Protein 2M46 (pdb70)

Sequence (118 aa):
MIKFYQYKNCTTCKKAAKFLDEYGVSYEPIDIVQHTPTINEFKTIIANTGVEINKLFNTHGAKYRELDLKNKLQTLSDDEKLELLSSDGMLVKRPLAVMGDKITLGFKEDQYKETWLAMIKFYQYKNCTTCKKAAKFLDEYGVSYEPIDIVQHTPTINEFKTIIANTGVEINKLFNTHGAKYRELDLKNKLQTLSDDEKLELLSSDGMLVKRPLAVMGDKITLGFKEDQYKETWLAMIKFYQYKNCTTCKKAAKFLDEYGVSYEPIDIVQHTPTINEFKTIIANTGVEINKLFNTHGAKYRELDLKNKLQTLSDDEKLELLSSDGMLVKRPLAVMGDKITLGFKEDQYKETWLAMIKFYQYKNCTTCKKAAKFLDEYGVSYEPIDIVQHTPTINEFKTIIANTGVEINKLFNTHGAKYRELDLKNKLQTLSDDEKLELLSSDGMLVKRPLAVMGDKITLGFKEDQYKETWLAMIKFYQYKNCTTCKKAAKFLDEYGVSYEPIDIVQHTPTINEFKTIIANTGVEINKLFNTHGAKYRELDLKNKLQTLSDDEKLELLSSDGMLVKRPLAVMGDKITLGFKEDQYKETWLAMIKFYQYKNCTTCKKAAKFLDEYGVSYEPIDIVQHTPTINEFKTIIANTGVEINKLFNTHGAKYRELDLKNKLQTLSDDEKLELLSSDGMLVKRPLAVMGDKITLGFKEDQYKETWLAMIKFYQYKNCTTCKKAAKFLDEYGVSYEPIDIVQHTPTINEFKTIIANTGVEINKLFNTHGAKYRELDLKNKLQTLSDDEKLELLSSDGMLVKRPLAVMGDKITLGFKEDQYKETWLAMIKFYQYKNCTTCKKAAKFLDEYGVSYEPIDIVQHTPTINEFKTIIANTGVEINKLFNTHGAKYRELDLKNKLQTLSDDEKLELLSSDGMLVKRPLAVMGDKITLGFKEDQYKETWLAMIKFYQYKNCTTCKKAAKFLDEYGVSYEPIDIVQHTPTINEFKTIIANTGVEINKLFNTHGAKYRELDLKNKLQTLSDDEKLELLSSDGMLVKRPLAVMGDKITLGFKEDQYKETWLAMIKFYQYKNCTTCKKAAKFLDEYGVSYEPIDIVQHTPTINEFKTIIANTGVEINKLFNTHGAKYRELDLKNKLQTLSDDEKLELLSSDGMLVKRPLAVMGDKITLGFKEDQYKETWLAMIKFYQYKNCTTCKKAAKFLDEYGVSYEPIDIVQHTPTINEFKTIIANTGVEINKLFNTHGAKYRELDLKNKLQTLSDDEKLELLSSDGMLVKRPLAVMGDKITLGFKEDQYKETWLAMIKFYQYKNCTTCKKAAKFLDEYGVSYEPIDIVQHTPTINEFKTIIANTGVEINKLFNTHGAKYRELDLKNKLQTLSDDEKLELLSSDGMLVKRPLAVMGDKITLGFKEDQYKETWLAMIKFYQYKNCTTCKKAAKFLDEYGVSYEPIDIVQHTPTINEFKTIIANTGVEINKLFNTHGAKYRELDLKNKLQTLSDDEKLELLSSDGMLVKRPLAVMGDKITLGFKEDQYKETWLAMIKFYQYKNCTTCKKAAKFLDEYGVSYEPIDIVQHTPTINEFKTIIANTGVEINKLFNTHGAKYRELDLKNKLQTLSDDEKLELLSSDGMLVKRPLAVMGDKITLGFKEDQYKETWLAMIKFYQYKNCTTCKKAAKFLDEYGVSYEPIDIVQHTPTINEFKTIIANTGVEINKLFNTHGAKYRELDLKNKLQTLSDDEKLELLSSDGMLVKRPLAVMGDKITLGFKEDQYKETWLAMIKFYQYKNCTTCKKAAKFLDEYGVSYEPIDIVQHTPTINEFKTIIANTGVEINKLFNTHGAKYRELDLKNKLQTLSDDEKLELLSSDGMLVKRPLAVMGDKITLGFKEDQYKETWLAMIKFYQYKNCTTCKKAAKFLDEYGVSYEPIDIVQHTPTINEFKTIIANTGVEINKLFNTHGAKYRELDLKNKLQTLSDDEKLELLSSDGMLVKRPLAVMGDKITLGFKEDQYKETWLAMIKFYQYKNCTTCKKAAKFLDEYGVSYEPIDIVQHTPTINEFKTIIANTGVEINKLFNTHGAKYRELDLKNKLQTLSDDEKLELLSSDGMLVKRPLAVMGDKITLGFKEDQYKETWLAMIKFYQYKNCTTCKKAAKFLDEYGVSYEPIDIVQHTPTINEFKTIIANTGVEINKLFNTHGAKYRELDLKNKLQTLSDDEKLELLSSDGMLVKRPLAVMGDKITLGFKEDQYKETWLAMIKFYQYKNCTTCKKAAKFLDEYGVSYEPIDIVQHTPTINEFKTIIANTGVEINKLFNTHGAKYRELDLKNKLQTLSDDEKLELLSSDGMLVKRPLAVMGDKITLGFKEDQYKETWLA

Radius of gyration: 13.94 Å; Cα contacts (8 Å, |Δi|>4): 171; chains: 1; bounding box: 30×38×31 Å

Foldseek 3Di:
DKAWFADDDDPLNVCVVVVCVVLPHDYHYDYLFVPPDALVRLVQLCVQQVDDLVLQFPPVPPVCVVVVVVVVVVVDDSSVSSVVSSNGSNRGQRGKITDGNFIDGGDDVVSVCVGPND

Structure (mmCIF, N/CA/C/O backbone):
data_2M46
#
_entry.id   2M46
#
loop_
_atom_site.group_PDB
_atom_site.id
_atom_site.type_symbol
_atom_site.label_atom_id
_atom_site.label_alt_id
_atom_site.label_comp_id
_atom_site.label_asym_id
_atom_site.label_entity_id
_atom_site.label_seq_id
_atom_site.pdbx_PDB_ins_code
_atom_site.Cartn_x
_atom_site.Cartn_y
_atom_site.Cartn_z
_atom_site.occupancy
_atom_site.B_iso_or_equiv
_atom_site.auth_seq_id
_atom_site.auth_comp_id
_atom_site.auth_asym_id
_atom_site.auth_atom_id
_atom_site.pdbx_PDB_model_num
ATOM 1 N N . MET A 1 25 ? 0.684 -0.020 -1.555 1.00 0.00 1 MET A N 1
ATOM 2 C CA . MET A 1 25 ? 1.921 0.195 -2.351 1.00 0.00 1 MET A CA 1
ATOM 3 C C . MET A 1 25 ? 2.951 -0.909 -2.065 1.00 0.00 1 MET A C 1
ATOM 4 O O . MET A 1 25 ? 2.712 -1.801 -1.240 1.00 0.00 1 MET A O 1
ATOM 18 N N . ILE A 1 26 ? 4.097 -0.835 -2.766 1.00 0.00 2 ILE A N 1
ATOM 19 C CA . ILE A 1 26 ? 5.204 -1.793 -2.617 1.00 0.00 2 ILE A CA 1
ATOM 20 C C . ILE A 1 26 ? 5.864 -1.647 -1.237 1.00 0.00 2 ILE A C 1
ATOM 21 O O . ILE A 1 26 ? 6.119 -0.542 -0.800 1.00 0.00 2 ILE A O 1
ATOM 37 N N . LYS A 1 27 ? 6.108 -2.766 -0.562 1.00 0.00 3 LYS A N 1
ATOM 38 C CA . LYS A 1 27 ? 6.881 -2.805 0.688 1.00 0.00 3 LYS A CA 1
ATOM 39 C C . LYS A 1 27 ? 8.364 -2.933 0.328 1.00 0.00 3 LYS A C 1
ATOM 40 O O . LYS A 1 27 ? 8.875 -4.043 0.114 1.00 0.00 3 LYS A O 1
ATOM 59 N N . PHE A 1 28 ? 9.019 -1.779 0.192 1.00 0.00 4 PHE A N 1
ATOM 60 C CA . PHE A 1 28 ? 10.420 -1.695 -0.234 1.00 0.00 4 PHE A CA 1
ATOM 61 C C . PHE A 1 28 ? 11.340 -1.795 0.990 1.00 0.00 4 PHE A C 1
ATOM 62 O O . PHE A 1 28 ? 11.526 -0.821 1.730 1.00 0.00 4 PHE A O 1
ATOM 79 N N . TYR A 1 29 ? 11.885 -2.991 1.202 1.00 0.00 5 TYR A N 1
ATOM 80 C CA . TYR A 1 29 ? 12.871 -3.239 2.249 1.00 0.00 5 TYR A CA 1
ATOM 81 C C . TYR A 1 29 ? 14.265 -2.798 1.769 1.00 0.00 5 TYR A C 1
ATOM 82 O O . TYR A 1 29 ? 14.680 -3.089 0.637 1.00 0.00 5 TYR A O 1
ATOM 100 N N . GLN A 1 30 ? 14.955 -2.076 2.646 1.00 0.00 6 GLN A N 1
ATOM 101 C CA . GLN A 1 30 ? 16.317 -1.580 2.436 1.00 0.00 6 GLN A CA 1
ATOM 102 C C . GLN A 1 30 ? 17.032 -1.577 3.790 1.00 0.00 6 GLN A C 1
ATOM 103 O O . GLN A 1 30 ? 16.491 -2.080 4.757 1.00 0.00 6 GLN A O 1
ATOM 117 N N . TYR A 1 31 ? 18.260 -1.051 3.840 1.00 0.00 7 TYR A N 1
ATOM 118 C CA . TYR A 1 31 ? 18.953 -0.747 5.107 1.00 0.00 7 TYR A CA 1
ATOM 119 C C . TYR A 1 31 ? 20.254 -0.011 4.817 1.00 0.00 7 TYR A C 1
ATOM 120 O O . TYR A 1 31 ? 21.064 -0.500 4.014 1.00 0.00 7 TYR A O 1
ATOM 138 N N . LYS A 1 32 ? 20.434 1.158 5.482 1.00 0.00 8 LYS A N 1
ATOM 139 C CA . LYS A 1 32 ? 21.710 1.908 5.517 1.00 0.00 8 LYS A CA 1
ATOM 140 C C . LYS A 1 32 ? 22.066 2.475 4.118 1.00 0.00 8 LYS A C 1
ATOM 141 O O . LYS A 1 32 ? 21.374 2.192 3.128 1.00 0.00 8 LYS A O 1
ATOM 160 N N . ASN A 1 33 ? 23.097 3.337 4.063 1.00 0.00 9 ASN A N 1
ATOM 161 C CA . ASN A 1 33 ? 23.619 3.899 2.805 1.00 0.00 9 ASN A CA 1
ATOM 162 C C . ASN A 1 33 ? 24.122 2.765 1.885 1.00 0.00 9 ASN A C 1
ATOM 163 O O . ASN A 1 33 ? 25.250 2.278 2.023 1.00 0.00 9 ASN A O 1
ATOM 174 N N . CYS A 1 34 ? 23.225 2.307 1.003 1.00 0.00 10 CYS A N 1
ATOM 175 C CA . CYS A 1 34 ? 23.509 1.275 0.003 1.00 0.00 10 CYS A CA 1
ATOM 176 C C . CYS A 1 34 ? 23.108 1.811 -1.372 1.00 0.00 10 CYS A C 1
ATOM 177 O O . CYS A 1 34 ? 21.989 2.316 -1.531 1.00 0.00 10 CYS A O 1
ATOM 185 N N . THR A 1 35 ? 24.028 1.698 -2.351 1.00 0.00 11 THR A N 1
ATOM 186 C CA . THR A 1 35 ? 23.804 2.166 -3.728 1.00 0.00 11 THR A CA 1
ATOM 187 C C . THR A 1 35 ? 22.600 1.455 -4.358 1.00 0.00 11 THR A C 1
ATOM 188 O O . THR A 1 35 ? 21.823 2.085 -5.056 1.00 0.00 11 THR A O 1
ATOM 199 N N . THR A 1 36 ? 22.446 0.149 -4.055 1.00 0.00 12 THR A N 1
ATOM 200 C CA . THR A 1 36 ? 21.347 -0.688 -4.578 1.00 0.00 12 THR A CA 1
ATOM 201 C C . THR A 1 36 ? 19.966 -0.139 -4.144 1.00 0.00 12 THR A C 1
ATOM 202 O O . THR A 1 36 ? 19.020 -0.099 -4.938 1.00 0.00 12 THR A O 1
ATOM 213 N N . CYS A 1 37 ? 19.892 0.296 -2.871 1.00 0.00 13 CYS A N 1
ATOM 214 C CA . CYS A 1 37 ? 18.678 0.894 -2.285 1.00 0.00 13 CYS A CA 1
ATOM 215 C C . CYS A 1 37 ? 18.355 2.241 -2.966 1.00 0.00 13 CYS A C 1
ATOM 216 O O . CYS A 1 37 ? 17.191 2.552 -3.210 1.00 0.00 13 CYS A O 1
ATOM 224 N N . LYS A 1 38 ? 19.415 3.011 -3.294 1.00 0.00 14 LYS A N 1
ATOM 225 C CA . LYS A 1 38 ? 19.292 4.309 -3.989 1.00 0.00 14 LYS A CA 1
ATOM 226 C C . LYS A 1 38 ? 18.866 4.116 -5.458 1.00 0.00 14 LYS A C 1
ATOM 227 O O . LYS A 1 38 ? 18.106 4.919 -5.990 1.00 0.00 14 LYS A O 1
ATOM 246 N N . LYS A 1 39 ? 19.362 3.032 -6.089 1.00 0.00 15 LYS A N 1
ATOM 247 C CA . LYS A 1 39 ? 19.045 2.679 -7.490 1.00 0.00 15 LYS A CA 1
ATOM 248 C C . LYS A 1 39 ? 17.553 2.340 -7.626 1.00 0.00 15 LYS A C 1
ATOM 249 O O . LYS A 1 39 ? 16.855 2.861 -8.502 1.00 0.00 15 LYS A O 1
ATOM 268 N N . ALA A 1 40 ? 17.097 1.468 -6.717 1.00 0.00 16 ALA A N 1
ATOM 269 C CA . ALA A 1 40 ? 15.728 0.944 -6.699 1.00 0.00 16 ALA A CA 1
ATOM 270 C C . ALA A 1 40 ? 14.719 2.045 -6.350 1.00 0.00 16 ALA A C 1
ATOM 271 O O . ALA A 1 40 ? 13.722 2.215 -7.050 1.00 0.00 16 ALA A O 1
ATOM 278 N N . ALA A 1 41 ? 15.023 2.812 -5.286 1.00 0.00 17 ALA A N 1
ATOM 279 C CA . ALA A 1 41 ? 14.163 3.921 -4.815 1.00 0.00 17 ALA A CA 1
ATOM 280 C C . ALA A 1 41 ? 14.045 5.020 -5.886 1.00 0.00 17 ALA A C 1
ATOM 281 O O . ALA A 1 41 ? 12.968 5.589 -6.074 1.00 0.00 17 ALA A O 1
ATOM 288 N N . LYS A 1 42 ? 15.170 5.287 -6.588 1.00 0.00 18 LYS A N 1
ATOM 289 C CA . LYS A 1 42 ? 15.218 6.246 -7.712 1.00 0.00 18 LYS A CA 1
ATOM 290 C C . LYS A 1 42 ? 14.366 5.758 -8.890 1.00 0.00 18 LYS A C 1
ATOM 291 O O . LYS A 1 42 ? 13.662 6.548 -9.487 1.00 0.00 18 LYS A O 1
ATOM 310 N N . PHE A 1 43 ? 14.451 4.455 -9.208 1.00 0.00 19 PHE A N 1
ATOM 311 C CA . PHE A 1 43 ? 13.796 3.860 -10.393 1.00 0.00 19 PHE A CA 1
ATOM 312 C C . PHE A 1 43 ? 12.258 3.806 -10.212 1.00 0.00 19 PHE A C 1
ATOM 313 O O . PHE A 1 43 ? 11.491 4.103 -11.147 1.00 0.00 19 PHE A O 1
ATOM 330 N N . LEU A 1 44 ? 11.834 3.428 -8.996 1.00 0.00 20 LEU A N 1
ATOM 331 C CA . LEU A 1 44 ? 10.419 3.450 -8.581 1.00 0.00 20 LEU A CA 1
ATOM 332 C C . LEU A 1 44 ? 9.888 4.893 -8.653 1.00 0.00 20 LEU A C 1
ATOM 333 O O . LEU A 1 44 ? 8.866 5.152 -9.277 1.00 0.00 20 LEU A O 1
ATOM 349 N N . ASP A 1 45 ? 10.652 5.833 -8.071 1.00 0.00 21 ASP A N 1
ATOM 350 C CA . ASP A 1 45 ? 10.367 7.287 -8.147 1.00 0.00 21 ASP A CA 1
ATOM 351 C C . ASP A 1 45 ? 10.345 7.797 -9.610 1.00 0.00 21 ASP A C 1
ATOM 352 O O . ASP A 1 45 ? 9.527 8.650 -9.967 1.00 0.00 21 ASP A O 1
ATOM 361 N N . GLU A 1 46 ? 11.231 7.225 -10.437 1.00 0.00 22 GLU A N 1
ATOM 362 C CA . GLU A 1 46 ? 11.447 7.628 -11.838 1.00 0.00 22 GLU A CA 1
ATOM 363 C C . GLU A 1 46 ? 10.176 7.381 -12.671 1.00 0.00 22 GLU A C 1
ATOM 364 O O . GLU A 1 46 ? 9.770 8.209 -13.493 1.00 0.00 22 GLU A O 1
ATOM 376 N N . TYR A 1 47 ? 9.550 6.225 -12.420 1.00 0.00 23 TYR A N 1
ATOM 377 C CA . TYR A 1 47 ? 8.300 5.813 -13.083 1.00 0.00 23 TYR A CA 1
ATOM 378 C C . TYR A 1 47 ? 7.048 6.202 -12.272 1.00 0.00 23 TYR A C 1
ATOM 379 O O . TYR A 1 47 ? 5.936 5.797 -12.625 1.00 0.00 23 TYR A O 1
ATOM 397 N N . GLY A 1 48 ? 7.235 7.013 -11.206 1.00 0.00 24 GLY A N 1
ATOM 398 C CA . GLY A 1 48 ? 6.120 7.492 -10.369 1.00 0.00 24 GLY A CA 1
ATOM 399 C C . GLY A 1 48 ? 5.448 6.394 -9.537 1.00 0.00 24 GLY A C 1
ATOM 400 O O . GLY A 1 48 ? 4.352 6.588 -9.001 1.00 0.00 24 GLY A O 1
ATOM 404 N N . VAL A 1 49 ? 6.118 5.240 -9.447 1.00 0.00 25 VAL A N 1
ATOM 405 C CA . VAL A 1 49 ? 5.650 4.054 -8.720 1.00 0.00 25 VAL A CA 1
ATOM 406 C C . VAL A 1 49 ? 5.889 4.238 -7.208 1.00 0.00 25 VAL A C 1
ATOM 407 O O . VAL A 1 49 ? 7.008 4.561 -6.779 1.00 0.00 25 VAL A O 1
ATOM 420 N N . SER A 1 50 ? 4.820 4.048 -6.422 1.00 0.00 26 SER A N 1
ATOM 421 C CA . SER A 1 50 ? 4.832 4.248 -4.969 1.00 0.00 26 SER A CA 1
ATOM 422 C C . SER A 1 50 ? 5.460 3.040 -4.255 1.00 0.00 26 SER A C 1
ATOM 423 O O . SER A 1 50 ? 5.283 1.890 -4.679 1.00 0.00 26 SER A O 1
ATOM 431 N N . TYR A 1 51 ? 6.169 3.319 -3.153 1.00 0.00 27 TYR A N 1
ATOM 432 C CA . TYR A 1 51 ? 6.863 2.298 -2.350 1.00 0.00 27 TYR A CA 1
ATOM 433 C C . TYR A 1 51 ? 6.866 2.697 -0.859 1.00 0.00 27 TYR A C 1
ATOM 434 O O . TYR A 1 51 ? 6.548 3.839 -0.510 1.00 0.00 27 TYR A O 1
ATOM 452 N N . GLU A 1 52 ? 7.236 1.743 0.006 1.00 0.00 28 GLU A N 1
ATOM 453 C CA . GLU A 1 52 ? 7.283 1.923 1.466 1.00 0.00 28 GLU A CA 1
ATOM 454 C C . GLU A 1 52 ? 8.724 1.643 1.933 1.00 0.00 28 GLU A C 1
ATOM 455 O O . GLU A 1 52 ? 9.101 0.474 2.028 1.00 0.00 28 GLU A O 1
ATOM 467 N N . PRO A 1 53 ? 9.571 2.706 2.155 1.00 0.00 29 PRO A N 1
ATOM 468 C CA . PRO A 1 53 ? 10.966 2.537 2.619 1.00 0.00 29 PRO A CA 1
ATOM 469 C C . PRO A 1 53 ? 11.031 2.094 4.104 1.00 0.00 29 PRO A C 1
ATOM 470 O O . PRO A 1 53 ? 10.938 2.913 5.026 1.00 0.00 29 PRO A O 1
ATOM 481 N N . ILE A 1 54 ? 11.120 0.776 4.312 1.00 0.00 30 ILE A N 1
ATOM 482 C CA . ILE A 1 54 ? 11.262 0.149 5.640 1.00 0.00 30 ILE A CA 1
ATOM 483 C C . ILE A 1 54 ? 12.573 -0.637 5.676 1.00 0.00 30 ILE A C 1
ATOM 484 O O . ILE A 1 54 ? 12.999 -1.183 4.660 1.00 0.00 30 ILE A O 1
ATOM 500 N N . ASP A 1 55 ? 13.229 -0.667 6.841 1.00 0.00 31 ASP A N 1
ATOM 501 C CA . ASP A 1 55 ? 14.504 -1.386 7.009 1.00 0.00 31 ASP A CA 1
ATOM 502 C C . ASP A 1 55 ? 14.270 -2.897 7.105 1.00 0.00 31 ASP A C 1
ATOM 503 O O . ASP A 1 55 ? 13.247 -3.340 7.613 1.00 0.00 31 ASP A O 1
ATOM 512 N N . ILE A 1 56 ? 15.258 -3.666 6.636 1.00 0.00 32 ILE A N 1
ATOM 513 C CA . ILE A 1 56 ? 15.172 -5.133 6.517 1.00 0.00 32 ILE A CA 1
ATOM 514 C C . ILE A 1 56 ? 15.528 -5.820 7.853 1.00 0.00 32 ILE A C 1
ATOM 515 O O . ILE A 1 56 ? 15.062 -6.921 8.129 1.00 0.00 32 ILE A O 1
ATOM 531 N N . VAL A 1 57 ? 16.386 -5.168 8.671 1.00 0.00 33 VAL A N 1
ATOM 532 C CA . VAL A 1 57 ? 16.819 -5.718 9.982 1.00 0.00 33 VAL A CA 1
ATOM 533 C C . VAL A 1 57 ? 16.052 -5.054 11.144 1.00 0.00 33 VAL A C 1
ATOM 534 O O . VAL A 1 57 ? 15.726 -5.708 12.140 1.00 0.00 33 VAL A O 1
ATOM 547 N N . GLN A 1 58 ? 15.768 -3.748 10.999 1.00 0.00 34 GLN A N 1
ATOM 548 C CA . GLN A 1 58 ? 15.021 -2.967 12.005 1.00 0.00 34 GLN A CA 1
ATOM 549 C C . GLN A 1 58 ? 13.536 -3.382 11.972 1.00 0.00 34 GLN A C 1
ATOM 550 O O . GLN A 1 58 ? 12.871 -3.465 13.012 1.00 0.00 34 GLN A O 1
ATOM 564 N N . HIS A 1 59 ? 13.040 -3.644 10.748 1.00 0.00 35 HIS A N 1
ATOM 565 C CA . HIS A 1 59 ? 11.687 -4.171 10.498 1.00 0.00 35 HIS A CA 1
ATOM 566 C C . HIS A 1 59 ? 11.805 -5.506 9.740 1.00 0.00 35 HIS A C 1
ATOM 567 O O . HIS A 1 59 ? 11.372 -5.618 8.587 1.00 0.00 35 HIS A O 1
ATOM 582 N N . THR A 1 60 ? 12.444 -6.512 10.379 1.00 0.00 36 THR A N 1
ATOM 583 C CA . THR A 1 60 ? 12.571 -7.860 9.793 1.00 0.00 36 THR A CA 1
ATOM 584 C C . THR A 1 60 ? 11.196 -8.552 9.756 1.00 0.00 36 THR A C 1
ATOM 585 O O . THR A 1 60 ? 10.488 -8.541 10.770 1.00 0.00 36 THR A O 1
ATOM 596 N N . PRO A 1 61 ? 10.761 -9.109 8.585 1.00 0.00 37 PRO A N 1
ATOM 597 C CA . PRO A 1 61 ? 9.581 -9.994 8.533 1.00 0.00 37 PRO A CA 1
ATOM 598 C C . PRO A 1 61 ? 9.784 -11.228 9.440 1.00 0.00 37 PRO A C 1
ATOM 599 O O . PRO A 1 61 ? 10.910 -11.730 9.575 1.00 0.00 37 PRO A O 1
ATOM 610 N N . THR A 1 62 ? 8.710 -11.677 10.099 1.00 0.00 38 THR A N 1
ATOM 611 C CA . THR A 1 62 ? 8.733 -12.913 10.897 1.00 0.00 38 THR A CA 1
ATOM 612 C C . THR A 1 62 ? 8.704 -14.138 9.959 1.00 0.00 38 THR A C 1
ATOM 613 O O . THR A 1 62 ? 8.561 -13.991 8.734 1.00 0.00 38 THR A O 1
ATOM 624 N N . ILE A 1 63 ? 8.819 -15.343 10.546 1.00 0.00 39 ILE A N 1
ATOM 625 C CA . ILE A 1 63 ? 8.809 -16.625 9.799 1.00 0.00 39 ILE A CA 1
ATOM 626 C C . ILE A 1 63 ? 7.494 -16.742 9.005 1.00 0.00 39 ILE A C 1
ATOM 627 O O . ILE A 1 63 ? 7.480 -17.185 7.851 1.00 0.00 39 ILE A O 1
ATOM 643 N N . ASN A 1 64 ? 6.411 -16.285 9.662 1.00 0.00 40 ASN A N 1
ATOM 644 C CA . ASN A 1 64 ? 5.058 -16.203 9.093 1.00 0.00 40 ASN A CA 1
ATOM 645 C C . ASN A 1 64 ? 5.026 -15.261 7.877 1.00 0.00 40 ASN A C 1
ATOM 646 O O . ASN A 1 64 ? 4.551 -15.649 6.810 1.00 0.00 40 ASN A O 1
ATOM 657 N N . GLU A 1 65 ? 5.566 -14.036 8.049 1.00 0.00 41 GLU A N 1
ATOM 658 C CA . GLU A 1 65 ? 5.555 -13.002 6.993 1.00 0.00 41 GLU A CA 1
ATOM 659 C C . GLU A 1 65 ? 6.313 -13.473 5.741 1.00 0.00 41 GLU A C 1
ATOM 660 O O . GLU A 1 65 ? 5.864 -13.240 4.613 1.00 0.00 41 GLU A O 1
ATOM 672 N N . PHE A 1 66 ? 7.444 -14.168 5.965 1.00 0.00 42 PHE A N 1
ATOM 673 C CA . PHE A 1 66 ? 8.256 -14.742 4.884 1.00 0.00 42 PHE A CA 1
ATOM 674 C C . PHE A 1 66 ? 7.467 -15.819 4.122 1.00 0.00 42 PHE A C 1
ATOM 675 O O . PHE A 1 66 ? 7.253 -15.678 2.922 1.00 0.00 42 PHE A O 1
ATOM 692 N N . LYS A 1 67 ? 6.982 -16.860 4.829 1.00 0.00 43 LYS A N 1
ATOM 693 C CA . LYS A 1 67 ? 6.263 -17.985 4.171 1.00 0.00 43 LYS A CA 1
ATOM 694 C C . LYS A 1 67 ? 4.977 -17.512 3.463 1.00 0.00 43 LYS A C 1
ATOM 695 O O . LYS A 1 67 ? 4.548 -18.136 2.490 1.00 0.00 43 LYS A O 1
ATOM 714 N N . THR A 1 68 ? 4.402 -16.387 3.939 1.00 0.00 44 THR A N 1
ATOM 715 C CA . THR A 1 68 ? 3.245 -15.755 3.289 1.00 0.00 44 THR A CA 1
ATOM 716 C C . THR A 1 68 ? 3.659 -15.168 1.925 1.00 0.00 44 THR A C 1
ATOM 717 O O . THR A 1 68 ? 3.127 -15.573 0.888 1.00 0.00 44 THR A O 1
ATOM 728 N N . ILE A 1 69 ? 4.666 -14.263 1.936 1.00 0.00 45 ILE A N 1
ATOM 729 C CA . ILE A 1 69 ? 5.097 -13.538 0.721 1.00 0.00 45 ILE A CA 1
ATOM 730 C C . ILE A 1 69 ? 5.694 -14.497 -0.325 1.00 0.00 45 ILE A C 1
ATOM 731 O O . ILE A 1 69 ? 5.635 -14.216 -1.498 1.00 0.00 45 ILE A O 1
ATOM 747 N N . ILE A 1 70 ? 6.233 -15.638 0.124 1.00 0.00 46 ILE A N 1
ATOM 748 C CA . ILE A 1 70 ? 6.846 -16.652 -0.760 1.00 0.00 46 ILE A CA 1
ATOM 749 C C . ILE A 1 70 ? 5.770 -17.586 -1.344 1.00 0.00 46 ILE A C 1
ATOM 750 O O . ILE A 1 70 ? 5.885 -18.035 -2.486 1.00 0.00 46 ILE A O 1
ATOM 766 N N . ALA A 1 71 ? 4.708 -17.853 -0.560 1.00 0.00 47 ALA A N 1
ATOM 767 C CA . ALA A 1 71 ? 3.524 -18.597 -1.057 1.00 0.00 47 ALA A CA 1
ATOM 768 C C . ALA A 1 71 ? 2.721 -17.745 -2.067 1.00 0.00 47 ALA A C 1
ATOM 769 O O . ALA A 1 71 ? 2.047 -18.283 -2.950 1.00 0.00 47 ALA A O 1
ATOM 776 N N . ASN A 1 72 ? 2.814 -16.409 -1.921 1.00 0.00 48 ASN A N 1
ATOM 777 C CA . ASN A 1 72 ? 2.119 -15.441 -2.796 1.00 0.00 48 ASN A CA 1
ATOM 778 C C . ASN A 1 72 ? 2.911 -15.198 -4.100 1.00 0.00 48 ASN A C 1
ATOM 779 O O . ASN A 1 72 ? 2.407 -15.453 -5.200 1.00 0.00 48 ASN A O 1
ATOM 790 N N . THR A 1 73 ? 4.156 -14.719 -3.957 1.00 0.00 49 THR A N 1
ATOM 791 C CA . THR A 1 73 ? 5.005 -14.299 -5.090 1.00 0.00 49 THR A CA 1
ATOM 792 C C . THR A 1 73 ? 5.601 -15.502 -5.828 1.00 0.00 49 THR A C 1
ATOM 793 O O . THR A 1 73 ? 5.829 -15.452 -7.046 1.00 0.00 49 THR A O 1
ATOM 804 N N . GLY A 1 74 ? 5.857 -16.579 -5.067 1.00 0.00 50 GLY A N 1
ATOM 805 C CA . GLY A 1 74 ? 6.548 -17.757 -5.586 1.00 0.00 50 GLY A CA 1
ATOM 806 C C . GLY A 1 74 ? 8.044 -17.528 -5.744 1.00 0.00 50 GLY A C 1
ATOM 807 O O . GLY A 1 74 ? 8.685 -18.164 -6.592 1.00 0.00 50 GLY A O 1
ATOM 811 N N . VAL A 1 75 ? 8.601 -16.603 -4.930 1.00 0.00 51 VAL A N 1
ATOM 812 C CA . VAL A 1 75 ? 10.032 -16.255 -4.980 1.00 0.00 51 VAL A CA 1
ATOM 813 C C . VAL A 1 75 ? 10.872 -17.375 -4.351 1.00 0.00 51 VAL A C 1
ATOM 814 O O . VAL A 1 75 ? 10.410 -18.066 -3.433 1.00 0.00 51 VAL A O 1
ATOM 827 N N . GLU A 1 76 ? 12.082 -17.577 -4.886 1.00 0.00 52 GLU A N 1
ATOM 828 C CA . GLU A 1 76 ? 13.046 -18.522 -4.335 1.00 0.00 52 GLU A CA 1
ATOM 829 C C . GLU A 1 76 ? 13.486 -18.072 -2.936 1.00 0.00 52 GLU A C 1
ATOM 830 O O . GLU A 1 76 ? 13.965 -16.949 -2.755 1.00 0.00 52 GLU A O 1
ATOM 842 N N . ILE A 1 77 ? 13.299 -18.962 -1.966 1.00 0.00 53 ILE A N 1
ATOM 843 C CA . ILE A 1 77 ? 13.649 -18.716 -0.564 1.00 0.00 53 ILE A CA 1
ATOM 844 C C . ILE A 1 77 ? 15.197 -18.667 -0.415 1.00 0.00 53 ILE A C 1
ATOM 845 O O . ILE A 1 77 ? 15.725 -17.954 0.445 1.00 0.00 53 ILE A O 1
ATOM 861 N N . ASN A 1 78 ? 15.917 -19.388 -1.308 1.00 0.00 54 ASN A N 1
ATOM 862 C CA . ASN A 1 78 ? 17.393 -19.446 -1.274 1.00 0.00 54 ASN A CA 1
ATOM 863 C C . ASN A 1 78 ? 18.024 -18.125 -1.780 1.00 0.00 54 ASN A C 1
ATOM 864 O O . ASN A 1 78 ? 19.083 -17.724 -1.288 1.00 0.00 54 ASN A O 1
ATOM 875 N N . LYS A 1 79 ? 17.365 -17.446 -2.765 1.00 0.00 55 LYS A N 1
ATOM 876 C CA . LYS A 1 79 ? 17.870 -16.146 -3.283 1.00 0.00 55 LYS A CA 1
ATOM 877 C C . LYS A 1 79 ? 17.622 -15.006 -2.273 1.00 0.00 55 LYS A C 1
ATOM 878 O O . LYS A 1 79 ? 18.200 -13.924 -2.417 1.00 0.00 55 LYS A O 1
ATOM 897 N N . LEU A 1 80 ? 16.731 -15.248 -1.281 1.00 0.00 56 LEU A N 1
ATOM 898 C CA . LEU A 1 80 ? 16.442 -14.280 -0.207 1.00 0.00 56 LEU A CA 1
ATOM 899 C C . LEU A 1 80 ? 17.595 -14.200 0.798 1.00 0.00 56 LEU A C 1
ATOM 900 O O . LEU A 1 80 ? 17.694 -13.225 1.534 1.00 0.00 56 LEU A O 1
ATOM 916 N N . PHE A 1 81 ? 18.441 -15.241 0.839 1.00 0.00 57 PHE A N 1
ATOM 917 C CA . PHE A 1 81 ? 19.685 -15.214 1.619 1.00 0.00 57 PHE A CA 1
ATOM 918 C C . PHE A 1 81 ? 20.701 -14.280 0.953 1.00 0.00 57 PHE A C 1
ATOM 919 O O . PHE A 1 81 ? 20.766 -14.199 -0.285 1.00 0.00 57 PHE A O 1
ATOM 936 N N . ASN A 1 82 ? 21.484 -13.584 1.799 1.00 0.00 58 ASN A N 1
ATOM 937 C CA . ASN A 1 82 ? 22.607 -12.743 1.367 1.00 0.00 58 ASN A CA 1
ATOM 938 C C . ASN A 1 82 ? 23.609 -13.653 0.640 1.00 0.00 58 ASN A C 1
ATOM 939 O O . ASN A 1 82 ? 24.132 -14.576 1.251 1.00 0.00 58 ASN A O 1
ATOM 950 N N . THR A 1 83 ? 23.839 -13.390 -0.654 1.00 0.00 59 THR A N 1
ATOM 951 C CA . THR A 1 83 ? 24.575 -14.303 -1.556 1.00 0.00 59 THR A CA 1
ATOM 952 C C . THR A 1 83 ? 26.118 -14.299 -1.316 1.00 0.00 59 THR A C 1
ATOM 953 O O . THR A 1 83 ? 26.590 -13.863 -0.251 1.00 0.00 59 THR A O 1
ATOM 964 N N . HIS A 1 84 ? 26.880 -14.823 -2.316 1.00 0.00 60 HIS A N 1
ATOM 965 C CA . HIS A 1 84 ? 28.347 -15.050 -2.242 1.00 0.00 60 HIS A CA 1
ATOM 966 C C . HIS A 1 84 ? 29.141 -13.814 -1.770 1.00 0.00 60 HIS A C 1
ATOM 967 O O . HIS A 1 84 ? 28.758 -12.674 -2.043 1.00 0.00 60 HIS A O 1
ATOM 982 N N . GLY A 1 85 ? 30.257 -14.077 -1.063 1.00 0.00 61 GLY A N 1
ATOM 983 C CA . GLY A 1 85 ? 31.147 -13.029 -0.552 1.00 0.00 61 GLY A CA 1
ATOM 984 C C . GLY A 1 85 ? 30.818 -12.596 0.874 1.00 0.00 61 GLY A C 1
ATOM 985 O O . GLY A 1 85 ? 31.709 -12.171 1.621 1.00 0.00 61 GLY A O 1
ATOM 989 N N . ALA A 1 86 ? 29.540 -12.747 1.260 1.00 0.00 62 ALA A N 1
ATOM 990 C CA . ALA A 1 86 ? 28.991 -12.227 2.523 1.00 0.00 62 ALA A CA 1
ATOM 991 C C . ALA A 1 86 ? 28.916 -13.322 3.617 1.00 0.00 62 ALA A C 1
ATOM 992 O O . ALA A 1 86 ? 29.595 -14.350 3.527 1.00 0.00 62 ALA A O 1
ATOM 999 N N . LYS A 1 87 ? 28.070 -13.084 4.650 1.00 0.00 63 LYS A N 1
ATOM 1000 C CA . LYS A 1 87 ? 27.889 -13.987 5.814 1.00 0.00 63 LYS A CA 1
ATOM 1001 C C . LYS A 1 87 ? 27.481 -15.427 5.431 1.00 0.00 63 LYS A C 1
ATOM 1002 O O . LYS A 1 87 ? 27.651 -16.338 6.226 1.00 0.00 63 LYS A O 1
ATOM 1021 N N . TYR A 1 88 ? 26.948 -15.609 4.218 1.00 0.00 64 TYR A N 1
ATOM 1022 C CA . TYR A 1 88 ? 26.523 -16.927 3.685 1.00 0.00 64 TYR A CA 1
ATOM 1023 C C . TYR A 1 88 ? 27.659 -17.981 3.765 1.00 0.00 64 TYR A C 1
ATOM 1024 O O . TYR A 1 88 ? 27.408 -19.168 4.008 1.00 0.00 64 TYR A O 1
ATOM 1042 N N . ARG A 1 89 ? 28.905 -17.505 3.580 1.00 0.00 65 ARG A N 1
ATOM 1043 C CA . ARG A 1 89 ? 30.117 -18.352 3.576 1.00 0.00 65 ARG A CA 1
ATOM 1044 C C . ARG A 1 89 ? 30.852 -18.248 4.923 1.00 0.00 65 ARG A C 1
ATOM 1045 O O . ARG A 1 89 ? 31.501 -19.209 5.352 1.00 0.00 65 ARG A O 1
ATOM 1066 N N . GLU A 1 90 ? 30.733 -17.066 5.572 1.00 0.00 66 GLU A N 1
ATOM 1067 C CA . GLU A 1 90 ? 31.311 -16.789 6.908 1.00 0.00 66 GLU A CA 1
ATOM 1068 C C . GLU A 1 90 ? 30.771 -17.797 7.943 1.00 0.00 66 GLU A C 1
ATOM 1069 O O . GLU A 1 90 ? 31.533 -18.486 8.633 1.00 0.00 66 GLU A O 1
ATOM 1081 N N . LEU A 1 91 ? 29.433 -17.870 8.006 1.00 0.00 67 LEU A N 1
ATOM 1082 C CA . LEU A 1 91 ? 28.692 -18.802 8.874 1.00 0.00 67 LEU A CA 1
ATOM 1083 C C . LEU A 1 91 ? 28.701 -20.212 8.255 1.00 0.00 67 LEU A C 1
ATOM 1084 O O . LEU A 1 91 ? 28.516 -21.213 8.961 1.00 0.00 67 LEU A O 1
ATOM 1100 N N . ASP A 1 92 ? 28.897 -20.239 6.913 1.00 0.00 68 ASP A N 1
ATOM 1101 C CA . ASP A 1 92 ? 28.914 -21.458 6.084 1.00 0.00 68 ASP A CA 1
ATOM 1102 C C . ASP A 1 92 ? 27.523 -22.128 6.118 1.00 0.00 68 ASP A C 1
ATOM 1103 O O . ASP A 1 92 ? 27.390 -23.340 6.321 1.00 0.00 68 ASP A O 1
ATOM 1112 N N . LEU A 1 93 ? 26.473 -21.300 5.908 1.00 0.00 69 LEU A N 1
ATOM 1113 C CA . LEU A 1 93 ? 25.069 -21.749 5.972 1.00 0.00 69 LEU A CA 1
ATOM 1114 C C . LEU A 1 93 ? 24.748 -22.796 4.890 1.00 0.00 69 LEU A C 1
ATOM 1115 O O . LEU A 1 93 ? 23.900 -23.641 5.110 1.00 0.00 69 LEU A O 1
ATOM 1131 N N . LYS A 1 94 ? 25.449 -22.726 3.740 1.00 0.00 70 LYS A N 1
ATOM 1132 C CA . LYS A 1 94 ? 25.197 -23.598 2.560 1.00 0.00 70 LYS A CA 1
ATOM 1133 C C . LYS A 1 94 ? 25.144 -25.101 2.955 1.00 0.00 70 LYS A C 1
ATOM 1134 O O . LYS A 1 94 ? 24.225 -25.835 2.549 1.00 0.00 70 LYS A O 1
ATOM 1153 N N . ASN A 1 95 ? 26.099 -25.501 3.823 1.00 0.00 71 ASN A N 1
ATOM 1154 C CA . ASN A 1 95 ? 26.258 -26.897 4.294 1.00 0.00 71 ASN A CA 1
ATOM 1155 C C . ASN A 1 95 ? 25.050 -27.384 5.126 1.00 0.00 71 ASN A C 1
ATOM 1156 O O . ASN A 1 95 ? 24.722 -28.578 5.102 1.00 0.00 71 ASN A O 1
ATOM 1167 N N . LYS A 1 96 ? 24.390 -26.475 5.868 1.00 0.00 72 LYS A N 1
ATOM 1168 C CA . LYS A 1 96 ? 23.178 -26.837 6.634 1.00 0.00 72 LYS A CA 1
ATOM 1169 C C . LYS A 1 96 ? 21.915 -26.666 5.771 1.00 0.00 72 LYS A C 1
ATOM 1170 O O . LYS A 1 96 ? 20.978 -27.435 5.918 1.00 0.00 72 LYS A O 1
ATOM 1189 N N . LEU A 1 97 ? 21.917 -25.686 4.836 1.00 0.00 73 LEU A N 1
ATOM 1190 C CA . LEU A 1 97 ? 20.727 -25.352 4.013 1.00 0.00 73 LEU A CA 1
ATOM 1191 C C . LEU A 1 97 ? 20.378 -26.489 3.039 1.00 0.00 73 LEU A C 1
ATOM 1192 O O . LEU A 1 97 ? 19.203 -26.686 2.709 1.00 0.00 73 LEU A O 1
ATOM 1208 N N . GLN A 1 98 ? 21.410 -27.234 2.602 1.00 0.00 74 GLN A N 1
ATOM 1209 C CA . GLN A 1 98 ? 21.245 -28.388 1.688 1.00 0.00 74 GLN A CA 1
ATOM 1210 C C . GLN A 1 98 ? 20.589 -29.614 2.369 1.00 0.00 74 GLN A C 1
ATOM 1211 O O . GLN A 1 98 ? 20.225 -30.569 1.674 1.00 0.00 74 GLN A O 1
ATOM 1225 N N . THR A 1 99 ? 20.425 -29.593 3.718 1.00 0.00 75 THR A N 1
ATOM 1226 C CA . THR A 1 99 ? 19.837 -30.733 4.467 1.00 0.00 75 THR A CA 1
ATOM 1227 C C . THR A 1 99 ? 18.578 -30.337 5.275 1.00 0.00 75 THR A C 1
ATOM 1228 O O . THR A 1 99 ? 17.678 -31.169 5.443 1.00 0.00 75 THR A O 1
ATOM 1239 N N . LEU A 1 100 ? 18.488 -29.078 5.774 1.00 0.00 76 LEU A N 1
ATOM 1240 C CA . LEU A 1 100 ? 17.327 -28.654 6.607 1.00 0.00 76 LEU A CA 1
ATOM 1241 C C . LEU A 1 100 ? 16.069 -28.375 5.752 1.00 0.00 76 LEU A C 1
ATOM 1242 O O . LEU A 1 100 ? 16.108 -28.461 4.519 1.00 0.00 76 LEU A O 1
ATOM 1258 N N . SER A 1 101 ? 14.968 -28.011 6.432 1.00 0.00 77 SER A N 1
ATOM 1259 C CA . SER A 1 101 ? 13.688 -27.670 5.795 1.00 0.00 77 SER A CA 1
ATOM 1260 C C . SER A 1 101 ? 13.678 -26.199 5.358 1.00 0.00 77 SER A C 1
ATOM 1261 O O . SER A 1 101 ? 14.375 -25.364 5.946 1.00 0.00 77 SER A O 1
ATOM 1269 N N . ASP A 1 102 ? 12.866 -25.882 4.336 1.00 0.00 78 ASP A N 1
ATOM 1270 C CA . ASP A 1 102 ? 12.690 -24.497 3.856 1.00 0.00 78 ASP A CA 1
ATOM 1271 C C . ASP A 1 102 ? 12.057 -23.609 4.942 1.00 0.00 78 ASP A C 1
ATOM 1272 O O . ASP A 1 102 ? 12.221 -22.390 4.910 1.00 0.00 78 ASP A O 1
ATOM 1281 N N . ASP A 1 103 ? 11.356 -24.246 5.910 1.00 0.00 79 ASP A N 1
ATOM 1282 C CA . ASP A 1 103 ? 10.844 -23.579 7.122 1.00 0.00 79 ASP A CA 1
ATOM 1283 C C . ASP A 1 103 ? 11.995 -22.981 7.951 1.00 0.00 79 ASP A C 1
ATOM 1284 O O . ASP A 1 103 ? 11.950 -21.818 8.339 1.00 0.00 79 ASP A O 1
ATOM 1293 N N . GLU A 1 104 ? 13.040 -23.796 8.168 1.00 0.00 80 GLU A N 1
ATOM 1294 C CA . GLU A 1 104 ? 14.229 -23.420 8.964 1.00 0.00 80 GLU A CA 1
ATOM 1295 C C . GLU A 1 104 ? 15.049 -22.322 8.260 1.00 0.00 80 GLU A C 1
ATOM 1296 O O . GLU A 1 104 ? 15.705 -21.506 8.921 1.00 0.00 80 GLU A O 1
ATOM 1308 N N . LYS A 1 105 ? 14.972 -22.293 6.916 1.00 0.00 81 LYS A N 1
ATOM 1309 C CA . LYS A 1 105 ? 15.549 -21.206 6.100 1.00 0.00 81 LYS A CA 1
ATOM 1310 C C . LYS A 1 105 ? 14.840 -19.868 6.403 1.00 0.00 81 LYS A C 1
ATOM 1311 O O . LYS A 1 105 ? 15.497 -18.838 6.614 1.00 0.00 81 LYS A O 1
ATOM 1330 N N . LEU A 1 106 ? 13.489 -19.919 6.430 1.00 0.00 82 LEU A N 1
ATOM 1331 C CA . LEU A 1 106 ? 12.624 -18.767 6.790 1.00 0.00 82 LEU A CA 1
ATOM 1332 C C . LEU A 1 106 ? 12.991 -18.229 8.186 1.00 0.00 82 LEU A C 1
ATOM 1333 O O . LEU A 1 106 ? 13.054 -17.011 8.397 1.00 0.00 82 LEU A O 1
ATOM 1349 N N . GLU A 1 107 ? 13.236 -19.173 9.121 1.00 0.00 83 GLU A N 1
ATOM 1350 C CA . GLU A 1 107 ? 13.573 -18.861 10.521 1.00 0.00 83 GLU A CA 1
ATOM 1351 C C . GLU A 1 107 ? 14.922 -18.124 10.624 1.00 0.00 83 GLU A C 1
ATOM 1352 O O . GLU A 1 107 ? 15.050 -17.182 11.407 1.00 0.00 83 GLU A O 1
ATOM 1364 N N . LEU A 1 108 ? 15.918 -18.562 9.825 1.00 0.00 84 LEU A N 1
ATOM 1365 C CA . LEU A 1 108 ? 17.251 -17.913 9.762 1.00 0.00 84 LEU A CA 1
ATOM 1366 C C . LEU A 1 108 ? 17.141 -16.464 9.249 1.00 0.00 84 LEU A C 1
ATOM 1367 O O . LEU A 1 108 ? 17.769 -15.542 9.801 1.00 0.00 84 LEU A O 1
ATOM 1383 N N . LEU A 1 109 ? 16.308 -16.276 8.210 1.00 0.00 85 LEU A N 1
ATOM 1384 C CA . LEU A 1 109 ? 16.014 -14.943 7.653 1.00 0.00 85 LEU A CA 1
ATOM 1385 C C . LEU A 1 109 ? 15.305 -14.044 8.697 1.00 0.00 85 LEU A C 1
ATOM 1386 O O . LEU A 1 109 ? 15.518 -12.834 8.737 1.00 0.00 85 LEU A O 1
ATOM 1402 N N . SER A 1 110 ? 14.455 -14.658 9.536 1.00 0.00 86 SER A N 1
ATOM 1403 C CA . SER A 1 110 ? 13.744 -13.952 10.616 1.00 0.00 86 SER A CA 1
ATOM 1404 C C . SER A 1 110 ? 14.699 -13.614 11.776 1.00 0.00 86 SER A C 1
ATOM 1405 O O . SER A 1 110 ? 14.531 -12.592 12.451 1.00 0.00 86 SER A O 1
ATOM 1413 N N . SER A 1 111 ? 15.714 -14.479 11.974 1.00 0.00 87 SER A N 1
ATOM 1414 C CA . SER A 1 111 ? 16.726 -14.322 13.030 1.00 0.00 87 SER A CA 1
ATOM 1415 C C . SER A 1 111 ? 17.674 -13.158 12.715 1.00 0.00 87 SER A C 1
ATOM 1416 O O . SER A 1 111 ? 18.202 -12.513 13.636 1.00 0.00 87 SER A O 1
ATOM 1424 N N . ASP A 1 112 ? 17.898 -12.894 11.406 1.00 0.00 88 ASP A N 1
ATOM 1425 C CA . ASP A 1 112 ? 18.737 -11.768 10.974 1.00 0.00 88 ASP A CA 1
ATOM 1426 C C . ASP A 1 112 ? 18.244 -11.177 9.647 1.00 0.00 88 ASP A C 1
ATOM 1427 O O . ASP A 1 112 ? 18.160 -11.882 8.640 1.00 0.00 88 ASP A O 1
ATOM 1436 N N . GLY A 1 113 ? 17.959 -9.860 9.664 1.00 0.00 89 GLY A N 1
ATOM 1437 C CA . GLY A 1 113 ? 17.577 -9.117 8.464 1.00 0.00 89 GLY A CA 1
ATOM 1438 C C . GLY A 1 113 ? 18.748 -8.859 7.521 1.00 0.00 89 GLY A C 1
ATOM 1439 O O . GLY A 1 113 ? 18.547 -8.573 6.343 1.00 0.00 89 GLY A O 1
ATOM 1443 N N . MET A 1 114 ? 19.985 -8.952 8.049 1.00 0.00 90 MET A N 1
ATOM 1444 C CA . MET A 1 114 ? 21.209 -8.864 7.229 1.00 0.00 90 MET A CA 1
ATOM 1445 C C . MET A 1 114 ? 21.462 -10.202 6.505 1.00 0.00 90 MET A C 1
ATOM 1446 O O . MET A 1 114 ? 22.140 -10.234 5.468 1.00 0.00 90 MET A O 1
ATOM 1460 N N . LEU A 1 115 ? 20.943 -11.310 7.089 1.00 0.00 91 LEU A N 1
ATOM 1461 C CA . LEU A 1 115 ? 20.915 -12.635 6.436 1.00 0.00 91 LEU A CA 1
ATOM 1462 C C . LEU A 1 115 ? 19.934 -12.640 5.266 1.00 0.00 91 LEU A C 1
ATOM 1463 O O . LEU A 1 115 ? 20.085 -13.433 4.337 1.00 0.00 91 LEU A O 1
ATOM 1479 N N . VAL A 1 116 ? 18.922 -11.761 5.333 1.00 0.00 92 VAL A N 1
ATOM 1480 C CA . VAL A 1 116 ? 18.039 -11.495 4.190 1.00 0.00 92 VAL A CA 1
ATOM 1481 C C . VAL A 1 116 ? 18.742 -10.508 3.238 1.00 0.00 92 VAL A C 1
ATOM 1482 O O . VAL A 1 116 ? 19.668 -9.782 3.645 1.00 0.00 92 VAL A O 1
ATOM 1495 N N . LYS A 1 117 ? 18.317 -10.503 1.971 1.00 0.00 93 LYS A N 1
ATOM 1496 C CA . LYS A 1 117 ? 18.740 -9.505 1.000 1.00 0.00 93 LYS A CA 1
ATOM 1497 C C . LYS A 1 117 ? 18.176 -8.140 1.408 1.00 0.00 93 LYS A C 1
ATOM 1498 O O . LYS A 1 117 ? 16.954 -7.949 1.429 1.00 0.00 93 LYS A O 1
ATOM 1517 N N . ARG A 1 118 ? 19.091 -7.231 1.766 1.00 0.00 94 ARG A N 1
ATOM 1518 C CA . ARG A 1 118 ? 18.777 -5.858 2.171 1.00 0.00 94 ARG A CA 1
ATOM 1519 C C . ARG A 1 118 ? 17.987 -5.113 1.059 1.00 0.00 94 ARG A C 1
ATOM 1520 O O . ARG A 1 118 ? 16.979 -4.499 1.376 1.00 0.00 94 ARG A O 1
ATOM 1541 N N . PRO A 1 119 ? 18.400 -5.178 -0.266 1.00 0.00 95 PRO A N 1
ATOM 1542 C CA . PRO A 1 119 ? 17.530 -4.713 -1.364 1.00 0.00 95 PRO A CA 1
ATOM 1543 C C . PRO A 1 119 ? 16.442 -5.763 -1.719 1.00 0.00 95 PRO A C 1
ATOM 1544 O O . PRO A 1 119 ? 16.704 -6.766 -2.406 1.00 0.00 95 PRO A O 1
ATOM 1555 N N . LEU A 1 120 ? 15.234 -5.541 -1.191 1.00 0.00 96 LEU A N 1
ATOM 1556 C CA . LEU A 1 120 ? 14.046 -6.352 -1.497 1.00 0.00 96 LEU A CA 1
ATOM 1557 C C . LEU A 1 120 ? 12.847 -5.414 -1.628 1.00 0.00 96 LEU A C 1
ATOM 1558 O O . LEU A 1 120 ? 12.761 -4.413 -0.932 1.00 0.00 96 LEU A O 1
ATOM 1574 N N . ALA A 1 121 ? 11.941 -5.738 -2.542 1.00 0.00 97 ALA A N 1
ATOM 1575 C CA . ALA A 1 121 ? 10.699 -4.993 -2.738 1.00 0.00 97 ALA A CA 1
ATOM 1576 C C . ALA A 1 121 ? 9.584 -6.004 -2.993 1.00 0.00 97 ALA A C 1
ATOM 1577 O O . ALA A 1 121 ? 9.571 -6.635 -4.037 1.00 0.00 97 ALA A O 1
ATOM 1584 N N . VAL A 1 122 ? 8.697 -6.207 -2.011 1.00 0.00 98 VAL A N 1
ATOM 1585 C CA . VAL A 1 122 ? 7.577 -7.171 -2.123 1.00 0.00 98 VAL A CA 1
ATOM 1586 C C . VAL A 1 122 ? 6.235 -6.421 -2.095 1.00 0.00 98 VAL A C 1
ATOM 1587 O O . VAL A 1 122 ? 6.087 -5.439 -1.384 1.00 0.00 98 VAL A O 1
ATOM 1600 N N . MET A 1 123 ? 5.268 -6.898 -2.885 1.00 0.00 99 MET A N 1
ATOM 1601 C CA . MET A 1 123 ? 3.963 -6.257 -3.055 1.00 0.00 99 MET A CA 1
ATOM 1602 C C . MET A 1 123 ? 2.921 -7.328 -3.389 1.00 0.00 99 MET A C 1
ATOM 1603 O O . MET A 1 123 ? 2.683 -7.626 -4.569 1.00 0.00 99 MET A O 1
ATOM 1617 N N . GLY A 1 124 ? 2.355 -7.937 -2.336 1.00 0.00 100 GLY A N 1
ATOM 1618 C CA . GLY A 1 124 ? 1.368 -9.002 -2.485 1.00 0.00 100 GLY A CA 1
ATOM 1619 C C . GLY A 1 124 ? 1.950 -10.248 -3.142 1.00 0.00 100 GLY A C 1
ATOM 1620 O O . GLY A 1 124 ? 2.708 -10.993 -2.507 1.00 0.00 100 GLY A O 1
ATOM 1624 N N . ASP A 1 125 ? 1.627 -10.448 -4.432 1.00 0.00 101 ASP A N 1
ATOM 1625 C CA . ASP A 1 125 ? 2.100 -11.601 -5.225 1.00 0.00 101 ASP A CA 1
ATOM 1626 C C . ASP A 1 125 ? 3.227 -11.195 -6.203 1.00 0.00 101 ASP A C 1
ATOM 1627 O O . ASP A 1 125 ? 3.639 -11.994 -7.044 1.00 0.00 101 ASP A O 1
ATOM 1636 N N . LYS A 1 126 ? 3.745 -9.960 -6.059 1.00 0.00 102 LYS A N 1
ATOM 1637 C CA . LYS A 1 126 ? 4.826 -9.421 -6.912 1.00 0.00 102 LYS A CA 1
ATOM 1638 C C . LYS A 1 126 ? 6.059 -9.125 -6.043 1.00 0.00 102 LYS A C 1
ATOM 1639 O O . LYS A 1 126 ? 5.903 -8.768 -4.882 1.00 0.00 102 LYS A O 1
ATOM 1658 N N . ILE A 1 127 ? 7.285 -9.292 -6.593 1.00 0.00 103 ILE A N 1
ATOM 1659 C CA . ILE A 1 127 ? 8.535 -9.074 -5.815 1.00 0.00 103 ILE A CA 1
ATOM 1660 C C . ILE A 1 127 ? 9.760 -8.869 -6.744 1.00 0.00 103 ILE A C 1
ATOM 1661 O O . ILE A 1 127 ? 9.800 -9.413 -7.853 1.00 0.00 103 ILE A O 1
ATOM 1677 N N . THR A 1 128 ? 10.741 -8.066 -6.282 1.00 0.00 104 THR A N 1
ATOM 1678 C CA . THR A 1 128 ? 12.051 -7.892 -6.939 1.00 0.00 104 THR A CA 1
ATOM 1679 C C . THR A 1 128 ? 13.170 -7.946 -5.885 1.00 0.00 104 THR A C 1
ATOM 1680 O O . THR A 1 128 ? 13.071 -7.297 -4.835 1.00 0.00 104 THR A O 1
ATOM 1691 N N . LEU A 1 129 ? 14.213 -8.746 -6.166 1.00 0.00 105 LEU A N 1
ATOM 1692 C CA . LEU A 1 129 ? 15.431 -8.834 -5.331 1.00 0.00 105 LEU A CA 1
ATOM 1693 C C . LEU A 1 129 ? 16.603 -8.173 -6.059 1.00 0.00 105 LEU A C 1
ATOM 1694 O O . LEU A 1 129 ? 16.829 -8.436 -7.251 1.00 0.00 105 LEU A O 1
ATOM 1710 N N . GLY A 1 130 ? 17.357 -7.344 -5.313 1.00 0.00 106 GLY A N 1
ATOM 1711 C CA . GLY A 1 130 ? 18.530 -6.640 -5.834 1.00 0.00 106 GLY A CA 1
ATOM 1712 C C . GLY A 1 130 ? 18.213 -5.637 -6.939 1.00 0.00 106 GLY A C 1
ATOM 1713 O O . GLY A 1 130 ? 17.040 -5.345 -7.212 1.00 0.00 106 GLY A O 1
ATOM 1717 N N . PHE A 1 131 ? 19.269 -5.106 -7.583 1.00 0.00 107 PHE A N 1
ATOM 1718 C CA . PHE A 1 131 ? 19.129 -4.135 -8.679 1.00 0.00 107 PHE A CA 1
ATOM 1719 C C . PHE A 1 131 ? 19.176 -4.849 -10.039 1.00 0.00 107 PHE A C 1
ATOM 1720 O O . PHE A 1 131 ? 20.249 -5.231 -10.523 1.00 0.00 107 PHE A O 1
ATOM 1737 N N . LYS A 1 132 ? 17.991 -5.066 -10.614 1.00 0.00 108 LYS A N 1
ATOM 1738 C CA . LYS A 1 132 ? 17.823 -5.403 -12.032 1.00 0.00 108 LYS A CA 1
ATOM 1739 C C . LYS A 1 132 ? 16.677 -4.557 -12.586 1.00 0.00 108 LYS A C 1
ATOM 1740 O O . LYS A 1 132 ? 15.534 -4.700 -12.140 1.00 0.00 108 LYS A O 1
ATOM 1759 N N . GLU A 1 133 ? 16.998 -3.673 -13.550 1.00 0.00 109 GLU A N 1
ATOM 1760 C CA . GLU A 1 133 ? 15.998 -2.931 -14.347 1.00 0.00 109 GLU A CA 1
ATOM 1761 C C . GLU A 1 133 ? 15.031 -3.927 -15.029 1.00 0.00 109 GLU A C 1
ATOM 1762 O O . GLU A 1 133 ? 13.841 -3.650 -15.191 1.00 0.00 109 GLU A O 1
ATOM 1774 N N . ASP A 1 134 ? 15.595 -5.093 -15.394 1.00 0.00 110 ASP A N 1
ATOM 1775 C CA . ASP A 1 134 ? 14.868 -6.227 -15.981 1.00 0.00 110 ASP A CA 1
ATOM 1776 C C . ASP A 1 134 ? 13.718 -6.697 -15.066 1.00 0.00 110 ASP A C 1
ATOM 1777 O O . ASP A 1 134 ? 12.566 -6.758 -15.495 1.00 0.00 110 ASP A O 1
ATOM 1786 N N . GLN A 1 135 ? 14.050 -7.016 -13.802 1.00 0.00 111 GLN A N 1
ATOM 1787 C CA . GLN A 1 135 ? 13.059 -7.437 -12.802 1.00 0.00 111 GLN A CA 1
ATOM 1788 C C . GLN A 1 135 ? 12.037 -6.324 -12.510 1.00 0.00 111 GLN A C 1
ATOM 1789 O O . GLN A 1 135 ? 10.850 -6.607 -12.349 1.00 0.00 111 GLN A O 1
ATOM 1803 N N . TYR A 1 136 ? 12.502 -5.059 -12.468 1.00 0.00 112 TYR A N 1
ATOM 1804 C CA . TYR A 1 136 ? 11.631 -3.904 -12.156 1.00 0.00 112 TYR A CA 1
ATOM 1805 C C . TYR A 1 136 ? 10.570 -3.687 -13.252 1.00 0.00 112 TYR A C 1
ATOM 1806 O O . TYR A 1 136 ? 9.407 -3.429 -12.943 1.00 0.00 112 TYR A O 1
ATOM 1824 N N . LYS A 1 137 ? 10.969 -3.809 -14.534 1.00 0.00 113 LYS A N 1
ATOM 1825 C CA . LYS A 1 137 ? 10.034 -3.633 -15.665 1.00 0.00 113 LYS A CA 1
ATOM 1826 C C . LYS A 1 137 ? 9.088 -4.841 -15.771 1.00 0.00 113 LYS A C 1
ATOM 1827 O O . LYS A 1 137 ? 7.911 -4.698 -16.116 1.00 0.00 113 LYS A O 1
ATOM 1846 N N . GLU A 1 138 ? 9.628 -6.022 -15.433 1.00 0.00 114 GLU A N 1
ATOM 1847 C CA . GLU A 1 138 ? 8.918 -7.304 -15.557 1.00 0.00 114 GLU A CA 1
ATOM 1848 C C . GLU A 1 138 ? 7.832 -7.444 -14.474 1.00 0.00 114 GLU A C 1
ATOM 1849 O O . GLU A 1 138 ? 6.766 -8.020 -14.715 1.00 0.00 114 GLU A O 1
ATOM 1861 N N . THR A 1 139 ? 8.125 -6.904 -13.283 1.00 0.00 115 THR A N 1
ATOM 1862 C CA . THR A 1 139 ? 7.276 -7.065 -12.096 1.00 0.00 115 THR A CA 1
ATOM 1863 C C . THR A 1 139 ? 6.411 -5.809 -11.833 1.00 0.00 115 THR A C 1
ATOM 1864 O O . THR A 1 139 ? 5.182 -5.902 -11.717 1.00 0.00 115 THR A O 1
ATOM 1875 N N . TRP A 1 140 ? 7.065 -4.632 -11.743 1.00 0.00 116 TRP A N 1
ATOM 1876 C CA . TRP A 1 140 ? 6.400 -3.374 -11.334 1.00 0.00 116 TRP A CA 1
ATOM 1877 C C . TRP A 1 140 ? 5.768 -2.650 -12.527 1.00 0.00 116 TRP A C 1
ATOM 1878 O O . TRP A 1 140 ? 4.601 -2.251 -12.474 1.00 0.00 116 TRP A O 1
ATOM 1899 N N . LEU A 1 141 ? 6.549 -2.499 -13.604 1.00 0.00 117 LEU A N 1
ATOM 1900 C CA . LEU A 1 141 ? 6.180 -1.648 -14.758 1.00 0.00 117 LEU A CA 1
ATOM 1901 C C . LEU A 1 141 ? 5.403 -2.441 -15.820 1.00 0.00 117 LEU A C 1
ATOM 1902 O O . LEU A 1 141 ? 5.156 -3.639 -15.635 1.00 0.00 117 LEU A O 1
ATOM 1918 N N . ALA A 1 142 ? 5.050 -1.746 -16.932 1.00 0.00 118 ALA A N 1
ATOM 1919 C CA . ALA A 1 142 ? 4.269 -2.303 -18.060 1.00 0.00 118 ALA A CA 1
ATOM 1920 C C . ALA A 1 142 ? 2.902 -2.882 -17.583 1.00 0.00 118 ALA A C 1
ATOM 1921 O O . ALA A 1 142 ? 2.784 -4.113 -17.362 1.00 0.00 118 ALA A O 1
ATOM 1929 N N . MET A 1 25 ? 2.372 -0.258 0.790 1.00 0.00 1 MET A N 2
ATOM 1930 C CA . MET A 1 25 ? 2.615 -0.429 -0.662 1.00 0.00 1 MET A CA 2
ATOM 1931 C C . MET A 1 25 ? 3.785 -1.411 -0.900 1.00 0.00 1 MET A C 2
ATOM 1932 O O . MET A 1 25 ? 4.092 -2.199 0.004 1.00 0.00 1 MET A O 2
ATOM 1946 N N . ILE A 1 26 ? 4.389 -1.395 -2.131 1.00 0.00 2 ILE A N 2
ATOM 1947 C CA . ILE A 1 26 ? 5.517 -2.292 -2.515 1.00 0.00 2 ILE A CA 2
ATOM 1948 C C . ILE A 1 26 ? 6.622 -2.294 -1.445 1.00 0.00 2 ILE A C 2
ATOM 1949 O O . ILE A 1 26 ? 7.349 -1.324 -1.320 1.00 0.00 2 ILE A O 2
ATOM 1965 N N . LYS A 1 27 ? 6.700 -3.386 -0.678 1.00 0.00 3 LYS A N 2
ATOM 1966 C CA . LYS A 1 27 ? 7.644 -3.552 0.438 1.00 0.00 3 LYS A CA 2
ATOM 1967 C C . LYS A 1 27 ? 9.093 -3.563 -0.075 1.00 0.00 3 LYS A C 2
ATOM 1968 O O . LYS A 1 27 ? 9.685 -4.625 -0.298 1.00 0.00 3 LYS A O 2
ATOM 1987 N N . PHE A 1 28 ? 9.633 -2.363 -0.285 1.00 0.00 4 PHE A N 2
ATOM 1988 C CA . PHE A 1 28 ? 10.981 -2.165 -0.819 1.00 0.00 4 PHE A CA 2
ATOM 1989 C C . PHE A 1 28 ? 11.980 -2.203 0.345 1.00 0.00 4 PHE A C 2
ATOM 1990 O O . PHE A 1 28 ? 12.253 -1.182 0.992 1.00 0.00 4 PHE A O 2
ATOM 2007 N N . TYR A 1 29 ? 12.467 -3.413 0.653 1.00 0.00 5 TYR A N 2
ATOM 2008 C CA . TYR A 1 29 ? 13.446 -3.612 1.715 1.00 0.00 5 TYR A CA 2
ATOM 2009 C C . TYR A 1 29 ? 14.838 -3.212 1.216 1.00 0.00 5 TYR A C 2
ATOM 2010 O O . TYR A 1 29 ? 15.209 -3.503 0.066 1.00 0.00 5 TYR A O 2
ATOM 2028 N N . GLN A 1 30 ? 15.569 -2.519 2.093 1.00 0.00 6 GLN A N 2
ATOM 2029 C CA . GLN A 1 30 ? 16.939 -2.042 1.858 1.00 0.00 6 GLN A CA 2
ATOM 2030 C C . GLN A 1 30 ? 17.586 -1.728 3.218 1.00 0.00 6 GLN A C 2
ATOM 2031 O O . GLN A 1 30 ? 16.972 -1.953 4.250 1.00 0.00 6 GLN A O 2
ATOM 2045 N N . TYR A 1 31 ? 18.826 -1.237 3.224 1.00 0.00 7 TYR A N 2
ATOM 2046 C CA . TYR A 1 31 ? 19.473 -0.740 4.454 1.00 0.00 7 TYR A CA 2
ATOM 2047 C C . TYR A 1 31 ? 20.606 0.203 4.061 1.00 0.00 7 TYR A C 2
ATOM 2048 O O . TYR A 1 31 ? 21.704 -0.266 3.739 1.00 0.00 7 TYR A O 2
ATOM 2066 N N . LYS A 1 32 ? 20.312 1.520 4.072 1.00 0.00 8 LYS A N 2
ATOM 2067 C CA . LYS A 1 32 ? 21.227 2.581 3.610 1.00 0.00 8 LYS A CA 2
ATOM 2068 C C . LYS A 1 32 ? 21.682 2.285 2.163 1.00 0.00 8 LYS A C 2
ATOM 2069 O O . LYS A 1 32 ? 20.947 2.630 1.239 1.00 0.00 8 LYS A O 2
ATOM 2088 N N . ASN A 1 33 ? 22.864 1.608 2.008 1.00 0.00 9 ASN A N 2
ATOM 2089 C CA . ASN A 1 33 ? 23.363 1.021 0.734 1.00 0.00 9 ASN A CA 2
ATOM 2090 C C . ASN A 1 33 ? 23.050 1.924 -0.482 1.00 0.00 9 ASN A C 2
ATOM 2091 O O . ASN A 1 33 ? 22.353 1.523 -1.414 1.00 0.00 9 ASN A O 2
ATOM 2102 N N . CYS A 1 34 ? 23.567 3.166 -0.410 1.00 0.00 10 CYS A N 2
ATOM 2103 C CA . CYS A 1 34 ? 23.138 4.294 -1.266 1.00 0.00 10 CYS A CA 2
ATOM 2104 C C . CYS A 1 34 ? 23.306 4.027 -2.779 1.00 0.00 10 CYS A C 2
ATOM 2105 O O . CYS A 1 34 ? 22.531 4.544 -3.593 1.00 0.00 10 CYS A O 2
ATOM 2113 N N . THR A 1 35 ? 24.302 3.206 -3.137 1.00 0.00 11 THR A N 2
ATOM 2114 C CA . THR A 1 35 ? 24.561 2.813 -4.540 1.00 0.00 11 THR A CA 2
ATOM 2115 C C . THR A 1 35 ? 23.385 1.985 -5.128 1.00 0.00 11 THR A C 2
ATOM 2116 O O . THR A 1 35 ? 23.108 2.050 -6.319 1.00 0.00 11 THR A O 2
ATOM 2127 N N . THR A 1 36 ? 22.700 1.223 -4.267 1.00 0.00 12 THR A N 2
ATOM 2128 C CA . THR A 1 36 ? 21.515 0.427 -4.639 1.00 0.00 12 THR A CA 2
ATOM 2129 C C . THR A 1 36 ? 20.224 1.237 -4.416 1.00 0.00 12 THR A C 2
ATOM 2130 O O . THR A 1 36 ? 19.518 1.590 -5.376 1.00 0.00 12 THR A O 2
ATOM 2141 N N . CYS A 1 37 ? 19.977 1.551 -3.128 1.00 0.00 13 CYS A N 2
ATOM 2142 C CA . CYS A 1 37 ? 18.695 2.047 -2.618 1.00 0.00 13 CYS A CA 2
ATOM 2143 C C . CYS A 1 37 ? 18.259 3.348 -3.288 1.00 0.00 13 CYS A C 2
ATOM 2144 O O . CYS A 1 37 ? 17.101 3.476 -3.672 1.00 0.00 13 CYS A O 2
ATOM 2152 N N . LYS A 1 38 ? 19.197 4.294 -3.452 1.00 0.00 14 LYS A N 2
ATOM 2153 C CA . LYS A 1 38 ? 18.885 5.631 -3.982 1.00 0.00 14 LYS A CA 2
ATOM 2154 C C . LYS A 1 38 ? 18.451 5.575 -5.457 1.00 0.00 14 LYS A C 2
ATOM 2155 O O . LYS A 1 38 ? 17.496 6.247 -5.827 1.00 0.00 14 LYS A O 2
ATOM 2174 N N . LYS A 1 39 ? 19.140 4.756 -6.285 1.00 0.00 15 LYS A N 2
ATOM 2175 C CA . LYS A 1 39 ? 18.821 4.638 -7.733 1.00 0.00 15 LYS A CA 2
ATOM 2176 C C . LYS A 1 39 ? 17.519 3.836 -7.962 1.00 0.00 15 LYS A C 2
ATOM 2177 O O . LYS A 1 39 ? 16.709 4.205 -8.815 1.00 0.00 15 LYS A O 2
ATOM 2196 N N . ALA A 1 40 ? 17.333 2.751 -7.188 1.00 0.00 16 ALA A N 2
ATOM 2197 C CA . ALA A 1 40 ? 16.127 1.888 -7.266 1.00 0.00 16 ALA A CA 2
ATOM 2198 C C . ALA A 1 40 ? 14.866 2.667 -6.849 1.00 0.00 16 ALA A C 2
ATOM 2199 O O . ALA A 1 40 ? 13.819 2.613 -7.519 1.00 0.00 16 ALA A O 2
ATOM 2206 N N . ALA A 1 41 ? 15.009 3.415 -5.746 1.00 0.00 17 ALA A N 2
ATOM 2207 C CA . ALA A 1 41 ? 13.944 4.252 -5.189 1.00 0.00 17 ALA A CA 2
ATOM 2208 C C . ALA A 1 41 ? 13.638 5.435 -6.109 1.00 0.00 17 ALA A C 2
ATOM 2209 O O . ALA A 1 41 ? 12.486 5.811 -6.242 1.00 0.00 17 ALA A O 2
ATOM 2216 N N . LYS A 1 42 ? 14.691 6.001 -6.737 1.00 0.00 18 LYS A N 2
ATOM 2217 C CA . LYS A 1 42 ? 14.574 7.123 -7.697 1.00 0.00 18 LYS A CA 2
ATOM 2218 C C . LYS A 1 42 ? 13.771 6.690 -8.935 1.00 0.00 18 LYS A C 2
ATOM 2219 O O . LYS A 1 42 ? 12.941 7.438 -9.430 1.00 0.00 18 LYS A O 2
ATOM 2238 N N . PHE A 1 43 ? 14.075 5.485 -9.423 1.00 0.00 19 PHE A N 2
ATOM 2239 C CA . PHE A 1 43 ? 13.409 4.845 -10.571 1.00 0.00 19 PHE A CA 2
ATOM 2240 C C . PHE A 1 43 ? 11.891 4.706 -10.302 1.00 0.00 19 PHE A C 2
ATOM 2241 O O . PHE A 1 43 ? 11.054 5.242 -11.044 1.00 0.00 19 PHE A O 2
ATOM 2258 N N . LEU A 1 44 ? 11.566 4.055 -9.175 1.00 0.00 20 LEU A N 2
ATOM 2259 C CA . LEU A 1 44 ? 10.174 3.852 -8.720 1.00 0.00 20 LEU A CA 2
ATOM 2260 C C . LEU A 1 44 ? 9.468 5.195 -8.386 1.00 0.00 20 LEU A C 2
ATOM 2261 O O . LEU A 1 44 ? 8.256 5.324 -8.576 1.00 0.00 20 LEU A O 2
ATOM 2277 N N . ASP A 1 45 ? 10.250 6.186 -7.926 1.00 0.00 21 ASP A N 2
ATOM 2278 C CA . ASP A 1 45 ? 9.754 7.553 -7.623 1.00 0.00 21 ASP A CA 2
ATOM 2279 C C . ASP A 1 45 ? 9.435 8.311 -8.917 1.00 0.00 21 ASP A C 2
ATOM 2280 O O . ASP A 1 45 ? 8.441 9.039 -8.987 1.00 0.00 21 ASP A O 2
ATOM 2289 N N . GLU A 1 46 ? 10.280 8.099 -9.935 1.00 0.00 22 GLU A N 2
ATOM 2290 C CA . GLU A 1 46 ? 10.211 8.834 -11.214 1.00 0.00 22 GLU A CA 2
ATOM 2291 C C . GLU A 1 46 ? 8.979 8.407 -12.021 1.00 0.00 22 GLU A C 2
ATOM 2292 O O . GLU A 1 46 ? 8.320 9.240 -12.665 1.00 0.00 22 GLU A O 2
ATOM 2304 N N . TYR A 1 47 ? 8.664 7.104 -11.963 1.00 0.00 23 TYR A N 2
ATOM 2305 C CA . TYR A 1 47 ? 7.452 6.547 -12.599 1.00 0.00 23 TYR A CA 2
ATOM 2306 C C . TYR A 1 47 ? 6.197 6.762 -11.727 1.00 0.00 23 TYR A C 2
ATOM 2307 O O . TYR A 1 47 ? 5.083 6.488 -12.176 1.00 0.00 23 TYR A O 2
ATOM 2325 N N . GLY A 1 48 ? 6.393 7.267 -10.491 1.00 0.00 24 GLY A N 2
ATOM 2326 C CA . GLY A 1 48 ? 5.286 7.565 -9.570 1.00 0.00 24 GLY A CA 2
ATOM 2327 C C . GLY A 1 48 ? 4.587 6.315 -9.050 1.00 0.00 24 GLY A C 2
ATOM 2328 O O . GLY A 1 48 ? 3.376 6.324 -8.809 1.00 0.00 24 GLY A O 2
ATOM 2332 N N . VAL A 1 49 ? 5.359 5.230 -8.925 1.00 0.00 25 VAL A N 2
ATOM 2333 C CA . VAL A 1 49 ? 4.885 3.943 -8.412 1.00 0.00 25 VAL A CA 2
ATOM 2334 C C . VAL A 1 49 ? 5.139 3.878 -6.903 1.00 0.00 25 VAL A C 2
ATOM 2335 O O . VAL A 1 49 ? 6.246 4.188 -6.437 1.00 0.00 25 VAL A O 2
ATOM 2348 N N . SER A 1 50 ? 4.092 3.497 -6.157 1.00 0.00 26 SER A N 2
ATOM 2349 C CA . SER A 1 50 ? 4.109 3.489 -4.698 1.00 0.00 26 SER A CA 2
ATOM 2350 C C . SER A 1 50 ? 5.021 2.372 -4.153 1.00 0.00 26 SER A C 2
ATOM 2351 O O . SER A 1 50 ? 4.660 1.194 -4.170 1.00 0.00 26 SER A O 2
ATOM 2359 N N . TYR A 1 51 ? 6.213 2.767 -3.691 1.00 0.00 27 TYR A N 2
ATOM 2360 C CA . TYR A 1 51 ? 7.178 1.864 -3.040 1.00 0.00 27 TYR A CA 2
ATOM 2361 C C . TYR A 1 51 ? 7.296 2.240 -1.552 1.00 0.00 27 TYR A C 2
ATOM 2362 O O . TYR A 1 51 ? 7.004 3.378 -1.163 1.00 0.00 27 TYR A O 2
ATOM 2380 N N . GLU A 1 52 ? 7.752 1.285 -0.743 1.00 0.00 28 GLU A N 2
ATOM 2381 C CA . GLU A 1 52 ? 7.814 1.397 0.721 1.00 0.00 28 GLU A CA 2
ATOM 2382 C C . GLU A 1 52 ? 9.256 1.113 1.164 1.00 0.00 28 GLU A C 2
ATOM 2383 O O . GLU A 1 52 ? 9.600 -0.045 1.413 1.00 0.00 28 GLU A O 2
ATOM 2395 N N . PRO A 1 53 ? 10.149 2.158 1.197 1.00 0.00 29 PRO A N 2
ATOM 2396 C CA . PRO A 1 53 ? 11.569 1.973 1.528 1.00 0.00 29 PRO A CA 2
ATOM 2397 C C . PRO A 1 53 ? 11.759 1.766 3.044 1.00 0.00 29 PRO A C 2
ATOM 2398 O O . PRO A 1 53 ? 11.894 2.719 3.817 1.00 0.00 29 PRO A O 2
ATOM 2409 N N . ILE A 1 54 ? 11.706 0.500 3.451 1.00 0.00 30 ILE A N 2
ATOM 2410 C CA . ILE A 1 54 ? 11.835 0.076 4.856 1.00 0.00 30 ILE A CA 2
ATOM 2411 C C . ILE A 1 54 ? 13.125 -0.735 5.036 1.00 0.00 30 ILE A C 2
ATOM 2412 O O . ILE A 1 54 ? 13.593 -1.391 4.098 1.00 0.00 30 ILE A O 2
ATOM 2428 N N . ASP A 1 55 ? 13.711 -0.653 6.240 1.00 0.00 31 ASP A N 2
ATOM 2429 C CA . ASP A 1 55 ? 14.978 -1.330 6.557 1.00 0.00 31 ASP A CA 2
ATOM 2430 C C . ASP A 1 55 ? 14.764 -2.844 6.691 1.00 0.00 31 ASP A C 2
ATOM 2431 O O . ASP A 1 55 ? 13.797 -3.275 7.307 1.00 0.00 31 ASP A O 2
ATOM 2440 N N . ILE A 1 56 ? 15.697 -3.626 6.142 1.00 0.00 32 ILE A N 2
ATOM 2441 C CA . ILE A 1 56 ? 15.591 -5.089 6.081 1.00 0.00 32 ILE A CA 2
ATOM 2442 C C . ILE A 1 56 ? 15.887 -5.737 7.455 1.00 0.00 32 ILE A C 2
ATOM 2443 O O . ILE A 1 56 ? 15.275 -6.745 7.805 1.00 0.00 32 ILE A O 2
ATOM 2459 N N . VAL A 1 57 ? 16.825 -5.151 8.233 1.00 0.00 33 VAL A N 2
ATOM 2460 C CA . VAL A 1 57 ? 17.213 -5.698 9.565 1.00 0.00 33 VAL A CA 2
ATOM 2461 C C . VAL A 1 57 ? 16.392 -5.053 10.698 1.00 0.00 33 VAL A C 2
ATOM 2462 O O . VAL A 1 57 ? 16.064 -5.713 11.688 1.00 0.00 33 VAL A O 2
ATOM 2475 N N . GLN A 1 58 ? 16.068 -3.762 10.543 1.00 0.00 34 GLN A N 2
ATOM 2476 C CA . GLN A 1 58 ? 15.296 -3.008 11.545 1.00 0.00 34 GLN A CA 2
ATOM 2477 C C . GLN A 1 58 ? 13.822 -3.452 11.485 1.00 0.00 34 GLN A C 2
ATOM 2478 O O . GLN A 1 58 ? 13.185 -3.682 12.515 1.00 0.00 34 GLN A O 2
ATOM 2492 N N . HIS A 1 59 ? 13.311 -3.589 10.246 1.00 0.00 35 HIS A N 2
ATOM 2493 C CA . HIS A 1 59 ? 11.944 -4.070 9.963 1.00 0.00 35 HIS A CA 2
ATOM 2494 C C . HIS A 1 59 ? 12.031 -5.446 9.276 1.00 0.00 35 HIS A C 2
ATOM 2495 O O . HIS A 1 59 ? 11.653 -5.593 8.110 1.00 0.00 35 HIS A O 2
ATOM 2510 N N . THR A 1 60 ? 12.570 -6.453 9.989 1.00 0.00 36 THR A N 2
ATOM 2511 C CA . THR A 1 60 ? 12.621 -7.829 9.466 1.00 0.00 36 THR A CA 2
ATOM 2512 C C . THR A 1 60 ? 11.226 -8.477 9.589 1.00 0.00 36 THR A C 2
ATOM 2513 O O . THR A 1 60 ? 10.628 -8.397 10.663 1.00 0.00 36 THR A O 2
ATOM 2524 N N . PRO A 1 61 ? 10.670 -9.085 8.489 1.00 0.00 37 PRO A N 2
ATOM 2525 C CA . PRO A 1 61 ? 9.439 -9.906 8.572 1.00 0.00 37 PRO A CA 2
ATOM 2526 C C . PRO A 1 61 ? 9.617 -11.120 9.519 1.00 0.00 37 PRO A C 2
ATOM 2527 O O . PRO A 1 61 ? 10.744 -11.592 9.731 1.00 0.00 37 PRO A O 2
ATOM 2538 N N . THR A 1 62 ? 8.504 -11.606 10.095 1.00 0.00 38 THR A N 2
ATOM 2539 C CA . THR A 1 62 ? 8.501 -12.838 10.912 1.00 0.00 38 THR A CA 2
ATOM 2540 C C . THR A 1 62 ? 8.538 -14.074 9.998 1.00 0.00 38 THR A C 2
ATOM 2541 O O . THR A 1 62 ? 8.414 -13.952 8.776 1.00 0.00 38 THR A O 2
ATOM 2552 N N . ILE A 1 63 ? 8.684 -15.254 10.615 1.00 0.00 39 ILE A N 2
ATOM 2553 C CA . ILE A 1 63 ? 8.599 -16.566 9.927 1.00 0.00 39 ILE A CA 2
ATOM 2554 C C . ILE A 1 63 ? 7.260 -16.680 9.161 1.00 0.00 39 ILE A C 2
ATOM 2555 O O . ILE A 1 63 ? 7.216 -17.180 8.034 1.00 0.00 39 ILE A O 2
ATOM 2571 N N . ASN A 1 64 ? 6.196 -16.155 9.805 1.00 0.00 40 ASN A N 2
ATOM 2572 C CA . ASN A 1 64 ? 4.825 -16.109 9.265 1.00 0.00 40 ASN A CA 2
ATOM 2573 C C . ASN A 1 64 ? 4.750 -15.186 8.038 1.00 0.00 40 ASN A C 2
ATOM 2574 O O . ASN A 1 64 ? 4.254 -15.589 6.988 1.00 0.00 40 ASN A O 2
ATOM 2585 N N . GLU A 1 65 ? 5.266 -13.951 8.188 1.00 0.00 41 GLU A N 2
ATOM 2586 C CA . GLU A 1 65 ? 5.231 -12.923 7.125 1.00 0.00 41 GLU A CA 2
ATOM 2587 C C . GLU A 1 65 ? 6.013 -13.386 5.878 1.00 0.00 41 GLU A C 2
ATOM 2588 O O . GLU A 1 65 ? 5.573 -13.166 4.738 1.00 0.00 41 GLU A O 2
ATOM 2600 N N . PHE A 1 66 ? 7.159 -14.047 6.120 1.00 0.00 42 PHE A N 2
ATOM 2601 C CA . PHE A 1 66 ? 7.980 -14.639 5.062 1.00 0.00 42 PHE A CA 2
ATOM 2602 C C . PHE A 1 66 ? 7.192 -15.733 4.317 1.00 0.00 42 PHE A C 2
ATOM 2603 O O . PHE A 1 66 ? 6.958 -15.601 3.121 1.00 0.00 42 PHE A O 2
ATOM 2620 N N . LYS A 1 67 ? 6.733 -16.783 5.031 1.00 0.00 43 LYS A N 2
ATOM 2621 C CA . LYS A 1 67 ? 6.035 -17.930 4.385 1.00 0.00 43 LYS A CA 2
ATOM 2622 C C . LYS A 1 67 ? 4.746 -17.488 3.647 1.00 0.00 43 LYS A C 2
ATOM 2623 O O . LYS A 1 67 ? 4.339 -18.128 2.665 1.00 0.00 43 LYS A O 2
ATOM 2642 N N . THR A 1 68 ? 4.147 -16.364 4.098 1.00 0.00 44 THR A N 2
ATOM 2643 C CA . THR A 1 68 ? 3.004 -15.732 3.419 1.00 0.00 44 THR A CA 2
ATOM 2644 C C . THR A 1 68 ? 3.437 -15.177 2.043 1.00 0.00 44 THR A C 2
ATOM 2645 O O . THR A 1 68 ? 2.930 -15.632 0.999 1.00 0.00 44 THR A O 2
ATOM 2656 N N . ILE A 1 69 ? 4.413 -14.231 2.042 1.00 0.00 45 ILE A N 2
ATOM 2657 C CA . ILE A 1 69 ? 4.845 -13.547 0.803 1.00 0.00 45 ILE A CA 2
ATOM 2658 C C . ILE A 1 69 ? 5.421 -14.555 -0.215 1.00 0.00 45 ILE A C 2
ATOM 2659 O O . ILE A 1 69 ? 5.180 -14.430 -1.398 1.00 0.00 45 ILE A O 2
ATOM 2675 N N . ILE A 1 70 ? 6.110 -15.594 0.291 1.00 0.00 46 ILE A N 2
ATOM 2676 C CA . ILE A 1 70 ? 6.758 -16.644 -0.528 1.00 0.00 46 ILE A CA 2
ATOM 2677 C C . ILE A 1 70 ? 5.712 -17.583 -1.145 1.00 0.00 46 ILE A C 2
ATOM 2678 O O . ILE A 1 70 ? 5.891 -18.058 -2.275 1.00 0.00 46 ILE A O 2
ATOM 2694 N N . ALA A 1 71 ? 4.618 -17.841 -0.402 1.00 0.00 47 ALA A N 2
ATOM 2695 C CA . ALA A 1 71 ? 3.484 -18.632 -0.913 1.00 0.00 47 ALA A CA 2
ATOM 2696 C C . ALA A 1 71 ? 2.814 -17.929 -2.109 1.00 0.00 47 ALA A C 2
ATOM 2697 O O . ALA A 1 71 ? 2.552 -18.559 -3.141 1.00 0.00 47 ALA A O 2
ATOM 2704 N N . ASN A 1 72 ? 2.563 -16.613 -1.964 1.00 0.00 48 ASN A N 2
ATOM 2705 C CA . ASN A 1 72 ? 1.814 -15.834 -2.974 1.00 0.00 48 ASN A CA 2
ATOM 2706 C C . ASN A 1 72 ? 2.697 -15.437 -4.189 1.00 0.00 48 ASN A C 2
ATOM 2707 O O . ASN A 1 72 ? 2.216 -15.459 -5.329 1.00 0.00 48 ASN A O 2
ATOM 2718 N N . THR A 1 73 ? 3.980 -15.088 -3.958 1.00 0.00 49 THR A N 2
ATOM 2719 C CA . THR A 1 73 ? 4.917 -14.694 -5.045 1.00 0.00 49 THR A CA 2
ATOM 2720 C C . THR A 1 73 ? 5.479 -15.926 -5.768 1.00 0.00 49 THR A C 2
ATOM 2721 O O . THR A 1 73 ? 5.714 -15.894 -6.981 1.00 0.00 49 THR A O 2
ATOM 2732 N N . GLY A 1 74 ? 5.698 -17.001 -4.997 1.00 0.00 50 GLY A N 2
ATOM 2733 C CA . GLY A 1 74 ? 6.355 -18.207 -5.494 1.00 0.00 50 GLY A CA 2
ATOM 2734 C C . GLY A 1 74 ? 7.871 -18.047 -5.588 1.00 0.00 50 GLY A C 2
ATOM 2735 O O . GLY A 1 74 ? 8.516 -18.712 -6.406 1.00 0.00 50 GLY A O 2
ATOM 2739 N N . VAL A 1 75 ? 8.446 -17.165 -4.739 1.00 0.00 51 VAL A N 2
ATOM 2740 C CA . VAL A 1 75 ? 9.893 -16.868 -4.764 1.00 0.00 51 VAL A CA 2
ATOM 2741 C C . VAL A 1 75 ? 10.669 -17.979 -4.035 1.00 0.00 51 VAL A C 2
ATOM 2742 O O . VAL A 1 75 ? 10.149 -18.591 -3.094 1.00 0.00 51 VAL A O 2
ATOM 2755 N N . GLU A 1 76 ? 11.897 -18.254 -4.497 1.00 0.00 52 GLU A N 2
ATOM 2756 C CA . GLU A 1 76 ? 12.797 -19.184 -3.818 1.00 0.00 52 GLU A CA 2
ATOM 2757 C C . GLU A 1 76 ? 13.213 -18.618 -2.452 1.00 0.00 52 GLU A C 2
ATOM 2758 O O . GLU A 1 76 ? 13.734 -17.505 -2.360 1.00 0.00 52 GLU A O 2
ATOM 2770 N N . ILE A 1 77 ? 12.957 -19.408 -1.409 1.00 0.00 53 ILE A N 2
ATOM 2771 C CA . ILE A 1 77 ? 13.273 -19.056 -0.018 1.00 0.00 53 ILE A CA 2
ATOM 2772 C C . ILE A 1 77 ? 14.817 -19.025 0.168 1.00 0.00 53 ILE A C 2
ATOM 2773 O O . ILE A 1 77 ? 15.348 -18.236 0.955 1.00 0.00 53 ILE A O 2
ATOM 2789 N N . ASN A 1 78 ? 15.518 -19.856 -0.626 1.00 0.00 54 ASN A N 2
ATOM 2790 C CA . ASN A 1 78 ? 16.989 -19.955 -0.604 1.00 0.00 54 ASN A CA 2
ATOM 2791 C C . ASN A 1 78 ? 17.665 -18.712 -1.230 1.00 0.00 54 ASN A C 2
ATOM 2792 O O . ASN A 1 78 ? 18.752 -18.312 -0.782 1.00 0.00 54 ASN A O 2
ATOM 2803 N N . LYS A 1 79 ? 17.025 -18.103 -2.271 1.00 0.00 55 LYS A N 2
ATOM 2804 C CA . LYS A 1 79 ? 17.585 -16.896 -2.934 1.00 0.00 55 LYS A CA 2
ATOM 2805 C C . LYS A 1 79 ? 17.409 -15.649 -2.046 1.00 0.00 55 LYS A C 2
ATOM 2806 O O . LYS A 1 79 ? 18.068 -14.632 -2.273 1.00 0.00 55 LYS A O 2
ATOM 2825 N N . LEU A 1 80 ? 16.502 -15.745 -1.043 1.00 0.00 56 LEU A N 2
ATOM 2826 C CA . LEU A 1 80 ? 16.255 -14.661 -0.075 1.00 0.00 56 LEU A CA 2
ATOM 2827 C C . LEU A 1 80 ? 17.407 -14.538 0.927 1.00 0.00 56 LEU A C 2
ATOM 2828 O O . LEU A 1 80 ? 17.516 -13.522 1.593 1.00 0.00 56 LEU A O 2
ATOM 2844 N N . PHE A 1 81 ? 18.239 -15.583 1.040 1.00 0.00 57 PHE A N 2
ATOM 2845 C CA . PHE A 1 81 ? 19.492 -15.514 1.815 1.00 0.00 57 PHE A CA 2
ATOM 2846 C C . PHE A 1 81 ? 20.496 -14.583 1.131 1.00 0.00 57 PHE A C 2
ATOM 2847 O O . PHE A 1 81 ? 20.486 -14.464 -0.097 1.00 0.00 57 PHE A O 2
ATOM 2864 N N . ASN A 1 82 ? 21.357 -13.936 1.950 1.00 0.00 58 ASN A N 2
ATOM 2865 C CA . ASN A 1 82 ? 22.404 -13.014 1.479 1.00 0.00 58 ASN A CA 2
ATOM 2866 C C . ASN A 1 82 ? 23.487 -13.837 0.749 1.00 0.00 58 ASN A C 2
ATOM 2867 O O . ASN A 1 82 ? 24.524 -14.180 1.321 1.00 0.00 58 ASN A O 2
ATOM 2878 N N . THR A 1 83 ? 23.186 -14.159 -0.518 1.00 0.00 59 THR A N 2
ATOM 2879 C CA . THR A 1 83 ? 23.996 -15.030 -1.378 1.00 0.00 59 THR A CA 2
ATOM 2880 C C . THR A 1 83 ? 25.230 -14.292 -1.937 1.00 0.00 59 THR A C 2
ATOM 2881 O O . THR A 1 83 ? 25.526 -13.161 -1.513 1.00 0.00 59 THR A O 2
ATOM 2892 N N . HIS A 1 84 ? 25.954 -14.967 -2.869 1.00 0.00 60 HIS A N 2
ATOM 2893 C CA . HIS A 1 84 ? 27.237 -14.486 -3.448 1.00 0.00 60 HIS A CA 2
ATOM 2894 C C . HIS A 1 84 ? 28.342 -14.463 -2.368 1.00 0.00 60 HIS A C 2
ATOM 2895 O O . HIS A 1 84 ? 29.352 -13.764 -2.508 1.00 0.00 60 HIS A O 2
ATOM 2910 N N . GLY A 1 85 ? 28.148 -15.283 -1.320 1.00 0.00 61 GLY A N 2
ATOM 2911 C CA . GLY A 1 85 ? 29.039 -15.324 -0.173 1.00 0.00 61 GLY A CA 2
ATOM 2912 C C . GLY A 1 85 ? 28.683 -14.270 0.862 1.00 0.00 61 GLY A C 2
ATOM 2913 O O . GLY A 1 85 ? 27.584 -14.318 1.428 1.00 0.00 61 GLY A O 2
ATOM 2917 N N . ALA A 1 86 ? 29.606 -13.311 1.079 1.00 0.00 62 ALA A N 2
ATOM 2918 C CA . ALA A 1 86 ? 29.512 -12.289 2.135 1.00 0.00 62 ALA A CA 2
ATOM 2919 C C . ALA A 1 86 ? 29.472 -12.960 3.533 1.00 0.00 62 ALA A C 2
ATOM 2920 O O . ALA A 1 86 ? 30.523 -13.255 4.110 1.00 0.00 62 ALA A O 2
ATOM 2927 N N . LYS A 1 87 ? 28.261 -13.256 4.039 1.00 0.00 63 LYS A N 2
ATOM 2928 C CA . LYS A 1 87 ? 28.069 -13.943 5.336 1.00 0.00 63 LYS A CA 2
ATOM 2929 C C . LYS A 1 87 ? 27.654 -15.408 5.130 1.00 0.00 63 LYS A C 2
ATOM 2930 O O . LYS A 1 87 ? 27.901 -16.247 5.985 1.00 0.00 63 LYS A O 2
ATOM 2949 N N . TYR A 1 88 ? 27.022 -15.683 3.978 1.00 0.00 64 TYR A N 2
ATOM 2950 C CA . TYR A 1 88 ? 26.523 -17.024 3.590 1.00 0.00 64 TYR A CA 2
ATOM 2951 C C . TYR A 1 88 ? 27.629 -18.105 3.668 1.00 0.00 64 TYR A C 2
ATOM 2952 O O . TYR A 1 88 ? 27.345 -19.270 3.958 1.00 0.00 64 TYR A O 2
ATOM 2970 N N . ARG A 1 89 ? 28.884 -17.690 3.410 1.00 0.00 65 ARG A N 2
ATOM 2971 C CA . ARG A 1 89 ? 30.064 -18.586 3.438 1.00 0.00 65 ARG A CA 2
ATOM 2972 C C . ARG A 1 89 ? 30.815 -18.474 4.777 1.00 0.00 65 ARG A C 2
ATOM 2973 O O . ARG A 1 89 ? 31.472 -19.432 5.198 1.00 0.00 65 ARG A O 2
ATOM 2994 N N . GLU A 1 90 ? 30.710 -17.295 5.428 1.00 0.00 66 GLU A N 2
ATOM 2995 C CA . GLU A 1 90 ? 31.323 -17.026 6.751 1.00 0.00 66 GLU A CA 2
ATOM 2996 C C . GLU A 1 90 ? 30.767 -18.021 7.782 1.00 0.00 66 GLU A C 2
ATOM 2997 O O . GLU A 1 90 ? 31.505 -18.685 8.509 1.00 0.00 66 GLU A O 2
ATOM 3009 N N . LEU A 1 91 ? 29.434 -18.113 7.782 1.00 0.00 67 LEU A N 2
ATOM 3010 C CA . LEU A 1 91 ? 28.660 -19.022 8.637 1.00 0.00 67 LEU A CA 2
ATOM 3011 C C . LEU A 1 91 ? 28.631 -20.432 8.011 1.00 0.00 67 LEU A C 2
ATOM 3012 O O . LEU A 1 91 ? 28.467 -21.437 8.716 1.00 0.00 67 LEU A O 2
ATOM 3028 N N . ASP A 1 92 ? 28.800 -20.455 6.666 1.00 0.00 68 ASP A N 2
ATOM 3029 C CA . ASP A 1 92 ? 28.659 -21.646 5.821 1.00 0.00 68 ASP A CA 2
ATOM 3030 C C . ASP A 1 92 ? 27.255 -22.239 6.005 1.00 0.00 68 ASP A C 2
ATOM 3031 O O . ASP A 1 92 ? 27.074 -23.385 6.435 1.00 0.00 68 ASP A O 2
ATOM 3040 N N . LEU A 1 93 ? 26.251 -21.396 5.707 1.00 0.00 69 LEU A N 2
ATOM 3041 C CA . LEU A 1 93 ? 24.845 -21.773 5.816 1.00 0.00 69 LEU A CA 2
ATOM 3042 C C . LEU A 1 93 ? 24.488 -22.860 4.803 1.00 0.00 69 LEU A C 2
ATOM 3043 O O . LEU A 1 93 ? 23.677 -23.705 5.117 1.00 0.00 69 LEU A O 2
ATOM 3059 N N . LYS A 1 94 ? 25.122 -22.844 3.611 1.00 0.00 70 LYS A N 2
ATOM 3060 C CA . LYS A 1 94 ? 24.830 -23.812 2.524 1.00 0.00 70 LYS A CA 2
ATOM 3061 C C . LYS A 1 94 ? 24.889 -25.274 3.031 1.00 0.00 70 LYS A C 2
ATOM 3062 O O . LYS A 1 94 ? 24.015 -26.100 2.708 1.00 0.00 70 LYS A O 2
ATOM 3081 N N . ASN A 1 95 ? 25.908 -25.522 3.882 1.00 0.00 71 ASN A N 2
ATOM 3082 C CA . ASN A 1 95 ? 26.162 -26.816 4.557 1.00 0.00 71 ASN A CA 2
ATOM 3083 C C . ASN A 1 95 ? 24.906 -27.328 5.296 1.00 0.00 71 ASN A C 2
ATOM 3084 O O . ASN A 1 95 ? 24.509 -28.486 5.140 1.00 0.00 71 ASN A O 2
ATOM 3095 N N . LYS A 1 96 ? 24.287 -26.444 6.096 1.00 0.00 72 LYS A N 2
ATOM 3096 C CA . LYS A 1 96 ? 23.099 -26.795 6.890 1.00 0.00 72 LYS A CA 2
ATOM 3097 C C . LYS A 1 96 ? 21.806 -26.677 6.050 1.00 0.00 72 LYS A C 2
ATOM 3098 O O . LYS A 1 96 ? 20.890 -27.460 6.251 1.00 0.00 72 LYS A O 2
ATOM 3117 N N . LEU A 1 97 ? 21.766 -25.746 5.064 1.00 0.00 73 LEU A N 2
ATOM 3118 C CA . LEU A 1 97 ? 20.529 -25.432 4.297 1.00 0.00 73 LEU A CA 2
ATOM 3119 C C . LEU A 1 97 ? 20.116 -26.589 3.375 1.00 0.00 73 LEU A C 2
ATOM 3120 O O . LEU A 1 97 ? 18.915 -26.805 3.128 1.00 0.00 73 LEU A O 2
ATOM 3136 N N . GLN A 1 98 ? 21.113 -27.332 2.883 1.00 0.00 74 GLN A N 2
ATOM 3137 C CA . GLN A 1 98 ? 20.884 -28.499 2.008 1.00 0.00 74 GLN A CA 2
ATOM 3138 C C . GLN A 1 98 ? 20.292 -29.710 2.777 1.00 0.00 74 GLN A C 2
ATOM 3139 O O . GLN A 1 98 ? 19.856 -30.682 2.150 1.00 0.00 74 GLN A O 2
ATOM 3153 N N . THR A 1 99 ? 20.257 -29.646 4.131 1.00 0.00 75 THR A N 2
ATOM 3154 C CA . THR A 1 99 ? 19.815 -30.786 4.971 1.00 0.00 75 THR A CA 2
ATOM 3155 C C . THR A 1 99 ? 18.660 -30.411 5.944 1.00 0.00 75 THR A C 2
ATOM 3156 O O . THR A 1 99 ? 17.898 -31.306 6.339 1.00 0.00 75 THR A O 2
ATOM 3167 N N . LEU A 1 100 ? 18.504 -29.114 6.324 1.00 0.00 76 LEU A N 2
ATOM 3168 C CA . LEU A 1 100 ? 17.372 -28.685 7.195 1.00 0.00 76 LEU A CA 2
ATOM 3169 C C . LEU A 1 100 ? 16.070 -28.461 6.385 1.00 0.00 76 LEU A C 2
ATOM 3170 O O . LEU A 1 100 ? 16.048 -28.647 5.160 1.00 0.00 76 LEU A O 2
ATOM 3186 N N . SER A 1 101 ? 15.008 -28.031 7.089 1.00 0.00 77 SER A N 2
ATOM 3187 C CA . SER A 1 101 ? 13.703 -27.707 6.487 1.00 0.00 77 SER A CA 2
ATOM 3188 C C . SER A 1 101 ? 13.662 -26.248 5.999 1.00 0.00 77 SER A C 2
ATOM 3189 O O . SER A 1 101 ? 14.336 -25.384 6.564 1.00 0.00 77 SER A O 2
ATOM 3197 N N . ASP A 1 102 ? 12.838 -25.979 4.970 1.00 0.00 78 ASP A N 2
ATOM 3198 C CA . ASP A 1 102 ? 12.649 -24.615 4.424 1.00 0.00 78 ASP A CA 2
ATOM 3199 C C . ASP A 1 102 ? 11.975 -23.690 5.454 1.00 0.00 78 ASP A C 2
ATOM 3200 O O . ASP A 1 102 ? 12.066 -22.465 5.342 1.00 0.00 78 ASP A O 2
ATOM 3209 N N . ASP A 1 103 ? 11.315 -24.292 6.460 1.00 0.00 79 ASP A N 2
ATOM 3210 C CA . ASP A 1 103 ? 10.742 -23.554 7.596 1.00 0.00 79 ASP A CA 2
ATOM 3211 C C . ASP A 1 103 ? 11.853 -23.004 8.519 1.00 0.00 79 ASP A C 2
ATOM 3212 O O . ASP A 1 103 ? 11.751 -21.883 9.032 1.00 0.00 79 ASP A O 2
ATOM 3221 N N . GLU A 1 104 ? 12.920 -23.804 8.697 1.00 0.00 80 GLU A N 2
ATOM 3222 C CA . GLU A 1 104 ? 14.113 -23.401 9.473 1.00 0.00 80 GLU A CA 2
ATOM 3223 C C . GLU A 1 104 ? 14.880 -22.274 8.757 1.00 0.00 80 GLU A C 2
ATOM 3224 O O . GLU A 1 104 ? 15.502 -21.424 9.404 1.00 0.00 80 GLU A O 2
ATOM 3236 N N . LYS A 1 105 ? 14.820 -22.284 7.416 1.00 0.00 81 LYS A N 2
ATOM 3237 C CA . LYS A 1 105 ? 15.361 -21.200 6.580 1.00 0.00 81 LYS A CA 2
ATOM 3238 C C . LYS A 1 105 ? 14.617 -19.873 6.843 1.00 0.00 81 LYS A C 2
ATOM 3239 O O . LYS A 1 105 ? 15.244 -18.810 6.941 1.00 0.00 81 LYS A O 2
ATOM 3258 N N . LEU A 1 106 ? 13.276 -19.966 6.958 1.00 0.00 82 LEU A N 2
ATOM 3259 C CA . LEU A 1 106 ? 12.407 -18.826 7.314 1.00 0.00 82 LEU A CA 2
ATOM 3260 C C . LEU A 1 106 ? 12.819 -18.240 8.677 1.00 0.00 82 LEU A C 2
ATOM 3261 O O . LEU A 1 106 ? 12.905 -17.017 8.829 1.00 0.00 82 LEU A O 2
ATOM 3277 N N . GLU A 1 107 ? 13.088 -19.141 9.653 1.00 0.00 83 GLU A N 2
ATOM 3278 C CA . GLU A 1 107 ? 13.553 -18.758 11.002 1.00 0.00 83 GLU A CA 2
ATOM 3279 C C . GLU A 1 107 ? 14.875 -17.968 10.938 1.00 0.00 83 GLU A C 2
ATOM 3280 O O . GLU A 1 107 ? 15.012 -16.944 11.600 1.00 0.00 83 GLU A O 2
ATOM 3292 N N . LEU A 1 108 ? 15.837 -18.469 10.138 1.00 0.00 84 LEU A N 2
ATOM 3293 C CA . LEU A 1 108 ? 17.170 -17.841 9.956 1.00 0.00 84 LEU A CA 2
ATOM 3294 C C . LEU A 1 108 ? 17.055 -16.405 9.406 1.00 0.00 84 LEU A C 2
ATOM 3295 O O . LEU A 1 108 ? 17.721 -15.481 9.904 1.00 0.00 84 LEU A O 2
ATOM 3311 N N . LEU A 1 109 ? 16.185 -16.239 8.395 1.00 0.00 85 LEU A N 2
ATOM 3312 C CA . LEU A 1 109 ? 15.914 -14.929 7.778 1.00 0.00 85 LEU A CA 2
ATOM 3313 C C . LEU A 1 109 ? 15.239 -13.963 8.784 1.00 0.00 85 LEU A C 2
ATOM 3314 O O . LEU A 1 109 ? 15.519 -12.763 8.786 1.00 0.00 85 LEU A O 2
ATOM 3330 N N . SER A 1 110 ? 14.342 -14.510 9.625 1.00 0.00 86 SER A N 2
ATOM 3331 C CA . SER A 1 110 ? 13.608 -13.737 10.641 1.00 0.00 86 SER A CA 2
ATOM 3332 C C . SER A 1 110 ? 14.528 -13.322 11.808 1.00 0.00 86 SER A C 2
ATOM 3333 O O . SER A 1 110 ? 14.358 -12.244 12.391 1.00 0.00 86 SER A O 2
ATOM 3341 N N . SER A 1 111 ? 15.511 -14.187 12.121 1.00 0.00 87 SER A N 2
ATOM 3342 C CA . SER A 1 111 ? 16.470 -13.969 13.216 1.00 0.00 87 SER A CA 2
ATOM 3343 C C . SER A 1 111 ? 17.468 -12.870 12.845 1.00 0.00 87 SER A C 2
ATOM 3344 O O . SER A 1 111 ? 17.841 -12.047 13.687 1.00 0.00 87 SER A O 2
ATOM 3352 N N . ASP A 1 112 ? 17.905 -12.877 11.574 1.00 0.00 88 ASP A N 2
ATOM 3353 C CA . ASP A 1 112 ? 18.840 -11.883 11.040 1.00 0.00 88 ASP A CA 2
ATOM 3354 C C . ASP A 1 112 ? 18.288 -11.313 9.732 1.00 0.00 88 ASP A C 2
ATOM 3355 O O . ASP A 1 112 ? 18.228 -12.022 8.723 1.00 0.00 88 ASP A O 2
ATOM 3364 N N . GLY A 1 113 ? 17.883 -10.029 9.759 1.00 0.00 89 GLY A N 2
ATOM 3365 C CA . GLY A 1 113 ? 17.480 -9.316 8.543 1.00 0.00 89 GLY A CA 2
ATOM 3366 C C . GLY A 1 113 ? 18.646 -9.089 7.592 1.00 0.00 89 GLY A C 2
ATOM 3367 O O . GLY A 1 113 ? 18.449 -8.845 6.407 1.00 0.00 89 GLY A O 2
ATOM 3371 N N . MET A 1 114 ? 19.868 -9.160 8.137 1.00 0.00 90 MET A N 2
ATOM 3372 C CA . MET A 1 114 ? 21.104 -9.114 7.352 1.00 0.00 90 MET A CA 2
ATOM 3373 C C . MET A 1 114 ? 21.310 -10.431 6.580 1.00 0.00 90 MET A C 2
ATOM 3374 O O . MET A 1 114 ? 21.942 -10.428 5.522 1.00 0.00 90 MET A O 2
ATOM 3388 N N . LEU A 1 115 ? 20.773 -11.555 7.119 1.00 0.00 91 LEU A N 2
ATOM 3389 C CA . LEU A 1 115 ? 20.763 -12.856 6.411 1.00 0.00 91 LEU A CA 2
ATOM 3390 C C . LEU A 1 115 ? 19.807 -12.838 5.224 1.00 0.00 91 LEU A C 2
ATOM 3391 O O . LEU A 1 115 ? 19.915 -13.689 4.350 1.00 0.00 91 LEU A O 2
ATOM 3407 N N . VAL A 1 116 ? 18.862 -11.893 5.215 1.00 0.00 92 VAL A N 2
ATOM 3408 C CA . VAL A 1 116 ? 18.002 -11.659 4.050 1.00 0.00 92 VAL A CA 2
ATOM 3409 C C . VAL A 1 116 ? 18.740 -10.730 3.067 1.00 0.00 92 VAL A C 2
ATOM 3410 O O . VAL A 1 116 ? 19.619 -9.950 3.478 1.00 0.00 92 VAL A O 2
ATOM 3423 N N . LYS A 1 117 ? 18.397 -10.834 1.774 1.00 0.00 93 LYS A N 2
ATOM 3424 C CA . LYS A 1 117 ? 18.903 -9.931 0.739 1.00 0.00 93 LYS A CA 2
ATOM 3425 C C . LYS A 1 117 ? 18.451 -8.501 1.054 1.00 0.00 93 LYS A C 2
ATOM 3426 O O . LYS A 1 117 ? 17.244 -8.224 1.097 1.00 0.00 93 LYS A O 2
ATOM 3445 N N . ARG A 1 118 ? 19.436 -7.627 1.312 1.00 0.00 94 ARG A N 2
ATOM 3446 C CA . ARG A 1 118 ? 19.209 -6.201 1.574 1.00 0.00 94 ARG A CA 2
ATOM 3447 C C . ARG A 1 118 ? 18.419 -5.552 0.405 1.00 0.00 94 ARG A C 2
ATOM 3448 O O . ARG A 1 118 ? 17.413 -4.918 0.669 1.00 0.00 94 ARG A O 2
ATOM 3469 N N . PRO A 1 119 ? 18.827 -5.720 -0.919 1.00 0.00 95 PRO A N 2
ATOM 3470 C CA . PRO A 1 119 ? 17.977 -5.276 -2.042 1.00 0.00 95 PRO A CA 2
ATOM 3471 C C . PRO A 1 119 ? 16.847 -6.300 -2.328 1.00 0.00 95 PRO A C 2
ATOM 3472 O O . PRO A 1 119 ? 17.070 -7.346 -2.956 1.00 0.00 95 PRO A O 2
ATOM 3483 N N . LEU A 1 120 ? 15.656 -6.009 -1.799 1.00 0.00 96 LEU A N 2
ATOM 3484 C CA . LEU A 1 120 ? 14.436 -6.804 -2.044 1.00 0.00 96 LEU A CA 2
ATOM 3485 C C . LEU A 1 120 ? 13.248 -5.839 -2.157 1.00 0.00 96 LEU A C 2
ATOM 3486 O O . LEU A 1 120 ? 13.257 -4.762 -1.572 1.00 0.00 96 LEU A O 2
ATOM 3502 N N . ALA A 1 121 ? 12.253 -6.225 -2.950 1.00 0.00 97 ALA A N 2
ATOM 3503 C CA . ALA A 1 121 ? 10.983 -5.509 -3.070 1.00 0.00 97 ALA A CA 2
ATOM 3504 C C . ALA A 1 121 ? 9.897 -6.558 -3.282 1.00 0.00 97 ALA A C 2
ATOM 3505 O O . ALA A 1 121 ? 10.000 -7.340 -4.214 1.00 0.00 97 ALA A O 2
ATOM 3512 N N . VAL A 1 122 ? 8.885 -6.619 -2.399 1.00 0.00 98 VAL A N 2
ATOM 3513 C CA . VAL A 1 122 ? 7.846 -7.676 -2.446 1.00 0.00 98 VAL A CA 2
ATOM 3514 C C . VAL A 1 122 ? 6.436 -7.076 -2.297 1.00 0.00 98 VAL A C 2
ATOM 3515 O O . VAL A 1 122 ? 6.261 -6.009 -1.713 1.00 0.00 98 VAL A O 2
ATOM 3528 N N . MET A 1 123 ? 5.454 -7.772 -2.881 1.00 0.00 99 MET A N 2
ATOM 3529 C CA . MET A 1 123 ? 4.014 -7.504 -2.722 1.00 0.00 99 MET A CA 2
ATOM 3530 C C . MET A 1 123 ? 3.290 -8.856 -2.535 1.00 0.00 99 MET A C 2
ATOM 3531 O O . MET A 1 123 ? 3.864 -9.785 -1.950 1.00 0.00 99 MET A O 2
ATOM 3545 N N . GLY A 1 124 ? 2.023 -8.947 -2.996 1.00 0.00 100 GLY A N 2
ATOM 3546 C CA . GLY A 1 124 ? 1.281 -10.203 -2.996 1.00 0.00 100 GLY A CA 2
ATOM 3547 C C . GLY A 1 124 ? 1.901 -11.260 -3.903 1.00 0.00 100 GLY A C 2
ATOM 3548 O O . GLY A 1 124 ? 2.640 -12.119 -3.429 1.00 0.00 100 GLY A O 2
ATOM 3552 N N . ASP A 1 125 ? 1.628 -11.185 -5.217 1.00 0.00 101 ASP A N 2
ATOM 3553 C CA . ASP A 1 125 ? 2.108 -12.185 -6.200 1.00 0.00 101 ASP A CA 2
ATOM 3554 C C . ASP A 1 125 ? 3.398 -11.718 -6.915 1.00 0.00 101 ASP A C 2
ATOM 3555 O O . ASP A 1 125 ? 3.990 -12.479 -7.685 1.00 0.00 101 ASP A O 2
ATOM 3564 N N . LYS A 1 126 ? 3.833 -10.474 -6.637 1.00 0.00 102 LYS A N 2
ATOM 3565 C CA . LYS A 1 126 ? 4.990 -9.835 -7.316 1.00 0.00 102 LYS A CA 2
ATOM 3566 C C . LYS A 1 126 ? 6.190 -9.721 -6.358 1.00 0.00 102 LYS A C 2
ATOM 3567 O O . LYS A 1 126 ? 5.997 -9.454 -5.174 1.00 0.00 102 LYS A O 2
ATOM 3586 N N . ILE A 1 127 ? 7.424 -9.890 -6.886 1.00 0.00 103 ILE A N 2
ATOM 3587 C CA . ILE A 1 127 ? 8.669 -9.712 -6.101 1.00 0.00 103 ILE A CA 2
ATOM 3588 C C . ILE A 1 127 ? 9.887 -9.532 -7.042 1.00 0.00 103 ILE A C 2
ATOM 3589 O O . ILE A 1 127 ? 9.910 -10.073 -8.152 1.00 0.00 103 ILE A O 2
ATOM 3605 N N . THR A 1 128 ? 10.877 -8.726 -6.593 1.00 0.00 104 THR A N 2
ATOM 3606 C CA . THR A 1 128 ? 12.180 -8.543 -7.261 1.00 0.00 104 THR A CA 2
ATOM 3607 C C . THR A 1 128 ? 13.308 -8.638 -6.216 1.00 0.00 104 THR A C 2
ATOM 3608 O O . THR A 1 128 ? 13.237 -7.994 -5.158 1.00 0.00 104 THR A O 2
ATOM 3619 N N . LEU A 1 129 ? 14.327 -9.458 -6.510 1.00 0.00 105 LEU A N 2
ATOM 3620 C CA . LEU A 1 129 ? 15.547 -9.585 -5.683 1.00 0.00 105 LEU A CA 2
ATOM 3621 C C . LEU A 1 129 ? 16.742 -8.973 -6.420 1.00 0.00 105 LEU A C 2
ATOM 3622 O O . LEU A 1 129 ? 16.847 -9.091 -7.649 1.00 0.00 105 LEU A O 2
ATOM 3638 N N . GLY A 1 130 ? 17.643 -8.345 -5.646 1.00 0.00 106 GLY A N 2
ATOM 3639 C CA . GLY A 1 130 ? 18.832 -7.695 -6.186 1.00 0.00 106 GLY A CA 2
ATOM 3640 C C . GLY A 1 130 ? 18.535 -6.361 -6.870 1.00 0.00 106 GLY A C 2
ATOM 3641 O O . GLY A 1 130 ? 17.381 -6.073 -7.230 1.00 0.00 106 GLY A O 2
ATOM 3645 N N . PHE A 1 131 ? 19.579 -5.529 -7.040 1.00 0.00 107 PHE A N 2
ATOM 3646 C CA . PHE A 1 131 ? 19.472 -4.292 -7.818 1.00 0.00 107 PHE A CA 2
ATOM 3647 C C . PHE A 1 131 ? 19.515 -4.641 -9.311 1.00 0.00 107 PHE A C 2
ATOM 3648 O O . PHE A 1 131 ? 20.592 -4.811 -9.891 1.00 0.00 107 PHE A O 2
ATOM 3665 N N . LYS A 1 132 ? 18.336 -4.819 -9.908 1.00 0.00 108 LYS A N 2
ATOM 3666 C CA . LYS A 1 132 ? 18.193 -4.995 -11.358 1.00 0.00 108 LYS A CA 2
ATOM 3667 C C . LYS A 1 132 ? 17.058 -4.102 -11.848 1.00 0.00 108 LYS A C 2
ATOM 3668 O O . LYS A 1 132 ? 15.877 -4.389 -11.605 1.00 0.00 108 LYS A O 2
ATOM 3687 N N . GLU A 1 133 ? 17.438 -3.000 -12.513 1.00 0.00 109 GLU A N 2
ATOM 3688 C CA . GLU A 1 133 ? 16.512 -2.040 -13.123 1.00 0.00 109 GLU A CA 2
ATOM 3689 C C . GLU A 1 133 ? 15.587 -2.739 -14.148 1.00 0.00 109 GLU A C 2
ATOM 3690 O O . GLU A 1 133 ? 14.418 -2.356 -14.306 1.00 0.00 109 GLU A O 2
ATOM 3702 N N . ASP A 1 134 ? 16.130 -3.790 -14.802 1.00 0.00 110 ASP A N 2
ATOM 3703 C CA . ASP A 1 134 ? 15.376 -4.667 -15.720 1.00 0.00 110 ASP A CA 2
ATOM 3704 C C . ASP A 1 134 ? 14.178 -5.322 -14.998 1.00 0.00 110 ASP A C 2
ATOM 3705 O O . ASP A 1 134 ? 13.044 -5.202 -15.456 1.00 0.00 110 ASP A O 2
ATOM 3714 N N . GLN A 1 135 ? 14.443 -5.985 -13.853 1.00 0.00 111 GLN A N 2
ATOM 3715 C CA . GLN A 1 135 ? 13.401 -6.626 -13.027 1.00 0.00 111 GLN A CA 2
ATOM 3716 C C . GLN A 1 135 ? 12.354 -5.604 -12.534 1.00 0.00 111 GLN A C 2
ATOM 3717 O O . GLN A 1 135 ? 11.161 -5.904 -12.518 1.00 0.00 111 GLN A O 2
ATOM 3731 N N . TYR A 1 136 ? 12.817 -4.398 -12.152 1.00 0.00 112 TYR A N 2
ATOM 3732 C CA . TYR A 1 136 ? 11.940 -3.339 -11.613 1.00 0.00 112 TYR A CA 2
ATOM 3733 C C . TYR A 1 136 ? 10.924 -2.850 -12.672 1.00 0.00 112 TYR A C 2
ATOM 3734 O O . TYR A 1 136 ? 9.739 -2.663 -12.360 1.00 0.00 112 TYR A O 2
ATOM 3752 N N . LYS A 1 137 ? 11.384 -2.662 -13.926 1.00 0.00 113 LYS A N 2
ATOM 3753 C CA . LYS A 1 137 ? 10.500 -2.230 -15.035 1.00 0.00 113 LYS A CA 2
ATOM 3754 C C . LYS A 1 137 ? 9.633 -3.384 -15.557 1.00 0.00 113 LYS A C 2
ATOM 3755 O O . LYS A 1 137 ? 8.540 -3.163 -16.097 1.00 0.00 113 LYS A O 2
ATOM 3774 N N . GLU A 1 138 ? 10.137 -4.611 -15.387 1.00 0.00 114 GLU A N 2
ATOM 3775 C CA . GLU A 1 138 ? 9.469 -5.829 -15.861 1.00 0.00 114 GLU A CA 2
ATOM 3776 C C . GLU A 1 138 ? 8.304 -6.218 -14.918 1.00 0.00 114 GLU A C 2
ATOM 3777 O O . GLU A 1 138 ? 7.282 -6.757 -15.361 1.00 0.00 114 GLU A O 2
ATOM 3789 N N . THR A 1 139 ? 8.477 -5.935 -13.611 1.00 0.00 115 THR A N 2
ATOM 3790 C CA . THR A 1 139 ? 7.525 -6.333 -12.555 1.00 0.00 115 THR A CA 2
ATOM 3791 C C . THR A 1 139 ? 6.628 -5.153 -12.110 1.00 0.00 115 THR A C 2
ATOM 3792 O O . THR A 1 139 ? 5.401 -5.217 -12.248 1.00 0.00 115 THR A O 2
ATOM 3803 N N . TRP A 1 140 ? 7.257 -4.075 -11.593 1.00 0.00 116 TRP A N 2
ATOM 3804 C CA . TRP A 1 140 ? 6.537 -2.973 -10.900 1.00 0.00 116 TRP A CA 2
ATOM 3805 C C . TRP A 1 140 ? 5.964 -1.951 -11.887 1.00 0.00 116 TRP A C 2
ATOM 3806 O O . TRP A 1 140 ? 4.911 -1.357 -11.634 1.00 0.00 116 TRP A O 2
ATOM 3827 N N . LEU A 1 141 ? 6.687 -1.724 -12.992 1.00 0.00 117 LEU A N 2
ATOM 3828 C CA . LEU A 1 141 ? 6.314 -0.701 -13.992 1.00 0.00 117 LEU A CA 2
ATOM 3829 C C . LEU A 1 141 ? 5.568 -1.349 -15.172 1.00 0.00 117 LEU A C 2
ATOM 3830 O O . LEU A 1 141 ? 5.268 -2.554 -15.134 1.00 0.00 117 LEU A O 2
ATOM 3846 N N . ALA A 1 142 ? 5.289 -0.527 -16.209 1.00 0.00 118 ALA A N 2
ATOM 3847 C CA . ALA A 1 142 ? 4.554 -0.925 -17.423 1.00 0.00 118 ALA A CA 2
ATOM 3848 C C . ALA A 1 142 ? 3.118 -1.421 -17.071 1.00 0.00 118 ALA A C 2
ATOM 3849 O O . ALA A 1 142 ? 2.257 -0.566 -16.769 1.00 0.00 118 ALA A O 2
ATOM 3857 N N . MET A 1 25 ? 1.250 -1.036 0.184 1.00 0.00 1 MET A N 3
ATOM 3858 C CA . MET A 1 25 ? 2.036 -0.811 -1.045 1.00 0.00 1 MET A CA 3
ATOM 3859 C C . MET A 1 25 ? 3.284 -1.707 -1.057 1.00 0.00 1 MET A C 3
ATOM 3860 O O . MET A 1 25 ? 3.505 -2.479 -0.113 1.00 0.00 1 MET A O 3
ATOM 3874 N N . ILE A 1 26 ? 4.072 -1.609 -2.145 1.00 0.00 2 ILE A N 3
ATOM 3875 C CA . ILE A 1 26 ? 5.280 -2.429 -2.358 1.00 0.00 2 ILE A CA 3
ATOM 3876 C C . ILE A 1 26 ? 6.291 -2.238 -1.212 1.00 0.00 2 ILE A C 3
ATOM 3877 O O . ILE A 1 26 ? 6.878 -1.176 -1.076 1.00 0.00 2 ILE A O 3
ATOM 3893 N N . LYS A 1 27 ? 6.450 -3.273 -0.388 1.00 0.00 3 LYS A N 3
ATOM 3894 C CA . LYS A 1 27 ? 7.423 -3.293 0.719 1.00 0.00 3 LYS A CA 3
ATOM 3895 C C . LYS A 1 27 ? 8.863 -3.336 0.168 1.00 0.00 3 LYS A C 3
ATOM 3896 O O . LYS A 1 27 ? 9.431 -4.412 -0.065 1.00 0.00 3 LYS A O 3
ATOM 3915 N N . PHE A 1 28 ? 9.421 -2.146 -0.071 1.00 0.00 4 PHE A N 3
ATOM 3916 C CA . PHE A 1 28 ? 10.789 -1.992 -0.581 1.00 0.00 4 PHE A CA 3
ATOM 3917 C C . PHE A 1 28 ? 11.759 -2.073 0.609 1.00 0.00 4 PHE A C 3
ATOM 3918 O O . PHE A 1 28 ? 11.992 -1.082 1.314 1.00 0.00 4 PHE A O 3
ATOM 3935 N N . TYR A 1 29 ? 12.266 -3.282 0.863 1.00 0.00 5 TYR A N 3
ATOM 3936 C CA . TYR A 1 29 ? 13.242 -3.513 1.922 1.00 0.00 5 TYR A CA 3
ATOM 3937 C C . TYR A 1 29 ? 14.633 -3.069 1.450 1.00 0.00 5 TYR A C 3
ATOM 3938 O O . TYR A 1 29 ? 15.057 -3.350 0.322 1.00 0.00 5 TYR A O 3
ATOM 3956 N N . GLN A 1 30 ? 15.308 -2.351 2.333 1.00 0.00 6 GLN A N 3
ATOM 3957 C CA . GLN A 1 30 ? 16.635 -1.788 2.108 1.00 0.00 6 GLN A CA 3
ATOM 3958 C C . GLN A 1 30 ? 17.327 -1.643 3.461 1.00 0.00 6 GLN A C 3
ATOM 3959 O O . GLN A 1 30 ? 16.756 -2.007 4.481 1.00 0.00 6 GLN A O 3
ATOM 3973 N N . TYR A 1 31 ? 18.557 -1.153 3.464 1.00 0.00 7 TYR A N 3
ATOM 3974 C CA . TYR A 1 31 ? 19.251 -0.761 4.693 1.00 0.00 7 TYR A CA 3
ATOM 3975 C C . TYR A 1 31 ? 20.442 0.090 4.297 1.00 0.00 7 TYR A C 3
ATOM 3976 O O . TYR A 1 31 ? 21.502 -0.446 3.940 1.00 0.00 7 TYR A O 3
ATOM 3994 N N . LYS A 1 32 ? 20.214 1.417 4.260 1.00 0.00 8 LYS A N 3
ATOM 3995 C CA . LYS A 1 32 ? 21.262 2.421 4.013 1.00 0.00 8 LYS A CA 3
ATOM 3996 C C . LYS A 1 32 ? 21.897 2.201 2.619 1.00 0.00 8 LYS A C 3
ATOM 3997 O O . LYS A 1 32 ? 21.226 1.663 1.726 1.00 0.00 8 LYS A O 3
ATOM 4016 N N . ASN A 1 33 ? 23.165 2.642 2.441 1.00 0.00 9 ASN A N 3
ATOM 4017 C CA . ASN A 1 33 ? 23.938 2.449 1.193 1.00 0.00 9 ASN A CA 3
ATOM 4018 C C . ASN A 1 33 ? 23.269 3.237 0.052 1.00 0.00 9 ASN A C 3
ATOM 4019 O O . ASN A 1 33 ? 22.435 2.702 -0.697 1.00 0.00 9 ASN A O 3
ATOM 4030 N N . CYS A 1 34 ? 23.631 4.526 -0.062 1.00 0.00 10 CYS A N 3
ATOM 4031 C CA . CYS A 1 34 ? 22.981 5.487 -0.980 1.00 0.00 10 CYS A CA 3
ATOM 4032 C C . CYS A 1 34 ? 23.424 5.327 -2.460 1.00 0.00 10 CYS A C 3
ATOM 4033 O O . CYS A 1 34 ? 23.421 6.298 -3.233 1.00 0.00 10 CYS A O 3
ATOM 4041 N N . THR A 1 35 ? 23.760 4.088 -2.852 1.00 0.00 11 THR A N 3
ATOM 4042 C CA . THR A 1 35 ? 24.040 3.714 -4.235 1.00 0.00 11 THR A CA 3
ATOM 4043 C C . THR A 1 35 ? 22.839 2.914 -4.798 1.00 0.00 11 THR A C 3
ATOM 4044 O O . THR A 1 35 ? 22.029 3.464 -5.553 1.00 0.00 11 THR A O 3
ATOM 4055 N N . THR A 1 36 ? 22.693 1.643 -4.352 1.00 0.00 12 THR A N 3
ATOM 4056 C CA . THR A 1 36 ? 21.670 0.701 -4.851 1.00 0.00 12 THR A CA 3
ATOM 4057 C C . THR A 1 36 ? 20.260 1.128 -4.405 1.00 0.00 12 THR A C 3
ATOM 4058 O O . THR A 1 36 ? 19.317 1.117 -5.205 1.00 0.00 12 THR A O 3
ATOM 4069 N N . CYS A 1 37 ? 20.154 1.505 -3.112 1.00 0.00 13 CYS A N 3
ATOM 4070 C CA . CYS A 1 37 ? 18.887 1.934 -2.489 1.00 0.00 13 CYS A CA 3
ATOM 4071 C C . CYS A 1 37 ? 18.316 3.163 -3.208 1.00 0.00 13 CYS A C 3
ATOM 4072 O O . CYS A 1 37 ? 17.122 3.217 -3.501 1.00 0.00 13 CYS A O 3
ATOM 4080 N N . LYS A 1 38 ? 19.203 4.128 -3.518 1.00 0.00 14 LYS A N 3
ATOM 4081 C CA . LYS A 1 38 ? 18.821 5.375 -4.207 1.00 0.00 14 LYS A CA 3
ATOM 4082 C C . LYS A 1 38 ? 18.427 5.119 -5.669 1.00 0.00 14 LYS A C 3
ATOM 4083 O O . LYS A 1 38 ? 17.490 5.732 -6.149 1.00 0.00 14 LYS A O 3
ATOM 4102 N N . LYS A 1 39 ? 19.152 4.218 -6.360 1.00 0.00 15 LYS A N 3
ATOM 4103 C CA . LYS A 1 39 ? 18.882 3.884 -7.781 1.00 0.00 15 LYS A CA 3
ATOM 4104 C C . LYS A 1 39 ? 17.499 3.226 -7.954 1.00 0.00 15 LYS A C 3
ATOM 4105 O O . LYS A 1 39 ? 16.696 3.644 -8.801 1.00 0.00 15 LYS A O 3
ATOM 4124 N N . ALA A 1 40 ? 17.239 2.211 -7.118 1.00 0.00 16 ALA A N 3
ATOM 4125 C CA . ALA A 1 40 ? 15.971 1.462 -7.111 1.00 0.00 16 ALA A CA 3
ATOM 4126 C C . ALA A 1 40 ? 14.791 2.381 -6.731 1.00 0.00 16 ALA A C 3
ATOM 4127 O O . ALA A 1 40 ? 13.753 2.395 -7.406 1.00 0.00 16 ALA A O 3
ATOM 4134 N N . ALA A 1 41 ? 14.999 3.182 -5.667 1.00 0.00 17 ALA A N 3
ATOM 4135 C CA . ALA A 1 41 ? 13.984 4.124 -5.154 1.00 0.00 17 ALA A CA 3
ATOM 4136 C C . ALA A 1 41 ? 13.711 5.268 -6.150 1.00 0.00 17 ALA A C 3
ATOM 4137 O O . ALA A 1 41 ? 12.590 5.758 -6.219 1.00 0.00 17 ALA A O 3
ATOM 4144 N N . LYS A 1 42 ? 14.751 5.674 -6.910 1.00 0.00 18 LYS A N 3
ATOM 4145 C CA . LYS A 1 42 ? 14.659 6.769 -7.908 1.00 0.00 18 LYS A CA 3
ATOM 4146 C C . LYS A 1 42 ? 13.869 6.311 -9.141 1.00 0.00 18 LYS A C 3
ATOM 4147 O O . LYS A 1 42 ? 13.115 7.091 -9.717 1.00 0.00 18 LYS A O 3
ATOM 4166 N N . PHE A 1 43 ? 14.083 5.048 -9.531 1.00 0.00 19 PHE A N 3
ATOM 4167 C CA . PHE A 1 43 ? 13.392 4.402 -10.664 1.00 0.00 19 PHE A CA 3
ATOM 4168 C C . PHE A 1 43 ? 11.878 4.285 -10.374 1.00 0.00 19 PHE A C 3
ATOM 4169 O O . PHE A 1 43 ? 11.025 4.694 -11.188 1.00 0.00 19 PHE A O 3
ATOM 4186 N N . LEU A 1 44 ? 11.576 3.747 -9.182 1.00 0.00 20 LEU A N 3
ATOM 4187 C CA . LEU A 1 44 ? 10.207 3.631 -8.659 1.00 0.00 20 LEU A CA 3
ATOM 4188 C C . LEU A 1 44 ? 9.547 5.029 -8.544 1.00 0.00 20 LEU A C 3
ATOM 4189 O O . LEU A 1 44 ? 8.412 5.219 -8.969 1.00 0.00 20 LEU A O 3
ATOM 4205 N N . ASP A 1 45 ? 10.307 6.013 -8.032 1.00 0.00 21 ASP A N 3
ATOM 4206 C CA . ASP A 1 45 ? 9.833 7.410 -7.868 1.00 0.00 21 ASP A CA 3
ATOM 4207 C C . ASP A 1 45 ? 9.610 8.095 -9.234 1.00 0.00 21 ASP A C 3
ATOM 4208 O O . ASP A 1 45 ? 8.698 8.923 -9.382 1.00 0.00 21 ASP A O 3
ATOM 4217 N N . GLU A 1 46 ? 10.446 7.720 -10.223 1.00 0.00 22 GLU A N 3
ATOM 4218 C CA . GLU A 1 46 ? 10.379 8.251 -11.602 1.00 0.00 22 GLU A CA 3
ATOM 4219 C C . GLU A 1 46 ? 9.029 7.899 -12.234 1.00 0.00 22 GLU A C 3
ATOM 4220 O O . GLU A 1 46 ? 8.349 8.759 -12.806 1.00 0.00 22 GLU A O 3
ATOM 4232 N N . TYR A 1 47 ? 8.639 6.628 -12.092 1.00 0.00 23 TYR A N 3
ATOM 4233 C CA . TYR A 1 47 ? 7.366 6.121 -12.632 1.00 0.00 23 TYR A CA 3
ATOM 4234 C C . TYR A 1 47 ? 6.168 6.392 -11.697 1.00 0.00 23 TYR A C 3
ATOM 4235 O O . TYR A 1 47 ? 5.048 5.997 -12.020 1.00 0.00 23 TYR A O 3
ATOM 4253 N N . GLY A 1 48 ? 6.402 7.100 -10.570 1.00 0.00 24 GLY A N 3
ATOM 4254 C CA . GLY A 1 48 ? 5.329 7.469 -9.633 1.00 0.00 24 GLY A CA 3
ATOM 4255 C C . GLY A 1 48 ? 4.679 6.254 -8.976 1.00 0.00 24 GLY A C 3
ATOM 4256 O O . GLY A 1 48 ? 3.452 6.163 -8.874 1.00 0.00 24 GLY A O 3
ATOM 4260 N N . VAL A 1 49 ? 5.530 5.308 -8.575 1.00 0.00 25 VAL A N 3
ATOM 4261 C CA . VAL A 1 49 ? 5.128 4.035 -7.952 1.00 0.00 25 VAL A CA 3
ATOM 4262 C C . VAL A 1 49 ? 5.034 4.193 -6.426 1.00 0.00 25 VAL A C 3
ATOM 4263 O O . VAL A 1 49 ? 5.850 4.897 -5.820 1.00 0.00 25 VAL A O 3
ATOM 4276 N N . SER A 1 50 ? 4.023 3.551 -5.823 1.00 0.00 26 SER A N 3
ATOM 4277 C CA . SER A 1 50 ? 3.875 3.475 -4.367 1.00 0.00 26 SER A CA 3
ATOM 4278 C C . SER A 1 50 ? 4.779 2.354 -3.816 1.00 0.00 26 SER A C 3
ATOM 4279 O O . SER A 1 50 ? 4.506 1.164 -4.010 1.00 0.00 26 SER A O 3
ATOM 4287 N N . TYR A 1 51 ? 5.876 2.754 -3.173 1.00 0.00 27 TYR A N 3
ATOM 4288 C CA . TYR A 1 51 ? 6.844 1.834 -2.559 1.00 0.00 27 TYR A CA 3
ATOM 4289 C C . TYR A 1 51 ? 7.137 2.304 -1.130 1.00 0.00 27 TYR A C 3
ATOM 4290 O O . TYR A 1 51 ? 7.041 3.495 -0.827 1.00 0.00 27 TYR A O 3
ATOM 4308 N N . GLU A 1 52 ? 7.517 1.372 -0.266 1.00 0.00 28 GLU A N 3
ATOM 4309 C CA . GLU A 1 52 ? 7.728 1.615 1.159 1.00 0.00 28 GLU A CA 3
ATOM 4310 C C . GLU A 1 52 ? 9.187 1.271 1.508 1.00 0.00 28 GLU A C 3
ATOM 4311 O O . GLU A 1 52 ? 9.493 0.099 1.725 1.00 0.00 28 GLU A O 3
ATOM 4323 N N . PRO A 1 53 ? 10.122 2.283 1.494 1.00 0.00 29 PRO A N 3
ATOM 4324 C CA . PRO A 1 53 ? 11.553 2.065 1.790 1.00 0.00 29 PRO A CA 3
ATOM 4325 C C . PRO A 1 53 ? 11.804 1.853 3.300 1.00 0.00 29 PRO A C 3
ATOM 4326 O O . PRO A 1 53 ? 12.166 2.780 4.033 1.00 0.00 29 PRO A O 3
ATOM 4337 N N . ILE A 1 54 ? 11.587 0.614 3.745 1.00 0.00 30 ILE A N 3
ATOM 4338 C CA . ILE A 1 54 ? 11.762 0.202 5.154 1.00 0.00 30 ILE A CA 3
ATOM 4339 C C . ILE A 1 54 ? 13.031 -0.638 5.304 1.00 0.00 30 ILE A C 3
ATOM 4340 O O . ILE A 1 54 ? 13.499 -1.248 4.343 1.00 0.00 30 ILE A O 3
ATOM 4356 N N . ASP A 1 55 ? 13.584 -0.644 6.520 1.00 0.00 31 ASP A N 3
ATOM 4357 C CA . ASP A 1 55 ? 14.843 -1.335 6.819 1.00 0.00 31 ASP A CA 3
ATOM 4358 C C . ASP A 1 55 ? 14.622 -2.849 6.950 1.00 0.00 31 ASP A C 3
ATOM 4359 O O . ASP A 1 55 ? 13.641 -3.286 7.545 1.00 0.00 31 ASP A O 3
ATOM 4368 N N . ILE A 1 56 ? 15.569 -3.625 6.416 1.00 0.00 32 ILE A N 3
ATOM 4369 C CA . ILE A 1 56 ? 15.481 -5.091 6.338 1.00 0.00 32 ILE A CA 3
ATOM 4370 C C . ILE A 1 56 ? 15.838 -5.748 7.690 1.00 0.00 32 ILE A C 3
ATOM 4371 O O . ILE A 1 56 ? 15.318 -6.811 8.016 1.00 0.00 32 ILE A O 3
ATOM 4387 N N . VAL A 1 57 ? 16.740 -5.115 8.474 1.00 0.00 33 VAL A N 3
ATOM 4388 C CA . VAL A 1 57 ? 17.155 -5.651 9.800 1.00 0.00 33 VAL A CA 3
ATOM 4389 C C . VAL A 1 57 ? 16.374 -4.985 10.949 1.00 0.00 33 VAL A C 3
ATOM 4390 O O . VAL A 1 57 ? 16.114 -5.615 11.980 1.00 0.00 33 VAL A O 3
ATOM 4403 N N . GLN A 1 58 ? 16.008 -3.708 10.767 1.00 0.00 34 GLN A N 3
ATOM 4404 C CA . GLN A 1 58 ? 15.277 -2.928 11.789 1.00 0.00 34 GLN A CA 3
ATOM 4405 C C . GLN A 1 58 ? 13.764 -3.251 11.738 1.00 0.00 34 GLN A C 3
ATOM 4406 O O . GLN A 1 58 ? 13.042 -3.090 12.729 1.00 0.00 34 GLN A O 3
ATOM 4420 N N . HIS A 1 59 ? 13.296 -3.707 10.560 1.00 0.00 35 HIS A N 3
ATOM 4421 C CA . HIS A 1 59 ? 11.898 -4.133 10.334 1.00 0.00 35 HIS A CA 3
ATOM 4422 C C . HIS A 1 59 ? 11.907 -5.509 9.636 1.00 0.00 35 HIS A C 3
ATOM 4423 O O . HIS A 1 59 ? 11.234 -5.700 8.618 1.00 0.00 35 HIS A O 3
ATOM 4438 N N . THR A 1 60 ? 12.683 -6.464 10.202 1.00 0.00 36 THR A N 3
ATOM 4439 C CA . THR A 1 60 ? 12.818 -7.825 9.642 1.00 0.00 36 THR A CA 3
ATOM 4440 C C . THR A 1 60 ? 11.453 -8.545 9.619 1.00 0.00 36 THR A C 3
ATOM 4441 O O . THR A 1 60 ? 10.778 -8.580 10.659 1.00 0.00 36 THR A O 3
ATOM 4452 N N . PRO A 1 61 ? 11.016 -9.103 8.438 1.00 0.00 37 PRO A N 3
ATOM 4453 C CA . PRO A 1 61 ? 9.784 -9.907 8.358 1.00 0.00 37 PRO A CA 3
ATOM 4454 C C . PRO A 1 61 ? 9.878 -11.160 9.254 1.00 0.00 37 PRO A C 3
ATOM 4455 O O . PRO A 1 61 ? 10.966 -11.724 9.434 1.00 0.00 37 PRO A O 3
ATOM 4466 N N . THR A 1 62 ? 8.741 -11.560 9.836 1.00 0.00 38 THR A N 3
ATOM 4467 C CA . THR A 1 62 ? 8.644 -12.789 10.642 1.00 0.00 38 THR A CA 3
ATOM 4468 C C . THR A 1 62 ? 8.579 -14.026 9.728 1.00 0.00 38 THR A C 3
ATOM 4469 O O . THR A 1 62 ? 8.453 -13.895 8.503 1.00 0.00 38 THR A O 3
ATOM 4480 N N . ILE A 1 63 ? 8.675 -15.223 10.339 1.00 0.00 39 ILE A N 3
ATOM 4481 C CA . ILE A 1 63 ? 8.621 -16.523 9.625 1.00 0.00 39 ILE A CA 3
ATOM 4482 C C . ILE A 1 63 ? 7.328 -16.622 8.790 1.00 0.00 39 ILE A C 3
ATOM 4483 O O . ILE A 1 63 ? 7.334 -17.106 7.653 1.00 0.00 39 ILE A O 3
ATOM 4499 N N . ASN A 1 64 ? 6.240 -16.109 9.387 1.00 0.00 40 ASN A N 3
ATOM 4500 C CA . ASN A 1 64 ? 4.907 -16.059 8.774 1.00 0.00 40 ASN A CA 3
ATOM 4501 C C . ASN A 1 64 ? 4.868 -15.075 7.592 1.00 0.00 40 ASN A C 3
ATOM 4502 O O . ASN A 1 64 ? 4.315 -15.403 6.541 1.00 0.00 40 ASN A O 3
ATOM 4513 N N . GLU A 1 65 ? 5.483 -13.881 7.765 1.00 0.00 41 GLU A N 3
ATOM 4514 C CA . GLU A 1 65 ? 5.562 -12.861 6.694 1.00 0.00 41 GLU A CA 3
ATOM 4515 C C . GLU A 1 65 ? 6.288 -13.422 5.457 1.00 0.00 41 GLU A C 3
ATOM 4516 O O . GLU A 1 65 ? 5.813 -13.273 4.324 1.00 0.00 41 GLU A O 3
ATOM 4528 N N . PHE A 1 66 ? 7.436 -14.078 5.708 1.00 0.00 42 PHE A N 3
ATOM 4529 C CA . PHE A 1 66 ? 8.250 -14.701 4.663 1.00 0.00 42 PHE A CA 3
ATOM 4530 C C . PHE A 1 66 ? 7.457 -15.793 3.916 1.00 0.00 42 PHE A C 3
ATOM 4531 O O . PHE A 1 66 ? 7.265 -15.682 2.711 1.00 0.00 42 PHE A O 3
ATOM 4548 N N . LYS A 1 67 ? 6.958 -16.822 4.630 1.00 0.00 43 LYS A N 3
ATOM 4549 C CA . LYS A 1 67 ? 6.259 -17.962 3.973 1.00 0.00 43 LYS A CA 3
ATOM 4550 C C . LYS A 1 67 ? 5.007 -17.508 3.198 1.00 0.00 43 LYS A C 3
ATOM 4551 O O . LYS A 1 67 ? 4.644 -18.131 2.196 1.00 0.00 43 LYS A O 3
ATOM 4570 N N . THR A 1 68 ? 4.371 -16.407 3.658 1.00 0.00 44 THR A N 3
ATOM 4571 C CA . THR A 1 68 ? 3.247 -15.790 2.944 1.00 0.00 44 THR A CA 3
ATOM 4572 C C . THR A 1 68 ? 3.721 -15.223 1.587 1.00 0.00 44 THR A C 3
ATOM 4573 O O . THR A 1 68 ? 3.227 -15.643 0.535 1.00 0.00 44 THR A O 3
ATOM 4584 N N . ILE A 1 69 ? 4.728 -14.319 1.614 1.00 0.00 45 ILE A N 3
ATOM 4585 C CA . ILE A 1 69 ? 5.208 -13.643 0.390 1.00 0.00 45 ILE A CA 3
ATOM 4586 C C . ILE A 1 69 ? 5.809 -14.658 -0.612 1.00 0.00 45 ILE A C 3
ATOM 4587 O O . ILE A 1 69 ? 5.648 -14.506 -1.798 1.00 0.00 45 ILE A O 3
ATOM 4603 N N . ILE A 1 70 ? 6.427 -15.728 -0.103 1.00 0.00 46 ILE A N 3
ATOM 4604 C CA . ILE A 1 70 ? 7.076 -16.780 -0.922 1.00 0.00 46 ILE A CA 3
ATOM 4605 C C . ILE A 1 70 ? 6.028 -17.717 -1.557 1.00 0.00 46 ILE A C 3
ATOM 4606 O O . ILE A 1 70 ? 6.207 -18.182 -2.688 1.00 0.00 46 ILE A O 3
ATOM 4622 N N . ALA A 1 71 ? 4.927 -17.971 -0.828 1.00 0.00 47 ALA A N 3
ATOM 4623 C CA . ALA A 1 71 ? 3.811 -18.799 -1.331 1.00 0.00 47 ALA A CA 3
ATOM 4624 C C . ALA A 1 71 ? 2.983 -18.051 -2.396 1.00 0.00 47 ALA A C 3
ATOM 4625 O O . ALA A 1 71 ? 2.482 -18.662 -3.341 1.00 0.00 47 ALA A O 3
ATOM 4632 N N . ASN A 1 72 ? 2.834 -16.725 -2.227 1.00 0.00 48 ASN A N 3
ATOM 4633 C CA . ASN A 1 72 ? 2.013 -15.887 -3.128 1.00 0.00 48 ASN A CA 3
ATOM 4634 C C . ASN A 1 72 ? 2.794 -15.455 -4.384 1.00 0.00 48 ASN A C 3
ATOM 4635 O O . ASN A 1 72 ? 2.297 -15.600 -5.511 1.00 0.00 48 ASN A O 3
ATOM 4646 N N . THR A 1 73 ? 4.017 -14.931 -4.190 1.00 0.00 49 THR A N 3
ATOM 4647 C CA . THR A 1 73 ? 4.857 -14.436 -5.300 1.00 0.00 49 THR A CA 3
ATOM 4648 C C . THR A 1 73 ? 5.539 -15.606 -6.032 1.00 0.00 49 THR A C 3
ATOM 4649 O O . THR A 1 73 ? 5.777 -15.540 -7.245 1.00 0.00 49 THR A O 3
ATOM 4660 N N . GLY A 1 74 ? 5.838 -16.681 -5.279 1.00 0.00 50 GLY A N 3
ATOM 4661 C CA . GLY A 1 74 ? 6.508 -17.860 -5.832 1.00 0.00 50 GLY A CA 3
ATOM 4662 C C . GLY A 1 74 ? 8.015 -17.677 -5.956 1.00 0.00 50 GLY A C 3
ATOM 4663 O O . GLY A 1 74 ? 8.647 -18.279 -6.833 1.00 0.00 50 GLY A O 3
ATOM 4667 N N . VAL A 1 75 ? 8.596 -16.845 -5.072 1.00 0.00 51 VAL A N 3
ATOM 4668 C CA . VAL A 1 75 ? 10.044 -16.558 -5.078 1.00 0.00 51 VAL A CA 3
ATOM 4669 C C . VAL A 1 75 ? 10.821 -17.690 -4.398 1.00 0.00 51 VAL A C 3
ATOM 4670 O O . VAL A 1 75 ? 10.294 -18.360 -3.504 1.00 0.00 51 VAL A O 3
ATOM 4683 N N . GLU A 1 76 ? 12.064 -17.918 -4.850 1.00 0.00 52 GLU A N 3
ATOM 4684 C CA . GLU A 1 76 ? 12.989 -18.818 -4.170 1.00 0.00 52 GLU A CA 3
ATOM 4685 C C . GLU A 1 76 ? 13.332 -18.258 -2.783 1.00 0.00 52 GLU A C 3
ATOM 4686 O O . GLU A 1 76 ? 13.805 -17.125 -2.654 1.00 0.00 52 GLU A O 3
ATOM 4698 N N . ILE A 1 77 ? 13.072 -19.070 -1.764 1.00 0.00 53 ILE A N 3
ATOM 4699 C CA . ILE A 1 77 ? 13.388 -18.749 -0.366 1.00 0.00 53 ILE A CA 3
ATOM 4700 C C . ILE A 1 77 ? 14.933 -18.727 -0.194 1.00 0.00 53 ILE A C 3
ATOM 4701 O O . ILE A 1 77 ? 15.479 -17.951 0.595 1.00 0.00 53 ILE A O 3
ATOM 4717 N N . ASN A 1 78 ? 15.617 -19.548 -1.011 1.00 0.00 54 ASN A N 3
ATOM 4718 C CA . ASN A 1 78 ? 17.084 -19.669 -1.026 1.00 0.00 54 ASN A CA 3
ATOM 4719 C C . ASN A 1 78 ? 17.759 -18.363 -1.503 1.00 0.00 54 ASN A C 3
ATOM 4720 O O . ASN A 1 78 ? 18.796 -17.966 -0.953 1.00 0.00 54 ASN A O 3
ATOM 4731 N N . LYS A 1 79 ? 17.155 -17.681 -2.514 1.00 0.00 55 LYS A N 3
ATOM 4732 C CA . LYS A 1 79 ? 17.748 -16.446 -3.091 1.00 0.00 55 LYS A CA 3
ATOM 4733 C C . LYS A 1 79 ? 17.549 -15.228 -2.166 1.00 0.00 55 LYS A C 3
ATOM 4734 O O . LYS A 1 79 ? 18.101 -14.152 -2.435 1.00 0.00 55 LYS A O 3
ATOM 4753 N N . LEU A 1 80 ? 16.741 -15.396 -1.096 1.00 0.00 56 LEU A N 3
ATOM 4754 C CA . LEU A 1 80 ? 16.523 -14.337 -0.092 1.00 0.00 56 LEU A CA 3
ATOM 4755 C C . LEU A 1 80 ? 17.715 -14.241 0.869 1.00 0.00 56 LEU A C 3
ATOM 4756 O O . LEU A 1 80 ? 17.860 -13.243 1.557 1.00 0.00 56 LEU A O 3
ATOM 4772 N N . PHE A 1 81 ? 18.543 -15.296 0.920 1.00 0.00 57 PHE A N 3
ATOM 4773 C CA . PHE A 1 81 ? 19.808 -15.284 1.681 1.00 0.00 57 PHE A CA 3
ATOM 4774 C C . PHE A 1 81 ? 20.857 -14.408 0.985 1.00 0.00 57 PHE A C 3
ATOM 4775 O O . PHE A 1 81 ? 20.884 -14.316 -0.253 1.00 0.00 57 PHE A O 3
ATOM 4792 N N . ASN A 1 82 ? 21.732 -13.783 1.804 1.00 0.00 58 ASN A N 3
ATOM 4793 C CA . ASN A 1 82 ? 22.847 -12.966 1.318 1.00 0.00 58 ASN A CA 3
ATOM 4794 C C . ASN A 1 82 ? 23.918 -13.895 0.718 1.00 0.00 58 ASN A C 3
ATOM 4795 O O . ASN A 1 82 ? 24.849 -14.326 1.406 1.00 0.00 58 ASN A O 3
ATOM 4806 N N . THR A 1 83 ? 23.720 -14.230 -0.558 1.00 0.00 59 THR A N 3
ATOM 4807 C CA . THR A 1 83 ? 24.542 -15.200 -1.294 1.00 0.00 59 THR A CA 3
ATOM 4808 C C . THR A 1 83 ? 25.843 -14.551 -1.834 1.00 0.00 59 THR A C 3
ATOM 4809 O O . THR A 1 83 ? 26.073 -13.348 -1.639 1.00 0.00 59 THR A O 3
ATOM 4820 N N . HIS A 1 84 ? 26.679 -15.390 -2.497 1.00 0.00 60 HIS A N 3
ATOM 4821 C CA . HIS A 1 84 ? 28.001 -15.028 -3.066 1.00 0.00 60 HIS A CA 3
ATOM 4822 C C . HIS A 1 84 ? 29.061 -14.847 -1.966 1.00 0.00 60 HIS A C 3
ATOM 4823 O O . HIS A 1 84 ? 30.120 -14.259 -2.211 1.00 0.00 60 HIS A O 3
ATOM 4838 N N . GLY A 1 85 ? 28.780 -15.403 -0.771 1.00 0.00 61 GLY A N 3
ATOM 4839 C CA . GLY A 1 85 ? 29.730 -15.430 0.340 1.00 0.00 61 GLY A CA 3
ATOM 4840 C C . GLY A 1 85 ? 29.357 -14.476 1.465 1.00 0.00 61 GLY A C 3
ATOM 4841 O O . GLY A 1 85 ? 28.215 -14.504 1.951 1.00 0.00 61 GLY A O 3
ATOM 4845 N N . ALA A 1 86 ? 30.337 -13.641 1.875 1.00 0.00 62 ALA A N 3
ATOM 4846 C CA . ALA A 1 86 ? 30.237 -12.733 3.027 1.00 0.00 62 ALA A CA 3
ATOM 4847 C C . ALA A 1 86 ? 29.986 -13.522 4.336 1.00 0.00 62 ALA A C 3
ATOM 4848 O O . ALA A 1 86 ? 30.930 -14.045 4.940 1.00 0.00 62 ALA A O 3
ATOM 4855 N N . LYS A 1 87 ? 28.707 -13.653 4.729 1.00 0.00 63 LYS A N 3
ATOM 4856 C CA . LYS A 1 87 ? 28.300 -14.327 5.979 1.00 0.00 63 LYS A CA 3
ATOM 4857 C C . LYS A 1 87 ? 27.699 -15.700 5.687 1.00 0.00 63 LYS A C 3
ATOM 4858 O O . LYS A 1 87 ? 27.749 -16.575 6.534 1.00 0.00 63 LYS A O 3
ATOM 4877 N N . TYR A 1 88 ? 27.158 -15.880 4.470 1.00 0.00 64 TYR A N 3
ATOM 4878 C CA . TYR A 1 88 ? 26.573 -17.164 4.020 1.00 0.00 64 TYR A CA 3
ATOM 4879 C C . TYR A 1 88 ? 27.588 -18.319 4.215 1.00 0.00 64 TYR A C 3
ATOM 4880 O O . TYR A 1 88 ? 27.227 -19.428 4.624 1.00 0.00 64 TYR A O 3
ATOM 4898 N N . ARG A 1 89 ? 28.872 -17.997 3.960 1.00 0.00 65 ARG A N 3
ATOM 4899 C CA . ARG A 1 89 ? 29.994 -18.947 4.064 1.00 0.00 65 ARG A CA 3
ATOM 4900 C C . ARG A 1 89 ? 30.652 -18.891 5.457 1.00 0.00 65 ARG A C 3
ATOM 4901 O O . ARG A 1 89 ? 31.248 -19.874 5.901 1.00 0.00 65 ARG A O 3
ATOM 4922 N N . GLU A 1 90 ? 30.539 -17.720 6.123 1.00 0.00 66 GLU A N 3
ATOM 4923 C CA . GLU A 1 90 ? 31.133 -17.466 7.461 1.00 0.00 66 GLU A CA 3
ATOM 4924 C C . GLU A 1 90 ? 30.449 -18.325 8.536 1.00 0.00 66 GLU A C 3
ATOM 4925 O O . GLU A 1 90 ? 31.111 -18.968 9.360 1.00 0.00 66 GLU A O 3
ATOM 4937 N N . LEU A 1 91 ? 29.109 -18.329 8.498 1.00 0.00 67 LEU A N 3
ATOM 4938 C CA . LEU A 1 91 ? 28.273 -19.150 9.396 1.00 0.00 67 LEU A CA 3
ATOM 4939 C C . LEU A 1 91 ? 28.138 -20.583 8.809 1.00 0.00 67 LEU A C 3
ATOM 4940 O O . LEU A 1 91 ? 27.450 -21.426 9.389 1.00 0.00 67 LEU A O 3
ATOM 4956 N N . ASP A 1 92 ? 28.762 -20.788 7.613 1.00 0.00 68 ASP A N 3
ATOM 4957 C CA . ASP A 1 92 ? 28.772 -22.044 6.814 1.00 0.00 68 ASP A CA 3
ATOM 4958 C C . ASP A 1 92 ? 27.358 -22.626 6.632 1.00 0.00 68 ASP A C 3
ATOM 4959 O O . ASP A 1 92 ? 27.169 -23.845 6.552 1.00 0.00 68 ASP A O 3
ATOM 4968 N N . LEU A 1 93 ? 26.384 -21.698 6.448 1.00 0.00 69 LEU A N 3
ATOM 4969 C CA . LEU A 1 93 ? 24.954 -22.023 6.366 1.00 0.00 69 LEU A CA 3
ATOM 4970 C C . LEU A 1 93 ? 24.657 -23.088 5.306 1.00 0.00 69 LEU A C 3
ATOM 4971 O O . LEU A 1 93 ? 23.844 -23.945 5.558 1.00 0.00 69 LEU A O 3
ATOM 4987 N N . LYS A 1 94 ? 25.345 -23.041 4.148 1.00 0.00 70 LYS A N 3
ATOM 4988 C CA . LYS A 1 94 ? 25.073 -23.950 3.001 1.00 0.00 70 LYS A CA 3
ATOM 4989 C C . LYS A 1 94 ? 25.060 -25.435 3.438 1.00 0.00 70 LYS A C 3
ATOM 4990 O O . LYS A 1 94 ? 24.178 -26.209 3.038 1.00 0.00 70 LYS A O 3
ATOM 5009 N N . ASN A 1 95 ? 26.018 -25.766 4.319 1.00 0.00 71 ASN A N 3
ATOM 5010 C CA . ASN A 1 95 ? 26.221 -27.120 4.872 1.00 0.00 71 ASN A CA 3
ATOM 5011 C C . ASN A 1 95 ? 24.970 -27.629 5.632 1.00 0.00 71 ASN A C 3
ATOM 5012 O O . ASN A 1 95 ? 24.637 -28.815 5.558 1.00 0.00 71 ASN A O 3
ATOM 5023 N N . LYS A 1 96 ? 24.282 -26.728 6.361 1.00 0.00 72 LYS A N 3
ATOM 5024 C CA . LYS A 1 96 ? 23.011 -27.069 7.038 1.00 0.00 72 LYS A CA 3
ATOM 5025 C C . LYS A 1 96 ? 21.815 -26.879 6.081 1.00 0.00 72 LYS A C 3
ATOM 5026 O O . LYS A 1 96 ? 20.870 -27.649 6.153 1.00 0.00 72 LYS A O 3
ATOM 5045 N N . LEU A 1 97 ? 21.888 -25.893 5.145 1.00 0.00 73 LEU A N 3
ATOM 5046 C CA . LEU A 1 97 ? 20.734 -25.495 4.292 1.00 0.00 73 LEU A CA 3
ATOM 5047 C C . LEU A 1 97 ? 20.315 -26.625 3.331 1.00 0.00 73 LEU A C 3
ATOM 5048 O O . LEU A 1 97 ? 19.131 -26.753 2.987 1.00 0.00 73 LEU A O 3
ATOM 5064 N N . GLN A 1 98 ? 21.298 -27.431 2.901 1.00 0.00 74 GLN A N 3
ATOM 5065 C CA . GLN A 1 98 ? 21.066 -28.565 1.980 1.00 0.00 74 GLN A CA 3
ATOM 5066 C C . GLN A 1 98 ? 20.448 -29.802 2.680 1.00 0.00 74 GLN A C 3
ATOM 5067 O O . GLN A 1 98 ? 20.092 -30.771 2.002 1.00 0.00 74 GLN A O 3
ATOM 5081 N N . THR A 1 99 ? 20.327 -29.780 4.030 1.00 0.00 75 THR A N 3
ATOM 5082 C CA . THR A 1 99 ? 19.744 -30.920 4.793 1.00 0.00 75 THR A CA 3
ATOM 5083 C C . THR A 1 99 ? 18.500 -30.517 5.619 1.00 0.00 75 THR A C 3
ATOM 5084 O O . THR A 1 99 ? 17.674 -31.386 5.928 1.00 0.00 75 THR A O 3
ATOM 5095 N N . LEU A 1 100 ? 18.360 -29.225 5.991 1.00 0.00 76 LEU A N 3
ATOM 5096 C CA . LEU A 1 100 ? 17.202 -28.772 6.829 1.00 0.00 76 LEU A CA 3
ATOM 5097 C C . LEU A 1 100 ? 15.892 -28.612 6.006 1.00 0.00 76 LEU A C 3
ATOM 5098 O O . LEU A 1 100 ? 15.855 -28.916 4.807 1.00 0.00 76 LEU A O 3
ATOM 5114 N N . SER A 1 101 ? 14.838 -28.093 6.675 1.00 0.00 77 SER A N 3
ATOM 5115 C CA . SER A 1 101 ? 13.539 -27.759 6.047 1.00 0.00 77 SER A CA 3
ATOM 5116 C C . SER A 1 101 ? 13.505 -26.276 5.622 1.00 0.00 77 SER A C 3
ATOM 5117 O O . SER A 1 101 ? 14.264 -25.460 6.150 1.00 0.00 77 SER A O 3
ATOM 5125 N N . ASP A 1 102 ? 12.607 -25.927 4.680 1.00 0.00 78 ASP A N 3
ATOM 5126 C CA . ASP A 1 102 ? 12.449 -24.534 4.195 1.00 0.00 78 ASP A CA 3
ATOM 5127 C C . ASP A 1 102 ? 12.041 -23.585 5.330 1.00 0.00 78 ASP A C 3
ATOM 5128 O O . ASP A 1 102 ? 12.401 -22.408 5.305 1.00 0.00 78 ASP A O 3
ATOM 5137 N N . ASP A 1 103 ? 11.313 -24.131 6.323 1.00 0.00 79 ASP A N 3
ATOM 5138 C CA . ASP A 1 103 ? 10.853 -23.373 7.498 1.00 0.00 79 ASP A CA 3
ATOM 5139 C C . ASP A 1 103 ? 12.037 -22.927 8.356 1.00 0.00 79 ASP A C 3
ATOM 5140 O O . ASP A 1 103 ? 12.026 -21.834 8.907 1.00 0.00 79 ASP A O 3
ATOM 5149 N N . GLU A 1 104 ? 13.054 -23.796 8.442 1.00 0.00 80 GLU A N 3
ATOM 5150 C CA . GLU A 1 104 ? 14.303 -23.516 9.161 1.00 0.00 80 GLU A CA 3
ATOM 5151 C C . GLU A 1 104 ? 15.062 -22.344 8.493 1.00 0.00 80 GLU A C 3
ATOM 5152 O O . GLU A 1 104 ? 15.661 -21.508 9.177 1.00 0.00 80 GLU A O 3
ATOM 5164 N N . LYS A 1 105 ? 15.003 -22.287 7.152 1.00 0.00 81 LYS A N 3
ATOM 5165 C CA . LYS A 1 105 ? 15.575 -21.171 6.383 1.00 0.00 81 LYS A CA 3
ATOM 5166 C C . LYS A 1 105 ? 14.777 -19.871 6.611 1.00 0.00 81 LYS A C 3
ATOM 5167 O O . LYS A 1 105 ? 15.365 -18.784 6.700 1.00 0.00 81 LYS A O 3
ATOM 5186 N N . LEU A 1 106 ? 13.437 -20.004 6.709 1.00 0.00 82 LEU A N 3
ATOM 5187 C CA . LEU A 1 106 ? 12.530 -18.886 7.046 1.00 0.00 82 LEU A CA 3
ATOM 5188 C C . LEU A 1 106 ? 12.901 -18.304 8.420 1.00 0.00 82 LEU A C 3
ATOM 5189 O O . LEU A 1 106 ? 12.932 -17.084 8.595 1.00 0.00 82 LEU A O 3
ATOM 5205 N N . GLU A 1 107 ? 13.213 -19.213 9.370 1.00 0.00 83 GLU A N 3
ATOM 5206 C CA . GLU A 1 107 ? 13.638 -18.859 10.732 1.00 0.00 83 GLU A CA 3
ATOM 5207 C C . GLU A 1 107 ? 14.933 -18.034 10.703 1.00 0.00 83 GLU A C 3
ATOM 5208 O O . GLU A 1 107 ? 14.997 -16.982 11.320 1.00 0.00 83 GLU A O 3
ATOM 5220 N N . LEU A 1 108 ? 15.945 -18.526 9.960 1.00 0.00 84 LEU A N 3
ATOM 5221 C CA . LEU A 1 108 ? 17.268 -17.862 9.827 1.00 0.00 84 LEU A CA 3
ATOM 5222 C C . LEU A 1 108 ? 17.144 -16.422 9.288 1.00 0.00 84 LEU A C 3
ATOM 5223 O O . LEU A 1 108 ? 17.796 -15.493 9.796 1.00 0.00 84 LEU A O 3
ATOM 5239 N N . LEU A 1 109 ? 16.290 -16.258 8.271 1.00 0.00 85 LEU A N 3
ATOM 5240 C CA . LEU A 1 109 ? 16.002 -14.948 7.668 1.00 0.00 85 LEU A CA 3
ATOM 5241 C C . LEU A 1 109 ? 15.272 -14.019 8.673 1.00 0.00 85 LEU A C 3
ATOM 5242 O O . LEU A 1 109 ? 15.559 -12.823 8.748 1.00 0.00 85 LEU A O 3
ATOM 5258 N N . SER A 1 110 ? 14.329 -14.595 9.443 1.00 0.00 86 SER A N 3
ATOM 5259 C CA . SER A 1 110 ? 13.551 -13.862 10.463 1.00 0.00 86 SER A CA 3
ATOM 5260 C C . SER A 1 110 ? 14.412 -13.511 11.687 1.00 0.00 86 SER A C 3
ATOM 5261 O O . SER A 1 110 ? 14.131 -12.537 12.395 1.00 0.00 86 SER A O 3
ATOM 5269 N N . SER A 1 111 ? 15.456 -14.325 11.927 1.00 0.00 87 SER A N 3
ATOM 5270 C CA . SER A 1 111 ? 16.412 -14.116 13.017 1.00 0.00 87 SER A CA 3
ATOM 5271 C C . SER A 1 111 ? 17.306 -12.924 12.692 1.00 0.00 87 SER A C 3
ATOM 5272 O O . SER A 1 111 ? 17.516 -12.041 13.534 1.00 0.00 87 SER A O 3
ATOM 5280 N N . ASP A 1 112 ? 17.809 -12.890 11.445 1.00 0.00 88 ASP A N 3
ATOM 5281 C CA . ASP A 1 112 ? 18.809 -11.906 11.019 1.00 0.00 88 ASP A CA 3
ATOM 5282 C C . ASP A 1 112 ? 18.390 -11.267 9.685 1.00 0.00 88 ASP A C 3
ATOM 5283 O O . ASP A 1 112 ? 18.329 -11.947 8.658 1.00 0.00 88 ASP A O 3
ATOM 5292 N N . GLY A 1 113 ? 18.113 -9.950 9.720 1.00 0.00 89 GLY A N 3
ATOM 5293 C CA . GLY A 1 113 ? 17.725 -9.189 8.531 1.00 0.00 89 GLY A CA 3
ATOM 5294 C C . GLY A 1 113 ? 18.890 -8.895 7.597 1.00 0.00 89 GLY A C 3
ATOM 5295 O O . GLY A 1 113 ? 18.682 -8.516 6.448 1.00 0.00 89 GLY A O 3
ATOM 5299 N N . MET A 1 114 ? 20.122 -9.047 8.103 1.00 0.00 90 MET A N 3
ATOM 5300 C CA . MET A 1 114 ? 21.340 -8.896 7.290 1.00 0.00 90 MET A CA 3
ATOM 5301 C C . MET A 1 114 ? 21.650 -10.227 6.569 1.00 0.00 90 MET A C 3
ATOM 5302 O O . MET A 1 114 ? 22.404 -10.244 5.591 1.00 0.00 90 MET A O 3
ATOM 5316 N N . LEU A 1 115 ? 21.081 -11.348 7.092 1.00 0.00 91 LEU A N 3
ATOM 5317 C CA . LEU A 1 115 ? 21.066 -12.651 6.393 1.00 0.00 91 LEU A CA 3
ATOM 5318 C C . LEU A 1 115 ? 20.134 -12.596 5.189 1.00 0.00 91 LEU A C 3
ATOM 5319 O O . LEU A 1 115 ? 20.330 -13.330 4.221 1.00 0.00 91 LEU A O 3
ATOM 5335 N N . VAL A 1 116 ? 19.106 -11.745 5.275 1.00 0.00 92 VAL A N 3
ATOM 5336 C CA . VAL A 1 116 ? 18.237 -11.463 4.128 1.00 0.00 92 VAL A CA 3
ATOM 5337 C C . VAL A 1 116 ? 18.939 -10.450 3.208 1.00 0.00 92 VAL A C 3
ATOM 5338 O O . VAL A 1 116 ? 19.747 -9.626 3.669 1.00 0.00 92 VAL A O 3
ATOM 5351 N N . LYS A 1 117 ? 18.634 -10.533 1.908 1.00 0.00 93 LYS A N 3
ATOM 5352 C CA . LYS A 1 117 ? 19.126 -9.592 0.908 1.00 0.00 93 LYS A CA 3
ATOM 5353 C C . LYS A 1 117 ? 18.582 -8.185 1.199 1.00 0.00 93 LYS A C 3
ATOM 5354 O O . LYS A 1 117 ? 17.373 -7.950 1.118 1.00 0.00 93 LYS A O 3
ATOM 5373 N N . ARG A 1 118 ? 19.505 -7.294 1.595 1.00 0.00 94 ARG A N 3
ATOM 5374 C CA . ARG A 1 118 ? 19.230 -5.876 1.862 1.00 0.00 94 ARG A CA 3
ATOM 5375 C C . ARG A 1 118 ? 18.489 -5.199 0.672 1.00 0.00 94 ARG A C 3
ATOM 5376 O O . ARG A 1 118 ? 17.474 -4.565 0.913 1.00 0.00 94 ARG A O 3
ATOM 5397 N N . PRO A 1 119 ? 18.959 -5.312 -0.632 1.00 0.00 95 PRO A N 3
ATOM 5398 C CA . PRO A 1 119 ? 18.146 -4.841 -1.772 1.00 0.00 95 PRO A CA 3
ATOM 5399 C C . PRO A 1 119 ? 17.041 -5.871 -2.122 1.00 0.00 95 PRO A C 3
ATOM 5400 O O . PRO A 1 119 ? 17.316 -6.933 -2.705 1.00 0.00 95 PRO A O 3
ATOM 5411 N N . LEU A 1 120 ? 15.808 -5.561 -1.700 1.00 0.00 96 LEU A N 3
ATOM 5412 C CA . LEU A 1 120 ? 14.616 -6.389 -1.956 1.00 0.00 96 LEU A CA 3
ATOM 5413 C C . LEU A 1 120 ? 13.387 -5.471 -2.068 1.00 0.00 96 LEU A C 3
ATOM 5414 O O . LEU A 1 120 ? 13.270 -4.483 -1.357 1.00 0.00 96 LEU A O 3
ATOM 5430 N N . ALA A 1 121 ? 12.491 -5.802 -2.990 1.00 0.00 97 ALA A N 3
ATOM 5431 C CA . ALA A 1 121 ? 11.196 -5.137 -3.144 1.00 0.00 97 ALA A CA 3
ATOM 5432 C C . ALA A 1 121 ? 10.148 -6.230 -3.289 1.00 0.00 97 ALA A C 3
ATOM 5433 O O . ALA A 1 121 ? 10.235 -7.032 -4.210 1.00 0.00 97 ALA A O 3
ATOM 5440 N N . VAL A 1 122 ? 9.202 -6.308 -2.350 1.00 0.00 98 VAL A N 3
ATOM 5441 C CA . VAL A 1 122 ? 8.153 -7.346 -2.349 1.00 0.00 98 VAL A CA 3
ATOM 5442 C C . VAL A 1 122 ? 6.772 -6.696 -2.228 1.00 0.00 98 VAL A C 3
ATOM 5443 O O . VAL A 1 122 ? 6.642 -5.573 -1.759 1.00 0.00 98 VAL A O 3
ATOM 5456 N N . MET A 1 123 ? 5.762 -7.416 -2.685 1.00 0.00 99 MET A N 3
ATOM 5457 C CA . MET A 1 123 ? 4.354 -7.026 -2.603 1.00 0.00 99 MET A CA 3
ATOM 5458 C C . MET A 1 123 ? 3.554 -8.296 -2.227 1.00 0.00 99 MET A C 3
ATOM 5459 O O . MET A 1 123 ? 4.143 -9.384 -2.073 1.00 0.00 99 MET A O 3
ATOM 5473 N N . GLY A 1 124 ? 2.230 -8.159 -2.058 1.00 0.00 100 GLY A N 3
ATOM 5474 C CA . GLY A 1 124 ? 1.345 -9.315 -1.910 1.00 0.00 100 GLY A CA 3
ATOM 5475 C C . GLY A 1 124 ? 1.395 -10.254 -3.119 1.00 0.00 100 GLY A C 3
ATOM 5476 O O . GLY A 1 124 ? 1.327 -11.474 -2.964 1.00 0.00 100 GLY A O 3
ATOM 5480 N N . ASP A 1 125 ? 1.549 -9.670 -4.320 1.00 0.00 101 ASP A N 3
ATOM 5481 C CA . ASP A 1 125 ? 1.487 -10.407 -5.604 1.00 0.00 101 ASP A CA 3
ATOM 5482 C C . ASP A 1 125 ? 2.879 -10.769 -6.133 1.00 0.00 101 ASP A C 3
ATOM 5483 O O . ASP A 1 125 ? 3.113 -11.898 -6.564 1.00 0.00 101 ASP A O 3
ATOM 5492 N N . LYS A 1 126 ? 3.794 -9.786 -6.124 1.00 0.00 102 LYS A N 3
ATOM 5493 C CA . LYS A 1 126 ? 5.071 -9.859 -6.881 1.00 0.00 102 LYS A CA 3
ATOM 5494 C C . LYS A 1 126 ? 6.293 -9.542 -5.999 1.00 0.00 102 LYS A C 3
ATOM 5495 O O . LYS A 1 126 ? 6.136 -9.137 -4.851 1.00 0.00 102 LYS A O 3
ATOM 5514 N N . ILE A 1 127 ? 7.508 -9.729 -6.565 1.00 0.00 103 ILE A N 3
ATOM 5515 C CA . ILE A 1 127 ? 8.792 -9.502 -5.850 1.00 0.00 103 ILE A CA 3
ATOM 5516 C C . ILE A 1 127 ? 9.975 -9.384 -6.851 1.00 0.00 103 ILE A C 3
ATOM 5517 O O . ILE A 1 127 ? 9.924 -9.939 -7.958 1.00 0.00 103 ILE A O 3
ATOM 5533 N N . THR A 1 128 ? 11.023 -8.640 -6.439 1.00 0.00 104 THR A N 3
ATOM 5534 C CA . THR A 1 128 ? 12.274 -8.437 -7.193 1.00 0.00 104 THR A CA 3
ATOM 5535 C C . THR A 1 128 ? 13.458 -8.360 -6.194 1.00 0.00 104 THR A C 3
ATOM 5536 O O . THR A 1 128 ? 13.396 -7.606 -5.212 1.00 0.00 104 THR A O 3
ATOM 5547 N N . LEU A 1 129 ? 14.515 -9.156 -6.435 1.00 0.00 105 LEU A N 3
ATOM 5548 C CA . LEU A 1 129 ? 15.744 -9.175 -5.599 1.00 0.00 105 LEU A CA 3
ATOM 5549 C C . LEU A 1 129 ? 16.909 -8.473 -6.319 1.00 0.00 105 LEU A C 3
ATOM 5550 O O . LEU A 1 129 ? 17.130 -8.696 -7.518 1.00 0.00 105 LEU A O 3
ATOM 5566 N N . GLY A 1 130 ? 17.661 -7.654 -5.553 1.00 0.00 106 GLY A N 3
ATOM 5567 C CA . GLY A 1 130 ? 18.780 -6.870 -6.082 1.00 0.00 106 GLY A CA 3
ATOM 5568 C C . GLY A 1 130 ? 18.331 -5.726 -6.978 1.00 0.00 106 GLY A C 3
ATOM 5569 O O . GLY A 1 130 ? 17.128 -5.559 -7.222 1.00 0.00 106 GLY A O 3
ATOM 5573 N N . PHE A 1 131 ? 19.289 -4.917 -7.470 1.00 0.00 107 PHE A N 3
ATOM 5574 C CA . PHE A 1 131 ? 18.993 -3.887 -8.477 1.00 0.00 107 PHE A CA 3
ATOM 5575 C C . PHE A 1 131 ? 18.888 -4.565 -9.855 1.00 0.00 107 PHE A C 3
ATOM 5576 O O . PHE A 1 131 ? 19.866 -4.661 -10.603 1.00 0.00 107 PHE A O 3
ATOM 5593 N N . LYS A 1 132 ? 17.713 -5.125 -10.128 1.00 0.00 108 LYS A N 3
ATOM 5594 C CA . LYS A 1 132 ? 17.369 -5.674 -11.439 1.00 0.00 108 LYS A CA 3
ATOM 5595 C C . LYS A 1 132 ? 16.372 -4.733 -12.095 1.00 0.00 108 LYS A C 3
ATOM 5596 O O . LYS A 1 132 ? 15.174 -4.847 -11.856 1.00 0.00 108 LYS A O 3
ATOM 5615 N N . GLU A 1 133 ? 16.887 -3.762 -12.873 1.00 0.00 109 GLU A N 3
ATOM 5616 C CA . GLU A 1 133 ? 16.062 -2.774 -13.586 1.00 0.00 109 GLU A CA 3
ATOM 5617 C C . GLU A 1 133 ? 15.115 -3.476 -14.577 1.00 0.00 109 GLU A C 3
ATOM 5618 O O . GLU A 1 133 ? 13.971 -3.052 -14.756 1.00 0.00 109 GLU A O 3
ATOM 5630 N N . ASP A 1 134 ? 15.620 -4.562 -15.192 1.00 0.00 110 ASP A N 3
ATOM 5631 C CA . ASP A 1 134 ? 14.829 -5.438 -16.075 1.00 0.00 110 ASP A CA 3
ATOM 5632 C C . ASP A 1 134 ? 13.588 -5.961 -15.338 1.00 0.00 110 ASP A C 3
ATOM 5633 O O . ASP A 1 134 ? 12.460 -5.754 -15.788 1.00 0.00 110 ASP A O 3
ATOM 5642 N N . GLN A 1 135 ? 13.827 -6.614 -14.188 1.00 0.00 111 GLN A N 3
ATOM 5643 C CA . GLN A 1 135 ? 12.766 -7.157 -13.337 1.00 0.00 111 GLN A CA 3
ATOM 5644 C C . GLN A 1 135 ? 11.840 -6.044 -12.808 1.00 0.00 111 GLN A C 3
ATOM 5645 O O . GLN A 1 135 ? 10.643 -6.238 -12.751 1.00 0.00 111 GLN A O 3
ATOM 5659 N N . TYR A 1 136 ? 12.395 -4.864 -12.475 1.00 0.00 112 TYR A N 3
ATOM 5660 C CA . TYR A 1 136 ? 11.605 -3.724 -11.961 1.00 0.00 112 TYR A CA 3
ATOM 5661 C C . TYR A 1 136 ? 10.566 -3.257 -13.006 1.00 0.00 112 TYR A C 3
ATOM 5662 O O . TYR A 1 136 ? 9.374 -3.122 -12.699 1.00 0.00 112 TYR A O 3
ATOM 5680 N N . LYS A 1 137 ? 11.031 -3.052 -14.255 1.00 0.00 113 LYS A N 3
ATOM 5681 C CA . LYS A 1 137 ? 10.176 -2.547 -15.346 1.00 0.00 113 LYS A CA 3
ATOM 5682 C C . LYS A 1 137 ? 9.214 -3.629 -15.855 1.00 0.00 113 LYS A C 3
ATOM 5683 O O . LYS A 1 137 ? 8.129 -3.319 -16.359 1.00 0.00 113 LYS A O 3
ATOM 5702 N N . GLU A 1 138 ? 9.617 -4.897 -15.708 1.00 0.00 114 GLU A N 3
ATOM 5703 C CA . GLU A 1 138 ? 8.842 -6.041 -16.205 1.00 0.00 114 GLU A CA 3
ATOM 5704 C C . GLU A 1 138 ? 7.731 -6.431 -15.206 1.00 0.00 114 GLU A C 3
ATOM 5705 O O . GLU A 1 138 ? 6.633 -6.840 -15.607 1.00 0.00 114 GLU A O 3
ATOM 5717 N N . THR A 1 139 ? 8.035 -6.271 -13.906 1.00 0.00 115 THR A N 3
ATOM 5718 C CA . THR A 1 139 ? 7.179 -6.738 -12.803 1.00 0.00 115 THR A CA 3
ATOM 5719 C C . THR A 1 139 ? 6.319 -5.584 -12.248 1.00 0.00 115 THR A C 3
ATOM 5720 O O . THR A 1 139 ? 5.086 -5.635 -12.311 1.00 0.00 115 THR A O 3
ATOM 5731 N N . TRP A 1 140 ? 6.989 -4.529 -11.732 1.00 0.00 116 TRP A N 3
ATOM 5732 C CA . TRP A 1 140 ? 6.316 -3.409 -11.040 1.00 0.00 116 TRP A CA 3
ATOM 5733 C C . TRP A 1 140 ? 5.600 -2.494 -12.030 1.00 0.00 116 TRP A C 3
ATOM 5734 O O . TRP A 1 140 ? 4.508 -1.992 -11.746 1.00 0.00 116 TRP A O 3
ATOM 5755 N N . LEU A 1 141 ? 6.229 -2.276 -13.187 1.00 0.00 117 LEU A N 3
ATOM 5756 C CA . LEU A 1 141 ? 5.714 -1.359 -14.217 1.00 0.00 117 LEU A CA 3
ATOM 5757 C C . LEU A 1 141 ? 4.874 -2.142 -15.239 1.00 0.00 117 LEU A C 3
ATOM 5758 O O . LEU A 1 141 ? 4.398 -3.234 -14.909 1.00 0.00 117 LEU A O 3
ATOM 5774 N N . ALA A 1 142 ? 4.705 -1.571 -16.458 1.00 0.00 118 ALA A N 3
ATOM 5775 C CA . ALA A 1 142 ? 3.822 -2.099 -17.522 1.00 0.00 118 ALA A CA 3
ATOM 5776 C C . ALA A 1 142 ? 2.331 -1.852 -17.170 1.00 0.00 118 ALA A C 3
ATOM 5777 O O . ALA A 1 142 ? 1.727 -2.661 -16.427 1.00 0.00 118 ALA A O 3
ATOM 5785 N N . MET A 1 25 ? 2.342 -0.138 1.089 1.00 0.00 1 MET A N 4
ATOM 5786 C CA . MET A 1 25 ? 2.651 -0.186 -0.363 1.00 0.00 1 MET A CA 4
ATOM 5787 C C . MET A 1 25 ? 3.816 -1.168 -0.630 1.00 0.00 1 MET A C 4
ATOM 5788 O O . MET A 1 25 ? 4.151 -1.961 0.264 1.00 0.00 1 MET A O 4
ATOM 5802 N N . ILE A 1 26 ? 4.385 -1.151 -1.873 1.00 0.00 2 ILE A N 4
ATOM 5803 C CA . ILE A 1 26 ? 5.481 -2.067 -2.296 1.00 0.00 2 ILE A CA 4
ATOM 5804 C C . ILE A 1 26 ? 6.655 -2.008 -1.311 1.00 0.00 2 ILE A C 4
ATOM 5805 O O . ILE A 1 26 ? 7.394 -1.030 -1.291 1.00 0.00 2 ILE A O 4
ATOM 5821 N N . LYS A 1 27 ? 6.818 -3.068 -0.523 1.00 0.00 3 LYS A N 4
ATOM 5822 C CA . LYS A 1 27 ? 7.778 -3.105 0.583 1.00 0.00 3 LYS A CA 4
ATOM 5823 C C . LYS A 1 27 ? 9.217 -3.206 0.069 1.00 0.00 3 LYS A C 4
ATOM 5824 O O . LYS A 1 27 ? 9.750 -4.305 -0.113 1.00 0.00 3 LYS A O 4
ATOM 5843 N N . PHE A 1 28 ? 9.821 -2.032 -0.197 1.00 0.00 4 PHE A N 4
ATOM 5844 C CA . PHE A 1 28 ? 11.212 -1.933 -0.626 1.00 0.00 4 PHE A CA 4
ATOM 5845 C C . PHE A 1 28 ? 12.110 -1.977 0.616 1.00 0.00 4 PHE A C 4
ATOM 5846 O O . PHE A 1 28 ? 12.317 -0.956 1.291 1.00 0.00 4 PHE A O 4
ATOM 5863 N N . TYR A 1 29 ? 12.587 -3.177 0.946 1.00 0.00 5 TYR A N 4
ATOM 5864 C CA . TYR A 1 29 ? 13.544 -3.364 2.026 1.00 0.00 5 TYR A CA 4
ATOM 5865 C C . TYR A 1 29 ? 14.936 -2.914 1.562 1.00 0.00 5 TYR A C 4
ATOM 5866 O O . TYR A 1 29 ? 15.325 -3.127 0.402 1.00 0.00 5 TYR A O 4
ATOM 5884 N N . GLN A 1 30 ? 15.652 -2.269 2.482 1.00 0.00 6 GLN A N 4
ATOM 5885 C CA . GLN A 1 30 ? 17.042 -1.833 2.307 1.00 0.00 6 GLN A CA 4
ATOM 5886 C C . GLN A 1 30 ? 17.628 -1.534 3.688 1.00 0.00 6 GLN A C 4
ATOM 5887 O O . GLN A 1 30 ? 16.874 -1.402 4.660 1.00 0.00 6 GLN A O 4
ATOM 5901 N N . TYR A 1 31 ? 18.961 -1.432 3.779 1.00 0.00 7 TYR A N 4
ATOM 5902 C CA . TYR A 1 31 ? 19.641 -1.054 5.030 1.00 0.00 7 TYR A CA 4
ATOM 5903 C C . TYR A 1 31 ? 21.113 -0.773 4.747 1.00 0.00 7 TYR A C 4
ATOM 5904 O O . TYR A 1 31 ? 21.758 -1.579 4.082 1.00 0.00 7 TYR A O 4
ATOM 5922 N N . LYS A 1 32 ? 21.611 0.365 5.258 1.00 0.00 8 LYS A N 4
ATOM 5923 C CA . LYS A 1 32 ? 23.041 0.751 5.232 1.00 0.00 8 LYS A CA 4
ATOM 5924 C C . LYS A 1 32 ? 23.556 0.963 3.785 1.00 0.00 8 LYS A C 4
ATOM 5925 O O . LYS A 1 32 ? 23.560 0.028 2.975 1.00 0.00 8 LYS A O 4
ATOM 5944 N N . ASN A 1 33 ? 24.025 2.197 3.506 1.00 0.00 9 ASN A N 4
ATOM 5945 C CA . ASN A 1 33 ? 24.491 2.646 2.179 1.00 0.00 9 ASN A CA 4
ATOM 5946 C C . ASN A 1 33 ? 23.286 2.783 1.233 1.00 0.00 9 ASN A C 4
ATOM 5947 O O . ASN A 1 33 ? 22.683 1.784 0.803 1.00 0.00 9 ASN A O 4
ATOM 5958 N N . CYS A 1 34 ? 22.952 4.034 0.896 1.00 0.00 10 CYS A N 4
ATOM 5959 C CA . CYS A 1 34 ? 21.812 4.363 0.039 1.00 0.00 10 CYS A CA 4
ATOM 5960 C C . CYS A 1 34 ? 22.161 4.217 -1.462 1.00 0.00 10 CYS A C 4
ATOM 5961 O O . CYS A 1 34 ? 21.441 4.725 -2.299 1.00 0.00 10 CYS A O 4
ATOM 5969 N N . THR A 1 35 ? 23.239 3.475 -1.786 1.00 0.00 11 THR A N 4
ATOM 5970 C CA . THR A 1 35 ? 23.699 3.266 -3.169 1.00 0.00 11 THR A CA 4
ATOM 5971 C C . THR A 1 35 ? 22.603 2.594 -4.034 1.00 0.00 11 THR A C 4
ATOM 5972 O O . THR A 1 35 ? 22.126 3.185 -5.013 1.00 0.00 11 THR A O 4
ATOM 5983 N N . THR A 1 36 ? 22.186 1.379 -3.632 1.00 0.00 12 THR A N 4
ATOM 5984 C CA . THR A 1 36 ? 21.090 0.644 -4.292 1.00 0.00 12 THR A CA 4
ATOM 5985 C C . THR A 1 36 ? 19.745 1.357 -4.055 1.00 0.00 12 THR A C 4
ATOM 5986 O O . THR A 1 36 ? 18.902 1.441 -4.960 1.00 0.00 12 THR A O 4
ATOM 5997 N N . CYS A 1 37 ? 19.592 1.893 -2.828 1.00 0.00 13 CYS A N 4
ATOM 5998 C CA . CYS A 1 37 ? 18.337 2.494 -2.354 1.00 0.00 13 CYS A CA 4
ATOM 5999 C C . CYS A 1 37 ? 17.915 3.692 -3.224 1.00 0.00 13 CYS A C 4
ATOM 6000 O O . CYS A 1 37 ? 16.752 3.793 -3.588 1.00 0.00 13 CYS A O 4
ATOM 6008 N N . LYS A 1 38 ? 18.884 4.559 -3.591 1.00 0.00 14 LYS A N 4
ATOM 6009 C CA . LYS A 1 38 ? 18.624 5.760 -4.423 1.00 0.00 14 LYS A CA 4
ATOM 6010 C C . LYS A 1 38 ? 18.227 5.363 -5.850 1.00 0.00 14 LYS A C 4
ATOM 6011 O O . LYS A 1 38 ? 17.311 5.939 -6.407 1.00 0.00 14 LYS A O 4
ATOM 6030 N N . LYS A 1 39 ? 18.932 4.365 -6.410 1.00 0.00 15 LYS A N 4
ATOM 6031 C CA . LYS A 1 39 ? 18.741 3.917 -7.809 1.00 0.00 15 LYS A CA 4
ATOM 6032 C C . LYS A 1 39 ? 17.341 3.310 -8.020 1.00 0.00 15 LYS A C 4
ATOM 6033 O O . LYS A 1 39 ? 16.617 3.684 -8.955 1.00 0.00 15 LYS A O 4
ATOM 6052 N N . ALA A 1 40 ? 16.977 2.391 -7.115 1.00 0.00 16 ALA A N 4
ATOM 6053 C CA . ALA A 1 40 ? 15.663 1.731 -7.117 1.00 0.00 16 ALA A CA 4
ATOM 6054 C C . ALA A 1 40 ? 14.543 2.747 -6.850 1.00 0.00 16 ALA A C 4
ATOM 6055 O O . ALA A 1 40 ? 13.560 2.798 -7.591 1.00 0.00 16 ALA A O 4
ATOM 6062 N N . ALA A 1 41 ? 14.747 3.588 -5.816 1.00 0.00 17 ALA A N 4
ATOM 6063 C CA . ALA A 1 41 ? 13.783 4.631 -5.413 1.00 0.00 17 ALA A CA 4
ATOM 6064 C C . ALA A 1 41 ? 13.541 5.645 -6.536 1.00 0.00 17 ALA A C 4
ATOM 6065 O O . ALA A 1 41 ? 12.421 6.095 -6.717 1.00 0.00 17 ALA A O 4
ATOM 6072 N N . LYS A 1 42 ? 14.609 5.969 -7.287 1.00 0.00 18 LYS A N 4
ATOM 6073 C CA . LYS A 1 42 ? 14.577 6.974 -8.369 1.00 0.00 18 LYS A CA 4
ATOM 6074 C C . LYS A 1 42 ? 13.875 6.421 -9.617 1.00 0.00 18 LYS A C 4
ATOM 6075 O O . LYS A 1 42 ? 13.207 7.169 -10.323 1.00 0.00 18 LYS A O 4
ATOM 6094 N N . PHE A 1 43 ? 14.054 5.115 -9.883 1.00 0.00 19 PHE A N 4
ATOM 6095 C CA . PHE A 1 43 ? 13.418 4.434 -11.033 1.00 0.00 19 PHE A CA 4
ATOM 6096 C C . PHE A 1 43 ? 11.891 4.317 -10.807 1.00 0.00 19 PHE A C 4
ATOM 6097 O O . PHE A 1 43 ? 11.072 4.611 -11.702 1.00 0.00 19 PHE A O 4
ATOM 6114 N N . LEU A 1 44 ? 11.533 3.918 -9.578 1.00 0.00 20 LEU A N 4
ATOM 6115 C CA . LEU A 1 44 ? 10.139 3.855 -9.120 1.00 0.00 20 LEU A CA 4
ATOM 6116 C C . LEU A 1 44 ? 9.515 5.273 -9.117 1.00 0.00 20 LEU A C 4
ATOM 6117 O O . LEU A 1 44 ? 8.432 5.467 -9.650 1.00 0.00 20 LEU A O 4
ATOM 6133 N N . ASP A 1 45 ? 10.270 6.263 -8.589 1.00 0.00 21 ASP A N 4
ATOM 6134 C CA . ASP A 1 45 ? 9.842 7.690 -8.535 1.00 0.00 21 ASP A CA 4
ATOM 6135 C C . ASP A 1 45 ? 9.679 8.276 -9.953 1.00 0.00 21 ASP A C 4
ATOM 6136 O O . ASP A 1 45 ? 8.795 9.111 -10.187 1.00 0.00 21 ASP A O 4
ATOM 6145 N N . GLU A 1 46 ? 10.527 7.796 -10.885 1.00 0.00 22 GLU A N 4
ATOM 6146 C CA . GLU A 1 46 ? 10.503 8.187 -12.307 1.00 0.00 22 GLU A CA 4
ATOM 6147 C C . GLU A 1 46 ? 9.155 7.796 -12.935 1.00 0.00 22 GLU A C 4
ATOM 6148 O O . GLU A 1 46 ? 8.523 8.596 -13.630 1.00 0.00 22 GLU A O 4
ATOM 6160 N N . TYR A 1 47 ? 8.708 6.563 -12.637 1.00 0.00 23 TYR A N 4
ATOM 6161 C CA . TYR A 1 47 ? 7.413 6.038 -13.125 1.00 0.00 23 TYR A CA 4
ATOM 6162 C C . TYR A 1 47 ? 6.253 6.279 -12.128 1.00 0.00 23 TYR A C 4
ATOM 6163 O O . TYR A 1 47 ? 5.160 5.735 -12.317 1.00 0.00 23 TYR A O 4
ATOM 6181 N N . GLY A 1 48 ? 6.499 7.109 -11.091 1.00 0.00 24 GLY A N 4
ATOM 6182 C CA . GLY A 1 48 ? 5.455 7.542 -10.141 1.00 0.00 24 GLY A CA 4
ATOM 6183 C C . GLY A 1 48 ? 4.818 6.394 -9.356 1.00 0.00 24 GLY A C 4
ATOM 6184 O O . GLY A 1 48 ? 3.602 6.354 -9.172 1.00 0.00 24 GLY A O 4
ATOM 6188 N N . VAL A 1 49 ? 5.662 5.458 -8.916 1.00 0.00 25 VAL A N 4
ATOM 6189 C CA . VAL A 1 49 ? 5.247 4.229 -8.217 1.00 0.00 25 VAL A CA 4
ATOM 6190 C C . VAL A 1 49 ? 5.445 4.381 -6.699 1.00 0.00 25 VAL A C 4
ATOM 6191 O O . VAL A 1 49 ? 6.499 4.857 -6.250 1.00 0.00 25 VAL A O 4
ATOM 6204 N N . SER A 1 50 ? 4.418 3.982 -5.924 1.00 0.00 26 SER A N 4
ATOM 6205 C CA . SER A 1 50 ? 4.448 4.046 -4.459 1.00 0.00 26 SER A CA 4
ATOM 6206 C C . SER A 1 50 ? 5.200 2.830 -3.879 1.00 0.00 26 SER A C 4
ATOM 6207 O O . SER A 1 50 ? 4.700 1.697 -3.905 1.00 0.00 26 SER A O 4
ATOM 6215 N N . TYR A 1 51 ? 6.418 3.083 -3.395 1.00 0.00 27 TYR A N 4
ATOM 6216 C CA . TYR A 1 51 ? 7.256 2.085 -2.710 1.00 0.00 27 TYR A CA 4
ATOM 6217 C C . TYR A 1 51 ? 7.326 2.414 -1.202 1.00 0.00 27 TYR A C 4
ATOM 6218 O O . TYR A 1 51 ? 6.946 3.512 -0.775 1.00 0.00 27 TYR A O 4
ATOM 6236 N N . GLU A 1 52 ? 7.856 1.467 -0.423 1.00 0.00 28 GLU A N 4
ATOM 6237 C CA . GLU A 1 52 ? 7.885 1.515 1.045 1.00 0.00 28 GLU A CA 4
ATOM 6238 C C . GLU A 1 52 ? 9.335 1.284 1.504 1.00 0.00 28 GLU A C 4
ATOM 6239 O O . GLU A 1 52 ? 9.749 0.132 1.646 1.00 0.00 28 GLU A O 4
ATOM 6251 N N . PRO A 1 53 ? 10.155 2.374 1.668 1.00 0.00 29 PRO A N 4
ATOM 6252 C CA . PRO A 1 53 ? 11.566 2.251 2.092 1.00 0.00 29 PRO A CA 4
ATOM 6253 C C . PRO A 1 53 ? 11.674 1.912 3.598 1.00 0.00 29 PRO A C 4
ATOM 6254 O O . PRO A 1 53 ? 11.598 2.794 4.466 1.00 0.00 29 PRO A O 4
ATOM 6265 N N . ILE A 1 54 ? 11.796 0.610 3.891 1.00 0.00 30 ILE A N 4
ATOM 6266 C CA . ILE A 1 54 ? 11.863 0.078 5.267 1.00 0.00 30 ILE A CA 4
ATOM 6267 C C . ILE A 1 54 ? 13.167 -0.700 5.480 1.00 0.00 30 ILE A C 4
ATOM 6268 O O . ILE A 1 54 ? 13.726 -1.269 4.541 1.00 0.00 30 ILE A O 4
ATOM 6284 N N . ASP A 1 55 ? 13.637 -0.702 6.733 1.00 0.00 31 ASP A N 4
ATOM 6285 C CA . ASP A 1 55 ? 14.906 -1.333 7.126 1.00 0.00 31 ASP A CA 4
ATOM 6286 C C . ASP A 1 55 ? 14.742 -2.857 7.172 1.00 0.00 31 ASP A C 4
ATOM 6287 O O . ASP A 1 55 ? 13.865 -3.347 7.880 1.00 0.00 31 ASP A O 4
ATOM 6296 N N . ILE A 1 56 ? 15.594 -3.592 6.428 1.00 0.00 32 ILE A N 4
ATOM 6297 C CA . ILE A 1 56 ? 15.517 -5.071 6.344 1.00 0.00 32 ILE A CA 4
ATOM 6298 C C . ILE A 1 56 ? 15.728 -5.744 7.721 1.00 0.00 32 ILE A C 4
ATOM 6299 O O . ILE A 1 56 ? 15.080 -6.738 8.023 1.00 0.00 32 ILE A O 4
ATOM 6315 N N . VAL A 1 57 ? 16.638 -5.186 8.548 1.00 0.00 33 VAL A N 4
ATOM 6316 C CA . VAL A 1 57 ? 17.058 -5.821 9.822 1.00 0.00 33 VAL A CA 4
ATOM 6317 C C . VAL A 1 57 ? 16.318 -5.212 11.024 1.00 0.00 33 VAL A C 4
ATOM 6318 O O . VAL A 1 57 ? 15.960 -5.931 11.959 1.00 0.00 33 VAL A O 4
ATOM 6331 N N . GLN A 1 58 ? 16.068 -3.889 10.982 1.00 0.00 34 GLN A N 4
ATOM 6332 C CA . GLN A 1 58 ? 15.360 -3.184 12.072 1.00 0.00 34 GLN A CA 4
ATOM 6333 C C . GLN A 1 58 ? 13.859 -3.532 12.027 1.00 0.00 34 GLN A C 4
ATOM 6334 O O . GLN A 1 58 ? 13.176 -3.572 13.052 1.00 0.00 34 GLN A O 4
ATOM 6348 N N . HIS A 1 59 ? 13.362 -3.771 10.803 1.00 0.00 35 HIS A N 4
ATOM 6349 C CA . HIS A 1 59 ? 11.966 -4.143 10.551 1.00 0.00 35 HIS A CA 4
ATOM 6350 C C . HIS A 1 59 ? 11.948 -5.435 9.713 1.00 0.00 35 HIS A C 4
ATOM 6351 O O . HIS A 1 59 ? 11.534 -5.441 8.546 1.00 0.00 35 HIS A O 4
ATOM 6366 N N . THR A 1 60 ? 12.475 -6.522 10.306 1.00 0.00 36 THR A N 4
ATOM 6367 C CA . THR A 1 60 ? 12.490 -7.849 9.669 1.00 0.00 36 THR A CA 4
ATOM 6368 C C . THR A 1 60 ? 11.101 -8.501 9.808 1.00 0.00 36 THR A C 4
ATOM 6369 O O . THR A 1 60 ? 10.561 -8.546 10.930 1.00 0.00 36 THR A O 4
ATOM 6380 N N . PRO A 1 61 ? 10.482 -8.985 8.688 1.00 0.00 37 PRO A N 4
ATOM 6381 C CA . PRO A 1 61 ? 9.230 -9.755 8.764 1.00 0.00 37 PRO A CA 4
ATOM 6382 C C . PRO A 1 61 ? 9.464 -11.131 9.440 1.00 0.00 37 PRO A C 4
ATOM 6383 O O . PRO A 1 61 ? 10.557 -11.703 9.344 1.00 0.00 37 PRO A O 4
ATOM 6394 N N . THR A 1 62 ? 8.440 -11.628 10.151 1.00 0.00 38 THR A N 4
ATOM 6395 C CA . THR A 1 62 ? 8.511 -12.905 10.890 1.00 0.00 38 THR A CA 4
ATOM 6396 C C . THR A 1 62 ? 8.382 -14.118 9.942 1.00 0.00 38 THR A C 4
ATOM 6397 O O . THR A 1 62 ? 8.251 -13.957 8.722 1.00 0.00 38 THR A O 4
ATOM 6408 N N . ILE A 1 63 ? 8.414 -15.330 10.531 1.00 0.00 39 ILE A N 4
ATOM 6409 C CA . ILE A 1 63 ? 8.437 -16.610 9.792 1.00 0.00 39 ILE A CA 4
ATOM 6410 C C . ILE A 1 63 ? 7.152 -16.779 8.963 1.00 0.00 39 ILE A C 4
ATOM 6411 O O . ILE A 1 63 ? 7.191 -17.234 7.813 1.00 0.00 39 ILE A O 4
ATOM 6427 N N . ASN A 1 64 ? 6.025 -16.375 9.579 1.00 0.00 40 ASN A N 4
ATOM 6428 C CA . ASN A 1 64 ? 4.692 -16.400 8.949 1.00 0.00 40 ASN A CA 4
ATOM 6429 C C . ASN A 1 64 ? 4.656 -15.468 7.730 1.00 0.00 40 ASN A C 4
ATOM 6430 O O . ASN A 1 64 ? 4.183 -15.847 6.660 1.00 0.00 40 ASN A O 4
ATOM 6441 N N . GLU A 1 65 ? 5.193 -14.252 7.920 1.00 0.00 41 GLU A N 4
ATOM 6442 C CA . GLU A 1 65 ? 5.248 -13.208 6.884 1.00 0.00 41 GLU A CA 4
ATOM 6443 C C . GLU A 1 65 ? 6.057 -13.682 5.657 1.00 0.00 41 GLU A C 4
ATOM 6444 O O . GLU A 1 65 ? 5.619 -13.512 4.514 1.00 0.00 41 GLU A O 4
ATOM 6456 N N . PHE A 1 66 ? 7.229 -14.301 5.925 1.00 0.00 42 PHE A N 4
ATOM 6457 C CA . PHE A 1 66 ? 8.104 -14.849 4.874 1.00 0.00 42 PHE A CA 4
ATOM 6458 C C . PHE A 1 66 ? 7.390 -15.966 4.086 1.00 0.00 42 PHE A C 4
ATOM 6459 O O . PHE A 1 66 ? 7.261 -15.865 2.870 1.00 0.00 42 PHE A O 4
ATOM 6476 N N . LYS A 1 67 ? 6.893 -17.009 4.776 1.00 0.00 43 LYS A N 4
ATOM 6477 C CA . LYS A 1 67 ? 6.246 -18.162 4.095 1.00 0.00 43 LYS A CA 4
ATOM 6478 C C . LYS A 1 67 ? 4.994 -17.733 3.298 1.00 0.00 43 LYS A C 4
ATOM 6479 O O . LYS A 1 67 ? 4.665 -18.358 2.282 1.00 0.00 43 LYS A O 4
ATOM 6498 N N . THR A 1 68 ? 4.331 -16.643 3.740 1.00 0.00 44 THR A N 4
ATOM 6499 C CA . THR A 1 68 ? 3.205 -16.053 2.998 1.00 0.00 44 THR A CA 4
ATOM 6500 C C . THR A 1 68 ? 3.693 -15.440 1.675 1.00 0.00 44 THR A C 4
ATOM 6501 O O . THR A 1 68 ? 3.219 -15.831 0.608 1.00 0.00 44 THR A O 4
ATOM 6512 N N . ILE A 1 69 ? 4.674 -14.505 1.751 1.00 0.00 45 ILE A N 4
ATOM 6513 C CA . ILE A 1 69 ? 5.151 -13.757 0.563 1.00 0.00 45 ILE A CA 4
ATOM 6514 C C . ILE A 1 69 ? 5.784 -14.709 -0.475 1.00 0.00 45 ILE A C 4
ATOM 6515 O O . ILE A 1 69 ? 5.674 -14.483 -1.660 1.00 0.00 45 ILE A O 4
ATOM 6531 N N . ILE A 1 70 ? 6.400 -15.795 0.001 1.00 0.00 46 ILE A N 4
ATOM 6532 C CA . ILE A 1 70 ? 7.055 -16.809 -0.854 1.00 0.00 46 ILE A CA 4
ATOM 6533 C C . ILE A 1 70 ? 6.010 -17.721 -1.522 1.00 0.00 46 ILE A C 4
ATOM 6534 O O . ILE A 1 70 ? 6.173 -18.105 -2.679 1.00 0.00 46 ILE A O 4
ATOM 6550 N N . ALA A 1 71 ? 4.936 -18.053 -0.785 1.00 0.00 47 ALA A N 4
ATOM 6551 C CA . ALA A 1 71 ? 3.803 -18.833 -1.329 1.00 0.00 47 ALA A CA 4
ATOM 6552 C C . ALA A 1 71 ? 2.993 -18.014 -2.355 1.00 0.00 47 ALA A C 4
ATOM 6553 O O . ALA A 1 71 ? 2.467 -18.563 -3.324 1.00 0.00 47 ALA A O 4
ATOM 6560 N N . ASN A 1 72 ? 2.920 -16.693 -2.132 1.00 0.00 48 ASN A N 4
ATOM 6561 C CA . ASN A 1 72 ? 2.120 -15.771 -2.958 1.00 0.00 48 ASN A CA 4
ATOM 6562 C C . ASN A 1 72 ? 2.859 -15.407 -4.256 1.00 0.00 48 ASN A C 4
ATOM 6563 O O . ASN A 1 72 ? 2.287 -15.489 -5.347 1.00 0.00 48 ASN A O 4
ATOM 6574 N N . THR A 1 73 ? 4.133 -15.003 -4.127 1.00 0.00 49 THR A N 4
ATOM 6575 C CA . THR A 1 73 ? 4.966 -14.588 -5.271 1.00 0.00 49 THR A CA 4
ATOM 6576 C C . THR A 1 73 ? 5.484 -15.816 -6.033 1.00 0.00 49 THR A C 4
ATOM 6577 O O . THR A 1 73 ? 5.591 -15.800 -7.264 1.00 0.00 49 THR A O 4
ATOM 6588 N N . GLY A 1 74 ? 5.788 -16.878 -5.274 1.00 0.00 50 GLY A N 4
ATOM 6589 C CA . GLY A 1 74 ? 6.424 -18.077 -5.809 1.00 0.00 50 GLY A CA 4
ATOM 6590 C C . GLY A 1 74 ? 7.932 -17.921 -5.935 1.00 0.00 50 GLY A C 4
ATOM 6591 O O . GLY A 1 74 ? 8.552 -18.542 -6.804 1.00 0.00 50 GLY A O 4
ATOM 6595 N N . VAL A 1 75 ? 8.539 -17.088 -5.057 1.00 0.00 51 VAL A N 4
ATOM 6596 C CA . VAL A 1 75 ? 9.983 -16.790 -5.120 1.00 0.00 51 VAL A CA 4
ATOM 6597 C C . VAL A 1 75 ? 10.786 -17.923 -4.462 1.00 0.00 51 VAL A C 4
ATOM 6598 O O . VAL A 1 75 ? 10.270 -18.643 -3.598 1.00 0.00 51 VAL A O 4
ATOM 6611 N N . GLU A 1 76 ? 12.032 -18.096 -4.913 1.00 0.00 52 GLU A N 4
ATOM 6612 C CA . GLU A 1 76 ? 12.987 -19.015 -4.301 1.00 0.00 52 GLU A CA 4
ATOM 6613 C C . GLU A 1 76 ? 13.386 -18.470 -2.913 1.00 0.00 52 GLU A C 4
ATOM 6614 O O . GLU A 1 76 ? 13.906 -17.354 -2.799 1.00 0.00 52 GLU A O 4
ATOM 6626 N N . ILE A 1 77 ? 13.106 -19.268 -1.875 1.00 0.00 53 ILE A N 4
ATOM 6627 C CA . ILE A 1 77 ? 13.376 -18.914 -0.466 1.00 0.00 53 ILE A CA 4
ATOM 6628 C C . ILE A 1 77 ? 14.910 -18.765 -0.246 1.00 0.00 53 ILE A C 4
ATOM 6629 O O . ILE A 1 77 ? 15.360 -17.933 0.550 1.00 0.00 53 ILE A O 4
ATOM 6645 N N . ASN A 1 78 ? 15.691 -19.538 -1.024 1.00 0.00 54 ASN A N 4
ATOM 6646 C CA . ASN A 1 78 ? 17.158 -19.572 -0.927 1.00 0.00 54 ASN A CA 4
ATOM 6647 C C . ASN A 1 78 ? 17.792 -18.254 -1.433 1.00 0.00 54 ASN A C 4
ATOM 6648 O O . ASN A 1 78 ? 18.736 -17.761 -0.811 1.00 0.00 54 ASN A O 4
ATOM 6659 N N . LYS A 1 79 ? 17.270 -17.675 -2.549 1.00 0.00 55 LYS A N 4
ATOM 6660 C CA . LYS A 1 79 ? 17.825 -16.408 -3.107 1.00 0.00 55 LYS A CA 4
ATOM 6661 C C . LYS A 1 79 ? 17.422 -15.185 -2.263 1.00 0.00 55 LYS A C 4
ATOM 6662 O O . LYS A 1 79 ? 17.865 -14.067 -2.550 1.00 0.00 55 LYS A O 4
ATOM 6681 N N . LEU A 1 80 ? 16.573 -15.387 -1.236 1.00 0.00 56 LEU A N 4
ATOM 6682 C CA . LEU A 1 80 ? 16.286 -14.332 -0.255 1.00 0.00 56 LEU A CA 4
ATOM 6683 C C . LEU A 1 80 ? 17.501 -14.121 0.664 1.00 0.00 56 LEU A C 4
ATOM 6684 O O . LEU A 1 80 ? 17.708 -13.026 1.148 1.00 0.00 56 LEU A O 4
ATOM 6700 N N . PHE A 1 81 ? 18.301 -15.188 0.875 1.00 0.00 57 PHE A N 4
ATOM 6701 C CA . PHE A 1 81 ? 19.557 -15.121 1.659 1.00 0.00 57 PHE A CA 4
ATOM 6702 C C . PHE A 1 81 ? 20.596 -14.188 1.004 1.00 0.00 57 PHE A C 4
ATOM 6703 O O . PHE A 1 81 ? 20.494 -13.859 -0.181 1.00 0.00 57 PHE A O 4
ATOM 6720 N N . ASN A 1 82 ? 21.598 -13.781 1.809 1.00 0.00 58 ASN A N 4
ATOM 6721 C CA . ASN A 1 82 ? 22.778 -12.997 1.367 1.00 0.00 58 ASN A CA 4
ATOM 6722 C C . ASN A 1 82 ? 23.771 -13.891 0.570 1.00 0.00 58 ASN A C 4
ATOM 6723 O O . ASN A 1 82 ? 24.950 -14.021 0.908 1.00 0.00 58 ASN A O 4
ATOM 6734 N N . THR A 1 83 ? 23.268 -14.442 -0.544 1.00 0.00 59 THR A N 4
ATOM 6735 C CA . THR A 1 83 ? 23.938 -15.490 -1.339 1.00 0.00 59 THR A CA 4
ATOM 6736 C C . THR A 1 83 ? 25.141 -14.965 -2.154 1.00 0.00 59 THR A C 4
ATOM 6737 O O . THR A 1 83 ? 25.875 -15.766 -2.748 1.00 0.00 59 THR A O 4
ATOM 6748 N N . HIS A 1 84 ? 25.328 -13.626 -2.182 1.00 0.00 60 HIS A N 4
ATOM 6749 C CA . HIS A 1 84 ? 26.505 -12.984 -2.801 1.00 0.00 60 HIS A CA 4
ATOM 6750 C C . HIS A 1 84 ? 27.698 -13.096 -1.828 1.00 0.00 60 HIS A C 4
ATOM 6751 O O . HIS A 1 84 ? 28.060 -12.126 -1.145 1.00 0.00 60 HIS A O 4
ATOM 6766 N N . GLY A 1 85 ? 28.266 -14.317 -1.755 1.00 0.00 61 GLY A N 4
ATOM 6767 C CA . GLY A 1 85 ? 29.332 -14.652 -0.807 1.00 0.00 61 GLY A CA 4
ATOM 6768 C C . GLY A 1 85 ? 28.916 -14.384 0.641 1.00 0.00 61 GLY A C 4
ATOM 6769 O O . GLY A 1 85 ? 28.059 -15.100 1.177 1.00 0.00 61 GLY A O 4
ATOM 6773 N N . ALA A 1 86 ? 29.559 -13.365 1.261 1.00 0.00 62 ALA A N 4
ATOM 6774 C CA . ALA A 1 86 ? 29.122 -12.759 2.540 1.00 0.00 62 ALA A CA 4
ATOM 6775 C C . ALA A 1 86 ? 29.030 -13.795 3.690 1.00 0.00 62 ALA A C 4
ATOM 6776 O O . ALA A 1 86 ? 29.786 -14.776 3.712 1.00 0.00 62 ALA A O 4
ATOM 6783 N N . LYS A 1 87 ? 28.105 -13.555 4.648 1.00 0.00 63 LYS A N 4
ATOM 6784 C CA . LYS A 1 87 ? 27.868 -14.451 5.793 1.00 0.00 63 LYS A CA 4
ATOM 6785 C C . LYS A 1 87 ? 27.327 -15.825 5.353 1.00 0.00 63 LYS A C 4
ATOM 6786 O O . LYS A 1 87 ? 27.419 -16.784 6.098 1.00 0.00 63 LYS A O 4
ATOM 6805 N N . TYR A 1 88 ? 26.762 -15.915 4.142 1.00 0.00 64 TYR A N 4
ATOM 6806 C CA . TYR A 1 88 ? 26.218 -17.181 3.606 1.00 0.00 64 TYR A CA 4
ATOM 6807 C C . TYR A 1 88 ? 27.312 -18.286 3.529 1.00 0.00 64 TYR A C 4
ATOM 6808 O O . TYR A 1 88 ? 27.019 -19.477 3.697 1.00 0.00 64 TYR A O 4
ATOM 6826 N N . ARG A 1 89 ? 28.576 -17.863 3.314 1.00 0.00 65 ARG A N 4
ATOM 6827 C CA . ARG A 1 89 ? 29.736 -18.783 3.209 1.00 0.00 65 ARG A CA 4
ATOM 6828 C C . ARG A 1 89 ? 30.653 -18.649 4.435 1.00 0.00 65 ARG A C 4
ATOM 6829 O O . ARG A 1 89 ? 31.418 -19.567 4.741 1.00 0.00 65 ARG A O 4
ATOM 6850 N N . GLU A 1 90 ? 30.581 -17.485 5.115 1.00 0.00 66 GLU A N 4
ATOM 6851 C CA . GLU A 1 90 ? 31.335 -17.227 6.358 1.00 0.00 66 GLU A CA 4
ATOM 6852 C C . GLU A 1 90 ? 30.810 -18.127 7.489 1.00 0.00 66 GLU A C 4
ATOM 6853 O O . GLU A 1 90 ? 31.581 -18.745 8.226 1.00 0.00 66 GLU A O 4
ATOM 6865 N N . LEU A 1 91 ? 29.476 -18.184 7.598 1.00 0.00 67 LEU A N 4
ATOM 6866 C CA . LEU A 1 91 ? 28.776 -19.082 8.532 1.00 0.00 67 LEU A CA 4
ATOM 6867 C C . LEU A 1 91 ? 28.695 -20.503 7.942 1.00 0.00 67 LEU A C 4
ATOM 6868 O O . LEU A 1 91 ? 28.433 -21.467 8.668 1.00 0.00 67 LEU A O 4
ATOM 6884 N N . ASP A 1 92 ? 28.9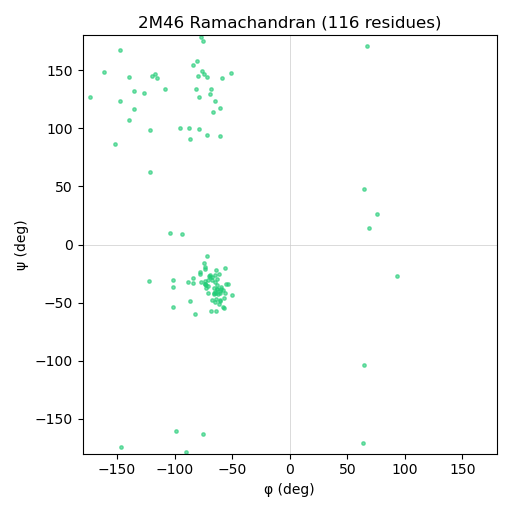04 -20.585 6.601 1.00 0.00 68 ASP A N 4
ATOM 6885 C CA . ASP A 1 92 ? 28.862 -21.835 5.814 1.00 0.00 68 ASP A CA 4
ATOM 6886 C C . ASP A 1 92 ? 27.442 -22.428 5.875 1.00 0.00 68 ASP A C 4
ATOM 6887 O O . ASP A 1 92 ? 27.243 -23.635 6.056 1.00 0.00 68 ASP A O 4
ATOM 6896 N N . LEU A 1 93 ? 26.448 -21.524 5.700 1.00 0.00 69 LEU A N 4
ATOM 6897 C CA . LEU A 1 93 ? 25.020 -21.856 5.815 1.00 0.00 69 LEU A CA 4
ATOM 6898 C C . LEU A 1 93 ? 24.609 -22.988 4.879 1.00 0.00 69 LEU A C 4
ATOM 6899 O O . LEU A 1 93 ? 23.847 -23.838 5.285 1.00 0.00 69 LEU A O 4
ATOM 6915 N N . LYS A 1 94 ? 25.144 -23.001 3.647 1.00 0.00 70 LYS A N 4
ATOM 6916 C CA . LYS A 1 94 ? 24.709 -23.932 2.579 1.00 0.00 70 LYS A CA 4
ATOM 6917 C C . LYS A 1 94 ? 24.676 -25.409 3.052 1.00 0.00 70 LYS A C 4
ATOM 6918 O O . LYS A 1 94 ? 23.720 -26.149 2.764 1.00 0.00 70 LYS A O 4
ATOM 6937 N N . ASN A 1 95 ? 25.710 -25.788 3.824 1.00 0.00 71 ASN A N 4
ATOM 6938 C CA . ASN A 1 95 ? 25.862 -27.149 4.362 1.00 0.00 71 ASN A CA 4
ATOM 6939 C C . ASN A 1 95 ? 24.744 -27.492 5.367 1.00 0.00 71 ASN A C 4
ATOM 6940 O O . ASN A 1 95 ? 24.256 -28.629 5.384 1.00 0.00 71 ASN A O 4
ATOM 6951 N N . LYS A 1 96 ? 24.341 -26.517 6.207 1.00 0.00 72 LYS A N 4
ATOM 6952 C CA . LYS A 1 96 ? 23.233 -26.731 7.151 1.00 0.00 72 LYS A CA 4
ATOM 6953 C C . LYS A 1 96 ? 21.875 -26.605 6.426 1.00 0.00 72 LYS A C 4
ATOM 6954 O O . LYS A 1 96 ? 20.949 -27.317 6.777 1.00 0.00 72 LYS A O 4
ATOM 6973 N N . LEU A 1 97 ? 21.788 -25.753 5.375 1.00 0.00 73 LEU A N 4
ATOM 6974 C CA . LEU A 1 97 ? 20.506 -25.451 4.687 1.00 0.00 73 LEU A CA 4
ATOM 6975 C C . LEU A 1 97 ? 19.967 -26.678 3.949 1.00 0.00 73 LEU A C 4
ATOM 6976 O O . LEU A 1 97 ? 18.762 -26.963 3.998 1.00 0.00 73 LEU A O 4
ATOM 6992 N N . GLN A 1 98 ? 20.878 -27.398 3.284 1.00 0.00 74 GLN A N 4
ATOM 6993 C CA . GLN A 1 98 ? 20.534 -28.616 2.527 1.00 0.00 74 GLN A CA 4
ATOM 6994 C C . GLN A 1 98 ? 20.040 -29.759 3.452 1.00 0.00 74 GLN A C 4
ATOM 6995 O O . GLN A 1 98 ? 19.275 -30.624 3.009 1.00 0.00 74 GLN A O 4
ATOM 7009 N N . THR A 1 99 ? 20.461 -29.751 4.738 1.00 0.00 75 THR A N 4
ATOM 7010 C CA . THR A 1 99 ? 20.100 -30.820 5.692 1.00 0.00 75 THR A CA 4
ATOM 7011 C C . THR A 1 99 ? 18.890 -30.427 6.569 1.00 0.00 75 THR A C 4
ATOM 7012 O O . THR A 1 99 ? 18.188 -31.313 7.072 1.00 0.00 75 THR A O 4
ATOM 7023 N N . LEU A 1 100 ? 18.635 -29.109 6.762 1.00 0.00 76 LEU A N 4
ATOM 7024 C CA . LEU A 1 100 ? 17.435 -28.642 7.501 1.00 0.00 76 LEU A CA 4
ATOM 7025 C C . LEU A 1 100 ? 16.237 -28.438 6.543 1.00 0.00 76 LEU A C 4
ATOM 7026 O O . LEU A 1 100 ? 16.383 -28.540 5.317 1.00 0.00 76 LEU A O 4
ATOM 7042 N N . SER A 1 101 ? 15.059 -28.153 7.124 1.00 0.00 77 SER A N 4
ATOM 7043 C CA . SER A 1 101 ? 13.813 -27.929 6.373 1.00 0.00 77 SER A CA 4
ATOM 7044 C C . SER A 1 101 ? 13.702 -26.462 5.922 1.00 0.00 77 SER A C 4
ATOM 7045 O O . SER A 1 101 ? 14.319 -25.579 6.522 1.00 0.00 77 SER A O 4
ATOM 7053 N N . ASP A 1 102 ? 12.890 -26.210 4.881 1.00 0.00 78 ASP A N 4
ATOM 7054 C CA . ASP A 1 102 ? 12.659 -24.848 4.339 1.00 0.00 78 ASP A CA 4
ATOM 7055 C C . ASP A 1 102 ? 12.079 -23.903 5.407 1.00 0.00 78 ASP A C 4
ATOM 7056 O O . ASP A 1 102 ? 12.313 -22.695 5.355 1.00 0.00 78 ASP A O 4
ATOM 7065 N N . ASP A 1 103 ? 11.351 -24.483 6.379 1.00 0.00 79 ASP A N 4
ATOM 7066 C CA . ASP A 1 103 ? 10.800 -23.745 7.535 1.00 0.00 79 ASP A CA 4
ATOM 7067 C C . ASP A 1 103 ? 11.922 -23.156 8.418 1.00 0.00 79 ASP A C 4
ATOM 7068 O O . ASP A 1 103 ? 11.793 -22.046 8.932 1.00 0.00 79 ASP A O 4
ATOM 7077 N N . GLU A 1 104 ? 13.028 -23.902 8.551 1.00 0.00 80 GLU A N 4
ATOM 7078 C CA . GLU A 1 104 ? 14.199 -23.486 9.355 1.00 0.00 80 GLU A CA 4
ATOM 7079 C C . GLU A 1 104 ? 15.043 -22.423 8.613 1.00 0.00 80 GLU A C 4
ATOM 7080 O O . GLU A 1 104 ? 15.696 -21.584 9.247 1.00 0.00 80 GLU A O 4
ATOM 7092 N N . LYS A 1 105 ? 15.005 -22.451 7.259 1.00 0.00 81 LYS A N 4
ATOM 7093 C CA . LYS A 1 105 ? 15.586 -21.370 6.421 1.00 0.00 81 LYS A CA 4
ATOM 7094 C C . LYS A 1 105 ? 14.781 -20.061 6.600 1.00 0.00 81 LYS A C 4
ATOM 7095 O O . LYS A 1 105 ? 15.363 -18.970 6.687 1.00 0.00 81 LYS A O 4
ATOM 7114 N N . LEU A 1 106 ? 13.437 -20.205 6.657 1.00 0.00 82 LEU A N 4
ATOM 7115 C CA . LEU A 1 106 ? 12.508 -19.094 6.958 1.00 0.00 82 LEU A CA 4
ATOM 7116 C C . LEU A 1 106 ? 12.859 -18.447 8.310 1.00 0.00 82 LEU A C 4
ATOM 7117 O O . LEU A 1 106 ? 12.941 -17.224 8.412 1.00 0.00 82 LEU A O 4
ATOM 7133 N N . GLU A 1 107 ? 13.094 -19.310 9.317 1.00 0.00 83 GLU A N 4
ATOM 7134 C CA . GLU A 1 107 ? 13.471 -18.899 10.680 1.00 0.00 83 GLU A CA 4
ATOM 7135 C C . GLU A 1 107 ? 14.780 -18.085 10.691 1.00 0.00 83 GLU A C 4
ATOM 7136 O O . GLU A 1 107 ? 14.854 -17.062 11.359 1.00 0.00 83 GLU A O 4
ATOM 7148 N N . LEU A 1 108 ? 15.794 -18.550 9.938 1.00 0.00 84 LEU A N 4
ATOM 7149 C CA . LEU A 1 108 ? 17.091 -17.844 9.785 1.00 0.00 84 LEU A CA 4
ATOM 7150 C C . LEU A 1 108 ? 16.900 -16.410 9.245 1.00 0.00 84 LEU A C 4
ATOM 7151 O O . LEU A 1 108 ? 17.410 -15.436 9.834 1.00 0.00 84 LEU A O 4
ATOM 7167 N N . LEU A 1 109 ? 16.125 -16.300 8.152 1.00 0.00 85 LEU A N 4
ATOM 7168 C CA . LEU A 1 109 ? 15.807 -15.001 7.525 1.00 0.00 85 LEU A CA 4
ATOM 7169 C C . LEU A 1 109 ? 15.038 -14.077 8.499 1.00 0.00 85 LEU A C 4
ATOM 7170 O O . LEU A 1 109 ? 15.249 -12.860 8.517 1.00 0.00 85 LEU A O 4
ATOM 7186 N N . SER A 1 110 ? 14.148 -14.688 9.299 1.00 0.00 86 SER A N 4
ATOM 7187 C CA . SER A 1 110 ? 13.299 -13.976 10.263 1.00 0.00 86 SER A CA 4
ATOM 7188 C C . SER A 1 110 ? 14.082 -13.567 11.522 1.00 0.00 86 SER A C 4
ATOM 7189 O O . SER A 1 110 ? 13.683 -12.631 12.214 1.00 0.00 86 SER A O 4
ATOM 7197 N N . SER A 1 111 ? 15.183 -14.287 11.819 1.00 0.00 87 SER A N 4
ATOM 7198 C CA . SER A 1 111 ? 16.045 -13.996 12.976 1.00 0.00 87 SER A CA 4
ATOM 7199 C C . SER A 1 111 ? 16.922 -12.768 12.688 1.00 0.00 87 SER A C 4
ATOM 7200 O O . SER A 1 111 ? 17.042 -11.867 13.530 1.00 0.00 87 SER A O 4
ATOM 7208 N N . ASP A 1 112 ? 17.527 -12.742 11.482 1.00 0.00 88 ASP A N 4
ATOM 7209 C CA . ASP A 1 112 ? 18.401 -11.637 11.041 1.00 0.00 88 ASP A CA 4
ATOM 7210 C C . ASP A 1 112 ? 18.004 -11.183 9.634 1.00 0.00 88 ASP A C 4
ATOM 7211 O O . ASP A 1 112 ? 18.046 -11.975 8.683 1.00 0.00 88 ASP A O 4
ATOM 7220 N N . GLY A 1 113 ? 17.638 -9.893 9.509 1.00 0.00 89 GLY A N 4
ATOM 7221 C CA . GLY A 1 113 ? 17.472 -9.251 8.203 1.00 0.00 89 GLY A CA 4
ATOM 7222 C C . GLY A 1 113 ? 18.800 -9.089 7.463 1.00 0.00 89 GLY A C 4
ATOM 7223 O O . GLY A 1 113 ? 18.823 -8.795 6.272 1.00 0.00 89 GLY A O 4
ATOM 7227 N N . MET A 1 114 ? 19.912 -9.253 8.205 1.00 0.00 90 MET A N 4
ATOM 7228 C CA . MET A 1 114 ? 21.262 -9.325 7.635 1.00 0.00 90 MET A CA 4
ATOM 7229 C C . MET A 1 114 ? 21.440 -10.624 6.827 1.00 0.00 90 MET A C 4
ATOM 7230 O O . MET A 1 114 ? 22.134 -10.631 5.803 1.00 0.00 90 MET A O 4
ATOM 7244 N N . LEU A 1 115 ? 20.812 -11.722 7.308 1.00 0.00 91 LEU A N 4
ATOM 7245 C CA . LEU A 1 115 ? 20.816 -13.022 6.605 1.00 0.00 91 LEU A CA 4
ATOM 7246 C C . LEU A 1 115 ? 20.021 -12.959 5.298 1.00 0.00 91 LEU A C 4
ATOM 7247 O O . LEU A 1 115 ? 20.261 -13.752 4.393 1.00 0.00 91 LEU A O 4
ATOM 7263 N N . VAL A 1 116 ? 19.080 -12.007 5.226 1.00 0.00 92 VAL A N 4
ATOM 7264 C CA . VAL A 1 116 ? 18.371 -11.660 3.981 1.00 0.00 92 VAL A CA 4
ATOM 7265 C C . VAL A 1 116 ? 19.238 -10.649 3.192 1.00 0.00 92 VAL A C 4
ATOM 7266 O O . VAL A 1 116 ? 20.014 -9.895 3.802 1.00 0.00 92 VAL A O 4
ATOM 7279 N N . LYS A 1 117 ? 19.141 -10.649 1.848 1.00 0.00 93 LYS A N 4
ATOM 7280 C CA . LYS A 1 117 ? 19.722 -9.576 1.032 1.00 0.00 93 LYS A CA 4
ATOM 7281 C C . LYS A 1 117 ? 18.958 -8.282 1.328 1.00 0.00 93 LYS A C 4
ATOM 7282 O O . LYS A 1 117 ? 17.736 -8.220 1.139 1.00 0.00 93 LYS A O 4
ATOM 7301 N N . ARG A 1 118 ? 19.705 -7.283 1.830 1.00 0.00 94 ARG A N 4
ATOM 7302 C CA . ARG A 1 118 ? 19.164 -5.973 2.224 1.00 0.00 94 ARG A CA 4
ATOM 7303 C C . ARG A 1 118 ? 18.365 -5.322 1.068 1.00 0.00 94 ARG A C 4
ATOM 7304 O O . ARG A 1 118 ? 17.228 -4.928 1.303 1.00 0.00 94 ARG A O 4
ATOM 7325 N N . PRO A 1 119 ? 18.917 -5.226 -0.208 1.00 0.00 95 PRO A N 4
ATOM 7326 C CA . PRO A 1 119 ? 18.102 -4.801 -1.365 1.00 0.00 95 PRO A CA 4
ATOM 7327 C C . PRO A 1 119 ? 17.076 -5.890 -1.760 1.00 0.00 95 PRO A C 4
ATOM 7328 O O . PRO A 1 119 ? 17.429 -6.938 -2.321 1.00 0.00 95 PRO A O 4
ATOM 7339 N N . LEU A 1 120 ? 15.820 -5.641 -1.390 1.00 0.00 96 LEU A N 4
ATOM 7340 C CA . LEU A 1 120 ? 14.666 -6.492 -1.728 1.00 0.00 96 LEU A CA 4
ATOM 7341 C C . LEU A 1 120 ? 13.431 -5.589 -1.861 1.00 0.00 96 LEU A C 4
ATOM 7342 O O . LEU A 1 120 ? 13.374 -4.522 -1.261 1.00 0.00 96 LEU A O 4
ATOM 7358 N N . ALA A 1 121 ? 12.468 -6.004 -2.684 1.00 0.00 97 ALA A N 4
ATOM 7359 C CA . ALA A 1 121 ? 11.180 -5.328 -2.831 1.00 0.00 97 ALA A CA 4
ATOM 7360 C C . ALA A 1 121 ? 10.111 -6.399 -3.012 1.00 0.00 97 ALA A C 4
ATOM 7361 O O . ALA A 1 121 ? 10.167 -7.144 -3.980 1.00 0.00 97 ALA A O 4
ATOM 7368 N N . VAL A 1 122 ? 9.175 -6.519 -2.053 1.00 0.00 98 VAL A N 4
ATOM 7369 C CA . VAL A 1 122 ? 8.101 -7.538 -2.104 1.00 0.00 98 VAL A CA 4
ATOM 7370 C C . VAL A 1 122 ? 6.721 -6.871 -1.964 1.00 0.00 98 VAL A C 4
ATOM 7371 O O . VAL A 1 122 ? 6.577 -5.852 -1.283 1.00 0.00 98 VAL A O 4
ATOM 7384 N N . MET A 1 123 ? 5.728 -7.458 -2.638 1.00 0.00 99 MET A N 4
ATOM 7385 C CA . MET A 1 123 ? 4.343 -6.966 -2.672 1.00 0.00 99 MET A CA 4
ATOM 7386 C C . MET A 1 123 ? 3.388 -8.169 -2.920 1.00 0.00 99 MET A C 4
ATOM 7387 O O . MET A 1 123 ? 3.846 -9.325 -2.944 1.00 0.00 99 MET A O 4
ATOM 7401 N N . GLY A 1 124 ? 2.078 -7.891 -3.098 1.00 0.00 100 GLY A N 4
ATOM 7402 C CA . GLY A 1 124 ? 1.090 -8.915 -3.454 1.00 0.00 100 GLY A CA 4
ATOM 7403 C C . GLY A 1 124 ? 1.443 -9.649 -4.748 1.00 0.00 100 GLY A C 4
ATOM 7404 O O . GLY A 1 124 ? 1.453 -9.032 -5.813 1.00 0.00 100 GLY A O 4
ATOM 7408 N N . ASP A 1 125 ? 1.809 -10.946 -4.608 1.00 0.00 101 ASP A N 4
ATOM 7409 C CA . ASP A 1 125 ? 2.215 -11.882 -5.697 1.00 0.00 101 ASP A CA 4
ATOM 7410 C C . ASP A 1 125 ? 3.372 -11.361 -6.597 1.00 0.00 101 ASP A C 4
ATOM 7411 O O . ASP A 1 125 ? 3.647 -11.939 -7.656 1.00 0.00 101 ASP A O 4
ATOM 7420 N N . LYS A 1 126 ? 4.099 -10.320 -6.127 1.00 0.00 102 LYS A N 4
ATOM 7421 C CA . LYS A 1 126 ? 5.201 -9.670 -6.881 1.00 0.00 102 LYS A CA 4
ATOM 7422 C C . LYS A 1 126 ? 6.441 -9.516 -5.982 1.00 0.00 102 LYS A C 4
ATOM 7423 O O . LYS A 1 126 ? 6.292 -9.269 -4.788 1.00 0.00 102 LYS A O 4
ATOM 7442 N N . ILE A 1 127 ? 7.661 -9.653 -6.560 1.00 0.00 103 ILE A N 4
ATOM 7443 C CA . ILE A 1 127 ? 8.932 -9.495 -5.802 1.00 0.00 103 ILE A CA 4
ATOM 7444 C C . ILE A 1 127 ? 10.146 -9.321 -6.759 1.00 0.00 103 ILE A C 4
ATOM 7445 O O . ILE A 1 127 ? 10.134 -9.820 -7.891 1.00 0.00 103 ILE A O 4
ATOM 7461 N N . THR A 1 128 ? 11.177 -8.585 -6.287 1.00 0.00 104 THR A N 4
ATOM 7462 C CA . THR A 1 128 ? 12.474 -8.399 -6.977 1.00 0.00 104 THR A CA 4
ATOM 7463 C C . THR A 1 128 ? 13.614 -8.412 -5.928 1.00 0.00 104 THR A C 4
ATOM 7464 O O . THR A 1 128 ? 13.471 -7.811 -4.854 1.00 0.00 104 THR A O 4
ATOM 7475 N N . LEU A 1 129 ? 14.733 -9.108 -6.234 1.00 0.00 105 LEU A N 4
ATOM 7476 C CA . LEU A 1 129 ? 15.936 -9.160 -5.352 1.00 0.00 105 LEU A CA 4
ATOM 7477 C C . LEU A 1 129 ? 17.102 -8.387 -5.986 1.00 0.00 105 LEU A C 4
ATOM 7478 O O . LEU A 1 129 ? 17.440 -8.616 -7.152 1.00 0.00 105 LEU A O 4
ATOM 7494 N N . GLY A 1 130 ? 17.724 -7.506 -5.183 1.00 0.00 106 GLY A N 4
ATOM 7495 C CA . GLY A 1 130 ? 18.825 -6.652 -5.636 1.00 0.00 106 GLY A CA 4
ATOM 7496 C C . GLY A 1 130 ? 18.377 -5.552 -6.591 1.00 0.00 106 GLY A C 4
ATOM 7497 O O . GLY A 1 130 ? 17.171 -5.399 -6.852 1.00 0.00 106 GLY A O 4
ATOM 7501 N N . PHE A 1 131 ? 19.342 -4.763 -7.106 1.00 0.00 107 PHE A N 4
ATOM 7502 C CA . PHE A 1 131 ? 19.057 -3.772 -8.153 1.00 0.00 107 PHE A CA 4
ATOM 7503 C C . PHE A 1 131 ? 18.913 -4.503 -9.498 1.00 0.00 107 PHE A C 4
ATOM 7504 O O . PHE A 1 131 ? 19.900 -4.852 -10.150 1.00 0.00 107 PHE A O 4
ATOM 7521 N N . LYS A 1 132 ? 17.665 -4.801 -9.854 1.00 0.00 108 LYS A N 4
ATOM 7522 C CA . LYS A 1 132 ? 17.309 -5.413 -11.139 1.00 0.00 108 LYS A CA 4
ATOM 7523 C C . LYS A 1 132 ? 16.342 -4.474 -11.853 1.00 0.00 108 LYS A C 4
ATOM 7524 O O . LYS A 1 132 ? 15.134 -4.595 -11.685 1.00 0.00 108 LYS A O 4
ATOM 7543 N N . GLU A 1 133 ? 16.888 -3.517 -12.617 1.00 0.00 109 GLU A N 4
ATOM 7544 C CA . GLU A 1 133 ? 16.091 -2.497 -13.327 1.00 0.00 109 GLU A CA 4
ATOM 7545 C C . GLU A 1 133 ? 15.163 -3.153 -14.382 1.00 0.00 109 GLU A C 4
ATOM 7546 O O . GLU A 1 133 ? 14.021 -2.714 -14.594 1.00 0.00 109 GLU A O 4
ATOM 7558 N N . ASP A 1 134 ? 15.665 -4.243 -14.988 1.00 0.00 110 ASP A N 4
ATOM 7559 C CA . ASP A 1 134 ? 14.905 -5.079 -15.937 1.00 0.00 110 ASP A CA 4
ATOM 7560 C C . ASP A 1 134 ? 13.709 -5.756 -15.235 1.00 0.00 110 ASP A C 4
ATOM 7561 O O . ASP A 1 134 ? 12.590 -5.752 -15.753 1.00 0.00 110 ASP A O 4
ATOM 7570 N N . GLN A 1 135 ? 13.958 -6.334 -14.049 1.00 0.00 111 GLN A N 4
ATOM 7571 C CA . GLN A 1 135 ? 12.904 -6.959 -13.239 1.00 0.00 111 GLN A CA 4
ATOM 7572 C C . GLN A 1 135 ? 11.988 -5.909 -12.584 1.00 0.00 111 GLN A C 4
ATOM 7573 O O . GLN A 1 135 ? 10.866 -6.226 -12.238 1.00 0.00 111 GLN A O 4
ATOM 7587 N N . TYR A 1 136 ? 12.462 -4.657 -12.439 1.00 0.00 112 TYR A N 4
ATOM 7588 C CA . TYR A 1 136 ? 11.632 -3.554 -11.916 1.00 0.00 112 TYR A CA 4
ATOM 7589 C C . TYR A 1 136 ? 10.572 -3.164 -12.956 1.00 0.00 112 TYR A C 4
ATOM 7590 O O . TYR A 1 136 ? 9.415 -2.929 -12.606 1.00 0.00 112 TYR A O 4
ATOM 7608 N N . LYS A 1 137 ? 10.968 -3.116 -14.248 1.00 0.00 113 LYS A N 4
ATOM 7609 C CA . LYS A 1 137 ? 10.024 -2.814 -15.344 1.00 0.00 113 LYS A CA 4
ATOM 7610 C C . LYS A 1 137 ? 9.115 -4.023 -15.637 1.00 0.00 113 LYS A C 4
ATOM 7611 O O . LYS A 1 137 ? 7.980 -3.860 -16.098 1.00 0.00 113 LYS A O 4
ATOM 7630 N N . GLU A 1 138 ? 9.637 -5.230 -15.352 1.00 0.00 114 GLU A N 4
ATOM 7631 C CA . GLU A 1 138 ? 8.920 -6.494 -15.586 1.00 0.00 114 GLU A CA 4
ATOM 7632 C C . GLU A 1 138 ? 7.844 -6.741 -14.499 1.00 0.00 114 GLU A C 4
ATOM 7633 O O . GLU A 1 138 ? 6.741 -7.212 -14.797 1.00 0.00 114 GLU A O 4
ATOM 7645 N N . THR A 1 139 ? 8.185 -6.411 -13.238 1.00 0.00 115 THR A N 4
ATOM 7646 C CA . THR A 1 139 ? 7.371 -6.765 -12.050 1.00 0.00 115 THR A CA 4
ATOM 7647 C C . THR A 1 139 ? 6.522 -5.575 -11.543 1.00 0.00 115 THR A C 4
ATOM 7648 O O . THR A 1 139 ? 5.335 -5.749 -11.234 1.00 0.00 115 THR A O 4
ATOM 7659 N N . TRP A 1 140 ? 7.128 -4.373 -11.446 1.00 0.00 116 TRP A N 4
ATOM 7660 C CA . TRP A 1 140 ? 6.481 -3.194 -10.806 1.00 0.00 116 TRP A CA 4
ATOM 7661 C C . TRP A 1 140 ? 5.823 -2.263 -11.835 1.00 0.00 116 TRP A C 4
ATOM 7662 O O . TRP A 1 140 ? 4.700 -1.788 -11.624 1.00 0.00 116 TRP A O 4
ATOM 7683 N N . LEU A 1 141 ? 6.539 -1.990 -12.943 1.00 0.00 117 LEU A N 4
ATOM 7684 C CA . LEU A 1 141 ? 6.110 -0.983 -13.945 1.00 0.00 117 LEU A CA 4
ATOM 7685 C C . LEU A 1 141 ? 5.216 -1.624 -15.026 1.00 0.00 117 LEU A C 4
ATOM 7686 O O . LEU A 1 141 ? 4.812 -2.781 -14.879 1.00 0.00 117 LEU A O 4
ATOM 7702 N N . ALA A 1 142 ? 4.918 -0.836 -16.092 1.00 0.00 118 ALA A N 4
ATOM 7703 C CA . ALA A 1 142 ? 4.036 -1.221 -17.213 1.00 0.00 118 ALA A CA 4
ATOM 7704 C C . ALA A 1 142 ? 2.550 -1.237 -16.747 1.00 0.00 118 ALA A C 4
ATOM 7705 O O . ALA A 1 142 ? 2.066 -2.282 -16.255 1.00 0.00 118 ALA A O 4
ATOM 7713 N N . MET A 1 25 ? 2.155 0.277 1.132 1.00 0.00 1 MET A N 5
ATOM 7714 C CA . MET A 1 25 ? 2.376 0.036 -0.320 1.00 0.00 1 MET A CA 5
ATOM 7715 C C . MET A 1 25 ? 3.523 -0.982 -0.509 1.00 0.00 1 MET A C 5
ATOM 7716 O O . MET A 1 25 ? 3.906 -1.641 0.462 1.00 0.00 1 MET A O 5
ATOM 7730 N N . ILE A 1 26 ? 4.031 -1.127 -1.766 1.00 0.00 2 ILE A N 5
ATOM 7731 C CA . ILE A 1 26 ? 5.178 -2.017 -2.106 1.00 0.00 2 ILE A CA 5
ATOM 7732 C C . ILE A 1 26 ? 6.339 -1.856 -1.097 1.00 0.00 2 ILE A C 5
ATOM 7733 O O . ILE A 1 26 ? 7.031 -0.841 -1.100 1.00 0.00 2 ILE A O 5
ATOM 7749 N N . LYS A 1 27 ? 6.507 -2.873 -0.238 1.00 0.00 3 LYS A N 5
ATOM 7750 C CA . LYS A 1 27 ? 7.502 -2.883 0.854 1.00 0.00 3 LYS A CA 5
ATOM 7751 C C . LYS A 1 27 ? 8.932 -2.909 0.300 1.00 0.00 3 LYS A C 5
ATOM 7752 O O . LYS A 1 27 ? 9.516 -3.978 0.091 1.00 0.00 3 LYS A O 5
ATOM 7771 N N . PHE A 1 28 ? 9.463 -1.714 0.033 1.00 0.00 4 PHE A N 5
ATOM 7772 C CA . PHE A 1 28 ? 10.824 -1.533 -0.469 1.00 0.00 4 PHE A CA 5
ATOM 7773 C C . PHE A 1 28 ? 11.799 -1.614 0.713 1.00 0.00 4 PHE A C 5
ATOM 7774 O O . PHE A 1 28 ? 12.092 -0.610 1.377 1.00 0.00 4 PHE A O 5
ATOM 7791 N N . TYR A 1 29 ? 12.254 -2.833 1.000 1.00 0.00 5 TYR A N 5
ATOM 7792 C CA . TYR A 1 29 ? 13.233 -3.081 2.046 1.00 0.00 5 TYR A CA 5
ATOM 7793 C C . TYR A 1 29 ? 14.637 -2.686 1.558 1.00 0.00 5 TYR A C 5
ATOM 7794 O O . TYR A 1 29 ? 15.049 -3.019 0.444 1.00 0.00 5 TYR A O 5
ATOM 7812 N N . GLN A 1 30 ? 15.320 -1.925 2.404 1.00 0.00 6 GLN A N 5
ATOM 7813 C CA . GLN A 1 30 ? 16.697 -1.477 2.211 1.00 0.00 6 GLN A CA 5
ATOM 7814 C C . GLN A 1 30 ? 17.288 -1.184 3.590 1.00 0.00 6 GLN A C 5
ATOM 7815 O O . GLN A 1 30 ? 16.548 -1.074 4.566 1.00 0.00 6 GLN A O 5
ATOM 7829 N N . TYR A 1 31 ? 18.611 -1.079 3.683 1.00 0.00 7 TYR A N 5
ATOM 7830 C CA . TYR A 1 31 ? 19.280 -0.709 4.939 1.00 0.00 7 TYR A CA 5
ATOM 7831 C C . TYR A 1 31 ? 20.690 -0.228 4.621 1.00 0.00 7 TYR A C 5
ATOM 7832 O O . TYR A 1 31 ? 21.420 -0.934 3.923 1.00 0.00 7 TYR A O 5
ATOM 7850 N N . LYS A 1 32 ? 21.034 0.972 5.126 1.00 0.00 8 LYS A N 5
ATOM 7851 C CA . LYS A 1 32 ? 22.362 1.607 5.003 1.00 0.00 8 LYS A CA 5
ATOM 7852 C C . LYS A 1 32 ? 22.675 1.983 3.532 1.00 0.00 8 LYS A C 5
ATOM 7853 O O . LYS A 1 32 ? 22.739 1.108 2.660 1.00 0.00 8 LYS A O 5
ATOM 7872 N N . ASN A 1 33 ? 22.868 3.298 3.285 1.00 0.00 9 ASN A N 5
ATOM 7873 C CA . ASN A 1 33 ? 23.059 3.865 1.929 1.00 0.00 9 ASN A CA 5
ATOM 7874 C C . ASN A 1 33 ? 24.315 3.284 1.242 1.00 0.00 9 ASN A C 5
ATOM 7875 O O . ASN A 1 33 ? 25.444 3.622 1.602 1.00 0.00 9 ASN A O 5
ATOM 7886 N N . CYS A 1 34 ? 24.086 2.383 0.274 1.00 0.00 10 CYS A N 5
ATOM 7887 C CA . CYS A 1 34 ? 25.153 1.705 -0.486 1.00 0.00 10 CYS A CA 5
ATOM 7888 C C . CYS A 1 34 ? 24.889 1.804 -1.994 1.00 0.00 10 CYS A C 5
ATOM 7889 O O . CYS A 1 34 ? 25.212 0.879 -2.747 1.00 0.00 10 CYS A O 5
ATOM 7897 N N . THR A 1 35 ? 24.323 2.962 -2.417 1.00 0.00 11 THR A N 5
ATOM 7898 C CA . THR A 1 35 ? 24.001 3.293 -3.833 1.00 0.00 11 THR A CA 5
ATOM 7899 C C . THR A 1 35 ? 22.748 2.528 -4.335 1.00 0.00 11 THR A C 5
ATOM 7900 O O . THR A 1 35 ? 21.786 3.152 -4.775 1.00 0.00 11 THR A O 5
ATOM 7911 N N . THR A 1 36 ? 22.783 1.182 -4.234 1.00 0.00 12 THR A N 5
ATOM 7912 C CA . THR A 1 36 ? 21.709 0.250 -4.671 1.00 0.00 12 THR A CA 5
ATOM 7913 C C . THR A 1 36 ? 20.303 0.688 -4.201 1.00 0.00 12 THR A C 5
ATOM 7914 O O . THR A 1 36 ? 19.344 0.693 -4.982 1.00 0.00 12 THR A O 5
ATOM 7925 N N . CYS A 1 37 ? 20.234 1.072 -2.920 1.00 0.00 13 CYS A N 5
ATOM 7926 C CA . CYS A 1 37 ? 19.004 1.523 -2.254 1.00 0.00 13 CYS A CA 5
ATOM 7927 C C . CYS A 1 37 ? 18.436 2.791 -2.923 1.00 0.00 13 CYS A C 5
ATOM 7928 O O . CYS A 1 37 ? 17.240 2.882 -3.185 1.00 0.00 13 CYS A O 5
ATOM 7936 N N . LYS A 1 38 ? 19.327 3.747 -3.219 1.00 0.00 14 LYS A N 5
ATOM 7937 C CA . LYS A 1 38 ? 18.961 5.060 -3.786 1.00 0.00 14 LYS A CA 5
ATOM 7938 C C . LYS A 1 38 ? 18.668 4.980 -5.294 1.00 0.00 14 LYS A C 5
ATOM 7939 O O . LYS A 1 38 ? 17.873 5.766 -5.807 1.00 0.00 14 LYS A O 5
ATOM 7958 N N . LYS A 1 39 ? 19.321 4.030 -5.986 1.00 0.00 15 LYS A N 5
ATOM 7959 C CA . LYS A 1 39 ? 19.101 3.777 -7.424 1.00 0.00 15 LYS A CA 5
ATOM 7960 C C . LYS A 1 39 ? 17.717 3.158 -7.643 1.00 0.00 15 LYS A C 5
ATOM 7961 O O . LYS A 1 39 ? 16.966 3.572 -8.528 1.00 0.00 15 LYS A O 5
ATOM 7980 N N . ALA A 1 40 ? 17.405 2.163 -6.804 1.00 0.00 16 ALA A N 5
ATOM 7981 C CA . ALA A 1 40 ? 16.129 1.436 -6.846 1.00 0.00 16 ALA A CA 5
ATOM 7982 C C . ALA A 1 40 ? 14.970 2.356 -6.430 1.00 0.00 16 ALA A C 5
ATOM 7983 O O . ALA A 1 40 ? 13.902 2.339 -7.053 1.00 0.00 16 ALA A O 5
ATOM 7990 N N . ALA A 1 41 ? 15.221 3.177 -5.389 1.00 0.00 17 ALA A N 5
ATOM 7991 C CA . ALA A 1 41 ? 14.252 4.179 -4.898 1.00 0.00 17 ALA A CA 5
ATOM 7992 C C . ALA A 1 41 ? 13.909 5.196 -6.001 1.00 0.00 17 ALA A C 5
ATOM 7993 O O . ALA A 1 41 ? 12.737 5.491 -6.244 1.00 0.00 17 ALA A O 5
ATOM 8000 N N . LYS A 1 42 ? 14.961 5.701 -6.667 1.00 0.00 18 LYS A N 5
ATOM 8001 C CA . LYS A 1 42 ? 14.840 6.675 -7.769 1.00 0.00 18 LYS A CA 5
ATOM 8002 C C . LYS A 1 42 ? 14.051 6.081 -8.956 1.00 0.00 18 LYS A C 5
ATOM 8003 O O . LYS A 1 42 ? 13.176 6.745 -9.503 1.00 0.00 18 LYS A O 5
ATOM 8022 N N . PHE A 1 43 ? 14.389 4.841 -9.337 1.00 0.00 19 PHE A N 5
ATOM 8023 C CA . PHE A 1 43 ? 13.751 4.119 -10.461 1.00 0.00 19 PHE A CA 5
ATOM 8024 C C . PHE A 1 43 ? 12.223 4.037 -10.274 1.00 0.00 19 PHE A C 5
ATOM 8025 O O . PHE A 1 43 ? 11.437 4.435 -11.156 1.00 0.00 19 PHE A O 5
ATOM 8042 N N . LEU A 1 44 ? 11.835 3.507 -9.101 1.00 0.00 20 LEU A N 5
ATOM 8043 C CA . LEU A 1 44 ? 10.430 3.307 -8.724 1.00 0.00 20 LEU A CA 5
ATOM 8044 C C . LEU A 1 44 ? 9.690 4.664 -8.669 1.00 0.00 20 LEU A C 5
ATOM 8045 O O . LEU A 1 44 ? 8.607 4.806 -9.236 1.00 0.00 20 LEU A O 5
ATOM 8061 N N . ASP A 1 45 ? 10.336 5.670 -8.055 1.00 0.00 21 ASP A N 5
ATOM 8062 C CA . ASP A 1 45 ? 9.808 7.052 -7.965 1.00 0.00 21 ASP A CA 5
ATOM 8063 C C . ASP A 1 45 ? 9.600 7.674 -9.366 1.00 0.00 21 ASP A C 5
ATOM 8064 O O . ASP A 1 45 ? 8.592 8.353 -9.616 1.00 0.00 21 ASP A O 5
ATOM 8073 N N . GLU A 1 46 ? 10.550 7.399 -10.269 1.00 0.00 22 GLU A N 5
ATOM 8074 C CA . GLU A 1 46 ? 10.591 7.974 -11.625 1.00 0.00 22 GLU A CA 5
ATOM 8075 C C . GLU A 1 46 ? 9.390 7.495 -12.453 1.00 0.00 22 GLU A C 5
ATOM 8076 O O . GLU A 1 46 ? 8.728 8.293 -13.126 1.00 0.00 22 GLU A O 5
ATOM 8088 N N . TYR A 1 47 ? 9.106 6.185 -12.370 1.00 0.00 23 TYR A N 5
ATOM 8089 C CA . TYR A 1 47 ? 7.961 5.569 -13.074 1.00 0.00 23 TYR A CA 5
ATOM 8090 C C . TYR A 1 47 ? 6.605 5.877 -12.390 1.00 0.00 23 TYR A C 5
ATOM 8091 O O . TYR A 1 47 ? 5.546 5.573 -12.960 1.00 0.00 23 TYR A O 5
ATOM 8109 N N . GLY A 1 48 ? 6.637 6.478 -11.182 1.00 0.00 24 GLY A N 5
ATOM 8110 C CA . GLY A 1 48 ? 5.408 6.820 -10.446 1.00 0.00 24 GLY A CA 5
ATOM 8111 C C . GLY A 1 48 ? 4.893 5.666 -9.584 1.00 0.00 24 GLY A C 5
ATOM 8112 O O . GLY A 1 48 ? 3.733 5.665 -9.153 1.00 0.00 24 GLY A O 5
ATOM 8116 N N . VAL A 1 49 ? 5.777 4.690 -9.336 1.00 0.00 25 VAL A N 5
ATOM 8117 C CA . VAL A 1 49 ? 5.502 3.507 -8.505 1.00 0.00 25 VAL A CA 5
ATOM 8118 C C . VAL A 1 49 ? 5.592 3.882 -7.016 1.00 0.00 25 VAL A C 5
ATOM 8119 O O . VAL A 1 49 ? 6.618 4.416 -6.563 1.00 0.00 25 VAL A O 5
ATOM 8132 N N . SER A 1 50 ? 4.512 3.618 -6.265 1.00 0.00 26 SER A N 5
ATOM 8133 C CA . SER A 1 50 ? 4.486 3.832 -4.814 1.00 0.00 26 SER A CA 5
ATOM 8134 C C . SER A 1 50 ? 5.250 2.699 -4.104 1.00 0.00 26 SER A C 5
ATOM 8135 O O . SER A 1 50 ? 4.752 1.570 -3.987 1.00 0.00 26 SER A O 5
ATOM 8143 N N . TYR A 1 51 ? 6.486 3.006 -3.695 1.00 0.00 27 TYR A N 5
ATOM 8144 C CA . TYR A 1 51 ? 7.337 2.099 -2.899 1.00 0.00 27 TYR A CA 5
ATOM 8145 C C . TYR A 1 51 ? 7.367 2.580 -1.432 1.00 0.00 27 TYR A C 5
ATOM 8146 O O . TYR A 1 51 ? 7.018 3.734 -1.142 1.00 0.00 27 TYR A O 5
ATOM 8164 N N . GLU A 1 52 ? 7.795 1.700 -0.525 1.00 0.00 28 GLU A N 5
ATOM 8165 C CA . GLU A 1 52 ? 7.802 1.967 0.926 1.00 0.00 28 GLU A CA 5
ATOM 8166 C C . GLU A 1 52 ? 9.213 1.709 1.479 1.00 0.00 28 GLU A C 5
ATOM 8167 O O . GLU A 1 52 ? 9.553 0.557 1.733 1.00 0.00 28 GLU A O 5
ATOM 8179 N N . PRO A 1 53 ? 10.074 2.771 1.617 1.00 0.00 29 PRO A N 5
ATOM 8180 C CA . PRO A 1 53 ? 11.443 2.620 2.168 1.00 0.00 29 PRO A CA 5
ATOM 8181 C C . PRO A 1 53 ? 11.418 2.253 3.677 1.00 0.00 29 PRO A C 5
ATOM 8182 O O . PRO A 1 53 ? 11.155 3.100 4.540 1.00 0.00 29 PRO A O 5
ATOM 8193 N N . ILE A 1 54 ? 11.642 0.962 3.961 1.00 0.00 30 ILE A N 5
ATOM 8194 C CA . ILE A 1 54 ? 11.700 0.400 5.329 1.00 0.00 30 ILE A CA 5
ATOM 8195 C C . ILE A 1 54 ? 12.968 -0.461 5.483 1.00 0.00 30 ILE A C 5
ATOM 8196 O O . ILE A 1 54 ? 13.487 -0.991 4.504 1.00 0.00 30 ILE A O 5
ATOM 8212 N N . ASP A 1 55 ? 13.450 -0.576 6.724 1.00 0.00 31 ASP A N 5
ATOM 8213 C CA . ASP A 1 55 ? 14.738 -1.221 7.044 1.00 0.00 31 ASP A CA 5
ATOM 8214 C C . ASP A 1 55 ? 14.621 -2.752 7.005 1.00 0.00 31 ASP A C 5
ATOM 8215 O O . ASP A 1 55 ? 13.803 -3.305 7.721 1.00 0.00 31 ASP A O 5
ATOM 8224 N N . ILE A 1 56 ? 15.455 -3.432 6.185 1.00 0.00 32 ILE A N 5
ATOM 8225 C CA . ILE A 1 56 ? 15.403 -4.917 6.033 1.00 0.00 32 ILE A CA 5
ATOM 8226 C C . ILE A 1 56 ? 15.620 -5.662 7.378 1.00 0.00 32 ILE A C 5
ATOM 8227 O O . ILE A 1 56 ? 14.967 -6.674 7.634 1.00 0.00 32 ILE A O 5
ATOM 8243 N N . VAL A 1 57 ? 16.521 -5.137 8.236 1.00 0.00 33 VAL A N 5
ATOM 8244 C CA . VAL A 1 57 ? 16.942 -5.821 9.484 1.00 0.00 33 VAL A CA 5
ATOM 8245 C C . VAL A 1 57 ? 16.144 -5.336 10.716 1.00 0.00 33 VAL A C 5
ATOM 8246 O O . VAL A 1 57 ? 15.902 -6.100 11.659 1.00 0.00 33 VAL A O 5
ATOM 8259 N N . GLN A 1 58 ? 15.738 -4.065 10.685 1.00 0.00 34 GLN A N 5
ATOM 8260 C CA . GLN A 1 58 ? 14.992 -3.425 11.791 1.00 0.00 34 GLN A CA 5
ATOM 8261 C C . GLN A 1 58 ? 13.477 -3.716 11.650 1.00 0.00 34 GLN A C 5
ATOM 8262 O O . GLN A 1 58 ? 12.726 -3.674 12.633 1.00 0.00 34 GLN A O 5
ATOM 8276 N N . HIS A 1 59 ? 13.051 -4.028 10.409 1.00 0.00 35 HIS A N 5
ATOM 8277 C CA . HIS A 1 59 ? 11.646 -4.355 10.064 1.00 0.00 35 HIS A CA 5
ATOM 8278 C C . HIS A 1 59 ? 11.552 -5.766 9.437 1.00 0.00 35 HIS A C 5
ATOM 8279 O O . HIS A 1 59 ? 10.673 -6.009 8.597 1.00 0.00 35 HIS A O 5
ATOM 8294 N N . THR A 1 60 ? 12.425 -6.700 9.870 1.00 0.00 36 THR A N 5
ATOM 8295 C CA . THR A 1 60 ? 12.413 -8.087 9.354 1.00 0.00 36 THR A CA 5
ATOM 8296 C C . THR A 1 60 ? 11.088 -8.786 9.746 1.00 0.00 36 THR A C 5
ATOM 8297 O O . THR A 1 60 ? 10.750 -8.807 10.939 1.00 0.00 36 THR A O 5
ATOM 8308 N N . PRO A 1 61 ? 10.294 -9.327 8.766 1.00 0.00 37 PRO A N 5
ATOM 8309 C CA . PRO A 1 61 ? 9.080 -10.111 9.086 1.00 0.00 37 PRO A CA 5
ATOM 8310 C C . PRO A 1 61 ? 9.416 -11.449 9.779 1.00 0.00 37 PRO A C 5
ATOM 8311 O O . PRO A 1 61 ? 10.568 -11.905 9.753 1.00 0.00 37 PRO A O 5
ATOM 8322 N N . THR A 1 62 ? 8.399 -12.050 10.417 1.00 0.00 38 THR A N 5
ATOM 8323 C CA . THR A 1 62 ? 8.536 -13.354 11.082 1.00 0.00 38 THR A CA 5
ATOM 8324 C C . THR A 1 62 ? 8.477 -14.494 10.048 1.00 0.00 38 THR A C 5
ATOM 8325 O O . THR A 1 62 ? 8.228 -14.257 8.863 1.00 0.00 38 THR A O 5
ATOM 8336 N N . ILE A 1 63 ? 8.707 -15.723 10.527 1.00 0.00 39 ILE A N 5
ATOM 8337 C CA . ILE A 1 63 ? 8.758 -16.944 9.690 1.00 0.00 39 ILE A CA 5
ATOM 8338 C C . ILE A 1 63 ? 7.437 -17.150 8.918 1.00 0.00 39 ILE A C 5
ATOM 8339 O O . ILE A 1 63 ? 7.445 -17.525 7.741 1.00 0.00 39 ILE A O 5
ATOM 8355 N N . ASN A 1 64 ? 6.315 -16.885 9.613 1.00 0.00 40 ASN A N 5
ATOM 8356 C CA . ASN A 1 64 ? 4.957 -16.995 9.053 1.00 0.00 40 ASN A CA 5
ATOM 8357 C C . ASN A 1 64 ? 4.735 -15.961 7.940 1.00 0.00 40 ASN A C 5
ATOM 8358 O O . ASN A 1 64 ? 4.200 -16.285 6.880 1.00 0.00 40 ASN A O 5
ATOM 8369 N N . GLU A 1 65 ? 5.183 -14.722 8.182 1.00 0.00 41 GLU A N 5
ATOM 8370 C CA . GLU A 1 65 ? 4.975 -13.608 7.238 1.00 0.00 41 GLU A CA 5
ATOM 8371 C C . GLU A 1 65 ? 5.893 -13.766 6.007 1.00 0.00 41 GLU A C 5
ATOM 8372 O O . GLU A 1 65 ? 5.526 -13.363 4.901 1.00 0.00 41 GLU A O 5
ATOM 8384 N N . PHE A 1 66 ? 7.077 -14.380 6.221 1.00 0.00 42 PHE A N 5
ATOM 8385 C CA . PHE A 1 66 ? 8.019 -14.736 5.146 1.00 0.00 42 PHE A CA 5
ATOM 8386 C C . PHE A 1 66 ? 7.387 -15.805 4.232 1.00 0.00 42 PHE A C 5
ATOM 8387 O O . PHE A 1 66 ? 7.235 -15.577 3.035 1.00 0.00 42 PHE A O 5
ATOM 8404 N N . LYS A 1 67 ? 6.991 -16.961 4.808 1.00 0.00 43 LYS A N 5
ATOM 8405 C CA . LYS A 1 67 ? 6.404 -18.075 4.019 1.00 0.00 43 LYS A CA 5
ATOM 8406 C C . LYS A 1 67 ? 5.110 -17.632 3.311 1.00 0.00 43 LYS A C 5
ATOM 8407 O O . LYS A 1 67 ? 4.767 -18.173 2.258 1.00 0.00 43 LYS A O 5
ATOM 8426 N N . THR A 1 68 ? 4.421 -16.622 3.890 1.00 0.00 44 THR A N 5
ATOM 8427 C CA . THR A 1 68 ? 3.250 -15.996 3.264 1.00 0.00 44 THR A CA 5
ATOM 8428 C C . THR A 1 68 ? 3.657 -15.236 1.985 1.00 0.00 44 THR A C 5
ATOM 8429 O O . THR A 1 68 ? 3.137 -15.544 0.922 1.00 0.00 44 THR A O 5
ATOM 8440 N N . ILE A 1 69 ? 4.617 -14.279 2.081 1.00 0.00 45 ILE A N 5
ATOM 8441 C CA . ILE A 1 69 ? 5.018 -13.448 0.913 1.00 0.00 45 ILE A CA 5
ATOM 8442 C C . ILE A 1 69 ? 5.601 -14.325 -0.219 1.00 0.00 45 ILE A C 5
ATOM 8443 O O . ILE A 1 69 ? 5.464 -14.000 -1.387 1.00 0.00 45 ILE A O 5
ATOM 8459 N N . ILE A 1 70 ? 6.204 -15.465 0.152 1.00 0.00 46 ILE A N 5
ATOM 8460 C CA . ILE A 1 70 ? 6.766 -16.450 -0.795 1.00 0.00 46 ILE A CA 5
ATOM 8461 C C . ILE A 1 70 ? 5.645 -17.304 -1.429 1.00 0.00 46 ILE A C 5
ATOM 8462 O O . ILE A 1 70 ? 5.723 -17.662 -2.608 1.00 0.00 46 ILE A O 5
ATOM 8478 N N . ALA A 1 71 ? 4.594 -17.597 -0.645 1.00 0.00 47 ALA A N 5
ATOM 8479 C CA . ALA A 1 71 ? 3.392 -18.318 -1.132 1.00 0.00 47 ALA A CA 5
ATOM 8480 C C . ALA A 1 71 ? 2.494 -17.405 -1.995 1.00 0.00 47 ALA A C 5
ATOM 8481 O O . ALA A 1 71 ? 1.734 -17.884 -2.842 1.00 0.00 47 ALA A O 5
ATOM 8488 N N . ASN A 1 72 ? 2.594 -16.086 -1.763 1.00 0.00 48 ASN A N 5
ATOM 8489 C CA . ASN A 1 72 ? 1.740 -15.071 -2.414 1.00 0.00 48 ASN A CA 5
ATOM 8490 C C . ASN A 1 72 ? 2.369 -14.568 -3.732 1.00 0.00 48 ASN A C 5
ATOM 8491 O O . ASN A 1 72 ? 1.645 -14.281 -4.694 1.00 0.00 48 ASN A O 5
ATOM 8502 N N . THR A 1 73 ? 3.709 -14.452 -3.766 1.00 0.00 49 THR A N 5
ATOM 8503 C CA . THR A 1 73 ? 4.444 -14.002 -4.968 1.00 0.00 49 THR A CA 5
ATOM 8504 C C . THR A 1 73 ? 4.906 -15.207 -5.804 1.00 0.00 49 THR A C 5
ATOM 8505 O O . THR A 1 73 ? 4.712 -15.242 -7.024 1.00 0.00 49 THR A O 5
ATOM 8516 N N . GLY A 1 74 ? 5.512 -16.193 -5.122 1.00 0.00 50 GLY A N 5
ATOM 8517 C CA . GLY A 1 74 ? 6.103 -17.366 -5.778 1.00 0.00 50 GLY A CA 5
ATOM 8518 C C . GLY A 1 74 ? 7.604 -17.210 -6.006 1.00 0.00 50 GLY A C 5
ATOM 8519 O O . GLY A 1 74 ? 8.144 -17.703 -7.003 1.00 0.00 50 GLY A O 5
ATOM 8523 N N . VAL A 1 75 ? 8.280 -16.503 -5.074 1.00 0.00 51 VAL A N 5
ATOM 8524 C CA . VAL A 1 75 ? 9.733 -16.249 -5.145 1.00 0.00 51 VAL A CA 5
ATOM 8525 C C . VAL A 1 75 ? 10.517 -17.440 -4.565 1.00 0.00 51 VAL A C 5
ATOM 8526 O O . VAL A 1 75 ? 9.974 -18.223 -3.772 1.00 0.00 51 VAL A O 5
ATOM 8539 N N . GLU A 1 76 ? 11.781 -17.601 -5.003 1.00 0.00 52 GLU A N 5
ATOM 8540 C CA . GLU A 1 76 ? 12.709 -18.548 -4.395 1.00 0.00 52 GLU A CA 5
ATOM 8541 C C . GLU A 1 76 ? 13.073 -18.069 -2.983 1.00 0.00 52 GLU A C 5
ATOM 8542 O O . GLU A 1 76 ? 13.510 -16.929 -2.794 1.00 0.00 52 GLU A O 5
ATOM 8554 N N . ILE A 1 77 ? 12.879 -18.954 -2.011 1.00 0.00 53 ILE A N 5
ATOM 8555 C CA . ILE A 1 77 ? 13.173 -18.690 -0.598 1.00 0.00 53 ILE A CA 5
ATOM 8556 C C . ILE A 1 77 ? 14.717 -18.611 -0.403 1.00 0.00 53 ILE A C 5
ATOM 8557 O O . ILE A 1 77 ? 15.220 -17.854 0.434 1.00 0.00 53 ILE A O 5
ATOM 8573 N N . ASN A 1 78 ? 15.455 -19.362 -1.244 1.00 0.00 54 ASN A N 5
ATOM 8574 C CA . ASN A 1 78 ? 16.928 -19.413 -1.214 1.00 0.00 54 ASN A CA 5
ATOM 8575 C C . ASN A 1 78 ? 17.561 -18.127 -1.790 1.00 0.00 54 ASN A C 5
ATOM 8576 O O . ASN A 1 78 ? 18.615 -17.695 -1.309 1.00 0.00 54 ASN A O 5
ATOM 8587 N N . LYS A 1 79 ? 16.916 -17.501 -2.806 1.00 0.00 55 LYS A N 5
ATOM 8588 C CA . LYS A 1 79 ? 17.454 -16.254 -3.415 1.00 0.00 55 LYS A CA 5
ATOM 8589 C C . LYS A 1 79 ? 17.296 -15.053 -2.452 1.00 0.00 55 LYS A C 5
ATOM 8590 O O . LYS A 1 79 ? 17.890 -13.991 -2.685 1.00 0.00 55 LYS A O 5
ATOM 8609 N N . LEU A 1 80 ? 16.470 -15.223 -1.390 1.00 0.00 56 LEU A N 5
ATOM 8610 C CA . LEU A 1 80 ? 16.294 -14.200 -0.341 1.00 0.00 56 LEU A CA 5
ATOM 8611 C C . LEU A 1 80 ? 17.530 -14.135 0.576 1.00 0.00 56 LEU A C 5
ATOM 8612 O O . LEU A 1 80 ? 17.710 -13.145 1.278 1.00 0.00 56 LEU A O 5
ATOM 8628 N N . PHE A 1 81 ? 18.360 -15.200 0.578 1.00 0.00 57 PHE A N 5
ATOM 8629 C CA . PHE A 1 81 ? 19.632 -15.217 1.327 1.00 0.00 57 PHE A CA 5
ATOM 8630 C C . PHE A 1 81 ? 20.618 -14.193 0.761 1.00 0.00 57 PHE A C 5
ATOM 8631 O O . PHE A 1 81 ? 20.685 -13.983 -0.456 1.00 0.00 57 PHE A O 5
ATOM 8648 N N . ASN A 1 82 ? 21.381 -13.581 1.679 1.00 0.00 58 ASN A N 5
ATOM 8649 C CA . ASN A 1 82 ? 22.340 -12.516 1.387 1.00 0.00 58 ASN A CA 5
ATOM 8650 C C . ASN A 1 82 ? 23.527 -13.095 0.597 1.00 0.00 58 ASN A C 5
ATOM 8651 O O . ASN A 1 82 ? 24.521 -13.546 1.184 1.00 0.00 58 ASN A O 5
ATOM 8662 N N . THR A 1 83 ? 23.369 -13.138 -0.739 1.00 0.00 59 THR A N 5
ATOM 8663 C CA . THR A 1 83 ? 24.354 -13.704 -1.668 1.00 0.00 59 THR A CA 5
ATOM 8664 C C . THR A 1 83 ? 25.506 -12.703 -1.935 1.00 0.00 59 THR A C 5
ATOM 8665 O O . THR A 1 83 ? 25.657 -12.162 -3.037 1.00 0.00 59 THR A O 5
ATOM 8676 N N . HIS A 1 84 ? 26.287 -12.433 -0.874 1.00 0.00 60 HIS A N 5
ATOM 8677 C CA . HIS A 1 84 ? 27.486 -11.568 -0.917 1.00 0.00 60 HIS A CA 5
ATOM 8678 C C . HIS A 1 84 ? 28.734 -12.368 -0.503 1.00 0.00 60 HIS A C 5
ATOM 8679 O O . HIS A 1 84 ? 29.836 -11.808 -0.406 1.00 0.00 60 HIS A O 5
ATOM 8694 N N . GLY A 1 85 ? 28.546 -13.678 -0.254 1.00 0.00 61 GLY A N 5
ATOM 8695 C CA . GLY A 1 85 ? 29.620 -14.568 0.182 1.00 0.00 61 GLY A CA 5
ATOM 8696 C C . GLY A 1 85 ? 29.808 -14.552 1.690 1.00 0.00 61 GLY A C 5
ATOM 8697 O O . GLY A 1 85 ? 29.524 -15.554 2.351 1.00 0.00 61 GLY A O 5
ATOM 8701 N N . ALA A 1 86 ? 30.201 -13.362 2.213 1.00 0.00 62 ALA A N 5
ATOM 8702 C CA . ALA A 1 86 ? 30.729 -13.152 3.584 1.00 0.00 62 ALA A CA 5
ATOM 8703 C C . ALA A 1 86 ? 30.073 -14.031 4.683 1.00 0.00 62 ALA A C 5
ATOM 8704 O O . ALA A 1 86 ? 30.666 -15.030 5.082 1.00 0.00 62 ALA A O 5
ATOM 8711 N N . LYS A 1 87 ? 28.845 -13.686 5.137 1.00 0.00 63 LYS A N 5
ATOM 8712 C CA . LYS A 1 87 ? 28.185 -14.420 6.255 1.00 0.00 63 LYS A CA 5
ATOM 8713 C C . LYS A 1 87 ? 27.723 -15.821 5.815 1.00 0.00 63 LYS A C 5
ATOM 8714 O O . LYS A 1 87 ? 27.756 -16.770 6.601 1.00 0.00 63 LYS A O 5
ATOM 8733 N N . TYR A 1 88 ? 27.315 -15.930 4.544 1.00 0.00 64 TYR A N 5
ATOM 8734 C CA . TYR A 1 88 ? 26.858 -17.197 3.919 1.00 0.00 64 TYR A CA 5
ATOM 8735 C C . TYR A 1 88 ? 27.931 -18.323 4.040 1.00 0.00 64 TYR A C 5
ATOM 8736 O O . TYR A 1 88 ? 27.583 -19.511 4.086 1.00 0.00 64 TYR A O 5
ATOM 8754 N N . ARG A 1 89 ? 29.227 -17.923 4.134 1.00 0.00 65 ARG A N 5
ATOM 8755 C CA . ARG A 1 89 ? 30.373 -18.861 4.292 1.00 0.00 65 ARG A CA 5
ATOM 8756 C C . ARG A 1 89 ? 31.048 -18.697 5.672 1.00 0.00 65 ARG A C 5
ATOM 8757 O O . ARG A 1 89 ? 31.799 -19.580 6.102 1.00 0.00 65 ARG A O 5
ATOM 8778 N N . GLU A 1 90 ? 30.789 -17.553 6.349 1.00 0.00 66 GLU A N 5
ATOM 8779 C CA . GLU A 1 90 ? 31.309 -17.272 7.714 1.00 0.00 66 GLU A CA 5
ATOM 8780 C C . GLU A 1 90 ? 30.649 -18.216 8.723 1.00 0.00 66 GLU A C 5
ATOM 8781 O O . GLU A 1 90 ? 31.320 -18.926 9.481 1.00 0.00 66 GLU A O 5
ATOM 8793 N N . LEU A 1 91 ? 29.311 -18.197 8.686 1.00 0.00 67 LEU A N 5
ATOM 8794 C CA . LEU A 1 91 ? 28.456 -19.139 9.422 1.00 0.00 67 LEU A CA 5
ATOM 8795 C C . LEU A 1 91 ? 28.537 -20.511 8.723 1.00 0.00 67 LEU A C 5
ATOM 8796 O O . LEU A 1 91 ? 28.434 -21.566 9.359 1.00 0.00 67 LEU A O 5
ATOM 8812 N N . ASP A 1 92 ? 28.747 -20.425 7.387 1.00 0.00 68 ASP A N 5
ATOM 8813 C CA . ASP A 1 92 ? 28.708 -21.544 6.442 1.00 0.00 68 ASP A CA 5
ATOM 8814 C C . ASP A 1 92 ? 27.342 -22.220 6.549 1.00 0.00 68 ASP A C 5
ATOM 8815 O O . ASP A 1 92 ? 27.211 -23.385 6.946 1.00 0.00 68 ASP A O 5
ATOM 8824 N N . LEU A 1 93 ? 26.315 -21.398 6.266 1.00 0.00 69 LEU A N 5
ATOM 8825 C CA . LEU A 1 93 ? 24.915 -21.811 6.322 1.00 0.00 69 LEU A CA 5
ATOM 8826 C C . LEU A 1 93 ? 24.639 -22.933 5.331 1.00 0.00 69 LEU A C 5
ATOM 8827 O O . LEU A 1 93 ? 23.831 -23.791 5.617 1.00 0.00 69 LEU A O 5
ATOM 8843 N N . LYS A 1 94 ? 25.318 -22.919 4.169 1.00 0.00 70 LYS A N 5
ATOM 8844 C CA . LYS A 1 94 ? 25.060 -23.883 3.078 1.00 0.00 70 LYS A CA 5
ATOM 8845 C C . LYS A 1 94 ? 25.219 -25.359 3.551 1.00 0.00 70 LYS A C 5
ATOM 8846 O O . LYS A 1 94 ? 24.530 -26.258 3.038 1.00 0.00 70 LYS A O 5
ATOM 8865 N N . ASN A 1 95 ? 26.073 -25.563 4.578 1.00 0.00 71 ASN A N 5
ATOM 8866 C CA . ASN A 1 95 ? 26.264 -26.874 5.229 1.00 0.00 71 ASN A CA 5
ATOM 8867 C C . ASN A 1 95 ? 24.929 -27.418 5.802 1.00 0.00 71 ASN A C 5
ATOM 8868 O O . ASN A 1 95 ? 24.656 -28.624 5.706 1.00 0.00 71 ASN A O 5
ATOM 8879 N N . LYS A 1 96 ? 24.099 -26.525 6.401 1.00 0.00 72 LYS A N 5
ATOM 8880 C CA . LYS A 1 96 ? 22.741 -26.895 6.855 1.00 0.00 72 LYS A CA 5
ATOM 8881 C C . LYS A 1 96 ? 21.721 -26.733 5.703 1.00 0.00 72 LYS A C 5
ATOM 8882 O O . LYS A 1 96 ? 20.829 -27.557 5.581 1.00 0.00 72 LYS A O 5
ATOM 8901 N N . LEU A 1 97 ? 21.909 -25.709 4.816 1.00 0.00 73 LEU A N 5
ATOM 8902 C CA . LEU A 1 97 ? 20.906 -25.315 3.773 1.00 0.00 73 LEU A CA 5
ATOM 8903 C C . LEU A 1 97 ? 20.643 -26.443 2.761 1.00 0.00 73 LEU A C 5
ATOM 8904 O O . LEU A 1 97 ? 19.552 -26.528 2.195 1.00 0.00 73 LEU A O 5
ATOM 8920 N N . GLN A 1 98 ? 21.650 -27.287 2.553 1.00 0.00 74 GLN A N 5
ATOM 8921 C CA . GLN A 1 98 ? 21.577 -28.412 1.609 1.00 0.00 74 GLN A CA 5
ATOM 8922 C C . GLN A 1 98 ? 20.668 -29.558 2.130 1.00 0.00 74 GLN A C 5
ATOM 8923 O O . GLN A 1 98 ? 20.158 -30.352 1.332 1.00 0.00 74 GLN A O 5
ATOM 8937 N N . THR A 1 99 ? 20.454 -29.618 3.467 1.00 0.00 75 THR A N 5
ATOM 8938 C CA . THR A 1 99 ? 19.866 -30.801 4.139 1.00 0.00 75 THR A CA 5
ATOM 8939 C C . THR A 1 99 ? 18.687 -30.455 5.104 1.00 0.00 75 THR A C 5
ATOM 8940 O O . THR A 1 99 ? 18.019 -31.368 5.601 1.00 0.00 75 THR A O 5
ATOM 8951 N N . LEU A 1 100 ? 18.422 -29.154 5.359 1.00 0.00 76 LEU A N 5
ATOM 8952 C CA . LEU A 1 100 ? 17.347 -28.718 6.300 1.00 0.00 76 LEU A CA 5
ATOM 8953 C C . LEU A 1 100 ? 15.922 -28.759 5.679 1.00 0.00 76 LEU A C 5
ATOM 8954 O O . LEU A 1 100 ? 15.703 -29.307 4.592 1.00 0.00 76 LEU A O 5
ATOM 8970 N N . SER A 1 101 ? 14.961 -28.170 6.418 1.00 0.00 77 SER A N 5
ATOM 8971 C CA . SER A 1 101 ? 13.634 -27.800 5.899 1.00 0.00 77 SER A CA 5
ATOM 8972 C C . SER A 1 101 ? 13.663 -26.340 5.406 1.00 0.00 77 SER A C 5
ATOM 8973 O O . SER A 1 101 ? 14.444 -25.520 5.912 1.00 0.00 77 SER A O 5
ATOM 8981 N N . ASP A 1 102 ? 12.783 -26.011 4.439 1.00 0.00 78 ASP A N 5
ATOM 8982 C CA . ASP A 1 102 ? 12.605 -24.624 3.943 1.00 0.00 78 ASP A CA 5
ATOM 8983 C C . ASP A 1 102 ? 12.170 -23.687 5.084 1.00 0.00 78 ASP A C 5
ATOM 8984 O O . ASP A 1 102 ? 12.463 -22.490 5.048 1.00 0.00 78 ASP A O 5
ATOM 8993 N N . ASP A 1 103 ? 11.489 -24.273 6.097 1.00 0.00 79 ASP A N 5
ATOM 8994 C CA . ASP A 1 103 ? 11.057 -23.569 7.319 1.00 0.00 79 ASP A CA 5
ATOM 8995 C C . ASP A 1 103 ? 12.268 -23.034 8.116 1.00 0.00 79 ASP A C 5
ATOM 8996 O O . ASP A 1 103 ? 12.212 -21.934 8.658 1.00 0.00 79 ASP A O 5
ATOM 9005 N N . GLU A 1 104 ? 13.362 -23.818 8.151 1.00 0.00 80 GLU A N 5
ATOM 9006 C CA . GLU A 1 104 ? 14.617 -23.434 8.839 1.00 0.00 80 GLU A CA 5
ATOM 9007 C C . GLU A 1 104 ? 15.338 -22.290 8.112 1.00 0.00 80 GLU A C 5
ATOM 9008 O O . GLU A 1 104 ? 15.966 -21.441 8.753 1.00 0.00 80 GLU A O 5
ATOM 9020 N N . LYS A 1 105 ? 15.253 -22.283 6.773 1.00 0.00 81 LYS A N 5
ATOM 9021 C CA . LYS A 1 105 ? 15.798 -21.180 5.958 1.00 0.00 81 LYS A CA 5
ATOM 9022 C C . LYS A 1 105 ? 15.045 -19.873 6.268 1.00 0.00 81 LYS A C 5
ATOM 9023 O O . LYS A 1 105 ? 15.654 -18.802 6.391 1.00 0.00 81 LYS A O 5
ATOM 9042 N N . LEU A 1 106 ? 13.718 -20.004 6.426 1.00 0.00 82 LEU A N 5
ATOM 9043 C CA . LEU A 1 106 ? 12.832 -18.910 6.863 1.00 0.00 82 LEU A CA 5
ATOM 9044 C C . LEU A 1 106 ? 13.248 -18.397 8.258 1.00 0.00 82 LEU A C 5
ATOM 9045 O O . LEU A 1 106 ? 13.261 -17.190 8.485 1.00 0.00 82 LEU A O 5
ATOM 9061 N N . GLU A 1 107 ? 13.595 -19.342 9.178 1.00 0.00 83 GLU A N 5
ATOM 9062 C CA . GLU A 1 107 ? 14.047 -19.010 10.555 1.00 0.00 83 GLU A CA 5
ATOM 9063 C C . GLU A 1 107 ? 15.299 -18.111 10.515 1.00 0.00 83 GLU A C 5
ATOM 9064 O O . GLU A 1 107 ? 15.357 -17.100 11.209 1.00 0.00 83 GLU A O 5
ATOM 9076 N N . LEU A 1 108 ? 16.275 -18.495 9.670 1.00 0.00 84 LEU A N 5
ATOM 9077 C CA . LEU A 1 108 ? 17.558 -17.766 9.506 1.00 0.00 84 LEU A CA 5
ATOM 9078 C C . LEU A 1 108 ? 17.320 -16.327 9.012 1.00 0.00 84 LEU A C 5
ATOM 9079 O O . LEU A 1 108 ? 17.869 -15.364 9.572 1.00 0.00 84 LEU A O 5
ATOM 9095 N N . LEU A 1 109 ? 16.476 -16.210 7.968 1.00 0.00 85 LEU A N 5
ATOM 9096 C CA . LEU A 1 109 ? 16.122 -14.914 7.356 1.00 0.00 85 LEU A CA 5
ATOM 9097 C C . LEU A 1 109 ? 15.389 -14.002 8.371 1.00 0.00 85 LEU A C 5
ATOM 9098 O O . LEU A 1 109 ? 15.621 -12.797 8.409 1.00 0.00 85 LEU A O 5
ATOM 9114 N N . SER A 1 110 ? 14.509 -14.602 9.190 1.00 0.00 86 SER A N 5
ATOM 9115 C CA . SER A 1 110 ? 13.696 -13.876 10.188 1.00 0.00 86 SER A CA 5
ATOM 9116 C C . SER A 1 110 ? 14.557 -13.401 11.375 1.00 0.00 86 SER A C 5
ATOM 9117 O O . SER A 1 110 ? 14.327 -12.314 11.928 1.00 0.00 86 SER A O 5
ATOM 9125 N N . SER A 1 111 ? 15.543 -14.240 11.759 1.00 0.00 87 SER A N 5
ATOM 9126 C CA . SER A 1 111 ? 16.452 -13.962 12.890 1.00 0.00 87 SER A CA 5
ATOM 9127 C C . SER A 1 111 ? 17.387 -12.795 12.548 1.00 0.00 87 SER A C 5
ATOM 9128 O O . SER A 1 111 ? 17.646 -11.931 13.394 1.00 0.00 87 SER A O 5
ATOM 9136 N N . ASP A 1 112 ? 17.888 -12.784 11.295 1.00 0.00 88 ASP A N 5
ATOM 9137 C CA . ASP A 1 112 ? 18.789 -11.736 10.807 1.00 0.00 88 ASP A CA 5
ATOM 9138 C C . ASP A 1 112 ? 18.294 -11.217 9.455 1.00 0.00 88 ASP A C 5
ATOM 9139 O O . ASP A 1 112 ? 18.328 -11.942 8.456 1.00 0.00 88 ASP A O 5
ATOM 9148 N N . GLY A 1 113 ? 17.834 -9.953 9.433 1.00 0.00 89 GLY A N 5
ATOM 9149 C CA . GLY A 1 113 ? 17.506 -9.270 8.176 1.00 0.00 89 GLY A CA 5
ATOM 9150 C C . GLY A 1 113 ? 18.742 -8.945 7.341 1.00 0.00 89 GLY A C 5
ATOM 9151 O O . GLY A 1 113 ? 18.635 -8.596 6.165 1.00 0.00 89 GLY A O 5
ATOM 9155 N N . MET A 1 114 ? 19.923 -9.047 7.970 1.00 0.00 90 MET A N 5
ATOM 9156 C CA . MET A 1 114 ? 21.214 -8.969 7.277 1.00 0.00 90 MET A CA 5
ATOM 9157 C C . MET A 1 114 ? 21.483 -10.265 6.484 1.00 0.00 90 MET A C 5
ATOM 9158 O O . MET A 1 114 ? 22.203 -10.236 5.481 1.00 0.00 90 MET A O 5
ATOM 9172 N N . LEU A 1 115 ? 20.920 -11.406 6.956 1.00 0.00 91 LEU A N 5
ATOM 9173 C CA . LEU A 1 115 ? 20.939 -12.688 6.219 1.00 0.00 91 LEU A CA 5
ATOM 9174 C C . LEU A 1 115 ? 19.963 -12.658 5.036 1.00 0.00 91 LEU A C 5
ATOM 9175 O O . LEU A 1 115 ? 20.041 -13.519 4.159 1.00 0.00 91 LEU A O 5
ATOM 9191 N N . VAL A 1 116 ? 19.030 -11.694 5.040 1.00 0.00 92 VAL A N 5
ATOM 9192 C CA . VAL A 1 116 ? 18.185 -11.406 3.874 1.00 0.00 92 VAL A CA 5
ATOM 9193 C C . VAL A 1 116 ? 18.927 -10.409 2.957 1.00 0.00 92 VAL A C 5
ATOM 9194 O O . VAL A 1 116 ? 19.839 -9.687 3.405 1.00 0.00 92 VAL A O 5
ATOM 9207 N N . LYS A 1 117 ? 18.551 -10.398 1.675 1.00 0.00 93 LYS A N 5
ATOM 9208 C CA . LYS A 1 117 ? 19.017 -9.405 0.710 1.00 0.00 93 LYS A CA 5
ATOM 9209 C C . LYS A 1 117 ? 18.506 -8.016 1.134 1.00 0.00 93 LYS A C 5
ATOM 9210 O O . LYS A 1 117 ? 17.290 -7.788 1.183 1.00 0.00 93 LYS A O 5
ATOM 9229 N N . ARG A 1 118 ? 19.454 -7.123 1.475 1.00 0.00 94 ARG A N 5
ATOM 9230 C CA . ARG A 1 118 ? 19.157 -5.744 1.878 1.00 0.00 94 ARG A CA 5
ATOM 9231 C C . ARG A 1 118 ? 18.322 -5.004 0.796 1.00 0.00 94 ARG A C 5
ATOM 9232 O O . ARG A 1 118 ? 17.300 -4.425 1.146 1.00 0.00 94 ARG A O 5
ATOM 9253 N N . PRO A 1 119 ? 18.702 -5.028 -0.535 1.00 0.00 95 PRO A N 5
ATOM 9254 C CA . PRO A 1 119 ? 17.785 -4.578 -1.604 1.00 0.00 95 PRO A CA 5
ATOM 9255 C C . PRO A 1 119 ? 16.718 -5.659 -1.925 1.00 0.00 95 PRO A C 5
ATOM 9256 O O . PRO A 1 119 ? 16.999 -6.678 -2.577 1.00 0.00 95 PRO A O 5
ATOM 9267 N N . LEU A 1 120 ? 15.522 -5.445 -1.391 1.00 0.00 96 LEU A N 5
ATOM 9268 C CA . LEU A 1 120 ? 14.336 -6.262 -1.656 1.00 0.00 96 LEU A CA 5
ATOM 9269 C C . LEU A 1 120 ? 13.139 -5.310 -1.755 1.00 0.00 96 LEU A C 5
ATOM 9270 O O . LEU A 1 120 ? 13.113 -4.268 -1.115 1.00 0.00 96 LEU A O 5
ATOM 9286 N N . ALA A 1 121 ? 12.177 -5.646 -2.600 1.00 0.00 97 ALA A N 5
ATOM 9287 C CA . ALA A 1 121 ? 10.911 -4.923 -2.699 1.00 0.00 97 ALA A CA 5
ATOM 9288 C C . ALA A 1 121 ? 9.813 -5.962 -2.871 1.00 0.00 97 ALA A C 5
ATOM 9289 O O . ALA A 1 121 ? 9.717 -6.580 -3.917 1.00 0.00 97 ALA A O 5
ATOM 9296 N N . VAL A 1 122 ? 9.030 -6.202 -1.816 1.00 0.00 98 VAL A N 5
ATOM 9297 C CA . VAL A 1 122 ? 7.958 -7.213 -1.832 1.00 0.00 98 VAL A CA 5
ATOM 9298 C C . VAL A 1 122 ? 6.589 -6.537 -1.768 1.00 0.00 98 VAL A C 5
ATOM 9299 O O . VAL A 1 122 ? 6.438 -5.457 -1.201 1.00 0.00 98 VAL A O 5
ATOM 9312 N N . MET A 1 123 ? 5.602 -7.186 -2.367 1.00 0.00 99 MET A N 5
ATOM 9313 C CA . MET A 1 123 ? 4.212 -6.746 -2.368 1.00 0.00 99 MET A CA 5
ATOM 9314 C C . MET A 1 123 ? 3.316 -8.007 -2.375 1.00 0.00 99 MET A C 5
ATOM 9315 O O . MET A 1 123 ? 3.846 -9.131 -2.336 1.00 0.00 99 MET A O 5
ATOM 9329 N N . GLY A 1 124 ? 1.983 -7.820 -2.377 1.00 0.00 100 GLY A N 5
ATOM 9330 C CA . GLY A 1 124 ? 1.017 -8.919 -2.350 1.00 0.00 100 GLY A CA 5
ATOM 9331 C C . GLY A 1 124 ? 1.292 -10.055 -3.341 1.00 0.00 100 GLY A C 5
ATOM 9332 O O . GLY A 1 124 ? 1.480 -11.195 -2.932 1.00 0.00 100 GLY A O 5
ATOM 9336 N N . ASP A 1 125 ? 1.347 -9.735 -4.639 1.00 0.00 101 ASP A N 5
ATOM 9337 C CA . ASP A 1 125 ? 1.464 -10.755 -5.710 1.00 0.00 101 ASP A CA 5
ATOM 9338 C C . ASP A 1 125 ? 2.812 -10.670 -6.460 1.00 0.00 101 ASP A C 5
ATOM 9339 O O . ASP A 1 125 ? 3.115 -11.532 -7.297 1.00 0.00 101 ASP A O 5
ATOM 9348 N N . LYS A 1 126 ? 3.632 -9.648 -6.140 1.00 0.00 102 LYS A N 5
ATOM 9349 C CA . LYS A 1 126 ? 4.890 -9.341 -6.866 1.00 0.00 102 LYS A CA 5
ATOM 9350 C C . LYS A 1 126 ? 6.065 -9.075 -5.904 1.00 0.00 102 LYS A C 5
ATOM 9351 O O . LYS A 1 126 ? 5.851 -8.673 -4.762 1.00 0.00 102 LYS A O 5
ATOM 9370 N N . ILE A 1 127 ? 7.311 -9.282 -6.402 1.00 0.00 103 ILE A N 5
ATOM 9371 C CA . ILE A 1 127 ? 8.556 -9.088 -5.615 1.00 0.00 103 ILE A CA 5
ATOM 9372 C C . ILE A 1 127 ? 9.788 -8.941 -6.555 1.00 0.00 103 ILE A C 5
ATOM 9373 O O . ILE A 1 127 ? 9.826 -9.537 -7.642 1.00 0.00 103 ILE A O 5
ATOM 9389 N N . THR A 1 128 ? 10.784 -8.131 -6.130 1.00 0.00 104 THR A N 5
ATOM 9390 C CA . THR A 1 128 ? 12.068 -7.949 -6.838 1.00 0.00 104 THR A CA 5
ATOM 9391 C C . THR A 1 128 ? 13.243 -7.997 -5.846 1.00 0.00 104 THR A C 5
ATOM 9392 O O . THR A 1 128 ? 13.194 -7.364 -4.786 1.00 0.00 104 THR A O 5
ATOM 9403 N N . LEU A 1 129 ? 14.289 -8.771 -6.197 1.00 0.00 105 LEU A N 5
ATOM 9404 C CA . LEU A 1 129 ? 15.527 -8.898 -5.398 1.00 0.00 105 LEU A CA 5
ATOM 9405 C C . LEU A 1 129 ? 16.704 -8.247 -6.139 1.00 0.00 105 LEU A C 5
ATOM 9406 O O . LEU A 1 129 ? 16.910 -8.498 -7.336 1.00 0.00 105 LEU A O 5
ATOM 9422 N N . GLY A 1 130 ? 17.470 -7.429 -5.397 1.00 0.00 106 GLY A N 5
ATOM 9423 C CA . GLY A 1 130 ? 18.590 -6.664 -5.950 1.00 0.00 106 GLY A CA 5
ATOM 9424 C C . GLY A 1 130 ? 18.156 -5.521 -6.865 1.00 0.00 106 GLY A C 5
ATOM 9425 O O . GLY A 1 130 ? 16.974 -5.419 -7.235 1.00 0.00 106 GLY A O 5
ATOM 9429 N N . PHE A 1 131 ? 19.108 -4.641 -7.216 1.00 0.00 107 PHE A N 5
ATOM 9430 C CA . PHE A 1 131 ? 18.872 -3.584 -8.205 1.00 0.00 107 PHE A CA 5
ATOM 9431 C C . PHE A 1 131 ? 19.048 -4.174 -9.613 1.00 0.00 107 PHE A C 5
ATOM 9432 O O . PHE A 1 131 ? 20.175 -4.313 -10.107 1.00 0.00 107 PHE A O 5
ATOM 9449 N N . LYS A 1 132 ? 17.928 -4.574 -10.223 1.00 0.00 108 LYS A N 5
ATOM 9450 C CA . LYS A 1 132 ? 17.887 -5.046 -11.613 1.00 0.00 108 LYS A CA 5
ATOM 9451 C C . LYS A 1 132 ? 16.700 -4.388 -12.322 1.00 0.00 108 LYS A C 5
ATOM 9452 O O . LYS A 1 132 ? 15.549 -4.708 -12.007 1.00 0.00 108 LYS A O 5
ATOM 9471 N N . GLU A 1 133 ? 16.991 -3.464 -13.260 1.00 0.00 109 GLU A N 5
ATOM 9472 C CA . GLU A 1 133 ? 15.966 -2.786 -14.086 1.00 0.00 109 GLU A CA 5
ATOM 9473 C C . GLU A 1 133 ? 15.080 -3.819 -14.798 1.00 0.00 109 GLU A C 5
ATOM 9474 O O . GLU A 1 133 ? 13.863 -3.647 -14.885 1.00 0.00 109 GLU A O 5
ATOM 9486 N N . ASP A 1 134 ? 15.728 -4.901 -15.266 1.00 0.00 110 ASP A N 5
ATOM 9487 C CA . ASP A 1 134 ? 15.070 -6.029 -15.953 1.00 0.00 110 ASP A CA 5
ATOM 9488 C C . ASP A 1 134 ? 13.933 -6.615 -15.095 1.00 0.00 110 ASP A C 5
ATOM 9489 O O . ASP A 1 134 ? 12.793 -6.720 -15.555 1.00 0.00 110 ASP A O 5
ATOM 9498 N N . GLN A 1 135 ? 14.256 -6.954 -13.840 1.00 0.00 111 GLN A N 5
ATOM 9499 C CA . GLN A 1 135 ? 13.284 -7.482 -12.878 1.00 0.00 111 GLN A CA 5
ATOM 9500 C C . GLN A 1 135 ? 12.190 -6.447 -12.557 1.00 0.00 111 GLN A C 5
ATOM 9501 O O . GLN A 1 135 ? 11.015 -6.794 -12.551 1.00 0.00 111 GLN A O 5
ATOM 9515 N N . TYR A 1 136 ? 12.584 -5.177 -12.334 1.00 0.00 112 TYR A N 5
ATOM 9516 C CA . TYR A 1 136 ? 11.640 -4.102 -11.951 1.00 0.00 112 TYR A CA 5
ATOM 9517 C C . TYR A 1 136 ? 10.567 -3.870 -13.038 1.00 0.00 112 TYR A C 5
ATOM 9518 O O . TYR A 1 136 ? 9.382 -3.711 -12.723 1.00 0.00 112 TYR A O 5
ATOM 9536 N N . LYS A 1 137 ? 10.984 -3.885 -14.319 1.00 0.00 113 LYS A N 5
ATOM 9537 C CA . LYS A 1 137 ? 10.060 -3.671 -15.450 1.00 0.00 113 LYS A CA 5
ATOM 9538 C C . LYS A 1 137 ? 9.230 -4.933 -15.731 1.00 0.00 113 LYS A C 5
ATOM 9539 O O . LYS A 1 137 ? 8.066 -4.843 -16.132 1.00 0.00 113 LYS A O 5
ATOM 9558 N N . GLU A 1 138 ? 9.832 -6.103 -15.487 1.00 0.00 114 GLU A N 5
ATOM 9559 C CA . GLU A 1 138 ? 9.194 -7.410 -15.743 1.00 0.00 114 GLU A CA 5
ATOM 9560 C C . GLU A 1 138 ? 8.137 -7.732 -14.657 1.00 0.00 114 GLU A C 5
ATOM 9561 O O . GLU A 1 138 ? 7.166 -8.448 -14.913 1.00 0.00 114 GLU A O 5
ATOM 9573 N N . THR A 1 139 ? 8.345 -7.179 -13.449 1.00 0.00 115 THR A N 5
ATOM 9574 C CA . THR A 1 139 ? 7.523 -7.482 -12.258 1.00 0.00 115 THR A CA 5
ATOM 9575 C C . THR A 1 139 ? 6.477 -6.374 -11.995 1.00 0.00 115 THR A C 5
ATOM 9576 O O .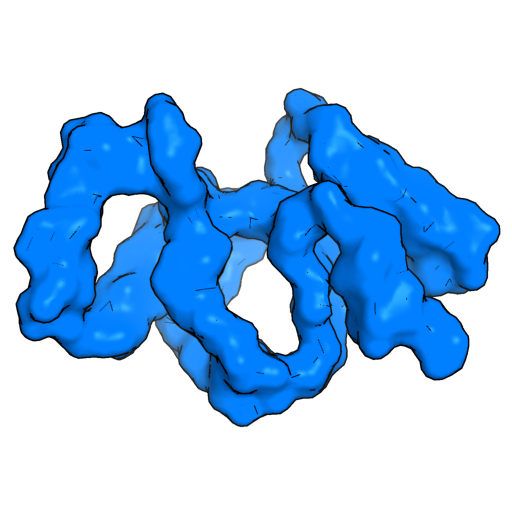 THR A 1 139 ? 5.270 -6.638 -12.025 1.00 0.00 115 THR A O 5
ATOM 9587 N N . TRP A 1 140 ? 6.951 -5.132 -11.748 1.00 0.00 116 TRP A N 5
ATOM 9588 C CA . TRP A 1 140 ? 6.084 -4.003 -11.335 1.00 0.00 116 TRP A CA 5
ATOM 9589 C C . TRP A 1 140 ? 5.402 -3.363 -12.549 1.00 0.00 116 TRP A C 5
ATOM 9590 O O . TRP A 1 140 ? 4.193 -3.098 -12.542 1.00 0.00 116 TRP A O 5
ATOM 9611 N N . LEU A 1 141 ? 6.212 -3.123 -13.588 1.00 0.00 117 LEU A N 5
ATOM 9612 C CA . LEU A 1 141 ? 5.829 -2.320 -14.767 1.00 0.00 117 LEU A CA 5
ATOM 9613 C C . LEU A 1 141 ? 5.288 -3.234 -15.894 1.00 0.00 117 LEU A C 5
ATOM 9614 O O . LEU A 1 141 ? 4.838 -4.354 -15.617 1.00 0.00 117 LEU A O 5
ATOM 9630 N N . ALA A 1 142 ? 5.326 -2.749 -17.156 1.00 0.00 118 ALA A N 5
ATOM 9631 C CA . ALA A 1 142 ? 4.845 -3.513 -18.328 1.00 0.00 118 ALA A CA 5
ATOM 9632 C C . ALA A 1 142 ? 5.583 -3.040 -19.601 1.00 0.00 118 ALA A C 5
ATOM 9633 O O . ALA A 1 142 ? 5.378 -1.879 -20.008 1.00 0.00 118 ALA A O 5
ATOM 9641 N N . MET A 1 25 ? 1.431 -1.024 -0.608 1.00 0.00 1 MET A N 6
ATOM 9642 C CA . MET A 1 25 ? 2.386 -0.761 -1.712 1.00 0.00 1 MET A CA 6
ATOM 9643 C C . MET A 1 25 ? 3.615 -1.671 -1.585 1.00 0.00 1 MET A C 6
ATOM 9644 O O . MET A 1 25 ? 3.695 -2.489 -0.655 1.00 0.00 1 MET A O 6
ATOM 9658 N N . ILE A 1 26 ? 4.548 -1.535 -2.548 1.00 0.00 2 ILE A N 6
ATOM 9659 C CA . ILE A 1 26 ? 5.788 -2.334 -2.608 1.00 0.00 2 ILE A CA 6
ATOM 9660 C C . ILE A 1 26 ? 6.591 -2.195 -1.305 1.00 0.00 2 ILE A C 6
ATOM 9661 O O . ILE A 1 26 ? 7.116 -1.133 -1.020 1.00 0.00 2 ILE A O 6
ATOM 9677 N N . LYS A 1 27 ? 6.631 -3.262 -0.512 1.00 0.00 3 LYS A N 6
ATOM 9678 C CA . LYS A 1 27 ? 7.500 -3.352 0.669 1.00 0.00 3 LYS A CA 6
ATOM 9679 C C . LYS A 1 27 ? 8.973 -3.424 0.215 1.00 0.00 3 LYS A C 6
ATOM 9680 O O . LYS A 1 27 ? 9.528 -4.511 0.012 1.00 0.00 3 LYS A O 6
ATOM 9699 N N . PHE A 1 28 ? 9.558 -2.240 -0.010 1.00 0.00 4 PHE A N 6
ATOM 9700 C CA . PHE A 1 28 ? 10.938 -2.093 -0.485 1.00 0.00 4 PHE A CA 6
ATOM 9701 C C . PHE A 1 28 ? 11.886 -2.162 0.719 1.00 0.00 4 PHE A C 6
ATOM 9702 O O . PHE A 1 28 ? 12.106 -1.161 1.414 1.00 0.00 4 PHE A O 6
ATOM 9719 N N . TYR A 1 29 ? 12.402 -3.367 0.988 1.00 0.00 5 TYR A N 6
ATOM 9720 C CA . TYR A 1 29 ? 13.365 -3.580 2.065 1.00 0.00 5 TYR A CA 6
ATOM 9721 C C . TYR A 1 29 ? 14.776 -3.204 1.580 1.00 0.00 5 TYR A C 6
ATOM 9722 O O . TYR A 1 29 ? 15.167 -3.525 0.449 1.00 0.00 5 TYR A O 6
ATOM 9740 N N . GLN A 1 30 ? 15.499 -2.489 2.443 1.00 0.00 6 GLN A N 6
ATOM 9741 C CA . GLN A 1 30 ? 16.885 -2.059 2.218 1.00 0.00 6 GLN A CA 6
ATOM 9742 C C . GLN A 1 30 ? 17.502 -1.705 3.568 1.00 0.00 6 GLN A C 6
ATOM 9743 O O . GLN A 1 30 ? 16.782 -1.537 4.540 1.00 0.00 6 GLN A O 6
ATOM 9757 N N . TYR A 1 31 ? 18.828 -1.603 3.646 1.00 0.00 7 TYR A N 6
ATOM 9758 C CA . TYR A 1 31 ? 19.496 -1.092 4.852 1.00 0.00 7 TYR A CA 6
ATOM 9759 C C . TYR A 1 31 ? 20.688 -0.248 4.420 1.00 0.00 7 TYR A C 6
ATOM 9760 O O . TYR A 1 31 ? 21.744 -0.790 4.060 1.00 0.00 7 TYR A O 6
ATOM 9778 N N . LYS A 1 32 ? 20.472 1.087 4.420 1.00 0.00 8 LYS A N 6
ATOM 9779 C CA . LYS A 1 32 ? 21.454 2.091 3.977 1.00 0.00 8 LYS A CA 6
ATOM 9780 C C . LYS A 1 32 ? 21.809 1.843 2.489 1.00 0.00 8 LYS A C 6
ATOM 9781 O O . LYS A 1 32 ? 20.911 1.431 1.722 1.00 0.00 8 LYS A O 6
ATOM 9800 N N . ASN A 1 33 ? 23.074 2.117 2.086 1.00 0.00 9 ASN A N 6
ATOM 9801 C CA . ASN A 1 33 ? 23.571 1.862 0.717 1.00 0.00 9 ASN A CA 6
ATOM 9802 C C . ASN A 1 33 ? 22.770 2.714 -0.288 1.00 0.00 9 ASN A C 6
ATOM 9803 O O . ASN A 1 33 ? 21.853 2.224 -0.945 1.00 0.00 9 ASN A O 6
ATOM 9814 N N . CYS A 1 34 ? 23.105 4.010 -0.349 1.00 0.00 10 CYS A N 6
ATOM 9815 C CA . CYS A 1 34 ? 22.441 4.992 -1.231 1.00 0.00 10 CYS A CA 6
ATOM 9816 C C . CYS A 1 34 ? 22.581 4.608 -2.724 1.00 0.00 10 CYS A C 6
ATOM 9817 O O . CYS A 1 34 ? 21.703 4.908 -3.541 1.00 0.00 10 CYS A O 6
ATOM 9825 N N . THR A 1 35 ? 23.682 3.905 -3.040 1.00 0.00 11 THR A N 6
ATOM 9826 C CA . THR A 1 35 ? 24.009 3.445 -4.403 1.00 0.00 11 THR A CA 6
ATOM 9827 C C . THR A 1 35 ? 22.962 2.416 -4.925 1.00 0.00 11 THR A C 6
ATOM 9828 O O . THR A 1 35 ? 22.735 2.299 -6.135 1.00 0.00 11 THR A O 6
ATOM 9839 N N . THR A 1 36 ? 22.340 1.673 -3.989 1.00 0.00 12 THR A N 6
ATOM 9840 C CA . THR A 1 36 ? 21.233 0.742 -4.286 1.00 0.00 12 THR A CA 6
ATOM 9841 C C . THR A 1 36 ? 19.870 1.423 -4.043 1.00 0.00 12 THR A C 6
ATOM 9842 O O . THR A 1 36 ? 19.071 1.584 -4.970 1.00 0.00 12 THR A O 6
ATOM 9853 N N . CYS A 1 37 ? 19.654 1.817 -2.770 1.00 0.00 13 CYS A N 6
ATOM 9854 C CA . CYS A 1 37 ? 18.365 2.299 -2.236 1.00 0.00 13 CYS A CA 6
ATOM 9855 C C . CYS A 1 37 ? 17.797 3.458 -3.057 1.00 0.00 13 CYS A C 6
ATOM 9856 O O . CYS A 1 37 ? 16.689 3.359 -3.568 1.00 0.00 13 CYS A O 6
ATOM 9864 N N . LYS A 1 38 ? 18.597 4.523 -3.229 1.00 0.00 14 LYS A N 6
ATOM 9865 C CA . LYS A 1 38 ? 18.135 5.776 -3.861 1.00 0.00 14 LYS A CA 6
ATOM 9866 C C . LYS A 1 38 ? 17.901 5.610 -5.372 1.00 0.00 14 LYS A C 6
ATOM 9867 O O . LYS A 1 38 ? 17.037 6.273 -5.932 1.00 0.00 14 LYS A O 6
ATOM 9886 N N . LYS A 1 39 ? 18.679 4.722 -6.016 1.00 0.00 15 LYS A N 6
ATOM 9887 C CA . LYS A 1 39 ? 18.567 4.456 -7.467 1.00 0.00 15 LYS A CA 6
ATOM 9888 C C . LYS A 1 39 ? 17.285 3.663 -7.785 1.00 0.00 15 LYS A C 6
ATOM 9889 O O . LYS A 1 39 ? 16.538 4.009 -8.711 1.00 0.00 15 LYS A O 6
ATOM 9908 N N . ALA A 1 40 ? 17.048 2.614 -6.984 1.00 0.00 16 ALA A N 6
ATOM 9909 C CA . ALA A 1 40 ? 15.839 1.773 -7.074 1.00 0.00 16 ALA A CA 6
ATOM 9910 C C . ALA A 1 40 ? 14.589 2.602 -6.755 1.00 0.00 16 ALA A C 6
ATOM 9911 O O . ALA A 1 40 ? 13.569 2.521 -7.454 1.00 0.00 16 ALA A O 6
ATOM 9918 N N . ALA A 1 41 ? 14.727 3.439 -5.714 1.00 0.00 17 ALA A N 6
ATOM 9919 C CA . ALA A 1 41 ? 13.680 4.355 -5.241 1.00 0.00 17 ALA A CA 6
ATOM 9920 C C . ALA A 1 41 ? 13.298 5.372 -6.328 1.00 0.00 17 ALA A C 6
ATOM 9921 O O . ALA A 1 41 ? 12.120 5.629 -6.562 1.00 0.00 17 ALA A O 6
ATOM 9928 N N . LYS A 1 42 ? 14.329 5.927 -6.987 1.00 0.00 18 LYS A N 6
ATOM 9929 C CA . LYS A 1 42 ? 14.170 6.938 -8.050 1.00 0.00 18 LYS A CA 6
ATOM 9930 C C . LYS A 1 42 ? 13.507 6.327 -9.293 1.00 0.00 18 LYS A C 6
ATOM 9931 O O . LYS A 1 42 ? 12.688 6.965 -9.915 1.00 0.00 18 LYS A O 6
ATOM 9950 N N . PHE A 1 43 ? 13.864 5.083 -9.629 1.00 0.00 19 PHE A N 6
ATOM 9951 C CA . PHE A 1 43 ? 13.351 4.389 -10.827 1.00 0.00 19 PHE A CA 6
ATOM 9952 C C . PHE A 1 43 ? 11.829 4.111 -10.687 1.00 0.00 19 PHE A C 6
ATOM 9953 O O . PHE A 1 43 ? 11.027 4.385 -11.612 1.00 0.00 19 PHE A O 6
ATOM 9970 N N . LEU A 1 44 ? 11.451 3.607 -9.495 1.00 0.00 20 LEU A N 6
ATOM 9971 C CA . LEU A 1 44 ? 10.044 3.404 -9.101 1.00 0.00 20 LEU A CA 6
ATOM 9972 C C . LEU A 1 44 ? 9.279 4.750 -9.126 1.00 0.00 20 LEU A C 6
ATOM 9973 O O . LEU A 1 44 ? 8.219 4.862 -9.749 1.00 0.00 20 LEU A O 6
ATOM 9989 N N . ASP A 1 45 ? 9.878 5.779 -8.497 1.00 0.00 21 ASP A N 6
ATOM 9990 C CA . ASP A 1 45 ? 9.315 7.153 -8.417 1.00 0.00 21 ASP A CA 6
ATOM 9991 C C . ASP A 1 45 ? 9.218 7.827 -9.804 1.00 0.00 21 ASP A C 6
ATOM 9992 O O . ASP A 1 45 ? 8.326 8.650 -10.043 1.00 0.00 21 ASP A O 6
ATOM 10001 N N . GLU A 1 46 ? 10.131 7.442 -10.710 1.00 0.00 22 GLU A N 6
ATOM 10002 C CA . GLU A 1 46 ? 10.203 7.987 -12.080 1.00 0.00 22 GLU A CA 6
ATOM 10003 C C . GLU A 1 46 ? 8.969 7.547 -12.879 1.00 0.00 22 GLU A C 6
ATOM 10004 O O . GLU A 1 46 ? 8.370 8.333 -13.617 1.00 0.00 22 GLU A O 6
ATOM 10016 N N . TYR A 1 47 ? 8.595 6.270 -12.711 1.00 0.00 23 TYR A N 6
ATOM 10017 C CA . TYR A 1 47 ? 7.356 5.718 -13.304 1.00 0.00 23 TYR A CA 6
ATOM 10018 C C . TYR A 1 47 ? 6.111 5.996 -12.419 1.00 0.00 23 TYR A C 6
ATOM 10019 O O . TYR A 1 47 ? 5.004 5.536 -12.739 1.00 0.00 23 TYR A O 6
ATOM 10037 N N . GLY A 1 48 ? 6.300 6.755 -11.316 1.00 0.00 24 GLY A N 6
ATOM 10038 C CA . GLY A 1 48 ? 5.201 7.141 -10.407 1.00 0.00 24 GLY A CA 6
ATOM 10039 C C . GLY A 1 48 ? 4.754 6.020 -9.460 1.00 0.00 24 GLY A C 6
ATOM 10040 O O . GLY A 1 48 ? 3.862 6.215 -8.625 1.00 0.00 24 GLY A O 6
ATOM 10044 N N . VAL A 1 49 ? 5.404 4.858 -9.584 1.00 0.00 25 VAL A N 6
ATOM 10045 C CA . VAL A 1 49 ? 5.056 3.626 -8.861 1.00 0.00 25 VAL A CA 6
ATOM 10046 C C . VAL A 1 49 ? 5.536 3.710 -7.397 1.00 0.00 25 VAL A C 6
ATOM 10047 O O . VAL A 1 49 ? 6.733 3.884 -7.133 1.00 0.00 25 VAL A O 6
ATOM 10060 N N . SER A 1 50 ? 4.581 3.609 -6.462 1.00 0.00 26 SER A N 6
ATOM 10061 C CA . SER A 1 50 ? 4.826 3.831 -5.031 1.00 0.00 26 SER A CA 6
ATOM 10062 C C . SER A 1 50 ? 5.500 2.609 -4.376 1.00 0.00 26 SER A C 6
ATOM 10063 O O . SER A 1 50 ? 5.235 1.460 -4.744 1.00 0.00 26 SER A O 6
ATOM 10071 N N . TYR A 1 51 ? 6.357 2.902 -3.392 1.00 0.00 27 TYR A N 6
ATOM 10072 C CA . TYR A 1 51 ? 7.142 1.905 -2.646 1.00 0.00 27 TYR A CA 6
ATOM 10073 C C . TYR A 1 51 ? 7.210 2.319 -1.162 1.00 0.00 27 TYR A C 6
ATOM 10074 O O . TYR A 1 51 ? 6.892 3.464 -0.815 1.00 0.00 27 TYR A O 6
ATOM 10092 N N . GLU A 1 52 ? 7.677 1.402 -0.309 1.00 0.00 28 GLU A N 6
ATOM 10093 C CA . GLU A 1 52 ? 7.776 1.591 1.142 1.00 0.00 28 GLU A CA 6
ATOM 10094 C C . GLU A 1 52 ? 9.226 1.272 1.561 1.00 0.00 28 GLU A C 6
ATOM 10095 O O . GLU A 1 52 ? 9.566 0.096 1.690 1.00 0.00 28 GLU A O 6
ATOM 10107 N N . PRO A 1 53 ? 10.120 2.310 1.708 1.00 0.00 29 PRO A N 6
ATOM 10108 C CA . PRO A 1 53 ? 11.541 2.100 2.065 1.00 0.00 29 PRO A CA 6
ATOM 10109 C C . PRO A 1 53 ? 11.715 1.760 3.568 1.00 0.00 29 PRO A C 6
ATOM 10110 O O . PRO A 1 53 ? 11.906 2.641 4.420 1.00 0.00 29 PRO A O 6
ATOM 10121 N N . ILE A 1 54 ? 11.583 0.461 3.879 1.00 0.00 30 ILE A N 6
ATOM 10122 C CA . ILE A 1 54 ? 11.695 -0.082 5.249 1.00 0.00 30 ILE A CA 6
ATOM 10123 C C . ILE A 1 54 ? 13.020 -0.849 5.410 1.00 0.00 30 ILE A C 6
ATOM 10124 O O . ILE A 1 54 ? 13.500 -1.483 4.473 1.00 0.00 30 ILE A O 6
ATOM 10140 N N . ASP A 1 55 ? 13.612 -0.752 6.610 1.00 0.00 31 ASP A N 6
ATOM 10141 C CA . ASP A 1 55 ? 14.896 -1.400 6.936 1.00 0.00 31 ASP A CA 6
ATOM 10142 C C . ASP A 1 55 ? 14.714 -2.919 7.008 1.00 0.00 31 ASP A C 6
ATOM 10143 O O . ASP A 1 55 ? 13.859 -3.391 7.746 1.00 0.00 31 ASP A O 6
ATOM 10152 N N . ILE A 1 56 ? 15.530 -3.670 6.258 1.00 0.00 32 ILE A N 6
ATOM 10153 C CA . ILE A 1 56 ? 15.438 -5.149 6.191 1.00 0.00 32 ILE A CA 6
ATOM 10154 C C . ILE A 1 56 ? 15.684 -5.818 7.568 1.00 0.00 32 ILE A C 6
ATOM 10155 O O . ILE A 1 56 ? 15.067 -6.837 7.873 1.00 0.00 32 ILE A O 6
ATOM 10171 N N . VAL A 1 57 ? 16.577 -5.232 8.398 1.00 0.00 33 VAL A N 6
ATOM 10172 C CA . VAL A 1 57 ? 16.972 -5.833 9.701 1.00 0.00 33 VAL A CA 6
ATOM 10173 C C . VAL A 1 57 ? 16.152 -5.252 10.873 1.00 0.00 33 VAL A C 6
ATOM 10174 O O . VAL A 1 57 ? 15.885 -5.952 11.858 1.00 0.00 33 VAL A O 6
ATOM 10187 N N . GLN A 1 58 ? 15.748 -3.980 10.759 1.00 0.00 34 GLN A N 6
ATOM 10188 C CA . GLN A 1 58 ? 14.983 -3.280 11.819 1.00 0.00 34 GLN A CA 6
ATOM 10189 C C . GLN A 1 58 ? 13.496 -3.683 11.733 1.00 0.00 34 GLN A C 6
ATOM 10190 O O . GLN A 1 58 ? 12.804 -3.819 12.751 1.00 0.00 34 GLN A O 6
ATOM 10204 N N . HIS A 1 59 ? 13.034 -3.891 10.491 1.00 0.00 35 HIS A N 6
ATOM 10205 C CA . HIS A 1 59 ? 11.634 -4.238 10.165 1.00 0.00 35 HIS A CA 6
ATOM 10206 C C . HIS A 1 59 ? 11.571 -5.659 9.554 1.00 0.00 35 HIS A C 6
ATOM 10207 O O . HIS A 1 59 ? 10.759 -5.909 8.656 1.00 0.00 35 HIS A O 6
ATOM 10222 N N . THR A 1 60 ? 12.429 -6.590 10.052 1.00 0.00 36 THR A N 6
ATOM 10223 C CA . THR A 1 60 ? 12.501 -7.972 9.524 1.00 0.00 36 THR A CA 6
ATOM 10224 C C . THR A 1 60 ? 11.129 -8.688 9.657 1.00 0.00 36 THR A C 6
ATOM 10225 O O . THR A 1 60 ? 10.551 -8.697 10.755 1.00 0.00 36 THR A O 6
ATOM 10236 N N . PRO A 1 61 ? 10.576 -9.258 8.535 1.00 0.00 37 PRO A N 6
ATOM 10237 C CA . PRO A 1 61 ? 9.348 -10.086 8.581 1.00 0.00 37 PRO A CA 6
ATOM 10238 C C . PRO A 1 61 ? 9.518 -11.321 9.495 1.00 0.00 37 PRO A C 6
ATOM 10239 O O . PRO A 1 61 ? 10.641 -11.813 9.684 1.00 0.00 37 PRO A O 6
ATOM 10250 N N . THR A 1 62 ? 8.403 -11.791 10.075 1.00 0.00 38 THR A N 6
ATOM 10251 C CA . THR A 1 62 ? 8.376 -13.037 10.856 1.00 0.00 38 THR A CA 6
ATOM 10252 C C . THR A 1 62 ? 8.450 -14.248 9.915 1.00 0.00 38 THR A C 6
ATOM 10253 O O . THR A 1 62 ? 8.410 -14.095 8.692 1.00 0.00 38 THR A O 6
ATOM 10264 N N . ILE A 1 63 ? 8.545 -15.451 10.492 1.00 0.00 39 ILE A N 6
ATOM 10265 C CA . ILE A 1 63 ? 8.516 -16.718 9.731 1.00 0.00 39 ILE A CA 6
ATOM 10266 C C . ILE A 1 63 ? 7.180 -16.840 8.972 1.00 0.00 39 ILE A C 6
ATOM 10267 O O . ILE A 1 63 ? 7.138 -17.315 7.835 1.00 0.00 39 ILE A O 6
ATOM 10283 N N . ASN A 1 64 ? 6.107 -16.354 9.627 1.00 0.00 40 ASN A N 6
ATOM 10284 C CA . ASN A 1 64 ? 4.747 -16.306 9.070 1.00 0.00 40 ASN A CA 6
ATOM 10285 C C . ASN A 1 64 ? 4.664 -15.292 7.912 1.00 0.00 40 ASN A C 6
ATOM 10286 O O . ASN A 1 64 ? 4.140 -15.617 6.849 1.00 0.00 40 ASN A O 6
ATOM 10297 N N . GLU A 1 65 ? 5.193 -14.069 8.132 1.00 0.00 41 GLU A N 6
ATOM 10298 C CA . GLU A 1 65 ? 5.181 -12.983 7.118 1.00 0.00 41 GLU A CA 6
ATOM 10299 C C . GLU A 1 65 ? 5.980 -13.388 5.863 1.00 0.00 41 GLU A C 6
ATOM 10300 O O . GLU A 1 65 ? 5.554 -13.132 4.734 1.00 0.00 41 GLU A O 6
ATOM 10312 N N . PHE A 1 66 ? 7.131 -14.043 6.097 1.00 0.00 42 PHE A N 6
ATOM 10313 C CA . PHE A 1 66 ? 7.991 -14.571 5.029 1.00 0.00 42 PHE A CA 6
ATOM 10314 C C . PHE A 1 66 ? 7.236 -15.651 4.227 1.00 0.00 42 PHE A C 6
ATOM 10315 O O . PHE A 1 66 ? 7.045 -15.487 3.033 1.00 0.00 42 PHE A O 6
ATOM 10332 N N . LYS A 1 67 ? 6.763 -16.731 4.892 1.00 0.00 43 LYS A N 6
ATOM 10333 C CA . LYS A 1 67 ? 6.084 -17.856 4.190 1.00 0.00 43 LYS A CA 6
ATOM 10334 C C . LYS A 1 67 ? 4.796 -17.383 3.481 1.00 0.00 43 LYS A C 6
ATOM 10335 O O . LYS A 1 67 ? 4.377 -17.990 2.492 1.00 0.00 43 LYS A O 6
ATOM 10354 N N . THR A 1 68 ? 4.203 -16.271 3.983 1.00 0.00 44 THR A N 6
ATOM 10355 C CA . THR A 1 68 ? 3.085 -15.595 3.312 1.00 0.00 44 THR A CA 6
ATOM 10356 C C . THR A 1 68 ? 3.555 -15.051 1.949 1.00 0.00 44 THR A C 6
ATOM 10357 O O . THR A 1 68 ? 3.079 -15.507 0.918 1.00 0.00 44 THR A O 6
ATOM 10368 N N . ILE A 1 69 ? 4.566 -14.146 1.953 1.00 0.00 45 ILE A N 6
ATOM 10369 C CA . ILE A 1 69 ? 5.034 -13.471 0.716 1.00 0.00 45 ILE A CA 6
ATOM 10370 C C . ILE A 1 69 ? 5.627 -14.474 -0.300 1.00 0.00 45 ILE A C 6
ATOM 10371 O O . ILE A 1 69 ? 5.588 -14.229 -1.489 1.00 0.00 45 ILE A O 6
ATOM 10387 N N . ILE A 1 70 ? 6.135 -15.613 0.193 1.00 0.00 46 ILE A N 6
ATOM 10388 C CA . ILE A 1 70 ? 6.719 -16.684 -0.650 1.00 0.00 46 ILE A CA 6
ATOM 10389 C C . ILE A 1 70 ? 5.613 -17.533 -1.292 1.00 0.00 46 ILE A C 6
ATOM 10390 O O . ILE A 1 70 ? 5.746 -17.971 -2.436 1.00 0.00 46 ILE A O 6
ATOM 10406 N N . ALA A 1 71 ? 4.517 -17.742 -0.553 1.00 0.00 47 ALA A N 6
ATOM 10407 C CA . ALA A 1 71 ? 3.307 -18.404 -1.085 1.00 0.00 47 ALA A CA 6
ATOM 10408 C C . ALA A 1 71 ? 2.581 -17.493 -2.104 1.00 0.00 47 ALA A C 6
ATOM 10409 O O . ALA A 1 71 ? 2.012 -17.964 -3.095 1.00 0.00 47 ALA A O 6
ATOM 10416 N N . ASN A 1 72 ? 2.638 -16.180 -1.842 1.00 0.00 48 ASN A N 6
ATOM 10417 C CA . ASN A 1 72 ? 1.894 -15.150 -2.595 1.00 0.00 48 ASN A CA 6
ATOM 10418 C C . ASN A 1 72 ? 2.607 -14.777 -3.913 1.00 0.00 48 ASN A C 6
ATOM 10419 O O . ASN A 1 72 ? 1.949 -14.571 -4.941 1.00 0.00 48 ASN A O 6
ATOM 10430 N N . THR A 1 73 ? 3.953 -14.692 -3.880 1.00 0.00 49 THR A N 6
ATOM 10431 C CA . THR A 1 73 ? 4.766 -14.290 -5.054 1.00 0.00 49 THR A CA 6
ATOM 10432 C C . THR A 1 73 ? 5.389 -15.513 -5.761 1.00 0.00 49 THR A C 6
ATOM 10433 O O . THR A 1 73 ? 5.774 -15.426 -6.935 1.00 0.00 49 THR A O 6
ATOM 10444 N N . GLY A 1 74 ? 5.496 -16.641 -5.029 1.00 0.00 50 GLY A N 6
ATOM 10445 C CA . GLY A 1 74 ? 6.110 -17.870 -5.551 1.00 0.00 50 GLY A CA 6
ATOM 10446 C C . GLY A 1 74 ? 7.624 -17.752 -5.703 1.00 0.00 50 GLY A C 6
ATOM 10447 O O . GLY A 1 74 ? 8.209 -18.325 -6.633 1.00 0.00 50 GLY A O 6
ATOM 10451 N N . VAL A 1 75 ? 8.261 -16.999 -4.787 1.00 0.00 51 VAL A N 6
ATOM 10452 C CA . VAL A 1 75 ? 9.709 -16.718 -4.844 1.00 0.00 51 VAL A CA 6
ATOM 10453 C C . VAL A 1 75 ? 10.516 -17.884 -4.226 1.00 0.00 51 VAL A C 6
ATOM 10454 O O . VAL A 1 75 ? 9.984 -18.648 -3.409 1.00 0.00 51 VAL A O 6
ATOM 10467 N N . GLU A 1 76 ? 11.784 -18.039 -4.656 1.00 0.00 52 GLU A N 6
ATOM 10468 C CA . GLU A 1 76 ? 12.733 -18.953 -4.013 1.00 0.00 52 GLU A CA 6
ATOM 10469 C C . GLU A 1 76 ? 13.025 -18.466 -2.583 1.00 0.00 52 GLU A C 6
ATOM 10470 O O . GLU A 1 76 ? 13.378 -17.297 -2.377 1.00 0.00 52 GLU A O 6
ATOM 10482 N N . ILE A 1 77 ? 12.855 -19.363 -1.612 1.00 0.00 53 ILE A N 6
ATOM 10483 C CA . ILE A 1 77 ? 13.103 -19.070 -0.192 1.00 0.00 53 ILE A CA 6
ATOM 10484 C C . ILE A 1 77 ? 14.635 -18.936 0.044 1.00 0.00 53 ILE A C 6
ATOM 10485 O O . ILE A 1 77 ? 15.085 -18.159 0.893 1.00 0.00 53 ILE A O 6
ATOM 10501 N N . ASN A 1 78 ? 15.432 -19.665 -0.769 1.00 0.00 54 ASN A N 6
ATOM 10502 C CA . ASN A 1 78 ? 16.903 -19.666 -0.664 1.00 0.00 54 ASN A CA 6
ATOM 10503 C C . ASN A 1 78 ? 17.515 -18.368 -1.237 1.00 0.00 54 ASN A C 6
ATOM 10504 O O . ASN A 1 78 ? 18.548 -17.906 -0.735 1.00 0.00 54 ASN A O 6
ATOM 10515 N N . LYS A 1 79 ? 16.877 -17.768 -2.280 1.00 0.00 55 LYS A N 6
ATOM 10516 C CA . LYS A 1 79 ? 17.388 -16.509 -2.879 1.00 0.00 55 LYS A CA 6
ATOM 10517 C C . LYS A 1 79 ? 17.192 -15.311 -1.928 1.00 0.00 55 LYS A C 6
ATOM 10518 O O . LYS A 1 79 ? 17.781 -14.246 -2.149 1.00 0.00 55 LYS A O 6
ATOM 10537 N N . LEU A 1 80 ? 16.338 -15.481 -0.891 1.00 0.00 56 LEU A N 6
ATOM 10538 C CA . LEU A 1 80 ? 16.125 -14.446 0.133 1.00 0.00 56 LEU A CA 6
ATOM 10539 C C . LEU A 1 80 ? 17.375 -14.310 1.022 1.00 0.00 56 LEU A C 6
ATOM 10540 O O . LEU A 1 80 ? 17.602 -13.259 1.598 1.00 0.00 56 LEU A O 6
ATOM 10556 N N . PHE A 1 81 ? 18.179 -15.389 1.119 1.00 0.00 57 PHE A N 6
ATOM 10557 C CA . PHE A 1 81 ? 19.487 -15.364 1.799 1.00 0.00 57 PHE A CA 6
ATOM 10558 C C . PHE A 1 81 ? 20.510 -14.526 1.006 1.00 0.00 57 PHE A C 6
ATOM 10559 O O . PHE A 1 81 ? 20.339 -14.301 -0.192 1.00 0.00 57 PHE A O 6
ATOM 10576 N N . ASN A 1 82 ? 21.593 -14.128 1.708 1.00 0.00 58 ASN A N 6
ATOM 10577 C CA . ASN A 1 82 ? 22.748 -13.383 1.143 1.00 0.00 58 ASN A CA 6
ATOM 10578 C C . ASN A 1 82 ? 23.292 -14.068 -0.149 1.00 0.00 58 ASN A C 6
ATOM 10579 O O . ASN A 1 82 ? 23.679 -13.379 -1.104 1.00 0.00 58 ASN A O 6
ATOM 10590 N N . THR A 1 83 ? 23.277 -15.425 -0.136 1.00 0.00 59 THR A N 6
ATOM 10591 C CA . THR A 1 83 ? 23.636 -16.307 -1.277 1.00 0.00 59 THR A CA 6
ATOM 10592 C C . THR A 1 83 ? 25.146 -16.226 -1.628 1.00 0.00 59 THR A C 6
ATOM 10593 O O . THR A 1 83 ? 25.883 -17.197 -1.440 1.00 0.00 59 THR A O 6
ATOM 10604 N N . HIS A 1 84 ? 25.598 -15.076 -2.154 1.00 0.00 60 HIS A N 6
ATOM 10605 C CA . HIS A 1 84 ? 27.024 -14.812 -2.429 1.00 0.00 60 HIS A CA 6
ATOM 10606 C C . HIS A 1 84 ? 27.386 -13.422 -1.890 1.00 0.00 60 HIS A C 6
ATOM 10607 O O . HIS A 1 84 ? 26.847 -12.409 -2.341 1.00 0.00 60 HIS A O 6
ATOM 10622 N N . GLY A 1 85 ? 28.287 -13.394 -0.902 1.00 0.00 61 GLY A N 6
ATOM 10623 C CA . GLY A 1 85 ? 28.708 -12.162 -0.255 1.00 0.00 61 GLY A CA 6
ATOM 10624 C C . GLY A 1 85 ? 29.758 -12.416 0.808 1.00 0.00 61 GLY A C 6
ATOM 10625 O O . GLY A 1 85 ? 30.820 -12.963 0.502 1.00 0.00 61 GLY A O 6
ATOM 10629 N N . ALA A 1 86 ? 29.458 -12.031 2.059 1.00 0.00 62 ALA A N 6
ATOM 10630 C CA . ALA A 1 86 ? 30.395 -12.155 3.193 1.00 0.00 62 ALA A CA 6
ATOM 10631 C C . ALA A 1 86 ? 29.954 -13.268 4.159 1.00 0.00 62 ALA A C 6
ATOM 10632 O O . ALA A 1 86 ? 30.662 -14.266 4.335 1.00 0.00 62 ALA A O 6
ATOM 10639 N N . LYS A 1 87 ? 28.758 -13.104 4.762 1.00 0.00 63 LYS A N 6
ATOM 10640 C CA . LYS A 1 87 ? 28.313 -13.950 5.887 1.00 0.00 63 LYS A CA 6
ATOM 10641 C C . LYS A 1 87 ? 27.826 -15.337 5.440 1.00 0.00 63 LYS A C 6
ATOM 10642 O O . LYS A 1 87 ? 28.019 -16.290 6.165 1.00 0.00 63 LYS A O 6
ATOM 10661 N N . TYR A 1 88 ? 27.203 -15.449 4.254 1.00 0.00 64 TYR A N 6
ATOM 10662 C CA . TYR A 1 88 ? 26.631 -16.742 3.774 1.00 0.00 64 TYR A CA 6
ATOM 10663 C C . TYR A 1 88 ? 27.727 -17.827 3.659 1.00 0.00 64 TYR A C 6
ATOM 10664 O O . TYR A 1 88 ? 27.465 -19.011 3.871 1.00 0.00 64 TYR A O 6
ATOM 10682 N N . ARG A 1 89 ? 28.958 -17.382 3.359 1.00 0.00 65 ARG A N 6
ATOM 10683 C CA . ARG A 1 89 ? 30.125 -18.272 3.204 1.00 0.00 65 ARG A CA 6
ATOM 10684 C C . ARG A 1 89 ? 30.938 -18.329 4.516 1.00 0.00 65 ARG A C 6
ATOM 10685 O O . ARG A 1 89 ? 31.602 -19.334 4.797 1.00 0.00 65 ARG A O 6
ATOM 10706 N N . GLU A 1 90 ? 30.870 -17.237 5.308 1.00 0.00 66 GLU A N 6
ATOM 10707 C CA . GLU A 1 90 ? 31.484 -17.162 6.657 1.00 0.00 66 GLU A CA 6
ATOM 10708 C C . GLU A 1 90 ? 30.865 -18.237 7.572 1.00 0.00 66 GLU A C 6
ATOM 10709 O O . GLU A 1 90 ? 31.568 -18.945 8.298 1.00 0.00 66 GLU A O 6
ATOM 10721 N N . LEU A 1 91 ? 29.534 -18.351 7.486 1.00 0.00 67 LEU A N 6
ATOM 10722 C CA . LEU A 1 91 ? 28.728 -19.292 8.277 1.00 0.00 67 LEU A CA 6
ATOM 10723 C C . LEU A 1 91 ? 28.530 -20.620 7.518 1.00 0.00 67 LEU A C 6
ATOM 10724 O O . LEU A 1 91 ? 27.980 -21.572 8.077 1.00 0.00 67 LEU A O 6
ATOM 10740 N N . ASP A 1 92 ? 28.963 -20.628 6.226 1.00 0.00 68 ASP A N 6
ATOM 10741 C CA . ASP A 1 92 ? 28.819 -21.752 5.253 1.00 0.00 68 ASP A CA 6
ATOM 10742 C C . ASP A 1 92 ? 27.381 -22.315 5.215 1.00 0.00 68 ASP A C 6
ATOM 10743 O O . ASP A 1 92 ? 27.178 -23.528 5.092 1.00 0.00 68 ASP A O 6
ATOM 10752 N N . LEU A 1 93 ? 26.385 -21.378 5.247 1.00 0.00 69 LEU A N 6
ATOM 10753 C CA . LEU A 1 93 ? 24.941 -21.702 5.374 1.00 0.00 69 LEU A CA 6
ATOM 10754 C C . LEU A 1 93 ? 24.467 -22.750 4.356 1.00 0.00 69 LEU A C 6
ATOM 10755 O O . LEU A 1 93 ? 23.621 -23.554 4.685 1.00 0.00 69 LEU A O 6
ATOM 10771 N N . LYS A 1 94 ? 25.029 -22.724 3.136 1.00 0.00 70 LYS A N 6
ATOM 10772 C CA . LYS A 1 94 ? 24.664 -23.664 2.039 1.00 0.00 70 LYS A CA 6
ATOM 10773 C C . LYS A 1 94 ? 24.644 -25.139 2.530 1.00 0.00 70 LYS A C 6
ATOM 10774 O O . LYS A 1 94 ? 23.689 -25.897 2.252 1.00 0.00 70 LYS A O 6
ATOM 10793 N N . ASN A 1 95 ? 25.674 -25.481 3.333 1.00 0.00 71 ASN A N 6
ATOM 10794 C CA . ASN A 1 95 ? 25.875 -26.828 3.896 1.00 0.00 71 ASN A CA 6
ATOM 10795 C C . ASN A 1 95 ? 24.712 -27.250 4.826 1.00 0.00 71 ASN A C 6
ATOM 10796 O O . ASN A 1 95 ? 24.309 -28.421 4.818 1.00 0.00 71 ASN A O 6
ATOM 10807 N N . LYS A 1 96 ? 24.177 -26.297 5.619 1.00 0.00 72 LYS A N 6
ATOM 10808 C CA . LYS A 1 96 ? 23.055 -26.585 6.540 1.00 0.00 72 LYS A CA 6
ATOM 10809 C C . LYS A 1 96 ? 21.701 -26.452 5.819 1.00 0.00 72 LYS A C 6
ATOM 10810 O O . LYS A 1 96 ? 20.790 -27.205 6.113 1.00 0.00 72 LYS A O 6
ATOM 10829 N N . LEU A 1 97 ? 21.587 -25.527 4.846 1.00 0.00 73 LEU A N 6
ATOM 10830 C CA . LEU A 1 97 ? 20.297 -25.200 4.194 1.00 0.00 73 LEU A CA 6
ATOM 10831 C C . LEU A 1 97 ? 19.823 -26.350 3.303 1.00 0.00 73 LEU A C 6
ATOM 10832 O O . LEU A 1 97 ? 18.616 -26.573 3.163 1.00 0.00 73 LEU A O 6
ATOM 10848 N N . GLN A 1 98 ? 20.783 -27.089 2.721 1.00 0.00 74 GLN A N 6
ATOM 10849 C CA . GLN A 1 98 ? 20.475 -28.257 1.872 1.00 0.00 74 GLN A CA 6
ATOM 10850 C C . GLN A 1 98 ? 19.911 -29.447 2.697 1.00 0.00 74 GLN A C 6
ATOM 10851 O O . GLN A 1 98 ? 19.315 -30.367 2.118 1.00 0.00 74 GLN A O 6
ATOM 10865 N N . THR A 1 99 ? 20.095 -29.434 4.043 1.00 0.00 75 THR A N 6
ATOM 10866 C CA . THR A 1 99 ? 19.652 -30.549 4.910 1.00 0.00 75 THR A CA 6
ATOM 10867 C C . THR A 1 99 ? 18.447 -30.164 5.800 1.00 0.00 75 THR A C 6
ATOM 10868 O O . THR A 1 99 ? 17.593 -31.023 6.079 1.00 0.00 75 THR A O 6
ATOM 10879 N N . LEU A 1 100 ? 18.348 -28.882 6.235 1.00 0.00 76 LEU A N 6
ATOM 10880 C CA . LEU A 1 100 ? 17.218 -28.431 7.085 1.00 0.00 76 LEU A CA 6
ATOM 10881 C C . LEU A 1 100 ? 15.991 -28.035 6.241 1.00 0.00 76 LEU A C 6
ATOM 10882 O O . LEU A 1 100 ? 16.087 -27.862 5.016 1.00 0.00 76 LEU A O 6
ATOM 10898 N N . SER A 1 101 ? 14.850 -27.886 6.935 1.00 0.00 77 SER A N 6
ATOM 10899 C CA . SER A 1 101 ? 13.548 -27.545 6.339 1.00 0.00 77 SER A CA 6
ATOM 10900 C C . SER A 1 101 ? 13.530 -26.099 5.804 1.00 0.00 77 SER A C 6
ATOM 10901 O O . SER A 1 101 ? 14.337 -25.262 6.225 1.00 0.00 77 SER A O 6
ATOM 10909 N N . ASP A 1 102 ? 12.588 -25.803 4.895 1.00 0.00 78 ASP A N 6
ATOM 10910 C CA . ASP A 1 102 ? 12.389 -24.436 4.382 1.00 0.00 78 ASP A CA 6
ATOM 10911 C C . ASP A 1 102 ? 11.884 -23.509 5.501 1.00 0.00 78 ASP A C 6
ATOM 10912 O O . ASP A 1 102 ? 12.124 -22.308 5.452 1.00 0.00 78 ASP A O 6
ATOM 10921 N N . ASP A 1 103 ? 11.216 -24.100 6.520 1.00 0.00 79 ASP A N 6
ATOM 10922 C CA . ASP A 1 103 ? 10.766 -23.380 7.730 1.00 0.00 79 ASP A CA 6
ATOM 10923 C C . ASP A 1 103 ? 11.958 -22.947 8.597 1.00 0.00 79 ASP A C 6
ATOM 10924 O O . ASP A 1 103 ? 11.922 -21.887 9.223 1.00 0.00 79 ASP A O 6
ATOM 10933 N N . GLU A 1 104 ? 13.017 -23.770 8.608 1.00 0.00 80 GLU A N 6
ATOM 10934 C CA . GLU A 1 104 ? 14.251 -23.486 9.368 1.00 0.00 80 GLU A CA 6
ATOM 10935 C C . GLU A 1 104 ? 15.101 -22.429 8.632 1.00 0.00 80 GLU A C 6
ATOM 10936 O O . GLU A 1 104 ? 15.817 -21.630 9.264 1.00 0.00 80 GLU A O 6
ATOM 10948 N N . LYS A 1 105 ? 14.972 -22.402 7.294 1.00 0.00 81 LYS A N 6
ATOM 10949 C CA . LYS A 1 105 ? 15.525 -21.320 6.462 1.00 0.00 81 LYS A CA 6
ATOM 10950 C C . LYS A 1 105 ? 14.828 -19.983 6.825 1.00 0.00 81 LYS A C 6
ATOM 10951 O O . LYS A 1 105 ? 15.487 -18.956 7.030 1.00 0.00 81 LYS A O 6
ATOM 10970 N N . LEU A 1 106 ? 13.480 -20.045 6.921 1.00 0.00 82 LEU A N 6
ATOM 10971 C CA . LEU A 1 106 ? 12.619 -18.912 7.324 1.00 0.00 82 LEU A CA 6
ATOM 10972 C C . LEU A 1 106 ? 13.023 -18.374 8.710 1.00 0.00 82 LEU A C 6
ATOM 10973 O O . LEU A 1 106 ? 13.010 -17.160 8.928 1.00 0.00 82 LEU A O 6
ATOM 10989 N N . GLU A 1 107 ? 13.374 -19.301 9.638 1.00 0.00 83 GLU A N 6
ATOM 10990 C CA . GLU A 1 107 ? 13.859 -18.941 10.987 1.00 0.00 83 GLU A CA 6
ATOM 10991 C C . GLU A 1 107 ? 15.124 -18.075 10.888 1.00 0.00 83 GLU A C 6
ATOM 10992 O O . GLU A 1 107 ? 15.167 -16.999 11.463 1.00 0.00 83 GLU A O 6
ATOM 11004 N N . LEU A 1 108 ? 16.130 -18.561 10.134 1.00 0.00 84 LEU A N 6
ATOM 11005 C CA . LEU A 1 108 ? 17.427 -17.856 9.948 1.00 0.00 84 LEU A CA 6
ATOM 11006 C C . LEU A 1 108 ? 17.242 -16.424 9.406 1.00 0.00 84 LEU A C 6
ATOM 11007 O O . LEU A 1 108 ? 17.876 -15.474 9.893 1.00 0.00 84 LEU A O 6
ATOM 11023 N N . LEU A 1 109 ? 16.345 -16.290 8.422 1.00 0.00 85 LEU A N 6
ATOM 11024 C CA . LEU A 1 109 ? 16.015 -14.991 7.813 1.00 0.00 85 LEU A CA 6
ATOM 11025 C C . LEU A 1 109 ? 15.356 -14.050 8.855 1.00 0.00 85 LEU A C 6
ATOM 11026 O O . LEU A 1 109 ? 15.705 -12.875 8.948 1.00 0.00 85 LEU A O 6
ATOM 11042 N N . SER A 1 110 ? 14.419 -14.606 9.650 1.00 0.00 86 SER A N 6
ATOM 11043 C CA . SER A 1 110 ? 13.686 -13.856 10.695 1.00 0.00 86 SER A CA 6
ATOM 11044 C C . SER A 1 110 ? 14.597 -13.522 11.897 1.00 0.00 86 SER A C 6
ATOM 11045 O O . SER A 1 110 ? 14.334 -12.569 12.637 1.00 0.00 86 SER A O 6
ATOM 11053 N N . SER A 1 111 ? 15.666 -14.322 12.074 1.00 0.00 87 SER A N 6
ATOM 11054 C CA . SER A 1 111 ? 16.645 -14.145 13.156 1.00 0.00 87 SER A CA 6
ATOM 11055 C C . SER A 1 111 ? 17.637 -13.029 12.805 1.00 0.00 87 SER A C 6
ATOM 11056 O O . SER A 1 111 ? 18.112 -12.308 13.695 1.00 0.00 87 SER A O 6
ATOM 11064 N N . ASP A 1 112 ? 17.950 -12.884 11.499 1.00 0.00 88 ASP A N 6
ATOM 11065 C CA . ASP A 1 112 ? 18.925 -11.891 11.035 1.00 0.00 88 ASP A CA 6
ATOM 11066 C C . ASP A 1 112 ? 18.494 -11.305 9.680 1.00 0.00 88 ASP A C 6
ATOM 11067 O O . ASP A 1 112 ? 18.482 -12.011 8.669 1.00 0.00 88 ASP A O 6
ATOM 11076 N N . GLY A 1 113 ? 18.132 -10.008 9.683 1.00 0.00 89 GLY A N 6
ATOM 11077 C CA . GLY A 1 113 ? 17.759 -9.291 8.463 1.00 0.00 89 GLY A CA 6
ATOM 11078 C C . GLY A 1 113 ? 18.951 -8.980 7.559 1.00 0.00 89 GLY A C 6
ATOM 11079 O O . GLY A 1 113 ? 18.775 -8.575 6.412 1.00 0.00 89 GLY A O 6
ATOM 11083 N N . MET A 1 114 ? 20.176 -9.149 8.089 1.00 0.00 90 MET A N 6
ATOM 11084 C CA . MET A 1 114 ? 21.412 -9.045 7.292 1.00 0.00 90 MET A CA 6
ATOM 11085 C C . MET A 1 114 ? 21.673 -10.374 6.552 1.00 0.00 90 MET A C 6
ATOM 11086 O O . MET A 1 114 ? 22.356 -10.390 5.518 1.00 0.00 90 MET A O 6
ATOM 11100 N N . LEU A 1 115 ? 21.157 -11.491 7.119 1.00 0.00 91 LEU A N 6
ATOM 11101 C CA . LEU A 1 115 ? 21.130 -12.802 6.443 1.00 0.00 91 LEU A CA 6
ATOM 11102 C C . LEU A 1 115 ? 20.176 -12.765 5.248 1.00 0.00 91 LEU A C 6
ATOM 11103 O O . LEU A 1 115 ? 20.398 -13.467 4.258 1.00 0.00 91 LEU A O 6
ATOM 11119 N N . VAL A 1 116 ? 19.120 -11.942 5.359 1.00 0.00 92 VAL A N 6
ATOM 11120 C CA . VAL A 1 116 ? 18.245 -11.631 4.219 1.00 0.00 92 VAL A CA 6
ATOM 11121 C C . VAL A 1 116 ? 18.964 -10.609 3.314 1.00 0.00 92 VAL A C 6
ATOM 11122 O O . VAL A 1 116 ? 19.820 -9.836 3.789 1.00 0.00 92 VAL A O 6
ATOM 11135 N N . LYS A 1 117 ? 18.634 -10.623 2.018 1.00 0.00 93 LYS A N 6
ATOM 11136 C CA . LYS A 1 117 ? 19.142 -9.640 1.064 1.00 0.00 93 LYS A CA 6
ATOM 11137 C C . LYS A 1 117 ? 18.637 -8.243 1.451 1.00 0.00 93 LYS A C 6
ATOM 11138 O O . LYS A 1 117 ? 17.417 -8.030 1.533 1.00 0.00 93 LYS A O 6
ATOM 11157 N N . ARG A 1 118 ? 19.579 -7.321 1.745 1.00 0.00 94 ARG A N 6
ATOM 11158 C CA . ARG A 1 118 ? 19.262 -5.895 1.910 1.00 0.00 94 ARG A CA 6
ATOM 11159 C C . ARG A 1 118 ? 18.490 -5.370 0.671 1.00 0.00 94 ARG A C 6
ATOM 11160 O O . ARG A 1 118 ? 17.432 -4.805 0.856 1.00 0.00 94 ARG A O 6
ATOM 11181 N N . PRO A 1 119 ? 18.962 -5.581 -0.616 1.00 0.00 95 PRO A N 6
ATOM 11182 C CA . PRO A 1 119 ? 18.147 -5.236 -1.793 1.00 0.00 95 PRO A CA 6
ATOM 11183 C C . PRO A 1 119 ? 17.018 -6.276 -2.000 1.00 0.00 95 PRO A C 6
ATOM 11184 O O . PRO A 1 119 ? 17.246 -7.348 -2.576 1.00 0.00 95 PRO A O 6
ATOM 11195 N N . LEU A 1 120 ? 15.830 -5.979 -1.450 1.00 0.00 96 LEU A N 6
ATOM 11196 C CA . LEU A 1 120 ? 14.616 -6.784 -1.654 1.00 0.00 96 LEU A CA 6
ATOM 11197 C C . LEU A 1 120 ? 13.445 -5.819 -1.784 1.00 0.00 96 LEU A C 6
ATOM 11198 O O . LEU A 1 120 ? 13.399 -4.782 -1.137 1.00 0.00 96 LEU A O 6
ATOM 11214 N N . ALA A 1 121 ? 12.512 -6.162 -2.649 1.00 0.00 97 ALA A N 6
ATOM 11215 C CA . ALA A 1 121 ? 11.260 -5.436 -2.820 1.00 0.00 97 ALA A CA 6
ATOM 11216 C C . ALA A 1 121 ? 10.179 -6.478 -3.050 1.00 0.00 97 ALA A C 6
ATOM 11217 O O . ALA A 1 121 ? 10.340 -7.324 -3.919 1.00 0.00 97 ALA A O 6
ATOM 11224 N N . VAL A 1 122 ? 9.116 -6.458 -2.247 1.00 0.00 98 VAL A N 6
ATOM 11225 C CA . VAL A 1 122 ? 8.043 -7.464 -2.327 1.00 0.00 98 VAL A CA 6
ATOM 11226 C C . VAL A 1 122 ? 6.661 -6.791 -2.270 1.00 0.00 98 VAL A C 6
ATOM 11227 O O . VAL A 1 122 ? 6.500 -5.723 -1.697 1.00 0.00 98 VAL A O 6
ATOM 11240 N N . MET A 1 123 ? 5.675 -7.432 -2.900 1.00 0.00 99 MET A N 6
ATOM 11241 C CA . MET A 1 123 ? 4.261 -7.021 -2.863 1.00 0.00 99 MET A CA 6
ATOM 11242 C C . MET A 1 123 ? 3.423 -8.302 -2.620 1.00 0.00 99 MET A C 6
ATOM 11243 O O . MET A 1 123 ? 3.961 -9.311 -2.141 1.00 0.00 99 MET A O 6
ATOM 11257 N N . GLY A 1 124 ? 2.117 -8.279 -2.947 1.00 0.00 100 GLY A N 6
ATOM 11258 C CA . GLY A 1 124 ? 1.243 -9.443 -2.730 1.00 0.00 100 GLY A CA 6
ATOM 11259 C C . GLY A 1 124 ? 1.271 -10.473 -3.859 1.00 0.00 100 GLY A C 6
ATOM 11260 O O . GLY A 1 124 ? 0.740 -11.572 -3.701 1.00 0.00 100 GLY A O 6
ATOM 11264 N N . ASP A 1 125 ? 1.861 -10.108 -5.008 1.00 0.00 101 ASP A N 6
ATOM 11265 C CA . ASP A 1 125 ? 1.985 -11.007 -6.184 1.00 0.00 101 ASP A CA 6
ATOM 11266 C C . ASP A 1 125 ? 3.398 -10.909 -6.781 1.00 0.00 101 ASP A C 6
ATOM 11267 O O . ASP A 1 125 ? 3.947 -11.893 -7.275 1.00 0.00 101 ASP A O 6
ATOM 11276 N N . LYS A 1 126 ? 3.967 -9.697 -6.743 1.00 0.00 102 LYS A N 6
ATOM 11277 C CA . LYS A 1 126 ? 5.250 -9.367 -7.389 1.00 0.00 102 LYS A CA 6
ATOM 11278 C C . LYS A 1 126 ? 6.413 -9.327 -6.367 1.00 0.00 102 LYS A C 6
ATOM 11279 O O . LYS A 1 126 ? 6.187 -9.026 -5.196 1.00 0.00 102 LYS A O 6
ATOM 11298 N N . ILE A 1 127 ? 7.656 -9.618 -6.830 1.00 0.00 103 ILE A N 6
ATOM 11299 C CA . ILE A 1 127 ? 8.883 -9.538 -5.985 1.00 0.00 103 ILE A CA 6
ATOM 11300 C C . ILE A 1 127 ? 10.168 -9.425 -6.857 1.00 0.00 103 ILE A C 6
ATOM 11301 O O . ILE A 1 127 ? 10.220 -9.961 -7.970 1.00 0.00 103 ILE A O 6
ATOM 11317 N N . THR A 1 128 ? 11.183 -8.695 -6.343 1.00 0.00 104 THR A N 6
ATOM 11318 C CA . THR A 1 128 ? 12.524 -8.579 -6.946 1.00 0.00 104 THR A CA 6
ATOM 11319 C C . THR A 1 128 ? 13.601 -8.717 -5.850 1.00 0.00 104 THR A C 6
ATOM 11320 O O . THR A 1 128 ? 13.495 -8.082 -4.792 1.00 0.00 104 THR A O 6
ATOM 11331 N N . LEU A 1 129 ? 14.616 -9.568 -6.101 1.00 0.00 105 LEU A N 6
ATOM 11332 C CA . LEU A 1 129 ? 15.820 -9.684 -5.244 1.00 0.00 105 LEU A CA 6
ATOM 11333 C C . LEU A 1 129 ? 17.038 -9.125 -6.000 1.00 0.00 105 LEU A C 6
ATOM 11334 O O . LEU A 1 129 ? 17.225 -9.415 -7.194 1.00 0.00 105 LEU A O 6
ATOM 11350 N N . GLY A 1 130 ? 17.860 -8.342 -5.280 1.00 0.00 106 GLY A N 6
ATOM 11351 C CA . GLY A 1 130 ? 19.019 -7.660 -5.858 1.00 0.00 106 GLY A CA 6
ATOM 11352 C C . GLY A 1 130 ? 18.637 -6.384 -6.616 1.00 0.00 106 GLY A C 6
ATOM 11353 O O . GLY A 1 130 ? 17.511 -6.273 -7.129 1.00 0.00 106 GLY A O 6
ATOM 11357 N N . PHE A 1 131 ? 19.566 -5.406 -6.665 1.00 0.00 107 PHE A N 6
ATOM 11358 C CA . PHE A 1 131 ? 19.392 -4.186 -7.470 1.00 0.00 107 PHE A CA 6
ATOM 11359 C C . PHE A 1 131 ? 19.485 -4.547 -8.962 1.00 0.00 107 PHE A C 6
ATOM 11360 O O . PHE A 1 131 ? 20.585 -4.665 -9.522 1.00 0.00 107 PHE A O 6
ATOM 11377 N N . LYS A 1 132 ? 18.318 -4.788 -9.573 1.00 0.00 108 LYS A N 6
ATOM 11378 C CA . LYS A 1 132 ? 18.209 -5.154 -10.990 1.00 0.00 108 LYS A CA 6
ATOM 11379 C C . LYS A 1 132 ? 17.144 -4.283 -11.661 1.00 0.00 108 LYS A C 6
ATOM 11380 O O . LYS A 1 132 ? 15.947 -4.488 -11.437 1.00 0.00 108 LYS A O 6
ATOM 11399 N N . GLU A 1 133 ? 17.592 -3.314 -12.477 1.00 0.00 109 GLU A N 6
ATOM 11400 C CA . GLU A 1 133 ? 16.707 -2.395 -13.213 1.00 0.00 109 GLU A CA 6
ATOM 11401 C C . GLU A 1 133 ? 15.785 -3.163 -14.188 1.00 0.00 109 GLU A C 6
ATOM 11402 O O . GLU A 1 133 ? 14.638 -2.757 -14.415 1.00 0.00 109 GLU A O 6
ATOM 11414 N N . ASP A 1 134 ? 16.285 -4.303 -14.715 1.00 0.00 110 ASP A N 6
ATOM 11415 C CA . ASP A 1 134 ? 15.518 -5.178 -15.628 1.00 0.00 110 ASP A CA 6
ATOM 11416 C C . ASP A 1 134 ? 14.314 -5.777 -14.893 1.00 0.00 110 ASP A C 6
ATOM 11417 O O . ASP A 1 134 ? 13.169 -5.674 -15.353 1.00 0.00 110 ASP A O 6
ATOM 11426 N N . GLN A 1 135 ? 14.592 -6.374 -13.724 1.00 0.00 111 GLN A N 6
ATOM 11427 C CA . GLN A 1 135 ? 13.570 -6.946 -12.850 1.00 0.00 111 GLN A CA 6
ATOM 11428 C C . GLN A 1 135 ? 12.576 -5.881 -12.367 1.00 0.00 111 GLN A C 6
ATOM 11429 O O . GLN A 1 135 ? 11.405 -6.176 -12.216 1.00 0.00 111 GLN A O 6
ATOM 11443 N N . TYR A 1 136 ? 13.039 -4.640 -12.147 1.00 0.00 112 TYR A N 6
ATOM 11444 C CA . TYR A 1 136 ? 12.155 -3.553 -11.680 1.00 0.00 112 TYR A CA 6
ATOM 11445 C C . TYR A 1 136 ? 11.135 -3.169 -12.772 1.00 0.00 112 TYR A C 6
ATOM 11446 O O . TYR A 1 136 ? 9.928 -3.091 -12.499 1.00 0.00 112 TYR A O 6
ATOM 11464 N N . LYS A 1 137 ? 11.632 -2.982 -14.014 1.00 0.00 113 LYS A N 6
ATOM 11465 C CA . LYS A 1 137 ? 10.778 -2.584 -15.153 1.00 0.00 113 LYS A CA 6
ATOM 11466 C C . LYS A 1 137 ? 9.892 -3.742 -15.637 1.00 0.00 113 LYS A C 6
ATOM 11467 O O . LYS A 1 137 ? 8.922 -3.513 -16.349 1.00 0.00 113 LYS A O 6
ATOM 11486 N N . GLU A 1 138 ? 10.274 -4.986 -15.309 1.00 0.00 114 GLU A N 6
ATOM 11487 C CA . GLU A 1 138 ? 9.505 -6.186 -15.702 1.00 0.00 114 GLU A CA 6
ATOM 11488 C C . GLU A 1 138 ? 8.396 -6.500 -14.673 1.00 0.00 114 GLU A C 6
ATOM 11489 O O . GLU A 1 138 ? 7.231 -6.725 -15.032 1.00 0.00 114 GLU A O 6
ATOM 11501 N N . THR A 1 139 ? 8.785 -6.481 -13.391 1.00 0.00 115 THR A N 6
ATOM 11502 C CA . THR A 1 139 ? 7.955 -6.970 -12.270 1.00 0.00 115 THR A CA 6
ATOM 11503 C C . THR A 1 139 ? 6.994 -5.876 -11.762 1.00 0.00 115 THR A C 6
ATOM 11504 O O . THR A 1 139 ? 5.780 -6.107 -11.644 1.00 0.00 115 THR A O 6
ATOM 11515 N N . TRP A 1 140 ? 7.539 -4.681 -11.478 1.00 0.00 116 TRP A N 6
ATOM 11516 C CA . TRP A 1 140 ? 6.775 -3.583 -10.849 1.00 0.00 116 TRP A CA 6
ATOM 11517 C C . TRP A 1 140 ? 6.097 -2.721 -11.913 1.00 0.00 116 TRP A C 6
ATOM 11518 O O . TRP A 1 140 ? 4.866 -2.630 -11.976 1.00 0.00 116 TRP A O 6
ATOM 11539 N N . LEU A 1 141 ? 6.943 -2.120 -12.762 1.00 0.00 117 LEU A N 6
ATOM 11540 C CA . LEU A 1 141 ? 6.535 -1.061 -13.694 1.00 0.00 117 LEU A CA 6
ATOM 11541 C C . LEU A 1 141 ? 5.715 -1.667 -14.853 1.00 0.00 117 LEU A C 6
ATOM 11542 O O . LEU A 1 141 ? 4.494 -1.471 -14.929 1.00 0.00 117 LEU A O 6
ATOM 11558 N N . ALA A 1 142 ? 6.414 -2.420 -15.720 1.00 0.00 118 ALA A N 6
ATOM 11559 C CA . ALA A 1 142 ? 5.830 -3.197 -16.834 1.00 0.00 118 ALA A CA 6
ATOM 11560 C C . ALA A 1 142 ? 5.150 -2.272 -17.876 1.00 0.00 118 ALA A C 6
ATOM 11561 O O . ALA A 1 142 ? 3.906 -2.211 -17.949 1.00 0.00 118 ALA A O 6
ATOM 11569 N N . MET A 1 25 ? 0.944 -0.713 -1.271 1.00 0.00 1 MET A N 7
ATOM 11570 C CA . MET A 1 25 ? 2.270 -0.250 -1.751 1.00 0.00 1 MET A CA 7
ATOM 11571 C C . MET A 1 25 ? 3.301 -1.386 -1.708 1.00 0.00 1 MET A C 7
ATOM 11572 O O . MET A 1 25 ? 3.110 -2.391 -1.008 1.00 0.00 1 MET A O 7
ATOM 11586 N N . ILE A 1 26 ? 4.383 -1.213 -2.479 1.00 0.00 2 ILE A N 7
ATOM 11587 C CA . ILE A 1 26 ? 5.537 -2.120 -2.474 1.00 0.00 2 ILE A CA 7
ATOM 11588 C C . ILE A 1 26 ? 6.327 -1.955 -1.164 1.00 0.00 2 ILE A C 7
ATOM 11589 O O . ILE A 1 26 ? 6.709 -0.844 -0.809 1.00 0.00 2 ILE A O 7
ATOM 11605 N N . LYS A 1 27 ? 6.538 -3.054 -0.448 1.00 0.00 3 LYS A N 7
ATOM 11606 C CA . LYS A 1 27 ? 7.466 -3.104 0.686 1.00 0.00 3 LYS A CA 7
ATOM 11607 C C . LYS A 1 27 ? 8.902 -3.165 0.139 1.00 0.00 3 LYS A C 7
ATOM 11608 O O . LYS A 1 27 ? 9.421 -4.243 -0.180 1.00 0.00 3 LYS A O 7
ATOM 11627 N N . PHE A 1 28 ? 9.494 -1.983 -0.036 1.00 0.00 4 PHE A N 7
ATOM 11628 C CA . PHE A 1 28 ? 10.853 -1.826 -0.580 1.00 0.00 4 PHE A CA 7
ATOM 11629 C C . PHE A 1 28 ? 11.875 -1.945 0.566 1.00 0.00 4 PHE A C 7
ATOM 11630 O O . PHE A 1 28 ? 12.172 -0.963 1.263 1.00 0.00 4 PHE A O 7
ATOM 11647 N N . TYR A 1 29 ? 12.379 -3.165 0.778 1.00 0.00 5 TYR A N 7
ATOM 11648 C CA . TYR A 1 29 ? 13.384 -3.440 1.810 1.00 0.00 5 TYR A CA 7
ATOM 11649 C C . TYR A 1 29 ? 14.783 -3.047 1.310 1.00 0.00 5 TYR A C 7
ATOM 11650 O O . TYR A 1 29 ? 15.148 -3.302 0.150 1.00 0.00 5 TYR A O 7
ATOM 11668 N N . GLN A 1 30 ? 15.532 -2.406 2.211 1.00 0.00 6 GLN A N 7
ATOM 11669 C CA . GLN A 1 30 ? 16.905 -1.931 1.993 1.00 0.00 6 GLN A CA 7
ATOM 11670 C C . GLN A 1 30 ? 17.551 -1.700 3.366 1.00 0.00 6 GLN A C 7
ATOM 11671 O O . GLN A 1 30 ? 16.849 -1.697 4.372 1.00 0.00 6 GLN A O 7
ATOM 11685 N N . TYR A 1 31 ? 18.879 -1.534 3.413 1.00 0.00 7 TYR A N 7
ATOM 11686 C CA . TYR A 1 31 ? 19.596 -1.224 4.667 1.00 0.00 7 TYR A CA 7
ATOM 11687 C C . TYR A 1 31 ? 21.040 -0.816 4.361 1.00 0.00 7 TYR A C 7
ATOM 11688 O O . TYR A 1 31 ? 21.823 -1.646 3.895 1.00 0.00 7 TYR A O 7
ATOM 11706 N N . LYS A 1 32 ? 21.355 0.469 4.607 1.00 0.00 8 LYS A N 7
ATOM 11707 C CA . LYS A 1 32 ? 22.730 1.027 4.604 1.00 0.00 8 LYS A CA 7
ATOM 11708 C C . LYS A 1 32 ? 23.349 1.084 3.180 1.00 0.00 8 LYS A C 7
ATOM 11709 O O . LYS A 1 32 ? 22.905 0.377 2.264 1.00 0.00 8 LYS A O 7
ATOM 11728 N N . ASN A 1 33 ? 24.372 1.956 3.034 1.00 0.00 9 ASN A N 7
ATOM 11729 C CA . ASN A 1 33 ? 25.124 2.198 1.767 1.00 0.00 9 ASN A CA 7
ATOM 11730 C C . ASN A 1 33 ? 24.239 2.885 0.691 1.00 0.00 9 ASN A C 7
ATOM 11731 O O . ASN A 1 33 ? 23.016 2.724 0.664 1.00 0.00 9 ASN A O 7
ATOM 11742 N N . CYS A 1 34 ? 24.889 3.652 -0.198 1.00 0.00 10 CYS A N 7
ATOM 11743 C CA . CYS A 1 34 ? 24.222 4.380 -1.294 1.00 0.00 10 CYS A CA 7
ATOM 11744 C C . CYS A 1 34 ? 24.089 3.470 -2.545 1.00 0.00 10 CYS A C 7
ATOM 11745 O O . CYS A 1 34 ? 24.275 2.244 -2.453 1.00 0.00 10 CYS A O 7
ATOM 11753 N N . THR A 1 35 ? 23.714 4.091 -3.690 1.00 0.00 11 THR A N 7
ATOM 11754 C CA . THR A 1 35 ? 23.661 3.455 -5.027 1.00 0.00 11 THR A CA 7
ATOM 11755 C C . THR A 1 35 ? 22.451 2.509 -5.174 1.00 0.00 11 THR A C 7
ATOM 11756 O O . THR A 1 35 ? 21.499 2.851 -5.860 1.00 0.00 11 THR A O 7
ATOM 11767 N N . THR A 1 36 ? 22.492 1.344 -4.507 1.00 0.00 12 THR A N 7
ATOM 11768 C CA . THR A 1 36 ? 21.464 0.295 -4.641 1.00 0.00 12 THR A CA 7
ATOM 11769 C C . THR A 1 36 ? 20.074 0.828 -4.239 1.00 0.00 12 THR A C 7
ATOM 11770 O O . THR A 1 36 ? 19.162 0.905 -5.068 1.00 0.00 12 THR A O 7
ATOM 11781 N N . CYS A 1 37 ? 19.976 1.253 -2.967 1.00 0.00 13 CYS A N 7
ATOM 11782 C CA . CYS A 1 37 ? 18.735 1.758 -2.364 1.00 0.00 13 CYS A CA 7
ATOM 11783 C C . CYS A 1 37 ? 18.274 3.050 -3.058 1.00 0.00 13 CYS A C 7
ATOM 11784 O O . CYS A 1 37 ? 17.105 3.186 -3.403 1.00 0.00 13 CYS A O 7
ATOM 11792 N N . LYS A 1 38 ? 19.233 3.966 -3.295 1.00 0.00 14 LYS A N 7
ATOM 11793 C CA . LYS A 1 38 ? 18.951 5.318 -3.812 1.00 0.00 14 LYS A CA 7
ATOM 11794 C C . LYS A 1 38 ? 18.433 5.296 -5.259 1.00 0.00 14 LYS A C 7
ATOM 11795 O O . LYS A 1 38 ? 17.454 5.966 -5.569 1.00 0.00 14 LYS A O 7
ATOM 11814 N N . LYS A 1 39 ? 19.091 4.514 -6.131 1.00 0.00 15 LYS A N 7
ATOM 11815 C CA . LYS A 1 39 ? 18.724 4.426 -7.560 1.00 0.00 15 LYS A CA 7
ATOM 11816 C C . LYS A 1 39 ? 17.436 3.604 -7.754 1.00 0.00 15 LYS A C 7
ATOM 11817 O O . LYS A 1 39 ? 16.616 3.942 -8.611 1.00 0.00 15 LYS A O 7
ATOM 11836 N N . ALA A 1 40 ? 17.277 2.520 -6.964 1.00 0.00 16 ALA A N 7
ATOM 11837 C CA . ALA A 1 40 ? 16.056 1.678 -6.998 1.00 0.00 16 ALA A CA 7
ATOM 11838 C C . ALA A 1 40 ? 14.826 2.494 -6.567 1.00 0.00 16 ALA A C 7
ATOM 11839 O O . ALA A 1 40 ? 13.765 2.439 -7.208 1.00 0.00 16 ALA A O 7
ATOM 11846 N N . ALA A 1 41 ? 15.007 3.284 -5.497 1.00 0.00 17 ALA A N 7
ATOM 11847 C CA . ALA A 1 41 ? 13.971 4.191 -4.974 1.00 0.00 17 ALA A CA 7
ATOM 11848 C C . ALA A 1 41 ? 13.692 5.336 -5.960 1.00 0.00 17 ALA A C 7
ATOM 11849 O O . ALA A 1 41 ? 12.551 5.759 -6.105 1.00 0.00 17 ALA A O 7
ATOM 11856 N N . LYS A 1 42 ? 14.760 5.820 -6.627 1.00 0.00 18 LYS A N 7
ATOM 11857 C CA . LYS A 1 42 ? 14.676 6.884 -7.657 1.00 0.00 18 LYS A CA 7
ATOM 11858 C C . LYS A 1 42 ? 13.893 6.393 -8.888 1.00 0.00 18 LYS A C 7
ATOM 11859 O O . LYS A 1 42 ? 13.159 7.157 -9.488 1.00 0.00 18 LYS A O 7
ATOM 11878 N N . PHE A 1 43 ? 14.059 5.105 -9.230 1.00 0.00 19 PHE A N 7
ATOM 11879 C CA . PHE A 1 43 ? 13.451 4.479 -10.424 1.00 0.00 19 PHE A CA 7
ATOM 11880 C C . PHE A 1 43 ? 11.940 4.278 -10.205 1.00 0.00 19 PHE A C 7
ATOM 11881 O O . PHE A 1 43 ? 11.113 4.601 -11.077 1.00 0.00 19 PHE A O 7
ATOM 11898 N N . LEU A 1 44 ? 11.609 3.745 -9.017 1.00 0.00 20 LEU A N 7
ATOM 11899 C CA . LEU A 1 44 ? 10.224 3.590 -8.551 1.00 0.00 20 LEU A CA 7
ATOM 11900 C C . LEU A 1 44 ? 9.537 4.971 -8.460 1.00 0.00 20 LEU A C 7
ATOM 11901 O O . LEU A 1 44 ? 8.429 5.150 -8.952 1.00 0.00 20 LEU A O 7
ATOM 11917 N N . ASP A 1 45 ? 10.252 5.955 -7.886 1.00 0.00 21 ASP A N 7
ATOM 11918 C CA . ASP A 1 45 ? 9.782 7.363 -7.788 1.00 0.00 21 ASP A CA 7
ATOM 11919 C C . ASP A 1 45 ? 9.615 8.006 -9.179 1.00 0.00 21 ASP A C 7
ATOM 11920 O O . ASP A 1 45 ? 8.675 8.774 -9.405 1.00 0.00 21 ASP A O 7
ATOM 11929 N N . GLU A 1 46 ? 10.519 7.644 -10.105 1.00 0.00 22 GLU A N 7
ATOM 11930 C CA . GLU A 1 46 ? 10.583 8.211 -11.469 1.00 0.00 22 GLU A CA 7
ATOM 11931 C C . GLU A 1 46 ? 9.304 7.874 -12.249 1.00 0.00 22 GLU A C 7
ATOM 11932 O O . GLU A 1 46 ? 8.695 8.741 -12.886 1.00 0.00 22 GLU A O 7
ATOM 11944 N N . TYR A 1 47 ? 8.904 6.596 -12.162 1.00 0.00 23 TYR A N 7
ATOM 11945 C CA . TYR A 1 47 ? 7.679 6.079 -12.806 1.00 0.00 23 TYR A CA 7
ATOM 11946 C C . TYR A 1 47 ? 6.412 6.308 -11.950 1.00 0.00 23 TYR A C 7
ATOM 11947 O O . TYR A 1 47 ? 5.318 5.885 -12.348 1.00 0.00 23 TYR A O 7
ATOM 11965 N N . GLY A 1 48 ? 6.564 6.989 -10.795 1.00 0.00 24 GLY A N 7
ATOM 11966 C CA . GLY A 1 48 ? 5.424 7.365 -9.946 1.00 0.00 24 GLY A CA 7
ATOM 11967 C C . GLY A 1 48 ? 4.735 6.169 -9.300 1.00 0.00 24 GLY A C 7
ATOM 11968 O O . GLY A 1 48 ? 3.506 6.061 -9.305 1.00 0.00 24 GLY A O 7
ATOM 11972 N N . VAL A 1 49 ? 5.554 5.255 -8.780 1.00 0.00 25 VAL A N 7
ATOM 11973 C CA . VAL A 1 49 ? 5.114 3.998 -8.144 1.00 0.00 25 VAL A CA 7
ATOM 11974 C C . VAL A 1 49 ? 5.199 4.117 -6.611 1.00 0.00 25 VAL A C 7
ATOM 11975 O O . VAL A 1 49 ? 6.210 4.596 -6.083 1.00 0.00 25 VAL A O 7
ATOM 11988 N N . SER A 1 50 ? 4.134 3.687 -5.913 1.00 0.00 26 SER A N 7
ATOM 11989 C CA . SER A 1 50 ? 4.091 3.671 -4.441 1.00 0.00 26 SER A CA 7
ATOM 11990 C C . SER A 1 50 ? 4.996 2.555 -3.880 1.00 0.00 26 SER A C 7
ATOM 11991 O O . SER A 1 50 ? 4.753 1.368 -4.127 1.00 0.00 26 SER A O 7
ATOM 11999 N N . TYR A 1 51 ? 6.045 2.957 -3.149 1.00 0.00 27 TYR A N 7
ATOM 12000 C CA . TYR A 1 51 ? 6.952 2.028 -2.454 1.00 0.00 27 TYR A CA 7
ATOM 12001 C C . TYR A 1 51 ? 7.131 2.483 -0.997 1.00 0.00 27 TYR A C 7
ATOM 12002 O O . TYR A 1 51 ? 6.791 3.618 -0.641 1.00 0.00 27 TYR A O 7
ATOM 12020 N N . GLU A 1 52 ? 7.695 1.605 -0.170 1.00 0.00 28 GLU A N 7
ATOM 12021 C CA . GLU A 1 52 ? 7.887 1.839 1.266 1.00 0.00 28 GLU A CA 7
ATOM 12022 C C . GLU A 1 52 ? 9.348 1.502 1.625 1.00 0.00 28 GLU A C 7
ATOM 12023 O O . GLU A 1 52 ? 9.683 0.322 1.711 1.00 0.00 28 GLU A O 7
ATOM 12035 N N . PRO A 1 53 ? 10.258 2.532 1.775 1.00 0.00 29 PRO A N 7
ATOM 12036 C CA . PRO A 1 53 ? 11.676 2.307 2.143 1.00 0.00 29 PRO A CA 7
ATOM 12037 C C . PRO A 1 53 ? 11.827 1.913 3.632 1.00 0.00 29 PRO A C 7
ATOM 12038 O O . PRO A 1 53 ? 11.857 2.763 4.532 1.00 0.00 29 PRO A O 7
ATOM 12049 N N . ILE A 1 54 ? 11.866 0.599 3.876 1.00 0.00 30 ILE A N 7
ATOM 12050 C CA . ILE A 1 54 ? 11.965 0.005 5.223 1.00 0.00 30 ILE A CA 7
ATOM 12051 C C . ILE A 1 54 ? 13.250 -0.825 5.346 1.00 0.00 30 ILE A C 7
ATOM 12052 O O . ILE A 1 54 ? 13.735 -1.386 4.360 1.00 0.00 30 ILE A O 7
ATOM 12068 N N . ASP A 1 55 ? 13.804 -0.864 6.569 1.00 0.00 31 ASP A N 7
ATOM 12069 C CA . ASP A 1 55 ? 15.054 -1.583 6.865 1.00 0.00 31 ASP A CA 7
ATOM 12070 C C . ASP A 1 55 ? 14.821 -3.094 6.866 1.00 0.00 31 ASP A C 7
ATOM 12071 O O . ASP A 1 55 ? 13.876 -3.569 7.497 1.00 0.00 31 ASP A O 7
ATOM 12080 N N . ILE A 1 56 ? 15.696 -3.840 6.165 1.00 0.00 32 ILE A N 7
ATOM 12081 C CA . ILE A 1 56 ? 15.588 -5.311 6.052 1.00 0.00 32 ILE A CA 7
ATOM 12082 C C . ILE A 1 56 ? 15.820 -6.010 7.415 1.00 0.00 32 ILE A C 7
ATOM 12083 O O . ILE A 1 56 ? 15.139 -6.982 7.730 1.00 0.00 32 ILE A O 7
ATOM 12099 N N . VAL A 1 57 ? 16.780 -5.499 8.227 1.00 0.00 33 VAL A N 7
ATOM 12100 C CA . VAL A 1 57 ? 17.185 -6.155 9.502 1.00 0.00 33 VAL A CA 7
ATOM 12101 C C . VAL A 1 57 ? 16.525 -5.503 10.732 1.00 0.00 33 VAL A C 7
ATOM 12102 O O . VAL A 1 57 ? 16.181 -6.194 11.702 1.00 0.00 33 VAL A O 7
ATOM 12115 N N . GLN A 1 58 ? 16.333 -4.177 10.683 1.00 0.00 34 GLN A N 7
ATOM 12116 C CA . GLN A 1 58 ? 15.686 -3.434 11.786 1.00 0.00 34 GLN A CA 7
ATOM 12117 C C . GLN A 1 58 ? 14.182 -3.765 11.793 1.00 0.00 34 GLN A C 7
ATOM 12118 O O . GLN A 1 58 ? 13.581 -3.969 12.852 1.00 0.00 34 GLN A O 7
ATOM 12132 N N . HIS A 1 59 ? 13.604 -3.860 10.578 1.00 0.00 35 HIS A N 7
ATOM 12133 C CA . HIS A 1 59 ? 12.185 -4.205 10.366 1.00 0.00 35 HIS A CA 7
ATOM 12134 C C . HIS A 1 59 ? 12.094 -5.492 9.513 1.00 0.00 35 HIS A C 7
ATOM 12135 O O . HIS A 1 59 ? 11.690 -5.454 8.348 1.00 0.00 35 HIS A O 7
ATOM 12150 N N . THR A 1 60 ? 12.522 -6.624 10.097 1.00 0.00 36 THR A N 7
ATOM 12151 C CA . THR A 1 60 ? 12.518 -7.932 9.416 1.00 0.00 36 THR A CA 7
ATOM 12152 C C . THR A 1 60 ? 11.114 -8.567 9.486 1.00 0.00 36 THR A C 7
ATOM 12153 O O . THR A 1 60 ? 10.497 -8.542 10.560 1.00 0.00 36 THR A O 7
ATOM 12164 N N . PRO A 1 61 ? 10.572 -9.123 8.351 1.00 0.00 37 PRO A N 7
ATOM 12165 C CA . PRO A 1 61 ? 9.359 -9.971 8.387 1.00 0.00 37 PRO A CA 7
ATOM 12166 C C . PRO A 1 61 ? 9.571 -11.228 9.269 1.00 0.00 37 PRO A C 7
ATOM 12167 O O . PRO A 1 61 ? 10.701 -11.719 9.400 1.00 0.00 37 PRO A O 7
ATOM 12178 N N . THR A 1 62 ? 8.487 -11.717 9.889 1.00 0.00 38 THR A N 7
ATOM 12179 C CA . THR A 1 62 ? 8.504 -12.944 10.714 1.00 0.00 38 THR A CA 7
ATOM 12180 C C . THR A 1 62 ? 8.481 -14.192 9.818 1.00 0.00 38 THR A C 7
ATOM 12181 O O . THR A 1 62 ? 8.431 -14.083 8.587 1.00 0.00 38 THR A O 7
ATOM 12192 N N . ILE A 1 63 ? 8.518 -15.376 10.450 1.00 0.00 39 ILE A N 7
ATOM 12193 C CA . ILE A 1 63 ? 8.531 -16.673 9.745 1.00 0.00 39 ILE A CA 7
ATOM 12194 C C . ILE A 1 63 ? 7.238 -16.838 8.915 1.00 0.00 39 ILE A C 7
ATOM 12195 O O . ILE A 1 63 ? 7.287 -17.302 7.767 1.00 0.00 39 ILE A O 7
ATOM 12211 N N . ASN A 1 64 ? 6.099 -16.403 9.508 1.00 0.00 40 ASN A N 7
ATOM 12212 C CA . ASN A 1 64 ? 4.788 -16.340 8.823 1.00 0.00 40 ASN A CA 7
ATOM 12213 C C . ASN A 1 64 ? 4.856 -15.389 7.612 1.00 0.00 40 ASN A C 7
ATOM 12214 O O . ASN A 1 64 ? 4.550 -15.797 6.498 1.00 0.00 40 ASN A O 7
ATOM 12225 N N . GLU A 1 65 ? 5.293 -14.131 7.852 1.00 0.00 41 GLU A N 7
ATOM 12226 C CA . GLU A 1 65 ? 5.295 -13.065 6.821 1.00 0.00 41 GLU A CA 7
ATOM 12227 C C . GLU A 1 65 ? 6.167 -13.450 5.607 1.00 0.00 41 GLU A C 7
ATOM 12228 O O . GLU A 1 65 ? 5.794 -13.187 4.460 1.00 0.00 41 GLU A O 7
ATOM 12240 N N . PHE A 1 66 ? 7.309 -14.106 5.882 1.00 0.00 42 PHE A N 7
ATOM 12241 C CA . PHE A 1 66 ? 8.201 -14.628 4.840 1.00 0.00 42 PHE A CA 7
ATOM 12242 C C . PHE A 1 66 ? 7.487 -15.724 4.026 1.00 0.00 42 PHE A C 7
ATOM 12243 O O . PHE A 1 66 ? 7.290 -15.550 2.827 1.00 0.00 42 PHE A O 7
ATOM 12260 N N . LYS A 1 67 ? 7.039 -16.822 4.680 1.00 0.00 43 LYS A N 7
ATOM 12261 C CA . LYS A 1 67 ? 6.395 -17.955 3.951 1.00 0.00 43 LYS A CA 7
ATOM 12262 C C . LYS A 1 67 ? 5.107 -17.514 3.222 1.00 0.00 43 LYS A C 7
ATOM 12263 O O . LYS A 1 67 ? 4.724 -18.119 2.223 1.00 0.00 43 LYS A O 7
ATOM 12282 N N . THR A 1 68 ? 4.488 -16.416 3.706 1.00 0.00 44 THR A N 7
ATOM 12283 C CA . THR A 1 68 ? 3.296 -15.824 3.082 1.00 0.00 44 THR A CA 7
ATOM 12284 C C . THR A 1 68 ? 3.663 -15.161 1.741 1.00 0.00 44 THR A C 7
ATOM 12285 O O . THR A 1 68 ? 3.096 -15.521 0.704 1.00 0.00 44 THR A O 7
ATOM 12296 N N . ILE A 1 69 ? 4.649 -14.227 1.756 1.00 0.00 45 ILE A N 7
ATOM 12297 C CA . ILE A 1 69 ? 5.054 -13.488 0.535 1.00 0.00 45 ILE A CA 7
ATOM 12298 C C . ILE A 1 69 ? 5.618 -14.459 -0.521 1.00 0.00 45 ILE A C 7
ATOM 12299 O O . ILE A 1 69 ? 5.436 -14.255 -1.704 1.00 0.00 45 ILE A O 7
ATOM 12315 N N . ILE A 1 70 ? 6.254 -15.539 -0.054 1.00 0.00 46 ILE A N 7
ATOM 12316 C CA . ILE A 1 70 ? 6.813 -16.600 -0.913 1.00 0.00 46 ILE A CA 7
ATOM 12317 C C . ILE A 1 70 ? 5.694 -17.446 -1.551 1.00 0.00 46 ILE A C 7
ATOM 12318 O O . ILE A 1 70 ? 5.764 -17.783 -2.738 1.00 0.00 46 ILE A O 7
ATOM 12334 N N . ALA A 1 71 ? 4.650 -17.748 -0.761 1.00 0.00 47 ALA A N 7
ATOM 12335 C CA . ALA A 1 71 ? 3.480 -18.527 -1.234 1.00 0.00 47 ALA A CA 7
ATOM 12336 C C . ALA A 1 71 ? 2.636 -17.725 -2.249 1.00 0.00 47 ALA A C 7
ATOM 12337 O O . ALA A 1 71 ? 2.048 -18.292 -3.174 1.00 0.00 47 ALA A O 7
ATOM 12344 N N . ASN A 1 72 ? 2.594 -16.397 -2.055 1.00 0.00 48 ASN A N 7
ATOM 12345 C CA . ASN A 1 72 ? 1.762 -15.478 -2.863 1.00 0.00 48 ASN A CA 7
ATOM 12346 C C . ASN A 1 72 ? 2.452 -15.105 -4.189 1.00 0.00 48 ASN A C 7
ATOM 12347 O O . ASN A 1 72 ? 1.835 -15.186 -5.260 1.00 0.00 48 ASN A O 7
ATOM 12358 N N . THR A 1 73 ? 3.732 -14.697 -4.106 1.00 0.00 49 THR A N 7
ATOM 12359 C CA . THR A 1 73 ? 4.505 -14.236 -5.277 1.00 0.00 49 THR A CA 7
ATOM 12360 C C . THR A 1 73 ? 5.050 -15.427 -6.082 1.00 0.00 49 THR A C 7
ATOM 12361 O O . THR A 1 73 ? 4.940 -15.464 -7.314 1.00 0.00 49 THR A O 7
ATOM 12372 N N . GLY A 1 74 ? 5.607 -16.410 -5.359 1.00 0.00 50 GLY A N 7
ATOM 12373 C CA . GLY A 1 74 ? 6.262 -17.572 -5.972 1.00 0.00 50 GLY A CA 7
ATOM 12374 C C . GLY A 1 74 ? 7.765 -17.379 -6.111 1.00 0.00 50 GLY A C 7
ATOM 12375 O O . GLY A 1 74 ? 8.366 -17.808 -7.104 1.00 0.00 50 GLY A O 7
ATOM 12379 N N . VAL A 1 75 ? 8.373 -16.710 -5.112 1.00 0.00 51 VAL A N 7
ATOM 12380 C CA . VAL A 1 75 ? 9.826 -16.461 -5.085 1.00 0.00 51 VAL A CA 7
ATOM 12381 C C . VAL A 1 75 ? 10.556 -17.653 -4.437 1.00 0.00 51 VAL A C 7
ATOM 12382 O O . VAL A 1 75 ? 9.999 -18.332 -3.570 1.00 0.00 51 VAL A O 7
ATOM 12395 N N . GLU A 1 76 ? 11.789 -17.928 -4.903 1.00 0.00 52 GLU A N 7
ATOM 12396 C CA . GLU A 1 76 ? 12.667 -18.924 -4.285 1.00 0.00 52 GLU A CA 7
ATOM 12397 C C . GLU A 1 76 ? 13.086 -18.454 -2.882 1.00 0.00 52 GLU A C 7
ATOM 12398 O O . GLU A 1 76 ? 13.504 -17.308 -2.700 1.00 0.00 52 GLU A O 7
ATOM 12410 N N . ILE A 1 77 ? 12.954 -19.352 -1.904 1.00 0.00 53 ILE A N 7
ATOM 12411 C CA . ILE A 1 77 ? 13.274 -19.066 -0.496 1.00 0.00 53 ILE A CA 7
ATOM 12412 C C . ILE A 1 77 ? 14.820 -19.045 -0.300 1.00 0.00 53 ILE A C 7
ATOM 12413 O O . ILE A 1 77 ? 15.343 -18.281 0.518 1.00 0.00 53 ILE A O 7
ATOM 12429 N N . ASN A 1 78 ? 15.537 -19.846 -1.111 1.00 0.00 54 ASN A N 7
ATOM 12430 C CA . ASN A 1 78 ? 17.010 -19.982 -1.026 1.00 0.00 54 ASN A CA 7
ATOM 12431 C C . ASN A 1 78 ? 17.740 -18.750 -1.604 1.00 0.00 54 ASN A C 7
ATOM 12432 O O . ASN A 1 78 ? 18.830 -18.408 -1.130 1.00 0.00 54 ASN A O 7
ATOM 12443 N N . LYS A 1 79 ? 17.135 -18.077 -2.622 1.00 0.00 55 LYS A N 7
ATOM 12444 C CA . LYS A 1 79 ? 17.740 -16.858 -3.218 1.00 0.00 55 LYS A CA 7
ATOM 12445 C C . LYS A 1 79 ? 17.635 -15.654 -2.261 1.00 0.00 55 LYS A C 7
ATOM 12446 O O . LYS A 1 79 ? 18.373 -14.674 -2.417 1.00 0.00 55 LYS A O 7
ATOM 12465 N N . LEU A 1 80 ? 16.702 -15.737 -1.279 1.00 0.00 56 LEU A N 7
ATOM 12466 C CA . LEU A 1 80 ? 16.476 -14.665 -0.291 1.00 0.00 56 LEU A CA 7
ATOM 12467 C C . LEU A 1 80 ? 17.660 -14.532 0.682 1.00 0.00 56 LEU A C 7
ATOM 12468 O O . LEU A 1 80 ? 17.803 -13.503 1.325 1.00 0.00 56 LEU A O 7
ATOM 12484 N N . PHE A 1 81 ? 18.486 -15.588 0.791 1.00 0.00 57 PHE A N 7
ATOM 12485 C CA . PHE A 1 81 ? 19.689 -15.573 1.641 1.00 0.00 57 PHE A CA 7
ATOM 12486 C C . PHE A 1 81 ? 20.758 -14.616 1.101 1.00 0.00 57 PHE A C 7
ATOM 12487 O O . PHE A 1 81 ? 21.042 -14.587 -0.107 1.00 0.00 57 PHE A O 7
ATOM 12504 N N . ASN A 1 82 ? 21.308 -13.827 2.043 1.00 0.00 58 ASN A N 7
ATOM 12505 C CA . ASN A 1 82 ? 22.556 -13.070 1.899 1.00 0.00 58 ASN A CA 7
ATOM 12506 C C . ASN A 1 82 ? 23.626 -13.975 1.265 1.00 0.00 58 ASN A C 7
ATOM 12507 O O . ASN A 1 82 ? 23.977 -14.999 1.835 1.00 0.00 58 ASN A O 7
ATOM 12518 N N . THR A 1 83 ? 24.073 -13.602 0.065 1.00 0.00 59 THR A N 7
ATOM 12519 C CA . THR A 1 83 ? 24.903 -14.456 -0.813 1.00 0.00 59 THR A CA 7
ATOM 12520 C C . THR A 1 83 ? 26.415 -14.385 -0.409 1.00 0.00 59 THR A C 7
ATOM 12521 O O . THR A 1 83 ? 26.759 -13.742 0.590 1.00 0.00 59 THR A O 7
ATOM 12532 N N . HIS A 1 84 ? 27.296 -15.084 -1.167 1.00 0.00 60 HIS A N 7
ATOM 12533 C CA . HIS A 1 84 ? 28.777 -15.021 -1.004 1.00 0.00 60 HIS A CA 7
ATOM 12534 C C . HIS A 1 84 ? 29.304 -13.565 -1.120 1.00 0.00 60 HIS A C 7
ATOM 12535 O O . HIS A 1 84 ? 28.610 -12.691 -1.650 1.00 0.00 60 HIS A O 7
ATOM 12550 N N . GLY A 1 85 ? 30.556 -13.339 -0.677 1.00 0.00 61 GLY A N 7
ATOM 12551 C CA . GLY A 1 85 ? 31.113 -11.976 -0.570 1.00 0.00 61 GLY A CA 7
ATOM 12552 C C . GLY A 1 85 ? 30.512 -11.228 0.619 1.00 0.00 61 GLY A C 7
ATOM 12553 O O . GLY A 1 85 ? 30.482 -9.991 0.657 1.00 0.00 61 GLY A O 7
ATOM 12557 N N . ALA A 1 86 ? 30.062 -12.028 1.601 1.00 0.00 62 ALA A N 7
ATOM 12558 C CA . ALA A 1 86 ? 29.316 -11.582 2.780 1.00 0.00 62 ALA A CA 7
ATOM 12559 C C . ALA A 1 86 ? 29.327 -12.716 3.844 1.00 0.00 62 ALA A C 7
ATOM 12560 O O . ALA A 1 86 ? 30.156 -13.634 3.757 1.00 0.00 62 ALA A O 7
ATOM 12567 N N . LYS A 1 87 ? 28.401 -12.674 4.823 1.00 0.00 63 LYS A N 7
ATOM 12568 C CA . LYS A 1 87 ? 28.429 -13.585 5.995 1.00 0.00 63 LYS A CA 7
ATOM 12569 C C . LYS A 1 87 ? 28.153 -15.066 5.638 1.00 0.00 63 LYS A C 7
ATOM 12570 O O . LYS A 1 87 ? 28.575 -15.942 6.380 1.00 0.00 63 LYS A O 7
ATOM 12589 N N . TYR A 1 88 ? 27.448 -15.316 4.516 1.00 0.00 64 TYR A N 7
ATOM 12590 C CA . TYR A 1 88 ? 26.928 -16.664 4.136 1.00 0.00 64 TYR A CA 7
ATOM 12591 C C . TYR A 1 88 ? 27.965 -17.804 4.290 1.00 0.00 64 TYR A C 7
ATOM 12592 O O . TYR A 1 88 ? 27.661 -18.854 4.866 1.00 0.00 64 TYR A O 7
ATOM 12610 N N . ARG A 1 89 ? 29.187 -17.574 3.774 1.00 0.00 65 ARG A N 7
ATOM 12611 C CA . ARG A 1 89 ? 30.250 -18.607 3.736 1.00 0.00 65 ARG A CA 7
ATOM 12612 C C . ARG A 1 89 ? 31.126 -18.540 4.998 1.00 0.00 65 ARG A C 7
ATOM 12613 O O . ARG A 1 89 ? 31.750 -19.539 5.374 1.00 0.00 65 ARG A O 7
ATOM 12634 N N . GLU A 1 90 ? 31.152 -17.352 5.642 1.00 0.00 66 GLU A N 7
ATOM 12635 C CA . GLU A 1 90 ? 31.821 -17.140 6.944 1.00 0.00 66 GLU A CA 7
ATOM 12636 C C . GLU A 1 90 ? 31.190 -18.072 7.998 1.00 0.00 66 GLU A C 7
ATOM 12637 O O . GLU A 1 90 ? 31.886 -18.733 8.773 1.00 0.00 66 GLU A O 7
ATOM 12649 N N . LEU A 1 91 ? 29.849 -18.106 7.976 1.00 0.00 67 LEU A N 7
ATOM 12650 C CA . LEU A 1 91 ? 29.024 -18.982 8.815 1.00 0.00 67 LEU A CA 7
ATOM 12651 C C . LEU A 1 91 ? 29.016 -20.405 8.238 1.00 0.00 67 LEU A C 7
ATOM 12652 O O . LEU A 1 91 ? 28.996 -21.392 8.983 1.00 0.00 67 LEU A O 7
ATOM 12668 N N . ASP A 1 92 ? 29.059 -20.461 6.884 1.00 0.00 68 ASP A N 7
ATOM 12669 C CA . ASP A 1 92 ? 28.853 -21.681 6.086 1.00 0.00 68 ASP A CA 7
ATOM 12670 C C . ASP A 1 92 ? 27.454 -22.243 6.387 1.00 0.00 68 ASP A C 7
ATOM 12671 O O . ASP A 1 92 ? 27.281 -23.390 6.832 1.00 0.00 68 ASP A O 7
ATOM 12680 N N . LEU A 1 93 ? 26.443 -21.367 6.184 1.00 0.00 69 LEU A N 7
ATOM 12681 C CA . LEU A 1 93 ? 25.033 -21.738 6.330 1.00 0.00 69 LEU A CA 7
ATOM 12682 C C . LEU A 1 93 ? 24.655 -22.822 5.322 1.00 0.00 69 LEU A C 7
ATOM 12683 O O . LEU A 1 93 ? 23.802 -23.633 5.614 1.00 0.00 69 LEU A O 7
ATOM 12699 N N . LYS A 1 94 ? 25.309 -22.819 4.143 1.00 0.00 70 LYS A N 7
ATOM 12700 C CA . LYS A 1 94 ? 25.060 -23.796 3.064 1.00 0.00 70 LYS A CA 7
ATOM 12701 C C . LYS A 1 94 ? 25.025 -25.255 3.596 1.00 0.00 70 LYS A C 7
ATOM 12702 O O . LYS A 1 94 ? 24.137 -26.039 3.215 1.00 0.00 70 LYS A O 7
ATOM 12721 N N . ASN A 1 95 ? 25.966 -25.574 4.509 1.00 0.00 71 ASN A N 7
ATOM 12722 C CA . ASN A 1 95 ? 26.090 -26.917 5.110 1.00 0.00 71 ASN A CA 7
ATOM 12723 C C . ASN A 1 95 ? 24.823 -27.303 5.907 1.00 0.00 71 ASN A C 7
ATOM 12724 O O . ASN A 1 95 ? 24.359 -28.447 5.822 1.00 0.00 71 ASN A O 7
ATOM 12735 N N . LYS A 1 96 ? 24.265 -26.357 6.691 1.00 0.00 72 LYS A N 7
ATOM 12736 C CA . LYS A 1 96 ? 23.016 -26.619 7.435 1.00 0.00 72 LYS A CA 7
ATOM 12737 C C . LYS A 1 96 ? 21.805 -26.549 6.482 1.00 0.00 72 LYS A C 7
ATOM 12738 O O . LYS A 1 96 ? 20.902 -27.355 6.610 1.00 0.00 72 LYS A O 7
ATOM 12757 N N . LEU A 1 97 ? 21.844 -25.648 5.469 1.00 0.00 73 LEU A N 7
ATOM 12758 C CA . LEU A 1 97 ? 20.679 -25.352 4.587 1.00 0.00 73 LEU A CA 7
ATOM 12759 C C . LEU A 1 97 ? 20.321 -26.539 3.682 1.00 0.00 73 LEU A C 7
ATOM 12760 O O . LEU A 1 97 ? 19.154 -26.720 3.319 1.00 0.00 73 LEU A O 7
ATOM 12776 N N . GLN A 1 98 ? 21.342 -27.332 3.327 1.00 0.00 74 GLN A N 7
ATOM 12777 C CA . GLN A 1 98 ? 21.183 -28.521 2.470 1.00 0.00 74 GLN A CA 7
ATOM 12778 C C . GLN A 1 98 ? 20.610 -29.732 3.245 1.00 0.00 74 GLN A C 7
ATOM 12779 O O . GLN A 1 98 ? 20.265 -30.749 2.626 1.00 0.00 74 GLN A O 7
ATOM 12793 N N . THR A 1 99 ? 20.500 -29.628 4.592 1.00 0.00 75 THR A N 7
ATOM 12794 C CA . THR A 1 99 ? 20.008 -30.741 5.437 1.00 0.00 75 THR A CA 7
ATOM 12795 C C . THR A 1 99 ? 18.773 -30.350 6.289 1.00 0.00 75 THR A C 7
ATOM 12796 O O . THR A 1 99 ? 18.010 -31.235 6.689 1.00 0.00 75 THR A O 7
ATOM 12807 N N . LEU A 1 100 ? 18.554 -29.037 6.564 1.00 0.00 76 LEU A N 7
ATOM 12808 C CA . LEU A 1 100 ? 17.391 -28.586 7.380 1.00 0.00 76 LEU A CA 7
ATOM 12809 C C . LEU A 1 100 ? 16.090 -28.510 6.552 1.00 0.00 76 LEU A C 7
ATOM 12810 O O . LEU A 1 100 ? 16.071 -28.830 5.357 1.00 0.00 76 LEU A O 7
ATOM 12826 N N . SER A 1 101 ? 15.005 -28.089 7.219 1.00 0.00 77 SER A N 7
ATOM 12827 C CA . SER A 1 101 ? 13.708 -27.804 6.581 1.00 0.00 77 SER A CA 7
ATOM 12828 C C . SER A 1 101 ? 13.723 -26.385 5.982 1.00 0.00 77 SER A C 7
ATOM 12829 O O . SER A 1 101 ? 14.348 -25.490 6.549 1.00 0.00 77 SER A O 7
ATOM 12837 N N . ASP A 1 102 ? 13.016 -26.163 4.855 1.00 0.00 78 ASP A N 7
ATOM 12838 C CA . ASP A 1 102 ? 12.870 -24.807 4.263 1.00 0.00 78 ASP A CA 7
ATOM 12839 C C . ASP A 1 102 ? 12.173 -23.836 5.241 1.00 0.00 78 ASP A C 7
ATOM 12840 O O . ASP A 1 102 ? 12.259 -22.617 5.076 1.00 0.00 78 ASP A O 7
ATOM 12849 N N . ASP A 1 103 ? 11.482 -24.400 6.253 1.00 0.00 79 ASP A N 7
ATOM 12850 C CA . ASP A 1 103 ? 10.957 -23.640 7.399 1.00 0.00 79 ASP A CA 7
ATOM 12851 C C . ASP A 1 103 ? 12.101 -23.038 8.244 1.00 0.00 79 ASP A C 7
ATOM 12852 O O . ASP A 1 103 ? 12.042 -21.875 8.635 1.00 0.00 79 ASP A O 7
ATOM 12861 N N . GLU A 1 104 ? 13.136 -23.849 8.518 1.00 0.00 80 GLU A N 7
ATOM 12862 C CA . GLU A 1 104 ? 14.329 -23.418 9.285 1.00 0.00 80 GLU A CA 7
ATOM 12863 C C . GLU A 1 104 ? 15.141 -22.355 8.514 1.00 0.00 80 GLU A C 7
ATOM 12864 O O . GLU A 1 104 ? 15.795 -21.494 9.130 1.00 0.00 80 GLU A O 7
ATOM 12876 N N . LYS A 1 105 ? 15.074 -22.412 7.164 1.00 0.00 81 LYS A N 7
ATOM 12877 C CA . LYS A 1 105 ? 15.603 -21.342 6.292 1.00 0.00 81 LYS A CA 7
ATOM 12878 C C . LYS A 1 105 ? 14.900 -20.003 6.619 1.00 0.00 81 LYS A C 7
ATOM 12879 O O . LYS A 1 105 ? 15.558 -18.976 6.834 1.00 0.00 81 LYS A O 7
ATOM 12898 N N . LEU A 1 106 ? 13.554 -20.059 6.669 1.00 0.00 82 LEU A N 7
ATOM 12899 C CA . LEU A 1 106 ? 12.690 -18.905 7.004 1.00 0.00 82 LEU A CA 7
ATOM 12900 C C . LEU A 1 106 ? 13.035 -18.336 8.388 1.00 0.00 82 LEU A C 7
ATOM 12901 O O . LEU A 1 106 ? 13.062 -17.121 8.566 1.00 0.00 82 LEU A O 7
ATOM 12917 N N . GLU A 1 107 ? 13.299 -19.242 9.355 1.00 0.00 83 GLU A N 7
ATOM 12918 C CA . GLU A 1 107 ? 13.639 -18.866 10.741 1.00 0.00 83 GLU A CA 7
ATOM 12919 C C . GLU A 1 107 ? 14.934 -18.032 10.787 1.00 0.00 83 GLU A C 7
ATOM 12920 O O . GLU A 1 107 ? 14.984 -17.013 11.472 1.00 0.00 83 GLU A O 7
ATOM 12932 N N . LEU A 1 108 ? 15.960 -18.472 10.029 1.00 0.00 84 LEU A N 7
ATOM 12933 C CA . LEU A 1 108 ? 17.248 -17.744 9.908 1.00 0.00 84 LEU A CA 7
ATOM 12934 C C . LEU A 1 108 ? 17.039 -16.337 9.308 1.00 0.00 84 LEU A C 7
ATOM 12935 O O . LEU A 1 108 ? 17.568 -15.337 9.827 1.00 0.00 84 LEU A O 7
ATOM 12951 N N . LEU A 1 109 ? 16.233 -16.282 8.229 1.00 0.00 85 LEU A N 7
ATOM 12952 C CA . LEU A 1 109 ? 15.890 -15.021 7.544 1.00 0.00 85 LEU A CA 7
ATOM 12953 C C . LEU A 1 109 ? 15.147 -14.053 8.495 1.00 0.00 85 LEU A C 7
ATOM 12954 O O . LEU A 1 109 ? 15.352 -12.845 8.448 1.00 0.00 85 LEU A O 7
ATOM 12970 N N . SER A 1 110 ? 14.282 -14.618 9.353 1.00 0.00 86 SER A N 7
ATOM 12971 C CA . SER A 1 110 ? 13.457 -13.851 10.301 1.00 0.00 86 SER A CA 7
ATOM 12972 C C . SER A 1 110 ? 14.292 -13.385 11.509 1.00 0.00 86 SER A C 7
ATOM 12973 O O . SER A 1 110 ? 14.008 -12.332 12.100 1.00 0.00 86 SER A O 7
ATOM 12981 N N . SER A 1 111 ? 15.330 -14.177 11.854 1.00 0.00 87 SER A N 7
ATOM 12982 C CA . SER A 1 111 ? 16.259 -13.861 12.952 1.00 0.00 87 SER A CA 7
ATOM 12983 C C . SER A 1 111 ? 17.098 -12.628 12.602 1.00 0.00 87 SER A C 7
ATOM 12984 O O . SER A 1 111 ? 17.285 -11.737 13.437 1.00 0.00 87 SER A O 7
ATOM 12992 N N . ASP A 1 112 ? 17.592 -12.585 11.349 1.00 0.00 88 ASP A N 7
ATOM 12993 C CA . ASP A 1 112 ? 18.392 -11.459 10.833 1.00 0.00 88 ASP A CA 7
ATOM 12994 C C . ASP A 1 112 ? 17.981 -11.132 9.400 1.00 0.00 88 ASP A C 7
ATOM 12995 O O . ASP A 1 112 ? 18.056 -11.993 8.520 1.00 0.00 88 ASP A O 7
ATOM 13004 N N . GLY A 1 113 ? 17.573 -9.873 9.169 1.00 0.00 89 GLY A N 7
ATOM 13005 C CA . GLY A 1 113 ? 17.452 -9.339 7.814 1.00 0.00 89 GLY A CA 7
ATOM 13006 C C . GLY A 1 113 ? 18.809 -9.168 7.131 1.00 0.00 89 GLY A C 7
ATOM 13007 O O . GLY A 1 113 ? 18.882 -8.942 5.927 1.00 0.00 89 GLY A O 7
ATOM 13011 N N . MET A 1 114 ? 19.892 -9.248 7.932 1.00 0.00 90 MET A N 7
ATOM 13012 C CA . MET A 1 114 ? 21.264 -9.363 7.422 1.00 0.00 90 MET A CA 7
ATOM 13013 C C . MET A 1 114 ? 21.484 -10.724 6.732 1.00 0.00 90 MET A C 7
ATOM 13014 O O . MET A 1 114 ? 22.295 -10.824 5.816 1.00 0.00 90 MET A O 7
ATOM 13028 N N . LEU A 1 115 ? 20.766 -11.766 7.202 1.00 0.00 91 LEU A N 7
ATOM 13029 C CA . LEU A 1 115 ? 20.749 -13.095 6.555 1.00 0.00 91 LEU A CA 7
ATOM 13030 C C . LEU A 1 115 ? 19.834 -13.117 5.326 1.00 0.00 91 LEU A C 7
ATOM 13031 O O . LEU A 1 115 ? 19.836 -14.093 4.576 1.00 0.00 91 LEU A O 7
ATOM 13047 N N . VAL A 1 116 ? 19.047 -12.049 5.148 1.00 0.00 92 VAL A N 7
ATOM 13048 C CA . VAL A 1 116 ? 18.261 -11.812 3.925 1.00 0.00 92 VAL A CA 7
ATOM 13049 C C . VAL A 1 116 ? 19.040 -10.837 3.011 1.00 0.00 92 VAL A C 7
ATOM 13050 O O . VAL A 1 116 ? 19.985 -10.164 3.461 1.00 0.00 92 VAL A O 7
ATOM 13063 N N . LYS A 1 117 ? 18.668 -10.809 1.725 1.00 0.00 93 LYS A N 7
ATOM 13064 C CA . LYS A 1 117 ? 19.141 -9.800 0.778 1.00 0.00 93 LYS A CA 7
ATOM 13065 C C . LYS A 1 117 ? 18.617 -8.415 1.206 1.00 0.00 93 LYS A C 7
ATOM 13066 O O . LYS A 1 117 ? 17.396 -8.237 1.341 1.00 0.00 93 LYS A O 7
ATOM 13085 N N . ARG A 1 118 ? 19.542 -7.462 1.445 1.00 0.00 94 ARG A N 7
ATOM 13086 C CA . ARG A 1 118 ? 19.183 -6.064 1.746 1.00 0.00 94 ARG A CA 7
ATOM 13087 C C . ARG A 1 118 ? 18.323 -5.456 0.601 1.00 0.00 94 ARG A C 7
ATOM 13088 O O . ARG A 1 118 ? 17.249 -4.947 0.889 1.00 0.00 94 ARG A O 7
ATOM 13109 N N . PRO A 1 119 ? 18.749 -5.526 -0.726 1.00 0.00 95 PRO A N 7
ATOM 13110 C CA . PRO A 1 119 ? 17.885 -5.080 -1.834 1.00 0.00 95 PRO A CA 7
ATOM 13111 C C . PRO A 1 119 ? 16.780 -6.119 -2.149 1.00 0.00 95 PRO A C 7
ATOM 13112 O O . PRO A 1 119 ? 17.034 -7.180 -2.739 1.00 0.00 95 PRO A O 7
ATOM 13123 N N . LEU A 1 120 ? 15.566 -5.816 -1.683 1.00 0.00 96 LEU A N 7
ATOM 13124 C CA . LEU A 1 120 ? 14.362 -6.601 -1.968 1.00 0.00 96 LEU A CA 7
ATOM 13125 C C . LEU A 1 120 ? 13.186 -5.625 -2.075 1.00 0.00 96 LEU A C 7
ATOM 13126 O O . LEU A 1 120 ? 13.168 -4.582 -1.427 1.00 0.00 96 LEU A O 7
ATOM 13142 N N . ALA A 1 121 ? 12.232 -5.954 -2.931 1.00 0.00 97 ALA A N 7
ATOM 13143 C CA . ALA A 1 121 ? 10.998 -5.185 -3.104 1.00 0.00 97 ALA A CA 7
ATOM 13144 C C . ALA A 1 121 ? 9.876 -6.186 -3.359 1.00 0.00 97 ALA A C 7
ATOM 13145 O O . ALA A 1 121 ? 9.956 -6.948 -4.310 1.00 0.00 97 ALA A O 7
ATOM 13152 N N . VAL A 1 122 ? 8.867 -6.217 -2.487 1.00 0.00 98 VAL A N 7
ATOM 13153 C CA . VAL A 1 122 ? 7.761 -7.195 -2.555 1.00 0.00 98 VAL A CA 7
ATOM 13154 C C . VAL A 1 122 ? 6.412 -6.476 -2.409 1.00 0.00 98 VAL A C 7
ATOM 13155 O O . VAL A 1 122 ? 6.339 -5.413 -1.815 1.00 0.00 98 VAL A O 7
ATOM 13168 N N . MET A 1 123 ? 5.358 -7.059 -2.982 1.00 0.00 99 MET A N 7
ATOM 13169 C CA . MET A 1 123 ? 3.976 -6.561 -2.869 1.00 0.00 99 MET A CA 7
ATOM 13170 C C . MET A 1 123 ? 3.092 -7.786 -2.518 1.00 0.00 99 MET A C 7
ATOM 13171 O O . MET A 1 123 ? 3.544 -8.650 -1.745 1.00 0.00 99 MET A O 7
ATOM 13185 N N . GLY A 1 124 ? 1.841 -7.863 -3.033 1.00 0.00 100 GLY A N 7
ATOM 13186 C CA . GLY A 1 124 ? 0.979 -9.032 -2.809 1.00 0.00 100 GLY A CA 7
ATOM 13187 C C . GLY A 1 124 ? 1.496 -10.285 -3.516 1.00 0.00 100 GLY A C 7
ATOM 13188 O O . GLY A 1 124 ? 2.075 -11.169 -2.877 1.00 0.00 100 GLY A O 7
ATOM 13192 N N . ASP A 1 125 ? 1.311 -10.348 -4.847 1.00 0.00 101 ASP A N 7
ATOM 13193 C CA . ASP A 1 125 ? 1.712 -11.511 -5.672 1.00 0.00 101 ASP A CA 7
ATOM 13194 C C . ASP A 1 125 ? 2.888 -11.154 -6.618 1.00 0.00 101 ASP A C 7
ATOM 13195 O O . ASP A 1 125 ? 3.245 -11.935 -7.510 1.00 0.00 101 ASP A O 7
ATOM 13204 N N . LYS A 1 126 ? 3.514 -9.981 -6.385 1.00 0.00 102 LYS A N 7
ATOM 13205 C CA . LYS A 1 126 ? 4.666 -9.483 -7.181 1.00 0.00 102 LYS A CA 7
ATOM 13206 C C . LYS A 1 126 ? 5.904 -9.296 -6.285 1.00 0.00 102 LYS A C 7
ATOM 13207 O O . LYS A 1 126 ? 5.763 -8.934 -5.119 1.00 0.00 102 LYS A O 7
ATOM 13226 N N . ILE A 1 127 ? 7.116 -9.526 -6.846 1.00 0.00 103 ILE A N 7
ATOM 13227 C CA . ILE A 1 127 ? 8.392 -9.377 -6.095 1.00 0.00 103 ILE A CA 7
ATOM 13228 C C . ILE A 1 127 ? 9.597 -9.219 -7.064 1.00 0.00 103 ILE A C 7
ATOM 13229 O O . ILE A 1 127 ? 9.553 -9.694 -8.208 1.00 0.00 103 ILE A O 7
ATOM 13245 N N . THR A 1 128 ? 10.650 -8.529 -6.584 1.00 0.00 104 THR A N 7
ATOM 13246 C CA . THR A 1 128 ? 11.940 -8.353 -7.277 1.00 0.00 104 THR A CA 7
ATOM 13247 C C . THR A 1 128 ? 13.080 -8.459 -6.246 1.00 0.00 104 THR A C 7
ATOM 13248 O O . THR A 1 128 ? 13.000 -7.847 -5.169 1.00 0.00 104 THR A O 7
ATOM 13259 N N . LEU A 1 129 ? 14.117 -9.261 -6.558 1.00 0.00 105 LEU A N 7
ATOM 13260 C CA . LEU A 1 129 ? 15.334 -9.377 -5.718 1.00 0.00 105 LEU A CA 7
ATOM 13261 C C . LEU A 1 129 ? 16.522 -8.692 -6.408 1.00 0.00 105 LEU A C 7
ATOM 13262 O O . LEU A 1 129 ? 16.737 -8.863 -7.618 1.00 0.00 105 LEU A O 7
ATOM 13278 N N . GLY A 1 130 ? 17.280 -7.914 -5.614 1.00 0.00 106 GLY A N 7
ATOM 13279 C CA . GLY A 1 130 ? 18.445 -7.178 -6.095 1.00 0.00 106 GLY A CA 7
ATOM 13280 C C . GLY A 1 130 ? 18.079 -5.926 -6.889 1.00 0.00 106 GLY A C 7
ATOM 13281 O O . GLY A 1 130 ? 16.939 -5.777 -7.354 1.00 0.00 106 GLY A O 7
ATOM 13285 N N . PHE A 1 131 ? 19.046 -5.002 -7.020 1.00 0.00 107 PHE A N 7
ATOM 13286 C CA . PHE A 1 131 ? 18.920 -3.848 -7.916 1.00 0.00 107 PHE A CA 7
ATOM 13287 C C . PHE A 1 131 ? 19.116 -4.325 -9.369 1.00 0.00 107 PHE A C 7
ATOM 13288 O O . PHE A 1 131 ? 20.247 -4.410 -9.872 1.00 0.00 107 PHE A O 7
ATOM 13305 N N . LYS A 1 132 ? 17.999 -4.740 -9.986 1.00 0.00 108 LYS A N 7
ATOM 13306 C CA . LYS A 1 132 ? 17.933 -5.100 -11.409 1.00 0.00 108 LYS A CA 7
ATOM 13307 C C . LYS A 1 132 ? 16.797 -4.302 -12.043 1.00 0.00 108 LYS A C 7
ATOM 13308 O O . LYS A 1 132 ? 15.618 -4.573 -11.764 1.00 0.00 108 LYS A O 7
ATOM 13327 N N . GLU A 1 133 ? 17.160 -3.299 -12.868 1.00 0.00 109 GLU A N 7
ATOM 13328 C CA . GLU A 1 133 ? 16.192 -2.456 -13.586 1.00 0.00 109 GLU A CA 7
ATOM 13329 C C . GLU A 1 133 ? 15.275 -3.316 -14.473 1.00 0.00 109 GLU A C 7
ATOM 13330 O O . GLU A 1 133 ? 14.106 -2.993 -14.647 1.00 0.00 109 GLU A O 7
ATOM 13342 N N . ASP A 1 134 ? 15.833 -4.430 -14.992 1.00 0.00 110 ASP A N 7
ATOM 13343 C CA . ASP A 1 134 ? 15.096 -5.428 -15.794 1.00 0.00 110 ASP A CA 7
ATOM 13344 C C . ASP A 1 134 ? 13.871 -5.969 -15.026 1.00 0.00 110 ASP A C 7
ATOM 13345 O O . ASP A 1 134 ? 12.731 -5.856 -15.492 1.00 0.00 110 ASP A O 7
ATOM 13354 N N . GLN A 1 135 ? 14.130 -6.533 -13.835 1.00 0.00 111 GLN A N 7
ATOM 13355 C CA . GLN A 1 135 ? 13.088 -7.101 -12.967 1.00 0.00 111 GLN A CA 7
ATOM 13356 C C . GLN A 1 135 ? 12.068 -6.028 -12.548 1.00 0.00 111 GLN A C 7
ATOM 13357 O O . GLN A 1 135 ? 10.877 -6.316 -12.445 1.00 0.00 111 GLN A O 7
ATOM 13371 N N . TYR A 1 136 ? 12.544 -4.782 -12.346 1.00 0.00 112 TYR A N 7
ATOM 13372 C CA . TYR A 1 136 ? 11.686 -3.658 -11.926 1.00 0.00 112 TYR A CA 7
ATOM 13373 C C . TYR A 1 136 ? 10.680 -3.266 -13.034 1.00 0.00 112 TYR A C 7
ATOM 13374 O O . TYR A 1 136 ? 9.476 -3.173 -12.771 1.00 0.00 112 TYR A O 7
ATOM 13392 N N . LYS A 1 137 ? 11.169 -3.063 -14.280 1.00 0.00 113 LYS A N 7
ATOM 13393 C CA . LYS A 1 137 ? 10.302 -2.666 -15.418 1.00 0.00 113 LYS A CA 7
ATOM 13394 C C . LYS A 1 137 ? 9.377 -3.808 -15.867 1.00 0.00 113 LYS A C 7
ATOM 13395 O O . LYS A 1 137 ? 8.342 -3.569 -16.492 1.00 0.00 113 LYS A O 7
ATOM 13414 N N . GLU A 1 138 ? 9.784 -5.045 -15.565 1.00 0.00 114 GLU A N 7
ATOM 13415 C CA . GLU A 1 138 ? 9.032 -6.249 -15.937 1.00 0.00 114 GLU A CA 7
ATOM 13416 C C . GLU A 1 138 ? 7.884 -6.521 -14.941 1.00 0.00 114 GLU A C 7
ATOM 13417 O O . GLU A 1 138 ? 6.735 -6.744 -15.342 1.00 0.00 114 GLU A O 7
ATOM 13429 N N . THR A 1 139 ? 8.206 -6.460 -13.637 1.00 0.00 115 THR A N 7
ATOM 13430 C CA . THR A 1 139 ? 7.294 -6.881 -12.558 1.00 0.00 115 THR A CA 7
ATOM 13431 C C . THR A 1 139 ? 6.373 -5.727 -12.105 1.00 0.00 115 THR A C 7
ATOM 13432 O O . THR A 1 139 ? 5.154 -5.901 -11.996 1.00 0.00 115 THR A O 7
ATOM 13443 N N . TRP A 1 140 ? 6.969 -4.552 -11.840 1.00 0.00 116 TRP A N 7
ATOM 13444 C CA . TRP A 1 140 ? 6.233 -3.391 -11.300 1.00 0.00 116 TRP A CA 7
ATOM 13445 C C . TRP A 1 140 ? 5.589 -2.571 -12.430 1.00 0.00 116 TRP A C 7
ATOM 13446 O O . TRP A 1 140 ? 4.435 -2.147 -12.327 1.00 0.00 116 TRP A O 7
ATOM 13467 N N . LEU A 1 141 ? 6.361 -2.361 -13.508 1.00 0.00 117 LEU A N 7
ATOM 13468 C CA . LEU A 1 141 ? 6.015 -1.410 -14.592 1.00 0.00 117 LEU A CA 7
ATOM 13469 C C . LEU A 1 141 ? 5.476 -2.139 -15.837 1.00 0.00 117 LEU A C 7
ATOM 13470 O O . LEU A 1 141 ? 5.267 -3.358 -15.801 1.00 0.00 117 LEU A O 7
ATOM 13486 N N . ALA A 1 142 ? 5.263 -1.346 -16.922 1.00 0.00 118 ALA A N 7
ATOM 13487 C CA . ALA A 1 142 ? 4.752 -1.800 -18.234 1.00 0.00 118 ALA A CA 7
ATOM 13488 C C . ALA A 1 142 ? 3.234 -2.120 -18.154 1.00 0.00 118 ALA A C 7
ATOM 13489 O O . ALA A 1 142 ? 2.413 -1.228 -18.475 1.00 0.00 118 ALA A O 7
ATOM 13497 N N . MET A 1 25 ? 1.711 -0.287 0.511 1.00 0.00 1 MET A N 8
ATOM 13498 C CA . MET A 1 25 ? 1.962 -0.435 -0.945 1.00 0.00 1 MET A CA 8
ATOM 13499 C C . MET A 1 25 ? 3.078 -1.476 -1.193 1.00 0.00 1 MET A C 8
ATOM 13500 O O . MET A 1 25 ? 3.261 -2.370 -0.358 1.00 0.00 1 MET A O 8
ATOM 13514 N N . ILE A 1 26 ? 3.779 -1.391 -2.357 1.00 0.00 2 ILE A N 8
ATOM 13515 C CA . ILE A 1 26 ? 4.919 -2.279 -2.684 1.00 0.00 2 ILE A CA 8
ATOM 13516 C C . ILE A 1 26 ? 5.993 -2.192 -1.584 1.00 0.00 2 ILE A C 8
ATOM 13517 O O . ILE A 1 26 ? 6.686 -1.186 -1.463 1.00 0.00 2 ILE A O 8
ATOM 13533 N N . LYS A 1 27 ? 6.073 -3.253 -0.783 1.00 0.00 3 LYS A N 8
ATOM 13534 C CA . LYS A 1 27 ? 6.952 -3.342 0.382 1.00 0.00 3 LYS A CA 8
ATOM 13535 C C . LYS A 1 27 ? 8.425 -3.347 -0.050 1.00 0.00 3 LYS A C 8
ATOM 13536 O O . LYS A 1 27 ? 9.003 -4.400 -0.335 1.00 0.00 3 LYS A O 8
ATOM 13555 N N . PHE A 1 28 ? 9.000 -2.144 -0.127 1.00 0.00 4 PHE A N 8
ATOM 13556 C CA . PHE A 1 28 ? 10.395 -1.947 -0.543 1.00 0.00 4 PHE A CA 8
ATOM 13557 C C . PHE A 1 28 ? 11.308 -2.062 0.684 1.00 0.00 4 PHE A C 8
ATOM 13558 O O . PHE A 1 28 ? 11.461 -1.112 1.460 1.00 0.00 4 PHE A O 8
ATOM 13575 N N . TYR A 1 29 ? 11.874 -3.256 0.874 1.00 0.00 5 TYR A N 8
ATOM 13576 C CA . TYR A 1 29 ? 12.838 -3.508 1.942 1.00 0.00 5 TYR A CA 8
ATOM 13577 C C . TYR A 1 29 ? 14.217 -3.001 1.511 1.00 0.00 5 TYR A C 8
ATOM 13578 O O . TYR A 1 29 ? 14.656 -3.265 0.382 1.00 0.00 5 TYR A O 8
ATOM 13596 N N . GLN A 1 30 ? 14.872 -2.245 2.401 1.00 0.00 6 GLN A N 8
ATOM 13597 C CA . GLN A 1 30 ? 16.246 -1.752 2.176 1.00 0.00 6 GLN A CA 8
ATOM 13598 C C . GLN A 1 30 ? 16.931 -1.494 3.519 1.00 0.00 6 GLN A C 8
ATOM 13599 O O . GLN A 1 30 ? 16.320 -1.692 4.569 1.00 0.00 6 GLN A O 8
ATOM 13613 N N . TYR A 1 31 ? 18.200 -1.067 3.489 1.00 0.00 7 TYR A N 8
ATOM 13614 C CA . TYR A 1 31 ? 18.926 -0.682 4.707 1.00 0.00 7 TYR A CA 8
ATOM 13615 C C . TYR A 1 31 ? 20.186 0.129 4.356 1.00 0.00 7 TYR A C 8
ATOM 13616 O O . TYR A 1 31 ? 21.073 -0.373 3.649 1.00 0.00 7 TYR A O 8
ATOM 13634 N N . LYS A 1 32 ? 20.213 1.390 4.847 1.00 0.00 8 LYS A N 8
ATOM 13635 C CA . LYS A 1 32 ? 21.383 2.303 4.832 1.00 0.00 8 LYS A CA 8
ATOM 13636 C C . LYS A 1 32 ? 21.759 2.799 3.410 1.00 0.00 8 LYS A C 8
ATOM 13637 O O . LYS A 1 32 ? 21.504 2.131 2.399 1.00 0.00 8 LYS A O 8
ATOM 13656 N N . ASN A 1 33 ? 22.372 3.998 3.363 1.00 0.00 9 ASN A N 8
ATOM 13657 C CA . ASN A 1 33 ? 22.910 4.607 2.130 1.00 0.00 9 ASN A CA 8
ATOM 13658 C C . ASN A 1 33 ? 24.127 3.807 1.613 1.00 0.00 9 ASN A C 8
ATOM 13659 O O . ASN A 1 33 ? 24.633 2.934 2.329 1.00 0.00 9 ASN A O 8
ATOM 13670 N N . CYS A 1 34 ? 24.568 4.116 0.367 1.00 0.00 10 CYS A N 8
ATOM 13671 C CA . CYS A 1 34 ? 25.599 3.358 -0.411 1.00 0.00 10 CYS A CA 8
ATOM 13672 C C . CYS A 1 34 ? 24.994 2.087 -1.055 1.00 0.00 10 CYS A C 8
ATOM 13673 O O . CYS A 1 34 ? 25.326 1.747 -2.198 1.00 0.00 10 CYS A O 8
ATOM 13681 N N . THR A 1 35 ? 24.117 1.392 -0.294 1.00 0.00 11 THR A N 8
ATOM 13682 C CA . THR A 1 35 ? 23.376 0.192 -0.742 1.00 0.00 11 THR A CA 8
ATOM 13683 C C . THR A 1 35 ? 22.441 0.515 -1.951 1.00 0.00 11 THR A C 8
ATOM 13684 O O . THR A 1 35 ? 22.169 1.689 -2.244 1.00 0.00 11 THR A O 8
ATOM 13695 N N . THR A 1 36 ? 21.940 -0.544 -2.621 1.00 0.00 12 THR A N 8
ATOM 13696 C CA . THR A 1 36 ? 20.901 -0.459 -3.674 1.00 0.00 12 THR A CA 8
ATOM 13697 C C . THR A 1 36 ? 19.644 0.323 -3.202 1.00 0.00 12 THR A C 8
ATOM 13698 O O . THR A 1 36 ? 18.876 0.796 -4.027 1.00 0.00 12 THR A O 8
ATOM 13709 N N . CYS A 1 37 ? 19.483 0.456 -1.867 1.00 0.00 13 CYS A N 8
ATOM 13710 C CA . CYS A 1 37 ? 18.521 1.372 -1.208 1.00 0.00 13 CYS A CA 8
ATOM 13711 C C . CYS A 1 37 ? 18.269 2.661 -2.019 1.00 0.00 13 CYS A C 8
ATOM 13712 O O . CYS A 1 37 ? 17.136 2.966 -2.380 1.00 0.00 13 CYS A O 8
ATOM 13720 N N . LYS A 1 38 ? 19.373 3.324 -2.391 1.00 0.00 14 LYS A N 8
ATOM 13721 C CA . LYS A 1 38 ? 19.347 4.619 -3.083 1.00 0.00 14 LYS A CA 8
ATOM 13722 C C . LYS A 1 38 ? 18.881 4.469 -4.544 1.00 0.00 14 LYS A C 8
ATOM 13723 O O . LYS A 1 38 ? 17.952 5.156 -4.986 1.00 0.00 14 LYS A O 8
ATOM 13742 N N . LYS A 1 39 ? 19.528 3.537 -5.261 1.00 0.00 15 LYS A N 8
ATOM 13743 C CA . LYS A 1 39 ? 19.320 3.315 -6.708 1.00 0.00 15 LYS A CA 8
ATOM 13744 C C . LYS A 1 39 ? 17.890 2.831 -7.021 1.00 0.00 15 LYS A C 8
ATOM 13745 O O . LYS A 1 39 ? 17.217 3.370 -7.907 1.00 0.00 15 LYS A O 8
ATOM 13764 N N . ALA A 1 40 ? 17.451 1.818 -6.271 1.00 0.00 16 ALA A N 8
ATOM 13765 C CA . ALA A 1 40 ? 16.120 1.216 -6.405 1.00 0.00 16 ALA A CA 8
ATOM 13766 C C . ALA A 1 40 ? 15.007 2.189 -5.972 1.00 0.00 16 ALA A C 8
ATOM 13767 O O . ALA A 1 40 ? 13.977 2.275 -6.645 1.00 0.00 16 ALA A O 8
ATOM 13774 N N . ALA A 1 41 ? 15.227 2.940 -4.860 1.00 0.00 17 ALA A N 8
ATOM 13775 C CA . ALA A 1 41 ? 14.247 3.954 -4.390 1.00 0.00 17 ALA A CA 8
ATOM 13776 C C . ALA A 1 41 ? 14.050 5.059 -5.435 1.00 0.00 17 ALA A C 8
ATOM 13777 O O . ALA A 1 41 ? 12.922 5.478 -5.702 1.00 0.00 17 ALA A O 8
ATOM 13784 N N . LYS A 1 42 ? 15.166 5.500 -6.038 1.00 0.00 18 LYS A N 8
ATOM 13785 C CA . LYS A 1 42 ? 15.164 6.541 -7.079 1.00 0.00 18 LYS A CA 8
ATOM 13786 C C . LYS A 1 42 ? 14.515 6.023 -8.376 1.00 0.00 18 LYS A C 8
ATOM 13787 O O . LYS A 1 42 ? 13.826 6.771 -9.051 1.00 0.00 18 LYS A O 8
ATOM 13806 N N . PHE A 1 43 ? 14.736 4.740 -8.700 1.00 0.00 19 PHE A N 8
ATOM 13807 C CA . PHE A 1 43 ? 14.166 4.102 -9.907 1.00 0.00 19 PHE A CA 8
ATOM 13808 C C . PHE A 1 43 ? 12.625 4.085 -9.832 1.00 0.00 19 PHE A C 8
ATOM 13809 O O . PHE A 1 43 ? 11.924 4.520 -10.756 1.00 0.00 19 PHE A O 8
ATOM 13826 N N . LEU A 1 44 ? 12.130 3.615 -8.685 1.00 0.00 20 LEU A N 8
ATOM 13827 C CA . LEU A 1 44 ? 10.700 3.506 -8.396 1.00 0.00 20 LEU A CA 8
ATOM 13828 C C . LEU A 1 44 ? 10.049 4.911 -8.285 1.00 0.00 20 LEU A C 8
ATOM 13829 O O . LEU A 1 44 ? 8.953 5.127 -8.788 1.00 0.00 20 LEU A O 8
ATOM 13845 N N . ASP A 1 45 ? 10.764 5.872 -7.673 1.00 0.00 21 ASP A N 8
ATOM 13846 C CA . ASP A 1 45 ? 10.295 7.282 -7.547 1.00 0.00 21 ASP A CA 8
ATOM 13847 C C . ASP A 1 45 ? 10.260 7.989 -8.923 1.00 0.00 21 ASP A C 8
ATOM 13848 O O . ASP A 1 45 ? 9.382 8.820 -9.181 1.00 0.00 21 ASP A O 8
ATOM 13857 N N . GLU A 1 46 ? 11.220 7.623 -9.787 1.00 0.00 22 GLU A N 8
ATOM 13858 C CA . GLU A 1 46 ? 11.350 8.151 -11.167 1.00 0.00 22 GLU A CA 8
ATOM 13859 C C . GLU A 1 46 ? 10.130 7.749 -12.015 1.00 0.00 22 GLU A C 8
ATOM 13860 O O . GLU A 1 46 ? 9.561 8.567 -12.745 1.00 0.00 22 GLU A O 8
ATOM 13872 N N . TYR A 1 47 ? 9.739 6.472 -11.894 1.00 0.00 23 TYR A N 8
ATOM 13873 C CA . TYR A 1 47 ? 8.571 5.910 -12.602 1.00 0.00 23 TYR A CA 8
ATOM 13874 C C . TYR A 1 47 ? 7.233 6.195 -11.872 1.00 0.00 23 TYR A C 8
ATOM 13875 O O . TYR A 1 47 ? 6.168 5.828 -12.378 1.00 0.00 23 TYR A O 8
ATOM 13893 N N . GLY A 1 48 ? 7.295 6.848 -10.692 1.00 0.00 24 GLY A N 8
ATOM 13894 C CA . GLY A 1 48 ? 6.089 7.225 -9.927 1.00 0.00 24 GLY A CA 8
ATOM 13895 C C . GLY A 1 48 ? 5.388 6.044 -9.254 1.00 0.00 24 GLY A C 8
ATOM 13896 O O . GLY A 1 48 ? 4.190 6.109 -8.945 1.00 0.00 24 GLY A O 8
ATOM 13900 N N . VAL A 1 49 ? 6.150 4.966 -9.061 1.00 0.00 25 VAL A N 8
ATOM 13901 C CA . VAL A 1 49 ? 5.707 3.741 -8.378 1.00 0.00 25 VAL A CA 8
ATOM 13902 C C . VAL A 1 49 ? 5.440 4.014 -6.888 1.00 0.00 25 VAL A C 8
ATOM 13903 O O . VAL A 1 49 ? 6.253 4.671 -6.225 1.00 0.00 25 VAL A O 8
ATOM 13916 N N . SER A 1 50 ? 4.307 3.506 -6.375 1.00 0.00 26 SER A N 8
ATOM 13917 C CA . SER A 1 50 ? 4.038 3.499 -4.937 1.00 0.00 26 SER A CA 8
ATOM 13918 C C . SER A 1 50 ? 4.851 2.377 -4.275 1.00 0.00 26 SER A C 8
ATOM 13919 O O . SER A 1 50 ? 4.436 1.212 -4.262 1.00 0.00 26 SER A O 8
ATOM 13927 N N . TYR A 1 51 ? 6.037 2.737 -3.788 1.00 0.00 27 TYR A N 8
ATOM 13928 C CA . TYR A 1 51 ? 6.903 1.834 -3.016 1.00 0.00 27 TYR A CA 8
ATOM 13929 C C . TYR A 1 51 ? 6.909 2.285 -1.548 1.00 0.00 27 TYR A C 8
ATOM 13930 O O . TYR A 1 51 ? 6.589 3.442 -1.242 1.00 0.00 27 TYR A O 8
ATOM 13948 N N . GLU A 1 52 ? 7.287 1.374 -0.655 1.00 0.00 28 GLU A N 8
ATOM 13949 C CA . GLU A 1 52 ? 7.203 1.572 0.796 1.00 0.00 28 GLU A CA 8
ATOM 13950 C C . GLU A 1 52 ? 8.594 1.382 1.409 1.00 0.00 28 GLU A C 8
ATOM 13951 O O . GLU A 1 52 ? 9.009 0.239 1.592 1.00 0.00 28 GLU A O 8
ATOM 13963 N N . PRO A 1 53 ? 9.376 2.491 1.657 1.00 0.00 29 PRO A N 8
ATOM 13964 C CA . PRO A 1 53 ? 10.686 2.403 2.336 1.00 0.00 29 PRO A CA 8
ATOM 13965 C C . PRO A 1 53 ? 10.572 1.853 3.775 1.00 0.00 29 PRO A C 8
ATOM 13966 O O . PRO A 1 53 ? 10.256 2.596 4.714 1.00 0.00 29 PRO A O 8
ATOM 13977 N N . ILE A 1 54 ? 10.787 0.536 3.927 1.00 0.00 30 ILE A N 8
ATOM 13978 C CA . ILE A 1 54 ? 10.785 -0.155 5.229 1.00 0.00 30 ILE A CA 8
ATOM 13979 C C . ILE A 1 54 ? 12.075 -0.993 5.350 1.00 0.00 30 ILE A C 8
ATOM 13980 O O . ILE A 1 54 ? 12.514 -1.606 4.376 1.00 0.00 30 ILE A O 8
ATOM 13996 N N . ASP A 1 55 ? 12.725 -0.954 6.528 1.00 0.00 31 ASP A N 8
ATOM 13997 C CA . ASP A 1 55 ? 14.061 -1.566 6.719 1.00 0.00 31 ASP A CA 8
ATOM 13998 C C . ASP A 1 55 ? 13.982 -3.088 6.782 1.00 0.00 31 ASP A C 8
ATOM 13999 O O . ASP A 1 55 ? 13.030 -3.640 7.327 1.00 0.00 31 ASP A O 8
ATOM 14008 N N . ILE A 1 56 ? 15.018 -3.746 6.258 1.00 0.00 32 ILE A N 8
ATOM 14009 C CA . ILE A 1 56 ? 15.098 -5.211 6.209 1.00 0.00 32 ILE A CA 8
ATOM 14010 C C . ILE A 1 56 ? 15.476 -5.802 7.593 1.00 0.00 32 ILE A C 8
ATOM 14011 O O . ILE A 1 56 ? 15.041 -6.901 7.929 1.00 0.00 32 ILE A O 8
ATOM 14027 N N . VAL A 1 57 ? 16.300 -5.068 8.391 1.00 0.00 33 VAL A N 8
ATOM 14028 C CA . VAL A 1 57 ? 16.769 -5.559 9.724 1.00 0.00 33 VAL A CA 8
ATOM 14029 C C . VAL A 1 57 ? 16.119 -4.792 10.899 1.00 0.00 33 VAL A C 8
ATOM 14030 O O . VAL A 1 57 ? 15.871 -5.373 11.962 1.00 0.00 33 VAL A O 8
ATOM 14043 N N . GLN A 1 58 ? 15.874 -3.482 10.716 1.00 0.00 34 GLN A N 8
ATOM 14044 C CA . GLN A 1 58 ? 15.228 -2.644 11.757 1.00 0.00 34 GLN A CA 8
ATOM 14045 C C . GLN A 1 58 ? 13.741 -3.031 11.866 1.00 0.00 34 GLN A C 8
ATOM 14046 O O . GLN A 1 58 ? 13.129 -2.950 12.934 1.00 0.00 34 GLN A O 8
ATOM 14060 N N . HIS A 1 59 ? 13.182 -3.447 10.718 1.00 0.00 35 HIS A N 8
ATOM 14061 C CA . HIS A 1 59 ? 11.820 -3.987 10.610 1.00 0.00 35 HIS A CA 8
ATOM 14062 C C . HIS A 1 59 ? 11.907 -5.371 9.931 1.00 0.00 35 HIS A C 8
ATOM 14063 O O . HIS A 1 59 ? 11.385 -5.566 8.828 1.00 0.00 35 HIS A O 8
ATOM 14078 N N . THR A 1 60 ? 12.613 -6.326 10.571 1.00 0.00 36 THR A N 8
ATOM 14079 C CA . THR A 1 60 ? 12.755 -7.687 10.021 1.00 0.00 36 THR A CA 8
ATOM 14080 C C . THR A 1 60 ? 11.386 -8.410 10.038 1.00 0.00 36 THR A C 8
ATOM 14081 O O . THR A 1 60 ? 10.728 -8.442 11.088 1.00 0.00 36 THR A O 8
ATOM 14092 N N . PRO A 1 61 ? 10.913 -8.963 8.878 1.00 0.00 37 PRO A N 8
ATOM 14093 C CA . PRO A 1 61 ? 9.697 -9.785 8.847 1.00 0.00 37 PRO A CA 8
ATOM 14094 C C . PRO A 1 61 ? 9.966 -11.156 9.506 1.00 0.00 37 PRO A C 8
ATOM 14095 O O . PRO A 1 61 ? 11.087 -11.678 9.442 1.00 0.00 37 PRO A O 8
ATOM 14106 N N . THR A 1 62 ? 8.951 -11.703 10.184 1.00 0.00 38 THR A N 8
ATOM 14107 C CA . THR A 1 62 ? 9.059 -13.000 10.880 1.00 0.00 38 THR A CA 8
ATOM 14108 C C . THR A 1 62 ? 8.856 -14.176 9.905 1.00 0.00 38 THR A C 8
ATOM 14109 O O . THR A 1 62 ? 8.591 -13.965 8.720 1.00 0.00 38 THR A O 8
ATOM 14120 N N . ILE A 1 63 ? 8.986 -15.406 10.441 1.00 0.00 39 ILE A N 8
ATOM 14121 C CA . ILE A 1 63 ? 8.828 -16.680 9.698 1.00 0.00 39 ILE A CA 8
ATOM 14122 C C . ILE A 1 63 ? 7.497 -16.713 8.917 1.00 0.00 39 ILE A C 8
ATOM 14123 O O . ILE A 1 63 ? 7.456 -17.108 7.751 1.00 0.00 39 ILE A O 8
ATOM 14139 N N . ASN A 1 64 ? 6.428 -16.261 9.596 1.00 0.00 40 ASN A N 8
ATOM 14140 C CA . ASN A 1 64 ? 5.062 -16.218 9.048 1.00 0.00 40 ASN A CA 8
ATOM 14141 C C . ASN A 1 64 ? 4.926 -15.154 7.940 1.00 0.00 40 ASN A C 8
ATOM 14142 O O . ASN A 1 64 ? 4.344 -15.426 6.893 1.00 0.00 40 ASN A O 8
ATOM 14153 N N . GLU A 1 65 ? 5.484 -13.951 8.180 1.00 0.00 41 GLU A N 8
ATOM 14154 C CA . GLU A 1 65 ? 5.485 -12.838 7.194 1.00 0.00 41 GLU A CA 8
ATOM 14155 C C . GLU A 1 65 ? 6.204 -13.251 5.886 1.00 0.00 41 GLU A C 8
ATOM 14156 O O . GLU A 1 65 ? 5.705 -13.002 4.769 1.00 0.00 41 GLU A O 8
ATOM 14168 N N . PHE A 1 66 ? 7.367 -13.903 6.055 1.00 0.00 42 PHE A N 8
ATOM 14169 C CA . PHE A 1 66 ? 8.161 -14.439 4.948 1.00 0.00 42 PHE A CA 8
ATOM 14170 C C . PHE A 1 66 ? 7.360 -15.487 4.159 1.00 0.00 42 PHE A C 8
ATOM 14171 O O . PHE A 1 66 ? 7.108 -15.293 2.980 1.00 0.00 42 PHE A O 8
ATOM 14188 N N . LYS A 1 67 ? 6.933 -16.584 4.820 1.00 0.00 43 LYS A N 8
ATOM 14189 C CA . LYS A 1 67 ? 6.231 -17.697 4.126 1.00 0.00 43 LYS A CA 8
ATOM 14190 C C . LYS A 1 67 ? 4.914 -17.226 3.474 1.00 0.00 43 LYS A C 8
ATOM 14191 O O . LYS A 1 67 ? 4.433 -17.854 2.529 1.00 0.00 43 LYS A O 8
ATOM 14210 N N . THR A 1 68 ? 4.347 -16.110 3.989 1.00 0.00 44 THR A N 8
ATOM 14211 C CA . THR A 1 68 ? 3.215 -15.429 3.353 1.00 0.00 44 THR A CA 8
ATOM 14212 C C . THR A 1 68 ? 3.641 -14.901 1.972 1.00 0.00 44 THR A C 8
ATOM 14213 O O . THR A 1 68 ? 3.095 -15.336 0.953 1.00 0.00 44 THR A O 8
ATOM 14224 N N . ILE A 1 69 ? 4.667 -14.018 1.939 1.00 0.00 45 ILE A N 8
ATOM 14225 C CA . ILE A 1 69 ? 5.112 -13.391 0.673 1.00 0.00 45 ILE A CA 8
ATOM 14226 C C . ILE A 1 69 ? 5.693 -14.441 -0.306 1.00 0.00 45 ILE A C 8
ATOM 14227 O O . ILE A 1 69 ? 5.595 -14.275 -1.505 1.00 0.00 45 ILE A O 8
ATOM 14243 N N . ILE A 1 70 ? 6.239 -15.546 0.233 1.00 0.00 46 ILE A N 8
ATOM 14244 C CA . ILE A 1 70 ? 6.859 -16.638 -0.559 1.00 0.00 46 ILE A CA 8
ATOM 14245 C C . ILE A 1 70 ? 5.784 -17.559 -1.161 1.00 0.00 46 ILE A C 8
ATOM 14246 O O . ILE A 1 70 ? 5.964 -18.095 -2.257 1.00 0.00 46 ILE A O 8
ATOM 14262 N N . ALA A 1 71 ? 4.660 -17.726 -0.444 1.00 0.00 47 ALA A N 8
ATOM 14263 C CA . ALA A 1 71 ? 3.492 -18.470 -0.958 1.00 0.00 47 ALA A CA 8
ATOM 14264 C C . ALA A 1 71 ? 2.794 -17.677 -2.082 1.00 0.00 47 ALA A C 8
ATOM 14265 O O . ALA A 1 71 ? 2.475 -18.228 -3.141 1.00 0.00 47 ALA A O 8
ATOM 14272 N N . ASN A 1 72 ? 2.589 -16.368 -1.837 1.00 0.00 48 ASN A N 8
ATOM 14273 C CA . ASN A 1 72 ? 1.842 -15.483 -2.751 1.00 0.00 48 ASN A CA 8
ATOM 14274 C C . ASN A 1 72 ? 2.642 -15.167 -4.040 1.00 0.00 48 ASN A C 8
ATOM 14275 O O . ASN A 1 72 ? 2.068 -15.172 -5.132 1.00 0.00 48 ASN A O 8
ATOM 14286 N N . THR A 1 73 ? 3.960 -14.888 -3.917 1.00 0.00 49 THR A N 8
ATOM 14287 C CA . THR A 1 73 ? 4.823 -14.575 -5.088 1.00 0.00 49 THR A CA 8
ATOM 14288 C C . THR A 1 73 ? 5.359 -15.853 -5.752 1.00 0.00 49 THR A C 8
ATOM 14289 O O . THR A 1 73 ? 5.551 -15.897 -6.975 1.00 0.00 49 THR A O 8
ATOM 14300 N N . GLY A 1 74 ? 5.616 -16.875 -4.920 1.00 0.00 50 GLY A N 8
ATOM 14301 C CA . GLY A 1 74 ? 6.265 -18.110 -5.363 1.00 0.00 50 GLY A CA 8
ATOM 14302 C C . GLY A 1 74 ? 7.779 -17.954 -5.469 1.00 0.00 50 GLY A C 8
ATOM 14303 O O . GLY A 1 74 ? 8.428 -18.691 -6.222 1.00 0.00 50 GLY A O 8
ATOM 14307 N N . VAL A 1 75 ? 8.349 -16.993 -4.702 1.00 0.00 51 VAL A N 8
ATOM 14308 C CA . VAL A 1 75 ? 9.786 -16.650 -4.792 1.00 0.00 51 VAL A CA 8
ATOM 14309 C C . VAL A 1 75 ? 10.644 -17.744 -4.129 1.00 0.00 51 VAL A C 8
ATOM 14310 O O . VAL A 1 75 ? 10.191 -18.408 -3.188 1.00 0.00 51 VAL A O 8
ATOM 14323 N N . GLU A 1 76 ? 11.867 -17.946 -4.652 1.00 0.00 52 GLU A N 8
ATOM 14324 C CA . GLU A 1 76 ? 12.843 -18.845 -4.041 1.00 0.00 52 GLU A CA 8
ATOM 14325 C C . GLU A 1 76 ? 13.258 -18.296 -2.669 1.00 0.00 52 GLU A C 8
ATOM 14326 O O . GLU A 1 76 ? 13.759 -17.172 -2.561 1.00 0.00 52 GLU A O 8
ATOM 14338 N N . ILE A 1 77 ? 13.007 -19.094 -1.630 1.00 0.00 53 ILE A N 8
ATOM 14339 C CA . ILE A 1 77 ? 13.377 -18.755 -0.248 1.00 0.00 53 ILE A CA 8
ATOM 14340 C C . ILE A 1 77 ? 14.931 -18.717 -0.133 1.00 0.00 53 ILE A C 8
ATOM 14341 O O . ILE A 1 77 ? 15.495 -17.952 0.656 1.00 0.00 53 ILE A O 8
ATOM 14357 N N . ASN A 1 78 ? 15.598 -19.508 -0.999 1.00 0.00 54 ASN A N 8
ATOM 14358 C CA . ASN A 1 78 ? 17.067 -19.589 -1.077 1.00 0.00 54 ASN A CA 8
ATOM 14359 C C . ASN A 1 78 ? 17.686 -18.261 -1.579 1.00 0.00 54 ASN A C 8
ATOM 14360 O O . ASN A 1 78 ? 18.719 -17.827 -1.051 1.00 0.00 54 ASN A O 8
ATOM 14371 N N . LYS A 1 79 ? 17.053 -17.620 -2.601 1.00 0.00 55 LYS A N 8
ATOM 14372 C CA . LYS A 1 79 ? 17.597 -16.366 -3.192 1.00 0.00 55 LYS A CA 8
ATOM 14373 C C . LYS A 1 79 ? 17.406 -15.153 -2.260 1.00 0.00 55 LYS A C 8
ATOM 14374 O O . LYS A 1 79 ? 18.045 -14.115 -2.470 1.00 0.00 55 LYS A O 8
ATOM 14393 N N . LEU A 1 80 ? 16.516 -15.286 -1.248 1.00 0.00 56 LEU A N 8
ATOM 14394 C CA . LEU A 1 80 ? 16.283 -14.222 -0.247 1.00 0.00 56 LEU A CA 8
ATOM 14395 C C . LEU A 1 80 ? 17.534 -13.994 0.607 1.00 0.00 56 LEU A C 8
ATOM 14396 O O . LEU A 1 80 ? 17.791 -12.875 1.043 1.00 0.00 56 LEU A O 8
ATOM 14412 N N . PHE A 1 81 ? 18.303 -15.077 0.821 1.00 0.00 57 PHE A N 8
ATOM 14413 C CA . PHE A 1 81 ? 19.586 -15.033 1.544 1.00 0.00 57 PHE A CA 8
ATOM 14414 C C . PHE A 1 81 ? 20.603 -14.112 0.847 1.00 0.00 57 PHE A C 8
ATOM 14415 O O . PHE A 1 81 ? 20.500 -13.863 -0.365 1.00 0.00 57 PHE A O 8
ATOM 14432 N N . ASN A 1 82 ? 21.598 -13.638 1.632 1.00 0.00 58 ASN A N 8
ATOM 14433 C CA . ASN A 1 82 ? 22.634 -12.695 1.172 1.00 0.00 58 ASN A CA 8
ATOM 14434 C C . ASN A 1 82 ? 23.661 -13.440 0.289 1.00 0.00 58 ASN A C 8
ATOM 14435 O O . ASN A 1 82 ? 24.805 -13.675 0.692 1.00 0.00 58 ASN A O 8
ATOM 14446 N N . THR A 1 83 ? 23.209 -13.790 -0.927 1.00 0.00 59 THR A N 8
ATOM 14447 C CA . THR A 1 83 ? 23.956 -14.601 -1.903 1.00 0.00 59 THR A CA 8
ATOM 14448 C C . THR A 1 83 ? 25.105 -13.795 -2.560 1.00 0.00 59 THR A C 8
ATOM 14449 O O . THR A 1 83 ? 25.361 -12.646 -2.162 1.00 0.00 59 THR A O 8
ATOM 14460 N N . HIS A 1 84 ? 25.784 -14.416 -3.564 1.00 0.00 60 HIS A N 8
ATOM 14461 C CA . HIS A 1 84 ? 27.035 -13.890 -4.177 1.00 0.00 60 HIS A CA 8
ATOM 14462 C C . HIS A 1 84 ? 28.172 -13.891 -3.134 1.00 0.00 60 HIS A C 8
ATOM 14463 O O . HIS A 1 84 ? 28.985 -12.964 -3.066 1.00 0.00 60 HIS A O 8
ATOM 14478 N N . GLY A 1 85 ? 28.219 -14.973 -2.348 1.00 0.00 61 GLY A N 8
ATOM 14479 C CA . GLY A 1 85 ? 29.188 -15.120 -1.273 1.00 0.00 61 GLY A CA 8
ATOM 14480 C C . GLY A 1 85 ? 28.724 -14.416 -0.011 1.00 0.00 61 GLY A C 8
ATOM 14481 O O . GLY A 1 85 ? 27.692 -14.800 0.545 1.00 0.00 61 GLY A O 8
ATOM 14485 N N . ALA A 1 86 ? 29.497 -13.398 0.442 1.00 0.00 62 ALA A N 8
ATOM 14486 C CA . ALA A 1 86 ? 29.153 -12.563 1.620 1.00 0.00 62 ALA A CA 8
ATOM 14487 C C . ALA A 1 86 ? 29.021 -13.437 2.900 1.00 0.00 62 ALA A C 8
ATOM 14488 O O . ALA A 1 86 ? 29.764 -14.415 3.052 1.00 0.00 62 ALA A O 8
ATOM 14495 N N . LYS A 1 87 ? 28.085 -13.089 3.814 1.00 0.00 63 LYS A N 8
ATOM 14496 C CA . LYS A 1 87 ? 27.833 -13.882 5.043 1.00 0.00 63 LYS A CA 8
ATOM 14497 C C . LYS A 1 87 ? 27.293 -15.294 4.730 1.00 0.00 63 LYS A C 8
ATOM 14498 O O . LYS A 1 87 ? 27.449 -16.201 5.525 1.00 0.00 63 LYS A O 8
ATOM 14517 N N . TYR A 1 88 ? 26.687 -15.460 3.552 1.00 0.00 64 TYR A N 8
ATOM 14518 C CA . TYR A 1 88 ? 26.123 -16.748 3.096 1.00 0.00 64 TYR A CA 8
ATOM 14519 C C . TYR A 1 88 ? 27.222 -17.831 2.974 1.00 0.00 64 TYR A C 8
ATOM 14520 O O . TYR A 1 88 ? 26.956 -19.017 3.191 1.00 0.00 64 TYR A O 8
ATOM 14538 N N . ARG A 1 89 ? 28.464 -17.393 2.661 1.00 0.00 65 ARG A N 8
ATOM 14539 C CA . ARG A 1 89 ? 29.638 -18.295 2.527 1.00 0.00 65 ARG A CA 8
ATOM 14540 C C . ARG A 1 89 ? 30.507 -18.215 3.791 1.00 0.00 65 ARG A C 8
ATOM 14541 O O . ARG A 1 89 ? 31.203 -19.176 4.134 1.00 0.00 65 ARG A O 8
ATOM 14562 N N . GLU A 1 90 ? 30.464 -17.041 4.451 1.00 0.00 66 GLU A N 8
ATOM 14563 C CA . GLU A 1 90 ? 31.232 -16.753 5.676 1.00 0.00 66 GLU A CA 8
ATOM 14564 C C . GLU A 1 90 ? 30.801 -17.718 6.791 1.00 0.00 66 GLU A C 8
ATOM 14565 O O . GLU A 1 90 ? 31.623 -18.342 7.467 1.00 0.00 66 GLU A O 8
ATOM 14577 N N . LEU A 1 91 ? 29.477 -17.808 6.956 1.00 0.00 67 LEU A N 8
ATOM 14578 C CA . LEU A 1 91 ? 28.819 -18.747 7.875 1.00 0.00 67 LEU A CA 8
ATOM 14579 C C . LEU A 1 91 ? 28.710 -20.133 7.209 1.00 0.00 67 LEU A C 8
ATOM 14580 O O . LEU A 1 91 ? 28.661 -21.164 7.889 1.00 0.00 67 LEU A O 8
ATOM 14596 N N . ASP A 1 92 ? 28.658 -20.100 5.860 1.00 0.00 68 ASP A N 8
ATOM 14597 C CA . ASP A 1 92 ? 28.475 -21.268 4.985 1.00 0.00 68 ASP A CA 8
ATOM 14598 C C . ASP A 1 92 ? 27.125 -21.943 5.277 1.00 0.00 68 ASP A C 8
ATOM 14599 O O . ASP A 1 92 ? 27.039 -23.147 5.567 1.00 0.00 68 ASP A O 8
ATOM 14608 N N . LEU A 1 93 ? 26.059 -21.120 5.209 1.00 0.00 69 LEU A N 8
ATOM 14609 C CA . LEU A 1 93 ? 24.692 -21.568 5.488 1.00 0.00 69 LEU A CA 8
ATOM 14610 C C . LEU A 1 93 ? 24.233 -22.635 4.491 1.00 0.00 69 LEU A C 8
ATOM 14611 O O . LEU A 1 93 ? 23.485 -23.512 4.867 1.00 0.00 69 LEU A O 8
ATOM 14627 N N . LYS A 1 94 ? 24.710 -22.560 3.232 1.00 0.00 70 LYS A N 8
ATOM 14628 C CA . LYS A 1 94 ? 24.290 -23.476 2.141 1.00 0.00 70 LYS A CA 8
ATOM 14629 C C . LYS A 1 94 ? 24.365 -24.963 2.566 1.00 0.00 70 LYS A C 8
ATOM 14630 O O . LYS A 1 94 ? 23.426 -25.748 2.325 1.00 0.00 70 LYS A O 8
ATOM 14649 N N . ASN A 1 95 ? 25.477 -25.288 3.260 1.00 0.00 71 ASN A N 8
ATOM 14650 C CA . ASN A 1 95 ? 25.798 -26.646 3.749 1.00 0.00 71 ASN A CA 8
ATOM 14651 C C . ASN A 1 95 ? 24.678 -27.191 4.660 1.00 0.00 71 ASN A C 8
ATOM 14652 O O . ASN A 1 95 ? 24.334 -28.376 4.594 1.00 0.00 71 ASN A O 8
ATOM 14663 N N . LYS A 1 96 ? 24.112 -26.314 5.515 1.00 0.00 72 LYS A N 8
ATOM 14664 C CA . LYS A 1 96 ? 23.013 -26.698 6.418 1.00 0.00 72 LYS A CA 8
ATOM 14665 C C . LYS A 1 96 ? 21.653 -26.556 5.709 1.00 0.00 72 LYS A C 8
ATOM 14666 O O . LYS A 1 96 ? 20.768 -27.366 5.943 1.00 0.00 72 LYS A O 8
ATOM 14685 N N . LEU A 1 97 ? 21.517 -25.567 4.787 1.00 0.00 73 LEU A N 8
ATOM 14686 C CA . LEU A 1 97 ? 20.215 -25.222 4.159 1.00 0.00 73 LEU A CA 8
ATOM 14687 C C . LEU A 1 97 ? 19.649 -26.380 3.327 1.00 0.00 73 LEU A C 8
ATOM 14688 O O . LEU A 1 97 ? 18.438 -26.645 3.360 1.00 0.00 73 LEU A O 8
ATOM 14704 N N . GLN A 1 98 ? 20.542 -27.070 2.600 1.00 0.00 74 GLN A N 8
ATOM 14705 C CA . GLN A 1 98 ? 20.151 -28.185 1.714 1.00 0.00 74 GLN A CA 8
ATOM 14706 C C . GLN A 1 98 ? 19.728 -29.459 2.494 1.00 0.00 74 GLN A C 8
ATOM 14707 O O . GLN A 1 98 ? 19.203 -30.397 1.885 1.00 0.00 74 GLN A O 8
ATOM 14721 N N . THR A 1 99 ? 19.963 -29.502 3.832 1.00 0.00 75 THR A N 8
ATOM 14722 C CA . THR A 1 99 ? 19.565 -30.662 4.676 1.00 0.00 75 THR A CA 8
ATOM 14723 C C . THR A 1 99 ? 18.445 -30.289 5.672 1.00 0.00 75 THR A C 8
ATOM 14724 O O . THR A 1 99 ? 17.715 -31.182 6.125 1.00 0.00 75 THR A O 8
ATOM 14735 N N . LEU A 1 100 ? 18.296 -28.990 6.023 1.00 0.00 76 LEU A N 8
ATOM 14736 C CA . LEU A 1 100 ? 17.209 -28.552 6.950 1.00 0.00 76 LEU A CA 8
ATOM 14737 C C . LEU A 1 100 ? 15.896 -28.232 6.193 1.00 0.00 76 LEU A C 8
ATOM 14738 O O . LEU A 1 100 ? 15.852 -28.267 4.952 1.00 0.00 76 LEU A O 8
ATOM 14754 N N . SER A 1 101 ? 14.832 -27.909 6.960 1.00 0.00 77 SER A N 8
ATOM 14755 C CA . SER A 1 101 ? 13.513 -27.547 6.414 1.00 0.00 77 SER A CA 8
ATOM 14756 C C . SER A 1 101 ? 13.494 -26.061 6.010 1.00 0.00 77 SER A C 8
ATOM 14757 O O . SER A 1 101 ? 14.249 -25.256 6.561 1.00 0.00 77 SER A O 8
ATOM 14765 N N . ASP A 1 102 ? 12.612 -25.694 5.069 1.00 0.00 78 ASP A N 8
ATOM 14766 C CA . ASP A 1 102 ? 12.503 -24.307 4.578 1.00 0.00 78 ASP A CA 8
ATOM 14767 C C . ASP A 1 102 ? 12.042 -23.348 5.693 1.00 0.00 78 ASP A C 8
ATOM 14768 O O . ASP A 1 102 ? 12.331 -22.158 5.636 1.00 0.00 78 ASP A O 8
ATOM 14777 N N . ASP A 1 103 ? 11.370 -23.908 6.723 1.00 0.00 79 ASP A N 8
ATOM 14778 C CA . ASP A 1 103 ? 10.997 -23.184 7.958 1.00 0.00 79 ASP A CA 8
ATOM 14779 C C . ASP A 1 103 ? 12.233 -22.671 8.718 1.00 0.00 79 ASP A C 8
ATOM 14780 O O . ASP A 1 103 ? 12.220 -21.579 9.282 1.00 0.00 79 ASP A O 8
ATOM 14789 N N . GLU A 1 104 ? 13.296 -23.478 8.713 1.00 0.00 80 GLU A N 8
ATOM 14790 C CA . GLU A 1 104 ? 14.554 -23.162 9.404 1.00 0.00 80 GLU A CA 8
ATOM 14791 C C . GLU A 1 104 ? 15.362 -22.115 8.618 1.00 0.00 80 GLU A C 8
ATOM 14792 O O . GLU A 1 104 ? 16.061 -21.276 9.212 1.00 0.00 80 GLU A O 8
ATOM 14804 N N . LYS A 1 105 ? 15.233 -22.154 7.280 1.00 0.00 81 LYS A N 8
ATOM 14805 C CA . LYS A 1 105 ? 15.749 -21.086 6.401 1.00 0.00 81 LYS A CA 8
ATOM 14806 C C . LYS A 1 105 ? 15.084 -19.735 6.762 1.00 0.00 81 LYS A C 8
ATOM 14807 O O . LYS A 1 105 ? 15.760 -18.704 6.919 1.00 0.00 81 LYS A O 8
ATOM 14826 N N . LEU A 1 106 ? 13.744 -19.792 6.923 1.00 0.00 82 LEU A N 8
ATOM 14827 C CA . LEU A 1 106 ? 12.915 -18.644 7.323 1.00 0.00 82 LEU A CA 8
ATOM 14828 C C . LEU A 1 106 ? 13.378 -18.074 8.677 1.00 0.00 82 LEU A C 8
ATOM 14829 O O . LEU A 1 106 ? 13.475 -16.859 8.827 1.00 0.00 82 LEU A O 8
ATOM 14845 N N . GLU A 1 107 ? 13.684 -18.978 9.639 1.00 0.00 83 GLU A N 8
ATOM 14846 C CA . GLU A 1 107 ? 14.191 -18.596 10.976 1.00 0.00 83 GLU A CA 8
ATOM 14847 C C . GLU A 1 107 ? 15.473 -17.756 10.869 1.00 0.00 83 GLU A C 8
ATOM 14848 O O . GLU A 1 107 ? 15.580 -16.709 11.500 1.00 0.00 83 GLU A O 8
ATOM 14860 N N . LEU A 1 108 ? 16.441 -18.242 10.069 1.00 0.00 84 LEU A N 8
ATOM 14861 C CA . LEU A 1 108 ? 17.743 -17.560 9.870 1.00 0.00 84 LEU A CA 8
ATOM 14862 C C . LEU A 1 108 ? 17.559 -16.134 9.304 1.00 0.00 84 LEU A C 8
ATOM 14863 O O . LEU A 1 108 ? 18.192 -15.171 9.779 1.00 0.00 84 LEU A O 8
ATOM 14879 N N . LEU A 1 109 ? 16.649 -16.017 8.324 1.00 0.00 85 LEU A N 8
ATOM 14880 C CA . LEU A 1 109 ? 16.288 -14.724 7.711 1.00 0.00 85 LEU A CA 8
ATOM 14881 C C . LEU A 1 109 ? 15.563 -13.788 8.720 1.00 0.00 85 LEU A C 8
ATOM 14882 O O . LEU A 1 109 ? 15.749 -12.570 8.696 1.00 0.00 85 LEU A O 8
ATOM 14898 N N . SER A 1 110 ? 14.726 -14.383 9.588 1.00 0.00 86 SER A N 8
ATOM 14899 C CA . SER A 1 110 ? 13.917 -13.647 10.581 1.00 0.00 86 SER A CA 8
ATOM 14900 C C . SER A 1 110 ? 14.760 -13.235 11.804 1.00 0.00 86 SER A C 8
ATOM 14901 O O . SER A 1 110 ? 14.405 -12.295 12.528 1.00 0.00 86 SER A O 8
ATOM 14909 N N . SER A 1 111 ? 15.874 -13.955 12.020 1.00 0.00 87 SER A N 8
ATOM 14910 C CA . SER A 1 111 ? 16.826 -13.676 13.105 1.00 0.00 87 SER A CA 8
ATOM 14911 C C . SER A 1 111 ? 17.761 -12.529 12.705 1.00 0.00 87 SER A C 8
ATOM 14912 O O . SER A 1 111 ? 18.112 -11.676 13.535 1.00 0.00 87 SER A O 8
ATOM 14920 N N . ASP A 1 112 ? 18.167 -12.523 11.424 1.00 0.00 88 ASP A N 8
ATOM 14921 C CA . ASP A 1 112 ? 19.043 -11.487 10.864 1.00 0.00 88 ASP A CA 8
ATOM 14922 C C . ASP A 1 112 ? 18.473 -11.002 9.528 1.00 0.00 88 ASP A C 8
ATOM 14923 O O . ASP A 1 112 ? 18.492 -11.743 8.537 1.00 0.00 88 ASP A O 8
ATOM 14932 N N . GLY A 1 113 ? 17.963 -9.754 9.509 1.00 0.00 89 GLY A N 8
ATOM 14933 C CA . GLY A 1 113 ? 17.572 -9.091 8.259 1.00 0.00 89 GLY A CA 8
ATOM 14934 C C . GLY A 1 113 ? 18.765 -8.793 7.354 1.00 0.00 89 GLY A C 8
ATOM 14935 O O . GLY A 1 113 ? 18.596 -8.457 6.189 1.00 0.00 89 GLY A O 8
ATOM 14939 N N . MET A 1 114 ? 19.982 -8.887 7.922 1.00 0.00 90 MET A N 8
ATOM 14940 C CA . MET A 1 114 ? 21.236 -8.783 7.165 1.00 0.00 90 MET A CA 8
ATOM 14941 C C . MET A 1 114 ? 21.523 -10.090 6.410 1.00 0.00 90 MET A C 8
ATOM 14942 O O . MET A 1 114 ? 22.182 -10.070 5.366 1.00 0.00 90 MET A O 8
ATOM 14956 N N . LEU A 1 115 ? 21.033 -11.227 6.953 1.00 0.00 91 LEU A N 8
ATOM 14957 C CA . LEU A 1 115 ? 21.081 -12.531 6.258 1.00 0.00 91 LEU A CA 8
ATOM 14958 C C . LEU A 1 115 ? 20.132 -12.551 5.063 1.00 0.00 91 LEU A C 8
ATOM 14959 O O . LEU A 1 115 ? 20.323 -13.340 4.140 1.00 0.00 91 LEU A O 8
ATOM 14975 N N . VAL A 1 116 ? 19.108 -11.693 5.104 1.00 0.00 92 VAL A N 8
ATOM 14976 C CA . VAL A 1 116 ? 18.292 -11.388 3.924 1.00 0.00 92 VAL A CA 8
ATOM 14977 C C . VAL A 1 116 ? 19.024 -10.293 3.142 1.00 0.00 92 VAL A C 8
ATOM 14978 O O . VAL A 1 116 ? 19.742 -9.476 3.743 1.00 0.00 92 VAL A O 8
ATOM 14991 N N . LYS A 1 117 ? 18.873 -10.271 1.817 1.00 0.00 93 LYS A N 8
ATOM 14992 C CA . LYS A 1 117 ? 19.426 -9.189 1.015 1.00 0.00 93 LYS A CA 8
ATOM 14993 C C . LYS A 1 117 ? 18.654 -7.899 1.295 1.00 0.00 93 LYS A C 8
ATOM 14994 O O . LYS A 1 117 ? 17.418 -7.872 1.213 1.00 0.00 93 LYS A O 8
ATOM 15013 N N . ARG A 1 118 ? 19.420 -6.855 1.652 1.00 0.00 94 ARG A N 8
ATOM 15014 C CA . ARG A 1 118 ? 18.913 -5.495 1.863 1.00 0.00 94 ARG A CA 8
ATOM 15015 C C . ARG A 1 118 ? 18.085 -5.015 0.640 1.00 0.00 94 ARG A C 8
ATOM 15016 O O . ARG A 1 118 ? 16.998 -4.505 0.844 1.00 0.00 94 ARG A O 8
ATOM 15037 N N . PRO A 1 119 ? 18.552 -5.198 -0.656 1.00 0.00 95 PRO A N 8
ATOM 15038 C CA . PRO A 1 119 ? 17.706 -4.897 -1.824 1.00 0.00 95 PRO A CA 8
ATOM 15039 C C . PRO A 1 119 ? 16.595 -5.957 -2.014 1.00 0.00 95 PRO A C 8
ATOM 15040 O O . PRO A 1 119 ? 16.859 -7.064 -2.506 1.00 0.00 95 PRO A O 8
ATOM 15051 N N . LEU A 1 120 ? 15.373 -5.621 -1.569 1.00 0.00 96 LEU A N 8
ATOM 15052 C CA . LEU A 1 120 ? 14.168 -6.429 -1.822 1.00 0.00 96 LEU A CA 8
ATOM 15053 C C . LEU A 1 120 ? 12.977 -5.476 -1.996 1.00 0.00 96 LEU A C 8
ATOM 15054 O O . LEU A 1 120 ? 12.929 -4.411 -1.390 1.00 0.00 96 LEU A O 8
ATOM 15070 N N . ALA A 1 121 ? 12.045 -5.860 -2.856 1.00 0.00 97 ALA A N 8
ATOM 15071 C CA . ALA A 1 121 ? 10.753 -5.192 -3.012 1.00 0.00 97 ALA A CA 8
ATOM 15072 C C . ALA A 1 121 ? 9.729 -6.284 -3.297 1.00 0.00 97 ALA A C 8
ATOM 15073 O O . ALA A 1 121 ? 9.956 -7.103 -4.178 1.00 0.00 97 ALA A O 8
ATOM 15080 N N . VAL A 1 122 ? 8.638 -6.338 -2.526 1.00 0.00 98 VAL A N 8
ATOM 15081 C CA . VAL A 1 122 ? 7.615 -7.394 -2.648 1.00 0.00 98 VAL A CA 8
ATOM 15082 C C . VAL A 1 122 ? 6.204 -6.782 -2.624 1.00 0.00 98 VAL A C 8
ATOM 15083 O O . VAL A 1 122 ? 6.005 -5.682 -2.117 1.00 0.00 98 VAL A O 8
ATOM 15096 N N . MET A 1 123 ? 5.249 -7.511 -3.205 1.00 0.00 99 MET A N 8
ATOM 15097 C CA . MET A 1 123 ? 3.822 -7.154 -3.228 1.00 0.00 99 MET A CA 8
ATOM 15098 C C . MET A 1 123 ? 3.029 -8.474 -3.011 1.00 0.00 99 MET A C 8
ATOM 15099 O O . MET A 1 123 ? 3.468 -9.319 -2.220 1.00 0.00 99 MET A O 8
ATOM 15113 N N . GLY A 1 124 ? 1.856 -8.638 -3.672 1.00 0.00 100 GLY A N 8
ATOM 15114 C CA . GLY A 1 124 ? 1.109 -9.900 -3.628 1.00 0.00 100 GLY A CA 8
ATOM 15115 C C . GLY A 1 124 ? 1.821 -11.032 -4.377 1.00 0.00 100 GLY A C 8
ATOM 15116 O O . GLY A 1 124 ? 2.552 -11.808 -3.766 1.00 0.00 100 GLY A O 8
ATOM 15120 N N . ASP A 1 125 ? 1.621 -11.111 -5.710 1.00 0.00 101 ASP A N 8
ATOM 15121 C CA . ASP A 1 125 ? 2.248 -12.151 -6.572 1.00 0.00 101 ASP A CA 8
ATOM 15122 C C . ASP A 1 125 ? 3.579 -11.655 -7.183 1.00 0.00 101 ASP A C 8
ATOM 15123 O O . ASP A 1 125 ? 4.289 -12.411 -7.857 1.00 0.00 101 ASP A O 8
ATOM 15132 N N . LYS A 1 126 ? 3.911 -10.382 -6.914 1.00 0.00 102 LYS A N 8
ATOM 15133 C CA . LYS A 1 126 ? 5.070 -9.683 -7.511 1.00 0.00 102 LYS A CA 8
ATOM 15134 C C . LYS A 1 126 ? 6.222 -9.553 -6.490 1.00 0.00 102 LYS A C 8
ATOM 15135 O O . LYS A 1 126 ? 5.962 -9.308 -5.315 1.00 0.00 102 LYS A O 8
ATOM 15154 N N . ILE A 1 127 ? 7.490 -9.698 -6.954 1.00 0.00 103 ILE A N 8
ATOM 15155 C CA . ILE A 1 127 ? 8.698 -9.511 -6.098 1.00 0.00 103 ILE A CA 8
ATOM 15156 C C . ILE A 1 127 ? 9.978 -9.329 -6.963 1.00 0.00 103 ILE A C 8
ATOM 15157 O O . ILE A 1 127 ? 10.040 -9.807 -8.098 1.00 0.00 103 ILE A O 8
ATOM 15173 N N . THR A 1 128 ? 10.983 -8.610 -6.408 1.00 0.00 104 THR A N 8
ATOM 15174 C CA . THR A 1 128 ? 12.323 -8.416 -7.010 1.00 0.00 104 THR A CA 8
ATOM 15175 C C . THR A 1 128 ? 13.403 -8.479 -5.904 1.00 0.00 104 THR A C 8
ATOM 15176 O O . THR A 1 128 ? 13.206 -7.926 -4.812 1.00 0.00 104 THR A O 8
ATOM 15187 N N . LEU A 1 129 ? 14.529 -9.172 -6.190 1.00 0.00 105 LEU A N 8
ATOM 15188 C CA . LEU A 1 129 ? 15.710 -9.254 -5.287 1.00 0.00 105 LEU A CA 8
ATOM 15189 C C . LEU A 1 129 ? 16.951 -8.688 -6.002 1.00 0.00 105 LEU A C 8
ATOM 15190 O O . LEU A 1 129 ? 17.206 -9.030 -7.161 1.00 0.00 105 LEU A O 8
ATOM 15206 N N . GLY A 1 130 ? 17.733 -7.861 -5.278 1.00 0.00 106 GLY A N 8
ATOM 15207 C CA . GLY A 1 130 ? 18.934 -7.214 -5.828 1.00 0.00 106 GLY A CA 8
ATOM 15208 C C . GLY A 1 130 ? 18.620 -6.057 -6.776 1.00 0.00 106 GLY A C 8
ATOM 15209 O O . GLY A 1 130 ? 17.447 -5.812 -7.098 1.00 0.00 106 GLY A O 8
ATOM 15213 N N . PHE A 1 131 ? 19.669 -5.325 -7.218 1.00 0.00 107 PHE A N 8
ATOM 15214 C CA . PHE A 1 131 ? 19.513 -4.260 -8.226 1.00 0.00 107 PHE A CA 8
ATOM 15215 C C . PHE A 1 131 ? 19.334 -4.907 -9.602 1.00 0.00 107 PHE A C 8
ATOM 15216 O O . PHE A 1 131 ? 20.306 -5.227 -10.297 1.00 0.00 107 PHE A O 8
ATOM 15233 N N . LYS A 1 132 ? 18.081 -5.159 -9.947 1.00 0.00 108 LYS A N 8
ATOM 15234 C CA . LYS A 1 132 ? 17.703 -5.805 -11.199 1.00 0.00 108 LYS A CA 8
ATOM 15235 C C . LYS A 1 132 ? 16.745 -4.887 -11.952 1.00 0.00 108 LYS A C 8
ATOM 15236 O O . LYS A 1 132 ? 15.539 -4.987 -11.767 1.00 0.00 108 LYS A O 8
ATOM 15255 N N . GLU A 1 133 ? 17.304 -3.957 -12.755 1.00 0.00 109 GLU A N 8
ATOM 15256 C CA . GLU A 1 133 ? 16.521 -3.017 -13.589 1.00 0.00 109 GLU A CA 8
ATOM 15257 C C . GLU A 1 133 ? 15.535 -3.775 -14.492 1.00 0.00 109 GLU A C 8
ATOM 15258 O O . GLU A 1 133 ? 14.371 -3.376 -14.629 1.00 0.00 109 GLU A O 8
ATOM 15270 N N . ASP A 1 134 ? 16.032 -4.881 -15.080 1.00 0.00 110 ASP A N 8
ATOM 15271 C CA . ASP A 1 134 ? 15.225 -5.779 -15.923 1.00 0.00 110 ASP A CA 8
ATOM 15272 C C . ASP A 1 134 ? 14.022 -6.323 -15.142 1.00 0.00 110 ASP A C 8
ATOM 15273 O O . ASP A 1 134 ? 12.888 -6.192 -15.583 1.00 0.00 110 ASP A O 8
ATOM 15282 N N . GLN A 1 135 ? 14.289 -6.909 -13.960 1.00 0.00 111 GLN A N 8
ATOM 15283 C CA . GLN A 1 135 ? 13.238 -7.486 -13.107 1.00 0.00 111 GLN A CA 8
ATOM 15284 C C . GLN A 1 135 ? 12.286 -6.397 -12.568 1.00 0.00 111 GLN A C 8
ATOM 15285 O O . GLN A 1 135 ? 11.115 -6.668 -12.363 1.00 0.00 111 GLN A O 8
ATOM 15299 N N . TYR A 1 136 ? 12.792 -5.158 -12.381 1.00 0.00 112 TYR A N 8
ATOM 15300 C CA . TYR A 1 136 ? 11.970 -4.023 -11.906 1.00 0.00 112 TYR A CA 8
ATOM 15301 C C . TYR A 1 136 ? 10.926 -3.641 -12.976 1.00 0.00 112 TYR A C 8
ATOM 15302 O O . TYR A 1 136 ? 9.754 -3.411 -12.660 1.00 0.00 112 TYR A O 8
ATOM 15320 N N . LYS A 1 137 ? 11.360 -3.595 -14.252 1.00 0.00 113 LYS A N 8
ATOM 15321 C CA . LYS A 1 137 ? 10.459 -3.262 -15.376 1.00 0.00 113 LYS A CA 8
ATOM 15322 C C . LYS A 1 137 ? 9.598 -4.466 -15.792 1.00 0.00 113 LYS A C 8
ATOM 15323 O O . LYS A 1 137 ? 8.562 -4.305 -16.442 1.00 0.00 113 LYS A O 8
ATOM 15342 N N . GLU A 1 138 ? 10.053 -5.668 -15.423 1.00 0.00 114 GLU A N 8
ATOM 15343 C CA . GLU A 1 138 ? 9.368 -6.927 -15.748 1.00 0.00 114 GLU A CA 8
ATOM 15344 C C . GLU A 1 138 ? 8.236 -7.206 -14.735 1.00 0.00 114 GLU A C 8
ATOM 15345 O O . GLU A 1 138 ? 7.191 -7.754 -15.090 1.00 0.00 114 GLU A O 8
ATOM 15357 N N . THR A 1 139 ? 8.465 -6.813 -13.468 1.00 0.00 115 THR A N 8
ATOM 15358 C CA . THR A 1 139 ? 7.576 -7.140 -12.334 1.00 0.00 115 THR A CA 8
ATOM 15359 C C . THR A 1 139 ? 6.650 -5.959 -11.951 1.00 0.00 115 THR A C 8
ATOM 15360 O O . THR A 1 139 ? 5.435 -6.145 -11.799 1.00 0.00 115 THR A O 8
ATOM 15371 N N . TRP A 1 140 ? 7.232 -4.754 -11.783 1.00 0.00 116 TRP A N 8
ATOM 15372 C CA . TRP A 1 140 ? 6.490 -3.563 -11.288 1.00 0.00 116 TRP A CA 8
ATOM 15373 C C . TRP A 1 140 ? 5.911 -2.749 -12.454 1.00 0.00 116 TRP A C 8
ATOM 15374 O O . TRP A 1 140 ? 4.748 -2.332 -12.424 1.00 0.00 116 TRP A O 8
ATOM 15395 N N . LEU A 1 141 ? 6.754 -2.535 -13.475 1.00 0.00 117 LEU A N 8
ATOM 15396 C CA . LEU A 1 141 ? 6.468 -1.607 -14.591 1.00 0.00 117 LEU A CA 8
ATOM 15397 C C . LEU A 1 141 ? 5.901 -2.356 -15.807 1.00 0.00 117 LEU A C 8
ATOM 15398 O O . LEU A 1 141 ? 5.634 -3.561 -15.736 1.00 0.00 117 LEU A O 8
ATOM 15414 N N . ALA A 1 142 ? 5.742 -1.624 -16.924 1.00 0.00 118 ALA A N 8
ATOM 15415 C CA . ALA A 1 142 ? 5.180 -2.155 -18.169 1.00 0.00 118 ALA A CA 8
ATOM 15416 C C . ALA A 1 142 ? 5.720 -1.314 -19.353 1.00 0.00 118 ALA A C 8
ATOM 15417 O O . ALA A 1 142 ? 6.799 -1.653 -19.889 1.00 0.00 118 ALA A O 8
ATOM 15425 N N . MET A 1 25 ? 1.056 -0.204 -0.902 1.00 0.00 1 MET A N 9
ATOM 15426 C CA . MET A 1 25 ? 2.078 -0.052 -1.960 1.00 0.00 1 MET A CA 9
ATOM 15427 C C . MET A 1 25 ? 3.159 -1.137 -1.812 1.00 0.00 1 MET A C 9
ATOM 15428 O O . MET A 1 25 ? 3.015 -2.053 -0.991 1.00 0.00 1 MET A O 9
ATOM 15442 N N . ILE A 1 26 ? 4.223 -1.039 -2.632 1.00 0.00 2 ILE A N 9
ATOM 15443 C CA . ILE A 1 26 ? 5.368 -1.961 -2.571 1.00 0.00 2 ILE A CA 9
ATOM 15444 C C . ILE A 1 26 ? 6.088 -1.858 -1.216 1.00 0.00 2 ILE A C 9
ATOM 15445 O O . ILE A 1 26 ? 6.543 -0.788 -0.843 1.00 0.00 2 ILE A O 9
ATOM 15461 N N . LYS A 1 27 ? 6.164 -2.976 -0.498 1.00 0.00 3 LYS A N 9
ATOM 15462 C CA . LYS A 1 27 ? 7.002 -3.099 0.702 1.00 0.00 3 LYS A CA 9
ATOM 15463 C C . LYS A 1 27 ? 8.481 -3.144 0.276 1.00 0.00 3 LYS A C 9
ATOM 15464 O O . LYS A 1 27 ? 9.063 -4.224 0.088 1.00 0.00 3 LYS A O 9
ATOM 15483 N N . PHE A 1 28 ? 9.057 -1.950 0.053 1.00 0.00 4 PHE A N 9
ATOM 15484 C CA . PHE A 1 28 ? 10.458 -1.812 -0.362 1.00 0.00 4 PHE A CA 9
ATOM 15485 C C . PHE A 1 28 ? 11.341 -1.883 0.882 1.00 0.00 4 PHE A C 9
ATOM 15486 O O . PHE A 1 28 ? 11.541 -0.881 1.584 1.00 0.00 4 PHE A O 9
ATOM 15503 N N . TYR A 1 29 ? 11.812 -3.093 1.185 1.00 0.00 5 TYR A N 9
ATOM 15504 C CA . TYR A 1 29 ? 12.764 -3.304 2.261 1.00 0.00 5 TYR A CA 9
ATOM 15505 C C . TYR A 1 29 ? 14.134 -2.752 1.840 1.00 0.00 5 TYR A C 9
ATOM 15506 O O . TYR A 1 29 ? 14.546 -2.879 0.678 1.00 0.00 5 TYR A O 9
ATOM 15524 N N . GLN A 1 30 ? 14.798 -2.116 2.796 1.00 0.00 6 GLN A N 9
ATOM 15525 C CA . GLN A 1 30 ? 16.078 -1.442 2.607 1.00 0.00 6 GLN A CA 9
ATOM 15526 C C . GLN A 1 30 ? 16.771 -1.351 3.962 1.00 0.00 6 GLN A C 9
ATOM 15527 O O . GLN A 1 30 ? 16.178 -1.696 4.979 1.00 0.00 6 GLN A O 9
ATOM 15541 N N . TYR A 1 31 ? 18.021 -0.897 3.965 1.00 0.00 7 TYR A N 9
ATOM 15542 C CA . TYR A 1 31 ? 18.754 -0.550 5.190 1.00 0.00 7 TYR A CA 9
ATOM 15543 C C . TYR A 1 31 ? 20.077 0.079 4.792 1.00 0.00 7 TYR A C 9
ATOM 15544 O O . TYR A 1 31 ? 20.867 -0.574 4.098 1.00 0.00 7 TYR A O 9
ATOM 15562 N N . LYS A 1 32 ? 20.292 1.340 5.224 1.00 0.00 8 LYS A N 9
ATOM 15563 C CA . LYS A 1 32 ? 21.542 2.091 5.013 1.00 0.00 8 LYS A CA 9
ATOM 15564 C C . LYS A 1 32 ? 21.736 2.384 3.507 1.00 0.00 8 LYS A C 9
ATOM 15565 O O . LYS A 1 32 ? 22.081 1.472 2.740 1.00 0.00 8 LYS A O 9
ATOM 15584 N N . ASN A 1 33 ? 21.467 3.650 3.107 1.00 0.00 9 ASN A N 9
ATOM 15585 C CA . ASN A 1 33 ? 21.520 4.117 1.698 1.00 0.00 9 ASN A CA 9
ATOM 15586 C C . ASN A 1 33 ? 22.855 3.741 1.015 1.00 0.00 9 ASN A C 9
ATOM 15587 O O . ASN A 1 33 ? 23.862 4.435 1.157 1.00 0.00 9 ASN A O 9
ATOM 15598 N N . CYS A 1 34 ? 22.845 2.588 0.346 1.00 0.00 10 CYS A N 9
ATOM 15599 C CA . CYS A 1 34 ? 23.949 2.105 -0.495 1.00 0.00 10 CYS A CA 9
ATOM 15600 C C . CYS A 1 34 ? 23.516 2.150 -1.969 1.00 0.00 10 CYS A C 9
ATOM 15601 O O . CYS A 1 34 ? 22.338 2.406 -2.245 1.00 0.00 10 CYS A O 9
ATOM 15609 N N . THR A 1 35 ? 24.462 1.879 -2.893 1.00 0.00 11 THR A N 9
ATOM 15610 C CA . THR A 1 35 ? 24.264 2.037 -4.355 1.00 0.00 11 THR A CA 9
ATOM 15611 C C . THR A 1 35 ? 22.961 1.370 -4.854 1.00 0.00 11 THR A C 9
ATOM 15612 O O . THR A 1 35 ? 22.116 2.032 -5.453 1.00 0.00 11 THR A O 9
ATOM 15623 N N . THR A 1 36 ? 22.803 0.077 -4.530 1.00 0.00 12 THR A N 9
ATOM 15624 C CA . THR A 1 36 ? 21.676 -0.760 -4.992 1.00 0.00 12 THR A CA 9
ATOM 15625 C C . THR A 1 36 ? 20.318 -0.240 -4.467 1.00 0.00 12 THR A C 9
ATOM 15626 O O . THR A 1 36 ? 19.325 -0.209 -5.203 1.00 0.00 12 THR A O 9
ATOM 15637 N N . CYS A 1 37 ? 20.314 0.184 -3.190 1.00 0.00 13 CYS A N 9
ATOM 15638 C CA . CYS A 1 37 ? 19.126 0.749 -2.516 1.00 0.00 13 CYS A CA 9
ATOM 15639 C C . CYS A 1 37 ? 18.694 2.069 -3.189 1.00 0.00 13 CYS A C 9
ATOM 15640 O O . CYS A 1 37 ? 17.505 2.293 -3.438 1.00 0.00 13 CYS A O 9
ATOM 15648 N N . LYS A 1 38 ? 19.695 2.909 -3.513 1.00 0.00 14 LYS A N 9
ATOM 15649 C CA . LYS A 1 38 ? 19.489 4.212 -4.172 1.00 0.00 14 LYS A CA 9
ATOM 15650 C C . LYS A 1 38 ? 18.976 4.034 -5.616 1.00 0.00 14 LYS A C 9
ATOM 15651 O O . LYS A 1 38 ? 18.109 4.784 -6.063 1.00 0.00 14 LYS A O 9
ATOM 15670 N N . LYS A 1 39 ? 19.530 3.030 -6.321 1.00 0.00 15 LYS A N 9
ATOM 15671 C CA . LYS A 1 39 ? 19.186 2.715 -7.726 1.00 0.00 15 LYS A CA 9
ATOM 15672 C C . LYS A 1 39 ? 17.729 2.237 -7.845 1.00 0.00 15 LYS A C 9
ATOM 15673 O O . LYS A 1 39 ? 16.979 2.695 -8.717 1.00 0.00 15 LYS A O 9
ATOM 15692 N N . ALA A 1 40 ? 17.360 1.311 -6.947 1.00 0.00 16 ALA A N 9
ATOM 15693 C CA . ALA A 1 40 ? 16.019 0.704 -6.890 1.00 0.00 16 ALA A CA 9
ATOM 15694 C C . ALA A 1 40 ? 14.953 1.764 -6.560 1.00 0.00 16 ALA A C 9
ATOM 15695 O O . ALA A 1 40 ? 13.930 1.876 -7.249 1.00 0.00 16 ALA A O 9
ATOM 15702 N N . ALA A 1 41 ? 15.252 2.563 -5.521 1.00 0.00 17 ALA A N 9
ATOM 15703 C CA . ALA A 1 41 ? 14.385 3.662 -5.056 1.00 0.00 17 ALA A CA 9
ATOM 15704 C C . ALA A 1 41 ? 14.193 4.739 -6.144 1.00 0.00 17 ALA A C 9
ATOM 15705 O O . ALA A 1 41 ? 13.092 5.267 -6.308 1.00 0.00 17 ALA A O 9
ATOM 15712 N N . LYS A 1 42 ? 15.280 5.028 -6.884 1.00 0.00 18 LYS A N 9
ATOM 15713 C CA . LYS A 1 42 ? 15.286 6.020 -7.983 1.00 0.00 18 LYS A CA 9
ATOM 15714 C C . LYS A 1 42 ? 14.376 5.556 -9.132 1.00 0.00 18 LYS A C 9
ATOM 15715 O O . LYS A 1 42 ? 13.527 6.311 -9.583 1.00 0.00 18 LYS A O 9
ATOM 15734 N N . PHE A 1 43 ? 14.547 4.297 -9.556 1.00 0.00 19 PHE A N 9
ATOM 15735 C CA . PHE A 1 43 ? 13.841 3.709 -10.713 1.00 0.00 19 PHE A CA 9
ATOM 15736 C C . PHE A 1 43 ? 12.312 3.691 -10.470 1.00 0.00 19 PHE A C 9
ATOM 15737 O O . PHE A 1 43 ? 11.520 4.180 -11.307 1.00 0.00 19 PHE A O 9
ATOM 15754 N N . LEU A 1 44 ? 11.930 3.175 -9.283 1.00 0.00 20 LEU A N 9
ATOM 15755 C CA . LEU A 1 44 ? 10.533 3.162 -8.808 1.00 0.00 20 LEU A CA 9
ATOM 15756 C C . LEU A 1 44 ? 9.938 4.588 -8.792 1.00 0.00 20 LEU A C 9
ATOM 15757 O O . LEU A 1 44 ? 8.936 4.851 -9.462 1.00 0.00 20 LEU A O 9
ATOM 15773 N N . ASP A 1 45 ? 10.614 5.507 -8.079 1.00 0.00 21 ASP A N 9
ATOM 15774 C CA . ASP A 1 45 ? 10.143 6.899 -7.896 1.00 0.00 21 ASP A CA 9
ATOM 15775 C C . ASP A 1 45 ? 10.025 7.658 -9.234 1.00 0.00 21 ASP A C 9
ATOM 15776 O O . ASP A 1 45 ? 9.096 8.453 -9.420 1.00 0.00 21 ASP A O 9
ATOM 15785 N N . GLU A 1 46 ? 10.965 7.383 -10.154 1.00 0.00 22 GLU A N 9
ATOM 15786 C CA . GLU A 1 46 ? 11.044 8.056 -11.464 1.00 0.00 22 GLU A CA 9
ATOM 15787 C C . GLU A 1 46 ? 9.813 7.736 -12.314 1.00 0.00 22 GLU A C 9
ATOM 15788 O O . GLU A 1 46 ? 9.195 8.634 -12.903 1.00 0.00 22 GLU A O 9
ATOM 15800 N N . TYR A 1 47 ? 9.457 6.447 -12.349 1.00 0.00 23 TYR A N 9
ATOM 15801 C CA . TYR A 1 47 ? 8.269 5.969 -13.079 1.00 0.00 23 TYR A CA 9
ATOM 15802 C C . TYR A 1 47 ? 6.954 6.256 -12.310 1.00 0.00 23 TYR A C 9
ATOM 15803 O O . TYR A 1 47 ? 5.869 5.924 -12.796 1.00 0.00 23 TYR A O 9
ATOM 15821 N N . GLY A 1 48 ? 7.069 6.877 -11.118 1.00 0.00 24 GLY A N 9
ATOM 15822 C CA . GLY A 1 48 ? 5.909 7.337 -10.348 1.00 0.00 24 GLY A CA 9
ATOM 15823 C C . GLY A 1 48 ? 5.351 6.291 -9.394 1.00 0.00 24 GLY A C 9
ATOM 15824 O O . GLY A 1 48 ? 4.262 6.471 -8.840 1.00 0.00 24 GLY A O 9
ATOM 15828 N N . VAL A 1 49 ? 6.097 5.197 -9.210 1.00 0.00 25 VAL A N 9
ATOM 15829 C CA . VAL A 1 49 ? 5.685 4.070 -8.363 1.00 0.00 25 VAL A CA 9
ATOM 15830 C C . VAL A 1 49 ? 5.985 4.392 -6.896 1.00 0.00 25 VAL A C 9
ATOM 15831 O O . VAL A 1 49 ? 7.151 4.616 -6.536 1.00 0.00 25 VAL A O 9
ATOM 15844 N N . SER A 1 50 ? 4.934 4.435 -6.071 1.00 0.00 26 SER A N 9
ATOM 15845 C CA . SER A 1 50 ? 5.068 4.619 -4.625 1.00 0.00 26 SER A CA 9
ATOM 15846 C C . SER A 1 50 ? 5.616 3.337 -3.975 1.00 0.00 26 SER A C 9
ATOM 15847 O O . SER A 1 50 ? 5.084 2.236 -4.185 1.00 0.00 26 SER A O 9
ATOM 15855 N N . TYR A 1 51 ? 6.708 3.497 -3.225 1.00 0.00 27 TYR A N 9
ATOM 15856 C CA . TYR A 1 51 ? 7.359 2.415 -2.478 1.00 0.00 27 TYR A CA 9
ATOM 15857 C C . TYR A 1 51 ? 7.440 2.816 -0.988 1.00 0.00 27 TYR A C 9
ATOM 15858 O O . TYR A 1 51 ? 7.724 3.973 -0.666 1.00 0.00 27 TYR A O 9
ATOM 15876 N N . GLU A 1 52 ? 7.127 1.865 -0.105 1.00 0.00 28 GLU A N 9
ATOM 15877 C CA . GLU A 1 52 ? 7.270 1.995 1.350 1.00 0.00 28 GLU A CA 9
ATOM 15878 C C . GLU A 1 52 ? 8.711 1.600 1.757 1.00 0.00 28 GLU A C 9
ATOM 15879 O O . GLU A 1 52 ? 9.029 0.410 1.731 1.00 0.00 28 GLU A O 9
ATOM 15891 N N . PRO A 1 53 ? 9.617 2.589 2.084 1.00 0.00 29 PRO A N 9
ATOM 15892 C CA . PRO A 1 53 ? 11.015 2.315 2.473 1.00 0.00 29 PRO A CA 9
ATOM 15893 C C . PRO A 1 53 ? 11.106 1.885 3.952 1.00 0.00 29 PRO A C 9
ATOM 15894 O O . PRO A 1 53 ? 11.209 2.721 4.853 1.00 0.00 29 PRO A O 9
ATOM 15905 N N . ILE A 1 54 ? 11.031 0.572 4.181 1.00 0.00 30 ILE A N 9
ATOM 15906 C CA . ILE A 1 54 ? 11.057 -0.038 5.530 1.00 0.00 30 ILE A CA 9
ATOM 15907 C C . ILE A 1 54 ? 12.378 -0.788 5.744 1.00 0.00 30 ILE A C 9
ATOM 15908 O O . ILE A 1 54 ? 12.916 -1.379 4.817 1.00 0.00 30 ILE A O 9
ATOM 15924 N N . ASP A 1 55 ? 12.900 -0.724 6.976 1.00 0.00 31 ASP A N 9
ATOM 15925 C CA . ASP A 1 55 ? 14.203 -1.314 7.335 1.00 0.00 31 ASP A CA 9
ATOM 15926 C C . ASP A 1 55 ? 14.103 -2.844 7.440 1.00 0.00 31 ASP A C 9
ATOM 15927 O O . ASP A 1 55 ? 13.188 -3.361 8.080 1.00 0.00 31 ASP A O 9
ATOM 15936 N N . ILE A 1 56 ? 15.079 -3.541 6.836 1.00 0.00 32 ILE A N 9
ATOM 15937 C CA . ILE A 1 56 ? 15.091 -5.012 6.729 1.00 0.00 32 ILE A CA 9
ATOM 15938 C C . ILE A 1 56 ? 15.447 -5.680 8.077 1.00 0.00 32 ILE A C 9
ATOM 15939 O O . ILE A 1 56 ? 14.949 -6.758 8.387 1.00 0.00 32 ILE A O 9
ATOM 15955 N N . VAL A 1 57 ? 16.330 -5.031 8.864 1.00 0.00 33 VAL A N 9
ATOM 15956 C CA . VAL A 1 57 ? 16.826 -5.580 10.157 1.00 0.00 33 VAL A CA 9
ATOM 15957 C C . VAL A 1 57 ? 16.073 -4.977 11.361 1.00 0.00 33 VAL A C 9
ATOM 15958 O O . VAL A 1 57 ? 15.879 -5.647 12.382 1.00 0.00 33 VAL A O 9
ATOM 15971 N N . GLN A 1 58 ? 15.648 -3.708 11.228 1.00 0.00 34 GLN A N 9
ATOM 15972 C CA . GLN A 1 58 ? 14.889 -3.004 12.280 1.00 0.00 34 GLN A CA 9
ATOM 15973 C C . GLN A 1 58 ? 13.436 -3.519 12.295 1.00 0.00 34 GLN A C 9
ATOM 15974 O O . GLN A 1 58 ? 12.797 -3.609 13.347 1.00 0.00 34 GLN A O 9
ATOM 15988 N N . HIS A 1 59 ? 12.930 -3.848 11.089 1.00 0.00 35 HIS A N 9
ATOM 15989 C CA . HIS A 1 59 ? 11.588 -4.422 10.885 1.00 0.00 35 HIS A CA 9
ATOM 15990 C C . HIS A 1 59 ? 11.729 -5.730 10.090 1.00 0.00 35 HIS A C 9
ATOM 15991 O O . HIS A 1 59 ? 11.318 -5.816 8.927 1.00 0.00 35 HIS A O 9
ATOM 16006 N N . THR A 1 60 ? 12.380 -6.730 10.716 1.00 0.00 36 THR A N 9
ATOM 16007 C CA . THR A 1 60 ? 12.571 -8.048 10.103 1.00 0.00 36 THR A CA 9
ATOM 16008 C C . THR A 1 60 ? 11.248 -8.832 10.152 1.00 0.00 36 THR A C 9
ATOM 16009 O O . THR A 1 60 ? 10.723 -9.053 11.254 1.00 0.00 36 THR A O 9
ATOM 16020 N N . PRO A 1 61 ? 10.683 -9.252 8.965 1.00 0.00 37 PRO A N 9
ATOM 16021 C CA . PRO A 1 61 ? 9.442 -10.058 8.913 1.00 0.00 37 PRO A CA 9
ATOM 16022 C C . PRO A 1 61 ? 9.604 -11.379 9.686 1.00 0.00 37 PRO A C 9
ATOM 16023 O O . PRO A 1 61 ? 10.723 -11.911 9.785 1.00 0.00 37 PRO A O 9
ATOM 16034 N N . THR A 1 62 ? 8.507 -11.888 10.255 1.00 0.00 38 THR A N 9
ATOM 16035 C CA . THR A 1 62 ? 8.531 -13.175 10.962 1.00 0.00 38 THR A CA 9
ATOM 16036 C C . THR A 1 62 ? 8.504 -14.322 9.944 1.00 0.00 38 THR A C 9
ATOM 16037 O O . THR A 1 62 ? 8.333 -14.097 8.731 1.00 0.00 38 THR A O 9
ATOM 16048 N N . ILE A 1 63 ? 8.673 -15.548 10.457 1.00 0.00 39 ILE A N 9
ATOM 16049 C CA . ILE A 1 63 ? 8.606 -16.799 9.670 1.00 0.00 39 ILE A CA 9
ATOM 16050 C C . ILE A 1 63 ? 7.295 -16.858 8.845 1.00 0.00 39 ILE A C 9
ATOM 16051 O O . ILE A 1 63 ? 7.275 -17.380 7.727 1.00 0.00 39 ILE A O 9
ATOM 16067 N N . ASN A 1 64 ? 6.233 -16.258 9.418 1.00 0.00 40 ASN A N 9
ATOM 16068 C CA . ASN A 1 64 ? 4.900 -16.162 8.811 1.00 0.00 40 ASN A CA 9
ATOM 16069 C C . ASN A 1 64 ? 4.913 -15.250 7.571 1.00 0.00 40 ASN A C 9
ATOM 16070 O O . ASN A 1 64 ? 4.580 -15.709 6.482 1.00 0.00 40 ASN A O 9
ATOM 16081 N N . GLU A 1 65 ? 5.321 -13.960 7.732 1.00 0.00 41 GLU A N 9
ATOM 16082 C CA . GLU A 1 65 ? 5.314 -12.978 6.608 1.00 0.00 41 GLU A CA 9
ATOM 16083 C C . GLU A 1 65 ? 6.235 -13.431 5.460 1.00 0.00 41 GLU A C 9
ATOM 16084 O O . GLU A 1 65 ? 5.923 -13.197 4.285 1.00 0.00 41 GLU A O 9
ATOM 16096 N N . PHE A 1 66 ? 7.357 -14.084 5.812 1.00 0.00 42 PHE A N 9
ATOM 16097 C CA . PHE A 1 66 ? 8.279 -14.655 4.824 1.00 0.00 42 PHE A CA 9
ATOM 16098 C C . PHE A 1 66 ? 7.586 -15.776 4.019 1.00 0.00 42 PHE A C 9
ATOM 16099 O O . PHE A 1 66 ? 7.488 -15.675 2.792 1.00 0.00 42 PHE A O 9
ATOM 16116 N N . LYS A 1 67 ? 7.054 -16.822 4.696 1.00 0.00 43 LYS A N 9
ATOM 16117 C CA . LYS A 1 67 ? 6.378 -17.948 3.986 1.00 0.00 43 LYS A CA 9
ATOM 16118 C C . LYS A 1 67 ? 5.125 -17.475 3.223 1.00 0.00 43 LYS A C 9
ATOM 16119 O O . LYS A 1 67 ? 4.726 -18.107 2.243 1.00 0.00 43 LYS A O 9
ATOM 16138 N N . THR A 1 68 ? 4.535 -16.345 3.667 1.00 0.00 44 THR A N 9
ATOM 16139 C CA . THR A 1 68 ? 3.397 -15.719 2.982 1.00 0.00 44 THR A CA 9
ATOM 16140 C C . THR A 1 68 ? 3.841 -15.191 1.607 1.00 0.00 44 THR A C 9
ATOM 16141 O O . THR A 1 68 ? 3.325 -15.635 0.584 1.00 0.00 44 THR A O 9
ATOM 16152 N N . ILE A 1 69 ? 4.849 -14.290 1.594 1.00 0.00 45 ILE A N 9
ATOM 16153 C CA . ILE A 1 69 ? 5.313 -13.635 0.352 1.00 0.00 45 ILE A CA 9
ATOM 16154 C C . ILE A 1 69 ? 5.916 -14.658 -0.633 1.00 0.00 45 ILE A C 9
ATOM 16155 O O . ILE A 1 69 ? 5.819 -14.484 -1.836 1.00 0.00 45 ILE A O 9
ATOM 16171 N N . ILE A 1 70 ? 6.493 -15.744 -0.101 1.00 0.00 46 ILE A N 9
ATOM 16172 C CA . ILE A 1 70 ? 7.076 -16.837 -0.908 1.00 0.00 46 ILE A CA 9
ATOM 16173 C C . ILE A 1 70 ? 5.968 -17.729 -1.510 1.00 0.00 46 ILE A C 9
ATOM 16174 O O . ILE A 1 70 ? 6.087 -18.185 -2.652 1.00 0.00 46 ILE A O 9
ATOM 16190 N N . ALA A 1 71 ? 4.877 -17.946 -0.750 1.00 0.00 47 ALA A N 9
ATOM 16191 C CA . ALA A 1 71 ? 3.693 -18.700 -1.235 1.00 0.00 47 ALA A CA 9
ATOM 16192 C C . ALA A 1 71 ? 2.882 -17.878 -2.264 1.00 0.00 47 ALA A C 9
ATOM 16193 O O . ALA A 1 71 ? 2.296 -18.438 -3.194 1.00 0.00 47 ALA A O 9
ATOM 16200 N N . ASN A 1 72 ? 2.877 -16.545 -2.090 1.00 0.00 48 ASN A N 9
ATOM 16201 C CA . ASN A 1 72 ? 2.054 -15.617 -2.898 1.00 0.00 48 ASN A CA 9
ATOM 16202 C C . ASN A 1 72 ? 2.731 -15.275 -4.234 1.00 0.00 48 ASN A C 9
ATOM 16203 O O . ASN A 1 72 ? 2.095 -15.336 -5.291 1.00 0.00 48 ASN A O 9
ATOM 16214 N N . THR A 1 73 ? 4.018 -14.897 -4.176 1.00 0.00 49 THR A N 9
ATOM 16215 C CA . THR A 1 73 ? 4.776 -14.452 -5.362 1.00 0.00 49 THR A CA 9
ATOM 16216 C C . THR A 1 73 ? 5.418 -15.655 -6.079 1.00 0.00 49 THR A C 9
ATOM 16217 O O . THR A 1 73 ? 5.494 -15.688 -7.313 1.00 0.00 49 THR A O 9
ATOM 16228 N N . GLY A 1 74 ? 5.862 -16.645 -5.283 1.00 0.00 50 GLY A N 9
ATOM 16229 C CA . GLY A 1 74 ? 6.581 -17.814 -5.806 1.00 0.00 50 GLY A CA 9
ATOM 16230 C C . GLY A 1 74 ? 8.086 -17.593 -5.871 1.00 0.00 50 GLY A C 9
ATOM 16231 O O . GLY A 1 74 ? 8.787 -18.287 -6.618 1.00 0.00 50 GLY A O 9
ATOM 16235 N N . VAL A 1 75 ? 8.582 -16.631 -5.066 1.00 0.00 51 VAL A N 9
ATOM 16236 C CA . VAL A 1 75 ? 10.009 -16.264 -5.029 1.00 0.00 51 VAL A CA 9
ATOM 16237 C C . VAL A 1 75 ? 10.831 -17.357 -4.324 1.00 0.00 51 VAL A C 9
ATOM 16238 O O . VAL A 1 75 ? 10.328 -18.032 -3.415 1.00 0.00 51 VAL A O 9
ATOM 16251 N N . GLU A 1 76 ? 12.080 -17.546 -4.782 1.00 0.00 52 GLU A N 9
ATOM 16252 C CA . GLU A 1 76 ? 13.031 -18.453 -4.137 1.00 0.00 52 GLU A CA 9
ATOM 16253 C C . GLU A 1 76 ? 13.373 -17.964 -2.719 1.00 0.00 52 GLU A C 9
ATOM 16254 O O . GLU A 1 76 ? 13.696 -16.785 -2.511 1.00 0.00 52 GLU A O 9
ATOM 16266 N N . ILE A 1 77 ? 13.282 -18.890 -1.762 1.00 0.00 53 ILE A N 9
ATOM 16267 C CA . ILE A 1 77 ? 13.575 -18.641 -0.347 1.00 0.00 53 ILE A CA 9
ATOM 16268 C C . ILE A 1 77 ? 15.104 -18.433 -0.160 1.00 0.00 53 ILE A C 9
ATOM 16269 O O . ILE A 1 77 ? 15.541 -17.658 0.697 1.00 0.00 53 ILE A O 9
ATOM 16285 N N . ASN A 1 78 ? 15.901 -19.087 -1.029 1.00 0.00 54 ASN A N 9
ATOM 16286 C CA . ASN A 1 78 ? 17.373 -19.075 -0.947 1.00 0.00 54 ASN A CA 9
ATOM 16287 C C . ASN A 1 78 ? 17.970 -17.758 -1.488 1.00 0.00 54 ASN A C 9
ATOM 16288 O O . ASN A 1 78 ? 19.052 -17.352 -1.051 1.00 0.00 54 ASN A O 9
ATOM 16299 N N . LYS A 1 79 ? 17.275 -17.101 -2.460 1.00 0.00 55 LYS A N 9
ATOM 16300 C CA . LYS A 1 79 ? 17.739 -15.794 -3.001 1.00 0.00 55 LYS A CA 9
ATOM 16301 C C . LYS A 1 79 ? 17.420 -14.642 -2.031 1.00 0.00 55 LYS A C 9
ATOM 16302 O O . LYS A 1 79 ? 17.949 -13.537 -2.194 1.00 0.00 55 LYS A O 9
ATOM 16321 N N . LEU A 1 80 ? 16.532 -14.902 -1.039 1.00 0.00 56 LEU A N 9
ATOM 16322 C CA . LEU A 1 80 ? 16.231 -13.928 0.023 1.00 0.00 56 LEU A CA 9
ATOM 16323 C C . LEU A 1 80 ? 17.416 -13.809 0.983 1.00 0.00 56 LEU A C 9
ATOM 16324 O O . LEU A 1 80 ? 17.585 -12.776 1.616 1.00 0.00 56 LEU A O 9
ATOM 16340 N N . PHE A 1 81 ? 18.222 -14.886 1.083 1.00 0.00 57 PHE A N 9
ATOM 16341 C CA . PHE A 1 81 ? 19.526 -14.845 1.768 1.00 0.00 57 PHE A CA 9
ATOM 16342 C C . PHE A 1 81 ? 20.473 -13.879 1.050 1.00 0.00 57 PHE A C 9
ATOM 16343 O O . PHE A 1 81 ? 20.321 -13.658 -0.161 1.00 0.00 57 PHE A O 9
ATOM 16360 N N . ASN A 1 82 ? 21.448 -13.319 1.809 1.00 0.00 58 ASN A N 9
ATOM 16361 C CA . ASN A 1 82 ? 22.405 -12.313 1.310 1.00 0.00 58 ASN A CA 9
ATOM 16362 C C . ASN A 1 82 ? 23.365 -12.969 0.289 1.00 0.00 58 ASN A C 9
ATOM 16363 O O . ASN A 1 82 ? 24.514 -13.309 0.627 1.00 0.00 58 ASN A O 9
ATOM 16374 N N . THR A 1 83 ? 22.839 -13.179 -0.951 1.00 0.00 59 THR A N 9
ATOM 16375 C CA . THR A 1 83 ? 23.529 -13.861 -2.063 1.00 0.00 59 THR A CA 9
ATOM 16376 C C . THR A 1 83 ? 23.901 -15.332 -1.667 1.00 0.00 59 THR A C 9
ATOM 16377 O O . THR A 1 83 ? 23.582 -15.782 -0.563 1.00 0.00 59 THR A O 9
ATOM 16388 N N . HIS A 1 84 ? 24.509 -16.110 -2.587 1.00 0.00 60 HIS A N 9
ATOM 16389 C CA . HIS A 1 84 ? 25.146 -17.404 -2.235 1.00 0.00 60 HIS A CA 9
ATOM 16390 C C . HIS A 1 84 ? 26.613 -17.196 -1.773 1.00 0.00 60 HIS A C 9
ATOM 16391 O O . HIS A 1 84 ? 27.312 -18.163 -1.447 1.00 0.00 60 HIS A O 9
ATOM 16406 N N . GLY A 1 85 ? 27.053 -15.925 -1.750 1.00 0.00 61 GLY A N 9
ATOM 16407 C CA . GLY A 1 85 ? 28.370 -15.538 -1.236 1.00 0.00 61 GLY A CA 9
ATOM 16408 C C . GLY A 1 85 ? 28.251 -14.680 0.022 1.00 0.00 61 GLY A C 9
ATOM 16409 O O . GLY A 1 85 ? 27.220 -14.715 0.706 1.00 0.00 61 GLY A O 9
ATOM 16413 N N . ALA A 1 86 ? 29.316 -13.912 0.318 1.00 0.00 62 ALA A N 9
ATOM 16414 C CA . ALA A 1 86 ? 29.386 -12.992 1.476 1.00 0.00 62 ALA A CA 9
ATOM 16415 C C . ALA A 1 86 ? 29.209 -13.761 2.819 1.00 0.00 62 ALA A C 9
ATOM 16416 O O . ALA A 1 86 ? 29.991 -14.678 3.090 1.00 0.00 62 ALA A O 9
ATOM 16423 N N . LYS A 1 87 ? 28.169 -13.424 3.629 1.00 0.00 63 LYS A N 9
ATOM 16424 C CA . LYS A 1 87 ? 27.938 -14.060 4.946 1.00 0.00 63 LYS A CA 9
ATOM 16425 C C . LYS A 1 87 ? 27.366 -15.481 4.798 1.00 0.00 63 LYS A C 9
ATOM 16426 O O . LYS A 1 87 ? 27.574 -16.319 5.660 1.00 0.00 63 LYS A O 9
ATOM 16445 N N . TYR A 1 88 ? 26.662 -15.733 3.687 1.00 0.00 64 TYR A N 9
ATOM 16446 C CA . TYR A 1 88 ? 26.054 -17.047 3.373 1.00 0.00 64 TYR A CA 9
ATOM 16447 C C . TYR A 1 88 ? 27.120 -18.174 3.349 1.00 0.00 64 TYR A C 9
ATOM 16448 O O . TYR A 1 88 ? 26.822 -19.328 3.675 1.00 0.00 64 TYR A O 9
ATOM 16466 N N . ARG A 1 89 ? 28.366 -17.816 2.975 1.00 0.00 65 ARG A N 9
ATOM 16467 C CA . ARG A 1 89 ? 29.494 -18.776 2.885 1.00 0.00 65 ARG A CA 9
ATOM 16468 C C . ARG A 1 89 ? 30.494 -18.558 4.040 1.00 0.00 65 ARG A C 9
ATOM 16469 O O . ARG A 1 89 ? 31.290 -19.448 4.345 1.00 0.00 65 ARG A O 9
ATOM 16490 N N . GLU A 1 90 ? 30.445 -17.352 4.658 1.00 0.00 66 GLU A N 9
ATOM 16491 C CA . GLU A 1 90 ? 31.243 -17.015 5.865 1.00 0.00 66 GLU A CA 9
ATOM 16492 C C . GLU A 1 90 ? 30.808 -17.913 7.033 1.00 0.00 66 GLU A C 9
ATOM 16493 O O . GLU A 1 90 ? 31.630 -18.561 7.693 1.00 0.00 66 GLU A O 9
ATOM 16505 N N . LEU A 1 91 ? 29.487 -17.932 7.259 1.00 0.00 67 LEU A N 9
ATOM 16506 C CA . LEU A 1 91 ? 28.821 -18.823 8.231 1.00 0.00 67 LEU A CA 9
ATOM 16507 C C . LEU A 1 91 ? 28.739 -20.250 7.653 1.00 0.00 67 LEU A C 9
ATOM 16508 O O . LEU A 1 91 ? 28.621 -21.234 8.397 1.00 0.00 67 LEU A O 9
ATOM 16524 N N . ASP A 1 92 ? 28.798 -20.300 6.306 1.00 0.00 68 ASP A N 9
ATOM 16525 C CA . ASP A 1 92 ? 28.656 -21.506 5.493 1.00 0.00 68 ASP A CA 9
ATOM 16526 C C . ASP A 1 92 ? 27.290 -22.156 5.748 1.00 0.00 68 ASP A C 9
ATOM 16527 O O . ASP A 1 92 ? 27.171 -23.352 6.054 1.00 0.00 68 ASP A O 9
ATOM 16536 N N . LEU A 1 93 ? 26.257 -21.304 5.630 1.00 0.00 69 LEU A N 9
ATOM 16537 C CA . LEU A 1 93 ? 24.857 -21.706 5.731 1.00 0.00 69 LEU A CA 9
ATOM 16538 C C . LEU A 1 93 ? 24.519 -22.778 4.690 1.00 0.00 69 LEU A C 9
ATOM 16539 O O . LEU A 1 93 ? 23.706 -23.634 4.967 1.00 0.00 69 LEU A O 9
ATOM 16555 N N . LYS A 1 94 ? 25.179 -22.728 3.511 1.00 0.00 70 LYS A N 9
ATOM 16556 C CA . LYS A 1 94 ? 24.935 -23.674 2.393 1.00 0.00 70 LYS A CA 9
ATOM 16557 C C . LYS A 1 94 ? 24.948 -25.143 2.873 1.00 0.00 70 LYS A C 9
ATOM 16558 O O . LYS A 1 94 ? 24.032 -25.924 2.556 1.00 0.00 70 LYS A O 9
ATOM 16577 N N . ASN A 1 95 ? 25.966 -25.468 3.699 1.00 0.00 71 ASN A N 9
ATOM 16578 C CA . ASN A 1 95 ? 26.192 -26.825 4.231 1.00 0.00 71 ASN A CA 9
ATOM 16579 C C . ASN A 1 95 ? 25.005 -27.316 5.090 1.00 0.00 71 ASN A C 9
ATOM 16580 O O . ASN A 1 95 ? 24.655 -28.498 5.051 1.00 0.00 71 ASN A O 9
ATOM 16591 N N . LYS A 1 96 ? 24.386 -26.411 5.870 1.00 0.00 72 LYS A N 9
ATOM 16592 C CA . LYS A 1 96 ? 23.222 -26.765 6.705 1.00 0.00 72 LYS A CA 9
ATOM 16593 C C . LYS A 1 96 ? 21.905 -26.646 5.906 1.00 0.00 72 LYS A C 9
ATOM 16594 O O . LYS A 1 96 ? 20.995 -27.429 6.132 1.00 0.00 72 LYS A O 9
ATOM 16613 N N . LEU A 1 97 ? 21.826 -25.710 4.927 1.00 0.00 73 LEU A N 9
ATOM 16614 C CA . LEU A 1 97 ? 20.563 -25.425 4.197 1.00 0.00 73 LEU A CA 9
ATOM 16615 C C . LEU A 1 97 ? 20.201 -26.566 3.241 1.00 0.00 73 LEU A C 9
ATOM 16616 O O . LEU A 1 97 ? 19.017 -26.789 2.960 1.00 0.00 73 LEU A O 9
ATOM 16632 N N . GLN A 1 98 ? 21.229 -27.279 2.747 1.00 0.00 74 GLN A N 9
ATOM 16633 C CA . GLN A 1 98 ? 21.040 -28.425 1.838 1.00 0.00 74 GLN A CA 9
ATOM 16634 C C . GLN A 1 98 ? 20.424 -29.648 2.566 1.00 0.00 74 GLN A C 9
ATOM 16635 O O . GLN A 1 98 ? 19.948 -30.582 1.907 1.00 0.00 74 GLN A O 9
ATOM 16649 N N . THR A 1 99 ? 20.436 -29.644 3.922 1.00 0.00 75 THR A N 9
ATOM 16650 C CA . THR A 1 99 ? 19.917 -30.773 4.727 1.00 0.00 75 THR A CA 9
ATOM 16651 C C . THR A 1 99 ? 18.676 -30.380 5.566 1.00 0.00 75 THR A C 9
ATOM 16652 O O . THR A 1 99 ? 17.837 -31.251 5.837 1.00 0.00 75 THR A O 9
ATOM 16663 N N . LEU A 1 100 ? 18.537 -29.099 5.987 1.00 0.00 76 LEU A N 9
ATOM 16664 C CA . LEU A 1 100 ? 17.348 -28.672 6.781 1.00 0.00 76 LEU A CA 9
ATOM 16665 C C . LEU A 1 100 ? 16.156 -28.256 5.881 1.00 0.00 76 LEU A C 9
ATOM 16666 O O . LEU A 1 100 ? 16.277 -28.203 4.646 1.00 0.00 76 LEU A O 9
ATOM 16682 N N . SER A 1 101 ? 15.017 -27.945 6.535 1.00 0.00 77 SER A N 9
ATOM 16683 C CA . SER A 1 101 ? 13.754 -27.566 5.871 1.00 0.00 77 SER A CA 9
ATOM 16684 C C . SER A 1 101 ? 13.755 -26.080 5.472 1.00 0.00 77 SER A C 9
ATOM 16685 O O . SER A 1 101 ? 14.485 -25.273 6.055 1.00 0.00 77 SER A O 9
ATOM 16693 N N . ASP A 1 102 ? 12.906 -25.722 4.486 1.00 0.00 78 ASP A N 9
ATOM 16694 C CA . ASP A 1 102 ? 12.737 -24.325 4.036 1.00 0.00 78 ASP A CA 9
ATOM 16695 C C . ASP A 1 102 ? 12.236 -23.428 5.183 1.00 0.00 78 ASP A C 9
ATOM 16696 O O . ASP A 1 102 ? 12.527 -22.237 5.207 1.00 0.00 78 ASP A O 9
ATOM 16705 N N . ASP A 1 103 ? 11.498 -24.036 6.130 1.00 0.00 79 ASP A N 9
ATOM 16706 C CA . ASP A 1 103 ? 10.975 -23.352 7.330 1.00 0.00 79 ASP A CA 9
ATOM 16707 C C . ASP A 1 103 ? 12.110 -22.889 8.278 1.00 0.00 79 ASP A C 9
ATOM 16708 O O . ASP A 1 103 ? 11.994 -21.859 8.946 1.00 0.00 79 ASP A O 9
ATOM 16717 N N . GLU A 1 104 ? 13.212 -23.654 8.302 1.00 0.00 80 GLU A N 9
ATOM 16718 C CA . GLU A 1 104 ? 14.409 -23.344 9.121 1.00 0.00 80 GLU A CA 9
ATOM 16719 C C . GLU A 1 104 ? 15.272 -22.265 8.438 1.00 0.00 80 GLU A C 9
ATOM 16720 O O . GLU A 1 104 ? 15.935 -21.455 9.109 1.00 0.00 80 GLU A O 9
ATOM 16732 N N . LYS A 1 105 ? 15.228 -22.248 7.097 1.00 0.00 81 LYS A N 9
ATOM 16733 C CA . LYS A 1 105 ? 15.799 -21.155 6.292 1.00 0.00 81 LYS A CA 9
ATOM 16734 C C . LYS A 1 105 ? 15.033 -19.837 6.584 1.00 0.00 81 LYS A C 9
ATOM 16735 O O . LYS A 1 105 ? 15.639 -18.763 6.726 1.00 0.00 81 LYS A O 9
ATOM 16754 N N . LEU A 1 106 ? 13.688 -19.961 6.692 1.00 0.00 82 LEU A N 9
ATOM 16755 C CA . LEU A 1 106 ? 12.785 -18.854 7.066 1.00 0.00 82 LEU A CA 9
ATOM 16756 C C . LEU A 1 106 ? 13.149 -18.302 8.453 1.00 0.00 82 LEU A C 9
ATOM 16757 O O . LEU A 1 106 ? 13.169 -17.087 8.642 1.00 0.00 82 LEU A O 9
ATOM 16773 N N . GLU A 1 107 ? 13.441 -19.222 9.408 1.00 0.00 83 GLU A N 9
ATOM 16774 C CA . GLU A 1 107 ? 13.888 -18.855 10.769 1.00 0.00 83 GLU A CA 9
ATOM 16775 C C . GLU A 1 107 ? 15.152 -17.977 10.722 1.00 0.00 83 GLU A C 9
ATOM 16776 O O . GLU A 1 107 ? 15.189 -16.930 11.355 1.00 0.00 83 GLU A O 9
ATOM 16788 N N . LEU A 1 108 ? 16.168 -18.420 9.957 1.00 0.00 84 LEU A N 9
ATOM 16789 C CA . LEU A 1 108 ? 17.459 -17.695 9.805 1.00 0.00 84 LEU A CA 9
ATOM 16790 C C . LEU A 1 108 ? 17.263 -16.256 9.285 1.00 0.00 84 LEU A C 9
ATOM 16791 O O . LEU A 1 108 ? 17.850 -15.297 9.826 1.00 0.00 84 LEU A O 9
ATOM 16807 N N . LEU A 1 109 ? 16.415 -16.125 8.251 1.00 0.00 85 LEU A N 9
ATOM 16808 C CA . LEU A 1 109 ? 16.040 -14.815 7.685 1.00 0.00 85 LEU A CA 9
ATOM 16809 C C . LEU A 1 109 ? 15.318 -13.942 8.738 1.00 0.00 85 LEU A C 9
ATOM 16810 O O . LEU A 1 109 ? 15.585 -12.746 8.862 1.00 0.00 85 LEU A O 9
ATOM 16826 N N . SER A 1 110 ? 14.410 -14.578 9.496 1.00 0.00 86 SER A N 9
ATOM 16827 C CA . SER A 1 110 ? 13.591 -13.914 10.524 1.00 0.00 86 SER A CA 9
ATOM 16828 C C . SER A 1 110 ? 14.415 -13.575 11.783 1.00 0.00 86 SER A C 9
ATOM 16829 O O . SER A 1 110 ? 14.007 -12.724 12.580 1.00 0.00 86 SER A O 9
ATOM 16837 N N . SER A 1 111 ? 15.561 -14.257 11.955 1.00 0.00 87 SER A N 9
ATOM 16838 C CA . SER A 1 111 ? 16.476 -14.033 13.082 1.00 0.00 87 SER A CA 9
ATOM 16839 C C . SER A 1 111 ? 17.405 -12.851 12.786 1.00 0.00 87 SER A C 9
ATOM 16840 O O . SER A 1 111 ? 17.719 -12.063 13.688 1.00 0.00 87 SER A O 9
ATOM 16848 N N . ASP A 1 112 ? 17.830 -12.720 11.512 1.00 0.00 88 ASP A N 9
ATOM 16849 C CA . ASP A 1 112 ? 18.828 -11.709 11.114 1.00 0.00 88 ASP A CA 9
ATOM 16850 C C . ASP A 1 112 ? 18.415 -11.034 9.798 1.00 0.00 88 ASP A C 9
ATOM 16851 O O . ASP A 1 112 ? 18.282 -11.703 8.768 1.00 0.00 88 ASP A O 9
ATOM 16860 N N . GLY A 1 113 ? 18.235 -9.700 9.845 1.00 0.00 89 GLY A N 9
ATOM 16861 C CA . GLY A 1 113 ? 17.836 -8.917 8.671 1.00 0.00 89 GLY A CA 9
ATOM 16862 C C . GLY A 1 113 ? 18.969 -8.687 7.677 1.00 0.00 89 GLY A C 9
ATOM 16863 O O . GLY A 1 113 ? 18.711 -8.363 6.519 1.00 0.00 89 GLY A O 9
ATOM 16867 N N . MET A 1 114 ? 20.228 -8.820 8.140 1.00 0.00 90 MET A N 9
ATOM 16868 C CA . MET A 1 114 ? 21.412 -8.748 7.257 1.00 0.00 90 MET A CA 9
ATOM 16869 C C . MET A 1 114 ? 21.592 -10.073 6.505 1.00 0.00 90 MET A C 9
ATOM 16870 O O . MET A 1 114 ? 22.172 -10.095 5.413 1.00 0.00 90 MET A O 9
ATOM 16884 N N . LEU A 1 115 ? 21.110 -11.185 7.110 1.00 0.00 91 LEU A N 9
ATOM 16885 C CA . LEU A 1 115 ? 21.024 -12.489 6.427 1.00 0.00 91 LEU A CA 9
ATOM 16886 C C . LEU A 1 115 ? 20.017 -12.435 5.280 1.00 0.00 91 LEU A C 9
ATOM 16887 O O . LEU A 1 115 ? 20.122 -13.217 4.344 1.00 0.00 91 LEU A O 9
ATOM 16903 N N . VAL A 1 116 ? 19.045 -11.518 5.375 1.00 0.00 92 VAL A N 9
ATOM 16904 C CA . VAL A 1 116 ? 18.164 -11.188 4.243 1.00 0.00 92 VAL A CA 9
ATOM 16905 C C . VAL A 1 116 ? 18.856 -10.121 3.369 1.00 0.00 92 VAL A C 9
ATOM 16906 O O . VAL A 1 116 ? 19.726 -9.377 3.850 1.00 0.00 92 VAL A O 9
ATOM 16919 N N . LYS A 1 117 ? 18.485 -10.066 2.084 1.00 0.00 93 LYS A N 9
ATOM 16920 C CA . LYS A 1 117 ? 18.916 -8.992 1.180 1.00 0.00 93 LYS A CA 9
ATOM 16921 C C . LYS A 1 117 ? 18.321 -7.661 1.667 1.00 0.00 93 LYS A C 9
ATOM 16922 O O . LYS A 1 117 ? 17.091 -7.545 1.770 1.00 0.00 93 LYS A O 9
ATOM 16941 N N . ARG A 1 118 ? 19.200 -6.688 2.006 1.00 0.00 94 ARG A N 9
ATOM 16942 C CA . ARG A 1 118 ? 18.769 -5.323 2.378 1.00 0.00 94 ARG A CA 9
ATOM 16943 C C . ARG A 1 118 ? 17.894 -4.711 1.247 1.00 0.00 94 ARG A C 9
ATOM 16944 O O . ARG A 1 118 ? 16.767 -4.334 1.533 1.00 0.00 94 ARG A O 9
ATOM 16965 N N . PRO A 1 119 ? 18.358 -4.642 -0.064 1.00 0.00 95 PRO A N 9
ATOM 16966 C CA . PRO A 1 119 ? 17.483 -4.196 -1.166 1.00 0.00 95 PRO A CA 9
ATOM 16967 C C . PRO A 1 119 ? 16.526 -5.331 -1.624 1.00 0.00 95 PRO A C 9
ATOM 16968 O O . PRO A 1 119 ? 16.937 -6.311 -2.257 1.00 0.00 95 PRO A O 9
ATOM 16979 N N . LEU A 1 120 ? 15.260 -5.202 -1.223 1.00 0.00 96 LEU A N 9
ATOM 16980 C CA . LEU A 1 120 ? 14.156 -6.098 -1.614 1.00 0.00 96 LEU A CA 9
ATOM 16981 C C . LEU A 1 120 ? 12.895 -5.237 -1.781 1.00 0.00 96 LEU A C 9
ATOM 16982 O O . LEU A 1 120 ? 12.722 -4.253 -1.077 1.00 0.00 96 LEU A O 9
ATOM 16998 N N . ALA A 1 121 ? 12.036 -5.609 -2.728 1.00 0.00 97 ALA A N 9
ATOM 16999 C CA . ALA A 1 121 ? 10.780 -4.906 -3.002 1.00 0.00 97 ALA A CA 9
ATOM 17000 C C . ALA A 1 121 ? 9.692 -5.956 -3.230 1.00 0.00 97 ALA A C 9
ATOM 17001 O O . ALA A 1 121 ? 9.780 -6.707 -4.188 1.00 0.00 97 ALA A O 9
ATOM 17008 N N . VAL A 1 122 ? 8.690 -6.044 -2.334 1.00 0.00 98 VAL A N 9
ATOM 17009 C CA . VAL A 1 122 ? 7.673 -7.125 -2.382 1.00 0.00 98 VAL A CA 9
ATOM 17010 C C . VAL A 1 122 ? 6.233 -6.584 -2.240 1.00 0.00 98 VAL A C 9
ATOM 17011 O O . VAL A 1 122 ? 6.006 -5.515 -1.679 1.00 0.00 98 VAL A O 9
ATOM 17024 N N . MET A 1 123 ? 5.286 -7.345 -2.800 1.00 0.00 99 MET A N 9
ATOM 17025 C CA . MET A 1 123 ? 3.831 -7.191 -2.612 1.00 0.00 99 MET A CA 9
ATOM 17026 C C . MET A 1 123 ? 3.218 -8.597 -2.409 1.00 0.00 99 MET A C 9
ATOM 17027 O O . MET A 1 123 ? 3.950 -9.595 -2.342 1.00 0.00 99 MET A O 9
ATOM 17041 N N . GLY A 1 124 ? 1.876 -8.683 -2.339 1.00 0.00 100 GLY A N 9
ATOM 17042 C CA . GLY A 1 124 ? 1.179 -9.962 -2.107 1.00 0.00 100 GLY A CA 9
ATOM 17043 C C . GLY A 1 124 ? 0.936 -10.779 -3.379 1.00 0.00 100 GLY A C 9
ATOM 17044 O O . GLY A 1 124 ? -0.012 -11.575 -3.434 1.00 0.00 100 GLY A O 9
ATOM 17048 N N . ASP A 1 125 ? 1.826 -10.618 -4.381 1.00 0.00 101 ASP A N 9
ATOM 17049 C CA . ASP A 1 125 ? 1.659 -11.198 -5.729 1.00 0.00 101 ASP A CA 9
ATOM 17050 C C . ASP A 1 125 ? 2.931 -10.971 -6.573 1.00 0.00 101 ASP A C 9
ATOM 17051 O O . ASP A 1 125 ? 3.313 -11.827 -7.371 1.00 0.00 101 ASP A O 9
ATOM 17060 N N . LYS A 1 126 ? 3.586 -9.807 -6.372 1.00 0.00 102 LYS A N 9
ATOM 17061 C CA . LYS A 1 126 ? 4.801 -9.391 -7.127 1.00 0.00 102 LYS A CA 9
ATOM 17062 C C . LYS A 1 126 ? 6.023 -9.268 -6.191 1.00 0.00 102 LYS A C 9
ATOM 17063 O O . LYS A 1 126 ? 5.848 -9.104 -4.986 1.00 0.00 102 LYS A O 9
ATOM 17082 N N . ILE A 1 127 ? 7.257 -9.331 -6.756 1.00 0.00 103 ILE A N 9
ATOM 17083 C CA . ILE A 1 127 ? 8.518 -9.153 -5.984 1.00 0.00 103 ILE A CA 9
ATOM 17084 C C . ILE A 1 127 ? 9.746 -8.978 -6.925 1.00 0.00 103 ILE A C 9
ATOM 17085 O O . ILE A 1 127 ? 9.778 -9.519 -8.036 1.00 0.00 103 ILE A O 9
ATOM 17101 N N . THR A 1 128 ? 10.739 -8.190 -6.460 1.00 0.00 104 THR A N 9
ATOM 17102 C CA . THR A 1 128 ? 12.068 -8.038 -7.085 1.00 0.00 104 THR A CA 9
ATOM 17103 C C . THR A 1 128 ? 13.149 -8.026 -5.986 1.00 0.00 104 THR A C 9
ATOM 17104 O O . THR A 1 128 ? 12.934 -7.450 -4.910 1.00 0.00 104 THR A O 9
ATOM 17115 N N . LEU A 1 129 ? 14.305 -8.665 -6.253 1.00 0.00 105 LEU A N 9
ATOM 17116 C CA . LEU A 1 129 ? 15.463 -8.691 -5.319 1.00 0.00 105 LEU A CA 9
ATOM 17117 C C . LEU A 1 129 ? 16.627 -7.858 -5.883 1.00 0.00 105 LEU A C 9
ATOM 17118 O O . LEU A 1 129 ? 16.844 -7.828 -7.105 1.00 0.00 105 LEU A O 9
ATOM 17134 N N . GLY A 1 130 ? 17.368 -7.205 -4.962 1.00 0.00 106 GLY A N 9
ATOM 17135 C CA . GLY A 1 130 ? 18.481 -6.322 -5.307 1.00 0.00 106 GLY A CA 9
ATOM 17136 C C . GLY A 1 130 ? 18.054 -5.147 -6.176 1.00 0.00 106 GLY A C 9
ATOM 17137 O O . GLY A 1 130 ? 17.056 -4.483 -5.880 1.00 0.00 106 GLY A O 9
ATOM 17141 N N . PHE A 1 131 ? 18.828 -4.882 -7.239 1.00 0.00 107 PHE A N 9
ATOM 17142 C CA . PHE A 1 131 ? 18.420 -3.998 -8.336 1.00 0.00 107 PHE A CA 9
ATOM 17143 C C . PHE A 1 131 ? 18.640 -4.743 -9.652 1.00 0.00 107 PHE A C 9
ATOM 17144 O O . PHE A 1 131 ? 19.625 -4.535 -10.376 1.00 0.00 107 PHE A O 9
ATOM 17161 N N . LYS A 1 132 ? 17.763 -5.712 -9.884 1.00 0.00 108 LYS A N 9
ATOM 17162 C CA . LYS A 1 132 ? 17.588 -6.323 -11.194 1.00 0.00 108 LYS A CA 9
ATOM 17163 C C . LYS A 1 132 ? 16.626 -5.435 -11.982 1.00 0.00 108 LYS A C 9
ATOM 17164 O O . LYS A 1 132 ? 15.421 -5.630 -11.898 1.00 0.00 108 LYS A O 9
ATOM 17183 N N . GLU A 1 133 ? 17.169 -4.426 -12.699 1.00 0.00 109 GLU A N 9
ATOM 17184 C CA . GLU A 1 133 ? 16.360 -3.448 -13.457 1.00 0.00 109 GLU A CA 9
ATOM 17185 C C . GLU A 1 133 ? 15.440 -4.156 -14.470 1.00 0.00 109 GLU A C 9
ATOM 17186 O O . GLU A 1 133 ? 14.309 -3.718 -14.700 1.00 0.00 109 GLU A O 9
ATOM 17198 N N . ASP A 1 134 ? 15.951 -5.267 -15.030 1.00 0.00 110 ASP A N 9
ATOM 17199 C CA . ASP A 1 134 ? 15.181 -6.197 -15.877 1.00 0.00 110 ASP A CA 9
ATOM 17200 C C . ASP A 1 134 ? 13.904 -6.664 -15.151 1.00 0.00 110 ASP A C 9
ATOM 17201 O O . ASP A 1 134 ? 12.790 -6.492 -15.663 1.00 0.00 110 ASP A O 9
ATOM 17210 N N . GLN A 1 135 ? 14.084 -7.227 -13.936 1.00 0.00 111 GLN A N 9
ATOM 17211 C CA . GLN A 1 135 ? 12.969 -7.665 -13.090 1.00 0.00 111 GLN A CA 9
ATOM 17212 C C . GLN A 1 135 ? 12.049 -6.486 -12.716 1.00 0.00 111 GLN A C 9
ATOM 17213 O O . GLN A 1 135 ? 10.848 -6.622 -12.784 1.00 0.00 111 GLN A O 9
ATOM 17227 N N . TYR A 1 136 ? 12.633 -5.324 -12.367 1.00 0.00 112 TYR A N 9
ATOM 17228 C CA . TYR A 1 136 ? 11.875 -4.136 -11.903 1.00 0.00 112 TYR A CA 9
ATOM 17229 C C . TYR A 1 136 ? 10.873 -3.644 -12.971 1.00 0.00 112 TYR A C 9
ATOM 17230 O O . TYR A 1 136 ? 9.697 -3.383 -12.666 1.00 0.00 112 TYR A O 9
ATOM 17248 N N . LYS A 1 137 ? 11.330 -3.565 -14.228 1.00 0.00 113 LYS A N 9
ATOM 17249 C CA . LYS A 1 137 ? 10.477 -3.119 -15.345 1.00 0.00 113 LYS A CA 9
ATOM 17250 C C . LYS A 1 137 ? 9.501 -4.231 -15.782 1.00 0.00 113 LYS A C 9
ATOM 17251 O O . LYS A 1 137 ? 8.440 -3.944 -16.329 1.00 0.00 113 LYS A O 9
ATOM 17270 N N . GLU A 1 138 ? 9.881 -5.500 -15.552 1.00 0.00 114 GLU A N 9
ATOM 17271 C CA . GLU A 1 138 ? 9.040 -6.666 -15.900 1.00 0.00 114 GLU A CA 9
ATOM 17272 C C . GLU A 1 138 ? 7.913 -6.893 -14.857 1.00 0.00 114 GLU A C 9
ATOM 17273 O O . GLU A 1 138 ? 6.797 -7.303 -15.204 1.00 0.00 114 GLU A O 9
ATOM 17285 N N . THR A 1 139 ? 8.220 -6.594 -13.585 1.00 0.00 115 THR A N 9
ATOM 17286 C CA . THR A 1 139 ? 7.374 -6.947 -12.432 1.00 0.00 115 THR A CA 9
ATOM 17287 C C . THR A 1 139 ? 6.409 -5.809 -12.069 1.00 0.00 115 THR A C 9
ATOM 17288 O O . THR A 1 139 ? 5.203 -6.037 -11.898 1.00 0.00 115 THR A O 9
ATOM 17299 N N . TRP A 1 140 ? 6.948 -4.590 -11.941 1.00 0.00 116 TRP A N 9
ATOM 17300 C CA . TRP A 1 140 ? 6.171 -3.421 -11.494 1.00 0.00 116 TRP A CA 9
ATOM 17301 C C . TRP A 1 140 ? 5.617 -2.664 -12.710 1.00 0.00 116 TRP A C 9
ATOM 17302 O O . TRP A 1 140 ? 4.437 -2.301 -12.752 1.00 0.00 116 TRP A O 9
ATOM 17323 N N . LEU A 1 141 ? 6.499 -2.462 -13.702 1.00 0.00 117 LEU A N 9
ATOM 17324 C CA . LEU A 1 141 ? 6.270 -1.541 -14.841 1.00 0.00 117 LEU A CA 9
ATOM 17325 C C . LEU A 1 141 ? 5.825 -2.302 -16.103 1.00 0.00 117 LEU A C 9
ATOM 17326 O O . LEU A 1 141 ? 5.450 -3.475 -16.012 1.00 0.00 117 LEU A O 9
ATOM 17342 N N . ALA A 1 142 ? 5.866 -1.597 -17.260 1.00 0.00 118 ALA A N 9
ATOM 17343 C CA . ALA A 1 142 ? 5.609 -2.152 -18.605 1.00 0.00 118 ALA A CA 9
ATOM 17344 C C . ALA A 1 142 ? 4.147 -2.666 -18.747 1.00 0.00 118 ALA A C 9
ATOM 17345 O O . ALA A 1 142 ? 3.905 -3.898 -18.689 1.00 0.00 118 ALA A O 9
ATOM 17353 N N . MET A 1 25 ? 2.035 -0.246 1.044 1.00 0.00 1 MET A N 10
ATOM 17354 C CA . MET A 1 25 ? 2.267 -0.343 -0.421 1.00 0.00 1 MET A CA 10
ATOM 17355 C C . MET A 1 25 ? 3.367 -1.389 -0.711 1.00 0.00 1 MET A C 10
ATOM 17356 O O . MET A 1 25 ? 3.631 -2.233 0.151 1.00 0.00 1 MET A O 10
ATOM 17370 N N . ILE A 1 26 ? 3.961 -1.369 -1.938 1.00 0.00 2 ILE A N 10
ATOM 17371 C CA . ILE A 1 26 ? 5.058 -2.298 -2.324 1.00 0.00 2 ILE A CA 10
ATOM 17372 C C . ILE A 1 26 ? 6.211 -2.224 -1.305 1.00 0.00 2 ILE A C 10
ATOM 17373 O O . ILE A 1 26 ? 6.954 -1.247 -1.277 1.00 0.00 2 ILE A O 10
ATOM 17389 N N . LYS A 1 27 ? 6.302 -3.260 -0.461 1.00 0.00 3 LYS A N 10
ATOM 17390 C CA . LYS A 1 27 ? 7.224 -3.318 0.689 1.00 0.00 3 LYS A CA 10
ATOM 17391 C C . LYS A 1 27 ? 8.688 -3.341 0.215 1.00 0.00 3 LYS A C 10
ATOM 17392 O O . LYS A 1 27 ? 9.261 -4.407 -0.036 1.00 0.00 3 LYS A O 10
ATOM 17411 N N . PHE A 1 28 ? 9.262 -2.150 0.068 1.00 0.00 4 PHE A N 10
ATOM 17412 C CA . PHE A 1 28 ? 10.640 -1.979 -0.400 1.00 0.00 4 PHE A CA 10
ATOM 17413 C C . PHE A 1 28 ? 11.586 -2.084 0.806 1.00 0.00 4 PHE A C 10
ATOM 17414 O O . PHE A 1 28 ? 11.721 -1.143 1.581 1.00 0.00 4 PHE A O 10
ATOM 17431 N N . TYR A 1 29 ? 12.182 -3.261 0.984 1.00 0.00 5 TYR A N 10
ATOM 17432 C CA . TYR A 1 29 ? 13.155 -3.501 2.051 1.00 0.00 5 TYR A CA 10
ATOM 17433 C C . TYR A 1 29 ? 14.551 -3.068 1.584 1.00 0.00 5 TYR A C 10
ATOM 17434 O O . TYR A 1 29 ? 15.007 -3.484 0.509 1.00 0.00 5 TYR A O 10
ATOM 17452 N N . GLN A 1 30 ? 15.204 -2.215 2.388 1.00 0.00 6 GLN A N 10
ATOM 17453 C CA . GLN A 1 30 ? 16.564 -1.716 2.106 1.00 0.00 6 GLN A CA 10
ATOM 17454 C C . GLN A 1 30 ? 17.310 -1.468 3.422 1.00 0.00 6 GLN A C 10
ATOM 17455 O O . GLN A 1 30 ? 16.781 -1.740 4.492 1.00 0.00 6 GLN A O 10
ATOM 17469 N N . TYR A 1 31 ? 18.545 -0.950 3.343 1.00 0.00 7 TYR A N 10
ATOM 17470 C CA . TYR A 1 31 ? 19.305 -0.553 4.535 1.00 0.00 7 TYR A CA 10
ATOM 17471 C C . TYR A 1 31 ? 20.314 0.542 4.171 1.00 0.00 7 TYR A C 10
ATOM 17472 O O . TYR A 1 31 ? 21.186 0.314 3.322 1.00 0.00 7 TYR A O 10
ATOM 17490 N N . LYS A 1 32 ? 20.146 1.732 4.801 1.00 0.00 8 LYS A N 10
ATOM 17491 C CA . LYS A 1 32 ? 21.048 2.906 4.657 1.00 0.00 8 LYS A CA 10
ATOM 17492 C C . LYS A 1 32 ? 21.144 3.415 3.196 1.00 0.00 8 LYS A C 10
ATOM 17493 O O . LYS A 1 32 ? 20.406 2.959 2.316 1.00 0.00 8 LYS A O 10
ATOM 17512 N N . ASN A 1 33 ? 22.025 4.410 2.964 1.00 0.00 9 ASN A N 10
ATOM 17513 C CA . ASN A 1 33 ? 22.319 4.934 1.611 1.00 0.00 9 ASN A CA 10
ATOM 17514 C C . ASN A 1 33 ? 23.537 4.199 1.008 1.00 0.00 9 ASN A C 10
ATOM 17515 O O . ASN A 1 33 ? 24.053 3.245 1.609 1.00 0.00 9 ASN A O 10
ATOM 17526 N N . CYS A 1 34 ? 23.944 4.628 -0.210 1.00 0.00 10 CYS A N 10
ATOM 17527 C CA . CYS A 1 34 ? 25.107 4.073 -0.955 1.00 0.00 10 CYS A CA 10
ATOM 17528 C C . CYS A 1 34 ? 24.917 2.595 -1.373 1.00 0.00 10 CYS A C 10
ATOM 17529 O O . CYS A 1 34 ? 25.864 1.945 -1.822 1.00 0.00 10 CYS A O 10
ATOM 17537 N N . THR A 1 35 ? 23.683 2.091 -1.250 1.00 0.00 11 THR A N 10
ATOM 17538 C CA . THR A 1 35 ? 23.319 0.704 -1.597 1.00 0.00 11 THR A CA 10
ATOM 17539 C C . THR A 1 35 ? 22.413 0.729 -2.857 1.00 0.00 11 THR A C 10
ATOM 17540 O O . THR A 1 35 ? 22.072 1.812 -3.364 1.00 0.00 11 THR A O 10
ATOM 17551 N N . THR A 1 36 ? 22.033 -0.459 -3.372 1.00 0.00 12 THR A N 10
ATOM 17552 C CA . THR A 1 36 ? 20.968 -0.610 -4.393 1.00 0.00 12 THR A CA 10
ATOM 17553 C C . THR A 1 36 ? 19.634 0.061 -3.940 1.00 0.00 12 THR A C 10
ATOM 17554 O O . THR A 1 36 ? 18.782 0.379 -4.772 1.00 0.00 12 THR A O 10
ATOM 17565 N N . CYS A 1 37 ? 19.514 0.293 -2.613 1.00 0.00 13 CYS A N 10
ATOM 17566 C CA . CYS A 1 37 ? 18.426 1.054 -1.972 1.00 0.00 13 CYS A CA 10
ATOM 17567 C C . CYS A 1 37 ? 18.059 2.326 -2.767 1.00 0.00 13 CYS A C 10
ATOM 17568 O O . CYS A 1 37 ? 16.905 2.537 -3.120 1.00 0.00 13 CYS A O 10
ATOM 17576 N N . LYS A 1 38 ? 19.086 3.117 -3.094 1.00 0.00 14 LYS A N 10
ATOM 17577 C CA . LYS A 1 38 ? 18.934 4.408 -3.774 1.00 0.00 14 LYS A CA 10
ATOM 17578 C C . LYS A 1 38 ? 18.619 4.236 -5.263 1.00 0.00 14 LYS A C 10
ATOM 17579 O O . LYS A 1 38 ? 17.823 4.996 -5.814 1.00 0.00 14 LYS A O 10
ATOM 17598 N N . LYS A 1 39 ? 19.240 3.226 -5.894 1.00 0.00 15 LYS A N 10
ATOM 17599 C CA . LYS A 1 39 ? 19.049 2.940 -7.332 1.00 0.00 15 LYS A CA 10
ATOM 17600 C C . LYS A 1 39 ? 17.580 2.559 -7.624 1.00 0.00 15 LYS A C 10
ATOM 17601 O O . LYS A 1 39 ? 16.908 3.182 -8.465 1.00 0.00 15 LYS A O 10
ATOM 17620 N N . ALA A 1 40 ? 17.095 1.563 -6.872 1.00 0.00 16 ALA A N 10
ATOM 17621 C CA . ALA A 1 40 ? 15.738 1.025 -7.002 1.00 0.00 16 ALA A CA 10
ATOM 17622 C C . ALA A 1 40 ? 14.679 2.056 -6.568 1.00 0.00 16 ALA A C 10
ATOM 17623 O O . ALA A 1 40 ? 13.723 2.293 -7.301 1.00 0.00 16 ALA A O 10
ATOM 17630 N N . ALA A 1 41 ? 14.878 2.685 -5.387 1.00 0.00 17 ALA A N 10
ATOM 17631 C CA . ALA A 1 41 ? 13.922 3.679 -4.828 1.00 0.00 17 ALA A CA 10
ATOM 17632 C C . ALA A 1 41 ? 13.725 4.879 -5.768 1.00 0.00 17 ALA A C 10
ATOM 17633 O O . ALA A 1 41 ? 12.596 5.331 -5.975 1.00 0.00 17 ALA A O 10
ATOM 17640 N N . LYS A 1 42 ? 14.836 5.372 -6.346 1.00 0.00 18 LYS A N 10
ATOM 17641 C CA . LYS A 1 42 ? 14.813 6.512 -7.281 1.00 0.00 18 LYS A CA 10
ATOM 17642 C C . LYS A 1 42 ? 14.050 6.133 -8.560 1.00 0.00 18 LYS A C 10
ATOM 17643 O O . LYS A 1 42 ? 13.189 6.877 -9.012 1.00 0.00 18 LYS A O 10
ATOM 17662 N N . PHE A 1 43 ? 14.402 4.969 -9.121 1.00 0.00 19 PHE A N 10
ATOM 17663 C CA . PHE A 1 43 ? 13.803 4.434 -10.364 1.00 0.00 19 PHE A CA 10
ATOM 17664 C C . PHE A 1 43 ? 12.259 4.292 -10.236 1.00 0.00 19 PHE A C 10
ATOM 17665 O O . PHE A 1 43 ? 11.488 4.722 -11.122 1.00 0.00 19 PHE A O 10
ATOM 17682 N N . LEU A 1 44 ? 11.834 3.735 -9.089 1.00 0.00 20 LEU A N 10
ATOM 17683 C CA . LEU A 1 44 ? 10.415 3.527 -8.753 1.00 0.00 20 LEU A CA 10
ATOM 17684 C C . LEU A 1 44 ? 9.691 4.879 -8.592 1.00 0.00 20 LEU A C 10
ATOM 17685 O O . LEU A 1 44 ? 8.608 5.070 -9.147 1.00 0.00 20 LEU A O 10
ATOM 17701 N N . ASP A 1 45 ? 10.331 5.825 -7.873 1.00 0.00 21 ASP A N 10
ATOM 17702 C CA . ASP A 1 45 ? 9.791 7.192 -7.670 1.00 0.00 21 ASP A CA 10
ATOM 17703 C C . ASP A 1 45 ? 9.632 7.933 -9.007 1.00 0.00 21 ASP A C 10
ATOM 17704 O O . ASP A 1 45 ? 8.641 8.625 -9.219 1.00 0.00 21 ASP A O 10
ATOM 17713 N N . GLU A 1 46 ? 10.618 7.743 -9.894 1.00 0.00 22 GLU A N 10
ATOM 17714 C CA . GLU A 1 46 ? 10.679 8.391 -11.214 1.00 0.00 22 GLU A CA 10
ATOM 17715 C C . GLU A 1 46 ? 9.481 7.975 -12.088 1.00 0.00 22 GLU A C 10
ATOM 17716 O O . GLU A 1 46 ? 8.873 8.812 -12.771 1.00 0.00 22 GLU A O 10
ATOM 17728 N N . TYR A 1 47 ? 9.142 6.675 -12.048 1.00 0.00 23 TYR A N 10
ATOM 17729 C CA . TYR A 1 47 ? 7.944 6.138 -12.730 1.00 0.00 23 TYR A CA 10
ATOM 17730 C C . TYR A 1 47 ? 6.649 6.326 -11.896 1.00 0.00 23 TYR A C 10
ATOM 17731 O O . TYR A 1 47 ? 5.563 5.961 -12.360 1.00 0.00 23 TYR A O 10
ATOM 17749 N N . GLY A 1 48 ? 6.775 6.878 -10.675 1.00 0.00 24 GLY A N 10
ATOM 17750 C CA . GLY A 1 48 ? 5.616 7.207 -9.821 1.00 0.00 24 GLY A CA 10
ATOM 17751 C C . GLY A 1 48 ? 5.079 6.026 -9.016 1.00 0.00 24 GLY A C 10
ATOM 17752 O O . GLY A 1 48 ? 4.019 6.130 -8.391 1.00 0.00 24 GLY A O 10
ATOM 17756 N N . VAL A 1 49 ? 5.804 4.902 -9.058 1.00 0.00 25 VAL A N 10
ATOM 17757 C CA . VAL A 1 49 ? 5.443 3.657 -8.361 1.00 0.00 25 VAL A CA 10
ATOM 17758 C C . VAL A 1 49 ? 5.534 3.820 -6.830 1.00 0.00 25 VAL A C 10
ATOM 17759 O O . VAL A 1 49 ? 6.515 4.370 -6.307 1.00 0.00 25 VAL A O 10
ATOM 17772 N N . SER A 1 50 ? 4.491 3.336 -6.132 1.00 0.00 26 SER A N 10
ATOM 17773 C CA . SER A 1 50 ? 4.394 3.402 -4.676 1.00 0.00 26 SER A CA 10
ATOM 17774 C C . SER A 1 50 ? 5.244 2.298 -4.019 1.00 0.00 26 SER A C 10
ATOM 17775 O O . SER A 1 50 ? 4.797 1.157 -3.863 1.00 0.00 26 SER A O 10
ATOM 17783 N N . TYR A 1 51 ? 6.479 2.658 -3.674 1.00 0.00 27 TYR A N 10
ATOM 17784 C CA . TYR A 1 51 ? 7.390 1.795 -2.904 1.00 0.00 27 TYR A CA 10
ATOM 17785 C C . TYR A 1 51 ? 7.351 2.227 -1.430 1.00 0.00 27 TYR A C 10
ATOM 17786 O O . TYR A 1 51 ? 7.056 3.388 -1.122 1.00 0.00 27 TYR A O 10
ATOM 17804 N N . GLU A 1 52 ? 7.676 1.299 -0.535 1.00 0.00 28 GLU A N 10
ATOM 17805 C CA . GLU A 1 52 ? 7.625 1.514 0.918 1.00 0.00 28 GLU A CA 10
ATOM 17806 C C . GLU A 1 52 ? 9.030 1.328 1.495 1.00 0.00 28 GLU A C 10
ATOM 17807 O O . GLU A 1 52 ? 9.412 0.193 1.768 1.00 0.00 28 GLU A O 10
ATOM 17819 N N . PRO A 1 53 ? 9.839 2.423 1.644 1.00 0.00 29 PRO A N 10
ATOM 17820 C CA . PRO A 1 53 ? 11.226 2.311 2.123 1.00 0.00 29 PRO A CA 10
ATOM 17821 C C . PRO A 1 53 ? 11.288 1.995 3.639 1.00 0.00 29 PRO A C 10
ATOM 17822 O O . PRO A 1 53 ? 11.141 2.886 4.486 1.00 0.00 29 PRO A O 10
ATOM 17833 N N . ILE A 1 54 ? 11.475 0.704 3.959 1.00 0.00 30 ILE A N 10
ATOM 17834 C CA . ILE A 1 54 ? 11.562 0.194 5.337 1.00 0.00 30 ILE A CA 10
ATOM 17835 C C . ILE A 1 54 ? 12.878 -0.585 5.517 1.00 0.00 30 ILE A C 10
ATOM 17836 O O . ILE A 1 54 ? 13.235 -1.434 4.687 1.00 0.00 30 ILE A O 10
ATOM 17852 N N . ASP A 1 55 ? 13.622 -0.232 6.584 1.00 0.00 31 ASP A N 10
ATOM 17853 C CA . ASP A 1 55 ? 14.922 -0.845 6.907 1.00 0.00 31 ASP A CA 10
ATOM 17854 C C . ASP A 1 55 ? 14.734 -2.311 7.305 1.00 0.00 31 ASP A C 10
ATOM 17855 O O . ASP A 1 55 ? 14.185 -2.590 8.353 1.00 0.00 31 ASP A O 10
ATOM 17864 N N . ILE A 1 56 ? 15.235 -3.214 6.455 1.00 0.00 32 ILE A N 10
ATOM 17865 C CA . ILE A 1 56 ? 15.002 -4.666 6.537 1.00 0.00 32 ILE A CA 10
ATOM 17866 C C . ILE A 1 56 ? 15.486 -5.301 7.854 1.00 0.00 32 ILE A C 10
ATOM 17867 O O . ILE A 1 56 ? 14.834 -6.195 8.371 1.00 0.00 32 ILE A O 10
ATOM 17883 N N . VAL A 1 57 ? 16.614 -4.827 8.398 1.00 0.00 33 VAL A N 10
ATOM 17884 C CA . VAL A 1 57 ? 17.189 -5.383 9.651 1.00 0.00 33 VAL A CA 10
ATOM 17885 C C . VAL A 1 57 ? 16.508 -4.787 10.903 1.00 0.00 33 VAL A C 10
ATOM 17886 O O . VAL A 1 57 ? 16.502 -5.400 11.975 1.00 0.00 33 VAL A O 10
ATOM 17899 N N . GLN A 1 58 ? 15.924 -3.595 10.741 1.00 0.00 34 GLN A N 10
ATOM 17900 C CA . GLN A 1 58 ? 15.192 -2.886 11.814 1.00 0.00 34 GLN A CA 10
ATOM 17901 C C . GLN A 1 58 ? 13.705 -3.327 11.791 1.00 0.00 34 GLN A C 10
ATOM 17902 O O . GLN A 1 58 ? 12.998 -3.279 12.799 1.00 0.00 34 GLN A O 10
ATOM 17916 N N . HIS A 1 59 ? 13.268 -3.794 10.612 1.00 0.00 35 HIS A N 10
ATOM 17917 C CA . HIS A 1 59 ? 11.871 -4.171 10.315 1.00 0.00 35 HIS A CA 10
ATOM 17918 C C . HIS A 1 59 ? 11.837 -5.591 9.709 1.00 0.00 35 HIS A C 10
ATOM 17919 O O . HIS A 1 59 ? 11.190 -5.820 8.678 1.00 0.00 35 HIS A O 10
ATOM 17934 N N . THR A 1 60 ? 12.521 -6.548 10.364 1.00 0.00 36 THR A N 10
ATOM 17935 C CA . THR A 1 60 ? 12.614 -7.936 9.865 1.00 0.00 36 THR A CA 10
ATOM 17936 C C . THR A 1 60 ? 11.288 -8.700 10.119 1.00 0.00 36 THR A C 10
ATOM 17937 O O . THR A 1 60 ? 10.880 -8.832 11.282 1.00 0.00 36 THR A O 10
ATOM 17948 N N . PRO A 1 61 ? 10.583 -9.187 9.035 1.00 0.00 37 PRO A N 10
ATOM 17949 C CA . PRO A 1 61 ? 9.321 -9.963 9.172 1.00 0.00 37 PRO A CA 10
ATOM 17950 C C . PRO A 1 61 ? 9.482 -11.266 9.987 1.00 0.00 37 PRO A C 10
ATOM 17951 O O . PRO A 1 61 ? 10.600 -11.765 10.173 1.00 0.00 37 PRO A O 10
ATOM 17962 N N . THR A 1 62 ? 8.346 -11.795 10.473 1.00 0.00 38 THR A N 10
ATOM 17963 C CA . THR A 1 62 ? 8.297 -13.083 11.185 1.00 0.00 38 THR A CA 10
ATOM 17964 C C . THR A 1 62 ? 8.361 -14.252 10.179 1.00 0.00 38 THR A C 10
ATOM 17965 O O . THR A 1 62 ? 8.250 -14.039 8.964 1.00 0.00 38 THR A O 10
ATOM 17976 N N . ILE A 1 63 ? 8.529 -15.482 10.699 1.00 0.00 39 ILE A N 10
ATOM 17977 C CA . ILE A 1 63 ? 8.606 -16.720 9.885 1.00 0.00 39 ILE A CA 10
ATOM 17978 C C . ILE A 1 63 ? 7.330 -16.891 9.034 1.00 0.00 39 ILE A C 10
ATOM 17979 O O . ILE A 1 63 ? 7.392 -17.289 7.866 1.00 0.00 39 ILE A O 10
ATOM 17995 N N . ASN A 1 64 ? 6.182 -16.561 9.651 1.00 0.00 40 ASN A N 10
ATOM 17996 C CA . ASN A 1 64 ? 4.861 -16.639 9.007 1.00 0.00 40 ASN A CA 10
ATOM 17997 C C . ASN A 1 64 ? 4.714 -15.584 7.904 1.00 0.00 40 ASN A C 10
ATOM 17998 O O . ASN A 1 64 ? 4.180 -15.878 6.836 1.00 0.00 40 ASN A O 10
ATOM 18009 N N . GLU A 1 65 ? 5.220 -14.369 8.155 1.00 0.00 41 GLU A N 10
ATOM 18010 C CA . GLU A 1 65 ? 5.173 -13.274 7.170 1.00 0.00 41 GLU A CA 10
ATOM 18011 C C . GLU A 1 65 ? 6.057 -13.587 5.947 1.00 0.00 41 GLU A C 10
ATOM 18012 O O . GLU A 1 65 ? 5.670 -13.304 4.806 1.00 0.00 41 GLU A O 10
ATOM 18024 N N . PHE A 1 66 ? 7.229 -14.199 6.199 1.00 0.00 42 PHE A N 10
ATOM 18025 C CA . PHE A 1 66 ? 8.131 -14.660 5.134 1.00 0.00 42 PHE A CA 10
ATOM 18026 C C . PHE A 1 66 ? 7.447 -15.755 4.292 1.00 0.00 42 PHE A C 10
ATOM 18027 O O . PHE A 1 66 ? 7.316 -15.602 3.079 1.00 0.00 42 PHE A O 10
ATOM 18044 N N . LYS A 1 67 ? 6.954 -16.835 4.934 1.00 0.00 43 LYS A N 10
ATOM 18045 C CA . LYS A 1 67 ? 6.335 -17.968 4.197 1.00 0.00 43 LYS A CA 10
ATOM 18046 C C . LYS A 1 67 ? 5.074 -17.525 3.429 1.00 0.00 43 LYS A C 10
ATOM 18047 O O . LYS A 1 67 ? 4.733 -18.126 2.410 1.00 0.00 43 LYS A O 10
ATOM 18066 N N . THR A 1 68 ? 4.410 -16.456 3.909 1.00 0.00 44 THR A N 10
ATOM 18067 C CA . THR A 1 68 ? 3.253 -15.865 3.217 1.00 0.00 44 THR A CA 10
ATOM 18068 C C . THR A 1 68 ? 3.693 -15.166 1.919 1.00 0.00 44 THR A C 10
ATOM 18069 O O . THR A 1 68 ? 3.173 -15.486 0.845 1.00 0.00 44 THR A O 10
ATOM 18080 N N . ILE A 1 69 ? 4.688 -14.248 2.011 1.00 0.00 45 ILE A N 10
ATOM 18081 C CA . ILE A 1 69 ? 5.148 -13.476 0.834 1.00 0.00 45 ILE A CA 10
ATOM 18082 C C . ILE A 1 69 ? 5.740 -14.416 -0.242 1.00 0.00 45 ILE A C 10
ATOM 18083 O O . ILE A 1 69 ? 5.609 -14.160 -1.422 1.00 0.00 45 ILE A O 10
ATOM 18099 N N . ILE A 1 70 ? 6.335 -15.535 0.203 1.00 0.00 46 ILE A N 10
ATOM 18100 C CA . ILE A 1 70 ? 6.946 -16.556 -0.677 1.00 0.00 46 ILE A CA 10
ATOM 18101 C C . ILE A 1 70 ? 5.876 -17.457 -1.307 1.00 0.00 46 ILE A C 10
ATOM 18102 O O . ILE A 1 70 ? 6.004 -17.858 -2.463 1.00 0.00 46 ILE A O 10
ATOM 18118 N N . ALA A 1 71 ? 4.818 -17.765 -0.544 1.00 0.00 47 ALA A N 10
ATOM 18119 C CA . ALA A 1 71 ? 3.678 -18.560 -1.045 1.00 0.00 47 ALA A CA 10
ATOM 18120 C C . ALA A 1 71 ? 2.904 -17.786 -2.126 1.00 0.00 47 ALA A C 10
ATOM 18121 O O . ALA A 1 71 ? 2.440 -18.365 -3.113 1.00 0.00 47 ALA A O 10
ATOM 18128 N N . ASN A 1 72 ? 2.806 -16.462 -1.929 1.00 0.00 48 ASN A N 10
ATOM 18129 C CA . ASN A 1 72 ? 1.998 -15.569 -2.775 1.00 0.00 48 ASN A CA 10
ATOM 18130 C C . ASN A 1 72 ? 2.766 -15.142 -4.044 1.00 0.00 48 ASN A C 10
ATOM 18131 O O . ASN A 1 72 ? 2.259 -15.301 -5.162 1.00 0.00 48 ASN A O 10
ATOM 18142 N N . THR A 1 73 ? 3.996 -14.619 -3.874 1.00 0.00 49 THR A N 10
ATOM 18143 C CA . THR A 1 73 ? 4.829 -14.161 -5.010 1.00 0.00 49 THR A CA 10
ATOM 18144 C C . THR A 1 73 ? 5.472 -15.349 -5.742 1.00 0.00 49 THR A C 10
ATOM 18145 O O . THR A 1 73 ? 5.760 -15.266 -6.941 1.00 0.00 49 THR A O 10
ATOM 18156 N N . GLY A 1 74 ? 5.695 -16.444 -4.997 1.00 0.00 50 GLY A N 10
ATOM 18157 C CA . GLY A 1 74 ? 6.321 -17.648 -5.539 1.00 0.00 50 GLY A CA 10
ATOM 18158 C C . GLY A 1 74 ? 7.825 -17.511 -5.704 1.00 0.00 50 GLY A C 10
ATOM 18159 O O . GLY A 1 74 ? 8.405 -18.147 -6.581 1.00 0.00 50 GLY A O 10
ATOM 18163 N N . VAL A 1 75 ? 8.462 -16.692 -4.843 1.00 0.00 51 VAL A N 10
ATOM 18164 C CA . VAL A 1 75 ? 9.912 -16.399 -4.937 1.00 0.00 51 VAL A CA 10
ATOM 18165 C C . VAL A 1 75 ? 10.750 -17.541 -4.329 1.00 0.00 51 VAL A C 10
ATOM 18166 O O . VAL A 1 75 ? 10.278 -18.264 -3.446 1.00 0.00 51 VAL A O 10
ATOM 18179 N N . GLU A 1 76 ? 11.990 -17.700 -4.835 1.00 0.00 52 GLU A N 10
ATOM 18180 C CA . GLU A 1 76 ? 12.967 -18.657 -4.299 1.00 0.00 52 GLU A CA 10
ATOM 18181 C C . GLU A 1 76 ? 13.408 -18.193 -2.897 1.00 0.00 52 GLU A C 10
ATOM 18182 O O . GLU A 1 76 ? 13.927 -17.081 -2.738 1.00 0.00 52 GLU A O 10
ATOM 18194 N N . ILE A 1 77 ? 13.183 -19.054 -1.894 1.00 0.00 53 ILE A N 10
ATOM 18195 C CA . ILE A 1 77 ? 13.481 -18.761 -0.479 1.00 0.00 53 ILE A CA 10
ATOM 18196 C C . ILE A 1 77 ? 15.018 -18.613 -0.269 1.00 0.00 53 ILE A C 10
ATOM 18197 O O . ILE A 1 77 ? 15.466 -17.835 0.579 1.00 0.00 53 ILE A O 10
ATOM 18213 N N . ASN A 1 78 ? 15.810 -19.321 -1.100 1.00 0.00 54 ASN A N 10
ATOM 18214 C CA . ASN A 1 78 ? 17.285 -19.332 -0.999 1.00 0.00 54 ASN A CA 10
ATOM 18215 C C . ASN A 1 78 ? 17.907 -17.997 -1.476 1.00 0.00 54 ASN A C 10
ATOM 18216 O O . ASN A 1 78 ? 18.881 -17.529 -0.875 1.00 0.00 54 ASN A O 10
ATOM 18227 N N . LYS A 1 79 ? 17.349 -17.375 -2.553 1.00 0.00 55 LYS A N 10
ATOM 18228 C CA . LYS A 1 79 ? 17.896 -16.093 -3.080 1.00 0.00 55 LYS A CA 10
ATOM 18229 C C . LYS A 1 79 ? 17.533 -14.908 -2.172 1.00 0.00 55 LYS A C 10
ATOM 18230 O O . LYS A 1 79 ? 18.058 -13.805 -2.361 1.00 0.00 55 LYS A O 10
ATOM 18249 N N . LEU A 1 80 ? 16.619 -15.137 -1.203 1.00 0.00 56 LEU A N 10
ATOM 18250 C CA . LEU A 1 80 ? 16.301 -14.136 -0.175 1.00 0.00 56 LEU A CA 10
ATOM 18251 C C . LEU A 1 80 ? 17.481 -13.969 0.782 1.00 0.00 56 LEU A C 10
ATOM 18252 O O . LEU A 1 80 ? 17.654 -12.910 1.346 1.00 0.00 56 LEU A O 10
ATOM 18268 N N . PHE A 1 81 ? 18.280 -15.034 0.953 1.00 0.00 57 PHE A N 10
ATOM 18269 C CA . PHE A 1 81 ? 19.545 -14.964 1.702 1.00 0.00 57 PHE A CA 10
ATOM 18270 C C . PHE A 1 81 ? 20.555 -14.085 0.956 1.00 0.00 57 PHE A C 10
ATOM 18271 O O . PHE A 1 81 ? 20.567 -14.063 -0.285 1.00 0.00 57 PHE A O 10
ATOM 18288 N N . ASN A 1 82 ? 21.407 -13.372 1.721 1.00 0.00 58 ASN A N 10
ATOM 18289 C CA . ASN A 1 82 ? 22.545 -12.620 1.171 1.00 0.00 58 ASN A CA 10
ATOM 18290 C C . ASN A 1 82 ? 23.655 -13.639 0.839 1.00 0.00 58 ASN A C 10
ATOM 18291 O O . ASN A 1 82 ? 24.687 -13.733 1.508 1.00 0.00 58 ASN A O 10
ATOM 18302 N N . THR A 1 83 ? 23.370 -14.421 -0.213 1.00 0.00 59 THR A N 10
ATOM 18303 C CA . THR A 1 83 ? 24.033 -15.699 -0.516 1.00 0.00 59 THR A CA 10
ATOM 18304 C C . THR A 1 83 ? 25.201 -15.539 -1.505 1.00 0.00 59 THR A C 10
ATOM 18305 O O . THR A 1 83 ? 25.362 -14.479 -2.121 1.00 0.00 59 THR A O 10
ATOM 18316 N N . HIS A 1 84 ? 26.009 -16.626 -1.620 1.00 0.00 60 HIS A N 10
ATOM 18317 C CA . HIS A 1 84 ? 27.191 -16.714 -2.516 1.00 0.00 60 HIS A CA 10
ATOM 18318 C C . HIS A 1 84 ? 28.294 -15.695 -2.094 1.00 0.00 60 HIS A C 10
ATOM 18319 O O . HIS A 1 84 ? 29.181 -15.327 -2.874 1.00 0.00 60 HIS A O 10
ATOM 18334 N N . GLY A 1 85 ? 28.237 -15.290 -0.817 1.00 0.00 61 GLY A N 10
ATOM 18335 C CA . GLY A 1 85 ? 29.160 -14.311 -0.249 1.00 0.00 61 GLY A CA 10
ATOM 18336 C C . GLY A 1 85 ? 28.701 -13.888 1.134 1.00 0.00 61 GLY A C 10
ATOM 18337 O O . GLY A 1 85 ? 28.070 -14.690 1.836 1.00 0.00 61 GLY A O 10
ATOM 18341 N N . ALA A 1 86 ? 29.062 -12.648 1.533 1.00 0.00 62 ALA A N 10
ATOM 18342 C CA . ALA A 1 86 ? 28.596 -12.003 2.778 1.00 0.00 62 ALA A CA 10
ATOM 18343 C C . ALA A 1 86 ? 28.924 -12.850 4.035 1.00 0.00 62 ALA A C 10
ATOM 18344 O O . ALA A 1 86 ? 29.943 -13.553 4.071 1.00 0.00 62 ALA A O 10
ATOM 18351 N N . LYS A 1 87 ? 28.076 -12.748 5.075 1.00 0.00 63 LYS A N 10
ATOM 18352 C CA . LYS A 1 87 ? 28.143 -13.620 6.263 1.00 0.00 63 LYS A CA 10
ATOM 18353 C C . LYS A 1 87 ? 27.752 -15.073 5.917 1.00 0.00 63 LYS A C 10
ATOM 18354 O O . LYS A 1 87 ? 28.192 -15.984 6.576 1.00 0.00 63 LYS A O 10
ATOM 18373 N N . TYR A 1 88 ? 26.928 -15.253 4.864 1.00 0.00 64 TYR A N 10
ATOM 18374 C CA . TYR A 1 88 ? 26.376 -16.572 4.438 1.00 0.00 64 TYR A CA 10
ATOM 18375 C C . TYR A 1 88 ? 27.482 -17.647 4.292 1.00 0.00 64 TYR A C 10
ATOM 18376 O O . TYR A 1 88 ? 27.297 -18.806 4.687 1.00 0.00 64 TYR A O 10
ATOM 18394 N N . ARG A 1 89 ? 28.635 -17.223 3.749 1.00 0.00 65 ARG A N 10
ATOM 18395 C CA . ARG A 1 89 ? 29.811 -18.093 3.542 1.00 0.00 65 ARG A CA 10
ATOM 18396 C C . ARG A 1 89 ? 30.583 -18.290 4.867 1.00 0.00 65 ARG A C 10
ATOM 18397 O O . ARG A 1 89 ? 31.075 -19.385 5.145 1.00 0.00 65 ARG A O 10
ATOM 18418 N N . GLU A 1 90 ? 30.651 -17.216 5.682 1.00 0.00 66 GLU A N 10
ATOM 18419 C CA . GLU A 1 90 ? 31.330 -17.218 6.995 1.00 0.00 66 GLU A CA 10
ATOM 18420 C C . GLU A 1 90 ? 30.664 -18.227 7.950 1.00 0.00 66 GLU A C 10
ATOM 18421 O O . GLU A 1 90 ? 31.337 -18.981 8.659 1.00 0.00 66 GLU A O 10
ATOM 18433 N N . LEU A 1 91 ? 29.328 -18.249 7.915 1.00 0.00 67 LEU A N 10
ATOM 18434 C CA . LEU A 1 91 ? 28.496 -19.134 8.745 1.00 0.00 67 LEU A CA 10
ATOM 18435 C C . LEU A 1 91 ? 28.429 -20.545 8.122 1.00 0.00 67 LEU A C 10
ATOM 18436 O O . LEU A 1 91 ? 28.132 -21.521 8.824 1.00 0.00 67 LEU A O 10
ATOM 18452 N N . ASP A 1 92 ? 28.719 -20.615 6.798 1.00 0.00 68 ASP A N 10
ATOM 18453 C CA . ASP A 1 92 ? 28.573 -21.829 5.964 1.00 0.00 68 ASP A CA 10
ATOM 18454 C C . ASP A 1 92 ? 27.118 -22.321 5.988 1.00 0.00 68 ASP A C 10
ATOM 18455 O O . ASP A 1 92 ? 26.852 -23.520 6.168 1.00 0.00 68 ASP A O 10
ATOM 18464 N N . LEU A 1 93 ? 26.175 -21.373 5.790 1.00 0.00 69 LEU A N 10
ATOM 18465 C CA . LEU A 1 93 ? 24.737 -21.677 5.797 1.00 0.00 69 LEU A CA 10
ATOM 18466 C C . LEU A 1 93 ? 24.372 -22.681 4.700 1.00 0.00 69 LEU A C 10
ATOM 18467 O O . LEU A 1 93 ? 23.546 -23.533 4.937 1.00 0.00 69 LEU A O 10
ATOM 18483 N N . LYS A 1 94 ? 25.015 -22.589 3.520 1.00 0.00 70 LYS A N 10
ATOM 18484 C CA . LYS A 1 94 ? 24.683 -23.450 2.360 1.00 0.00 70 LYS A CA 10
ATOM 18485 C C . LYS A 1 94 ? 24.743 -24.957 2.730 1.00 0.00 70 LYS A C 10
ATOM 18486 O O . LYS A 1 94 ? 23.871 -25.745 2.330 1.00 0.00 70 LYS A O 10
ATOM 18505 N N . ASN A 1 95 ? 25.741 -25.299 3.570 1.00 0.00 71 ASN A N 10
ATOM 18506 C CA . ASN A 1 95 ? 25.976 -26.670 4.066 1.00 0.00 71 ASN A CA 10
ATOM 18507 C C . ASN A 1 95 ? 24.785 -27.184 4.897 1.00 0.00 71 ASN A C 10
ATOM 18508 O O . ASN A 1 95 ? 24.387 -28.348 4.772 1.00 0.00 71 ASN A O 10
ATOM 18519 N N . LYS A 1 96 ? 24.224 -26.311 5.756 1.00 0.00 72 LYS A N 10
ATOM 18520 C CA . LYS A 1 96 ? 23.063 -26.673 6.585 1.00 0.00 72 LYS A CA 10
ATOM 18521 C C . LYS A 1 96 ? 21.759 -26.570 5.766 1.00 0.00 72 LYS A C 10
ATOM 18522 O O . LYS A 1 96 ? 20.877 -27.392 5.940 1.00 0.00 72 LYS A O 10
ATOM 18541 N N . LEU A 1 97 ? 21.669 -25.603 4.817 1.00 0.00 73 LEU A N 10
ATOM 18542 C CA . LEU A 1 97 ? 20.412 -25.314 4.078 1.00 0.00 73 LEU A CA 10
ATOM 18543 C C . LEU A 1 97 ? 20.034 -26.464 3.129 1.00 0.00 73 LEU A C 10
ATOM 18544 O O . LEU A 1 97 ? 18.843 -26.758 2.935 1.00 0.00 73 LEU A O 10
ATOM 18560 N N . GLN A 1 98 ? 21.057 -27.119 2.554 1.00 0.00 74 GLN A N 10
ATOM 18561 C CA . GLN A 1 98 ? 20.860 -28.247 1.616 1.00 0.00 74 GLN A CA 10
ATOM 18562 C C . GLN A 1 98 ? 20.332 -29.523 2.320 1.00 0.00 74 GLN A C 10
ATOM 18563 O O . GLN A 1 98 ? 19.938 -30.480 1.643 1.00 0.00 74 GLN A O 10
ATOM 18577 N N . THR A 1 99 ? 20.329 -29.548 3.673 1.00 0.00 75 THR A N 10
ATOM 18578 C CA . THR A 1 99 ? 19.792 -30.696 4.441 1.00 0.00 75 THR A CA 10
ATOM 18579 C C . THR A 1 99 ? 18.538 -30.319 5.257 1.00 0.00 75 THR A C 10
ATOM 18580 O O . THR A 1 99 ? 17.627 -31.154 5.400 1.00 0.00 75 THR A O 10
ATOM 18591 N N . LEU A 1 100 ? 18.474 -29.081 5.801 1.00 0.00 76 LEU A N 10
ATOM 18592 C CA . LEU A 1 100 ? 17.346 -28.680 6.675 1.00 0.00 76 LEU A CA 10
ATOM 18593 C C . LEU A 1 100 ? 16.082 -28.308 5.873 1.00 0.00 76 LEU A C 10
ATOM 18594 O O . LEU A 1 100 ? 16.114 -28.230 4.635 1.00 0.00 76 LEU A O 10
ATOM 18610 N N . SER A 1 101 ? 14.987 -28.055 6.611 1.00 0.00 77 SER A N 10
ATOM 18611 C CA . SER A 1 101 ? 13.675 -27.712 6.043 1.00 0.00 77 SER A CA 10
ATOM 18612 C C . SER A 1 101 ? 13.639 -26.223 5.668 1.00 0.00 77 SER A C 10
ATOM 18613 O O . SER A 1 101 ? 14.324 -25.412 6.296 1.00 0.00 77 SER A O 10
ATOM 18621 N N . ASP A 1 102 ? 12.822 -25.864 4.664 1.00 0.00 78 ASP A N 10
ATOM 18622 C CA . ASP A 1 102 ? 12.686 -24.462 4.214 1.00 0.00 78 ASP A CA 10
ATOM 18623 C C . ASP A 1 102 ? 12.150 -23.556 5.334 1.00 0.00 78 ASP A C 10
ATOM 18624 O O . ASP A 1 102 ? 12.356 -22.351 5.293 1.00 0.00 78 ASP A O 10
ATOM 18633 N N . ASP A 1 103 ? 11.480 -24.158 6.334 1.00 0.00 79 ASP A N 10
ATOM 18634 C CA . ASP A 1 103 ? 10.984 -23.431 7.518 1.00 0.00 79 ASP A CA 10
ATOM 18635 C C . ASP A 1 103 ? 12.145 -22.929 8.401 1.00 0.00 79 ASP A C 10
ATOM 18636 O O . ASP A 1 103 ? 12.047 -21.868 9.001 1.00 0.00 79 ASP A O 10
ATOM 18645 N N . GLU A 1 104 ? 13.246 -23.698 8.446 1.00 0.00 80 GLU A N 10
ATOM 18646 C CA . GLU A 1 104 ? 14.474 -23.327 9.187 1.00 0.00 80 GLU A CA 10
ATOM 18647 C C . GLU A 1 104 ? 15.249 -22.230 8.440 1.00 0.00 80 GLU A C 10
ATOM 18648 O O . GLU A 1 104 ? 15.910 -21.388 9.062 1.00 0.00 80 GLU A O 10
ATOM 18660 N N . LYS A 1 105 ? 15.152 -22.252 7.101 1.00 0.00 81 LYS A N 10
ATOM 18661 C CA . LYS A 1 105 ? 15.650 -21.154 6.250 1.00 0.00 81 LYS A CA 10
ATOM 18662 C C . LYS A 1 105 ? 14.871 -19.850 6.554 1.00 0.00 81 LYS A C 10
ATOM 18663 O O . LYS A 1 105 ? 15.465 -18.770 6.720 1.00 0.00 81 LYS A O 10
ATOM 18682 N N . LEU A 1 106 ? 13.534 -19.993 6.653 1.00 0.00 82 LEU A N 10
ATOM 18683 C CA . LEU A 1 106 ? 12.610 -18.903 7.026 1.00 0.00 82 LEU A CA 10
ATOM 18684 C C . LEU A 1 106 ? 12.958 -18.337 8.416 1.00 0.00 82 LEU A C 10
ATOM 18685 O O . LEU A 1 106 ? 12.909 -17.121 8.627 1.00 0.00 82 LEU A O 10
ATOM 18701 N N . GLU A 1 107 ? 13.320 -19.249 9.346 1.00 0.00 83 GLU A N 10
ATOM 18702 C CA . GLU A 1 107 ? 13.759 -18.887 10.701 1.00 0.00 83 GLU A CA 10
ATOM 18703 C C . GLU A 1 107 ? 14.996 -17.974 10.648 1.00 0.00 83 GLU A C 10
ATOM 18704 O O . GLU A 1 107 ? 14.992 -16.909 11.248 1.00 0.00 83 GLU A O 10
ATOM 18716 N N . LEU A 1 108 ? 16.028 -18.394 9.896 1.00 0.00 84 LEU A N 10
ATOM 18717 C CA . LEU A 1 108 ? 17.296 -17.637 9.745 1.00 0.00 84 LEU A CA 10
ATOM 18718 C C . LEU A 1 108 ? 17.058 -16.209 9.204 1.00 0.00 84 LEU A C 10
ATOM 18719 O O . LEU A 1 108 ? 17.614 -15.228 9.735 1.00 0.00 84 LEU A O 10
ATOM 18735 N N . LEU A 1 109 ? 16.195 -16.109 8.177 1.00 0.00 85 LEU A N 10
ATOM 18736 C CA . LEU A 1 109 ? 15.801 -14.815 7.590 1.00 0.00 85 LEU A CA 10
ATOM 18737 C C . LEU A 1 109 ? 15.103 -13.912 8.637 1.00 0.00 85 LEU A C 10
ATOM 18738 O O . LEU A 1 109 ? 15.371 -12.712 8.707 1.00 0.00 85 LEU A O 10
ATOM 18754 N N . SER A 1 110 ? 14.211 -14.518 9.443 1.00 0.00 86 SER A N 10
ATOM 18755 C CA . SER A 1 110 ? 13.460 -13.812 10.505 1.00 0.00 86 SER A CA 10
ATOM 18756 C C . SER A 1 110 ? 14.357 -13.469 11.712 1.00 0.00 86 SER A C 10
ATOM 18757 O O . SER A 1 110 ? 14.060 -12.544 12.476 1.00 0.00 86 SER A O 10
ATOM 18765 N N . SER A 1 111 ? 15.447 -14.239 11.871 1.00 0.00 87 SER A N 10
ATOM 18766 C CA . SER A 1 111 ? 16.403 -14.078 12.970 1.00 0.00 87 SER A CA 10
ATOM 18767 C C . SER A 1 111 ? 17.385 -12.931 12.689 1.00 0.00 87 SER A C 10
ATOM 18768 O O . SER A 1 111 ? 17.897 -12.310 13.635 1.00 0.00 87 SER A O 10
ATOM 18776 N N . ASP A 1 112 ? 17.655 -12.645 11.394 1.00 0.00 88 ASP A N 10
ATOM 18777 C CA . ASP A 1 112 ? 18.544 -11.527 11.019 1.00 0.00 88 ASP A CA 10
ATOM 18778 C C . ASP A 1 112 ? 18.143 -10.922 9.660 1.00 0.00 88 ASP A C 10
ATOM 18779 O O . ASP A 1 112 ? 18.083 -11.638 8.654 1.00 0.00 88 ASP A O 10
ATOM 18788 N N . GLY A 1 113 ? 17.913 -9.594 9.637 1.00 0.00 89 GLY A N 10
ATOM 18789 C CA . GLY A 1 113 ? 17.545 -8.879 8.410 1.00 0.00 89 GLY A CA 10
ATOM 18790 C C . GLY A 1 113 ? 18.704 -8.680 7.434 1.00 0.00 89 GLY A C 10
ATOM 18791 O O . GLY A 1 113 ? 18.476 -8.359 6.264 1.00 0.00 89 GLY A O 10
ATOM 18795 N N . MET A 1 114 ? 19.947 -8.843 7.924 1.00 0.00 90 MET A N 10
ATOM 18796 C CA . MET A 1 114 ? 21.163 -8.776 7.086 1.00 0.00 90 MET A CA 10
ATOM 18797 C C . MET A 1 114 ? 21.540 -10.175 6.566 1.00 0.00 90 MET A C 10
ATOM 18798 O O . MET A 1 114 ? 22.423 -10.309 5.708 1.00 0.00 90 MET A O 10
ATOM 18812 N N . LEU A 1 115 ? 20.892 -11.220 7.128 1.00 0.00 91 LEU A N 10
ATOM 18813 C CA . LEU A 1 115 ? 20.875 -12.567 6.524 1.00 0.00 91 LEU A CA 10
ATOM 18814 C C . LEU A 1 115 ? 19.988 -12.574 5.281 1.00 0.00 91 LEU A C 10
ATOM 18815 O O . LEU A 1 115 ? 20.168 -13.410 4.396 1.00 0.00 91 LEU A O 10
ATOM 18831 N N . VAL A 1 116 ? 19.025 -11.648 5.243 1.00 0.00 92 VAL A N 10
ATOM 18832 C CA . VAL A 1 116 ? 18.204 -11.402 4.050 1.00 0.00 92 VAL A CA 10
ATOM 18833 C C . VAL A 1 116 ? 18.937 -10.373 3.157 1.00 0.00 92 VAL A C 10
ATOM 18834 O O . VAL A 1 116 ? 19.838 -9.657 3.625 1.00 0.00 92 VAL A O 10
ATOM 18847 N N . LYS A 1 117 ? 18.570 -10.321 1.869 1.00 0.00 93 LYS A N 10
ATOM 18848 C CA . LYS A 1 117 ? 19.122 -9.346 0.919 1.00 0.00 93 LYS A CA 10
ATOM 18849 C C . LYS A 1 117 ? 18.681 -7.931 1.311 1.00 0.00 93 LYS A C 10
ATOM 18850 O O . LYS A 1 117 ? 17.480 -7.676 1.449 1.00 0.00 93 LYS A O 10
ATOM 18869 N N . ARG A 1 118 ? 19.669 -7.034 1.510 1.00 0.00 94 ARG A N 10
ATOM 18870 C CA . ARG A 1 118 ? 19.422 -5.588 1.686 1.00 0.00 94 ARG A CA 10
ATOM 18871 C C . ARG A 1 118 ? 18.532 -5.034 0.536 1.00 0.00 94 ARG A C 10
ATOM 18872 O O . ARG A 1 118 ? 17.550 -4.380 0.828 1.00 0.00 94 ARG A O 10
ATOM 18893 N N . PRO A 1 119 ? 18.835 -5.297 -0.795 1.00 0.00 95 PRO A N 10
ATOM 18894 C CA . PRO A 1 119 ? 17.910 -4.923 -1.884 1.00 0.00 95 PRO A CA 10
ATOM 18895 C C . PRO A 1 119 ? 16.805 -5.985 -2.114 1.00 0.00 95 PRO A C 10
ATOM 18896 O O . PRO A 1 119 ? 17.050 -7.054 -2.705 1.00 0.00 95 PRO A O 10
ATOM 18907 N N . LEU A 1 120 ? 15.602 -5.680 -1.615 1.00 0.00 96 LEU A N 10
ATOM 18908 C CA . LEU A 1 120 ? 14.397 -6.487 -1.845 1.00 0.00 96 LEU A CA 10
ATOM 18909 C C . LEU A 1 120 ? 13.194 -5.531 -1.935 1.00 0.00 96 LEU A C 10
ATOM 18910 O O . LEU A 1 120 ? 13.165 -4.489 -1.287 1.00 0.00 96 LEU A O 10
ATOM 18926 N N . ALA A 1 121 ? 12.232 -5.884 -2.781 1.00 0.00 97 ALA A N 10
ATOM 18927 C CA . ALA A 1 121 ? 10.959 -5.172 -2.909 1.00 0.00 97 ALA A CA 10
ATOM 18928 C C . ALA A 1 121 ? 9.880 -6.218 -3.137 1.00 0.00 97 ALA A C 10
ATOM 18929 O O . ALA A 1 121 ? 9.888 -6.880 -4.164 1.00 0.00 97 ALA A O 10
ATOM 18936 N N . VAL A 1 122 ? 8.996 -6.422 -2.156 1.00 0.00 98 VAL A N 10
ATOM 18937 C CA . VAL A 1 122 ? 7.950 -7.459 -2.225 1.00 0.00 98 VAL A CA 10
ATOM 18938 C C . VAL A 1 122 ? 6.557 -6.820 -2.197 1.00 0.00 98 VAL A C 10
ATOM 18939 O O . VAL A 1 122 ? 6.362 -5.754 -1.618 1.00 0.00 98 VAL A O 10
ATOM 18952 N N . MET A 1 123 ? 5.618 -7.476 -2.866 1.00 0.00 99 MET A N 10
ATOM 18953 C CA . MET A 1 123 ? 4.196 -7.116 -2.871 1.00 0.00 99 MET A CA 10
ATOM 18954 C C . MET A 1 123 ? 3.396 -8.398 -2.508 1.00 0.00 99 MET A C 10
ATOM 18955 O O . MET A 1 123 ? 3.995 -9.431 -2.173 1.00 0.00 99 MET A O 10
ATOM 18969 N N . GLY A 1 124 ? 2.058 -8.336 -2.569 1.00 0.00 100 GLY A N 10
ATOM 18970 C CA . GLY A 1 124 ? 1.214 -9.516 -2.338 1.00 0.00 100 GLY A CA 10
ATOM 18971 C C . GLY A 1 124 ? 1.134 -10.473 -3.526 1.00 0.00 100 GLY A C 10
ATOM 18972 O O . GLY A 1 124 ? 0.516 -11.539 -3.425 1.00 0.00 100 GLY A O 10
ATOM 18976 N N . ASP A 1 125 ? 1.751 -10.093 -4.659 1.00 0.00 101 ASP A N 10
ATOM 18977 C CA . ASP A 1 125 ? 1.669 -10.850 -5.928 1.00 0.00 101 ASP A CA 10
ATOM 18978 C C . ASP A 1 125 ? 3.060 -11.032 -6.547 1.00 0.00 101 ASP A C 10
ATOM 18979 O O . ASP A 1 125 ? 3.383 -12.104 -7.065 1.00 0.00 101 ASP A O 10
ATOM 18988 N N . LYS A 1 126 ? 3.870 -9.959 -6.507 1.00 0.00 102 LYS A N 10
ATOM 18989 C CA . LYS A 1 126 ? 5.153 -9.869 -7.248 1.00 0.00 102 LYS A CA 10
ATOM 18990 C C . LYS A 1 126 ? 6.312 -9.391 -6.344 1.00 0.00 102 LYS A C 10
ATOM 18991 O O . LYS A 1 126 ? 6.068 -8.879 -5.258 1.00 0.00 102 LYS A O 10
ATOM 19010 N N . ILE A 1 127 ? 7.573 -9.549 -6.821 1.00 0.00 103 ILE A N 10
ATOM 19011 C CA . ILE A 1 127 ? 8.798 -9.277 -6.010 1.00 0.00 103 ILE A CA 10
ATOM 19012 C C . ILE A 1 127 ? 10.066 -9.116 -6.906 1.00 0.00 103 ILE A C 10
ATOM 19013 O O . ILE A 1 127 ? 10.149 -9.706 -7.992 1.00 0.00 103 ILE A O 10
ATOM 19029 N N . THR A 1 128 ? 11.041 -8.290 -6.440 1.00 0.00 104 THR A N 10
ATOM 19030 C CA . THR A 1 128 ? 12.371 -8.118 -7.074 1.00 0.00 104 THR A CA 10
ATOM 19031 C C . THR A 1 128 ? 13.497 -8.234 -6.019 1.00 0.00 104 THR A C 10
ATOM 19032 O O . THR A 1 128 ? 13.411 -7.623 -4.942 1.00 0.00 104 THR A O 10
ATOM 19043 N N . LEU A 1 129 ? 14.537 -9.036 -6.339 1.00 0.00 105 LEU A N 10
ATOM 19044 C CA . LEU A 1 129 ? 15.772 -9.181 -5.522 1.00 0.00 105 LEU A CA 10
ATOM 19045 C C . LEU A 1 129 ? 16.973 -8.610 -6.298 1.00 0.00 105 LEU A C 10
ATOM 19046 O O . LEU A 1 129 ? 17.099 -8.844 -7.512 1.00 0.00 105 LEU A O 10
ATOM 19062 N N . GLY A 1 130 ? 17.858 -7.887 -5.580 1.00 0.00 106 GLY A N 10
ATOM 19063 C CA . GLY A 1 130 ? 19.070 -7.304 -6.176 1.00 0.00 106 GLY A CA 10
ATOM 19064 C C . GLY A 1 130 ? 18.790 -6.164 -7.158 1.00 0.00 106 GLY A C 10
ATOM 19065 O O . GLY A 1 130 ? 17.631 -5.788 -7.384 1.00 0.00 106 GLY A O 10
ATOM 19069 N N . PHE A 1 131 ? 19.865 -5.601 -7.743 1.00 0.00 107 PHE A N 10
ATOM 19070 C CA . PHE A 1 131 ? 19.760 -4.545 -8.764 1.00 0.00 107 PHE A CA 10
ATOM 19071 C C . PHE A 1 131 ? 19.590 -5.173 -10.155 1.00 0.00 107 PHE A C 10
ATOM 19072 O O . PHE A 1 131 ? 20.570 -5.588 -10.786 1.00 0.00 107 PHE A O 10
ATOM 19089 N N . LYS A 1 132 ? 18.330 -5.304 -10.594 1.00 0.00 108 LYS A N 10
ATOM 19090 C CA . LYS A 1 132 ? 17.993 -5.719 -11.968 1.00 0.00 108 LYS A CA 10
ATOM 19091 C C . LYS A 1 132 ? 16.878 -4.816 -12.513 1.00 0.00 108 LYS A C 10
ATOM 19092 O O . LYS A 1 132 ? 15.713 -4.948 -12.116 1.00 0.00 108 LYS A O 10
ATOM 19111 N N . GLU A 1 133 ? 17.259 -3.884 -13.408 1.00 0.00 109 GLU A N 10
ATOM 19112 C CA . GLU A 1 133 ? 16.322 -2.971 -14.090 1.00 0.00 109 GLU A CA 10
ATOM 19113 C C . GLU A 1 133 ? 15.329 -3.757 -14.968 1.00 0.00 109 GLU A C 10
ATOM 19114 O O . GLU A 1 133 ? 14.170 -3.340 -15.138 1.00 0.00 109 GLU A O 10
ATOM 19126 N N . ASP A 1 134 ? 15.794 -4.912 -15.493 1.00 0.00 110 ASP A N 10
ATOM 19127 C CA . ASP A 1 134 ? 14.957 -5.840 -16.270 1.00 0.00 110 ASP A CA 10
ATOM 19128 C C . ASP A 1 134 ? 13.778 -6.312 -15.409 1.00 0.00 110 ASP A C 10
ATOM 19129 O O . ASP A 1 134 ? 12.626 -6.217 -15.821 1.00 0.00 110 ASP A O 10
ATOM 19138 N N . GLN A 1 135 ? 14.097 -6.777 -14.191 1.00 0.00 111 GLN A N 10
ATOM 19139 C CA . GLN A 1 135 ? 13.097 -7.178 -13.202 1.00 0.00 111 GLN A CA 10
ATOM 19140 C C . GLN A 1 135 ? 12.173 -6.007 -12.815 1.00 0.00 111 GLN A C 10
ATOM 19141 O O . GLN A 1 135 ? 10.975 -6.194 -12.728 1.00 0.00 111 GLN A O 10
ATOM 19155 N N . TYR A 1 136 ? 12.728 -4.797 -12.626 1.00 0.00 112 TYR A N 10
ATOM 19156 C CA . TYR A 1 136 ? 11.941 -3.623 -12.183 1.00 0.00 112 TYR A CA 10
ATOM 19157 C C . TYR A 1 136 ? 10.834 -3.250 -13.201 1.00 0.00 112 TYR A C 10
ATOM 19158 O O . TYR A 1 136 ? 9.702 -2.955 -12.803 1.00 0.00 112 TYR A O 10
ATOM 19176 N N . LYS A 1 137 ? 11.154 -3.294 -14.513 1.00 0.00 113 LYS A N 10
ATOM 19177 C CA . LYS A 1 137 ? 10.154 -3.010 -15.575 1.00 0.00 113 LYS A CA 10
ATOM 19178 C C . LYS A 1 137 ? 9.210 -4.203 -15.802 1.00 0.00 113 LYS A C 10
ATOM 19179 O O . LYS A 1 137 ? 8.044 -4.025 -16.168 1.00 0.00 113 LYS A O 10
ATOM 19198 N N . GLU A 1 138 ? 9.735 -5.413 -15.576 1.00 0.00 114 GLU A N 10
ATOM 19199 C CA . GLU A 1 138 ? 9.003 -6.672 -15.791 1.00 0.00 114 GLU A CA 10
ATOM 19200 C C . GLU A 1 138 ? 7.921 -6.868 -14.708 1.00 0.00 114 GLU A C 10
ATOM 19201 O O . GLU A 1 138 ? 6.825 -7.373 -14.979 1.00 0.00 114 GLU A O 10
ATOM 19213 N N . THR A 1 139 ? 8.259 -6.434 -13.492 1.00 0.00 115 THR A N 10
ATOM 19214 C CA . THR A 1 139 ? 7.497 -6.716 -12.271 1.00 0.00 115 THR A CA 10
ATOM 19215 C C . THR A 1 139 ? 6.614 -5.516 -11.861 1.00 0.00 115 THR A C 10
ATOM 19216 O O . THR A 1 139 ? 5.401 -5.665 -11.673 1.00 0.00 115 THR A O 10
ATOM 19227 N N . TRP A 1 140 ? 7.235 -4.323 -11.735 1.00 0.00 116 TRP A N 10
ATOM 19228 C CA . TRP A 1 140 ? 6.563 -3.125 -11.176 1.00 0.00 116 TRP A CA 10
ATOM 19229 C C . TRP A 1 140 ? 5.976 -2.250 -12.287 1.00 0.00 116 TRP A C 10
ATOM 19230 O O . TRP A 1 140 ? 4.800 -1.888 -12.247 1.00 0.00 116 TRP A O 10
ATOM 19251 N N . LEU A 1 141 ? 6.808 -1.915 -13.283 1.00 0.00 117 LEU A N 10
ATOM 19252 C CA . LEU A 1 141 ? 6.421 -0.962 -14.345 1.00 0.00 117 LEU A CA 10
ATOM 19253 C C . LEU A 1 141 ? 5.540 -1.652 -15.406 1.00 0.00 117 LEU A C 10
ATOM 19254 O O . LEU A 1 141 ? 5.298 -2.858 -15.326 1.00 0.00 117 LEU A O 10
ATOM 19270 N N . ALA A 1 142 ? 5.088 -0.866 -16.399 1.00 0.00 118 ALA A N 10
ATOM 19271 C CA . ALA A 1 142 ? 4.205 -1.332 -17.485 1.00 0.00 118 ALA A CA 10
ATOM 19272 C C . ALA A 1 142 ? 4.041 -0.197 -18.526 1.00 0.00 118 ALA A C 10
ATOM 19273 O O . ALA A 1 142 ? 3.443 0.851 -18.182 1.00 0.00 118 ALA A O 10
ATOM 19281 N N . MET A 1 25 ? 1.305 -0.349 -0.986 1.00 0.00 1 MET A N 11
ATOM 19282 C CA . MET A 1 25 ? 2.554 0.018 -1.701 1.00 0.00 1 MET A CA 11
ATOM 19283 C C . MET A 1 25 ? 3.610 -1.082 -1.534 1.00 0.00 1 MET A C 11
ATOM 19284 O O . MET A 1 25 ? 3.457 -1.988 -0.705 1.00 0.00 1 MET A O 11
ATOM 19298 N N . ILE A 1 26 ? 4.677 -0.986 -2.339 1.00 0.00 2 ILE A N 11
ATOM 19299 C CA . ILE A 1 26 ? 5.810 -1.923 -2.300 1.00 0.00 2 ILE A CA 11
ATOM 19300 C C . ILE A 1 26 ? 6.618 -1.746 -1.003 1.00 0.00 2 ILE A C 11
ATOM 19301 O O . ILE A 1 26 ? 7.111 -0.665 -0.733 1.00 0.00 2 ILE A O 11
ATOM 19317 N N . LYS A 1 27 ? 6.739 -2.804 -0.210 1.00 0.00 3 LYS A N 11
ATOM 19318 C CA . LYS A 1 27 ? 7.649 -2.849 0.943 1.00 0.00 3 LYS A CA 11
ATOM 19319 C C . LYS A 1 27 ? 9.097 -2.957 0.444 1.00 0.00 3 LYS A C 11
ATOM 19320 O O . LYS A 1 27 ? 9.627 -4.060 0.242 1.00 0.00 3 LYS A O 11
ATOM 19339 N N . PHE A 1 28 ? 9.703 -1.791 0.186 1.00 0.00 4 PHE A N 11
ATOM 19340 C CA . PHE A 1 28 ? 11.071 -1.697 -0.334 1.00 0.00 4 PHE A CA 11
ATOM 19341 C C . PHE A 1 28 ? 12.069 -1.764 0.833 1.00 0.00 4 PHE A C 11
ATOM 19342 O O . PHE A 1 28 ? 12.353 -0.751 1.487 1.00 0.00 4 PHE A O 11
ATOM 19359 N N . TYR A 1 29 ? 12.566 -2.971 1.110 1.00 0.00 5 TYR A N 11
ATOM 19360 C CA . TYR A 1 29 ? 13.584 -3.193 2.138 1.00 0.00 5 TYR A CA 11
ATOM 19361 C C . TYR A 1 29 ? 14.988 -2.857 1.592 1.00 0.00 5 TYR A C 11
ATOM 19362 O O . TYR A 1 29 ? 15.302 -3.122 0.420 1.00 0.00 5 TYR A O 11
ATOM 19380 N N . GLN A 1 30 ? 15.810 -2.258 2.466 1.00 0.00 6 GLN A N 11
ATOM 19381 C CA . GLN A 1 30 ? 17.200 -1.845 2.177 1.00 0.00 6 GLN A CA 11
ATOM 19382 C C . GLN A 1 30 ? 17.971 -1.728 3.498 1.00 0.00 6 GLN A C 11
ATOM 19383 O O . GLN A 1 30 ? 17.378 -1.858 4.556 1.00 0.00 6 GLN A O 11
ATOM 19397 N N . TYR A 1 31 ? 19.288 -1.489 3.451 1.00 0.00 7 TYR A N 11
ATOM 19398 C CA . TYR A 1 31 ? 20.048 -1.085 4.658 1.00 0.00 7 TYR A CA 11
ATOM 19399 C C . TYR A 1 31 ? 21.308 -0.320 4.230 1.00 0.00 7 TYR A C 11
ATOM 19400 O O . TYR A 1 31 ? 22.401 -0.515 4.785 1.00 0.00 7 TYR A O 11
ATOM 19418 N N . LYS A 1 32 ? 21.117 0.579 3.246 1.00 0.00 8 LYS A N 11
ATOM 19419 C CA . LYS A 1 32 ? 22.158 1.493 2.755 1.00 0.00 8 LYS A CA 11
ATOM 19420 C C . LYS A 1 32 ? 21.537 2.414 1.690 1.00 0.00 8 LYS A C 11
ATOM 19421 O O . LYS A 1 32 ? 21.284 1.982 0.550 1.00 0.00 8 LYS A O 11
ATOM 19440 N N . ASN A 1 33 ? 21.268 3.668 2.090 1.00 0.00 9 ASN A N 11
ATOM 19441 C CA . ASN A 1 33 ? 20.568 4.667 1.265 1.00 0.00 9 ASN A CA 11
ATOM 19442 C C . ASN A 1 33 ? 21.352 4.998 -0.026 1.00 0.00 9 ASN A C 11
ATOM 19443 O O . ASN A 1 33 ? 20.880 4.733 -1.134 1.00 0.00 9 ASN A O 11
ATOM 19454 N N . CYS A 1 34 ? 22.580 5.504 0.140 1.00 0.00 10 CYS A N 11
ATOM 19455 C CA . CYS A 1 34 ? 23.381 6.099 -0.953 1.00 0.00 10 CYS A CA 11
ATOM 19456 C C . CYS A 1 34 ? 24.134 5.049 -1.821 1.00 0.00 10 CYS A C 11
ATOM 19457 O O . CYS A 1 34 ? 25.246 5.317 -2.297 1.00 0.00 10 CYS A O 11
ATOM 19465 N N . THR A 1 35 ? 23.516 3.867 -2.057 1.00 0.00 11 THR A N 11
ATOM 19466 C CA . THR A 1 35 ? 24.030 2.859 -3.015 1.00 0.00 11 THR A CA 11
ATOM 19467 C C . THR A 1 35 ? 22.869 2.300 -3.871 1.00 0.00 11 THR A C 11
ATOM 19468 O O . THR A 1 35 ? 22.655 2.739 -5.010 1.00 0.00 11 THR A O 11
ATOM 19479 N N . THR A 1 36 ? 22.108 1.350 -3.295 1.00 0.00 12 THR A N 11
ATOM 19480 C CA . THR A 1 36 ? 21.016 0.661 -3.998 1.00 0.00 12 THR A CA 11
ATOM 19481 C C . THR A 1 36 ? 19.705 1.434 -3.839 1.00 0.00 12 THR A C 11
ATOM 19482 O O . THR A 1 36 ? 18.985 1.654 -4.820 1.00 0.00 12 THR A O 11
ATOM 19493 N N . CYS A 1 37 ? 19.438 1.863 -2.586 1.00 0.00 13 CYS A N 11
ATOM 19494 C CA . CYS A 1 37 ? 18.151 2.453 -2.194 1.00 0.00 13 CYS A CA 11
ATOM 19495 C C . CYS A 1 37 ? 17.818 3.708 -3.008 1.00 0.00 13 CYS A C 11
ATOM 19496 O O . CYS A 1 37 ? 16.703 3.836 -3.480 1.00 0.00 13 CYS A O 11
ATOM 19504 N N . LYS A 1 38 ? 18.805 4.603 -3.202 1.00 0.00 14 LYS A N 11
ATOM 19505 C CA . LYS A 1 38 ? 18.600 5.867 -3.945 1.00 0.00 14 LYS A CA 11
ATOM 19506 C C . LYS A 1 38 ? 18.180 5.622 -5.399 1.00 0.00 14 LYS A C 11
ATOM 19507 O O . LYS A 1 38 ? 17.261 6.274 -5.892 1.00 0.00 14 LYS A O 11
ATOM 19526 N N . LYS A 1 39 ? 18.849 4.681 -6.075 1.00 0.00 15 LYS A N 11
ATOM 19527 C CA . LYS A 1 39 ? 18.602 4.416 -7.501 1.00 0.00 15 LYS A CA 11
ATOM 19528 C C . LYS A 1 39 ? 17.267 3.668 -7.703 1.00 0.00 15 LYS A C 11
ATOM 19529 O O . LYS A 1 39 ? 16.482 4.018 -8.586 1.00 0.00 15 LYS A O 11
ATOM 19548 N N . ALA A 1 40 ? 17.016 2.657 -6.860 1.00 0.00 16 ALA A N 11
ATOM 19549 C CA . ALA A 1 40 ? 15.804 1.812 -6.947 1.00 0.00 16 ALA A CA 11
ATOM 19550 C C . ALA A 1 40 ? 14.545 2.612 -6.594 1.00 0.00 16 ALA A C 11
ATOM 19551 O O . ALA A 1 40 ? 13.505 2.478 -7.250 1.00 0.00 16 ALA A O 11
ATOM 19558 N N . ALA A 1 41 ? 14.671 3.460 -5.565 1.00 0.00 17 ALA A N 11
ATOM 19559 C CA . ALA A 1 41 ? 13.597 4.364 -5.127 1.00 0.00 17 ALA A CA 11
ATOM 19560 C C . ALA A 1 41 ? 13.324 5.439 -6.193 1.00 0.00 17 ALA A C 11
ATOM 19561 O O . ALA A 1 41 ? 12.173 5.773 -6.447 1.00 0.00 17 ALA A O 11
ATOM 19568 N N . LYS A 1 42 ? 14.408 5.955 -6.816 1.00 0.00 18 LYS A N 11
ATOM 19569 C CA . LYS A 1 42 ? 14.324 6.935 -7.928 1.00 0.00 18 LYS A CA 11
ATOM 19570 C C . LYS A 1 42 ? 13.611 6.329 -9.151 1.00 0.00 18 LYS A C 11
ATOM 19571 O O . LYS A 1 42 ? 12.858 7.015 -9.837 1.00 0.00 18 LYS A O 11
ATOM 19590 N N . PHE A 1 43 ? 13.866 5.036 -9.392 1.00 0.00 19 PHE A N 11
ATOM 19591 C CA . PHE A 1 43 ? 13.325 4.284 -10.541 1.00 0.00 19 PHE A CA 11
ATOM 19592 C C . PHE A 1 43 ? 11.803 4.098 -10.383 1.00 0.00 19 PHE A C 11
ATOM 19593 O O . PHE A 1 43 ? 11.020 4.415 -11.288 1.00 0.00 19 PHE A O 11
ATOM 19610 N N . LEU A 1 44 ? 11.412 3.613 -9.197 1.00 0.00 20 LEU A N 11
ATOM 19611 C CA . LEU A 1 44 ? 10.004 3.428 -8.809 1.00 0.00 20 LEU A CA 11
ATOM 19612 C C . LEU A 1 44 ? 9.258 4.781 -8.806 1.00 0.00 20 LEU A C 11
ATOM 19613 O O . LEU A 1 44 ? 8.124 4.872 -9.264 1.00 0.00 20 LEU A O 11
ATOM 19629 N N . ASP A 1 45 ? 9.947 5.835 -8.340 1.00 0.00 21 ASP A N 11
ATOM 19630 C CA . ASP A 1 45 ? 9.428 7.223 -8.336 1.00 0.00 21 ASP A CA 11
ATOM 19631 C C . ASP A 1 45 ? 9.284 7.783 -9.772 1.00 0.00 21 ASP A C 11
ATOM 19632 O O . ASP A 1 45 ? 8.342 8.533 -10.061 1.00 0.00 21 ASP A O 11
ATOM 19641 N N . GLU A 1 46 ? 10.213 7.392 -10.664 1.00 0.00 22 GLU A N 11
ATOM 19642 C CA . GLU A 1 46 ? 10.244 7.851 -12.073 1.00 0.00 22 GLU A CA 11
ATOM 19643 C C . GLU A 1 46 ? 9.011 7.339 -12.840 1.00 0.00 22 GLU A C 11
ATOM 19644 O O . GLU A 1 46 ? 8.364 8.089 -13.582 1.00 0.00 22 GLU A O 11
ATOM 19656 N N . TYR A 1 47 ? 8.704 6.051 -12.640 1.00 0.00 23 TYR A N 11
ATOM 19657 C CA . TYR A 1 47 ? 7.516 5.404 -13.237 1.00 0.00 23 TYR A CA 11
ATOM 19658 C C . TYR A 1 47 ? 6.244 5.683 -12.405 1.00 0.00 23 TYR A C 11
ATOM 19659 O O . TYR A 1 47 ? 5.131 5.328 -12.821 1.00 0.00 23 TYR A O 11
ATOM 19677 N N . GLY A 1 48 ? 6.425 6.314 -11.223 1.00 0.00 24 GLY A N 11
ATOM 19678 C CA . GLY A 1 48 ? 5.313 6.784 -10.388 1.00 0.00 24 GLY A CA 11
ATOM 19679 C C . GLY A 1 48 ? 4.664 5.694 -9.540 1.00 0.00 24 GLY A C 11
ATOM 19680 O O . GLY A 1 48 ? 3.558 5.880 -9.023 1.00 0.00 24 GLY A O 11
ATOM 19684 N N . VAL A 1 49 ? 5.354 4.555 -9.410 1.00 0.00 25 VAL A N 11
ATOM 19685 C CA . VAL A 1 49 ? 4.903 3.408 -8.607 1.00 0.00 25 VAL A CA 11
ATOM 19686 C C . VAL A 1 49 ? 5.260 3.644 -7.125 1.00 0.00 25 VAL A C 11
ATOM 19687 O O . VAL A 1 49 ? 6.428 3.902 -6.797 1.00 0.00 25 VAL A O 11
ATOM 19700 N N . SER A 1 50 ? 4.242 3.581 -6.246 1.00 0.00 26 SER A N 11
ATOM 19701 C CA . SER A 1 50 ? 4.409 3.796 -4.800 1.00 0.00 26 SER A CA 11
ATOM 19702 C C . SER A 1 50 ? 5.206 2.650 -4.142 1.00 0.00 26 SER A C 11
ATOM 19703 O O . SER A 1 50 ? 4.929 1.467 -4.367 1.00 0.00 26 SER A O 11
ATOM 19711 N N . TYR A 1 51 ? 6.182 3.039 -3.322 1.00 0.00 27 TYR A N 11
ATOM 19712 C CA . TYR A 1 51 ? 7.051 2.124 -2.570 1.00 0.00 27 TYR A CA 11
ATOM 19713 C C . TYR A 1 51 ? 7.145 2.604 -1.105 1.00 0.00 27 TYR A C 11
ATOM 19714 O O . TYR A 1 51 ? 6.587 3.647 -0.751 1.00 0.00 27 TYR A O 11
ATOM 19732 N N . GLU A 1 52 ? 7.861 1.840 -0.273 1.00 0.00 28 GLU A N 11
ATOM 19733 C CA . GLU A 1 52 ? 8.046 2.134 1.157 1.00 0.00 28 GLU A CA 11
ATOM 19734 C C . GLU A 1 52 ? 9.515 1.850 1.531 1.00 0.00 28 GLU A C 11
ATOM 19735 O O . GLU A 1 52 ? 9.878 0.683 1.682 1.00 0.00 28 GLU A O 11
ATOM 19747 N N . PRO A 1 53 ? 10.394 2.908 1.627 1.00 0.00 29 PRO A N 11
ATOM 19748 C CA . PRO A 1 53 ? 11.826 2.733 1.967 1.00 0.00 29 PRO A CA 11
ATOM 19749 C C . PRO A 1 53 ? 12.028 2.411 3.470 1.00 0.00 29 PRO A C 11
ATOM 19750 O O . PRO A 1 53 ? 12.120 3.303 4.322 1.00 0.00 29 PRO A O 11
ATOM 19761 N N . ILE A 1 54 ? 12.042 1.107 3.774 1.00 0.00 30 ILE A N 11
ATOM 19762 C CA . ILE A 1 54 ? 12.199 0.569 5.136 1.00 0.00 30 ILE A CA 11
ATOM 19763 C C . ILE A 1 54 ? 13.453 -0.310 5.205 1.00 0.00 30 ILE A C 11
ATOM 19764 O O . ILE A 1 54 ? 13.977 -0.753 4.184 1.00 0.00 30 ILE A O 11
ATOM 19780 N N . ASP A 1 55 ? 13.958 -0.509 6.423 1.00 0.00 31 ASP A N 11
ATOM 19781 C CA . ASP A 1 55 ? 15.204 -1.250 6.662 1.00 0.00 31 ASP A CA 11
ATOM 19782 C C . ASP A 1 55 ? 14.937 -2.748 6.814 1.00 0.00 31 ASP A C 11
ATOM 19783 O O . ASP A 1 55 ? 14.009 -3.141 7.513 1.00 0.00 31 ASP A O 11
ATOM 19792 N N . ILE A 1 56 ? 15.788 -3.568 6.172 1.00 0.00 32 ILE A N 11
ATOM 19793 C CA . ILE A 1 56 ? 15.619 -5.030 6.103 1.00 0.00 32 ILE A CA 11
ATOM 19794 C C . ILE A 1 56 ? 15.780 -5.681 7.488 1.00 0.00 32 ILE A C 11
ATOM 19795 O O . ILE A 1 56 ? 15.016 -6.570 7.840 1.00 0.00 32 ILE A O 11
ATOM 19811 N N . VAL A 1 57 ? 16.773 -5.208 8.268 1.00 0.00 33 VAL A N 11
ATOM 19812 C CA . VAL A 1 57 ? 17.085 -5.767 9.605 1.00 0.00 33 VAL A CA 11
ATOM 19813 C C . VAL A 1 57 ? 16.184 -5.152 10.698 1.00 0.00 33 VAL A C 11
ATOM 19814 O O . VAL A 1 57 ? 15.826 -5.819 11.675 1.00 0.00 33 VAL A O 11
ATOM 19827 N N . GLN A 1 58 ? 15.804 -3.883 10.496 1.00 0.00 34 GLN A N 11
ATOM 19828 C CA . GLN A 1 58 ? 15.074 -3.087 11.501 1.00 0.00 34 GLN A CA 11
ATOM 19829 C C . GLN A 1 58 ? 13.550 -3.301 11.370 1.00 0.00 34 GLN A C 11
ATOM 19830 O O . GLN A 1 58 ? 12.783 -2.985 12.283 1.00 0.00 34 GLN A O 11
ATOM 19844 N N . HIS A 1 59 ? 13.134 -3.850 10.216 1.00 0.00 35 HIS A N 11
ATOM 19845 C CA . HIS A 1 59 ? 11.719 -4.157 9.905 1.00 0.00 35 HIS A CA 11
ATOM 19846 C C . HIS A 1 59 ? 11.584 -5.601 9.385 1.00 0.00 35 HIS A C 11
ATOM 19847 O O . HIS A 1 59 ? 10.674 -5.888 8.599 1.00 0.00 35 HIS A O 11
ATOM 19862 N N . THR A 1 60 ? 12.470 -6.513 9.861 1.00 0.00 36 THR A N 11
ATOM 19863 C CA . THR A 1 60 ? 12.471 -7.927 9.426 1.00 0.00 36 THR A CA 11
ATOM 19864 C C . THR A 1 60 ? 11.112 -8.596 9.756 1.00 0.00 36 THR A C 11
ATOM 19865 O O . THR A 1 60 ? 10.720 -8.624 10.934 1.00 0.00 36 THR A O 11
ATOM 19876 N N . PRO A 1 61 ? 10.361 -9.109 8.732 1.00 0.00 37 PRO A N 11
ATOM 19877 C CA . PRO A 1 61 ? 9.075 -9.803 8.965 1.00 0.00 37 PRO A CA 11
ATOM 19878 C C . PRO A 1 61 ? 9.278 -11.197 9.605 1.00 0.00 37 PRO A C 11
ATOM 19879 O O . PRO A 1 61 ? 10.401 -11.718 9.627 1.00 0.00 37 PRO A O 11
ATOM 19890 N N . THR A 1 62 ? 8.191 -11.774 10.150 1.00 0.00 38 THR A N 11
ATOM 19891 C CA . THR A 1 62 ? 8.236 -13.074 10.855 1.00 0.00 38 THR A CA 11
ATOM 19892 C C . THR A 1 62 ? 8.373 -14.241 9.859 1.00 0.00 38 THR A C 11
ATOM 19893 O O . THR A 1 62 ? 8.293 -14.038 8.646 1.00 0.00 38 THR A O 11
ATOM 19904 N N . ILE A 1 63 ? 8.555 -15.460 10.399 1.00 0.00 39 ILE A N 11
ATOM 19905 C CA . ILE A 1 63 ? 8.582 -16.716 9.612 1.00 0.00 39 ILE A CA 11
ATOM 19906 C C . ILE A 1 63 ? 7.262 -16.871 8.841 1.00 0.00 39 ILE A C 11
ATOM 19907 O O . ILE A 1 63 ? 7.249 -17.277 7.677 1.00 0.00 39 ILE A O 11
ATOM 19923 N N . ASN A 1 64 ? 6.169 -16.490 9.523 1.00 0.00 40 ASN A N 11
ATOM 19924 C CA . ASN A 1 64 ? 4.805 -16.542 8.983 1.00 0.00 40 ASN A CA 11
ATOM 19925 C C . ASN A 1 64 ? 4.631 -15.513 7.845 1.00 0.00 40 ASN A C 11
ATOM 19926 O O . ASN A 1 64 ? 4.067 -15.828 6.793 1.00 0.00 40 ASN A O 11
ATOM 19937 N N . GLU A 1 65 ? 5.155 -14.295 8.061 1.00 0.00 41 GLU A N 11
ATOM 19938 C CA . GLU A 1 65 ? 5.089 -13.201 7.070 1.00 0.00 41 GLU A CA 11
ATOM 19939 C C . GLU A 1 65 ? 5.927 -13.534 5.814 1.00 0.00 41 GLU A C 11
ATOM 19940 O O . GLU A 1 65 ? 5.522 -13.210 4.688 1.00 0.00 41 GLU A O 11
ATOM 19952 N N . PHE A 1 66 ? 7.087 -14.192 6.029 1.00 0.00 42 PHE A N 11
ATOM 19953 C CA . PHE A 1 66 ? 7.979 -14.634 4.942 1.00 0.00 42 PHE A CA 11
ATOM 19954 C C . PHE A 1 66 ? 7.267 -15.686 4.076 1.00 0.00 42 PHE A C 11
ATOM 19955 O O . PHE A 1 66 ? 7.083 -15.469 2.887 1.00 0.00 42 PHE A O 11
ATOM 19972 N N . LYS A 1 67 ? 6.831 -16.803 4.689 1.00 0.00 43 LYS A N 11
ATOM 19973 C CA . LYS A 1 67 ? 6.171 -17.907 3.943 1.00 0.00 43 LYS A CA 11
ATOM 19974 C C . LYS A 1 67 ? 4.891 -17.427 3.226 1.00 0.00 43 LYS A C 11
ATOM 19975 O O . LYS A 1 67 ? 4.531 -17.967 2.176 1.00 0.00 43 LYS A O 11
ATOM 19994 N N . THR A 1 68 ? 4.234 -16.395 3.798 1.00 0.00 44 THR A N 11
ATOM 19995 C CA . THR A 1 68 ? 3.094 -15.725 3.155 1.00 0.00 44 THR A CA 11
ATOM 19996 C C . THR A 1 68 ? 3.526 -15.060 1.831 1.00 0.00 44 THR A C 11
ATOM 19997 O O . THR A 1 68 ? 3.013 -15.426 0.771 1.00 0.00 44 THR A O 11
ATOM 20008 N N . ILE A 1 69 ? 4.515 -14.132 1.890 1.00 0.00 45 ILE A N 11
ATOM 20009 C CA . ILE A 1 69 ? 4.937 -13.360 0.694 1.00 0.00 45 ILE A CA 11
ATOM 20010 C C . ILE A 1 69 ? 5.507 -14.287 -0.397 1.00 0.00 45 ILE A C 11
ATOM 20011 O O . ILE A 1 69 ? 5.312 -14.043 -1.572 1.00 0.00 45 ILE A O 11
ATOM 20027 N N . ILE A 1 70 ? 6.156 -15.377 0.026 1.00 0.00 46 ILE A N 11
ATOM 20028 C CA . ILE A 1 70 ? 6.754 -16.379 -0.877 1.00 0.00 46 ILE A CA 11
ATOM 20029 C C . ILE A 1 70 ? 5.665 -17.198 -1.588 1.00 0.00 46 ILE A C 11
ATOM 20030 O O . ILE A 1 70 ? 5.772 -17.466 -2.787 1.00 0.00 46 ILE A O 11
ATOM 20046 N N . ALA A 1 71 ? 4.605 -17.561 -0.847 1.00 0.00 47 ALA A N 11
ATOM 20047 C CA . ALA A 1 71 ? 3.443 -18.291 -1.409 1.00 0.00 47 ALA A CA 11
ATOM 20048 C C . ALA A 1 71 ? 2.627 -17.398 -2.369 1.00 0.00 47 ALA A C 11
ATOM 20049 O O . ALA A 1 71 ? 2.060 -17.878 -3.353 1.00 0.00 47 ALA A O 11
ATOM 20056 N N . ASN A 1 72 ? 2.589 -16.092 -2.065 1.00 0.00 48 ASN A N 11
ATOM 20057 C CA . ASN A 1 72 ? 1.783 -15.098 -2.806 1.00 0.00 48 ASN A CA 11
ATOM 20058 C C . ASN A 1 72 ? 2.479 -14.647 -4.107 1.00 0.00 48 ASN A C 11
ATOM 20059 O O . ASN A 1 72 ? 1.823 -14.464 -5.137 1.00 0.00 48 ASN A O 11
ATOM 20070 N N . THR A 1 73 ? 3.806 -14.453 -4.048 1.00 0.00 49 THR A N 11
ATOM 20071 C CA . THR A 1 73 ? 4.594 -13.934 -5.186 1.00 0.00 49 THR A CA 11
ATOM 20072 C C . THR A 1 73 ? 5.157 -15.078 -6.050 1.00 0.00 49 THR A C 11
ATOM 20073 O O . THR A 1 73 ? 5.171 -14.993 -7.288 1.00 0.00 49 THR A O 11
ATOM 20084 N N . GLY A 1 74 ? 5.617 -16.150 -5.375 1.00 0.00 50 GLY A N 11
ATOM 20085 C CA . GLY A 1 74 ? 6.256 -17.295 -6.036 1.00 0.00 50 GLY A CA 11
ATOM 20086 C C . GLY A 1 74 ? 7.766 -17.125 -6.152 1.00 0.00 50 GLY A C 11
ATOM 20087 O O . GLY A 1 74 ? 8.364 -17.550 -7.147 1.00 0.00 50 GLY A O 11
ATOM 20091 N N . VAL A 1 75 ? 8.385 -16.504 -5.126 1.00 0.00 51 VAL A N 11
ATOM 20092 C CA . VAL A 1 75 ? 9.842 -16.242 -5.100 1.00 0.00 51 VAL A CA 11
ATOM 20093 C C . VAL A 1 75 ? 10.600 -17.448 -4.514 1.00 0.00 51 VAL A C 11
ATOM 20094 O O . VAL A 1 75 ? 10.056 -18.194 -3.685 1.00 0.00 51 VAL A O 11
ATOM 20107 N N . GLU A 1 76 ? 11.842 -17.654 -4.994 1.00 0.00 52 GLU A N 11
ATOM 20108 C CA . GLU A 1 76 ? 12.792 -18.603 -4.402 1.00 0.00 52 GLU A CA 11
ATOM 20109 C C . GLU A 1 76 ? 13.159 -18.162 -2.976 1.00 0.00 52 GLU A C 11
ATOM 20110 O O . GLU A 1 76 ? 13.660 -17.051 -2.765 1.00 0.00 52 GLU A O 11
ATOM 20122 N N . ILE A 1 77 ? 12.899 -19.048 -2.014 1.00 0.00 53 ILE A N 11
ATOM 20123 C CA . ILE A 1 77 ? 13.233 -18.837 -0.602 1.00 0.00 53 ILE A CA 11
ATOM 20124 C C . ILE A 1 77 ? 14.781 -18.928 -0.425 1.00 0.00 53 ILE A C 11
ATOM 20125 O O . ILE A 1 77 ? 15.358 -18.304 0.472 1.00 0.00 53 ILE A O 11
ATOM 20141 N N . ASN A 1 78 ? 15.447 -19.665 -1.348 1.00 0.00 54 ASN A N 11
ATOM 20142 C CA . ASN A 1 78 ? 16.916 -19.843 -1.340 1.00 0.00 54 ASN A CA 11
ATOM 20143 C C . ASN A 1 78 ? 17.660 -18.544 -1.725 1.00 0.00 54 ASN A C 11
ATOM 20144 O O . ASN A 1 78 ? 18.716 -18.253 -1.146 1.00 0.00 54 ASN A O 11
ATOM 20155 N N . LYS A 1 79 ? 17.111 -17.758 -2.695 1.00 0.00 55 LYS A N 11
ATOM 20156 C CA . LYS A 1 79 ? 17.764 -16.492 -3.135 1.00 0.00 55 LYS A CA 11
ATOM 20157 C C . LYS A 1 79 ? 17.577 -15.359 -2.111 1.00 0.00 55 LYS A C 11
ATOM 20158 O O . LYS A 1 79 ? 18.255 -14.331 -2.211 1.00 0.00 55 LYS A O 11
ATOM 20177 N N . LEU A 1 80 ? 16.634 -15.540 -1.155 1.00 0.00 56 LEU A N 11
ATOM 20178 C CA . LEU A 1 80 ? 16.381 -14.545 -0.095 1.00 0.00 56 LEU A CA 11
ATOM 20179 C C . LEU A 1 80 ? 17.580 -14.438 0.857 1.00 0.00 56 LEU A C 11
ATOM 20180 O O . LEU A 1 80 ? 17.749 -13.427 1.518 1.00 0.00 56 LEU A O 11
ATOM 20196 N N . PHE A 1 81 ? 18.394 -15.509 0.926 1.00 0.00 57 PHE A N 11
ATOM 20197 C CA . PHE A 1 81 ? 19.675 -15.499 1.655 1.00 0.00 57 PHE A CA 11
ATOM 20198 C C . PHE A 1 81 ? 20.716 -14.645 0.926 1.00 0.00 57 PHE A C 11
ATOM 20199 O O . PHE A 1 81 ? 20.654 -14.497 -0.301 1.00 0.00 57 PHE A O 11
ATOM 20216 N N . ASN A 1 82 ? 21.676 -14.110 1.711 1.00 0.00 58 ASN A N 11
ATOM 20217 C CA . ASN A 1 82 ? 22.830 -13.352 1.206 1.00 0.00 58 ASN A CA 11
ATOM 20218 C C . ASN A 1 82 ? 23.614 -14.225 0.194 1.00 0.00 58 ASN A C 11
ATOM 20219 O O . ASN A 1 82 ? 24.456 -15.034 0.584 1.00 0.00 58 ASN A O 11
ATOM 20230 N N . THR A 1 83 ? 23.293 -14.065 -1.095 1.00 0.00 59 THR A N 11
ATOM 20231 C CA . THR A 1 83 ? 23.747 -14.973 -2.159 1.00 0.00 59 THR A CA 11
ATOM 20232 C C . THR A 1 83 ? 25.242 -14.760 -2.493 1.00 0.00 59 THR A C 11
ATOM 20233 O O . THR A 1 83 ? 25.951 -15.716 -2.810 1.00 0.00 59 THR A O 11
ATOM 20244 N N . HIS A 1 84 ? 25.713 -13.498 -2.400 1.00 0.00 60 HIS A N 11
ATOM 20245 C CA . HIS A 1 84 ? 27.123 -13.142 -2.651 1.00 0.00 60 HIS A CA 11
ATOM 20246 C C . HIS A 1 84 ? 27.934 -13.290 -1.347 1.00 0.00 60 HIS A C 11
ATOM 20247 O O . HIS A 1 84 ? 27.971 -12.356 -0.532 1.00 0.00 60 HIS A O 11
ATOM 20262 N N . GLY A 1 85 ? 28.532 -14.484 -1.160 1.00 0.00 61 GLY A N 11
ATOM 20263 C CA . GLY A 1 85 ? 29.518 -14.751 -0.099 1.00 0.00 61 GLY A CA 11
ATOM 20264 C C . GLY A 1 85 ? 29.082 -14.311 1.301 1.00 0.00 61 GLY A C 11
ATOM 20265 O O . GLY A 1 85 ? 28.002 -14.697 1.765 1.00 0.00 61 GLY A O 11
ATOM 20269 N N . ALA A 1 86 ? 29.934 -13.479 1.943 1.00 0.00 62 ALA A N 11
ATOM 20270 C CA . ALA A 1 86 ? 29.702 -12.892 3.277 1.00 0.00 62 ALA A CA 11
ATOM 20271 C C . ALA A 1 86 ? 29.344 -13.982 4.327 1.00 0.00 62 ALA A C 11
ATOM 20272 O O . ALA A 1 86 ? 30.046 -14.986 4.411 1.00 0.00 62 ALA A O 11
ATOM 20279 N N . LYS A 1 87 ? 28.238 -13.807 5.088 1.00 0.00 63 LYS A N 11
ATOM 20280 C CA . LYS A 1 87 ? 27.863 -14.716 6.195 1.00 0.00 63 LYS A CA 11
ATOM 20281 C C . LYS A 1 87 ? 27.377 -16.097 5.698 1.00 0.00 63 LYS A C 11
ATOM 20282 O O . LYS A 1 87 ? 27.392 -17.068 6.446 1.00 0.00 63 LYS A O 11
ATOM 20301 N N . TYR A 1 88 ? 26.961 -16.164 4.433 1.00 0.00 64 TYR A N 11
ATOM 20302 C CA . TYR A 1 88 ? 26.495 -17.409 3.782 1.00 0.00 64 TYR A CA 11
ATOM 20303 C C . TYR A 1 88 ? 27.623 -18.474 3.747 1.00 0.00 64 TYR A C 11
ATOM 20304 O O . TYR A 1 88 ? 27.354 -19.682 3.754 1.00 0.00 64 TYR A O 11
ATOM 20322 N N . ARG A 1 89 ? 28.883 -17.995 3.732 1.00 0.00 65 ARG A N 11
ATOM 20323 C CA . ARG A 1 89 ? 30.091 -18.851 3.704 1.00 0.00 65 ARG A CA 11
ATOM 20324 C C . ARG A 1 89 ? 30.910 -18.683 4.998 1.00 0.00 65 ARG A C 11
ATOM 20325 O O . ARG A 1 89 ? 31.690 -19.574 5.365 1.00 0.00 65 ARG A O 11
ATOM 20346 N N . GLU A 1 90 ? 30.724 -17.534 5.676 1.00 0.00 66 GLU A N 11
ATOM 20347 C CA . GLU A 1 90 ? 31.433 -17.193 6.931 1.00 0.00 66 GLU A CA 11
ATOM 20348 C C . GLU A 1 90 ? 30.922 -18.077 8.079 1.00 0.00 66 GLU A C 11
ATOM 20349 O O . GLU A 1 90 ? 31.699 -18.617 8.876 1.00 0.00 66 GLU A O 11
ATOM 20361 N N . LEU A 1 91 ? 29.588 -18.208 8.131 1.00 0.00 67 LEU A N 11
ATOM 20362 C CA . LEU A 1 91 ? 28.877 -19.096 9.072 1.00 0.00 67 LEU A CA 11
ATOM 20363 C C . LEU A 1 91 ? 28.671 -20.495 8.440 1.00 0.00 67 LEU A C 11
ATOM 20364 O O . LEU A 1 91 ? 28.032 -21.360 9.045 1.00 0.00 67 LEU A O 11
ATOM 20380 N N . ASP A 1 92 ? 29.201 -20.663 7.206 1.00 0.00 68 ASP A N 11
ATOM 20381 C CA . ASP A 1 92 ? 29.064 -21.868 6.345 1.00 0.00 68 ASP A CA 11
ATOM 20382 C C . ASP A 1 92 ? 27.606 -22.351 6.236 1.00 0.00 68 ASP A C 11
ATOM 20383 O O . ASP A 1 92 ? 27.338 -23.550 6.236 1.00 0.00 68 ASP A O 11
ATOM 20392 N N . LEU A 1 93 ? 26.671 -21.382 6.050 1.00 0.00 69 LEU A N 11
ATOM 20393 C CA . LEU A 1 93 ? 25.216 -21.656 6.018 1.00 0.00 69 LEU A CA 11
ATOM 20394 C C . LEU A 1 93 ? 24.842 -22.698 4.951 1.00 0.00 69 LEU A C 11
ATOM 20395 O O . LEU A 1 93 ? 23.948 -23.489 5.175 1.00 0.00 69 LEU A O 11
ATOM 20411 N N . LYS A 1 94 ? 25.546 -22.705 3.804 1.00 0.00 70 LYS A N 11
ATOM 20412 C CA . LYS A 1 94 ? 25.259 -23.636 2.683 1.00 0.00 70 LYS A CA 11
ATOM 20413 C C . LYS A 1 94 ? 25.266 -25.122 3.159 1.00 0.00 70 LYS A C 11
ATOM 20414 O O . LYS A 1 94 ? 24.447 -25.941 2.706 1.00 0.00 70 LYS A O 11
ATOM 20433 N N . ASN A 1 95 ? 26.168 -25.410 4.129 1.00 0.00 71 ASN A N 11
ATOM 20434 C CA . ASN A 1 95 ? 26.324 -26.740 4.764 1.00 0.00 71 ASN A CA 11
ATOM 20435 C C . ASN A 1 95 ? 25.022 -27.198 5.447 1.00 0.00 71 ASN A C 11
ATOM 20436 O O . ASN A 1 95 ? 24.641 -28.372 5.351 1.00 0.00 71 ASN A O 11
ATOM 20447 N N . LYS A 1 96 ? 24.358 -26.268 6.158 1.00 0.00 72 LYS A N 11
ATOM 20448 C CA . LYS A 1 96 ? 23.101 -26.569 6.864 1.00 0.00 72 LYS A CA 11
ATOM 20449 C C . LYS A 1 96 ? 21.906 -26.513 5.885 1.00 0.00 72 LYS A C 11
ATOM 20450 O O . LYS A 1 96 ? 21.031 -27.364 5.948 1.00 0.00 72 LYS A O 11
ATOM 20469 N N . LEU A 1 97 ? 21.925 -25.556 4.929 1.00 0.00 73 LEU A N 11
ATOM 20470 C CA . LEU A 1 97 ? 20.769 -25.269 4.035 1.00 0.00 73 LEU A CA 11
ATOM 20471 C C . LEU A 1 97 ? 20.475 -26.427 3.069 1.00 0.00 73 LEU A C 11
ATOM 20472 O O . LEU A 1 97 ? 19.314 -26.661 2.707 1.00 0.00 73 LEU A O 11
ATOM 20488 N N . GLN A 1 98 ? 21.537 -27.151 2.676 1.00 0.00 74 GLN A N 11
ATOM 20489 C CA . GLN A 1 98 ? 21.424 -28.319 1.779 1.00 0.00 74 GLN A CA 11
ATOM 20490 C C . GLN A 1 98 ? 20.712 -29.521 2.452 1.00 0.00 74 GLN A C 11
ATOM 20491 O O . GLN A 1 98 ? 20.275 -30.440 1.748 1.00 0.00 74 GLN A O 11
ATOM 20505 N N . THR A 1 99 ? 20.577 -29.514 3.806 1.00 0.00 75 THR A N 11
ATOM 20506 C CA . THR A 1 99 ? 20.031 -30.677 4.552 1.00 0.00 75 THR A CA 11
ATOM 20507 C C . THR A 1 99 ? 18.773 -30.340 5.397 1.00 0.00 75 THR A C 11
ATOM 20508 O O . THR A 1 99 ? 17.929 -31.223 5.600 1.00 0.00 75 THR A O 11
ATOM 20519 N N . LEU A 1 100 ? 18.620 -29.080 5.890 1.00 0.00 76 LEU A N 11
ATOM 20520 C CA . LEU A 1 100 ? 17.454 -28.708 6.751 1.00 0.00 76 LEU A CA 11
ATOM 20521 C C . LEU A 1 100 ? 16.171 -28.449 5.923 1.00 0.00 76 LEU A C 11
ATOM 20522 O O . LEU A 1 100 ? 16.170 -28.597 4.698 1.00 0.00 76 LEU A O 11
ATOM 20538 N N . SER A 1 101 ? 15.085 -28.064 6.622 1.00 0.00 77 SER A N 11
ATOM 20539 C CA . SER A 1 101 ? 13.777 -27.759 6.012 1.00 0.00 77 SER A CA 11
ATOM 20540 C C . SER A 1 101 ? 13.740 -26.319 5.447 1.00 0.00 77 SER A C 11
ATOM 20541 O O . SER A 1 101 ? 14.470 -25.441 5.918 1.00 0.00 77 SER A O 11
ATOM 20549 N N . ASP A 1 102 ? 12.858 -26.082 4.457 1.00 0.00 78 ASP A N 11
ATOM 20550 C CA . ASP A 1 102 ? 12.598 -24.733 3.907 1.00 0.00 78 ASP A CA 11
ATOM 20551 C C . ASP A 1 102 ? 12.051 -23.797 4.996 1.00 0.00 78 ASP A C 11
ATOM 20552 O O . ASP A 1 102 ? 12.266 -22.583 4.939 1.00 0.00 78 ASP A O 11
ATOM 20561 N N . ASP A 1 103 ? 11.367 -24.385 5.998 1.00 0.00 79 ASP A N 11
ATOM 20562 C CA . ASP A 1 103 ? 10.847 -23.640 7.156 1.00 0.00 79 ASP A CA 11
ATOM 20563 C C . ASP A 1 103 ? 11.993 -23.152 8.054 1.00 0.00 79 ASP A C 11
ATOM 20564 O O . ASP A 1 103 ? 11.923 -22.070 8.630 1.00 0.00 79 ASP A O 11
ATOM 20573 N N . GLU A 1 104 ? 13.054 -23.968 8.154 1.00 0.00 80 GLU A N 11
ATOM 20574 C CA . GLU A 1 104 ? 14.254 -23.633 8.939 1.00 0.00 80 GLU A CA 11
ATOM 20575 C C . GLU A 1 104 ? 15.068 -22.528 8.241 1.00 0.00 80 GLU A C 11
ATOM 20576 O O . GLU A 1 104 ? 15.723 -21.707 8.904 1.00 0.00 80 GLU A O 11
ATOM 20588 N N . LYS A 1 105 ? 14.980 -22.481 6.899 1.00 0.00 81 LYS A N 11
ATOM 20589 C CA . LYS A 1 105 ? 15.532 -21.369 6.108 1.00 0.00 81 LYS A CA 11
ATOM 20590 C C . LYS A 1 105 ? 14.755 -20.063 6.408 1.00 0.00 81 LYS A C 11
ATOM 20591 O O . LYS A 1 105 ? 15.358 -18.994 6.582 1.00 0.00 81 LYS A O 11
ATOM 20610 N N . LEU A 1 106 ? 13.415 -20.186 6.500 1.00 0.00 82 LEU A N 11
ATOM 20611 C CA . LEU A 1 106 ? 12.512 -19.075 6.892 1.00 0.00 82 LEU A CA 11
ATOM 20612 C C . LEU A 1 106 ? 12.876 -18.538 8.298 1.00 0.00 82 LEU A C 11
ATOM 20613 O O . LEU A 1 106 ? 12.877 -17.318 8.521 1.00 0.00 82 LEU A O 11
ATOM 20629 N N . GLU A 1 107 ? 13.197 -19.475 9.223 1.00 0.00 83 GLU A N 11
ATOM 20630 C CA . GLU A 1 107 ? 13.612 -19.144 10.602 1.00 0.00 83 GLU A CA 11
ATOM 20631 C C . GLU A 1 107 ? 14.871 -18.266 10.599 1.00 0.00 83 GLU A C 11
ATOM 20632 O O . GLU A 1 107 ? 14.924 -17.254 11.295 1.00 0.00 83 GLU A O 11
ATOM 20644 N N . LEU A 1 108 ? 15.876 -18.682 9.806 1.00 0.00 84 LEU A N 11
ATOM 20645 C CA . LEU A 1 108 ? 17.162 -17.961 9.671 1.00 0.00 84 LEU A CA 11
ATOM 20646 C C . LEU A 1 108 ? 16.963 -16.519 9.173 1.00 0.00 84 LEU A C 11
ATOM 20647 O O . LEU A 1 108 ? 17.520 -15.566 9.744 1.00 0.00 84 LEU A O 11
ATOM 20663 N N . LEU A 1 109 ? 16.144 -16.377 8.122 1.00 0.00 85 LEU A N 11
ATOM 20664 C CA . LEU A 1 109 ? 15.822 -15.064 7.534 1.00 0.00 85 LEU A CA 11
ATOM 20665 C C . LEU A 1 109 ? 15.125 -14.140 8.566 1.00 0.00 85 LEU A C 11
ATOM 20666 O O . LEU A 1 109 ? 15.356 -12.931 8.591 1.00 0.00 85 LEU A O 11
ATOM 20682 N N . SER A 1 110 ? 14.270 -14.737 9.417 1.00 0.00 86 SER A N 11
ATOM 20683 C CA . SER A 1 110 ? 13.557 -14.013 10.483 1.00 0.00 86 SER A CA 11
ATOM 20684 C C . SER A 1 110 ? 14.488 -13.687 11.670 1.00 0.00 86 SER A C 11
ATOM 20685 O O . SER A 1 110 ? 14.287 -12.679 12.360 1.00 0.00 86 SER A O 11
ATOM 20693 N N . SER A 1 111 ? 15.507 -14.544 11.892 1.00 0.00 87 SER A N 11
ATOM 20694 C CA . SER A 1 111 ? 16.478 -14.382 12.991 1.00 0.00 87 SER A CA 11
ATOM 20695 C C . SER A 1 111 ? 17.372 -13.168 12.743 1.00 0.00 87 SER A C 11
ATOM 20696 O O . SER A 1 111 ? 17.701 -12.419 13.675 1.00 0.00 87 SER A O 11
ATOM 20704 N N . ASP A 1 112 ? 17.767 -12.986 11.468 1.00 0.00 88 ASP A N 11
ATOM 20705 C CA . ASP A 1 112 ? 18.619 -11.868 11.041 1.00 0.00 88 ASP A CA 11
ATOM 20706 C C . ASP A 1 112 ? 18.148 -11.331 9.683 1.00 0.00 88 ASP A C 11
ATOM 20707 O O . ASP A 1 112 ? 18.095 -12.077 8.702 1.00 0.00 88 ASP A O 11
ATOM 20716 N N . GLY A 1 113 ? 17.833 -10.021 9.637 1.00 0.00 89 GLY A N 11
ATOM 20717 C CA . GLY A 1 113 ? 17.561 -9.320 8.380 1.00 0.00 89 GLY A CA 11
ATOM 20718 C C . GLY A 1 113 ? 18.818 -9.120 7.542 1.00 0.00 89 GLY A C 11
ATOM 20719 O O . GLY A 1 113 ? 18.740 -8.791 6.361 1.00 0.00 89 GLY A O 11
ATOM 20723 N N . MET A 1 114 ? 19.987 -9.304 8.181 1.00 0.00 90 MET A N 11
ATOM 20724 C CA . MET A 1 114 ? 21.287 -9.316 7.500 1.00 0.00 90 MET A CA 11
ATOM 20725 C C . MET A 1 114 ? 21.497 -10.637 6.735 1.00 0.00 90 MET A C 11
ATOM 20726 O O . MET A 1 114 ? 22.254 -10.671 5.755 1.00 0.00 90 MET A O 11
ATOM 20740 N N . LEU A 1 115 ? 20.851 -11.735 7.205 1.00 0.00 91 LEU A N 11
ATOM 20741 C CA . LEU A 1 115 ? 20.832 -13.020 6.475 1.00 0.00 91 LEU A CA 11
ATOM 20742 C C . LEU A 1 115 ? 19.987 -12.900 5.207 1.00 0.00 91 LEU A C 11
ATOM 20743 O O . LEU A 1 115 ? 20.246 -13.593 4.216 1.00 0.00 91 LEU A O 11
ATOM 20759 N N . VAL A 1 116 ? 18.983 -12.006 5.252 1.00 0.00 92 VAL A N 11
ATOM 20760 C CA . VAL A 1 116 ? 18.163 -11.679 4.081 1.00 0.00 92 VAL A CA 11
ATOM 20761 C C . VAL A 1 116 ? 18.939 -10.700 3.178 1.00 0.00 92 VAL A C 11
ATOM 20762 O O . VAL A 1 116 ? 19.824 -9.959 3.650 1.00 0.00 92 VAL A O 11
ATOM 20775 N N . LYS A 1 117 ? 18.628 -10.732 1.879 1.00 0.00 93 LYS A N 11
ATOM 20776 C CA . LYS A 1 117 ? 19.144 -9.766 0.912 1.00 0.00 93 LYS A CA 11
ATOM 20777 C C . LYS A 1 117 ? 18.631 -8.370 1.282 1.00 0.00 93 LYS A C 11
ATOM 20778 O O . LYS A 1 117 ? 17.412 -8.142 1.285 1.00 0.00 93 LYS A O 11
ATOM 20797 N N . ARG A 1 118 ? 19.571 -7.472 1.640 1.00 0.00 94 ARG A N 11
ATOM 20798 C CA . ARG A 1 118 ? 19.267 -6.069 1.968 1.00 0.00 94 ARG A CA 11
ATOM 20799 C C . ARG A 1 118 ? 18.430 -5.395 0.852 1.00 0.00 94 ARG A C 11
ATOM 20800 O O . ARG A 1 118 ? 17.391 -4.829 1.170 1.00 0.00 94 ARG A O 11
ATOM 20821 N N . PRO A 1 119 ? 18.822 -5.476 -0.480 1.00 0.00 95 PRO A N 11
ATOM 20822 C CA . PRO A 1 119 ? 17.947 -5.009 -1.564 1.00 0.00 95 PRO A CA 11
ATOM 20823 C C . PRO A 1 119 ? 16.821 -6.027 -1.824 1.00 0.00 95 PRO A C 11
ATOM 20824 O O . PRO A 1 119 ? 17.041 -7.073 -2.445 1.00 0.00 95 PRO A O 11
ATOM 20835 N N . LEU A 1 120 ? 15.642 -5.744 -1.267 1.00 0.00 96 LEU A N 11
ATOM 20836 C CA . LEU A 1 120 ? 14.419 -6.514 -1.516 1.00 0.00 96 LEU A CA 11
ATOM 20837 C C . LEU A 1 120 ? 13.266 -5.517 -1.647 1.00 0.00 96 LEU A C 11
ATOM 20838 O O . LEU A 1 120 ? 13.276 -4.460 -1.026 1.00 0.00 96 LEU A O 11
ATOM 20854 N N . ALA A 1 121 ? 12.305 -5.845 -2.495 1.00 0.00 97 ALA A N 11
ATOM 20855 C CA . ALA A 1 121 ? 11.104 -5.045 -2.706 1.00 0.00 97 ALA A CA 11
ATOM 20856 C C . ALA A 1 121 ? 9.945 -6.014 -2.915 1.00 0.00 97 ALA A C 11
ATOM 20857 O O . ALA A 1 121 ? 9.932 -6.724 -3.902 1.00 0.00 97 ALA A O 11
ATOM 20864 N N . VAL A 1 122 ? 9.015 -6.094 -1.962 1.00 0.00 98 VAL A N 11
ATOM 20865 C CA . VAL A 1 122 ? 7.888 -7.052 -2.023 1.00 0.00 98 VAL A CA 11
ATOM 20866 C C . VAL A 1 122 ? 6.548 -6.305 -1.999 1.00 0.00 98 VAL A C 11
ATOM 20867 O O . VAL A 1 122 ? 6.460 -5.187 -1.512 1.00 0.00 98 VAL A O 11
ATOM 20880 N N . MET A 1 123 ? 5.521 -6.935 -2.559 1.00 0.00 99 MET A N 11
ATOM 20881 C CA . MET A 1 123 ? 4.144 -6.427 -2.568 1.00 0.00 99 MET A CA 11
ATOM 20882 C C . MET A 1 123 ? 3.200 -7.640 -2.351 1.00 0.00 99 MET A C 11
ATOM 20883 O O . MET A 1 123 ? 3.663 -8.710 -1.913 1.00 0.00 99 MET A O 11
ATOM 20897 N N . GLY A 1 124 ? 1.894 -7.477 -2.649 1.00 0.00 100 GLY A N 11
ATOM 20898 C CA . GLY A 1 124 ? 0.913 -8.554 -2.512 1.00 0.00 100 GLY A CA 11
ATOM 20899 C C . GLY A 1 124 ? 1.248 -9.805 -3.322 1.00 0.00 100 GLY A C 11
ATOM 20900 O O . GLY A 1 124 ? 1.365 -10.893 -2.762 1.00 0.00 100 GLY A O 11
ATOM 20904 N N . ASP A 1 125 ? 1.438 -9.636 -4.641 1.00 0.00 101 ASP A N 11
ATOM 20905 C CA . ASP A 1 125 ? 1.656 -10.765 -5.578 1.00 0.00 101 ASP A CA 11
ATOM 20906 C C . ASP A 1 125 ? 2.972 -10.606 -6.376 1.00 0.00 101 ASP A C 11
ATOM 20907 O O . ASP A 1 125 ? 3.283 -11.438 -7.231 1.00 0.00 101 ASP A O 11
ATOM 20916 N N . LYS A 1 126 ? 3.753 -9.547 -6.073 1.00 0.00 102 LYS A N 11
ATOM 20917 C CA . LYS A 1 126 ? 4.973 -9.177 -6.841 1.00 0.00 102 LYS A CA 11
ATOM 20918 C C . LYS A 1 126 ? 6.184 -8.982 -5.901 1.00 0.00 102 LYS A C 11
ATOM 20919 O O . LYS A 1 126 ? 6.004 -8.581 -4.757 1.00 0.00 102 LYS A O 11
ATOM 20938 N N . ILE A 1 127 ? 7.415 -9.261 -6.400 1.00 0.00 103 ILE A N 11
ATOM 20939 C CA . ILE A 1 127 ? 8.667 -9.122 -5.603 1.00 0.00 103 ILE A CA 11
ATOM 20940 C C . ILE A 1 127 ? 9.920 -9.049 -6.526 1.00 0.00 103 ILE A C 11
ATOM 20941 O O . ILE A 1 127 ? 9.948 -9.665 -7.601 1.00 0.00 103 ILE A O 11
ATOM 20957 N N . THR A 1 128 ? 10.941 -8.270 -6.100 1.00 0.00 104 THR A N 11
ATOM 20958 C CA . THR A 1 128 ? 12.252 -8.175 -6.769 1.00 0.00 104 THR A CA 11
ATOM 20959 C C . THR A 1 128 ? 13.386 -8.258 -5.725 1.00 0.00 104 THR A C 11
ATOM 20960 O O . THR A 1 128 ? 13.328 -7.586 -4.688 1.00 0.00 104 THR A O 11
ATOM 20971 N N . LEU A 1 129 ? 14.397 -9.107 -6.006 1.00 0.00 105 LEU A N 11
ATOM 20972 C CA . LEU A 1 129 ? 15.609 -9.254 -5.163 1.00 0.00 105 LEU A CA 11
ATOM 20973 C C . LEU A 1 129 ? 16.827 -8.653 -5.880 1.00 0.00 105 LEU A C 11
ATOM 20974 O O . LEU A 1 129 ? 16.980 -8.812 -7.096 1.00 0.00 105 LEU A O 11
ATOM 20990 N N . GLY A 1 130 ? 17.700 -7.985 -5.097 1.00 0.00 106 GLY A N 11
ATOM 20991 C CA . GLY A 1 130 ? 18.853 -7.251 -5.627 1.00 0.00 106 GLY A CA 11
ATOM 20992 C C . GLY A 1 130 ? 18.453 -6.005 -6.417 1.00 0.00 106 GLY A C 11
ATOM 20993 O O . GLY A 1 130 ? 17.260 -5.751 -6.630 1.00 0.00 106 GLY A O 11
ATOM 20997 N N . PHE A 1 131 ? 19.447 -5.200 -6.847 1.00 0.00 107 PHE A N 11
ATOM 20998 C CA . PHE A 1 131 ? 19.196 -4.125 -7.819 1.00 0.00 107 PHE A CA 11
ATOM 20999 C C . PHE A 1 131 ? 19.143 -4.765 -9.213 1.00 0.00 107 PHE A C 11
ATOM 21000 O O . PHE A 1 131 ? 20.171 -4.927 -9.886 1.00 0.00 107 PHE A O 11
ATOM 21017 N N . LYS A 1 132 ? 17.949 -5.221 -9.586 1.00 0.00 108 LYS A N 11
ATOM 21018 C CA . LYS A 1 132 ? 17.687 -5.834 -10.890 1.00 0.00 108 LYS A CA 11
ATOM 21019 C C . LYS A 1 132 ? 16.691 -4.959 -11.648 1.00 0.00 108 LYS A C 11
ATOM 21020 O O . LYS A 1 132 ? 15.487 -5.085 -11.439 1.00 0.00 108 LYS A O 11
ATOM 21039 N N . GLU A 1 133 ? 17.206 -4.035 -12.489 1.00 0.00 109 GLU A N 11
ATOM 21040 C CA . GLU A 1 133 ? 16.359 -3.137 -13.307 1.00 0.00 109 GLU A CA 11
ATOM 21041 C C . GLU A 1 133 ? 15.497 -3.955 -14.285 1.00 0.00 109 GLU A C 11
ATOM 21042 O O . GLU A 1 133 ? 14.342 -3.603 -14.561 1.00 0.00 109 GLU A O 11
ATOM 21054 N N . ASP A 1 134 ? 16.084 -5.059 -14.781 1.00 0.00 110 ASP A N 11
ATOM 21055 C CA . ASP A 1 134 ? 15.383 -6.034 -15.629 1.00 0.00 110 ASP A CA 11
ATOM 21056 C C . ASP A 1 134 ? 14.145 -6.594 -14.898 1.00 0.00 110 ASP A C 11
ATOM 21057 O O . ASP A 1 134 ? 13.040 -6.586 -15.445 1.00 0.00 110 ASP A O 11
ATOM 21066 N N . GLN A 1 135 ? 14.338 -7.055 -13.650 1.00 0.00 111 GLN A N 11
ATOM 21067 C CA . GLN A 1 135 ? 13.240 -7.558 -12.821 1.00 0.00 111 GLN A CA 11
ATOM 21068 C C . GLN A 1 135 ? 12.286 -6.438 -12.372 1.00 0.00 111 GLN A C 11
ATOM 21069 O O . GLN A 1 135 ? 11.120 -6.709 -12.124 1.00 0.00 111 GLN A O 11
ATOM 21083 N N . TYR A 1 136 ? 12.763 -5.181 -12.282 1.00 0.00 112 TYR A N 11
ATOM 21084 C CA . TYR A 1 136 ? 11.893 -4.035 -11.925 1.00 0.00 112 TYR A CA 11
ATOM 21085 C C . TYR A 1 136 ? 10.851 -3.790 -13.035 1.00 0.00 112 TYR A C 11
ATOM 21086 O O . TYR A 1 136 ? 9.659 -3.626 -12.752 1.00 0.00 112 TYR A O 11
ATOM 21104 N N . LYS A 1 137 ? 11.304 -3.797 -14.309 1.00 0.00 113 LYS A N 11
ATOM 21105 C CA . LYS A 1 137 ? 10.401 -3.615 -15.466 1.00 0.00 113 LYS A CA 11
ATOM 21106 C C . LYS A 1 137 ? 9.599 -4.896 -15.779 1.00 0.00 113 LYS A C 11
ATOM 21107 O O . LYS A 1 137 ? 8.536 -4.834 -16.406 1.00 0.00 113 LYS A O 11
ATOM 21126 N N . GLU A 1 138 ? 10.129 -6.048 -15.340 1.00 0.00 114 GLU A N 11
ATOM 21127 C CA . GLU A 1 138 ? 9.457 -7.353 -15.491 1.00 0.00 114 GLU A CA 11
ATOM 21128 C C . GLU A 1 138 ? 8.290 -7.500 -14.488 1.00 0.00 114 GLU A C 11
ATOM 21129 O O . GLU A 1 138 ? 7.208 -7.964 -14.847 1.00 0.00 114 GLU A O 11
ATOM 21141 N N . THR A 1 139 ? 8.531 -7.073 -13.237 1.00 0.00 115 THR A N 11
ATOM 21142 C CA . THR A 1 139 ? 7.662 -7.393 -12.085 1.00 0.00 115 THR A CA 11
ATOM 21143 C C . THR A 1 139 ? 6.709 -6.232 -11.739 1.00 0.00 115 THR A C 11
ATOM 21144 O O . THR A 1 139 ? 5.509 -6.447 -11.542 1.00 0.00 115 THR A O 11
ATOM 21155 N N . TRP A 1 140 ? 7.243 -5.004 -11.659 1.00 0.00 116 TRP A N 11
ATOM 21156 C CA . TRP A 1 140 ? 6.456 -3.822 -11.241 1.00 0.00 116 TRP A CA 11
ATOM 21157 C C . TRP A 1 140 ? 5.778 -3.152 -12.445 1.00 0.00 116 TRP A C 11
ATOM 21158 O O . TRP A 1 140 ? 4.638 -2.690 -12.356 1.00 0.00 116 TRP A O 11
ATOM 21179 N N . LEU A 1 141 ? 6.504 -3.116 -13.570 1.00 0.00 117 LEU A N 11
ATOM 21180 C CA . LEU A 1 141 ? 6.169 -2.270 -14.735 1.00 0.00 117 LEU A CA 11
ATOM 21181 C C . LEU A 1 141 ? 5.696 -3.117 -15.929 1.00 0.00 117 LEU A C 11
ATOM 21182 O O . LEU A 1 141 ? 5.470 -4.325 -15.782 1.00 0.00 117 LEU A O 11
ATOM 21198 N N . ALA A 1 142 ? 5.543 -2.440 -17.098 1.00 0.00 118 ALA A N 11
ATOM 21199 C CA . ALA A 1 142 ? 5.179 -3.054 -18.390 1.00 0.00 118 ALA A CA 11
ATOM 21200 C C . ALA A 1 142 ? 3.793 -3.759 -18.319 1.00 0.00 118 ALA A C 11
ATOM 21201 O O . ALA A 1 142 ? 3.727 -5.010 -18.240 1.00 0.00 118 ALA A O 11
ATOM 21209 N N . MET A 1 25 ? 2.094 -0.030 0.751 1.00 0.00 1 MET A N 12
ATOM 21210 C CA . MET A 1 25 ? 2.433 -0.205 -0.672 1.00 0.00 1 MET A CA 12
ATOM 21211 C C . MET A 1 25 ? 3.604 -1.194 -0.807 1.00 0.00 1 MET A C 12
ATOM 21212 O O . MET A 1 25 ? 3.888 -1.926 0.150 1.00 0.00 1 MET A O 12
ATOM 21226 N N . ILE A 1 26 ? 4.238 -1.252 -2.006 1.00 0.00 2 ILE A N 12
ATOM 21227 C CA . ILE A 1 26 ? 5.354 -2.188 -2.315 1.00 0.00 2 ILE A CA 12
ATOM 21228 C C . ILE A 1 26 ? 6.442 -2.122 -1.238 1.00 0.00 2 ILE A C 12
ATOM 21229 O O . ILE A 1 26 ? 7.165 -1.148 -1.172 1.00 0.00 2 ILE A O 12
ATOM 21245 N N . LYS A 1 27 ? 6.518 -3.164 -0.406 1.00 0.00 3 LYS A N 12
ATOM 21246 C CA . LYS A 1 27 ? 7.421 -3.215 0.760 1.00 0.00 3 LYS A CA 12
ATOM 21247 C C . LYS A 1 27 ? 8.886 -3.246 0.313 1.00 0.00 3 LYS A C 12
ATOM 21248 O O . LYS A 1 27 ? 9.483 -4.318 0.149 1.00 0.00 3 LYS A O 12
ATOM 21267 N N . PHE A 1 28 ? 9.422 -2.050 0.069 1.00 0.00 4 PHE A N 12
ATOM 21268 C CA . PHE A 1 28 ? 10.798 -1.851 -0.371 1.00 0.00 4 PHE A CA 12
ATOM 21269 C C . PHE A 1 28 ? 11.707 -1.887 0.859 1.00 0.00 4 PHE A C 12
ATOM 21270 O O . PHE A 1 28 ? 11.920 -0.863 1.527 1.00 0.00 4 PHE A O 12
ATOM 21287 N N . TYR A 1 29 ? 12.179 -3.088 1.193 1.00 0.00 5 TYR A N 12
ATOM 21288 C CA . TYR A 1 29 ? 13.130 -3.283 2.276 1.00 0.00 5 TYR A CA 12
ATOM 21289 C C . TYR A 1 29 ? 14.522 -2.830 1.818 1.00 0.00 5 TYR A C 12
ATOM 21290 O O . TYR A 1 29 ? 14.937 -3.124 0.684 1.00 0.00 5 TYR A O 12
ATOM 21308 N N . GLN A 1 30 ? 15.206 -2.068 2.684 1.00 0.00 6 GLN A N 12
ATOM 21309 C CA . GLN A 1 30 ? 16.597 -1.636 2.458 1.00 0.00 6 GLN A CA 12
ATOM 21310 C C . GLN A 1 30 ? 17.293 -1.458 3.810 1.00 0.00 6 GLN A C 12
ATOM 21311 O O . GLN A 1 30 ? 16.660 -1.544 4.849 1.00 0.00 6 GLN A O 12
ATOM 21325 N N . TYR A 1 31 ? 18.603 -1.227 3.787 1.00 0.00 7 TYR A N 12
ATOM 21326 C CA . TYR A 1 31 ? 19.363 -0.812 4.975 1.00 0.00 7 TYR A CA 12
ATOM 21327 C C . TYR A 1 31 ? 20.662 -0.155 4.520 1.00 0.00 7 TYR A C 12
ATOM 21328 O O . TYR A 1 31 ? 21.253 -0.593 3.519 1.00 0.00 7 TYR A O 12
ATOM 21346 N N . LYS A 1 32 ? 21.080 0.886 5.277 1.00 0.00 8 LYS A N 12
ATOM 21347 C CA . LYS A 1 32 ? 22.274 1.715 5.003 1.00 0.00 8 LYS A CA 12
ATOM 21348 C C . LYS A 1 32 ? 22.047 2.614 3.759 1.00 0.00 8 LYS A C 12
ATOM 21349 O O . LYS A 1 32 ? 21.329 2.233 2.821 1.00 0.00 8 LYS A O 12
ATOM 21368 N N . ASN A 1 33 ? 22.641 3.820 3.774 1.00 0.00 9 ASN A N 12
ATOM 21369 C CA . ASN A 1 33 ? 22.579 4.767 2.642 1.00 0.00 9 ASN A CA 12
ATOM 21370 C C . ASN A 1 33 ? 23.424 4.224 1.472 1.00 0.00 9 ASN A C 12
ATOM 21371 O O . ASN A 1 33 ? 24.594 4.586 1.301 1.00 0.00 9 ASN A O 12
ATOM 21382 N N . CYS A 1 34 ? 22.827 3.294 0.718 1.00 0.00 10 CYS A N 12
ATOM 21383 C CA . CYS A 1 34 ? 23.484 2.566 -0.370 1.00 0.00 10 CYS A CA 12
ATOM 21384 C C . CYS A 1 34 ? 23.118 3.189 -1.719 1.00 0.00 10 CYS A C 12
ATOM 21385 O O . CYS A 1 34 ? 21.984 3.648 -1.898 1.00 0.00 10 CYS A O 12
ATOM 21393 N N . THR A 1 35 ? 24.075 3.169 -2.661 1.00 0.00 11 THR A N 12
ATOM 21394 C CA . THR A 1 35 ? 23.853 3.594 -4.055 1.00 0.00 11 THR A CA 12
ATOM 21395 C C . THR A 1 35 ? 22.807 2.685 -4.739 1.00 0.00 11 THR A C 12
ATOM 21396 O O . THR A 1 35 ? 22.091 3.122 -5.630 1.00 0.00 11 THR A O 12
ATOM 21407 N N . THR A 1 36 ? 22.746 1.420 -4.282 1.00 0.00 12 THR A N 12
ATOM 21408 C CA . THR A 1 36 ? 21.736 0.433 -4.699 1.00 0.00 12 THR A CA 12
ATOM 21409 C C . THR A 1 36 ? 20.317 0.934 -4.351 1.00 0.00 12 THR A C 12
ATOM 21410 O O . THR A 1 36 ? 19.428 0.954 -5.205 1.00 0.00 12 THR A O 12
ATOM 21421 N N . CYS A 1 37 ? 20.162 1.375 -3.086 1.00 0.00 13 CYS A N 12
ATOM 21422 C CA . CYS A 1 37 ? 18.896 1.912 -2.540 1.00 0.00 13 CYS A CA 12
ATOM 21423 C C . CYS A 1 37 ? 18.513 3.231 -3.240 1.00 0.00 13 CYS A C 12
ATOM 21424 O O . CYS A 1 37 ? 17.338 3.466 -3.529 1.00 0.00 13 CYS A O 12
ATOM 21432 N N . LYS A 1 38 ? 19.533 4.063 -3.532 1.00 0.00 14 LYS A N 12
ATOM 21433 C CA . LYS A 1 38 ? 19.358 5.374 -4.193 1.00 0.00 14 LYS A CA 12
ATOM 21434 C C . LYS A 1 38 ? 18.834 5.207 -5.627 1.00 0.00 14 LYS A C 12
ATOM 21435 O O . LYS A 1 38 ? 17.849 5.834 -6.006 1.00 0.00 14 LYS A O 12
ATOM 21454 N N . LYS A 1 39 ? 19.495 4.329 -6.393 1.00 0.00 15 LYS A N 12
ATOM 21455 C CA . LYS A 1 39 ? 19.170 4.062 -7.805 1.00 0.00 15 LYS A CA 12
ATOM 21456 C C . LYS A 1 39 ? 17.815 3.344 -7.941 1.00 0.00 15 LYS A C 12
ATOM 21457 O O . LYS A 1 39 ? 17.069 3.586 -8.901 1.00 0.00 15 LYS A O 12
ATOM 21476 N N . ALA A 1 40 ? 17.520 2.452 -6.977 1.00 0.00 16 ALA A N 12
ATOM 21477 C CA . ALA A 1 40 ? 16.245 1.714 -6.921 1.00 0.00 16 ALA A CA 12
ATOM 21478 C C . ALA A 1 40 ? 15.080 2.695 -6.697 1.00 0.00 16 ALA A C 12
ATOM 21479 O O . ALA A 1 40 ? 14.129 2.726 -7.473 1.00 0.00 16 ALA A O 12
ATOM 21486 N N . ALA A 1 41 ? 15.228 3.542 -5.663 1.00 0.00 17 ALA A N 12
ATOM 21487 C CA . ALA A 1 41 ? 14.237 4.581 -5.299 1.00 0.00 17 ALA A CA 12
ATOM 21488 C C . ALA A 1 41 ? 14.075 5.631 -6.426 1.00 0.00 17 ALA A C 12
ATOM 21489 O O . ALA A 1 41 ? 12.983 6.147 -6.643 1.00 0.00 17 ALA A O 12
ATOM 21496 N N . LYS A 1 42 ? 15.191 5.907 -7.125 1.00 0.00 18 LYS A N 12
ATOM 21497 C CA . LYS A 1 42 ? 15.256 6.847 -8.266 1.00 0.00 18 LYS A CA 12
ATOM 21498 C C . LYS A 1 42 ? 14.384 6.357 -9.433 1.00 0.00 18 LYS A C 12
ATOM 21499 O O . LYS A 1 42 ? 13.564 7.111 -9.961 1.00 0.00 18 LYS A O 12
ATOM 21518 N N . PHE A 1 43 ? 14.567 5.080 -9.802 1.00 0.00 19 PHE A N 12
ATOM 21519 C CA . PHE A 1 43 ? 13.898 4.459 -10.966 1.00 0.00 19 PHE A CA 12
ATOM 21520 C C . PHE A 1 43 ? 12.389 4.258 -10.693 1.00 0.00 19 PHE A C 12
ATOM 21521 O O . PHE A 1 43 ? 11.529 4.602 -11.530 1.00 0.00 19 PHE A O 12
ATOM 21538 N N . LEU A 1 44 ? 12.090 3.722 -9.493 1.00 0.00 20 LEU A N 12
ATOM 21539 C CA . LEU A 1 44 ? 10.715 3.474 -9.031 1.00 0.00 20 LEU A CA 12
ATOM 21540 C C . LEU A 1 44 ? 9.923 4.797 -9.002 1.00 0.00 20 LEU A C 12
ATOM 21541 O O . LEU A 1 44 ? 8.893 4.916 -9.661 1.00 0.00 20 LEU A O 12
ATOM 21557 N N . ASP A 1 45 ? 10.462 5.818 -8.315 1.00 0.00 21 ASP A N 12
ATOM 21558 C CA . ASP A 1 45 ? 9.795 7.135 -8.186 1.00 0.00 21 ASP A CA 12
ATOM 21559 C C . ASP A 1 45 ? 9.748 7.894 -9.532 1.00 0.00 21 ASP A C 12
ATOM 21560 O O . ASP A 1 45 ? 8.861 8.725 -9.738 1.00 0.00 21 ASP A O 12
ATOM 21569 N N . GLU A 1 46 ? 10.699 7.594 -10.448 1.00 0.00 22 GLU A N 12
ATOM 21570 C CA . GLU A 1 46 ? 10.677 8.123 -11.836 1.00 0.00 22 GLU A CA 12
ATOM 21571 C C . GLU A 1 46 ? 9.375 7.700 -12.549 1.00 0.00 22 GLU A C 12
ATOM 21572 O O . GLU A 1 46 ? 8.715 8.515 -13.204 1.00 0.00 22 GLU A O 12
ATOM 21584 N N . TYR A 1 47 ? 9.017 6.415 -12.403 1.00 0.00 23 TYR A N 12
ATOM 21585 C CA . TYR A 1 47 ? 7.753 5.872 -12.952 1.00 0.00 23 TYR A CA 12
ATOM 21586 C C . TYR A 1 47 ? 6.540 6.135 -12.027 1.00 0.00 23 TYR A C 12
ATOM 21587 O O . TYR A 1 47 ? 5.407 5.784 -12.380 1.00 0.00 23 TYR A O 12
ATOM 21605 N N . GLY A 1 48 ? 6.787 6.759 -10.855 1.00 0.00 24 GLY A N 12
ATOM 21606 C CA . GLY A 1 48 ? 5.725 7.075 -9.880 1.00 0.00 24 GLY A CA 12
ATOM 21607 C C . GLY A 1 48 ? 5.233 5.847 -9.113 1.00 0.00 24 GLY A C 12
ATOM 21608 O O . GLY A 1 48 ? 4.128 5.848 -8.555 1.00 0.00 24 GLY A O 12
ATOM 21612 N N . VAL A 1 49 ? 6.072 4.801 -9.103 1.00 0.00 25 VAL A N 12
ATOM 21613 C CA . VAL A 1 49 ? 5.797 3.518 -8.439 1.00 0.00 25 VAL A CA 12
ATOM 21614 C C . VAL A 1 49 ? 5.802 3.686 -6.923 1.00 0.00 25 VAL A C 12
ATOM 21615 O O . VAL A 1 49 ? 6.797 4.141 -6.348 1.00 0.00 25 VAL A O 12
ATOM 21628 N N . SER A 1 50 ? 4.689 3.298 -6.292 1.00 0.00 26 SER A N 12
ATOM 21629 C CA . SER A 1 50 ? 4.508 3.414 -4.852 1.00 0.00 26 SER A CA 12
ATOM 21630 C C . SER A 1 50 ? 5.330 2.339 -4.113 1.00 0.00 26 SER A C 12
ATOM 21631 O O . SER A 1 50 ? 4.885 1.202 -3.941 1.00 0.00 26 SER A O 12
ATOM 21639 N N . TYR A 1 51 ? 6.558 2.723 -3.744 1.00 0.00 27 TYR A N 12
ATOM 21640 C CA . TYR A 1 51 ? 7.494 1.890 -2.974 1.00 0.00 27 TYR A CA 12
ATOM 21641 C C . TYR A 1 51 ? 7.511 2.389 -1.522 1.00 0.00 27 TYR A C 12
ATOM 21642 O O . TYR A 1 51 ? 7.439 3.599 -1.277 1.00 0.00 27 TYR A O 12
ATOM 21660 N N . GLU A 1 52 ? 7.662 1.464 -0.580 1.00 0.00 28 GLU A N 12
ATOM 21661 C CA . GLU A 1 52 ? 7.572 1.726 0.858 1.00 0.00 28 GLU A CA 12
ATOM 21662 C C . GLU A 1 52 ? 8.944 1.449 1.482 1.00 0.00 28 GLU A C 12
ATOM 21663 O O . GLU A 1 52 ? 9.268 0.287 1.738 1.00 0.00 28 GLU A O 12
ATOM 21675 N N . PRO A 1 53 ? 9.798 2.503 1.669 1.00 0.00 29 PRO A N 12
ATOM 21676 C CA . PRO A 1 53 ? 11.144 2.338 2.251 1.00 0.00 29 PRO A CA 12
ATOM 21677 C C . PRO A 1 53 ? 11.064 1.992 3.757 1.00 0.00 29 PRO A C 12
ATOM 21678 O O . PRO A 1 53 ? 10.741 2.843 4.595 1.00 0.00 29 PRO A O 12
ATOM 21689 N N . ILE A 1 54 ? 11.332 0.720 4.079 1.00 0.00 30 ILE A N 12
ATOM 21690 C CA . ILE A 1 54 ? 11.315 0.179 5.456 1.00 0.00 30 ILE A CA 12
ATOM 21691 C C . ILE A 1 54 ? 12.556 -0.711 5.647 1.00 0.00 30 ILE A C 12
ATOM 21692 O O . ILE A 1 54 ? 12.914 -1.486 4.766 1.00 0.00 30 ILE A O 12
ATOM 21708 N N . ASP A 1 55 ? 13.227 -0.571 6.799 1.00 0.00 31 ASP A N 12
ATOM 21709 C CA . ASP A 1 55 ? 14.530 -1.221 7.041 1.00 0.00 31 ASP A CA 12
ATOM 21710 C C . ASP A 1 55 ? 14.386 -2.740 7.187 1.00 0.00 31 ASP A C 12
ATOM 21711 O O . ASP A 1 55 ? 13.522 -3.213 7.920 1.00 0.00 31 ASP A O 12
ATOM 21720 N N . ILE A 1 56 ? 15.267 -3.480 6.492 1.00 0.00 32 ILE A N 12
ATOM 21721 C CA . ILE A 1 56 ? 15.236 -4.952 6.412 1.00 0.00 32 ILE A CA 12
ATOM 21722 C C . ILE A 1 56 ? 15.570 -5.611 7.773 1.00 0.00 32 ILE A C 12
ATOM 21723 O O . ILE A 1 56 ? 15.025 -6.663 8.092 1.00 0.00 32 ILE A O 12
ATOM 21739 N N . VAL A 1 57 ? 16.470 -4.987 8.571 1.00 0.00 33 VAL A N 12
ATOM 21740 C CA . VAL A 1 57 ? 16.901 -5.555 9.883 1.00 0.00 33 VAL A CA 12
ATOM 21741 C C . VAL A 1 57 ? 16.133 -4.923 11.062 1.00 0.00 33 VAL A C 12
ATOM 21742 O O . VAL A 1 57 ? 15.962 -5.555 12.108 1.00 0.00 33 VAL A O 12
ATOM 21755 N N . GLN A 1 58 ? 15.671 -3.676 10.881 1.00 0.00 34 GLN A N 12
ATOM 21756 C CA . GLN A 1 58 ? 14.940 -2.928 11.929 1.00 0.00 34 GLN A CA 12
ATOM 21757 C C . GLN A 1 58 ? 13.442 -3.306 11.908 1.00 0.00 34 GLN A C 12
ATOM 21758 O O . GLN A 1 58 ? 12.746 -3.229 12.926 1.00 0.00 34 GLN A O 12
ATOM 21772 N N . HIS A 1 59 ? 12.964 -3.707 10.719 1.00 0.00 35 HIS A N 12
ATOM 21773 C CA . HIS A 1 59 ? 11.563 -4.123 10.485 1.00 0.00 35 HIS A CA 12
ATOM 21774 C C . HIS A 1 59 ? 11.552 -5.492 9.785 1.00 0.00 35 HIS A C 12
ATOM 21775 O O . HIS A 1 59 ? 10.813 -5.696 8.815 1.00 0.00 35 HIS A O 12
ATOM 21790 N N . THR A 1 60 ? 12.369 -6.438 10.301 1.00 0.00 36 THR A N 12
ATOM 21791 C CA . THR A 1 60 ? 12.507 -7.787 9.714 1.00 0.00 36 THR A CA 12
ATOM 21792 C C . THR A 1 60 ? 11.161 -8.544 9.740 1.00 0.00 36 THR A C 12
ATOM 21793 O O . THR A 1 60 ? 10.501 -8.570 10.791 1.00 0.00 36 THR A O 12
ATOM 21804 N N . PRO A 1 61 ? 10.706 -9.123 8.579 1.00 0.00 37 PRO A N 12
ATOM 21805 C CA . PRO A 1 61 ? 9.549 -10.038 8.561 1.00 0.00 37 PRO A CA 12
ATOM 21806 C C . PRO A 1 61 ? 9.828 -11.282 9.431 1.00 0.00 37 PRO A C 12
ATOM 21807 O O . PRO A 1 61 ? 10.974 -11.740 9.519 1.00 0.00 37 PRO A O 12
ATOM 21818 N N . THR A 1 62 ? 8.793 -11.788 10.114 1.00 0.00 38 THR A N 12
ATOM 21819 C CA . THR A 1 62 ? 8.889 -13.047 10.874 1.00 0.00 38 THR A CA 12
ATOM 21820 C C . THR A 1 62 ? 8.753 -14.246 9.924 1.00 0.00 38 THR A C 12
ATOM 21821 O O . THR A 1 62 ? 8.491 -14.074 8.726 1.00 0.00 38 THR A O 12
ATOM 21832 N N . ILE A 1 63 ? 8.945 -15.451 10.480 1.00 0.00 39 ILE A N 12
ATOM 21833 C CA . ILE A 1 63 ? 8.860 -16.736 9.743 1.00 0.00 39 ILE A CA 12
ATOM 21834 C C . ILE A 1 63 ? 7.509 -16.859 9.007 1.00 0.00 39 ILE A C 12
ATOM 21835 O O . ILE A 1 63 ? 7.454 -17.310 7.857 1.00 0.00 39 ILE A O 12
ATOM 21851 N N . ASN A 1 64 ? 6.445 -16.394 9.689 1.00 0.00 40 ASN A N 12
ATOM 21852 C CA . ASN A 1 64 ? 5.070 -16.344 9.152 1.00 0.00 40 ASN A CA 12
ATOM 21853 C C . ASN A 1 64 ? 4.977 -15.402 7.941 1.00 0.00 40 ASN A C 12
ATOM 21854 O O . ASN A 1 64 ? 4.430 -15.773 6.902 1.00 0.00 40 ASN A O 12
ATOM 21865 N N . GLU A 1 65 ? 5.546 -14.196 8.087 1.00 0.00 41 GLU A N 12
ATOM 21866 C CA . GLU A 1 65 ? 5.469 -13.141 7.060 1.00 0.00 41 GLU A CA 12
ATOM 21867 C C . GLU A 1 65 ? 6.214 -13.556 5.780 1.00 0.00 41 GLU A C 12
ATOM 21868 O O . GLU A 1 65 ? 5.732 -13.321 4.664 1.00 0.00 41 GLU A O 12
ATOM 21880 N N . PHE A 1 66 ? 7.385 -14.190 5.969 1.00 0.00 42 PHE A N 12
ATOM 21881 C CA . PHE A 1 66 ? 8.192 -14.731 4.872 1.00 0.00 42 PHE A CA 12
ATOM 21882 C C . PHE A 1 66 ? 7.419 -15.832 4.123 1.00 0.00 42 PHE A C 12
ATOM 21883 O O . PHE A 1 66 ? 7.166 -15.693 2.931 1.00 0.00 42 PHE A O 12
ATOM 21900 N N . LYS A 1 67 ? 6.993 -16.900 4.831 1.00 0.00 43 LYS A N 12
ATOM 21901 C CA . LYS A 1 67 ? 6.310 -18.052 4.180 1.00 0.00 43 LYS A CA 12
ATOM 21902 C C . LYS A 1 67 ? 5.014 -17.617 3.466 1.00 0.00 43 LYS A C 12
ATOM 21903 O O . LYS A 1 67 ? 4.616 -18.239 2.483 1.00 0.00 43 LYS A O 12
ATOM 21922 N N . THR A 1 68 ? 4.388 -16.529 3.964 1.00 0.00 44 THR A N 12
ATOM 21923 C CA . THR A 1 68 ? 3.232 -15.901 3.310 1.00 0.00 44 THR A CA 12
ATOM 21924 C C . THR A 1 68 ? 3.632 -15.306 1.944 1.00 0.00 44 THR A C 12
ATOM 21925 O O . THR A 1 68 ? 3.126 -15.748 0.919 1.00 0.00 44 THR A O 12
ATOM 21936 N N . ILE A 1 69 ? 4.591 -14.346 1.937 1.00 0.00 45 ILE A N 12
ATOM 21937 C CA . ILE A 1 69 ? 4.992 -13.615 0.702 1.00 0.00 45 ILE A CA 12
ATOM 21938 C C . ILE A 1 69 ? 5.580 -14.575 -0.362 1.00 0.00 45 ILE A C 12
ATOM 21939 O O . ILE A 1 69 ? 5.480 -14.317 -1.552 1.00 0.00 45 ILE A O 12
ATOM 21955 N N . ILE A 1 70 ? 6.154 -15.696 0.102 1.00 0.00 46 ILE A N 12
ATOM 21956 C CA . ILE A 1 70 ? 6.749 -16.744 -0.753 1.00 0.00 46 ILE A CA 12
ATOM 21957 C C . ILE A 1 70 ? 5.656 -17.661 -1.336 1.00 0.00 46 ILE A C 12
ATOM 21958 O O . ILE A 1 70 ? 5.734 -18.070 -2.498 1.00 0.00 46 ILE A O 12
ATOM 21974 N N . ALA A 1 71 ? 4.625 -17.959 -0.526 1.00 0.00 47 ALA A N 12
ATOM 21975 C CA . ALA A 1 71 ? 3.453 -18.745 -0.976 1.00 0.00 47 ALA A CA 12
ATOM 21976 C C . ALA A 1 71 ? 2.555 -17.914 -1.911 1.00 0.00 47 ALA A C 12
ATOM 21977 O O . ALA A 1 71 ? 1.852 -18.465 -2.762 1.00 0.00 47 ALA A O 12
ATOM 21984 N N . ASN A 1 72 ? 2.585 -16.585 -1.729 1.00 0.00 48 ASN A N 12
ATOM 21985 C CA . ASN A 1 72 ? 1.719 -15.641 -2.456 1.00 0.00 48 ASN A CA 12
ATOM 21986 C C . ASN A 1 72 ? 2.316 -15.302 -3.835 1.00 0.00 48 ASN A C 12
ATOM 21987 O O . ASN A 1 72 ? 1.643 -15.470 -4.854 1.00 0.00 48 ASN A O 12
ATOM 21998 N N . THR A 1 73 ? 3.581 -14.838 -3.857 1.00 0.00 49 THR A N 12
ATOM 21999 C CA . THR A 1 73 ? 4.267 -14.442 -5.110 1.00 0.00 49 THR A CA 12
ATOM 22000 C C . THR A 1 73 ? 4.798 -15.679 -5.858 1.00 0.00 49 THR A C 12
ATOM 22001 O O . THR A 1 73 ? 4.678 -15.782 -7.086 1.00 0.00 49 THR A O 12
ATOM 22012 N N . GLY A 1 74 ? 5.385 -16.616 -5.089 1.00 0.00 50 GLY A N 12
ATOM 22013 C CA . GLY A 1 74 ? 6.019 -17.820 -5.642 1.00 0.00 50 GLY A CA 12
ATOM 22014 C C . GLY A 1 74 ? 7.531 -17.686 -5.764 1.00 0.00 50 GLY A C 12
ATOM 22015 O O . GLY A 1 74 ? 8.157 -18.406 -6.553 1.00 0.00 50 GLY A O 12
ATOM 22019 N N . VAL A 1 75 ? 8.122 -16.775 -4.965 1.00 0.00 51 VAL A N 12
ATOM 22020 C CA . VAL A 1 75 ? 9.570 -16.488 -5.006 1.00 0.00 51 VAL A CA 12
ATOM 22021 C C . VAL A 1 75 ? 10.363 -17.616 -4.324 1.00 0.00 51 VAL A C 12
ATOM 22022 O O . VAL A 1 75 ? 9.830 -18.312 -3.454 1.00 0.00 51 VAL A O 12
ATOM 22035 N N . GLU A 1 76 ? 11.613 -17.822 -4.762 1.00 0.00 52 GLU A N 12
ATOM 22036 C CA . GLU A 1 76 ? 12.535 -18.762 -4.133 1.00 0.00 52 GLU A CA 12
ATOM 22037 C C . GLU A 1 76 ? 12.942 -18.250 -2.747 1.00 0.00 52 GLU A C 12
ATOM 22038 O O . GLU A 1 76 ? 13.331 -17.085 -2.592 1.00 0.00 52 GLU A O 12
ATOM 22050 N N . ILE A 1 77 ? 12.846 -19.133 -1.756 1.00 0.00 53 ILE A N 12
ATOM 22051 C CA . ILE A 1 77 ? 13.204 -18.834 -0.364 1.00 0.00 53 ILE A CA 12
ATOM 22052 C C . ILE A 1 77 ? 14.751 -18.750 -0.257 1.00 0.00 53 ILE A C 12
ATOM 22053 O O . ILE A 1 77 ? 15.299 -17.958 0.517 1.00 0.00 53 ILE A O 12
ATOM 22069 N N . ASN A 1 78 ? 15.435 -19.554 -1.102 1.00 0.00 54 ASN A N 12
ATOM 22070 C CA . ASN A 1 78 ? 16.904 -19.614 -1.163 1.00 0.00 54 ASN A CA 12
ATOM 22071 C C . ASN A 1 78 ? 17.513 -18.301 -1.699 1.00 0.00 54 ASN A C 12
ATOM 22072 O O . ASN A 1 78 ? 18.558 -17.864 -1.203 1.00 0.00 54 ASN A O 12
ATOM 22083 N N . LYS A 1 79 ? 16.846 -17.657 -2.695 1.00 0.00 55 LYS A N 12
ATOM 22084 C CA . LYS A 1 79 ? 17.367 -16.398 -3.295 1.00 0.00 55 LYS A CA 12
ATOM 22085 C C . LYS A 1 79 ? 17.242 -15.199 -2.318 1.00 0.00 55 LYS A C 12
ATOM 22086 O O . LYS A 1 79 ? 17.892 -14.165 -2.522 1.00 0.00 55 LYS A O 12
ATOM 22105 N N . LEU A 1 80 ? 16.393 -15.347 -1.270 1.00 0.00 56 LEU A N 12
ATOM 22106 C CA . LEU A 1 80 ? 16.183 -14.296 -0.248 1.00 0.00 56 LEU A CA 12
ATOM 22107 C C . LEU A 1 80 ? 17.396 -14.172 0.685 1.00 0.00 56 LEU A C 12
ATOM 22108 O O . LEU A 1 80 ? 17.572 -13.140 1.322 1.00 0.00 56 LEU A O 12
ATOM 22124 N N . PHE A 1 81 ? 18.209 -15.240 0.773 1.00 0.00 57 PHE A N 12
ATOM 22125 C CA . PHE A 1 81 ? 19.473 -15.222 1.532 1.00 0.00 57 PHE A CA 12
ATOM 22126 C C . PHE A 1 81 ? 20.500 -14.287 0.883 1.00 0.00 57 PHE A C 12
ATOM 22127 O O . PHE A 1 81 ? 20.511 -14.130 -0.342 1.00 0.00 57 PHE A O 12
ATOM 22144 N N . ASN A 1 82 ? 21.353 -13.686 1.734 1.00 0.00 58 ASN A N 12
ATOM 22145 C CA . ASN A 1 82 ? 22.565 -12.959 1.319 1.00 0.00 58 ASN A CA 12
ATOM 22146 C C . ASN A 1 82 ? 23.551 -13.946 0.637 1.00 0.00 58 ASN A C 12
ATOM 22147 O O . ASN A 1 82 ? 24.549 -14.367 1.217 1.00 0.00 58 ASN A O 12
ATOM 22158 N N . THR A 1 83 ? 23.209 -14.337 -0.597 1.00 0.00 59 THR A N 12
ATOM 22159 C CA . THR A 1 83 ? 23.900 -15.403 -1.341 1.00 0.00 59 THR A CA 12
ATOM 22160 C C . THR A 1 83 ? 25.380 -15.037 -1.599 1.00 0.00 59 THR A C 12
ATOM 22161 O O . THR A 1 83 ? 25.683 -14.077 -2.309 1.00 0.00 59 THR A O 12
ATOM 22172 N N . HIS A 1 84 ? 26.282 -15.783 -0.923 1.00 0.00 60 HIS A N 12
ATOM 22173 C CA . HIS A 1 84 ? 27.757 -15.605 -0.986 1.00 0.00 60 HIS A CA 12
ATOM 22174 C C . HIS A 1 84 ? 28.223 -14.280 -0.333 1.00 0.00 60 HIS A C 12
ATOM 22175 O O . HIS A 1 84 ? 29.418 -13.963 -0.360 1.00 0.00 60 HIS A O 12
ATOM 22190 N N . GLY A 1 85 ? 27.282 -13.546 0.294 1.00 0.00 61 GLY A N 12
ATOM 22191 C CA . GLY A 1 85 ? 27.546 -12.224 0.874 1.00 0.00 61 GLY A CA 12
ATOM 22192 C C . GLY A 1 85 ? 28.078 -12.315 2.301 1.00 0.00 61 GLY A C 12
ATOM 22193 O O . GLY A 1 85 ? 27.363 -11.980 3.250 1.00 0.00 61 GLY A O 12
ATOM 22197 N N . ALA A 1 86 ? 29.333 -12.803 2.414 1.00 0.00 62 ALA A N 12
ATOM 22198 C CA . ALA A 1 86 ? 30.086 -12.960 3.678 1.00 0.00 62 ALA A CA 12
ATOM 22199 C C . ALA A 1 86 ? 29.461 -14.020 4.611 1.00 0.00 62 ALA A C 12
ATOM 22200 O O . ALA A 1 86 ? 29.987 -15.110 4.726 1.00 0.00 62 ALA A O 12
ATOM 22207 N N . LYS A 1 87 ? 28.317 -13.707 5.241 1.00 0.00 63 LYS A N 12
ATOM 22208 C CA . LYS A 1 87 ? 27.722 -14.546 6.312 1.00 0.00 63 LYS A CA 12
ATOM 22209 C C . LYS A 1 87 ? 27.240 -15.915 5.801 1.00 0.00 63 LYS A C 12
ATOM 22210 O O . LYS A 1 87 ? 27.191 -16.878 6.556 1.00 0.00 63 LYS A O 12
ATOM 22229 N N . TYR A 1 88 ? 26.913 -15.994 4.511 1.00 0.00 64 TYR A N 12
ATOM 22230 C CA . TYR A 1 88 ? 26.448 -17.242 3.872 1.00 0.00 64 TYR A CA 12
ATOM 22231 C C . TYR A 1 88 ? 27.541 -18.343 3.927 1.00 0.00 64 TYR A C 12
ATOM 22232 O O . TYR A 1 88 ? 27.232 -19.538 3.992 1.00 0.00 64 TYR A O 12
ATOM 22250 N N . ARG A 1 89 ? 28.820 -17.907 3.927 1.00 0.00 65 ARG A N 12
ATOM 22251 C CA . ARG A 1 89 ? 29.997 -18.809 3.977 1.00 0.00 65 ARG A CA 12
ATOM 22252 C C . ARG A 1 89 ? 30.612 -18.780 5.391 1.00 0.00 65 ARG A C 12
ATOM 22253 O O . ARG A 1 89 ? 31.209 -19.763 5.825 1.00 0.00 65 ARG A O 12
ATOM 22274 N N . GLU A 1 90 ? 30.447 -17.632 6.085 1.00 0.00 66 GLU A N 12
ATOM 22275 C CA . GLU A 1 90 ? 30.971 -17.386 7.443 1.00 0.00 66 GLU A CA 12
ATOM 22276 C C . GLU A 1 90 ? 30.341 -18.373 8.427 1.00 0.00 66 GLU A C 12
ATOM 22277 O O . GLU A 1 90 ? 31.034 -19.150 9.092 1.00 0.00 66 GLU A O 12
ATOM 22289 N N . LEU A 1 91 ? 29.001 -18.347 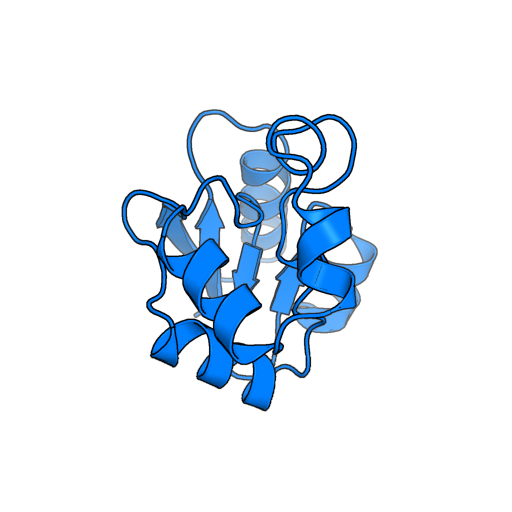8.451 1.00 0.00 67 LEU A N 12
ATOM 22290 C CA . LEU A 1 91 ? 28.173 -19.255 9.260 1.00 0.00 67 LEU A CA 12
ATOM 22291 C C . LEU A 1 91 ? 28.185 -20.665 8.652 1.00 0.00 67 LEU A C 12
ATOM 22292 O O . LEU A 1 91 ? 27.773 -21.630 9.308 1.00 0.00 67 LEU A O 12
ATOM 22308 N N . ASP A 1 92 ? 28.637 -20.746 7.372 1.00 0.00 68 ASP A N 12
ATOM 22309 C CA . ASP A 1 92 ? 28.728 -21.998 6.605 1.00 0.00 68 ASP A CA 12
ATOM 22310 C C . ASP A 1 92 ? 27.300 -22.542 6.406 1.00 0.00 68 ASP A C 12
ATOM 22311 O O . ASP A 1 92 ? 27.001 -23.720 6.636 1.00 0.00 68 ASP A O 12
ATOM 22320 N N . LEU A 1 93 ? 26.416 -21.608 5.969 1.00 0.00 69 LEU A N 12
ATOM 22321 C CA . LEU A 1 93 ? 24.980 -21.865 5.799 1.00 0.00 69 LEU A CA 12
ATOM 22322 C C . LEU A 1 93 ? 24.707 -22.930 4.734 1.00 0.00 69 LEU A C 12
ATOM 22323 O O . LEU A 1 93 ? 23.824 -23.734 4.924 1.00 0.00 69 LEU A O 12
ATOM 22339 N N . LYS A 1 94 ? 25.473 -22.935 3.633 1.00 0.00 70 LYS A N 12
ATOM 22340 C CA . LYS A 1 94 ? 25.236 -23.854 2.484 1.00 0.00 70 LYS A CA 12
ATOM 22341 C C . LYS A 1 94 ? 25.246 -25.341 2.941 1.00 0.00 70 LYS A C 12
ATOM 22342 O O . LYS A 1 94 ? 24.420 -26.164 2.490 1.00 0.00 70 LYS A O 12
ATOM 22361 N N . ASN A 1 95 ? 26.155 -25.620 3.906 1.00 0.00 71 ASN A N 12
ATOM 22362 C CA . ASN A 1 95 ? 26.314 -26.930 4.575 1.00 0.00 71 ASN A CA 12
ATOM 22363 C C . ASN A 1 95 ? 24.986 -27.399 5.187 1.00 0.00 71 ASN A C 12
ATOM 22364 O O . ASN A 1 95 ? 24.583 -28.550 5.001 1.00 0.00 71 ASN A O 12
ATOM 22375 N N . LYS A 1 96 ? 24.311 -26.498 5.918 1.00 0.00 72 LYS A N 12
ATOM 22376 C CA . LYS A 1 96 ? 23.043 -26.830 6.586 1.00 0.00 72 LYS A CA 12
ATOM 22377 C C . LYS A 1 96 ? 21.853 -26.691 5.610 1.00 0.00 72 LYS A C 12
ATOM 22378 O O . LYS A 1 96 ? 20.952 -27.505 5.660 1.00 0.00 72 LYS A O 12
ATOM 22397 N N . LEU A 1 97 ? 21.896 -25.720 4.666 1.00 0.00 73 LEU A N 12
ATOM 22398 C CA . LEU A 1 97 ? 20.735 -25.369 3.798 1.00 0.00 73 LEU A CA 12
ATOM 22399 C C . LEU A 1 97 ? 20.404 -26.483 2.791 1.00 0.00 73 LEU A C 12
ATOM 22400 O O . LEU A 1 97 ? 19.246 -26.612 2.364 1.00 0.00 73 LEU A O 12
ATOM 22416 N N . GLN A 1 98 ? 21.430 -27.273 2.424 1.00 0.00 74 GLN A N 12
ATOM 22417 C CA . GLN A 1 98 ? 21.263 -28.432 1.526 1.00 0.00 74 GLN A CA 12
ATOM 22418 C C . GLN A 1 98 ? 20.408 -29.551 2.171 1.00 0.00 74 GLN A C 12
ATOM 22419 O O . GLN A 1 98 ? 19.831 -30.379 1.457 1.00 0.00 74 GLN A O 12
ATOM 22433 N N . THR A 1 99 ? 20.320 -29.568 3.526 1.00 0.00 75 THR A N 12
ATOM 22434 C CA . THR A 1 99 ? 19.717 -30.695 4.273 1.00 0.00 75 THR A CA 12
ATOM 22435 C C . THR A 1 99 ? 18.527 -30.287 5.177 1.00 0.00 75 THR A C 12
ATOM 22436 O O . THR A 1 99 ? 17.627 -31.113 5.399 1.00 0.00 75 THR A O 12
ATOM 22447 N N . LEU A 1 100 ? 18.506 -29.043 5.719 1.00 0.00 76 LEU A N 12
ATOM 22448 C CA . LEU A 1 100 ? 17.440 -28.618 6.663 1.00 0.00 76 LEU A CA 12
ATOM 22449 C C . LEU A 1 100 ? 16.117 -28.323 5.938 1.00 0.00 76 LEU A C 12
ATOM 22450 O O . LEU A 1 100 ? 16.053 -28.309 4.701 1.00 0.00 76 LEU A O 12
ATOM 22466 N N . SER A 1 101 ? 15.080 -28.040 6.735 1.00 0.00 77 SER A N 12
ATOM 22467 C CA . SER A 1 101 ? 13.734 -27.710 6.245 1.00 0.00 77 SER A CA 12
ATOM 22468 C C . SER A 1 101 ? 13.704 -26.275 5.684 1.00 0.00 77 SER A C 12
ATOM 22469 O O . SER A 1 101 ? 14.474 -25.419 6.130 1.00 0.00 77 SER A O 12
ATOM 22477 N N . ASP A 1 102 ? 12.796 -26.003 4.730 1.00 0.00 78 ASP A N 12
ATOM 22478 C CA . ASP A 1 102 ? 12.597 -24.637 4.194 1.00 0.00 78 ASP A CA 12
ATOM 22479 C C . ASP A 1 102 ? 12.071 -23.688 5.285 1.00 0.00 78 ASP A C 12
ATOM 22480 O O . ASP A 1 102 ? 12.220 -22.475 5.173 1.00 0.00 78 ASP A O 12
ATOM 22489 N N . ASP A 1 103 ? 11.479 -24.269 6.348 1.00 0.00 79 ASP A N 12
ATOM 22490 C CA . ASP A 1 103 ? 11.018 -23.514 7.522 1.00 0.00 79 ASP A CA 12
ATOM 22491 C C . ASP A 1 103 ? 12.208 -23.024 8.372 1.00 0.00 79 ASP A C 12
ATOM 22492 O O . ASP A 1 103 ? 12.155 -21.943 8.949 1.00 0.00 79 ASP A O 12
ATOM 22501 N N . GLU A 1 104 ? 13.279 -23.835 8.419 1.00 0.00 80 GLU A N 12
ATOM 22502 C CA . GLU A 1 104 ? 14.541 -23.489 9.117 1.00 0.00 80 GLU A CA 12
ATOM 22503 C C . GLU A 1 104 ? 15.308 -22.389 8.352 1.00 0.00 80 GLU A C 12
ATOM 22504 O O . GLU A 1 104 ? 15.999 -21.553 8.959 1.00 0.00 80 GLU A O 12
ATOM 22516 N N . LYS A 1 105 ? 15.154 -22.390 7.013 1.00 0.00 81 LYS A N 12
ATOM 22517 C CA . LYS A 1 105 ? 15.658 -21.307 6.143 1.00 0.00 81 LYS A CA 12
ATOM 22518 C C . LYS A 1 105 ? 14.949 -19.976 6.497 1.00 0.00 81 LYS A C 12
ATOM 22519 O O . LYS A 1 105 ? 15.595 -18.924 6.656 1.00 0.00 81 LYS A O 12
ATOM 22538 N N . LEU A 1 106 ? 13.608 -20.067 6.636 1.00 0.00 82 LEU A N 12
ATOM 22539 C CA . LEU A 1 106 ? 12.746 -18.944 7.063 1.00 0.00 82 LEU A CA 12
ATOM 22540 C C . LEU A 1 106 ? 13.193 -18.397 8.433 1.00 0.00 82 LEU A C 12
ATOM 22541 O O . LEU A 1 106 ? 13.227 -17.180 8.626 1.00 0.00 82 LEU A O 12
ATOM 22557 N N . GLU A 1 107 ? 13.540 -19.322 9.363 1.00 0.00 83 GLU A N 12
ATOM 22558 C CA . GLU A 1 107 ? 14.042 -18.971 10.711 1.00 0.00 83 GLU A CA 12
ATOM 22559 C C . GLU A 1 107 ? 15.288 -18.077 10.620 1.00 0.00 83 GLU A C 12
ATOM 22560 O O . GLU A 1 107 ? 15.321 -17.009 11.223 1.00 0.00 83 GLU A O 12
ATOM 22572 N N . LEU A 1 108 ? 16.288 -18.525 9.834 1.00 0.00 84 LEU A N 12
ATOM 22573 C CA . LEU A 1 108 ? 17.551 -17.779 9.603 1.00 0.00 84 LEU A CA 12
ATOM 22574 C C . LEU A 1 108 ? 17.289 -16.336 9.111 1.00 0.00 84 LEU A C 12
ATOM 22575 O O . LEU A 1 108 ? 17.829 -15.360 9.671 1.00 0.00 84 LEU A O 12
ATOM 22591 N N . LEU A 1 109 ? 16.424 -16.220 8.085 1.00 0.00 85 LEU A N 12
ATOM 22592 C CA . LEU A 1 109 ? 16.032 -14.918 7.502 1.00 0.00 85 LEU A CA 12
ATOM 22593 C C . LEU A 1 109 ? 15.340 -13.998 8.543 1.00 0.00 85 LEU A C 12
ATOM 22594 O O . LEU A 1 109 ? 15.564 -12.787 8.566 1.00 0.00 85 LEU A O 12
ATOM 22610 N N . SER A 1 110 ? 14.496 -14.599 9.393 1.00 0.00 86 SER A N 12
ATOM 22611 C CA . SER A 1 110 ? 13.731 -13.875 10.423 1.00 0.00 86 SER A CA 12
ATOM 22612 C C . SER A 1 110 ? 14.624 -13.463 11.605 1.00 0.00 86 SER A C 12
ATOM 22613 O O . SER A 1 110 ? 14.372 -12.444 12.263 1.00 0.00 86 SER A O 12
ATOM 22621 N N . SER A 1 111 ? 15.678 -14.260 11.845 1.00 0.00 87 SER A N 12
ATOM 22622 C CA . SER A 1 111 ? 16.627 -14.035 12.943 1.00 0.00 87 SER A CA 12
ATOM 22623 C C . SER A 1 111 ? 17.526 -12.835 12.633 1.00 0.00 87 SER A C 12
ATOM 22624 O O . SER A 1 111 ? 17.851 -12.047 13.531 1.00 0.00 87 SER A O 12
ATOM 22632 N N . ASP A 1 112 ? 17.919 -12.701 11.346 1.00 0.00 88 ASP A N 12
ATOM 22633 C CA . ASP A 1 112 ? 18.786 -11.597 10.899 1.00 0.00 88 ASP A CA 12
ATOM 22634 C C . ASP A 1 112 ? 18.288 -11.011 9.572 1.00 0.00 88 ASP A C 12
ATOM 22635 O O . ASP A 1 112 ? 18.202 -11.720 8.569 1.00 0.00 88 ASP A O 12
ATOM 22644 N N . GLY A 1 113 ? 17.988 -9.697 9.582 1.00 0.00 89 GLY A N 12
ATOM 22645 C CA . GLY A 1 113 ? 17.619 -8.965 8.371 1.00 0.00 89 GLY A CA 12
ATOM 22646 C C . GLY A 1 113 ? 18.795 -8.769 7.419 1.00 0.00 89 GLY A C 12
ATOM 22647 O O . GLY A 1 113 ? 18.602 -8.499 6.238 1.00 0.00 89 GLY A O 12
ATOM 22651 N N . MET A 1 114 ? 20.030 -8.903 7.945 1.00 0.00 90 MET A N 12
ATOM 22652 C CA . MET A 1 114 ? 21.248 -8.856 7.120 1.00 0.00 90 MET A CA 12
ATOM 22653 C C . MET A 1 114 ? 21.458 -10.220 6.417 1.00 0.00 90 MET A C 12
ATOM 22654 O O . MET A 1 114 ? 22.103 -10.285 5.362 1.00 0.00 90 MET A O 12
ATOM 22668 N N . LEU A 1 115 ? 20.927 -11.316 7.026 1.00 0.00 91 LEU A N 12
ATOM 22669 C CA . LEU A 1 115 ? 20.883 -12.661 6.392 1.00 0.00 91 LEU A CA 12
ATOM 22670 C C . LEU A 1 115 ? 19.923 -12.679 5.199 1.00 0.00 91 LEU A C 12
ATOM 22671 O O . LEU A 1 115 ? 20.034 -13.546 4.328 1.00 0.00 91 LEU A O 12
ATOM 22687 N N . VAL A 1 116 ? 18.966 -11.746 5.200 1.00 0.00 92 VAL A N 12
ATOM 22688 C CA . VAL A 1 116 ? 18.118 -11.473 4.029 1.00 0.00 92 VAL A CA 12
ATOM 22689 C C . VAL A 1 116 ? 18.863 -10.486 3.109 1.00 0.00 92 VAL A C 12
ATOM 22690 O O . VAL A 1 116 ? 19.765 -9.756 3.562 1.00 0.00 92 VAL A O 12
ATOM 22703 N N . LYS A 1 117 ? 18.504 -10.482 1.820 1.00 0.00 93 LYS A N 12
ATOM 22704 C CA . LYS A 1 117 ? 18.982 -9.476 0.876 1.00 0.00 93 LYS A CA 12
ATOM 22705 C C . LYS A 1 117 ? 18.433 -8.102 1.297 1.00 0.00 93 LYS A C 12
ATOM 22706 O O . LYS A 1 117 ? 17.209 -7.904 1.317 1.00 0.00 93 LYS A O 12
ATOM 22725 N N . ARG A 1 118 ? 19.356 -7.198 1.683 1.00 0.00 94 ARG A N 12
ATOM 22726 C CA . ARG A 1 118 ? 19.039 -5.815 2.073 1.00 0.00 94 ARG A CA 12
ATOM 22727 C C . ARG A 1 118 ? 18.202 -5.100 0.980 1.00 0.00 94 ARG A C 12
ATOM 22728 O O . ARG A 1 118 ? 17.167 -4.553 1.317 1.00 0.00 94 ARG A O 12
ATOM 22749 N N . PRO A 1 119 ? 18.605 -5.105 -0.353 1.00 0.00 95 PRO A N 12
ATOM 22750 C CA . PRO A 1 119 ? 17.716 -4.612 -1.415 1.00 0.00 95 PRO A CA 12
ATOM 22751 C C . PRO A 1 119 ? 16.658 -5.679 -1.795 1.00 0.00 95 PRO A C 12
ATOM 22752 O O . PRO A 1 119 ? 16.961 -6.686 -2.451 1.00 0.00 95 PRO A O 12
ATOM 22763 N N . LEU A 1 120 ? 15.436 -5.473 -1.304 1.00 0.00 96 LEU A N 12
ATOM 22764 C CA . LEU A 1 120 ? 14.268 -6.317 -1.607 1.00 0.00 96 LEU A CA 12
ATOM 22765 C C . LEU A 1 120 ? 13.038 -5.403 -1.716 1.00 0.00 96 LEU A C 12
ATOM 22766 O O . LEU A 1 120 ? 12.973 -4.366 -1.068 1.00 0.00 96 LEU A O 12
ATOM 22782 N N . ALA A 1 121 ? 12.087 -5.790 -2.562 1.00 0.00 97 ALA A N 12
ATOM 22783 C CA . ALA A 1 121 ? 10.805 -5.093 -2.721 1.00 0.00 97 ALA A CA 12
ATOM 22784 C C . ALA A 1 121 ? 9.729 -6.159 -2.934 1.00 0.00 97 ALA A C 12
ATOM 22785 O O . ALA A 1 121 ? 9.809 -6.892 -3.906 1.00 0.00 97 ALA A O 12
ATOM 22792 N N . VAL A 1 122 ? 8.750 -6.276 -2.020 1.00 0.00 98 VAL A N 12
ATOM 22793 C CA . VAL A 1 122 ? 7.769 -7.390 -2.042 1.00 0.00 98 VAL A CA 12
ATOM 22794 C C . VAL A 1 122 ? 6.316 -6.895 -1.897 1.00 0.00 98 VAL A C 12
ATOM 22795 O O . VAL A 1 122 ? 6.050 -5.841 -1.321 1.00 0.00 98 VAL A O 12
ATOM 22808 N N . MET A 1 123 ? 5.392 -7.687 -2.460 1.00 0.00 99 MET A N 12
ATOM 22809 C CA . MET A 1 123 ? 3.938 -7.573 -2.278 1.00 0.00 99 MET A CA 12
ATOM 22810 C C . MET A 1 123 ? 3.355 -9.004 -2.185 1.00 0.00 99 MET A C 12
ATOM 22811 O O . MET A 1 123 ? 4.089 -9.962 -1.903 1.00 0.00 99 MET A O 12
ATOM 22825 N N . GLY A 1 124 ? 2.035 -9.144 -2.395 1.00 0.00 100 GLY A N 12
ATOM 22826 C CA . GLY A 1 124 ? 1.379 -10.456 -2.442 1.00 0.00 100 GLY A CA 12
ATOM 22827 C C . GLY A 1 124 ? 1.363 -11.055 -3.844 1.00 0.00 100 GLY A C 12
ATOM 22828 O O . GLY A 1 124 ? 1.272 -12.272 -4.005 1.00 0.00 100 GLY A O 12
ATOM 22832 N N . ASP A 1 125 ? 1.443 -10.196 -4.870 1.00 0.00 101 ASP A N 12
ATOM 22833 C CA . ASP A 1 125 ? 1.433 -10.638 -6.282 1.00 0.00 101 ASP A CA 12
ATOM 22834 C C . ASP A 1 125 ? 2.858 -10.731 -6.841 1.00 0.00 101 ASP A C 12
ATOM 22835 O O . ASP A 1 125 ? 3.197 -11.681 -7.556 1.00 0.00 101 ASP A O 12
ATOM 22844 N N . LYS A 1 126 ? 3.698 -9.743 -6.490 1.00 0.00 102 LYS A N 12
ATOM 22845 C CA . LYS A 1 126 ? 5.007 -9.519 -7.141 1.00 0.00 102 LYS A CA 12
ATOM 22846 C C . LYS A 1 126 ? 6.132 -9.304 -6.111 1.00 0.00 102 LYS A C 12
ATOM 22847 O O . LYS A 1 126 ? 5.863 -8.982 -4.954 1.00 0.00 102 LYS A O 12
ATOM 22866 N N . ILE A 1 127 ? 7.396 -9.466 -6.575 1.00 0.00 103 ILE A N 12
ATOM 22867 C CA . ILE A 1 127 ? 8.614 -9.280 -5.748 1.00 0.00 103 ILE A CA 12
ATOM 22868 C C . ILE A 1 127 ? 9.883 -9.163 -6.645 1.00 0.00 103 ILE A C 12
ATOM 22869 O O . ILE A 1 127 ? 9.984 -9.830 -7.685 1.00 0.00 103 ILE A O 12
ATOM 22885 N N . THR A 1 128 ? 10.836 -8.296 -6.237 1.00 0.00 104 THR A N 12
ATOM 22886 C CA . THR A 1 128 ? 12.155 -8.135 -6.879 1.00 0.00 104 THR A CA 12
ATOM 22887 C C . THR A 1 128 ? 13.267 -8.188 -5.818 1.00 0.00 104 THR A C 12
ATOM 22888 O O . THR A 1 128 ? 13.127 -7.598 -4.737 1.00 0.00 104 THR A O 12
ATOM 22899 N N . LEU A 1 129 ? 14.357 -8.911 -6.135 1.00 0.00 105 LEU A N 12
ATOM 22900 C CA . LEU A 1 129 ? 15.570 -8.987 -5.290 1.00 0.00 105 LEU A CA 12
ATOM 22901 C C . LEU A 1 129 ? 16.736 -8.279 -5.997 1.00 0.00 105 LEU A C 12
ATOM 22902 O O . LEU A 1 129 ? 16.939 -8.450 -7.209 1.00 0.00 105 LEU A O 12
ATOM 22918 N N . GLY A 1 130 ? 17.487 -7.486 -5.213 1.00 0.00 106 GLY A N 12
ATOM 22919 C CA . GLY A 1 130 ? 18.620 -6.707 -5.711 1.00 0.00 106 GLY A CA 12
ATOM 22920 C C . GLY A 1 130 ? 18.205 -5.532 -6.594 1.00 0.00 106 GLY A C 12
ATOM 22921 O O . GLY A 1 130 ? 17.008 -5.271 -6.794 1.00 0.00 106 GLY A O 12
ATOM 22925 N N . PHE A 1 131 ? 19.206 -4.805 -7.117 1.00 0.00 107 PHE A N 12
ATOM 22926 C CA . PHE A 1 131 ? 18.991 -3.746 -8.109 1.00 0.00 107 PHE A CA 12
ATOM 22927 C C . PHE A 1 131 ? 19.128 -4.347 -9.514 1.00 0.00 107 PHE A C 12
ATOM 22928 O O . PHE A 1 131 ? 20.243 -4.613 -9.982 1.00 0.00 107 PHE A O 12
ATOM 22945 N N . LYS A 1 132 ? 17.984 -4.620 -10.154 1.00 0.00 108 LYS A N 12
ATOM 22946 C CA . LYS A 1 132 ? 17.910 -5.010 -11.569 1.00 0.00 108 LYS A CA 12
ATOM 22947 C C . LYS A 1 132 ? 16.781 -4.219 -12.234 1.00 0.00 108 LYS A C 12
ATOM 22948 O O . LYS A 1 132 ? 15.616 -4.372 -11.849 1.00 0.00 108 LYS A O 12
ATOM 22967 N N . GLU A 1 133 ? 17.138 -3.370 -13.206 1.00 0.00 109 GLU A N 12
ATOM 22968 C CA . GLU A 1 133 ? 16.179 -2.586 -14.006 1.00 0.00 109 GLU A CA 12
ATOM 22969 C C . GLU A 1 133 ? 15.180 -3.516 -14.716 1.00 0.00 109 GLU A C 12
ATOM 22970 O O . GLU A 1 133 ? 13.980 -3.245 -14.725 1.00 0.00 109 GLU A O 12
ATOM 22982 N N . ASP A 1 134 ? 15.720 -4.621 -15.279 1.00 0.00 110 ASP A N 12
ATOM 22983 C CA . ASP A 1 134 ? 14.935 -5.671 -15.963 1.00 0.00 110 ASP A CA 12
ATOM 22984 C C . ASP A 1 134 ? 13.825 -6.221 -15.049 1.00 0.00 110 ASP A C 12
ATOM 22985 O O . ASP A 1 134 ? 12.667 -6.322 -15.461 1.00 0.00 110 ASP A O 12
ATOM 22994 N N . GLN A 1 135 ? 14.199 -6.564 -13.806 1.00 0.00 111 GLN A N 12
ATOM 22995 C CA . GLN A 1 135 ? 13.254 -7.015 -12.783 1.00 0.00 111 GLN A CA 12
ATOM 22996 C C . GLN A 1 135 ? 12.194 -5.943 -12.465 1.00 0.00 111 GLN A C 12
ATOM 22997 O O . GLN A 1 135 ? 11.027 -6.267 -12.367 1.00 0.00 111 GLN A O 12
ATOM 23011 N N . TYR A 1 136 ? 12.596 -4.670 -12.330 1.00 0.00 112 TYR A N 12
ATOM 23012 C CA . TYR A 1 136 ? 11.651 -3.579 -11.977 1.00 0.00 112 TYR A CA 12
ATOM 23013 C C . TYR A 1 136 ? 10.609 -3.347 -13.092 1.00 0.00 112 TYR A C 12
ATOM 23014 O O . TYR A 1 136 ? 9.418 -3.172 -12.807 1.00 0.00 112 TYR A O 12
ATOM 23032 N N . LYS A 1 137 ? 11.054 -3.394 -14.365 1.00 0.00 113 LYS A N 12
ATOM 23033 C CA . LYS A 1 137 ? 10.173 -3.127 -15.519 1.00 0.00 113 LYS A CA 12
ATOM 23034 C C . LYS A 1 137 ? 9.269 -4.329 -15.843 1.00 0.00 113 LYS A C 12
ATOM 23035 O O . LYS A 1 137 ? 8.150 -4.156 -16.341 1.00 0.00 113 LYS A O 12
ATOM 23054 N N . GLU A 1 138 ? 9.760 -5.537 -15.535 1.00 0.00 114 GLU A N 12
ATOM 23055 C CA . GLU A 1 138 ? 9.021 -6.790 -15.768 1.00 0.00 114 GLU A CA 12
ATOM 23056 C C . GLU A 1 138 ? 7.977 -7.023 -14.657 1.00 0.00 114 GLU A C 12
ATOM 23057 O O . GLU A 1 138 ? 6.825 -7.368 -14.927 1.00 0.00 114 GLU A O 12
ATOM 23069 N N . THR A 1 139 ? 8.395 -6.797 -13.414 1.00 0.00 115 THR A N 12
ATOM 23070 C CA . THR A 1 139 ? 7.628 -7.185 -12.221 1.00 0.00 115 THR A CA 12
ATOM 23071 C C . THR A 1 139 ? 6.649 -6.072 -11.776 1.00 0.00 115 THR A C 12
ATOM 23072 O O . THR A 1 139 ? 5.493 -6.356 -11.446 1.00 0.00 115 THR A O 12
ATOM 23083 N N . TRP A 1 140 ? 7.109 -4.801 -11.778 1.00 0.00 116 TRP A N 12
ATOM 23084 C CA . TRP A 1 140 ? 6.309 -3.660 -11.259 1.00 0.00 116 TRP A CA 12
ATOM 23085 C C . TRP A 1 140 ? 5.650 -2.849 -12.394 1.00 0.00 116 TRP A C 12
ATOM 23086 O O . TRP A 1 140 ? 4.504 -2.409 -12.260 1.00 0.00 116 TRP A O 12
ATOM 23107 N N . LEU A 1 141 ? 6.385 -2.650 -13.511 1.00 0.00 117 LEU A N 12
ATOM 23108 C CA . LEU A 1 141 ? 5.973 -1.717 -14.599 1.00 0.00 117 LEU A CA 12
ATOM 23109 C C . LEU A 1 141 ? 5.167 -2.424 -15.711 1.00 0.00 117 LEU A C 12
ATOM 23110 O O . LEU A 1 141 ? 4.837 -3.612 -15.582 1.00 0.00 117 LEU A O 12
ATOM 23126 N N . ALA A 1 142 ? 4.866 -1.650 -16.789 1.00 0.00 118 ALA A N 12
ATOM 23127 C CA . ALA A 1 142 ? 3.969 -2.036 -17.901 1.00 0.00 118 ALA A CA 12
ATOM 23128 C C . ALA A 1 142 ? 2.492 -2.024 -17.431 1.00 0.00 118 ALA A C 12
ATOM 23129 O O . ALA A 1 142 ? 2.005 -3.040 -16.881 1.00 0.00 118 ALA A O 12
ATOM 23137 N N . MET A 1 25 ? 1.718 -0.760 1.219 1.00 0.00 1 MET A N 13
ATOM 23138 C CA . MET A 1 25 ? 2.047 -0.822 -0.227 1.00 0.00 1 MET A CA 13
ATOM 23139 C C . MET A 1 25 ? 3.273 -1.729 -0.449 1.00 0.00 1 MET A C 13
ATOM 23140 O O . MET A 1 25 ? 3.648 -2.482 0.460 1.00 0.00 1 MET A O 13
ATOM 23154 N N . ILE A 1 26 ? 3.861 -1.677 -1.670 1.00 0.00 2 ILE A N 13
ATOM 23155 C CA . ILE A 1 26 ? 5.011 -2.525 -2.077 1.00 0.00 2 ILE A CA 13
ATOM 23156 C C . ILE A 1 26 ? 6.158 -2.448 -1.055 1.00 0.00 2 ILE A C 13
ATOM 23157 O O . ILE A 1 26 ? 6.884 -1.468 -1.018 1.00 0.00 2 ILE A O 13
ATOM 23173 N N . LYS A 1 27 ? 6.277 -3.500 -0.233 1.00 0.00 3 LYS A N 13
ATOM 23174 C CA . LYS A 1 27 ? 7.260 -3.591 0.866 1.00 0.00 3 LYS A CA 13
ATOM 23175 C C . LYS A 1 27 ? 8.708 -3.530 0.327 1.00 0.00 3 LYS A C 13
ATOM 23176 O O . LYS A 1 27 ? 9.322 -4.559 0.017 1.00 0.00 3 LYS A O 13
ATOM 23195 N N . PHE A 1 28 ? 9.206 -2.298 0.173 1.00 0.00 4 PHE A N 13
ATOM 23196 C CA . PHE A 1 28 ? 10.548 -2.030 -0.347 1.00 0.00 4 PHE A CA 13
ATOM 23197 C C . PHE A 1 28 ? 11.545 -2.055 0.820 1.00 0.00 4 PHE A C 13
ATOM 23198 O O . PHE A 1 28 ? 11.738 -1.048 1.520 1.00 0.00 4 PHE A O 13
ATOM 23215 N N . TYR A 1 29 ? 12.118 -3.239 1.054 1.00 0.00 5 TYR A N 13
ATOM 23216 C CA . TYR A 1 29 ? 13.151 -3.434 2.066 1.00 0.00 5 TYR A CA 13
ATOM 23217 C C . TYR A 1 29 ? 14.516 -3.003 1.511 1.00 0.00 5 TYR A C 13
ATOM 23218 O O . TYR A 1 29 ? 14.956 -3.482 0.466 1.00 0.00 5 TYR A O 13
ATOM 23236 N N . GLN A 1 30 ? 15.158 -2.068 2.213 1.00 0.00 6 GLN A N 13
ATOM 23237 C CA . GLN A 1 30 ? 16.440 -1.477 1.808 1.00 0.00 6 GLN A CA 13
ATOM 23238 C C . GLN A 1 30 ? 17.336 -1.321 3.045 1.00 0.00 6 GLN A C 13
ATOM 23239 O O . GLN A 1 30 ? 17.001 -1.818 4.117 1.00 0.00 6 GLN A O 13
ATOM 23253 N N . TYR A 1 31 ? 18.483 -0.657 2.886 1.00 0.00 7 TYR A N 13
ATOM 23254 C CA . TYR A 1 31 ? 19.314 -0.235 4.026 1.00 0.00 7 TYR A CA 13
ATOM 23255 C C . TYR A 1 31 ? 20.251 0.893 3.582 1.00 0.00 7 TYR A C 13
ATOM 23256 O O . TYR A 1 31 ? 20.409 1.143 2.381 1.00 0.00 7 TYR A O 13
ATOM 23274 N N . LYS A 1 32 ? 20.856 1.576 4.565 1.00 0.00 8 LYS A N 13
ATOM 23275 C CA . LYS A 1 32 ? 21.910 2.579 4.331 1.00 0.00 8 LYS A CA 13
ATOM 23276 C C . LYS A 1 32 ? 23.245 1.843 4.082 1.00 0.00 8 LYS A C 13
ATOM 23277 O O . LYS A 1 32 ? 24.198 1.939 4.865 1.00 0.00 8 LYS A O 13
ATOM 23296 N N . ASN A 1 33 ? 23.261 1.092 2.976 1.00 0.00 9 ASN A N 13
ATOM 23297 C CA . ASN A 1 33 ? 24.361 0.213 2.565 1.00 0.00 9 ASN A CA 13
ATOM 23298 C C . ASN A 1 33 ? 24.073 -0.228 1.123 1.00 0.00 9 ASN A C 13
ATOM 23299 O O . ASN A 1 33 ? 22.953 -0.680 0.833 1.00 0.00 9 ASN A O 13
ATOM 23310 N N . CYS A 1 34 ? 25.093 -0.077 0.239 1.00 0.00 10 CYS A N 13
ATOM 23311 C CA . CYS A 1 34 ? 24.980 -0.233 -1.230 1.00 0.00 10 CYS A CA 13
ATOM 23312 C C . CYS A 1 34 ? 24.182 0.934 -1.849 1.00 0.00 10 CYS A C 13
ATOM 23313 O O . CYS A 1 34 ? 23.145 1.361 -1.315 1.00 0.00 10 CYS A O 13
ATOM 23321 N N . THR A 1 35 ? 24.668 1.428 -3.000 1.00 0.00 11 THR A N 13
ATOM 23322 C CA . THR A 1 35 ? 24.060 2.562 -3.722 1.00 0.00 11 THR A CA 13
ATOM 23323 C C . THR A 1 35 ? 22.734 2.165 -4.411 1.00 0.00 11 THR A C 13
ATOM 23324 O O . THR A 1 35 ? 22.031 3.033 -4.949 1.00 0.00 11 THR A O 13
ATOM 23335 N N . THR A 1 36 ? 22.404 0.849 -4.371 1.00 0.00 12 THR A N 13
ATOM 23336 C CA . THR A 1 36 ? 21.095 0.317 -4.791 1.00 0.00 12 THR A CA 13
ATOM 23337 C C . THR A 1 36 ? 19.940 1.041 -4.076 1.00 0.00 12 THR A C 13
ATOM 23338 O O . THR A 1 36 ? 18.909 1.285 -4.680 1.00 0.00 12 THR A O 13
ATOM 23349 N N . CYS A 1 37 ? 20.154 1.374 -2.791 1.00 0.00 13 CYS A N 13
ATOM 23350 C CA . CYS A 1 37 ? 19.171 2.089 -1.941 1.00 0.00 13 CYS A CA 13
ATOM 23351 C C . CYS A 1 37 ? 18.548 3.294 -2.685 1.00 0.00 13 CYS A C 13
ATOM 23352 O O . CYS A 1 37 ? 17.330 3.358 -2.895 1.00 0.00 13 CYS A O 13
ATOM 23360 N N . LYS A 1 38 ? 19.433 4.169 -3.189 1.00 0.00 14 LYS A N 13
ATOM 23361 C CA . LYS A 1 38 ? 19.044 5.444 -3.818 1.00 0.00 14 LYS A CA 13
ATOM 23362 C C . LYS A 1 38 ? 18.527 5.234 -5.251 1.00 0.00 14 LYS A C 13
ATOM 23363 O O . LYS A 1 38 ? 17.565 5.885 -5.662 1.00 0.00 14 LYS A O 13
ATOM 23382 N N . LYS A 1 39 ? 19.165 4.315 -6.000 1.00 0.00 15 LYS A N 13
ATOM 23383 C CA . LYS A 1 39 ? 18.837 4.073 -7.422 1.00 0.00 15 LYS A CA 13
ATOM 23384 C C . LYS A 1 39 ? 17.471 3.378 -7.565 1.00 0.00 15 LYS A C 13
ATOM 23385 O O . LYS A 1 39 ? 16.641 3.792 -8.368 1.00 0.00 15 LYS A O 13
ATOM 23404 N N . ALA A 1 40 ? 17.270 2.321 -6.773 1.00 0.00 16 ALA A N 13
ATOM 23405 C CA . ALA A 1 40 ? 16.021 1.537 -6.745 1.00 0.00 16 ALA A CA 13
ATOM 23406 C C . ALA A 1 40 ? 14.849 2.386 -6.238 1.00 0.00 16 ALA A C 13
ATOM 23407 O O . ALA A 1 40 ? 13.763 2.373 -6.840 1.00 0.00 16 ALA A O 13
ATOM 23414 N N . ALA A 1 41 ? 15.081 3.137 -5.131 1.00 0.00 17 ALA A N 13
ATOM 23415 C CA . ALA A 1 41 ? 14.066 4.058 -4.573 1.00 0.00 17 ALA A CA 13
ATOM 23416 C C . ALA A 1 41 ? 13.652 5.116 -5.609 1.00 0.00 17 ALA A C 13
ATOM 23417 O O . ALA A 1 41 ? 12.466 5.409 -5.767 1.00 0.00 17 ALA A O 13
ATOM 23424 N N . LYS A 1 42 ? 14.653 5.662 -6.330 1.00 0.00 18 LYS A N 13
ATOM 23425 C CA . LYS A 1 42 ? 14.429 6.691 -7.364 1.00 0.00 18 LYS A CA 13
ATOM 23426 C C . LYS A 1 42 ? 13.716 6.115 -8.603 1.00 0.00 18 LYS A C 13
ATOM 23427 O O . LYS A 1 42 ? 12.907 6.795 -9.205 1.00 0.00 18 LYS A O 13
ATOM 23446 N N . PHE A 1 43 ? 14.038 4.877 -8.975 1.00 0.00 19 PHE A N 13
ATOM 23447 C CA . PHE A 1 43 ? 13.459 4.202 -10.158 1.00 0.00 19 PHE A CA 13
ATOM 23448 C C . PHE A 1 43 ? 11.937 4.011 -9.965 1.00 0.00 19 PHE A C 13
ATOM 23449 O O . PHE A 1 43 ? 11.110 4.362 -10.838 1.00 0.00 19 PHE A O 13
ATOM 23466 N N . LEU A 1 44 ? 11.592 3.497 -8.778 1.00 0.00 20 LEU A N 13
ATOM 23467 C CA . LEU A 1 44 ? 10.200 3.312 -8.344 1.00 0.00 20 LEU A CA 13
ATOM 23468 C C . LEU A 1 44 ? 9.500 4.687 -8.178 1.00 0.00 20 LEU A C 13
ATOM 23469 O O . LEU A 1 44 ? 8.330 4.835 -8.511 1.00 0.00 20 LEU A O 13
ATOM 23485 N N . ASP A 1 45 ? 10.253 5.701 -7.712 1.00 0.00 21 ASP A N 13
ATOM 23486 C CA . ASP A 1 45 ? 9.754 7.100 -7.596 1.00 0.00 21 ASP A CA 13
ATOM 23487 C C . ASP A 1 45 ? 9.511 7.725 -8.988 1.00 0.00 21 ASP A C 13
ATOM 23488 O O . ASP A 1 45 ? 8.552 8.478 -9.183 1.00 0.00 21 ASP A O 13
ATOM 23497 N N . GLU A 1 46 ? 10.382 7.366 -9.943 1.00 0.00 22 GLU A N 13
ATOM 23498 C CA . GLU A 1 46 ? 10.410 7.927 -11.308 1.00 0.00 22 GLU A CA 13
ATOM 23499 C C . GLU A 1 46 ? 9.118 7.562 -12.047 1.00 0.00 22 GLU A C 13
ATOM 23500 O O . GLU A 1 46 ? 8.470 8.410 -12.670 1.00 0.00 22 GLU A O 13
ATOM 23512 N N . TYR A 1 47 ? 8.749 6.281 -11.950 1.00 0.00 23 TYR A N 13
ATOM 23513 C CA . TYR A 1 47 ? 7.535 5.746 -12.595 1.00 0.00 23 TYR A CA 13
ATOM 23514 C C . TYR A 1 47 ? 6.265 5.951 -11.741 1.00 0.00 23 TYR A C 13
ATOM 23515 O O . TYR A 1 47 ? 5.163 5.599 -12.181 1.00 0.00 23 TYR A O 13
ATOM 23533 N N . GLY A 1 48 ? 6.424 6.531 -10.537 1.00 0.00 24 GLY A N 13
ATOM 23534 C CA . GLY A 1 48 ? 5.282 6.835 -9.658 1.00 0.00 24 GLY A CA 13
ATOM 23535 C C . GLY A 1 48 ? 4.729 5.602 -8.940 1.00 0.00 24 GLY A C 13
ATOM 23536 O O . GLY A 1 48 ? 3.562 5.567 -8.548 1.00 0.00 24 GLY A O 13
ATOM 23540 N N . VAL A 1 49 ? 5.583 4.585 -8.796 1.00 0.00 25 VAL A N 13
ATOM 23541 C CA . VAL A 1 49 ? 5.276 3.346 -8.062 1.00 0.00 25 VAL A CA 13
ATOM 23542 C C . VAL A 1 49 ? 5.264 3.626 -6.546 1.00 0.00 25 VAL A C 13
ATOM 23543 O O . VAL A 1 49 ? 6.237 4.176 -6.011 1.00 0.00 25 VAL A O 13
ATOM 23556 N N . SER A 1 50 ? 4.158 3.267 -5.871 1.00 0.00 26 SER A N 13
ATOM 23557 C CA . SER A 1 50 ? 4.037 3.417 -4.415 1.00 0.00 26 SER A CA 13
ATOM 23558 C C . SER A 1 50 ? 4.865 2.330 -3.698 1.00 0.00 26 SER A C 13
ATOM 23559 O O . SER A 1 50 ? 4.415 1.186 -3.531 1.00 0.00 26 SER A O 13
ATOM 23567 N N . TYR A 1 51 ? 6.097 2.700 -3.327 1.00 0.00 27 TYR A N 13
ATOM 23568 C CA . TYR A 1 51 ? 7.040 1.815 -2.630 1.00 0.00 27 TYR A CA 13
ATOM 23569 C C . TYR A 1 51 ? 7.124 2.224 -1.149 1.00 0.00 27 TYR A C 13
ATOM 23570 O O . TYR A 1 51 ? 7.210 3.416 -0.827 1.00 0.00 27 TYR A O 13
ATOM 23588 N N . GLU A 1 52 ? 7.084 1.229 -0.267 1.00 0.00 28 GLU A N 13
ATOM 23589 C CA . GLU A 1 52 ? 7.137 1.396 1.188 1.00 0.00 28 GLU A CA 13
ATOM 23590 C C . GLU A 1 52 ? 8.594 1.281 1.661 1.00 0.00 28 GLU A C 13
ATOM 23591 O O . GLU A 1 52 ? 9.115 0.164 1.751 1.00 0.00 28 GLU A O 13
ATOM 23603 N N . PRO A 1 53 ? 9.297 2.428 1.941 1.00 0.00 29 PRO A N 13
ATOM 23604 C CA . PRO A 1 53 ? 10.716 2.422 2.336 1.00 0.00 29 PRO A CA 13
ATOM 23605 C C . PRO A 1 53 ? 10.869 1.989 3.802 1.00 0.00 29 PRO A C 13
ATOM 23606 O O . PRO A 1 53 ? 10.636 2.776 4.723 1.00 0.00 29 PRO A O 13
ATOM 23617 N N . ILE A 1 54 ? 11.185 0.707 3.997 1.00 0.00 30 ILE A N 13
ATOM 23618 C CA . ILE A 1 54 ? 11.421 0.102 5.315 1.00 0.00 30 ILE A CA 13
ATOM 23619 C C . ILE A 1 54 ? 12.751 -0.664 5.279 1.00 0.00 30 ILE A C 13
ATOM 23620 O O . ILE A 1 54 ? 13.063 -1.310 4.291 1.00 0.00 30 ILE A O 13
ATOM 23636 N N . ASP A 1 55 ? 13.560 -0.535 6.338 1.00 0.00 31 ASP A N 13
ATOM 23637 C CA . ASP A 1 55 ? 14.896 -1.153 6.399 1.00 0.00 31 ASP A CA 13
ATOM 23638 C C . ASP A 1 55 ? 14.799 -2.659 6.673 1.00 0.00 31 ASP A C 13
ATOM 23639 O O . ASP A 1 55 ? 13.971 -3.096 7.469 1.00 0.00 31 ASP A O 13
ATOM 23648 N N . ILE A 1 56 ? 15.693 -3.428 6.031 1.00 0.00 32 ILE A N 13
ATOM 23649 C CA . ILE A 1 56 ? 15.654 -4.900 5.999 1.00 0.00 32 ILE A CA 13
ATOM 23650 C C . ILE A 1 56 ? 15.947 -5.517 7.384 1.00 0.00 32 ILE A C 13
ATOM 23651 O O . ILE A 1 56 ? 15.374 -6.541 7.736 1.00 0.00 32 ILE A O 13
ATOM 23667 N N . VAL A 1 57 ? 16.852 -4.885 8.154 1.00 0.00 33 VAL A N 13
ATOM 23668 C CA . VAL A 1 57 ? 17.238 -5.354 9.505 1.00 0.00 33 VAL A CA 13
ATOM 23669 C C . VAL A 1 57 ? 16.392 -4.669 10.597 1.00 0.00 33 VAL A C 13
ATOM 23670 O O . VAL A 1 57 ? 16.032 -5.292 11.606 1.00 0.00 33 VAL A O 13
ATOM 23683 N N . GLN A 1 58 ? 16.061 -3.392 10.368 1.00 0.00 34 GLN A N 13
ATOM 23684 C CA . GLN A 1 58 ? 15.310 -2.564 11.331 1.00 0.00 34 GLN A CA 13
ATOM 23685 C C . GLN A 1 58 ? 13.827 -3.000 11.360 1.00 0.00 34 GLN A C 13
ATOM 23686 O O . GLN A 1 58 ? 13.113 -2.765 12.341 1.00 0.00 34 GLN A O 13
ATOM 23700 N N . HIS A 1 59 ? 13.385 -3.643 10.262 1.00 0.00 35 HIS A N 13
ATOM 23701 C CA . HIS A 1 59 ? 11.990 -4.076 10.058 1.00 0.00 35 HIS A CA 13
ATOM 23702 C C . HIS A 1 59 ? 11.944 -5.497 9.453 1.00 0.00 35 HIS A C 13
ATOM 23703 O O . HIS A 1 59 ? 11.048 -5.798 8.658 1.00 0.00 35 HIS A O 13
ATOM 23718 N N . THR A 1 60 ? 12.888 -6.381 9.880 1.00 0.00 36 THR A N 13
ATOM 23719 C CA . THR A 1 60 ? 12.966 -7.782 9.391 1.00 0.00 36 THR A CA 13
ATOM 23720 C C . THR A 1 60 ? 11.618 -8.519 9.611 1.00 0.00 36 THR A C 13
ATOM 23721 O O . THR A 1 60 ? 11.156 -8.589 10.755 1.00 0.00 36 THR A O 13
ATOM 23732 N N . PRO A 1 61 ? 10.956 -9.041 8.522 1.00 0.00 37 PRO A N 13
ATOM 23733 C CA . PRO A 1 61 ? 9.676 -9.791 8.635 1.00 0.00 37 PRO A CA 13
ATOM 23734 C C . PRO A 1 61 ? 9.805 -11.062 9.501 1.00 0.00 37 PRO A C 13
ATOM 23735 O O . PRO A 1 61 ? 10.916 -11.567 9.716 1.00 0.00 37 PRO A O 13
ATOM 23746 N N . THR A 1 62 ? 8.664 -11.554 10.008 1.00 0.00 38 THR A N 13
ATOM 23747 C CA . THR A 1 62 ? 8.607 -12.814 10.762 1.00 0.00 38 THR A CA 13
ATOM 23748 C C . THR A 1 62 ? 8.632 -14.011 9.800 1.00 0.00 38 THR A C 13
ATOM 23749 O O . THR A 1 62 ? 8.491 -13.848 8.577 1.00 0.00 38 THR A O 13
ATOM 23760 N N . ILE A 1 63 ? 8.798 -15.213 10.374 1.00 0.00 39 ILE A N 13
ATOM 23761 C CA . ILE A 1 63 ? 8.766 -16.495 9.633 1.00 0.00 39 ILE A CA 13
ATOM 23762 C C . ILE A 1 63 ? 7.449 -16.615 8.835 1.00 0.00 39 ILE A C 13
ATOM 23763 O O . ILE A 1 63 ? 7.436 -17.078 7.689 1.00 0.00 39 ILE A O 13
ATOM 23779 N N . ASN A 1 64 ? 6.359 -16.135 9.472 1.00 0.00 40 ASN A N 13
ATOM 23780 C CA . ASN A 1 64 ? 4.995 -16.142 8.913 1.00 0.00 40 ASN A CA 13
ATOM 23781 C C . ASN A 1 64 ? 4.910 -15.205 7.696 1.00 0.00 40 ASN A C 13
ATOM 23782 O O . ASN A 1 64 ? 4.406 -15.594 6.641 1.00 0.00 40 ASN A O 13
ATOM 23793 N N . GLU A 1 65 ? 5.424 -13.969 7.857 1.00 0.00 41 GLU A N 13
ATOM 23794 C CA . GLU A 1 65 ? 5.405 -12.945 6.788 1.00 0.00 41 GLU A CA 13
ATOM 23795 C C . GLU A 1 65 ? 6.201 -13.411 5.557 1.00 0.00 41 GLU A C 13
ATOM 23796 O O . GLU A 1 65 ? 5.752 -13.230 4.421 1.00 0.00 41 GLU A O 13
ATOM 23808 N N . PHE A 1 66 ? 7.374 -14.028 5.809 1.00 0.00 42 PHE A N 13
ATOM 23809 C CA . PHE A 1 66 ? 8.231 -14.579 4.750 1.00 0.00 42 PHE A CA 13
ATOM 23810 C C . PHE A 1 66 ? 7.484 -15.671 3.961 1.00 0.00 42 PHE A C 13
ATOM 23811 O O . PHE A 1 66 ? 7.292 -15.524 2.763 1.00 0.00 42 PHE A O 13
ATOM 23828 N N . LYS A 1 67 ? 7.014 -16.736 4.642 1.00 0.00 43 LYS A N 13
ATOM 23829 C CA . LYS A 1 67 ? 6.339 -17.872 3.957 1.00 0.00 43 LYS A CA 13
ATOM 23830 C C . LYS A 1 67 ? 5.076 -17.412 3.188 1.00 0.00 43 LYS A C 13
ATOM 23831 O O . LYS A 1 67 ? 4.745 -17.979 2.140 1.00 0.00 43 LYS A O 13
ATOM 23850 N N . THR A 1 68 ? 4.416 -16.348 3.697 1.00 0.00 44 THR A N 13
ATOM 23851 C CA . THR A 1 68 ? 3.251 -15.735 3.039 1.00 0.00 44 THR A CA 13
ATOM 23852 C C . THR A 1 68 ? 3.657 -15.100 1.693 1.00 0.00 44 THR A C 13
ATOM 23853 O O . THR A 1 68 ? 3.096 -15.449 0.648 1.00 0.00 44 THR A O 13
ATOM 23864 N N . ILE A 1 69 ? 4.670 -14.205 1.712 1.00 0.00 45 ILE A N 13
ATOM 23865 C CA . ILE A 1 69 ? 5.091 -13.464 0.501 1.00 0.00 45 ILE A CA 13
ATOM 23866 C C . ILE A 1 69 ? 5.681 -14.424 -0.551 1.00 0.00 45 ILE A C 13
ATOM 23867 O O . ILE A 1 69 ? 5.521 -14.207 -1.737 1.00 0.00 45 ILE A O 13
ATOM 23883 N N . ILE A 1 70 ? 6.312 -15.512 -0.086 1.00 0.00 46 ILE A N 13
ATOM 23884 C CA . ILE A 1 70 ? 6.915 -16.553 -0.949 1.00 0.00 46 ILE A CA 13
ATOM 23885 C C . ILE A 1 70 ? 5.828 -17.434 -1.586 1.00 0.00 46 ILE A C 13
ATOM 23886 O O . ILE A 1 70 ? 5.988 -17.914 -2.713 1.00 0.00 46 ILE A O 13
ATOM 23902 N N . ALA A 1 71 ? 4.717 -17.632 -0.860 1.00 0.00 47 ALA A N 13
ATOM 23903 C CA . ALA A 1 71 ? 3.554 -18.375 -1.376 1.00 0.00 47 ALA A CA 13
ATOM 23904 C C . ALA A 1 71 ? 2.823 -17.571 -2.475 1.00 0.00 47 ALA A C 13
ATOM 23905 O O . ALA A 1 71 ? 2.477 -18.121 -3.523 1.00 0.00 47 ALA A O 13
ATOM 23912 N N . ASN A 1 72 ? 2.628 -16.259 -2.236 1.00 0.00 48 ASN A N 13
ATOM 23913 C CA . ASN A 1 72 ? 1.864 -15.376 -3.150 1.00 0.00 48 ASN A CA 13
ATOM 23914 C C . ASN A 1 72 ? 2.671 -15.016 -4.412 1.00 0.00 48 ASN A C 13
ATOM 23915 O O . ASN A 1 72 ? 2.155 -15.120 -5.532 1.00 0.00 48 ASN A O 13
ATOM 23926 N N . THR A 1 73 ? 3.939 -14.605 -4.229 1.00 0.00 49 THR A N 13
ATOM 23927 C CA . THR A 1 73 ? 4.816 -14.196 -5.348 1.00 0.00 49 THR A CA 13
ATOM 23928 C C . THR A 1 73 ? 5.401 -15.427 -6.063 1.00 0.00 49 THR A C 13
ATOM 23929 O O . THR A 1 73 ? 5.551 -15.439 -7.286 1.00 0.00 49 THR A O 13
ATOM 23940 N N . GLY A 1 74 ? 5.708 -16.473 -5.278 1.00 0.00 50 GLY A N 13
ATOM 23941 C CA . GLY A 1 74 ? 6.350 -17.681 -5.805 1.00 0.00 50 GLY A CA 13
ATOM 23942 C C . GLY A 1 74 ? 7.846 -17.499 -6.007 1.00 0.00 50 GLY A C 13
ATOM 23943 O O . GLY A 1 74 ? 8.422 -18.037 -6.963 1.00 0.00 50 GLY A O 13
ATOM 23947 N N . VAL A 1 75 ? 8.477 -16.722 -5.106 1.00 0.00 51 VAL A N 13
ATOM 23948 C CA . VAL A 1 75 ? 9.917 -16.425 -5.173 1.00 0.00 51 VAL A CA 13
ATOM 23949 C C . VAL A 1 75 ? 10.728 -17.584 -4.568 1.00 0.00 51 VAL A C 13
ATOM 23950 O O . VAL A 1 75 ? 10.232 -18.306 -3.693 1.00 0.00 51 VAL A O 13
ATOM 23963 N N . GLU A 1 76 ? 11.953 -17.777 -5.073 1.00 0.00 52 GLU A N 13
ATOM 23964 C CA . GLU A 1 76 ? 12.921 -18.686 -4.459 1.00 0.00 52 GLU A CA 13
ATOM 23965 C C . GLU A 1 76 ? 13.282 -18.197 -3.043 1.00 0.00 52 GLU A C 13
ATOM 23966 O O . GLU A 1 76 ? 13.687 -17.043 -2.855 1.00 0.00 52 GLU A O 13
ATOM 23978 N N . ILE A 1 77 ? 13.111 -19.091 -2.065 1.00 0.00 53 ILE A N 13
ATOM 23979 C CA . ILE A 1 77 ? 13.441 -18.826 -0.652 1.00 0.00 53 ILE A CA 13
ATOM 23980 C C . ILE A 1 77 ? 14.984 -18.735 -0.505 1.00 0.00 53 ILE A C 13
ATOM 23981 O O . ILE A 1 77 ? 15.506 -18.011 0.353 1.00 0.00 53 ILE A O 13
ATOM 23997 N N . ASN A 1 78 ? 15.695 -19.435 -1.412 1.00 0.00 54 ASN A N 13
ATOM 23998 C CA . ASN A 1 78 ? 17.159 -19.513 -1.413 1.00 0.00 54 ASN A CA 13
ATOM 23999 C C . ASN A 1 78 ? 17.812 -18.177 -1.847 1.00 0.00 54 ASN A C 13
ATOM 24000 O O . ASN A 1 78 ? 18.869 -17.804 -1.325 1.00 0.00 54 ASN A O 13
ATOM 24011 N N . LYS A 1 79 ? 17.161 -17.443 -2.788 1.00 0.00 55 LYS A N 13
ATOM 24012 C CA . LYS A 1 79 ? 17.692 -16.148 -3.284 1.00 0.00 55 LYS A CA 13
ATOM 24013 C C . LYS A 1 79 ? 17.444 -15.006 -2.286 1.00 0.00 55 LYS A C 13
ATOM 24014 O O . LYS A 1 79 ? 17.999 -13.909 -2.459 1.00 0.00 55 LYS A O 13
ATOM 24033 N N . LEU A 1 80 ? 16.587 -15.252 -1.269 1.00 0.00 56 LEU A N 13
ATOM 24034 C CA . LEU A 1 80 ? 16.334 -14.285 -0.188 1.00 0.00 56 LEU A CA 13
ATOM 24035 C C . LEU A 1 80 ? 17.536 -14.222 0.755 1.00 0.00 56 LEU A C 13
ATOM 24036 O O . LEU A 1 80 ? 17.770 -13.197 1.385 1.00 0.00 56 LEU A O 13
ATOM 24052 N N . PHE A 1 81 ? 18.279 -15.343 0.854 1.00 0.00 57 PHE A N 13
ATOM 24053 C CA . PHE A 1 81 ? 19.569 -15.382 1.560 1.00 0.00 57 PHE A CA 13
ATOM 24054 C C . PHE A 1 81 ? 20.600 -14.488 0.864 1.00 0.00 57 PHE A C 13
ATOM 24055 O O . PHE A 1 81 ? 20.522 -14.272 -0.354 1.00 0.00 57 PHE A O 13
ATOM 24072 N N . ASN A 1 82 ? 21.547 -13.982 1.678 1.00 0.00 58 ASN A N 13
ATOM 24073 C CA . ASN A 1 82 ? 22.756 -13.281 1.221 1.00 0.00 58 ASN A CA 13
ATOM 24074 C C . ASN A 1 82 ? 23.456 -14.150 0.161 1.00 0.00 58 ASN A C 13
ATOM 24075 O O . ASN A 1 82 ? 24.192 -15.067 0.507 1.00 0.00 58 ASN A O 13
ATOM 24086 N N . THR A 1 83 ? 23.122 -13.896 -1.128 1.00 0.00 59 THR A N 13
ATOM 24087 C CA . THR A 1 83 ? 23.493 -14.775 -2.249 1.00 0.00 59 THR A CA 13
ATOM 24088 C C . THR A 1 83 ? 25.023 -14.842 -2.403 1.00 0.00 59 THR A C 13
ATOM 24089 O O . THR A 1 83 ? 25.636 -13.982 -3.053 1.00 0.00 59 THR A O 13
ATOM 24100 N N . HIS A 1 84 ? 25.604 -15.875 -1.744 1.00 0.00 60 HIS A N 13
ATOM 24101 C CA . HIS A 1 84 ? 27.046 -15.993 -1.469 1.00 0.00 60 HIS A CA 13
ATOM 24102 C C . HIS A 1 84 ? 27.487 -14.798 -0.592 1.00 0.00 60 HIS A C 13
ATOM 24103 O O . HIS A 1 84 ? 27.568 -14.939 0.638 1.00 0.00 60 HIS A O 13
ATOM 24118 N N . GLY A 1 85 ? 27.700 -13.622 -1.232 1.00 0.00 61 GLY A N 13
ATOM 24119 C CA . GLY A 1 85 ? 27.912 -12.347 -0.536 1.00 0.00 61 GLY A CA 13
ATOM 24120 C C . GLY A 1 85 ? 29.158 -12.330 0.343 1.00 0.00 61 GLY A C 13
ATOM 24121 O O . GLY A 1 85 ? 30.203 -11.820 -0.062 1.00 0.00 61 GLY A O 13
ATOM 24125 N N . ALA A 1 86 ? 29.020 -12.897 1.549 1.00 0.00 62 ALA A N 13
ATOM 24126 C CA . ALA A 1 86 ? 30.116 -13.091 2.510 1.00 0.00 62 ALA A CA 13
ATOM 24127 C C . ALA A 1 86 ? 29.688 -14.134 3.558 1.00 0.00 62 ALA A C 13
ATOM 24128 O O . ALA A 1 86 ? 30.299 -15.195 3.696 1.00 0.00 62 ALA A O 13
ATOM 24135 N N . LYS A 1 87 ? 28.563 -13.840 4.235 1.00 0.00 63 LYS A N 13
ATOM 24136 C CA . LYS A 1 87 ? 28.134 -14.556 5.457 1.00 0.00 63 LYS A CA 13
ATOM 24137 C C . LYS A 1 87 ? 27.548 -15.950 5.167 1.00 0.00 63 LYS A C 13
ATOM 24138 O O . LYS A 1 87 ? 27.608 -16.823 6.021 1.00 0.00 63 LYS A O 13
ATOM 24157 N N . TYR A 1 88 ? 26.979 -16.140 3.968 1.00 0.00 64 TYR A N 13
ATOM 24158 C CA . TYR A 1 88 ? 26.381 -17.433 3.543 1.00 0.00 64 TYR A CA 13
ATOM 24159 C C . TYR A 1 88 ? 27.406 -18.590 3.656 1.00 0.00 64 TYR A C 13
ATOM 24160 O O . TYR A 1 88 ? 27.039 -19.735 3.956 1.00 0.00 64 TYR A O 13
ATOM 24178 N N . ARG A 1 89 ? 28.696 -18.254 3.465 1.00 0.00 65 ARG A N 13
ATOM 24179 C CA . ARG A 1 89 ? 29.811 -19.222 3.509 1.00 0.00 65 ARG A CA 13
ATOM 24180 C C . ARG A 1 89 ? 30.715 -18.975 4.732 1.00 0.00 65 ARG A C 13
ATOM 24181 O O . ARG A 1 89 ? 31.461 -19.872 5.144 1.00 0.00 65 ARG A O 13
ATOM 24202 N N . GLU A 1 90 ? 30.640 -17.757 5.306 1.00 0.00 66 GLU A N 13
ATOM 24203 C CA . GLU A 1 90 ? 31.391 -17.400 6.529 1.00 0.00 66 GLU A CA 13
ATOM 24204 C C . GLU A 1 90 ? 30.832 -18.190 7.725 1.00 0.00 66 GLU A C 13
ATOM 24205 O O . GLU A 1 90 ? 31.579 -18.806 8.492 1.00 0.00 66 GLU A O 13
ATOM 24217 N N . LEU A 1 91 ? 29.497 -18.166 7.842 1.00 0.00 67 LEU A N 13
ATOM 24218 C CA . LEU A 1 91 ? 28.742 -18.986 8.809 1.00 0.00 67 LEU A CA 13
ATOM 24219 C C . LEU A 1 91 ? 28.641 -20.433 8.284 1.00 0.00 67 LEU A C 13
ATOM 24220 O O . LEU A 1 91 ? 28.433 -21.378 9.060 1.00 0.00 67 LEU A O 13
ATOM 24236 N N . ASP A 1 92 ? 28.757 -20.553 6.936 1.00 0.00 68 ASP A N 13
ATOM 24237 C CA . ASP A 1 92 ? 28.721 -21.826 6.189 1.00 0.00 68 ASP A CA 13
ATOM 24238 C C . ASP A 1 92 ? 27.320 -22.455 6.312 1.00 0.00 68 ASP A C 13
ATOM 24239 O O . ASP A 1 92 ? 27.170 -23.674 6.447 1.00 0.00 68 ASP A O 13
ATOM 24248 N N . LEU A 1 93 ? 26.285 -21.577 6.213 1.00 0.00 69 LEU A N 13
ATOM 24249 C CA . LEU A 1 93 ? 24.869 -21.966 6.372 1.00 0.00 69 LEU A CA 13
ATOM 24250 C C . LEU A 1 93 ? 24.458 -23.053 5.366 1.00 0.00 69 LEU A C 13
ATOM 24251 O O . LEU A 1 93 ? 23.608 -23.871 5.676 1.00 0.00 69 LEU A O 13
ATOM 24267 N N . LYS A 1 94 ? 25.075 -23.044 4.164 1.00 0.00 70 LYS A N 13
ATOM 24268 C CA . LYS A 1 94 ? 24.787 -24.020 3.076 1.00 0.00 70 LYS A CA 13
ATOM 24269 C C . LYS A 1 94 ? 24.790 -25.480 3.600 1.00 0.00 70 LYS A C 13
ATOM 24270 O O . LYS A 1 94 ? 23.921 -26.291 3.223 1.00 0.00 70 LYS A O 13
ATOM 24289 N N . ASN A 1 95 ? 25.752 -25.766 4.504 1.00 0.00 71 ASN A N 13
ATOM 24290 C CA . ASN A 1 95 ? 25.917 -27.083 5.147 1.00 0.00 71 ASN A CA 13
ATOM 24291 C C . ASN A 1 95 ? 24.630 -27.534 5.872 1.00 0.00 71 ASN A C 13
ATOM 24292 O O . ASN A 1 95 ? 24.217 -28.693 5.741 1.00 0.00 71 ASN A O 13
ATOM 24303 N N . LYS A 1 96 ? 23.997 -26.620 6.641 1.00 0.00 72 LYS A N 13
ATOM 24304 C CA . LYS A 1 96 ? 22.730 -26.932 7.333 1.00 0.00 72 LYS A CA 13
ATOM 24305 C C . LYS A 1 96 ? 21.543 -26.839 6.354 1.00 0.00 72 LYS A C 13
ATOM 24306 O O . LYS A 1 96 ? 20.621 -27.635 6.456 1.00 0.00 72 LYS A O 13
ATOM 24325 N N . LEU A 1 97 ? 21.608 -25.910 5.363 1.00 0.00 73 LEU A N 13
ATOM 24326 C CA . LEU A 1 97 ? 20.467 -25.595 4.456 1.00 0.00 73 LEU A CA 13
ATOM 24327 C C . LEU A 1 97 ? 20.084 -26.783 3.562 1.00 0.00 73 LEU A C 13
ATOM 24328 O O . LEU A 1 97 ? 18.912 -26.955 3.214 1.00 0.00 73 LEU A O 13
ATOM 24344 N N . GLN A 1 98 ? 21.081 -27.589 3.199 1.00 0.00 74 GLN A N 13
ATOM 24345 C CA . GLN A 1 98 ? 20.880 -28.786 2.352 1.00 0.00 74 GLN A CA 13
ATOM 24346 C C . GLN A 1 98 ? 20.255 -29.970 3.137 1.00 0.00 74 GLN A C 13
ATOM 24347 O O . GLN A 1 98 ? 19.832 -30.957 2.522 1.00 0.00 74 GLN A O 13
ATOM 24361 N N . THR A 1 99 ? 20.185 -29.868 4.484 1.00 0.00 75 THR A N 13
ATOM 24362 C CA . THR A 1 99 ? 19.709 -30.977 5.351 1.00 0.00 75 THR A CA 13
ATOM 24363 C C . THR A 1 99 ? 18.593 -30.547 6.345 1.00 0.00 75 THR A C 13
ATOM 24364 O O . THR A 1 99 ? 18.052 -31.395 7.068 1.00 0.00 75 THR A O 13
ATOM 24375 N N . LEU A 1 100 ? 18.234 -29.237 6.396 1.00 0.00 76 LEU A N 13
ATOM 24376 C CA . LEU A 1 100 ? 17.054 -28.770 7.186 1.00 0.00 76 LEU A CA 13
ATOM 24377 C C . LEU A 1 100 ? 15.778 -28.715 6.311 1.00 0.00 76 LEU A C 13
ATOM 24378 O O . LEU A 1 100 ? 15.753 -29.238 5.191 1.00 0.00 76 LEU A O 13
ATOM 24394 N N . SER A 1 101 ? 14.719 -28.075 6.845 1.00 0.00 77 SER A N 13
ATOM 24395 C CA . SER A 1 101 ? 13.470 -27.785 6.109 1.00 0.00 77 SER A CA 13
ATOM 24396 C C . SER A 1 101 ? 13.447 -26.311 5.651 1.00 0.00 77 SER A C 13
ATOM 24397 O O . SER A 1 101 ? 14.089 -25.460 6.275 1.00 0.00 77 SER A O 13
ATOM 24405 N N . ASP A 1 102 ? 12.677 -26.002 4.586 1.00 0.00 78 ASP A N 13
ATOM 24406 C CA . ASP A 1 102 ? 12.535 -24.617 4.054 1.00 0.00 78 ASP A CA 13
ATOM 24407 C C . ASP A 1 102 ? 11.991 -23.643 5.120 1.00 0.00 78 ASP A C 13
ATOM 24408 O O . ASP A 1 102 ? 12.220 -22.434 5.034 1.00 0.00 78 ASP A O 13
ATOM 24417 N N . ASP A 1 103 ? 11.288 -24.197 6.123 1.00 0.00 79 ASP A N 13
ATOM 24418 C CA . ASP A 1 103 ? 10.748 -23.439 7.267 1.00 0.00 79 ASP A CA 13
ATOM 24419 C C . ASP A 1 103 ? 11.886 -22.894 8.160 1.00 0.00 79 ASP A C 13
ATOM 24420 O O . ASP A 1 103 ? 11.805 -21.782 8.685 1.00 0.00 79 ASP A O 13
ATOM 24429 N N . GLU A 1 104 ? 12.948 -23.699 8.305 1.00 0.00 80 GLU A N 13
ATOM 24430 C CA . GLU A 1 104 ? 14.132 -23.363 9.125 1.00 0.00 80 GLU A CA 13
ATOM 24431 C C . GLU A 1 104 ? 15.024 -22.320 8.421 1.00 0.00 80 GLU A C 13
ATOM 24432 O O . GLU A 1 104 ? 15.731 -21.535 9.078 1.00 0.00 80 GLU A O 13
ATOM 24444 N N . LYS A 1 105 ? 14.950 -22.298 7.082 1.00 0.00 81 LYS A N 13
ATOM 24445 C CA . LYS A 1 105 ? 15.567 -21.239 6.258 1.00 0.00 81 LYS A CA 13
ATOM 24446 C C . LYS A 1 105 ? 14.896 -19.888 6.567 1.00 0.00 81 LYS A C 13
ATOM 24447 O O . LYS A 1 105 ? 15.569 -18.867 6.763 1.00 0.00 81 LYS A O 13
ATOM 24466 N N . LEU A 1 106 ? 13.550 -19.926 6.597 1.00 0.00 82 LEU A N 13
ATOM 24467 C CA . LEU A 1 106 ? 12.693 -18.780 6.952 1.00 0.00 82 LEU A CA 13
ATOM 24468 C C . LEU A 1 106 ? 13.040 -18.245 8.355 1.00 0.00 82 LEU A C 13
ATOM 24469 O O . LEU A 1 106 ? 13.055 -17.029 8.574 1.00 0.00 82 LEU A O 13
ATOM 24485 N N . GLU A 1 107 ? 13.304 -19.182 9.299 1.00 0.00 83 GLU A N 13
ATOM 24486 C CA . GLU A 1 107 ? 13.739 -18.846 10.672 1.00 0.00 83 GLU A CA 13
ATOM 24487 C C . GLU A 1 107 ? 15.042 -18.017 10.657 1.00 0.00 83 GLU A C 13
ATOM 24488 O O . GLU A 1 107 ? 15.103 -16.962 11.287 1.00 0.00 83 GLU A O 13
ATOM 24500 N N . LEU A 1 108 ? 16.058 -18.500 9.915 1.00 0.00 84 LEU A N 13
ATOM 24501 C CA . LEU A 1 108 ? 17.380 -17.826 9.803 1.00 0.00 84 LEU A CA 13
ATOM 24502 C C . LEU A 1 108 ? 17.248 -16.387 9.242 1.00 0.00 84 LEU A C 13
ATOM 24503 O O . LEU A 1 108 ? 17.884 -15.445 9.754 1.00 0.00 84 LEU A O 13
ATOM 24519 N N . LEU A 1 109 ? 16.402 -16.240 8.204 1.00 0.00 85 LEU A N 13
ATOM 24520 C CA . LEU A 1 109 ? 16.111 -14.933 7.577 1.00 0.00 85 LEU A CA 13
ATOM 24521 C C . LEU A 1 109 ? 15.457 -13.968 8.590 1.00 0.00 85 LEU A C 13
ATOM 24522 O O . LEU A 1 109 ? 15.821 -12.798 8.671 1.00 0.00 85 LEU A O 13
ATOM 24538 N N . SER A 1 110 ? 14.498 -14.497 9.373 1.00 0.00 86 SER A N 13
ATOM 24539 C CA . SER A 1 110 ? 13.757 -13.718 10.384 1.00 0.00 86 SER A CA 13
ATOM 24540 C C . SER A 1 110 ? 14.659 -13.350 11.577 1.00 0.00 86 SER A C 13
ATOM 24541 O O . SER A 1 110 ? 14.424 -12.345 12.256 1.00 0.00 86 SER A O 13
ATOM 24549 N N . SER A 1 111 ? 15.689 -14.181 11.816 1.00 0.00 87 SER A N 13
ATOM 24550 C CA . SER A 1 111 ? 16.647 -13.984 12.913 1.00 0.00 87 SER A CA 13
ATOM 24551 C C . SER A 1 111 ? 17.672 -12.890 12.573 1.00 0.00 87 SER A C 13
ATOM 24552 O O . SER A 1 111 ? 18.143 -12.178 13.475 1.00 0.00 87 SER A O 13
ATOM 24560 N N . ASP A 1 112 ? 18.021 -12.753 11.275 1.00 0.00 88 ASP A N 13
ATOM 24561 C CA . ASP A 1 112 ? 19.036 -11.773 10.843 1.00 0.00 88 ASP A CA 13
ATOM 24562 C C . ASP A 1 112 ? 18.619 -11.081 9.531 1.00 0.00 88 ASP A C 13
ATOM 24563 O O . ASP A 1 112 ? 18.459 -11.741 8.500 1.00 0.00 88 ASP A O 13
ATOM 24572 N N . GLY A 1 113 ? 18.466 -9.742 9.586 1.00 0.00 89 GLY A N 13
ATOM 24573 C CA . GLY A 1 113 ? 18.068 -8.945 8.422 1.00 0.00 89 GLY A CA 13
ATOM 24574 C C . GLY A 1 113 ? 19.170 -8.789 7.381 1.00 0.00 89 GLY A C 13
ATOM 24575 O O . GLY A 1 113 ? 18.892 -8.497 6.220 1.00 0.00 89 GLY A O 13
ATOM 24579 N N . MET A 1 114 ? 20.434 -8.963 7.802 1.00 0.00 90 MET A N 13
ATOM 24580 C CA . MET A 1 114 ? 21.587 -8.967 6.879 1.00 0.00 90 MET A CA 13
ATOM 24581 C C . MET A 1 114 ? 21.687 -10.319 6.145 1.00 0.00 90 MET A C 13
ATOM 24582 O O . MET A 1 114 ? 22.250 -10.387 5.042 1.00 0.00 90 MET A O 13
ATOM 24596 N N . LEU A 1 115 ? 21.179 -11.405 6.784 1.00 0.00 91 LEU A N 13
ATOM 24597 C CA . LEU A 1 115 ? 21.036 -12.724 6.134 1.00 0.00 91 LEU A CA 13
ATOM 24598 C C . LEU A 1 115 ? 20.007 -12.663 5.010 1.00 0.00 91 LEU A C 13
ATOM 24599 O O . LEU A 1 115 ? 20.090 -13.439 4.063 1.00 0.00 91 LEU A O 13
ATOM 24615 N N . VAL A 1 116 ? 19.026 -11.757 5.136 1.00 0.00 92 VAL A N 13
ATOM 24616 C CA . VAL A 1 116 ? 18.144 -11.421 4.012 1.00 0.00 92 VAL A CA 13
ATOM 24617 C C . VAL A 1 116 ? 18.877 -10.402 3.115 1.00 0.00 92 VAL A C 13
ATOM 24618 O O . VAL A 1 116 ? 19.717 -9.624 3.600 1.00 0.00 92 VAL A O 13
ATOM 24631 N N . LYS A 1 117 ? 18.584 -10.437 1.814 1.00 0.00 93 LYS A N 13
ATOM 24632 C CA . LYS A 1 117 ? 19.146 -9.491 0.847 1.00 0.00 93 LYS A CA 13
ATOM 24633 C C . LYS A 1 117 ? 18.675 -8.066 1.189 1.00 0.00 93 LYS A C 13
ATOM 24634 O O . LYS A 1 117 ? 17.468 -7.797 1.185 1.00 0.00 93 LYS A O 13
ATOM 24653 N N . ARG A 1 118 ? 19.652 -7.194 1.529 1.00 0.00 94 ARG A N 13
ATOM 24654 C CA . ARG A 1 118 ? 19.415 -5.772 1.857 1.00 0.00 94 ARG A CA 13
ATOM 24655 C C . ARG A 1 118 ? 18.538 -5.061 0.784 1.00 0.00 94 ARG A C 13
ATOM 24656 O O . ARG A 1 118 ? 17.604 -4.364 1.154 1.00 0.00 94 ARG A O 13
ATOM 24677 N N . PRO A 1 119 ? 18.811 -5.228 -0.563 1.00 0.00 95 PRO A N 13
ATOM 24678 C CA . PRO A 1 119 ? 17.847 -4.820 -1.592 1.00 0.00 95 PRO A CA 13
ATOM 24679 C C . PRO A 1 119 ? 16.789 -5.923 -1.873 1.00 0.00 95 PRO A C 13
ATOM 24680 O O . PRO A 1 119 ? 17.112 -7.007 -2.389 1.00 0.00 95 PRO A O 13
ATOM 24691 N N . LEU A 1 120 ? 15.546 -5.637 -1.480 1.00 0.00 96 LEU A N 13
ATOM 24692 C CA . LEU A 1 120 ? 14.375 -6.485 -1.741 1.00 0.00 96 LEU A CA 13
ATOM 24693 C C . LEU A 1 120 ? 13.153 -5.567 -1.870 1.00 0.00 96 LEU A C 13
ATOM 24694 O O . LEU A 1 120 ? 12.964 -4.666 -1.070 1.00 0.00 96 LEU A O 13
ATOM 24710 N N . ALA A 1 121 ? 12.342 -5.794 -2.895 1.00 0.00 97 ALA A N 13
ATOM 24711 C CA . ALA A 1 121 ? 11.043 -5.130 -3.063 1.00 0.00 97 ALA A CA 13
ATOM 24712 C C . ALA A 1 121 ? 10.005 -6.224 -3.285 1.00 0.00 97 ALA A C 13
ATOM 24713 O O . ALA A 1 121 ? 10.094 -6.949 -4.267 1.00 0.00 97 ALA A O 13
ATOM 24720 N N . VAL A 1 122 ? 9.060 -6.377 -2.353 1.00 0.00 98 VAL A N 13
ATOM 24721 C CA . VAL A 1 122 ? 8.022 -7.422 -2.421 1.00 0.00 98 VAL A CA 13
ATOM 24722 C C . VAL A 1 122 ? 6.624 -6.798 -2.299 1.00 0.00 98 VAL A C 13
ATOM 24723 O O . VAL A 1 122 ? 6.456 -5.694 -1.792 1.00 0.00 98 VAL A O 13
ATOM 24736 N N . MET A 1 123 ? 5.635 -7.525 -2.799 1.00 0.00 99 MET A N 13
ATOM 24737 C CA . MET A 1 123 ? 4.216 -7.185 -2.696 1.00 0.00 99 MET A CA 13
ATOM 24738 C C . MET A 1 123 ? 3.461 -8.508 -2.419 1.00 0.00 99 MET A C 13
ATOM 24739 O O . MET A 1 123 ? 4.086 -9.577 -2.322 1.00 0.00 99 MET A O 13
ATOM 24753 N N . GLY A 1 124 ? 2.124 -8.462 -2.310 1.00 0.00 100 GLY A N 13
ATOM 24754 C CA . GLY A 1 124 ? 1.316 -9.679 -2.140 1.00 0.00 100 GLY A CA 13
ATOM 24755 C C . GLY A 1 124 ? 1.004 -10.406 -3.455 1.00 0.00 100 GLY A C 13
ATOM 24756 O O . GLY A 1 124 ? -0.060 -11.021 -3.577 1.00 0.00 100 GLY A O 13
ATOM 24760 N N . ASP A 1 125 ? 1.955 -10.374 -4.413 1.00 0.00 101 ASP A N 13
ATOM 24761 C CA . ASP A 1 125 ? 1.756 -10.893 -5.786 1.00 0.00 101 ASP A CA 13
ATOM 24762 C C . ASP A 1 125 ? 3.071 -10.804 -6.582 1.00 0.00 101 ASP A C 13
ATOM 24763 O O . ASP A 1 125 ? 3.475 -11.757 -7.259 1.00 0.00 101 ASP A O 13
ATOM 24772 N N . LYS A 1 126 ? 3.742 -9.644 -6.474 1.00 0.00 102 LYS A N 13
ATOM 24773 C CA . LYS A 1 126 ? 4.966 -9.325 -7.257 1.00 0.00 102 LYS A CA 13
ATOM 24774 C C . LYS A 1 126 ? 6.199 -9.203 -6.343 1.00 0.00 102 LYS A C 13
ATOM 24775 O O . LYS A 1 126 ? 6.053 -8.931 -5.154 1.00 0.00 102 LYS A O 13
ATOM 24794 N N . ILE A 1 127 ? 7.419 -9.386 -6.915 1.00 0.00 103 ILE A N 13
ATOM 24795 C CA . ILE A 1 127 ? 8.695 -9.303 -6.147 1.00 0.00 103 ILE A CA 13
ATOM 24796 C C . ILE A 1 127 ? 9.932 -9.125 -7.077 1.00 0.00 103 ILE A C 13
ATOM 24797 O O . ILE A 1 127 ? 9.917 -9.548 -8.239 1.00 0.00 103 ILE A O 13
ATOM 24813 N N . THR A 1 128 ? 10.990 -8.484 -6.528 1.00 0.00 104 THR A N 13
ATOM 24814 C CA . THR A 1 128 ? 12.310 -8.298 -7.169 1.00 0.00 104 THR A CA 13
ATOM 24815 C C . THR A 1 128 ? 13.409 -8.351 -6.079 1.00 0.00 104 THR A C 13
ATOM 24816 O O . THR A 1 128 ? 13.238 -7.758 -5.006 1.00 0.00 104 THR A O 13
ATOM 24827 N N . LEU A 1 129 ? 14.511 -9.083 -6.341 1.00 0.00 105 LEU A N 13
ATOM 24828 C CA . LEU A 1 129 ? 15.665 -9.196 -5.405 1.00 0.00 105 LEU A CA 13
ATOM 24829 C C . LEU A 1 129 ? 16.919 -8.568 -6.027 1.00 0.00 105 LEU A C 13
ATOM 24830 O O . LEU A 1 129 ? 17.308 -8.938 -7.132 1.00 0.00 105 LEU A O 13
ATOM 24846 N N . GLY A 1 130 ? 17.564 -7.667 -5.271 1.00 0.00 106 GLY A N 13
ATOM 24847 C CA . GLY A 1 130 ? 18.746 -6.930 -5.741 1.00 0.00 106 GLY A CA 13
ATOM 24848 C C . GLY A 1 130 ? 18.401 -5.763 -6.656 1.00 0.00 106 GLY A C 13
ATOM 24849 O O . GLY A 1 130 ? 17.219 -5.533 -6.952 1.00 0.00 106 GLY A O 13
ATOM 24853 N N . PHE A 1 131 ? 19.430 -5.002 -7.103 1.00 0.00 107 PHE A N 13
ATOM 24854 C CA . PHE A 1 131 ? 19.237 -3.942 -8.108 1.00 0.00 107 PHE A CA 13
ATOM 24855 C C . PHE A 1 131 ? 19.118 -4.586 -9.492 1.00 0.00 107 PHE A C 13
ATOM 24856 O O . PHE A 1 131 ? 20.093 -4.692 -10.247 1.00 0.00 107 PHE A O 13
ATOM 24873 N N . LYS A 1 132 ? 17.924 -5.079 -9.775 1.00 0.00 108 LYS A N 13
ATOM 24874 C CA . LYS A 1 132 ? 17.593 -5.700 -11.044 1.00 0.00 108 LYS A CA 13
ATOM 24875 C C . LYS A 1 132 ? 16.655 -4.758 -11.782 1.00 0.00 108 LYS A C 13
ATOM 24876 O O . LYS A 1 132 ? 15.446 -4.849 -11.621 1.00 0.00 108 LYS A O 13
ATOM 24895 N N . GLU A 1 133 ? 17.234 -3.804 -12.530 1.00 0.00 109 GLU A N 13
ATOM 24896 C CA . GLU A 1 133 ? 16.476 -2.788 -13.282 1.00 0.00 109 GLU A CA 13
ATOM 24897 C C . GLU A 1 133 ? 15.567 -3.463 -14.330 1.00 0.00 109 GLU A C 13
ATOM 24898 O O . GLU A 1 133 ? 14.424 -3.042 -14.558 1.00 0.00 109 GLU A O 13
ATOM 24910 N N . ASP A 1 134 ? 16.108 -4.533 -14.941 1.00 0.00 110 ASP A N 13
ATOM 24911 C CA . ASP A 1 134 ? 15.381 -5.380 -15.899 1.00 0.00 110 ASP A CA 13
ATOM 24912 C C . ASP A 1 134 ? 14.164 -6.051 -15.219 1.00 0.00 110 ASP A C 13
ATOM 24913 O O . ASP A 1 134 ? 13.048 -6.012 -15.751 1.00 0.00 110 ASP A O 13
ATOM 24922 N N . GLN A 1 135 ? 14.378 -6.658 -14.033 1.00 0.00 111 GLN A N 13
ATOM 24923 C CA . GLN A 1 135 ? 13.275 -7.224 -13.243 1.00 0.00 111 GLN A CA 13
ATOM 24924 C C . GLN A 1 135 ? 12.273 -6.141 -12.804 1.00 0.00 111 GLN A C 13
ATOM 24925 O O . GLN A 1 135 ? 11.087 -6.402 -12.794 1.00 0.00 111 GLN A O 13
ATOM 24939 N N . TYR A 1 136 ? 12.751 -4.922 -12.464 1.00 0.00 112 TYR A N 13
ATOM 24940 C CA . TYR A 1 136 ? 11.876 -3.824 -11.981 1.00 0.00 112 TYR A CA 13
ATOM 24941 C C . TYR A 1 136 ? 10.856 -3.431 -13.069 1.00 0.00 112 TYR A C 13
ATOM 24942 O O . TYR A 1 136 ? 9.659 -3.298 -12.794 1.00 0.00 112 TYR A O 13
ATOM 24960 N N . LYS A 1 137 ? 11.348 -3.280 -14.313 1.00 0.00 113 LYS A N 13
ATOM 24961 C CA . LYS A 1 137 ? 10.496 -2.928 -15.463 1.00 0.00 113 LYS A CA 13
ATOM 24962 C C . LYS A 1 137 ? 9.591 -4.101 -15.875 1.00 0.00 113 LYS A C 13
ATOM 24963 O O . LYS A 1 137 ? 8.499 -3.900 -16.415 1.00 0.00 113 LYS A O 13
ATOM 24982 N N . GLU A 1 138 ? 10.063 -5.327 -15.617 1.00 0.00 114 GLU A N 13
ATOM 24983 C CA . GLU A 1 138 ? 9.345 -6.559 -15.989 1.00 0.00 114 GLU A CA 13
ATOM 24984 C C . GLU A 1 138 ? 8.238 -6.904 -14.960 1.00 0.00 114 GLU A C 13
ATOM 24985 O O . GLU A 1 138 ? 7.221 -7.520 -15.303 1.00 0.00 114 GLU A O 13
ATOM 24997 N N . THR A 1 139 ? 8.450 -6.479 -13.702 1.00 0.00 115 THR A N 13
ATOM 24998 C CA . THR A 1 139 ? 7.603 -6.860 -12.553 1.00 0.00 115 THR A CA 13
ATOM 24999 C C . THR A 1 139 ? 6.597 -5.746 -12.198 1.00 0.00 115 THR A C 13
ATOM 25000 O O . THR A 1 139 ? 5.379 -5.955 -12.246 1.00 0.00 115 THR A O 13
ATOM 25011 N N . TRP A 1 140 ? 7.133 -4.563 -11.853 1.00 0.00 116 TRP A N 13
ATOM 25012 C CA . TRP A 1 140 ? 6.339 -3.434 -11.317 1.00 0.00 116 TRP A CA 13
ATOM 25013 C C . TRP A 1 140 ? 5.726 -2.595 -12.447 1.00 0.00 116 TRP A C 13
ATOM 25014 O O . TRP A 1 140 ? 4.689 -1.954 -12.262 1.00 0.00 116 TRP A O 13
ATOM 25035 N N . LEU A 1 141 ? 6.396 -2.596 -13.615 1.00 0.00 117 LEU A N 13
ATOM 25036 C CA . LEU A 1 141 ? 6.088 -1.676 -14.731 1.00 0.00 117 LEU A CA 13
ATOM 25037 C C . LEU A 1 141 ? 5.527 -2.440 -15.940 1.00 0.00 117 LEU A C 13
ATOM 25038 O O . LEU A 1 141 ? 5.260 -3.646 -15.841 1.00 0.00 117 LEU A O 13
ATOM 25054 N N . ALA A 1 142 ? 5.364 -1.702 -17.068 1.00 0.00 118 ALA A N 13
ATOM 25055 C CA . ALA A 1 142 ? 4.737 -2.186 -18.317 1.00 0.00 118 ALA A CA 13
ATOM 25056 C C . ALA A 1 142 ? 3.221 -2.436 -18.092 1.00 0.00 118 ALA A C 13
ATOM 25057 O O . ALA A 1 142 ? 2.461 -1.442 -18.072 1.00 0.00 118 ALA A O 13
ATOM 25065 N N . MET A 1 25 ? 0.648 -0.732 -2.524 1.00 0.00 1 MET A N 14
ATOM 25066 C CA . MET A 1 25 ? 1.973 -0.105 -2.303 1.00 0.00 1 MET A CA 14
ATOM 25067 C C . MET A 1 25 ? 3.039 -1.196 -2.144 1.00 0.00 1 MET A C 14
ATOM 25068 O O . MET A 1 25 ? 2.824 -2.176 -1.417 1.00 0.00 1 MET A O 14
ATOM 25082 N N . ILE A 1 26 ? 4.184 -1.019 -2.830 1.00 0.00 2 ILE A N 14
ATOM 25083 C CA . ILE A 1 26 ? 5.325 -1.940 -2.736 1.00 0.00 2 ILE A CA 14
ATOM 25084 C C . ILE A 1 26 ? 5.980 -1.860 -1.346 1.00 0.00 2 ILE A C 14
ATOM 25085 O O . ILE A 1 26 ? 6.254 -0.777 -0.850 1.00 0.00 2 ILE A O 14
ATOM 25101 N N . LYS A 1 27 ? 6.188 -3.018 -0.724 1.00 0.00 3 LYS A N 14
ATOM 25102 C CA . LYS A 1 27 ? 7.015 -3.154 0.481 1.00 0.00 3 LYS A CA 14
ATOM 25103 C C . LYS A 1 27 ? 8.483 -3.233 0.050 1.00 0.00 3 LYS A C 14
ATOM 25104 O O . LYS A 1 27 ? 9.027 -4.323 -0.178 1.00 0.00 3 LYS A O 14
ATOM 25123 N N . PHE A 1 28 ? 9.092 -2.057 -0.143 1.00 0.00 4 PHE A N 14
ATOM 25124 C CA . PHE A 1 28 ? 10.470 -1.947 -0.628 1.00 0.00 4 PHE A CA 14
ATOM 25125 C C . PHE A 1 28 ? 11.427 -2.005 0.567 1.00 0.00 4 PHE A C 14
ATOM 25126 O O . PHE A 1 28 ? 11.634 -1.009 1.266 1.00 0.00 4 PHE A O 14
ATOM 25143 N N . TYR A 1 29 ? 11.970 -3.189 0.820 1.00 0.00 5 TYR A N 14
ATOM 25144 C CA . TYR A 1 29 ? 12.976 -3.372 1.855 1.00 0.00 5 TYR A CA 14
ATOM 25145 C C . TYR A 1 29 ? 14.336 -2.865 1.338 1.00 0.00 5 TYR A C 14
ATOM 25146 O O . TYR A 1 29 ? 14.703 -3.091 0.174 1.00 0.00 5 TYR A O 14
ATOM 25164 N N . GLN A 1 30 ? 15.040 -2.152 2.216 1.00 0.00 6 GLN A N 14
ATOM 25165 C CA . GLN A 1 30 ? 16.314 -1.476 1.920 1.00 0.00 6 GLN A CA 14
ATOM 25166 C C . GLN A 1 30 ? 17.134 -1.383 3.210 1.00 0.00 6 GLN A C 14
ATOM 25167 O O . GLN A 1 30 ? 16.702 -1.898 4.236 1.00 0.00 6 GLN A O 14
ATOM 25181 N N . TYR A 1 31 ? 18.310 -0.731 3.167 1.00 0.00 7 TYR A N 14
ATOM 25182 C CA . TYR A 1 31 ? 19.030 -0.345 4.395 1.00 0.00 7 TYR A CA 14
ATOM 25183 C C . TYR A 1 31 ? 20.111 0.704 4.088 1.00 0.00 7 TYR A C 14
ATOM 25184 O O . TYR A 1 31 ? 20.937 0.500 3.185 1.00 0.00 7 TYR A O 14
ATOM 25202 N N . LYS A 1 32 ? 20.035 1.833 4.827 1.00 0.00 8 LYS A N 14
ATOM 25203 C CA . LYS A 1 32 ? 21.089 2.871 4.918 1.00 0.00 8 LYS A CA 14
ATOM 25204 C C . LYS A 1 32 ? 21.230 3.709 3.612 1.00 0.00 8 LYS A C 14
ATOM 25205 O O . LYS A 1 32 ? 20.668 3.365 2.564 1.00 0.00 8 LYS A O 14
ATOM 25224 N N . ASN A 1 33 ? 21.951 4.848 3.718 1.00 0.00 9 ASN A N 14
ATOM 25225 C CA . ASN A 1 33 ? 22.217 5.779 2.599 1.00 0.00 9 ASN A CA 14
ATOM 25226 C C . ASN A 1 33 ? 23.087 5.135 1.499 1.00 0.00 9 ASN A C 14
ATOM 25227 O O . ASN A 1 33 ? 23.752 4.111 1.737 1.00 0.00 9 ASN A O 14
ATOM 25238 N N . CYS A 1 34 ? 23.087 5.783 0.311 1.00 0.00 10 CYS A N 14
ATOM 25239 C CA . CYS A 1 34 ? 23.815 5.328 -0.889 1.00 0.00 10 CYS A CA 14
ATOM 25240 C C . CYS A 1 34 ? 23.360 3.889 -1.268 1.00 0.00 10 CYS A C 14
ATOM 25241 O O . CYS A 1 34 ? 22.163 3.580 -1.140 1.00 0.00 10 CYS A O 14
ATOM 25249 N N . THR A 1 35 ? 24.289 3.031 -1.765 1.00 0.00 11 THR A N 14
ATOM 25250 C CA . THR A 1 35 ? 24.033 1.583 -1.984 1.00 0.00 11 THR A CA 14
ATOM 25251 C C . THR A 1 35 ? 23.007 1.370 -3.145 1.00 0.00 11 THR A C 14
ATOM 25252 O O . THR A 1 35 ? 22.547 2.333 -3.777 1.00 0.00 11 THR A O 14
ATOM 25263 N N . THR A 1 36 ? 22.688 0.099 -3.448 1.00 0.00 12 THR A N 14
ATOM 25264 C CA . THR A 1 36 ? 21.526 -0.277 -4.280 1.00 0.00 12 THR A CA 14
ATOM 25265 C C . THR A 1 36 ? 20.204 0.315 -3.721 1.00 0.00 12 THR A C 14
ATOM 25266 O O . THR A 1 36 ? 19.300 0.637 -4.486 1.00 0.00 12 THR A O 14
ATOM 25277 N N . CYS A 1 37 ? 20.152 0.470 -2.378 1.00 0.00 13 CYS A N 14
ATOM 25278 C CA . CYS A 1 37 ? 19.002 1.004 -1.620 1.00 0.00 13 CYS A CA 14
ATOM 25279 C C . CYS A 1 37 ? 18.400 2.271 -2.267 1.00 0.00 13 CYS A C 14
ATOM 25280 O O . CYS A 1 37 ? 17.257 2.255 -2.752 1.00 0.00 13 CYS A O 14
ATOM 25288 N N . LYS A 1 38 ? 19.211 3.337 -2.326 1.00 0.00 14 LYS A N 14
ATOM 25289 C CA . LYS A 1 38 ? 18.767 4.660 -2.789 1.00 0.00 14 LYS A CA 14
ATOM 25290 C C . LYS A 1 38 ? 18.532 4.698 -4.312 1.00 0.00 14 LYS A C 14
ATOM 25291 O O . LYS A 1 38 ? 17.679 5.454 -4.776 1.00 0.00 14 LYS A O 14
ATOM 25310 N N . LYS A 1 39 ? 19.288 3.885 -5.075 1.00 0.00 15 LYS A N 14
ATOM 25311 C CA . LYS A 1 39 ? 19.192 3.852 -6.553 1.00 0.00 15 LYS A CA 14
ATOM 25312 C C . LYS A 1 39 ? 17.906 3.135 -7.017 1.00 0.00 15 LYS A C 14
ATOM 25313 O O . LYS A 1 39 ? 17.235 3.586 -7.949 1.00 0.00 15 LYS A O 14
ATOM 25332 N N . ALA A 1 40 ? 17.571 2.027 -6.340 1.00 0.00 16 ALA A N 14
ATOM 25333 C CA . ALA A 1 40 ? 16.366 1.224 -6.636 1.00 0.00 16 ALA A CA 14
ATOM 25334 C C . ALA A 1 40 ? 15.103 1.985 -6.212 1.00 0.00 16 ALA A C 14
ATOM 25335 O O . ALA A 1 40 ? 14.077 1.951 -6.905 1.00 0.00 16 ALA A O 14
ATOM 25342 N N . ALA A 1 41 ? 15.216 2.686 -5.069 1.00 0.00 17 ALA A N 14
ATOM 25343 C CA . ALA A 1 41 ? 14.163 3.573 -4.554 1.00 0.00 17 ALA A CA 14
ATOM 25344 C C . ALA A 1 41 ? 13.910 4.747 -5.518 1.00 0.00 17 ALA A C 14
ATOM 25345 O O . ALA A 1 41 ? 12.764 5.103 -5.777 1.00 0.00 17 ALA A O 14
ATOM 25352 N N . LYS A 1 42 ? 15.011 5.321 -6.044 1.00 0.00 18 LYS A N 14
ATOM 25353 C CA . LYS A 1 42 ? 14.984 6.445 -7.007 1.00 0.00 18 LYS A CA 14
ATOM 25354 C C . LYS A 1 42 ? 14.381 6.001 -8.354 1.00 0.00 18 LYS A C 14
ATOM 25355 O O . LYS A 1 42 ? 13.709 6.778 -9.011 1.00 0.00 18 LYS A O 14
ATOM 25374 N N . PHE A 1 43 ? 14.636 4.742 -8.740 1.00 0.00 19 PHE A N 14
ATOM 25375 C CA . PHE A 1 43 ? 14.131 4.159 -10.000 1.00 0.00 19 PHE A CA 14
ATOM 25376 C C . PHE A 1 43 ? 12.590 4.005 -9.936 1.00 0.00 19 PHE A C 14
ATOM 25377 O O . PHE A 1 43 ? 11.857 4.438 -10.843 1.00 0.00 19 PHE A O 14
ATOM 25394 N N . LEU A 1 44 ? 12.127 3.432 -8.809 1.00 0.00 20 LEU A N 14
ATOM 25395 C CA . LEU A 1 44 ? 10.693 3.302 -8.481 1.00 0.00 20 LEU A CA 14
ATOM 25396 C C . LEU A 1 44 ? 10.019 4.688 -8.374 1.00 0.00 20 LEU A C 14
ATOM 25397 O O . LEU A 1 44 ? 8.895 4.877 -8.844 1.00 0.00 20 LEU A O 14
ATOM 25413 N N . ASP A 1 45 ? 10.745 5.652 -7.783 1.00 0.00 21 ASP A N 14
ATOM 25414 C CA . ASP A 1 45 ? 10.254 7.030 -7.585 1.00 0.00 21 ASP A CA 14
ATOM 25415 C C . ASP A 1 45 ? 10.178 7.794 -8.915 1.00 0.00 21 ASP A C 14
ATOM 25416 O O . ASP A 1 45 ? 9.274 8.608 -9.121 1.00 0.00 21 ASP A O 14
ATOM 25425 N N . GLU A 1 46 ? 11.131 7.497 -9.810 1.00 0.00 22 GLU A N 14
ATOM 25426 C CA . GLU A 1 46 ? 11.240 8.138 -11.135 1.00 0.00 22 GLU A CA 14
ATOM 25427 C C . GLU A 1 46 ? 10.052 7.745 -12.016 1.00 0.00 22 GLU A C 14
ATOM 25428 O O . GLU A 1 46 ? 9.474 8.581 -12.723 1.00 0.00 22 GLU A O 14
ATOM 25440 N N . TYR A 1 47 ? 9.681 6.462 -11.933 1.00 0.00 23 TYR A N 14
ATOM 25441 C CA . TYR A 1 47 ? 8.510 5.916 -12.641 1.00 0.00 23 TYR A CA 14
ATOM 25442 C C . TYR A 1 47 ? 7.182 6.201 -11.887 1.00 0.00 23 TYR A C 14
ATOM 25443 O O . TYR A 1 47 ? 6.115 5.787 -12.344 1.00 0.00 23 TYR A O 14
ATOM 25461 N N . GLY A 1 48 ? 7.267 6.904 -10.736 1.00 0.00 24 GLY A N 14
ATOM 25462 C CA . GLY A 1 48 ? 6.086 7.391 -10.002 1.00 0.00 24 GLY A CA 14
ATOM 25463 C C . GLY A 1 48 ? 5.300 6.296 -9.284 1.00 0.00 24 GLY A C 14
ATOM 25464 O O . GLY A 1 48 ? 4.101 6.454 -9.020 1.00 0.00 24 GLY A O 14
ATOM 25468 N N . VAL A 1 49 ? 5.982 5.187 -8.978 1.00 0.00 25 VAL A N 14
ATOM 25469 C CA . VAL A 1 49 ? 5.388 4.020 -8.307 1.00 0.00 25 VAL A CA 14
ATOM 25470 C C . VAL A 1 49 ? 5.512 4.178 -6.781 1.00 0.00 25 VAL A C 14
ATOM 25471 O O . VAL A 1 49 ? 6.596 4.513 -6.279 1.00 0.00 25 VAL A O 14
ATOM 25484 N N . SER A 1 50 ? 4.397 3.959 -6.056 1.00 0.00 26 SER A N 14
ATOM 25485 C CA . SER A 1 50 ? 4.360 4.078 -4.592 1.00 0.00 26 SER A CA 14
ATOM 25486 C C . SER A 1 50 ? 5.039 2.865 -3.938 1.00 0.00 26 SER A C 14
ATOM 25487 O O . SER A 1 50 ? 4.475 1.767 -3.884 1.00 0.00 26 SER A O 14
ATOM 25495 N N . TYR A 1 51 ? 6.272 3.072 -3.491 1.00 0.00 27 TYR A N 14
ATOM 25496 C CA . TYR A 1 51 ? 7.038 2.081 -2.724 1.00 0.00 27 TYR A CA 14
ATOM 25497 C C . TYR A 1 51 ? 7.030 2.492 -1.241 1.00 0.00 27 TYR A C 14
ATOM 25498 O O . TYR A 1 51 ? 6.641 3.611 -0.906 1.00 0.00 27 TYR A O 14
ATOM 25516 N N . GLU A 1 52 ? 7.454 1.583 -0.363 1.00 0.00 28 GLU A N 14
ATOM 25517 C CA . GLU A 1 52 ? 7.593 1.839 1.075 1.00 0.00 28 GLU A CA 14
ATOM 25518 C C . GLU A 1 52 ? 9.021 1.454 1.478 1.00 0.00 28 GLU A C 14
ATOM 25519 O O . GLU A 1 52 ? 9.295 0.259 1.596 1.00 0.00 28 GLU A O 14
ATOM 25531 N N . PRO A 1 53 ? 9.963 2.442 1.644 1.00 0.00 29 PRO A N 14
ATOM 25532 C CA . PRO A 1 53 ? 11.364 2.152 1.988 1.00 0.00 29 PRO A CA 14
ATOM 25533 C C . PRO A 1 53 ? 11.529 1.793 3.484 1.00 0.00 29 PRO A C 14
ATOM 25534 O O . PRO A 1 53 ? 11.851 2.639 4.324 1.00 0.00 29 PRO A O 14
ATOM 25545 N N . ILE A 1 54 ? 11.268 0.519 3.804 1.00 0.00 30 ILE A N 14
ATOM 25546 C CA . ILE A 1 54 ? 11.390 -0.027 5.171 1.00 0.00 30 ILE A CA 14
ATOM 25547 C C . ILE A 1 54 ? 12.724 -0.774 5.315 1.00 0.00 30 ILE A C 14
ATOM 25548 O O . ILE A 1 54 ? 13.133 -1.504 4.416 1.00 0.00 30 ILE A O 14
ATOM 25564 N N . ASP A 1 55 ? 13.405 -0.549 6.446 1.00 0.00 31 ASP A N 14
ATOM 25565 C CA . ASP A 1 55 ? 14.732 -1.129 6.723 1.00 0.00 31 ASP A CA 14
ATOM 25566 C C . ASP A 1 55 ? 14.627 -2.653 6.902 1.00 0.00 31 ASP A C 14
ATOM 25567 O O . ASP A 1 55 ? 13.806 -3.122 7.672 1.00 0.00 31 ASP A O 14
ATOM 25576 N N . ILE A 1 56 ? 15.501 -3.397 6.219 1.00 0.00 32 ILE A N 14
ATOM 25577 C CA . ILE A 1 56 ? 15.425 -4.866 6.112 1.00 0.00 32 ILE A CA 14
ATOM 25578 C C . ILE A 1 56 ? 15.707 -5.553 7.466 1.00 0.00 32 ILE A C 14
ATOM 25579 O O . ILE A 1 56 ? 15.129 -6.594 7.767 1.00 0.00 32 ILE A O 14
ATOM 25595 N N . VAL A 1 57 ? 16.600 -4.951 8.275 1.00 0.00 33 VAL A N 14
ATOM 25596 C CA . VAL A 1 57 ? 17.045 -5.535 9.563 1.00 0.00 33 VAL A CA 14
ATOM 25597 C C . VAL A 1 57 ? 16.301 -4.907 10.760 1.00 0.00 33 VAL A C 14
ATOM 25598 O O . VAL A 1 57 ? 16.176 -5.537 11.813 1.00 0.00 33 VAL A O 14
ATOM 25611 N N . GLN A 1 58 ? 15.805 -3.672 10.593 1.00 0.00 34 GLN A N 14
ATOM 25612 C CA . GLN A 1 58 ? 15.045 -2.961 11.645 1.00 0.00 34 GLN A CA 14
ATOM 25613 C C . GLN A 1 58 ? 13.549 -3.360 11.588 1.00 0.00 34 GLN A C 14
ATOM 25614 O O . GLN A 1 58 ? 12.842 -3.344 12.598 1.00 0.00 34 GLN A O 14
ATOM 25628 N N . HIS A 1 59 ? 13.091 -3.719 10.377 1.00 0.00 35 HIS A N 14
ATOM 25629 C CA . HIS A 1 59 ? 11.689 -4.093 10.087 1.00 0.00 35 HIS A CA 14
ATOM 25630 C C . HIS A 1 59 ? 11.656 -5.518 9.491 1.00 0.00 35 HIS A C 14
ATOM 25631 O O . HIS A 1 59 ? 10.885 -5.789 8.564 1.00 0.00 35 HIS A O 14
ATOM 25646 N N . THR A 1 60 ? 12.480 -6.432 10.049 1.00 0.00 36 THR A N 14
ATOM 25647 C CA . THR A 1 60 ? 12.596 -7.812 9.539 1.00 0.00 36 THR A CA 14
ATOM 25648 C C . THR A 1 60 ? 11.283 -8.596 9.771 1.00 0.00 36 THR A C 14
ATOM 25649 O O . THR A 1 60 ? 10.845 -8.707 10.925 1.00 0.00 36 THR A O 14
ATOM 25660 N N . PRO A 1 61 ? 10.632 -9.134 8.685 1.00 0.00 37 PRO A N 14
ATOM 25661 C CA . PRO A 1 61 ? 9.383 -9.929 8.802 1.00 0.00 37 PRO A CA 14
ATOM 25662 C C . PRO A 1 61 ? 9.564 -11.215 9.636 1.00 0.00 37 PRO A C 14
ATOM 25663 O O . PRO A 1 61 ? 10.692 -11.696 9.822 1.00 0.00 37 PRO A O 14
ATOM 25674 N N . THR A 1 62 ? 8.441 -11.753 10.136 1.00 0.00 38 THR A N 14
ATOM 25675 C CA . THR A 1 62 ? 8.412 -13.043 10.844 1.00 0.00 38 THR A CA 14
ATOM 25676 C C . THR A 1 62 ? 8.421 -14.207 9.834 1.00 0.00 38 THR A C 14
ATOM 25677 O O . THR A 1 62 ? 8.273 -13.992 8.625 1.00 0.00 38 THR A O 14
ATOM 25688 N N . ILE A 1 63 ? 8.592 -15.432 10.359 1.00 0.00 39 ILE A N 14
ATOM 25689 C CA . ILE A 1 63 ? 8.552 -16.691 9.578 1.00 0.00 39 ILE A CA 14
ATOM 25690 C C . ILE A 1 63 ? 7.224 -16.805 8.802 1.00 0.00 39 ILE A C 14
ATOM 25691 O O . ILE A 1 63 ? 7.206 -17.243 7.652 1.00 0.00 39 ILE A O 14
ATOM 25707 N N . ASN A 1 64 ? 6.131 -16.370 9.462 1.00 0.00 40 ASN A N 14
ATOM 25708 C CA . ASN A 1 64 ? 4.774 -16.351 8.887 1.00 0.00 40 ASN A CA 14
ATOM 25709 C C . ASN A 1 64 ? 4.686 -15.383 7.693 1.00 0.00 40 ASN A C 14
ATOM 25710 O O . ASN A 1 64 ? 4.218 -15.769 6.623 1.00 0.00 40 ASN A O 14
ATOM 25721 N N . GLU A 1 65 ? 5.152 -14.128 7.890 1.00 0.00 41 GLU A N 14
ATOM 25722 C CA . GLU A 1 65 ? 5.096 -13.078 6.841 1.00 0.00 41 GLU A CA 14
ATOM 25723 C C . GLU A 1 65 ? 5.916 -13.489 5.605 1.00 0.00 41 GLU A C 14
ATOM 25724 O O . GLU A 1 65 ? 5.468 -13.319 4.458 1.00 0.00 41 GLU A O 14
ATOM 25736 N N . PHE A 1 66 ? 7.111 -14.053 5.865 1.00 0.00 42 PHE A N 14
ATOM 25737 C CA . PHE A 1 66 ? 7.989 -14.574 4.818 1.00 0.00 42 PHE A CA 14
ATOM 25738 C C . PHE A 1 66 ? 7.275 -15.696 4.024 1.00 0.00 42 PHE A C 14
ATOM 25739 O O . PHE A 1 66 ? 7.043 -15.536 2.835 1.00 0.00 42 PHE A O 14
ATOM 25756 N N . LYS A 1 67 ? 6.879 -16.804 4.688 1.00 0.00 43 LYS A N 14
ATOM 25757 C CA . LYS A 1 67 ? 6.277 -17.974 3.983 1.00 0.00 43 LYS A CA 14
ATOM 25758 C C . LYS A 1 67 ? 4.976 -17.598 3.242 1.00 0.00 43 LYS A C 14
ATOM 25759 O O . LYS A 1 67 ? 4.626 -18.236 2.246 1.00 0.00 43 LYS A O 14
ATOM 25778 N N . THR A 1 68 ? 4.288 -16.549 3.730 1.00 0.00 44 THR A N 14
ATOM 25779 C CA . THR A 1 68 ? 3.100 -15.998 3.067 1.00 0.00 44 THR A CA 14
ATOM 25780 C C . THR A 1 68 ? 3.485 -15.401 1.701 1.00 0.00 44 THR A C 14
ATOM 25781 O O . THR A 1 68 ? 2.983 -15.851 0.666 1.00 0.00 44 THR A O 14
ATOM 25792 N N . ILE A 1 69 ? 4.435 -14.438 1.705 1.00 0.00 45 ILE A N 14
ATOM 25793 C CA . ILE A 1 69 ? 4.859 -13.744 0.471 1.00 0.00 45 ILE A CA 14
ATOM 25794 C C . ILE A 1 69 ? 5.563 -14.718 -0.505 1.00 0.00 45 ILE A C 14
ATOM 25795 O O . ILE A 1 69 ? 5.481 -14.546 -1.698 1.00 0.00 45 ILE A O 14
ATOM 25811 N N . ILE A 1 70 ? 6.200 -15.770 0.029 1.00 0.00 46 ILE A N 14
ATOM 25812 C CA . ILE A 1 70 ? 6.957 -16.767 -0.771 1.00 0.00 46 ILE A CA 14
ATOM 25813 C C . ILE A 1 70 ? 6.012 -17.784 -1.430 1.00 0.00 46 ILE A C 14
ATOM 25814 O O . ILE A 1 70 ? 6.277 -18.253 -2.538 1.00 0.00 46 ILE A O 14
ATOM 25830 N N . ALA A 1 71 ? 4.906 -18.110 -0.747 1.00 0.00 47 ALA A N 14
ATOM 25831 C CA . ALA A 1 71 ? 3.862 -18.995 -1.302 1.00 0.00 47 ALA A CA 14
ATOM 25832 C C . ALA A 1 71 ? 3.008 -18.248 -2.348 1.00 0.00 47 ALA A C 14
ATOM 25833 O O . ALA A 1 71 ? 2.582 -18.831 -3.348 1.00 0.00 47 ALA A O 14
ATOM 25840 N N . ASN A 1 72 ? 2.791 -16.945 -2.105 1.00 0.00 48 ASN A N 14
ATOM 25841 C CA . ASN A 1 72 ? 1.935 -16.090 -2.953 1.00 0.00 48 ASN A CA 14
ATOM 25842 C C . ASN A 1 72 ? 2.661 -15.666 -4.243 1.00 0.00 48 ASN A C 14
ATOM 25843 O O . ASN A 1 72 ? 2.114 -15.804 -5.341 1.00 0.00 48 ASN A O 14
ATOM 25854 N N . THR A 1 73 ? 3.894 -15.148 -4.107 1.00 0.00 49 THR A N 14
ATOM 25855 C CA . THR A 1 73 ? 4.711 -14.714 -5.257 1.00 0.00 49 THR A CA 14
ATOM 25856 C C . THR A 1 73 ? 5.315 -15.936 -5.972 1.00 0.00 49 THR A C 14
ATOM 25857 O O . THR A 1 73 ? 5.411 -15.974 -7.205 1.00 0.00 49 THR A O 14
ATOM 25868 N N . GLY A 1 74 ? 5.710 -16.934 -5.163 1.00 0.00 50 GLY A N 14
ATOM 25869 C CA . GLY A 1 74 ? 6.371 -18.136 -5.656 1.00 0.00 50 GLY A CA 14
ATOM 25870 C C . GLY A 1 74 ? 7.875 -17.953 -5.805 1.00 0.00 50 GLY A C 14
ATOM 25871 O O . GLY A 1 74 ? 8.499 -18.614 -6.641 1.00 0.00 50 GLY A O 14
ATOM 25875 N N . VAL A 1 75 ? 8.463 -17.063 -4.974 1.00 0.00 51 VAL A N 14
ATOM 25876 C CA . VAL A 1 75 ? 9.904 -16.749 -5.032 1.00 0.00 51 VAL A CA 14
ATOM 25877 C C . VAL A 1 75 ? 10.720 -17.875 -4.375 1.00 0.00 51 VAL A C 14
ATOM 25878 O O . VAL A 1 75 ? 10.218 -18.573 -3.481 1.00 0.00 51 VAL A O 14
ATOM 25891 N N . GLU A 1 76 ? 11.954 -18.077 -4.867 1.00 0.00 52 GLU A N 14
ATOM 25892 C CA . GLU A 1 76 ? 12.928 -18.949 -4.216 1.00 0.00 52 GLU A CA 14
ATOM 25893 C C . GLU A 1 76 ? 13.328 -18.352 -2.860 1.00 0.00 52 GLU A C 14
ATOM 25894 O O . GLU A 1 76 ? 13.814 -17.217 -2.782 1.00 0.00 52 GLU A O 14
ATOM 25906 N N . ILE A 1 77 ? 13.098 -19.133 -1.806 1.00 0.00 53 ILE A N 14
ATOM 25907 C CA . ILE A 1 77 ? 13.420 -18.748 -0.422 1.00 0.00 53 ILE A CA 14
ATOM 25908 C C . ILE A 1 77 ? 14.969 -18.652 -0.274 1.00 0.00 53 ILE A C 14
ATOM 25909 O O . ILE A 1 77 ? 15.486 -17.821 0.482 1.00 0.00 53 ILE A O 14
ATOM 25925 N N . ASN A 1 78 ? 15.687 -19.463 -1.076 1.00 0.00 54 ASN A N 14
ATOM 25926 C CA . ASN A 1 78 ? 17.158 -19.513 -1.074 1.00 0.00 54 ASN A CA 14
ATOM 25927 C C . ASN A 1 78 ? 17.785 -18.241 -1.696 1.00 0.00 54 ASN A C 14
ATOM 25928 O O . ASN A 1 78 ? 18.896 -17.857 -1.311 1.00 0.00 54 ASN A O 14
ATOM 25939 N N . LYS A 1 79 ? 17.079 -17.582 -2.665 1.00 0.00 55 LYS A N 14
ATOM 25940 C CA . LYS A 1 79 ? 17.602 -16.337 -3.298 1.00 0.00 55 LYS A CA 14
ATOM 25941 C C . LYS A 1 79 ? 17.312 -15.097 -2.442 1.00 0.00 55 LYS A C 14
ATOM 25942 O O . LYS A 1 79 ? 17.737 -14.000 -2.796 1.00 0.00 55 LYS A O 14
ATOM 25961 N N . LEU A 1 80 ? 16.565 -15.265 -1.335 1.00 0.00 56 LEU A N 14
ATOM 25962 C CA . LEU A 1 80 ? 16.367 -14.184 -0.350 1.00 0.00 56 LEU A CA 14
ATOM 25963 C C . LEU A 1 80 ? 17.633 -14.023 0.505 1.00 0.00 56 LEU A C 14
ATOM 25964 O O . LEU A 1 80 ? 17.921 -12.929 0.997 1.00 0.00 56 LEU A O 14
ATOM 25980 N N . PHE A 1 81 ? 18.375 -15.145 0.665 1.00 0.00 57 PHE A N 14
ATOM 25981 C CA . PHE A 1 81 ? 19.637 -15.185 1.421 1.00 0.00 57 PHE A CA 14
ATOM 25982 C C . PHE A 1 81 ? 20.702 -14.263 0.815 1.00 0.00 57 PHE A C 14
ATOM 25983 O O . PHE A 1 81 ? 20.833 -14.144 -0.413 1.00 0.00 57 PHE A O 14
ATOM 26000 N N . ASN A 1 82 ? 21.476 -13.645 1.715 1.00 0.00 58 ASN A N 14
ATOM 26001 C CA . ASN A 1 82 ? 22.549 -12.725 1.383 1.00 0.00 58 ASN A CA 14
ATOM 26002 C C . ASN A 1 82 ? 23.789 -13.526 0.964 1.00 0.00 58 ASN A C 14
ATOM 26003 O O . ASN A 1 82 ? 24.694 -13.793 1.767 1.00 0.00 58 ASN A O 14
ATOM 26014 N N . THR A 1 83 ? 23.755 -13.969 -0.302 1.00 0.00 59 THR A N 14
ATOM 26015 C CA . THR A 1 83 ? 24.826 -14.753 -0.931 1.00 0.00 59 THR A CA 14
ATOM 26016 C C . THR A 1 83 ? 26.050 -13.850 -1.219 1.00 0.00 59 THR A C 14
ATOM 26017 O O . THR A 1 83 ? 27.192 -14.318 -1.260 1.00 0.00 59 THR A O 14
ATOM 26028 N N . HIS A 1 84 ? 25.779 -12.538 -1.382 1.00 0.00 60 HIS A N 14
ATOM 26029 C CA . HIS A 1 84 ? 26.802 -11.500 -1.579 1.00 0.00 60 HIS A CA 14
ATOM 26030 C C . HIS A 1 84 ? 26.927 -10.651 -0.298 1.00 0.00 60 HIS A C 14
ATOM 26031 O O . HIS A 1 84 ? 26.134 -9.719 -0.075 1.00 0.00 60 HIS A O 14
ATOM 26046 N N . GLY A 1 85 ? 27.890 -11.019 0.563 1.00 0.00 61 GLY A N 14
ATOM 26047 C CA . GLY A 1 85 ? 28.190 -10.249 1.773 1.00 0.00 61 GLY A CA 14
ATOM 26048 C C . GLY A 1 85 ? 28.685 -11.104 2.915 1.00 0.00 61 GLY A C 14
ATOM 26049 O O . GLY A 1 85 ? 28.159 -10.997 4.030 1.00 0.00 61 GLY A O 14
ATOM 26053 N N . ALA A 1 86 ? 29.658 -11.980 2.596 1.00 0.00 62 ALA A N 14
ATOM 26054 C CA . ALA A 1 86 ? 30.454 -12.785 3.559 1.00 0.00 62 ALA A CA 14
ATOM 26055 C C . ALA A 1 86 ? 29.684 -13.970 4.203 1.00 0.00 62 ALA A C 14
ATOM 26056 O O . ALA A 1 86 ? 30.057 -15.133 4.029 1.00 0.00 62 ALA A O 14
ATOM 26063 N N . LYS A 1 87 ? 28.594 -13.657 4.917 1.00 0.00 63 LYS A N 14
ATOM 26064 C CA . LYS A 1 87 ? 27.997 -14.534 5.949 1.00 0.00 63 LYS A CA 14
ATOM 26065 C C . LYS A 1 87 ? 27.453 -15.879 5.412 1.00 0.00 63 LYS A C 14
ATOM 26066 O O . LYS A 1 87 ? 27.439 -16.871 6.138 1.00 0.00 63 LYS A O 14
ATOM 26085 N N . TYR A 1 88 ? 27.030 -15.908 4.143 1.00 0.00 64 TYR A N 14
ATOM 26086 C CA . TYR A 1 88 ? 26.484 -17.129 3.496 1.00 0.00 64 TYR A CA 14
ATOM 26087 C C . TYR A 1 88 ? 27.518 -18.291 3.514 1.00 0.00 64 TYR A C 14
ATOM 26088 O O . TYR A 1 88 ? 27.137 -19.470 3.535 1.00 0.00 64 TYR A O 14
ATOM 26106 N N . ARG A 1 89 ? 28.827 -17.938 3.548 1.00 0.00 65 ARG A N 14
ATOM 26107 C CA . ARG A 1 89 ? 29.934 -18.923 3.618 1.00 0.00 65 ARG A CA 14
ATOM 26108 C C . ARG A 1 89 ? 30.742 -18.780 4.927 1.00 0.00 65 ARG A C 14
ATOM 26109 O O . ARG A 1 89 ? 31.482 -19.697 5.299 1.00 0.00 65 ARG A O 14
ATOM 26130 N N . GLU A 1 90 ? 30.604 -17.618 5.606 1.00 0.00 66 GLU A N 14
ATOM 26131 C CA . GLU A 1 90 ? 31.276 -17.343 6.901 1.00 0.00 66 GLU A CA 14
ATOM 26132 C C . GLU A 1 90 ? 30.690 -18.246 7.994 1.00 0.00 66 GLU A C 14
ATOM 26133 O O . GLU A 1 90 ? 31.415 -18.886 8.768 1.00 0.00 66 GLU A O 14
ATOM 26145 N N . LEU A 1 91 ? 29.353 -18.269 8.024 1.00 0.00 67 LEU A N 14
ATOM 26146 C CA . LEU A 1 91 ? 28.556 -19.146 8.897 1.00 0.00 67 LEU A CA 14
ATOM 26147 C C . LEU A 1 91 ? 28.501 -20.570 8.293 1.00 0.00 67 LEU A C 14
ATOM 26148 O O . LEU A 1 91 ? 28.220 -21.552 8.991 1.00 0.00 67 LEU A O 14
ATOM 26164 N N . ASP A 1 92 ? 28.812 -20.624 6.979 1.00 0.00 68 ASP A N 14
ATOM 26165 C CA . ASP A 1 92 ? 28.604 -21.771 6.088 1.00 0.00 68 ASP A CA 14
ATOM 26166 C C . ASP A 1 92 ? 27.148 -22.228 6.178 1.00 0.00 68 ASP A C 14
ATOM 26167 O O . ASP A 1 92 ? 26.834 -23.332 6.653 1.00 0.00 68 ASP A O 14
ATOM 26176 N N . LEU A 1 93 ? 26.257 -21.324 5.758 1.00 0.00 69 LEU A N 14
ATOM 26177 C CA . LEU A 1 93 ? 24.835 -21.620 5.677 1.00 0.00 69 LEU A CA 14
ATOM 26178 C C . LEU A 1 93 ? 24.583 -22.696 4.623 1.00 0.00 69 LEU A C 14
ATOM 26179 O O . LEU A 1 93 ? 23.713 -23.507 4.805 1.00 0.00 69 LEU A O 14
ATOM 26195 N N . LYS A 1 94 ? 25.403 -22.708 3.561 1.00 0.00 70 LYS A N 14
ATOM 26196 C CA . LYS A 1 94 ? 25.255 -23.637 2.419 1.00 0.00 70 LYS A CA 14
ATOM 26197 C C . LYS A 1 94 ? 25.137 -25.121 2.886 1.00 0.00 70 LYS A C 14
ATOM 26198 O O . LYS A 1 94 ? 24.215 -25.857 2.462 1.00 0.00 70 LYS A O 14
ATOM 26217 N N . ASN A 1 95 ? 26.042 -25.495 3.826 1.00 0.00 71 ASN A N 14
ATOM 26218 C CA . ASN A 1 95 ? 26.113 -26.852 4.420 1.00 0.00 71 ASN A CA 14
ATOM 26219 C C . ASN A 1 95 ? 24.782 -27.201 5.113 1.00 0.00 71 ASN A C 14
ATOM 26220 O O . ASN A 1 95 ? 24.246 -28.298 4.925 1.00 0.00 71 ASN A O 14
ATOM 26231 N N . LYS A 1 96 ? 24.253 -26.268 5.922 1.00 0.00 72 LYS A N 14
ATOM 26232 C CA . LYS A 1 96 ? 23.017 -26.517 6.676 1.00 0.00 72 LYS A CA 14
ATOM 26233 C C . LYS A 1 96 ? 21.789 -26.424 5.745 1.00 0.00 72 LYS A C 14
ATOM 26234 O O . LYS A 1 96 ? 20.888 -27.244 5.859 1.00 0.00 72 LYS A O 14
ATOM 26253 N N . LEU A 1 97 ? 21.816 -25.495 4.756 1.00 0.00 73 LEU A N 14
ATOM 26254 C CA . LEU A 1 97 ? 20.637 -25.163 3.913 1.00 0.00 73 LEU A CA 14
ATOM 26255 C C . LEU A 1 97 ? 20.239 -26.339 3.012 1.00 0.00 73 LEU A C 14
ATOM 26256 O O . LEU A 1 97 ? 19.046 -26.530 2.726 1.00 0.00 73 LEU A O 14
ATOM 26272 N N . GLN A 1 98 ? 21.237 -27.128 2.568 1.00 0.00 74 GLN A N 14
ATOM 26273 C CA . GLN A 1 98 ? 20.977 -28.315 1.727 1.00 0.00 74 GLN A CA 14
ATOM 26274 C C . GLN A 1 98 ? 20.310 -29.473 2.513 1.00 0.00 74 GLN A C 14
ATOM 26275 O O . GLN A 1 98 ? 19.768 -30.394 1.895 1.00 0.00 74 GLN A O 14
ATOM 26289 N N . THR A 1 99 ? 20.359 -29.443 3.862 1.00 0.00 75 THR A N 14
ATOM 26290 C CA . THR A 1 99 ? 19.833 -30.556 4.695 1.00 0.00 75 THR A CA 14
ATOM 26291 C C . THR A 1 99 ? 18.612 -30.150 5.556 1.00 0.00 75 THR A C 14
ATOM 26292 O O . THR A 1 99 ? 17.806 -31.024 5.905 1.00 0.00 75 THR A O 14
ATOM 26303 N N . LEU A 1 100 ? 18.467 -28.853 5.916 1.00 0.00 76 LEU A N 14
ATOM 26304 C CA . LEU A 1 100 ? 17.379 -28.409 6.840 1.00 0.00 76 LEU A CA 14
ATOM 26305 C C . LEU A 1 100 ? 16.010 -28.238 6.131 1.00 0.00 76 LEU A C 14
ATOM 26306 O O . LEU A 1 100 ? 15.878 -28.497 4.927 1.00 0.00 76 LEU A O 14
ATOM 26322 N N . SER A 1 101 ? 15.002 -27.790 6.911 1.00 0.00 77 SER A N 14
ATOM 26323 C CA . SER A 1 101 ? 13.659 -27.447 6.410 1.00 0.00 77 SER A CA 14
ATOM 26324 C C . SER A 1 101 ? 13.637 -26.003 5.885 1.00 0.00 77 SER A C 14
ATOM 26325 O O . SER A 1 101 ? 14.409 -25.164 6.354 1.00 0.00 77 SER A O 14
ATOM 26333 N N . ASP A 1 102 ? 12.728 -25.704 4.938 1.00 0.00 78 ASP A N 14
ATOM 26334 C CA . ASP A 1 102 ? 12.545 -24.328 4.419 1.00 0.00 78 ASP A CA 14
ATOM 26335 C C . ASP A 1 102 ? 12.094 -23.368 5.533 1.00 0.00 78 ASP A C 14
ATOM 26336 O O . ASP A 1 102 ? 12.335 -22.168 5.447 1.00 0.00 78 ASP A O 14
ATOM 26345 N N . ASP A 1 103 ? 11.460 -23.930 6.575 1.00 0.00 79 ASP A N 14
ATOM 26346 C CA . ASP A 1 103 ? 11.090 -23.208 7.802 1.00 0.00 79 ASP A CA 14
ATOM 26347 C C . ASP A 1 103 ? 12.328 -22.686 8.547 1.00 0.00 79 ASP A C 14
ATOM 26348 O O . ASP A 1 103 ? 12.309 -21.579 9.074 1.00 0.00 79 ASP A O 14
ATOM 26357 N N . GLU A 1 104 ? 13.397 -23.490 8.568 1.00 0.00 80 GLU A N 14
ATOM 26358 C CA . GLU A 1 104 ? 14.664 -23.128 9.233 1.00 0.00 80 GLU A CA 14
ATOM 26359 C C . GLU A 1 104 ? 15.420 -22.047 8.437 1.00 0.00 80 GLU A C 14
ATOM 26360 O O . GLU A 1 104 ? 16.127 -21.210 9.018 1.00 0.00 80 GLU A O 14
ATOM 26372 N N . LYS A 1 105 ? 15.237 -22.065 7.105 1.00 0.00 81 LYS A N 14
ATOM 26373 C CA . LYS A 1 105 ? 15.708 -20.989 6.214 1.00 0.00 81 LYS A CA 14
ATOM 26374 C C . LYS A 1 105 ? 14.997 -19.661 6.567 1.00 0.00 81 LYS A C 14
ATOM 26375 O O . LYS A 1 105 ? 15.636 -18.604 6.702 1.00 0.00 81 LYS A O 14
ATOM 26394 N N . LEU A 1 106 ? 13.662 -19.761 6.734 1.00 0.00 82 LEU A N 14
ATOM 26395 C CA . LEU A 1 106 ? 12.797 -18.639 7.138 1.00 0.00 82 LEU A CA 14
ATOM 26396 C C . LEU A 1 106 ? 13.219 -18.083 8.509 1.00 0.00 82 LEU A C 14
ATOM 26397 O O . LEU A 1 106 ? 13.206 -16.877 8.707 1.00 0.00 82 LEU A O 14
ATOM 26413 N N . GLU A 1 107 ? 13.592 -18.997 9.437 1.00 0.00 83 GLU A N 14
ATOM 26414 C CA . GLU A 1 107 ? 14.069 -18.638 10.787 1.00 0.00 83 GLU A CA 14
ATOM 26415 C C . GLU A 1 107 ? 15.310 -17.743 10.696 1.00 0.00 83 GLU A C 14
ATOM 26416 O O . GLU A 1 107 ? 15.356 -16.681 11.318 1.00 0.00 83 GLU A O 14
ATOM 26428 N N . LEU A 1 108 ? 16.303 -18.193 9.904 1.00 0.00 84 LEU A N 14
ATOM 26429 C CA . LEU A 1 108 ? 17.568 -17.459 9.679 1.00 0.00 84 LEU A CA 14
ATOM 26430 C C . LEU A 1 108 ? 17.305 -16.021 9.185 1.00 0.00 84 LEU A C 14
ATOM 26431 O O . LEU A 1 108 ? 17.841 -15.046 9.743 1.00 0.00 84 LEU A O 14
ATOM 26447 N N . LEU A 1 109 ? 16.433 -15.917 8.168 1.00 0.00 85 LEU A N 14
ATOM 26448 C CA . LEU A 1 109 ? 16.053 -14.625 7.572 1.00 0.00 85 LEU A CA 14
ATOM 26449 C C . LEU A 1 109 ? 15.309 -13.721 8.588 1.00 0.00 85 LEU A C 14
ATOM 26450 O O . LEU A 1 109 ? 15.560 -12.519 8.648 1.00 0.00 85 LEU A O 14
ATOM 26466 N N . SER A 1 110 ? 14.396 -14.328 9.373 1.00 0.00 86 SER A N 14
ATOM 26467 C CA . SER A 1 110 ? 13.553 -13.611 10.353 1.00 0.00 86 SER A CA 14
ATOM 26468 C C . SER A 1 110 ? 14.383 -13.088 11.534 1.00 0.00 86 SER A C 14
ATOM 26469 O O . SER A 1 110 ? 14.081 -12.029 12.102 1.00 0.00 86 SER A O 14
ATOM 26477 N N . SER A 1 111 ? 15.430 -13.843 11.891 1.00 0.00 87 SER A N 14
ATOM 26478 C CA . SER A 1 111 ? 16.312 -13.512 13.012 1.00 0.00 87 SER A CA 14
ATOM 26479 C C . SER A 1 111 ? 17.343 -12.451 12.605 1.00 0.00 87 SER A C 14
ATOM 26480 O O . SER A 1 111 ? 17.777 -11.649 13.447 1.00 0.00 87 SER A O 14
ATOM 26488 N N . ASP A 1 112 ? 17.742 -12.453 11.319 1.00 0.00 88 ASP A N 14
ATOM 26489 C CA . ASP A 1 112 ? 18.800 -11.561 10.823 1.00 0.00 88 ASP A CA 14
ATOM 26490 C C . ASP A 1 112 ? 18.398 -10.960 9.466 1.00 0.00 88 ASP A C 14
ATOM 26491 O O . ASP A 1 112 ? 18.339 -11.674 8.457 1.00 0.00 88 ASP A O 14
ATOM 26500 N N . GLY A 1 113 ? 18.108 -9.648 9.458 1.00 0.00 89 GLY A N 14
ATOM 26501 C CA . GLY A 1 113 ? 17.760 -8.927 8.229 1.00 0.00 89 GLY A CA 14
ATOM 26502 C C . GLY A 1 113 ? 18.960 -8.643 7.333 1.00 0.00 89 GLY A C 14
ATOM 26503 O O . GLY A 1 113 ? 18.793 -8.215 6.196 1.00 0.00 89 GLY A O 14
ATOM 26507 N N . MET A 1 114 ? 20.180 -8.853 7.861 1.00 0.00 90 MET A N 14
ATOM 26508 C CA . MET A 1 114 ? 21.419 -8.772 7.066 1.00 0.00 90 MET A CA 14
ATOM 26509 C C . MET A 1 114 ? 21.661 -10.118 6.345 1.00 0.00 90 MET A C 14
ATOM 26510 O O . MET A 1 114 ? 22.422 -10.177 5.373 1.00 0.00 90 MET A O 14
ATOM 26524 N N . LEU A 1 115 ? 21.027 -11.205 6.868 1.00 0.00 91 LEU A N 14
ATOM 26525 C CA . LEU A 1 115 ? 20.958 -12.524 6.197 1.00 0.00 91 LEU A CA 14
ATOM 26526 C C . LEU A 1 115 ? 19.980 -12.495 5.028 1.00 0.00 91 LEU A C 14
ATOM 26527 O O . LEU A 1 115 ? 20.059 -13.337 4.136 1.00 0.00 91 LEU A O 14
ATOM 26543 N N . VAL A 1 116 ? 19.034 -11.552 5.062 1.00 0.00 92 VAL A N 14
ATOM 26544 C CA . VAL A 1 116 ? 18.218 -11.229 3.884 1.00 0.00 92 VAL A CA 14
ATOM 26545 C C . VAL A 1 116 ? 18.982 -10.169 3.084 1.00 0.00 92 VAL A C 14
ATOM 26546 O O . VAL A 1 116 ? 19.696 -9.336 3.674 1.00 0.00 92 VAL A O 14
ATOM 26559 N N . LYS A 1 117 ? 18.869 -10.198 1.753 1.00 0.00 93 LYS A N 14
ATOM 26560 C CA . LYS A 1 117 ? 19.449 -9.147 0.920 1.00 0.00 93 LYS A CA 14
ATOM 26561 C C . LYS A 1 117 ? 18.670 -7.846 1.128 1.00 0.00 93 LYS A C 14
ATOM 26562 O O . LYS A 1 117 ? 17.438 -7.816 1.015 1.00 0.00 93 LYS A O 14
ATOM 26581 N N . ARG A 1 118 ? 19.431 -6.797 1.479 1.00 0.00 94 ARG A N 14
ATOM 26582 C CA . ARG A 1 118 ? 18.914 -5.438 1.717 1.00 0.00 94 ARG A CA 14
ATOM 26583 C C . ARG A 1 118 ? 18.045 -4.930 0.537 1.00 0.00 94 ARG A C 14
ATOM 26584 O O . ARG A 1 118 ? 16.957 -4.440 0.797 1.00 0.00 94 ARG A O 14
ATOM 26605 N N . PRO A 1 119 ? 18.486 -5.040 -0.778 1.00 0.00 95 PRO A N 14
ATOM 26606 C CA . PRO A 1 119 ? 17.603 -4.699 -1.912 1.00 0.00 95 PRO A CA 14
ATOM 26607 C C . PRO A 1 119 ? 16.556 -5.803 -2.179 1.00 0.00 95 PRO A C 14
ATOM 26608 O O . PRO A 1 119 ? 16.830 -6.809 -2.854 1.00 0.00 95 PRO A O 14
ATOM 26619 N N . LEU A 1 120 ? 15.370 -5.613 -1.596 1.00 0.00 96 LEU A N 14
ATOM 26620 C CA . LEU A 1 120 ? 14.202 -6.468 -1.839 1.00 0.00 96 LEU A CA 14
ATOM 26621 C C . LEU A 1 120 ? 12.979 -5.563 -1.992 1.00 0.00 96 LEU A C 14
ATOM 26622 O O . LEU A 1 120 ? 12.889 -4.512 -1.370 1.00 0.00 96 LEU A O 14
ATOM 26638 N N . ALA A 1 121 ? 12.060 -5.969 -2.853 1.00 0.00 97 ALA A N 14
ATOM 26639 C CA . ALA A 1 121 ? 10.783 -5.294 -3.045 1.00 0.00 97 ALA A CA 14
ATOM 26640 C C . ALA A 1 121 ? 9.727 -6.376 -3.213 1.00 0.00 97 ALA A C 14
ATOM 26641 O O . ALA A 1 121 ? 9.864 -7.218 -4.088 1.00 0.00 97 ALA A O 14
ATOM 26648 N N . VAL A 1 122 ? 8.709 -6.400 -2.339 1.00 0.00 98 VAL A N 14
ATOM 26649 C CA . VAL A 1 122 ? 7.651 -7.427 -2.373 1.00 0.00 98 VAL A CA 14
ATOM 26650 C C . VAL A 1 122 ? 6.258 -6.775 -2.257 1.00 0.00 98 VAL A C 14
ATOM 26651 O O . VAL A 1 122 ? 6.128 -5.654 -1.770 1.00 0.00 98 VAL A O 14
ATOM 26664 N N . MET A 1 123 ? 5.241 -7.493 -2.746 1.00 0.00 99 MET A N 14
ATOM 26665 C CA . MET A 1 123 ? 3.816 -7.125 -2.650 1.00 0.00 99 MET A CA 14
ATOM 26666 C C . MET A 1 123 ? 2.995 -8.407 -2.394 1.00 0.00 99 MET A C 14
ATOM 26667 O O . MET A 1 123 ? 3.567 -9.451 -2.045 1.00 0.00 99 MET A O 14
ATOM 26681 N N . GLY A 1 124 ? 1.658 -8.315 -2.573 1.00 0.00 100 GLY A N 14
ATOM 26682 C CA . GLY A 1 124 ? 0.737 -9.422 -2.283 1.00 0.00 100 GLY A CA 14
ATOM 26683 C C . GLY A 1 124 ? 0.980 -10.687 -3.112 1.00 0.00 100 GLY A C 14
ATOM 26684 O O . GLY A 1 124 ? 0.718 -11.794 -2.634 1.00 0.00 100 GLY A O 14
ATOM 26688 N N . ASP A 1 125 ? 1.479 -10.526 -4.354 1.00 0.00 101 ASP A N 14
ATOM 26689 C CA . ASP A 1 125 ? 1.712 -11.652 -5.293 1.00 0.00 101 ASP A CA 14
ATOM 26690 C C . ASP A 1 125 ? 2.868 -11.346 -6.270 1.00 0.00 101 ASP A C 14
ATOM 26691 O O . ASP A 1 125 ? 3.079 -12.092 -7.229 1.00 0.00 101 ASP A O 14
ATOM 26700 N N . LYS A 1 126 ? 3.637 -10.266 -5.997 1.00 0.00 102 LYS A N 14
ATOM 26701 C CA . LYS A 1 126 ? 4.776 -9.815 -6.846 1.00 0.00 102 LYS A CA 14
ATOM 26702 C C . LYS A 1 126 ? 6.043 -9.589 -5.985 1.00 0.00 102 LYS A C 14
ATOM 26703 O O . LYS A 1 126 ? 5.919 -9.225 -4.825 1.00 0.00 102 LYS A O 14
ATOM 26722 N N . ILE A 1 127 ? 7.258 -9.803 -6.560 1.00 0.00 103 ILE A N 14
ATOM 26723 C CA . ILE A 1 127 ? 8.540 -9.611 -5.820 1.00 0.00 103 ILE A CA 14
ATOM 26724 C C . ILE A 1 127 ? 9.754 -9.479 -6.785 1.00 0.00 103 ILE A C 14
ATOM 26725 O O . ILE A 1 127 ? 9.729 -10.002 -7.903 1.00 0.00 103 ILE A O 14
ATOM 26741 N N . THR A 1 128 ? 10.810 -8.756 -6.332 1.00 0.00 104 THR A N 14
ATOM 26742 C CA . THR A 1 128 ? 12.113 -8.621 -7.030 1.00 0.00 104 THR A CA 14
ATOM 26743 C C . THR A 1 128 ? 13.261 -8.611 -5.988 1.00 0.00 104 THR A C 14
ATOM 26744 O O . THR A 1 128 ? 13.105 -8.034 -4.897 1.00 0.00 104 THR A O 14
ATOM 26755 N N . LEU A 1 129 ? 14.405 -9.255 -6.328 1.00 0.00 105 LEU A N 14
ATOM 26756 C CA . LEU A 1 129 ? 15.641 -9.261 -5.490 1.00 0.00 105 LEU A CA 14
ATOM 26757 C C . LEU A 1 129 ? 16.824 -8.664 -6.282 1.00 0.00 105 LEU A C 14
ATOM 26758 O O . LEU A 1 129 ? 17.008 -8.991 -7.465 1.00 0.00 105 LEU A O 14
ATOM 26774 N N . GLY A 1 130 ? 17.630 -7.820 -5.599 1.00 0.00 106 GLY A N 14
ATOM 26775 C CA . GLY A 1 130 ? 18.812 -7.182 -6.200 1.00 0.00 106 GLY A CA 14
ATOM 26776 C C . GLY A 1 130 ? 18.473 -6.074 -7.199 1.00 0.00 106 GLY A C 14
ATOM 26777 O O . GLY A 1 130 ? 17.305 -5.917 -7.593 1.00 0.00 106 GLY A O 14
ATOM 26781 N N . PHE A 1 131 ? 19.496 -5.291 -7.619 1.00 0.00 107 PHE A N 14
ATOM 26782 C CA . PHE A 1 131 ? 19.302 -4.232 -8.629 1.00 0.00 107 PHE A CA 14
ATOM 26783 C C . PHE A 1 131 ? 19.225 -4.870 -10.017 1.00 0.00 107 PHE A C 14
ATOM 26784 O O . PHE A 1 131 ? 20.250 -5.217 -10.621 1.00 0.00 107 PHE A O 14
ATOM 26801 N N . LYS A 1 132 ? 18.000 -5.069 -10.483 1.00 0.00 108 LYS A N 14
ATOM 26802 C CA . LYS A 1 132 ? 17.710 -5.582 -11.820 1.00 0.00 108 LYS A CA 14
ATOM 26803 C C . LYS A 1 132 ? 16.678 -4.668 -12.470 1.00 0.00 108 LYS A C 14
ATOM 26804 O O . LYS A 1 132 ? 15.494 -4.734 -12.117 1.00 0.00 108 LYS A O 14
ATOM 26823 N N . GLU A 1 133 ? 17.145 -3.797 -13.391 1.00 0.00 109 GLU A N 14
ATOM 26824 C CA . GLU A 1 133 ? 16.272 -2.929 -14.206 1.00 0.00 109 GLU A CA 14
ATOM 26825 C C . GLU A 1 133 ? 15.174 -3.767 -14.881 1.00 0.00 109 GLU A C 14
ATOM 26826 O O . GLU A 1 133 ? 14.011 -3.373 -14.906 1.00 0.00 109 GLU A O 14
ATOM 26838 N N . ASP A 1 134 ? 15.593 -4.946 -15.380 1.00 0.00 110 ASP A N 14
ATOM 26839 C CA . ASP A 1 134 ? 14.720 -5.942 -16.020 1.00 0.00 110 ASP A CA 14
ATOM 26840 C C . ASP A 1 134 ? 13.560 -6.369 -15.098 1.00 0.00 110 ASP A C 14
ATOM 26841 O O . ASP A 1 134 ? 12.398 -6.234 -15.466 1.00 0.00 110 ASP A O 14
ATOM 26850 N N . GLN A 1 135 ? 13.901 -6.882 -13.904 1.00 0.00 111 GLN A N 14
ATOM 26851 C CA . GLN A 1 135 ? 12.914 -7.353 -12.914 1.00 0.00 111 GLN A CA 14
ATOM 26852 C C . GLN A 1 135 ? 11.957 -6.223 -12.485 1.00 0.00 111 GLN A C 14
ATOM 26853 O O . GLN A 1 135 ? 10.753 -6.448 -12.360 1.00 0.00 111 GLN A O 14
ATOM 26867 N N . TYR A 1 136 ? 12.504 -5.005 -12.303 1.00 0.00 112 TYR A N 14
ATOM 26868 C CA . TYR A 1 136 ? 11.715 -3.831 -11.889 1.00 0.00 112 TYR A CA 14
ATOM 26869 C C . TYR A 1 136 ? 10.676 -3.461 -12.971 1.00 0.00 112 TYR A C 14
ATOM 26870 O O . TYR A 1 136 ? 9.499 -3.279 -12.660 1.00 0.00 112 TYR A O 14
ATOM 26888 N N . LYS A 1 137 ? 11.110 -3.389 -14.250 1.00 0.00 113 LYS A N 14
ATOM 26889 C CA . LYS A 1 137 ? 10.218 -3.013 -15.374 1.00 0.00 113 LYS A CA 14
ATOM 26890 C C . LYS A 1 137 ? 9.232 -4.136 -15.721 1.00 0.00 113 LYS A C 14
ATOM 26891 O O . LYS A 1 137 ? 8.196 -3.889 -16.325 1.00 0.00 113 LYS A O 14
ATOM 26910 N N . GLU A 1 138 ? 9.584 -5.372 -15.352 1.00 0.00 114 GLU A N 14
ATOM 26911 C CA . GLU A 1 138 ? 8.772 -6.553 -15.670 1.00 0.00 114 GLU A CA 14
ATOM 26912 C C . GLU A 1 138 ? 7.658 -6.764 -14.626 1.00 0.00 114 GLU A C 14
ATOM 26913 O O . GLU A 1 138 ? 6.549 -7.213 -14.956 1.00 0.00 114 GLU A O 14
ATOM 26925 N N . THR A 1 139 ? 7.970 -6.435 -13.361 1.00 0.00 115 THR A N 14
ATOM 26926 C CA . THR A 1 139 ? 7.097 -6.724 -12.210 1.00 0.00 115 THR A CA 14
ATOM 26927 C C . THR A 1 139 ? 6.301 -5.481 -11.755 1.00 0.00 115 THR A C 14
ATOM 26928 O O . THR A 1 139 ? 5.068 -5.541 -11.606 1.00 0.00 115 THR A O 14
ATOM 26939 N N . TRP A 1 140 ? 7.013 -4.360 -11.541 1.00 0.00 116 TRP A N 14
ATOM 26940 C CA . TRP A 1 140 ? 6.432 -3.139 -10.937 1.00 0.00 116 TRP A CA 14
ATOM 26941 C C . TRP A 1 140 ? 5.943 -2.158 -12.012 1.00 0.00 116 TRP A C 14
ATOM 26942 O O . TRP A 1 140 ? 4.750 -1.878 -12.117 1.00 0.00 116 TRP A O 14
ATOM 26963 N N . LEU A 1 141 ? 6.898 -1.680 -12.819 1.00 0.00 117 LEU A N 14
ATOM 26964 C CA . LEU A 1 141 ? 6.727 -0.493 -13.673 1.00 0.00 117 LEU A CA 14
ATOM 26965 C C . LEU A 1 141 ? 5.807 -0.826 -14.868 1.00 0.00 117 LEU A C 14
ATOM 26966 O O . LEU A 1 141 ? 4.645 -0.398 -14.900 1.00 0.00 117 LEU A O 14
ATOM 26982 N N . ALA A 1 142 ? 6.359 -1.603 -15.824 1.00 0.00 118 ALA A N 14
ATOM 26983 C CA . ALA A 1 142 ? 5.610 -2.239 -16.928 1.00 0.00 118 ALA A CA 14
ATOM 26984 C C . ALA A 1 142 ? 4.966 -1.188 -17.871 1.00 0.00 118 ALA A C 14
ATOM 26985 O O . ALA A 1 142 ? 5.713 -0.576 -18.663 1.00 0.00 118 ALA A O 14
ATOM 26993 N N . MET A 1 25 ? 1.183 -0.361 0.470 1.00 0.00 1 MET A N 15
ATOM 26994 C CA . MET A 1 25 ? 1.873 -0.337 -0.842 1.00 0.00 1 MET A CA 15
ATOM 26995 C C . MET A 1 25 ? 3.075 -1.297 -0.829 1.00 0.00 1 MET A C 15
ATOM 26996 O O . MET A 1 25 ? 3.249 -2.062 0.128 1.00 0.00 1 MET A O 15
ATOM 27010 N N . ILE A 1 26 ? 3.888 -1.247 -1.904 1.00 0.00 2 ILE A N 15
ATOM 27011 C CA . ILE A 1 26 ? 5.076 -2.106 -2.076 1.00 0.00 2 ILE A CA 15
ATOM 27012 C C . ILE A 1 26 ? 6.065 -1.930 -0.908 1.00 0.00 2 ILE A C 15
ATOM 27013 O O . ILE A 1 26 ? 6.621 -0.858 -0.717 1.00 0.00 2 ILE A O 15
ATOM 27029 N N . LYS A 1 27 ? 6.231 -2.998 -0.128 1.00 0.00 3 LYS A N 15
ATOM 27030 C CA . LYS A 1 27 ? 7.178 -3.049 0.993 1.00 0.00 3 LYS A CA 15
ATOM 27031 C C . LYS A 1 27 ? 8.622 -3.096 0.456 1.00 0.00 3 LYS A C 15
ATOM 27032 O O . LYS A 1 27 ? 9.175 -4.175 0.198 1.00 0.00 3 LYS A O 15
ATOM 27051 N N . PHE A 1 28 ? 9.196 -1.905 0.236 1.00 0.00 4 PHE A N 15
ATOM 27052 C CA . PHE A 1 28 ? 10.566 -1.755 -0.279 1.00 0.00 4 PHE A CA 15
ATOM 27053 C C . PHE A 1 28 ? 11.553 -1.819 0.898 1.00 0.00 4 PHE A C 15
ATOM 27054 O O . PHE A 1 28 ? 11.807 -0.813 1.574 1.00 0.00 4 PHE A O 15
ATOM 27071 N N . TYR A 1 29 ? 12.062 -3.026 1.164 1.00 0.00 5 TYR A N 15
ATOM 27072 C CA . TYR A 1 29 ? 13.068 -3.251 2.199 1.00 0.00 5 TYR A CA 15
ATOM 27073 C C . TYR A 1 29 ? 14.447 -2.820 1.690 1.00 0.00 5 TYR A C 15
ATOM 27074 O O . TYR A 1 29 ? 14.796 -3.043 0.522 1.00 0.00 5 TYR A O 15
ATOM 27092 N N . GLN A 1 30 ? 15.205 -2.175 2.578 1.00 0.00 6 GLN A N 15
ATOM 27093 C CA . GLN A 1 30 ? 16.523 -1.606 2.270 1.00 0.00 6 GLN A CA 15
ATOM 27094 C C . GLN A 1 30 ? 17.292 -1.372 3.573 1.00 0.00 6 GLN A C 15
ATOM 27095 O O . GLN A 1 30 ? 16.838 -1.784 4.638 1.00 0.00 6 GLN A O 15
ATOM 27109 N N . TYR A 1 31 ? 18.465 -0.736 3.483 1.00 0.00 7 TYR A N 15
ATOM 27110 C CA . TYR A 1 31 ? 19.210 -0.277 4.666 1.00 0.00 7 TYR A CA 15
ATOM 27111 C C . TYR A 1 31 ? 20.232 0.788 4.252 1.00 0.00 7 TYR A C 15
ATOM 27112 O O . TYR A 1 31 ? 20.820 0.703 3.157 1.00 0.00 7 TYR A O 15
ATOM 27130 N N . LYS A 1 32 ? 20.434 1.788 5.138 1.00 0.00 8 LYS A N 15
ATOM 27131 C CA . LYS A 1 32 ? 21.391 2.888 4.921 1.00 0.00 8 LYS A CA 15
ATOM 27132 C C . LYS A 1 32 ? 22.831 2.364 5.081 1.00 0.00 8 LYS A C 15
ATOM 27133 O O . LYS A 1 32 ? 23.391 2.372 6.182 1.00 0.00 8 LYS A O 15
ATOM 27152 N N . ASN A 1 33 ? 23.375 1.869 3.961 1.00 0.00 9 ASN A N 15
ATOM 27153 C CA . ASN A 1 33 ? 24.732 1.315 3.859 1.00 0.00 9 ASN A CA 15
ATOM 27154 C C . ASN A 1 33 ? 24.966 0.922 2.396 1.00 0.00 9 ASN A C 15
ATOM 27155 O O . ASN A 1 33 ? 26.010 1.224 1.815 1.00 0.00 9 ASN A O 15
ATOM 27166 N N . CYS A 1 34 ? 23.955 0.254 1.808 1.00 0.00 10 CYS A N 15
ATOM 27167 C CA . CYS A 1 34 ? 23.971 -0.177 0.402 1.00 0.00 10 CYS A CA 15
ATOM 27168 C C . CYS A 1 34 ? 23.450 0.952 -0.511 1.00 0.00 10 CYS A C 15
ATOM 27169 O O . CYS A 1 34 ? 22.306 1.397 -0.357 1.00 0.00 10 CYS A O 15
ATOM 27177 N N . THR A 1 35 ? 24.293 1.395 -1.470 1.00 0.00 11 THR A N 15
ATOM 27178 C CA . THR A 1 35 ? 23.908 2.403 -2.490 1.00 0.00 11 THR A CA 15
ATOM 27179 C C . THR A 1 35 ? 22.949 1.793 -3.546 1.00 0.00 11 THR A C 15
ATOM 27180 O O . THR A 1 35 ? 22.410 2.506 -4.403 1.00 0.00 11 THR A O 15
ATOM 27191 N N . THR A 1 36 ? 22.757 0.461 -3.470 1.00 0.00 12 THR A N 15
ATOM 27192 C CA . THR A 1 36 ? 21.744 -0.272 -4.244 1.00 0.00 12 THR A CA 15
ATOM 27193 C C . THR A 1 36 ? 20.336 0.275 -3.926 1.00 0.00 12 THR A C 15
ATOM 27194 O O . THR A 1 36 ? 19.489 0.385 -4.816 1.00 0.00 12 THR A O 15
ATOM 27205 N N . CYS A 1 37 ? 20.133 0.627 -2.636 1.00 0.00 13 CYS A N 15
ATOM 27206 C CA . CYS A 1 37 ? 18.885 1.236 -2.137 1.00 0.00 13 CYS A CA 15
ATOM 27207 C C . CYS A 1 37 ? 18.602 2.575 -2.828 1.00 0.00 13 CYS A C 15
ATOM 27208 O O . CYS A 1 37 ? 17.453 2.872 -3.153 1.00 0.00 13 CYS A O 15
ATOM 27216 N N . LYS A 1 38 ? 19.668 3.372 -3.037 1.00 0.00 14 LYS A N 15
ATOM 27217 C CA . LYS A 1 38 ? 19.573 4.688 -3.697 1.00 0.00 14 LYS A CA 15
ATOM 27218 C C . LYS A 1 38 ? 19.038 4.546 -5.131 1.00 0.00 14 LYS A C 15
ATOM 27219 O O . LYS A 1 38 ? 18.094 5.235 -5.524 1.00 0.00 14 LYS A O 15
ATOM 27238 N N . LYS A 1 39 ? 19.645 3.616 -5.886 1.00 0.00 15 LYS A N 15
ATOM 27239 C CA . LYS A 1 39 ? 19.338 3.414 -7.314 1.00 0.00 15 LYS A CA 15
ATOM 27240 C C . LYS A 1 39 ? 17.957 2.760 -7.503 1.00 0.00 15 LYS A 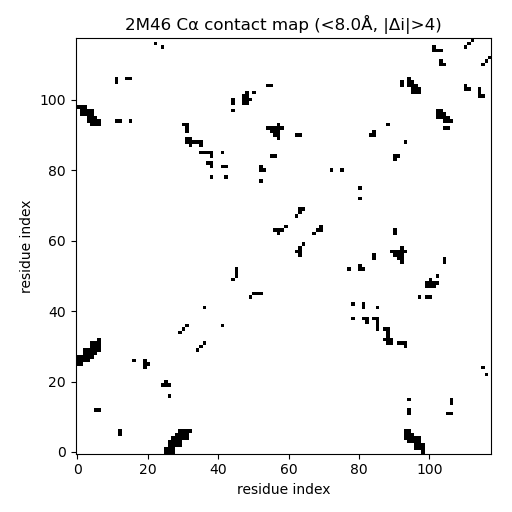C 15
ATOM 27241 O O . LYS A 1 39 ? 17.236 3.081 -8.451 1.00 0.00 15 LYS A O 15
ATOM 27260 N N . ALA A 1 40 ? 17.613 1.840 -6.585 1.00 0.00 16 ALA A N 15
ATOM 27261 C CA . ALA A 1 40 ? 16.338 1.099 -6.612 1.00 0.00 16 ALA A CA 15
ATOM 27262 C C . ALA A 1 40 ? 15.164 2.037 -6.326 1.00 0.00 16 ALA A C 15
ATOM 27263 O O . ALA A 1 40 ? 14.179 2.060 -7.067 1.00 0.00 16 ALA A O 15
ATOM 27270 N N . ALA A 1 41 ? 15.311 2.836 -5.253 1.00 0.00 17 ALA A N 15
ATOM 27271 C CA . ALA A 1 41 ? 14.313 3.843 -4.847 1.00 0.00 17 ALA A CA 15
ATOM 27272 C C . ALA A 1 41 ? 14.153 4.924 -5.925 1.00 0.00 17 ALA A C 15
ATOM 27273 O O . ALA A 1 41 ? 13.050 5.411 -6.154 1.00 0.00 17 ALA A O 15
ATOM 27280 N N . LYS A 1 42 ? 15.275 5.276 -6.583 1.00 0.00 18 LYS A N 15
ATOM 27281 C CA . LYS A 1 42 ? 15.288 6.255 -7.685 1.00 0.00 18 LYS A CA 15
ATOM 27282 C C . LYS A 1 42 ? 14.536 5.710 -8.917 1.00 0.00 18 LYS A C 15
ATOM 27283 O O . LYS A 1 42 ? 13.778 6.438 -9.532 1.00 0.00 18 LYS A O 15
ATOM 27302 N N . PHE A 1 43 ? 14.753 4.431 -9.250 1.00 0.00 19 PHE A N 15
ATOM 27303 C CA . PHE A 1 43 ? 14.133 3.772 -10.419 1.00 0.00 19 PHE A CA 15
ATOM 27304 C C . PHE A 1 43 ? 12.599 3.702 -10.247 1.00 0.00 19 PHE A C 15
ATOM 27305 O O . PHE A 1 43 ? 11.819 4.043 -11.161 1.00 0.00 19 PHE A O 15
ATOM 27322 N N . LEU A 1 44 ? 12.194 3.275 -9.043 1.00 0.00 20 LEU A N 15
ATOM 27323 C CA . LEU A 1 44 ? 10.790 3.204 -8.632 1.00 0.00 20 LEU A CA 15
ATOM 27324 C C . LEU A 1 44 ? 10.148 4.614 -8.657 1.00 0.00 20 LEU A C 15
ATOM 27325 O O . LEU A 1 44 ? 9.063 4.790 -9.206 1.00 0.00 20 LEU A O 15
ATOM 27341 N N . ASP A 1 45 ? 10.866 5.617 -8.111 1.00 0.00 21 ASP A N 15
ATOM 27342 C CA . ASP A 1 45 ? 10.421 7.039 -8.115 1.00 0.00 21 ASP A CA 15
ATOM 27343 C C . ASP A 1 45 ? 10.301 7.574 -9.557 1.00 0.00 21 ASP A C 15
ATOM 27344 O O . ASP A 1 45 ? 9.374 8.326 -9.879 1.00 0.00 21 ASP A O 15
ATOM 27353 N N . GLU A 1 46 ? 11.244 7.138 -10.406 1.00 0.00 22 GLU A N 15
ATOM 27354 C CA . GLU A 1 46 ? 11.381 7.590 -11.805 1.00 0.00 22 GLU A CA 15
ATOM 27355 C C . GLU A 1 46 ? 10.119 7.238 -12.608 1.00 0.00 22 GLU A C 15
ATOM 27356 O O . GLU A 1 46 ? 9.599 8.058 -13.377 1.00 0.00 22 GLU A O 15
ATOM 27368 N N . TYR A 1 47 ? 9.626 6.006 -12.394 1.00 0.00 23 TYR A N 15
ATOM 27369 C CA . TYR A 1 47 ? 8.398 5.497 -13.041 1.00 0.00 23 TYR A CA 15
ATOM 27370 C C . TYR A 1 47 ? 7.115 5.812 -12.228 1.00 0.00 23 TYR A C 15
ATOM 27371 O O . TYR A 1 47 ? 6.017 5.419 -12.635 1.00 0.00 23 TYR A O 15
ATOM 27389 N N . GLY A 1 48 ? 7.260 6.533 -11.100 1.00 0.00 24 GLY A N 15
ATOM 27390 C CA . GLY A 1 48 ? 6.111 6.990 -10.292 1.00 0.00 24 GLY A CA 15
ATOM 27391 C C . GLY A 1 48 ? 5.400 5.862 -9.541 1.00 0.00 24 GLY A C 15
ATOM 27392 O O . GLY A 1 48 ? 4.178 5.885 -9.372 1.00 0.00 24 GLY A O 15
ATOM 27396 N N . VAL A 1 49 ? 6.190 4.888 -9.092 1.00 0.00 25 VAL A N 15
ATOM 27397 C CA . VAL A 1 49 ? 5.721 3.678 -8.387 1.00 0.00 25 VAL A CA 15
ATOM 27398 C C . VAL A 1 49 ? 5.609 3.949 -6.872 1.00 0.00 25 VAL A C 15
ATOM 27399 O O . VAL A 1 49 ? 6.506 4.567 -6.289 1.00 0.00 25 VAL A O 15
ATOM 27412 N N . SER A 1 50 ? 4.504 3.496 -6.247 1.00 0.00 26 SER A N 15
ATOM 27413 C CA . SER A 1 50 ? 4.288 3.648 -4.796 1.00 0.00 26 SER A CA 15
ATOM 27414 C C . SER A 1 50 ? 5.015 2.531 -4.019 1.00 0.00 26 SER A C 15
ATOM 27415 O O . SER A 1 50 ? 4.530 1.397 -3.920 1.00 0.00 26 SER A O 15
ATOM 27423 N N . TYR A 1 51 ? 6.200 2.867 -3.508 1.00 0.00 27 TYR A N 15
ATOM 27424 C CA . TYR A 1 51 ? 7.019 1.970 -2.673 1.00 0.00 27 TYR A CA 15
ATOM 27425 C C . TYR A 1 51 ? 7.100 2.529 -1.242 1.00 0.00 27 TYR A C 15
ATOM 27426 O O . TYR A 1 51 ? 6.802 3.706 -1.003 1.00 0.00 27 TYR A O 15
ATOM 27444 N N . GLU A 1 52 ? 7.517 1.686 -0.302 1.00 0.00 28 GLU A N 15
ATOM 27445 C CA . GLU A 1 52 ? 7.626 2.031 1.120 1.00 0.00 28 GLU A CA 15
ATOM 27446 C C . GLU A 1 52 ? 9.055 1.723 1.599 1.00 0.00 28 GLU A C 15
ATOM 27447 O O . GLU A 1 52 ? 9.376 0.549 1.797 1.00 0.00 28 GLU A O 15
ATOM 27459 N N . PRO A 1 53 ? 9.953 2.763 1.745 1.00 0.00 29 PRO A N 15
ATOM 27460 C CA . PRO A 1 53 ? 11.334 2.575 2.237 1.00 0.00 29 PRO A CA 15
ATOM 27461 C C . PRO A 1 53 ? 11.348 2.218 3.735 1.00 0.00 29 PRO A C 15
ATOM 27462 O O . PRO A 1 53 ? 11.267 3.095 4.598 1.00 0.00 29 PRO A O 15
ATOM 27473 N N . ILE A 1 54 ? 11.387 0.913 4.015 1.00 0.00 30 ILE A N 15
ATOM 27474 C CA . ILE A 1 54 ? 11.483 0.354 5.379 1.00 0.00 30 ILE A CA 15
ATOM 27475 C C . ILE A 1 54 ? 12.761 -0.486 5.487 1.00 0.00 30 ILE A C 15
ATOM 27476 O O . ILE A 1 54 ? 13.216 -1.069 4.500 1.00 0.00 30 ILE A O 15
ATOM 27492 N N . ASP A 1 55 ? 13.365 -0.500 6.680 1.00 0.00 31 ASP A N 15
ATOM 27493 C CA . ASP A 1 55 ? 14.666 -1.151 6.907 1.00 0.00 31 ASP A CA 15
ATOM 27494 C C . ASP A 1 55 ? 14.500 -2.662 7.100 1.00 0.00 31 ASP A C 15
ATOM 27495 O O . ASP A 1 55 ? 13.584 -3.104 7.788 1.00 0.00 31 ASP A O 15
ATOM 27504 N N . ILE A 1 56 ? 15.423 -3.429 6.508 1.00 0.00 32 ILE A N 15
ATOM 27505 C CA . ILE A 1 56 ? 15.359 -4.899 6.460 1.00 0.00 32 ILE A CA 15
ATOM 27506 C C . ILE A 1 56 ? 15.712 -5.520 7.828 1.00 0.00 32 ILE A C 15
ATOM 27507 O O . ILE A 1 56 ? 15.158 -6.547 8.204 1.00 0.00 32 ILE A O 15
ATOM 27523 N N . VAL A 1 57 ? 16.648 -4.887 8.562 1.00 0.00 33 VAL A N 15
ATOM 27524 C CA . VAL A 1 57 ? 17.089 -5.374 9.894 1.00 0.00 33 VAL A CA 15
ATOM 27525 C C . VAL A 1 57 ? 16.234 -4.750 11.009 1.00 0.00 33 VAL A C 15
ATOM 27526 O O . VAL A 1 57 ? 15.865 -5.427 11.971 1.00 0.00 33 VAL A O 15
ATOM 27539 N N . GLN A 1 58 ? 15.901 -3.458 10.848 1.00 0.00 34 GLN A N 15
ATOM 27540 C CA . GLN A 1 58 ? 15.161 -2.684 11.862 1.00 0.00 34 GLN A CA 15
ATOM 27541 C C . GLN A 1 58 ? 13.669 -3.073 11.843 1.00 0.00 34 GLN A C 15
ATOM 27542 O O . GLN A 1 58 ? 12.949 -2.896 12.832 1.00 0.00 34 GLN A O 15
ATOM 27556 N N . HIS A 1 59 ? 13.224 -3.598 10.687 1.00 0.00 35 HIS A N 15
ATOM 27557 C CA . HIS A 1 59 ? 11.874 -4.144 10.485 1.00 0.00 35 HIS A CA 15
ATOM 27558 C C . HIS A 1 59 ? 11.984 -5.472 9.715 1.00 0.00 35 HIS A C 15
ATOM 27559 O O . HIS A 1 59 ? 11.594 -5.566 8.548 1.00 0.00 35 HIS A O 15
ATOM 27574 N N . THR A 1 60 ? 12.576 -6.489 10.367 1.00 0.00 36 THR A N 15
ATOM 27575 C CA . THR A 1 60 ? 12.704 -7.835 9.789 1.00 0.00 36 THR A CA 15
ATOM 27576 C C . THR A 1 60 ? 11.341 -8.562 9.842 1.00 0.00 36 THR A C 15
ATOM 27577 O O . THR A 1 60 ? 10.756 -8.666 10.930 1.00 0.00 36 THR A O 15
ATOM 27588 N N . PRO A 1 61 ? 10.802 -9.051 8.674 1.00 0.00 37 PRO A N 15
ATOM 27589 C CA . PRO A 1 61 ? 9.550 -9.846 8.647 1.00 0.00 37 PRO A CA 15
ATOM 27590 C C . PRO A 1 61 ? 9.675 -11.153 9.459 1.00 0.00 37 PRO A C 15
ATOM 27591 O O . PRO A 1 61 ? 10.781 -11.689 9.617 1.00 0.00 37 PRO A O 15
ATOM 27602 N N . THR A 1 62 ? 8.543 -11.643 9.982 1.00 0.00 38 THR A N 15
ATOM 27603 C CA . THR A 1 62 ? 8.491 -12.899 10.755 1.00 0.00 38 THR A CA 15
ATOM 27604 C C . THR A 1 62 ? 8.516 -14.122 9.820 1.00 0.00 38 THR A C 15
ATOM 27605 O O . THR A 1 62 ? 8.437 -13.978 8.593 1.00 0.00 38 THR A O 15
ATOM 27616 N N . ILE A 1 63 ? 8.609 -15.322 10.422 1.00 0.00 39 ILE A N 15
ATOM 27617 C CA . ILE A 1 63 ? 8.573 -16.614 9.695 1.00 0.00 39 ILE A CA 15
ATOM 27618 C C . ILE A 1 63 ? 7.265 -16.718 8.878 1.00 0.00 39 ILE A C 15
ATOM 27619 O O . ILE A 1 63 ? 7.264 -17.188 7.736 1.00 0.00 39 ILE A O 15
ATOM 27635 N N . ASN A 1 64 ? 6.173 -16.217 9.496 1.00 0.00 40 ASN A N 15
ATOM 27636 C CA . ASN A 1 64 ? 4.824 -16.179 8.904 1.00 0.00 40 ASN A CA 15
ATOM 27637 C C . ASN A 1 64 ? 4.803 -15.248 7.679 1.00 0.00 40 ASN A C 15
ATOM 27638 O O . ASN A 1 64 ? 4.330 -15.635 6.607 1.00 0.00 40 ASN A O 15
ATOM 27649 N N . GLU A 1 65 ? 5.341 -14.023 7.863 1.00 0.00 41 GLU A N 15
ATOM 27650 C CA . GLU A 1 65 ? 5.396 -12.986 6.814 1.00 0.00 41 GLU A CA 15
ATOM 27651 C C . GLU A 1 65 ? 6.160 -13.491 5.578 1.00 0.00 41 GLU A C 15
ATOM 27652 O O . GLU A 1 65 ? 5.706 -13.319 4.437 1.00 0.00 41 GLU A O 15
ATOM 27664 N N . PHE A 1 66 ? 7.314 -14.134 5.832 1.00 0.00 42 PHE A N 15
ATOM 27665 C CA . PHE A 1 66 ? 8.164 -14.693 4.779 1.00 0.00 42 PHE A CA 15
ATOM 27666 C C . PHE A 1 66 ? 7.414 -15.786 3.997 1.00 0.00 42 PHE A C 15
ATOM 27667 O O . PHE A 1 66 ? 7.211 -15.637 2.796 1.00 0.00 42 PHE A O 15
ATOM 27684 N N . LYS A 1 67 ? 6.955 -16.856 4.677 1.00 0.00 43 LYS A N 15
ATOM 27685 C CA . LYS A 1 67 ? 6.296 -18.000 3.987 1.00 0.00 43 LYS A CA 15
ATOM 27686 C C . LYS A 1 67 ? 5.033 -17.566 3.215 1.00 0.00 43 LYS A C 15
ATOM 27687 O O . LYS A 1 67 ? 4.697 -18.169 2.186 1.00 0.00 43 LYS A O 15
ATOM 27706 N N . THR A 1 68 ? 4.372 -16.488 3.692 1.00 0.00 44 THR A N 15
ATOM 27707 C CA . THR A 1 68 ? 3.235 -15.884 2.987 1.00 0.00 44 THR A CA 15
ATOM 27708 C C . THR A 1 68 ? 3.701 -15.296 1.640 1.00 0.00 44 THR A C 15
ATOM 27709 O O . THR A 1 68 ? 3.267 -15.762 0.582 1.00 0.00 44 THR A O 15
ATOM 27720 N N . ILE A 1 69 ? 4.648 -14.328 1.688 1.00 0.00 45 ILE A N 15
ATOM 27721 C CA . ILE A 1 69 ? 5.099 -13.598 0.485 1.00 0.00 45 ILE A CA 15
ATOM 27722 C C . ILE A 1 69 ? 5.774 -14.544 -0.535 1.00 0.00 45 ILE A C 15
ATOM 27723 O O . ILE A 1 69 ? 5.679 -14.330 -1.724 1.00 0.00 45 ILE A O 15
ATOM 27739 N N . ILE A 1 70 ? 6.402 -15.617 -0.049 1.00 0.00 46 ILE A N 15
ATOM 27740 C CA . ILE A 1 70 ? 7.119 -16.603 -0.889 1.00 0.00 46 ILE A CA 15
ATOM 27741 C C . ILE A 1 70 ? 6.136 -17.552 -1.594 1.00 0.00 46 ILE A C 15
ATOM 27742 O O . ILE A 1 70 ? 6.338 -17.910 -2.759 1.00 0.00 46 ILE A O 15
ATOM 27758 N N . ALA A 1 71 ? 5.059 -17.934 -0.890 1.00 0.00 47 ALA A N 15
ATOM 27759 C CA . ALA A 1 71 ? 4.000 -18.793 -1.462 1.00 0.00 47 ALA A CA 15
ATOM 27760 C C . ALA A 1 71 ? 3.068 -18.002 -2.407 1.00 0.00 47 ALA A C 15
ATOM 27761 O O . ALA A 1 71 ? 2.464 -18.575 -3.323 1.00 0.00 47 ALA A O 15
ATOM 27768 N N . ASN A 1 72 ? 2.952 -16.682 -2.175 1.00 0.00 48 ASN A N 15
ATOM 27769 C CA . ASN A 1 72 ? 2.044 -15.805 -2.945 1.00 0.00 48 ASN A CA 15
ATOM 27770 C C . ASN A 1 72 ? 2.712 -15.283 -4.232 1.00 0.00 48 ASN A C 15
ATOM 27771 O O . ASN A 1 72 ? 2.076 -15.245 -5.293 1.00 0.00 48 ASN A O 15
ATOM 27782 N N . THR A 1 73 ? 3.987 -14.865 -4.130 1.00 0.00 49 THR A N 15
ATOM 27783 C CA . THR A 1 73 ? 4.750 -14.361 -5.287 1.00 0.00 49 THR A CA 15
ATOM 27784 C C . THR A 1 73 ? 5.345 -15.533 -6.092 1.00 0.00 49 THR A C 15
ATOM 27785 O O . THR A 1 73 ? 5.353 -15.521 -7.333 1.00 0.00 49 THR A O 15
ATOM 27796 N N . GLY A 1 74 ? 5.842 -16.546 -5.357 1.00 0.00 50 GLY A N 15
ATOM 27797 C CA . GLY A 1 74 ? 6.554 -17.681 -5.945 1.00 0.00 50 GLY A CA 15
ATOM 27798 C C . GLY A 1 74 ? 8.049 -17.417 -6.063 1.00 0.00 50 GLY A C 15
ATOM 27799 O O . GLY A 1 74 ? 8.699 -17.907 -6.998 1.00 0.00 50 GLY A O 15
ATOM 27803 N N . VAL A 1 75 ? 8.603 -16.633 -5.115 1.00 0.00 51 VAL A N 15
ATOM 27804 C CA . VAL A 1 75 ? 10.035 -16.281 -5.118 1.00 0.00 51 VAL A CA 15
ATOM 27805 C C . VAL A 1 75 ? 10.853 -17.396 -4.448 1.00 0.00 51 VAL A C 15
ATOM 27806 O O . VAL A 1 75 ? 10.335 -18.123 -3.595 1.00 0.00 51 VAL A O 15
ATOM 27819 N N . GLU A 1 76 ? 12.123 -17.542 -4.862 1.00 0.00 52 GLU A N 15
ATOM 27820 C CA . GLU A 1 76 ? 13.056 -18.459 -4.215 1.00 0.00 52 GLU A CA 15
ATOM 27821 C C . GLU A 1 76 ? 13.422 -17.932 -2.825 1.00 0.00 52 GLU A C 15
ATOM 27822 O O . GLU A 1 76 ? 13.881 -16.794 -2.677 1.00 0.00 52 GLU A O 15
ATOM 27834 N N . ILE A 1 77 ? 13.186 -18.771 -1.820 1.00 0.00 53 ILE A N 15
ATOM 27835 C CA . ILE A 1 77 ? 13.527 -18.482 -0.421 1.00 0.00 53 ILE A CA 15
ATOM 27836 C C . ILE A 1 77 ? 15.073 -18.398 -0.275 1.00 0.00 53 ILE A C 15
ATOM 27837 O O . ILE A 1 77 ? 15.593 -17.625 0.536 1.00 0.00 53 ILE A O 15
ATOM 27853 N N . ASN A 1 78 ? 15.787 -19.160 -1.125 1.00 0.00 54 ASN A N 15
ATOM 27854 C CA . ASN A 1 78 ? 17.254 -19.221 -1.111 1.00 0.00 54 ASN A CA 15
ATOM 27855 C C . ASN A 1 78 ? 17.871 -17.896 -1.614 1.00 0.00 54 ASN A C 15
ATOM 27856 O O . ASN A 1 78 ? 18.908 -17.466 -1.096 1.00 0.00 54 ASN A O 15
ATOM 27867 N N . LYS A 1 79 ? 17.225 -17.244 -2.626 1.00 0.00 55 LYS A N 15
ATOM 27868 C CA . LYS A 1 79 ? 17.730 -15.950 -3.161 1.00 0.00 55 LYS A CA 15
ATOM 27869 C C . LYS A 1 79 ? 17.412 -14.780 -2.211 1.00 0.00 55 LYS A C 15
ATOM 27870 O O . LYS A 1 79 ? 17.906 -13.667 -2.422 1.00 0.00 55 LYS A O 15
ATOM 27889 N N . LEU A 1 80 ? 16.572 -15.030 -1.180 1.00 0.00 56 LEU A N 15
ATOM 27890 C CA . LEU A 1 80 ? 16.307 -14.038 -0.120 1.00 0.00 56 LEU A CA 15
ATOM 27891 C C . LEU A 1 80 ? 17.493 -13.949 0.843 1.00 0.00 56 LEU A C 15
ATOM 27892 O O . LEU A 1 80 ? 17.644 -12.951 1.523 1.00 0.00 56 LEU A O 15
ATOM 27908 N N . PHE A 1 81 ? 18.311 -15.013 0.909 1.00 0.00 57 PHE A N 15
ATOM 27909 C CA . PHE A 1 81 ? 19.601 -14.978 1.627 1.00 0.00 57 PHE A CA 15
ATOM 27910 C C . PHE A 1 81 ? 20.606 -14.096 0.881 1.00 0.00 57 PHE A C 15
ATOM 27911 O O . PHE A 1 81 ? 20.491 -13.919 -0.337 1.00 0.00 57 PHE A O 15
ATOM 27928 N N . ASN A 1 82 ? 21.588 -13.548 1.633 1.00 0.00 58 ASN A N 15
ATOM 27929 C CA . ASN A 1 82 ? 22.761 -12.862 1.061 1.00 0.00 58 ASN A CA 15
ATOM 27930 C C . ASN A 1 82 ? 23.467 -13.804 0.046 1.00 0.00 58 ASN A C 15
ATOM 27931 O O . ASN A 1 82 ? 24.254 -14.663 0.431 1.00 0.00 58 ASN A O 15
ATOM 27942 N N . THR A 1 83 ? 23.134 -13.622 -1.244 1.00 0.00 59 THR A N 15
ATOM 27943 C CA . THR A 1 83 ? 23.354 -14.615 -2.314 1.00 0.00 59 THR A CA 15
ATOM 27944 C C . THR A 1 83 ? 24.827 -15.061 -2.487 1.00 0.00 59 THR A C 15
ATOM 27945 O O . THR A 1 83 ? 25.094 -16.266 -2.607 1.00 0.00 59 THR A O 15
ATOM 27956 N N . HIS A 1 84 ? 25.778 -14.103 -2.512 1.00 0.00 60 HIS A N 15
ATOM 27957 C CA . HIS A 1 84 ? 27.218 -14.409 -2.710 1.00 0.00 60 HIS A CA 15
ATOM 27958 C C . HIS A 1 84 ? 28.052 -13.871 -1.545 1.00 0.00 60 HIS A C 15
ATOM 27959 O O . HIS A 1 84 ? 27.758 -12.786 -1.019 1.00 0.00 60 HIS A O 15
ATOM 27974 N N . GLY A 1 85 ? 29.088 -14.646 -1.164 1.00 0.00 61 GLY A N 15
ATOM 27975 C CA . GLY A 1 85 ? 30.044 -14.252 -0.127 1.00 0.00 61 GLY A CA 15
ATOM 27976 C C . GLY A 1 85 ? 29.388 -13.988 1.217 1.00 0.00 61 GLY A C 15
ATOM 27977 O O . GLY A 1 85 ? 28.453 -14.706 1.595 1.00 0.00 61 GLY A O 15
ATOM 27981 N N . ALA A 1 86 ? 29.911 -12.985 1.947 1.00 0.00 62 ALA A N 15
ATOM 27982 C CA . ALA A 1 86 ? 29.267 -12.436 3.153 1.00 0.00 62 ALA A CA 15
ATOM 27983 C C . ALA A 1 86 ? 29.057 -13.525 4.244 1.00 0.00 62 ALA A C 15
ATOM 27984 O O . ALA A 1 86 ? 29.880 -14.439 4.388 1.00 0.00 62 ALA A O 15
ATOM 27991 N N . LYS A 1 87 ? 27.956 -13.413 5.009 1.00 0.00 63 LYS A N 15
ATOM 27992 C CA . LYS A 1 87 ? 27.606 -14.347 6.089 1.00 0.00 63 LYS A CA 15
ATOM 27993 C C . LYS A 1 87 ? 27.179 -15.726 5.548 1.00 0.00 63 LYS A C 15
ATOM 27994 O O . LYS A 1 87 ? 27.188 -16.705 6.273 1.00 0.00 63 LYS A O 15
ATOM 28013 N N . TYR A 1 88 ? 26.811 -15.785 4.261 1.00 0.00 64 TYR A N 15
ATOM 28014 C CA . TYR A 1 88 ? 26.407 -17.039 3.582 1.00 0.00 64 TYR A CA 15
ATOM 28015 C C . TYR A 1 88 ? 27.545 -18.095 3.635 1.00 0.00 64 TYR A C 15
ATOM 28016 O O . TYR A 1 88 ? 27.284 -19.306 3.658 1.00 0.00 64 TYR A O 15
ATOM 28034 N N . ARG A 1 89 ? 28.811 -17.604 3.689 1.00 0.00 65 ARG A N 15
ATOM 28035 C CA . ARG A 1 89 ? 30.028 -18.458 3.748 1.00 0.00 65 ARG A CA 15
ATOM 28036 C C . ARG A 1 89 ? 30.728 -18.338 5.113 1.00 0.00 65 ARG A C 15
ATOM 28037 O O . ARG A 1 89 ? 31.463 -19.246 5.510 1.00 0.00 65 ARG A O 15
ATOM 28058 N N . GLU A 1 90 ? 30.505 -17.201 5.805 1.00 0.00 66 GLU A N 15
ATOM 28059 C CA . GLU A 1 90 ? 31.047 -16.954 7.161 1.00 0.00 66 GLU A CA 15
ATOM 28060 C C . GLU A 1 90 ? 30.399 -17.926 8.159 1.00 0.00 66 GLU A C 15
ATOM 28061 O O . GLU A 1 90 ? 31.081 -18.634 8.904 1.00 0.00 66 GLU A O 15
ATOM 28073 N N . LEU A 1 91 ? 29.059 -17.949 8.134 1.00 0.00 67 LEU A N 15
ATOM 28074 C CA . LEU A 1 91 ? 28.241 -18.898 8.914 1.00 0.00 67 LEU A CA 15
ATOM 28075 C C . LEU A 1 91 ? 28.208 -20.277 8.215 1.00 0.00 67 LEU A C 15
ATOM 28076 O O . LEU A 1 91 ? 27.713 -21.257 8.786 1.00 0.00 67 LEU A O 15
ATOM 28092 N N . ASP A 1 92 ? 28.734 -20.304 6.959 1.00 0.00 68 ASP A N 15
ATOM 28093 C CA . ASP A 1 92 ? 28.710 -21.451 6.024 1.00 0.00 68 ASP A CA 15
ATOM 28094 C C . ASP A 1 92 ? 27.344 -22.148 6.013 1.00 0.00 68 ASP A C 15
ATOM 28095 O O . ASP A 1 92 ? 27.241 -23.382 6.057 1.00 0.00 68 ASP A O 15
ATOM 28104 N N . LEU A 1 93 ? 26.289 -21.299 5.889 1.00 0.00 69 LEU A N 15
ATOM 28105 C CA . LEU A 1 93 ? 24.893 -21.741 5.925 1.00 0.00 69 LEU A CA 15
ATOM 28106 C C . LEU A 1 93 ? 24.585 -22.752 4.820 1.00 0.00 69 LEU A C 15
ATOM 28107 O O . LEU A 1 93 ? 23.794 -23.637 5.044 1.00 0.00 69 LEU A O 15
ATOM 28123 N N . LYS A 1 94 ? 25.217 -22.615 3.642 1.00 0.00 70 LYS A N 15
ATOM 28124 C CA . LYS A 1 94 ? 24.875 -23.439 2.459 1.00 0.00 70 LYS A CA 15
ATOM 28125 C C . LYS A 1 94 ? 25.015 -24.960 2.761 1.00 0.00 70 LYS A C 15
ATOM 28126 O O . LYS A 1 94 ? 24.182 -25.780 2.318 1.00 0.00 70 LYS A O 15
ATOM 28145 N N . ASN A 1 95 ? 26.037 -25.293 3.587 1.00 0.00 71 ASN A N 15
ATOM 28146 C CA . ASN A 1 95 ? 26.298 -26.670 4.070 1.00 0.00 71 ASN A CA 15
ATOM 28147 C C . ASN A 1 95 ? 25.082 -27.245 4.831 1.00 0.00 71 ASN A C 15
ATOM 28148 O O . ASN A 1 95 ? 24.761 -28.433 4.702 1.00 0.00 71 ASN A O 15
ATOM 28159 N N . LYS A 1 96 ? 24.418 -26.400 5.647 1.00 0.00 72 LYS A N 15
ATOM 28160 C CA . LYS A 1 96 ? 23.217 -26.814 6.397 1.00 0.00 72 LYS A CA 15
ATOM 28161 C C . LYS A 1 96 ? 21.948 -26.622 5.549 1.00 0.00 72 LYS A C 15
ATOM 28162 O O . LYS A 1 96 ? 21.000 -27.373 5.717 1.00 0.00 72 LYS A O 15
ATOM 28181 N N . LEU A 1 97 ? 21.956 -25.656 4.597 1.00 0.00 73 LEU A N 15
ATOM 28182 C CA . LEU A 1 97 ? 20.760 -25.302 3.796 1.00 0.00 73 LEU A CA 15
ATOM 28183 C C . LEU A 1 97 ? 20.344 -26.459 2.871 1.00 0.00 73 LEU A C 15
ATOM 28184 O O . LEU A 1 97 ? 19.150 -26.637 2.579 1.00 0.00 73 LEU A O 15
ATOM 28200 N N . GLN A 1 98 ? 21.345 -27.229 2.411 1.00 0.00 74 GLN A N 15
ATOM 28201 C CA . GLN A 1 98 ? 21.115 -28.383 1.518 1.00 0.00 74 GLN A CA 15
ATOM 28202 C C . GLN A 1 98 ? 20.547 -29.615 2.269 1.00 0.00 74 GLN A C 15
ATOM 28203 O O . GLN A 1 98 ? 20.105 -30.571 1.622 1.00 0.00 74 GLN A O 15
ATOM 28217 N N . THR A 1 99 ? 20.554 -29.598 3.627 1.00 0.00 75 THR A N 15
ATOM 28218 C CA . THR A 1 99 ? 20.098 -30.755 4.442 1.00 0.00 75 THR A CA 15
ATOM 28219 C C . THR A 1 99 ? 18.853 -30.422 5.312 1.00 0.00 75 THR A C 15
ATOM 28220 O O . THR A 1 99 ? 18.134 -31.344 5.724 1.00 0.00 75 THR A O 15
ATOM 28231 N N . LEU A 1 100 ? 18.590 -29.123 5.593 1.00 0.00 76 LEU A N 15
ATOM 28232 C CA . LEU A 1 100 ? 17.367 -28.707 6.344 1.00 0.00 76 LEU A CA 15
ATOM 28233 C C . LEU A 1 100 ? 16.141 -28.581 5.411 1.00 0.00 76 LEU A C 15
ATOM 28234 O O . LEU A 1 100 ? 16.217 -28.901 4.220 1.00 0.00 76 LEU A O 15
ATOM 28250 N N . SER A 1 101 ? 15.011 -28.116 5.973 1.00 0.00 77 SER A N 15
ATOM 28251 C CA . SER A 1 101 ? 13.808 -27.747 5.201 1.00 0.00 77 SER A CA 15
ATOM 28252 C C . SER A 1 101 ? 13.756 -26.221 5.033 1.00 0.00 77 SER A C 15
ATOM 28253 O O . SER A 1 101 ? 14.309 -25.491 5.859 1.00 0.00 77 SER A O 15
ATOM 28261 N N . ASP A 1 102 ? 13.064 -25.744 3.985 1.00 0.00 78 ASP A N 15
ATOM 28262 C CA . ASP A 1 102 ? 12.953 -24.294 3.681 1.00 0.00 78 ASP A CA 15
ATOM 28263 C C . ASP A 1 102 ? 12.281 -23.510 4.827 1.00 0.00 78 ASP A C 15
ATOM 28264 O O . ASP A 1 102 ? 12.425 -22.293 4.907 1.00 0.00 78 ASP A O 15
ATOM 28273 N N . ASP A 1 103 ? 11.558 -24.233 5.697 1.00 0.00 79 ASP A N 15
ATOM 28274 C CA . ASP A 1 103 ? 10.966 -23.677 6.926 1.00 0.00 79 ASP A CA 15
ATOM 28275 C C . ASP A 1 103 ? 12.051 -23.137 7.894 1.00 0.00 79 ASP A C 15
ATOM 28276 O O . ASP A 1 103 ? 11.909 -22.042 8.465 1.00 0.00 79 ASP A O 15
ATOM 28285 N N . GLU A 1 104 ? 13.144 -23.909 8.042 1.00 0.00 80 GLU A N 15
ATOM 28286 C CA . GLU A 1 104 ? 14.318 -23.518 8.843 1.00 0.00 80 GLU A CA 15
ATOM 28287 C C . GLU A 1 104 ? 14.986 -22.267 8.225 1.00 0.00 80 GLU A C 15
ATOM 28288 O O . GLU A 1 104 ? 15.416 -21.367 8.947 1.00 0.00 80 GLU A O 15
ATOM 28300 N N . LYS A 1 105 ? 15.045 -22.230 6.874 1.00 0.00 81 LYS A N 15
ATOM 28301 C CA . LYS A 1 105 ? 15.578 -21.074 6.128 1.00 0.00 81 LYS A CA 15
ATOM 28302 C C . LYS A 1 105 ? 14.795 -19.782 6.461 1.00 0.00 81 LYS A C 15
ATOM 28303 O O . LYS A 1 105 ? 15.390 -18.703 6.614 1.00 0.00 81 LYS A O 15
ATOM 28322 N N . LEU A 1 106 ? 13.458 -19.918 6.553 1.00 0.00 82 LEU A N 15
ATOM 28323 C CA . LEU A 1 106 ? 12.546 -18.820 6.933 1.00 0.00 82 LEU A CA 15
ATOM 28324 C C . LEU A 1 106 ? 12.912 -18.274 8.319 1.00 0.00 82 LEU A C 15
ATOM 28325 O O . LEU A 1 106 ? 12.987 -17.057 8.520 1.00 0.00 82 LEU A O 15
ATOM 28341 N N . GLU A 1 107 ? 13.145 -19.209 9.260 1.00 0.00 83 GLU A N 15
ATOM 28342 C CA . GLU A 1 107 ? 13.541 -18.881 10.640 1.00 0.00 83 GLU A CA 15
ATOM 28343 C C . GLU A 1 107 ? 14.878 -18.105 10.686 1.00 0.00 83 GLU A C 15
ATOM 28344 O O . GLU A 1 107 ? 15.010 -17.141 11.443 1.00 0.00 83 GLU A O 15
ATOM 28356 N N . LEU A 1 108 ? 15.858 -18.538 9.866 1.00 0.00 84 LEU A N 15
ATOM 28357 C CA . LEU A 1 108 ? 17.189 -17.890 9.762 1.00 0.00 84 LEU A CA 15
ATOM 28358 C C . LEU A 1 108 ? 17.056 -16.421 9.304 1.00 0.00 84 LEU A C 15
ATOM 28359 O O . LEU A 1 108 ? 17.664 -15.509 9.894 1.00 0.00 84 LEU A O 15
ATOM 28375 N N . LEU A 1 109 ? 16.232 -16.213 8.261 1.00 0.00 85 LEU A N 15
ATOM 28376 C CA . LEU A 1 109 ? 15.935 -14.873 7.719 1.00 0.00 85 LEU A CA 15
ATOM 28377 C C . LEU A 1 109 ? 15.224 -13.989 8.767 1.00 0.00 85 LEU A C 15
ATOM 28378 O O . LEU A 1 109 ? 15.479 -12.788 8.853 1.00 0.00 85 LEU A O 15
ATOM 28394 N N . SER A 1 110 ? 14.316 -14.606 9.540 1.00 0.00 86 SER A N 15
ATOM 28395 C CA . SER A 1 110 ? 13.541 -13.910 10.578 1.00 0.00 86 SER A CA 15
ATOM 28396 C C . SER A 1 110 ? 14.420 -13.557 11.790 1.00 0.00 86 SER A C 15
ATOM 28397 O O . SER A 1 110 ? 14.131 -12.601 12.523 1.00 0.00 86 SER A O 15
ATOM 28405 N N . SER A 1 111 ? 15.490 -14.345 11.994 1.00 0.00 87 SER A N 15
ATOM 28406 C CA . SER A 1 111 ? 16.446 -14.135 13.087 1.00 0.00 87 SER A CA 15
ATOM 28407 C C . SER A 1 111 ? 17.457 -13.027 12.745 1.00 0.00 87 SER A C 15
ATOM 28408 O O . SER A 1 111 ? 17.949 -12.343 13.651 1.00 0.00 87 SER A O 15
ATOM 28416 N N . ASP A 1 112 ? 17.774 -12.851 11.444 1.00 0.00 88 ASP A N 15
ATOM 28417 C CA . ASP A 1 112 ? 18.711 -11.796 11.001 1.00 0.00 88 ASP A CA 15
ATOM 28418 C C . ASP A 1 112 ? 18.234 -11.132 9.698 1.00 0.00 88 ASP A C 15
ATOM 28419 O O . ASP A 1 112 ? 18.147 -11.791 8.654 1.00 0.00 88 ASP A O 15
ATOM 28428 N N . GLY A 1 113 ? 17.957 -9.816 9.778 1.00 0.00 89 GLY A N 15
ATOM 28429 C CA . GLY A 1 113 ? 17.583 -9.014 8.610 1.00 0.00 89 GLY A CA 15
ATOM 28430 C C . GLY A 1 113 ? 18.749 -8.752 7.665 1.00 0.00 89 GLY A C 15
ATOM 28431 O O . GLY A 1 113 ? 18.544 -8.378 6.513 1.00 0.00 89 GLY A O 15
ATOM 28435 N N . MET A 1 114 ? 19.981 -8.935 8.167 1.00 0.00 90 MET A N 15
ATOM 28436 C CA . MET A 1 114 ? 21.198 -8.826 7.348 1.00 0.00 90 MET A CA 15
ATOM 28437 C C . MET A 1 114 ? 21.403 -10.113 6.533 1.00 0.00 90 MET A C 15
ATOM 28438 O O . MET A 1 114 ? 22.010 -10.079 5.453 1.00 0.00 90 MET A O 15
ATOM 28452 N N . LEU A 1 115 ? 20.918 -11.254 7.082 1.00 0.00 91 LEU A N 15
ATOM 28453 C CA . LEU A 1 115 ? 20.881 -12.544 6.365 1.00 0.00 91 LEU A CA 15
ATOM 28454 C C . LEU A 1 115 ? 19.947 -12.462 5.163 1.00 0.00 91 LEU A C 15
ATOM 28455 O O . LEU A 1 115 ? 20.175 -13.133 4.155 1.00 0.00 91 LEU A O 15
ATOM 28471 N N . VAL A 1 116 ? 18.899 -11.636 5.286 1.00 0.00 92 VAL A N 15
ATOM 28472 C CA . VAL A 1 116 ? 18.039 -11.300 4.151 1.00 0.00 92 VAL A CA 15
ATOM 28473 C C . VAL A 1 116 ? 18.756 -10.260 3.274 1.00 0.00 92 VAL A C 15
ATOM 28474 O O . VAL A 1 116 ? 19.575 -9.470 3.774 1.00 0.00 92 VAL A O 15
ATOM 28487 N N . LYS A 1 117 ? 18.459 -10.279 1.969 1.00 0.00 93 LYS A N 15
ATOM 28488 C CA . LYS A 1 117 ? 18.949 -9.275 1.026 1.00 0.00 93 LYS A CA 15
ATOM 28489 C C . LYS A 1 117 ? 18.400 -7.903 1.435 1.00 0.00 93 LYS A C 15
ATOM 28490 O O . LYS A 1 117 ? 17.176 -7.713 1.467 1.00 0.00 93 LYS A O 15
ATOM 28509 N N . ARG A 1 118 ? 19.321 -6.990 1.808 1.00 0.00 94 ARG A N 15
ATOM 28510 C CA . ARG A 1 118 ? 18.988 -5.597 2.133 1.00 0.00 94 ARG A CA 15
ATOM 28511 C C . ARG A 1 118 ? 18.128 -4.965 1.006 1.00 0.00 94 ARG A C 15
ATOM 28512 O O . ARG A 1 118 ? 17.045 -4.491 1.301 1.00 0.00 94 ARG A O 15
ATOM 28533 N N . PRO A 1 119 ? 18.550 -4.995 -0.315 1.00 0.00 95 PRO A N 15
ATOM 28534 C CA . PRO A 1 119 ? 17.656 -4.568 -1.409 1.00 0.00 95 PRO A CA 15
ATOM 28535 C C . PRO A 1 119 ? 16.615 -5.668 -1.750 1.00 0.00 95 PRO A C 15
ATOM 28536 O O . PRO A 1 119 ? 16.947 -6.719 -2.317 1.00 0.00 95 PRO A O 15
ATOM 28547 N N . LEU A 1 120 ? 15.373 -5.421 -1.331 1.00 0.00 96 LEU A N 15
ATOM 28548 C CA . LEU A 1 120 ? 14.201 -6.256 -1.647 1.00 0.00 96 LEU A CA 15
ATOM 28549 C C . LEU A 1 120 ? 12.978 -5.327 -1.744 1.00 0.00 96 LEU A C 15
ATOM 28550 O O . LEU A 1 120 ? 12.907 -4.320 -1.055 1.00 0.00 96 LEU A O 15
ATOM 28566 N N . ALA A 1 121 ? 12.040 -5.660 -2.626 1.00 0.00 97 ALA A N 15
ATOM 28567 C CA . ALA A 1 121 ? 10.786 -4.923 -2.782 1.00 0.00 97 ALA A CA 15
ATOM 28568 C C . ALA A 1 121 ? 9.680 -5.936 -3.040 1.00 0.00 97 ALA A C 15
ATOM 28569 O O . ALA A 1 121 ? 9.698 -6.600 -4.066 1.00 0.00 97 ALA A O 15
ATOM 28576 N N . VAL A 1 122 ? 8.759 -6.100 -2.083 1.00 0.00 98 VAL A N 15
ATOM 28577 C CA . VAL A 1 122 ? 7.688 -7.116 -2.156 1.00 0.00 98 VAL A CA 15
ATOM 28578 C C . VAL A 1 122 ? 6.303 -6.455 -2.058 1.00 0.00 98 VAL A C 15
ATOM 28579 O O . VAL A 1 122 ? 6.172 -5.337 -1.564 1.00 0.00 98 VAL A O 15
ATOM 28592 N N . MET A 1 123 ? 5.290 -7.162 -2.548 1.00 0.00 99 MET A N 15
ATOM 28593 C CA . MET A 1 123 ? 3.879 -6.753 -2.504 1.00 0.00 99 MET A CA 15
ATOM 28594 C C . MET A 1 123 ? 3.045 -8.034 -2.218 1.00 0.00 99 MET A C 15
ATOM 28595 O O . MET A 1 123 ? 3.591 -9.012 -1.680 1.00 0.00 99 MET A O 15
ATOM 28609 N N . GLY A 1 124 ? 1.739 -8.039 -2.568 1.00 0.00 100 GLY A N 15
ATOM 28610 C CA . GLY A 1 124 ? 0.876 -9.201 -2.332 1.00 0.00 100 GLY A CA 15
ATOM 28611 C C . GLY A 1 124 ? 1.264 -10.429 -3.155 1.00 0.00 100 GLY A C 15
ATOM 28612 O O . GLY A 1 124 ? 1.425 -11.522 -2.605 1.00 0.00 100 GLY A O 15
ATOM 28616 N N . ASP A 1 125 ? 1.417 -10.235 -4.476 1.00 0.00 101 ASP A N 15
ATOM 28617 C CA . ASP A 1 125 ? 1.745 -11.319 -5.437 1.00 0.00 101 ASP A CA 15
ATOM 28618 C C . ASP A 1 125 ? 2.978 -10.943 -6.288 1.00 0.00 101 ASP A C 15
ATOM 28619 O O . ASP A 1 125 ? 3.324 -11.642 -7.248 1.00 0.00 101 ASP A O 15
ATOM 28628 N N . LYS A 1 126 ? 3.657 -9.845 -5.898 1.00 0.00 102 LYS A N 15
ATOM 28629 C CA . LYS A 1 126 ? 4.782 -9.246 -6.652 1.00 0.00 102 LYS A CA 15
ATOM 28630 C C . LYS A 1 126 ? 6.040 -9.154 -5.766 1.00 0.00 102 LYS A C 15
ATOM 28631 O O . LYS A 1 126 ? 5.916 -8.995 -4.559 1.00 0.00 102 LYS A O 15
ATOM 28650 N N . ILE A 1 127 ? 7.243 -9.249 -6.375 1.00 0.00 103 ILE A N 15
ATOM 28651 C CA . ILE A 1 127 ? 8.531 -9.121 -5.649 1.00 0.00 103 ILE A CA 15
ATOM 28652 C C . ILE A 1 127 ? 9.715 -8.941 -6.632 1.00 0.00 103 ILE A C 15
ATOM 28653 O O . ILE A 1 127 ? 9.670 -9.429 -7.772 1.00 0.00 103 ILE A O 15
ATOM 28669 N N . THR A 1 128 ? 10.758 -8.211 -6.175 1.00 0.00 104 THR A N 15
ATOM 28670 C CA . THR A 1 128 ? 12.030 -8.006 -6.892 1.00 0.00 104 THR A CA 15
ATOM 28671 C C . THR A 1 128 ? 13.194 -8.022 -5.876 1.00 0.00 104 THR A C 15
ATOM 28672 O O . THR A 1 128 ? 13.104 -7.371 -4.825 1.00 0.00 104 THR A O 15
ATOM 28683 N N . LEU A 1 129 ? 14.269 -8.777 -6.180 1.00 0.00 105 LEU A N 15
ATOM 28684 C CA . LEU A 1 129 ? 15.486 -8.859 -5.324 1.00 0.00 105 LEU A CA 15
ATOM 28685 C C . LEU A 1 129 ? 16.647 -8.102 -5.980 1.00 0.00 105 LEU A C 15
ATOM 28686 O O . LEU A 1 129 ? 16.876 -8.251 -7.177 1.00 0.00 105 LEU A O 15
ATOM 28702 N N . GLY A 1 130 ? 17.372 -7.310 -5.169 1.00 0.00 106 GLY A N 15
ATOM 28703 C CA . GLY A 1 130 ? 18.486 -6.490 -5.649 1.00 0.00 106 GLY A CA 15
ATOM 28704 C C . GLY A 1 130 ? 18.069 -5.404 -6.634 1.00 0.00 106 GLY A C 15
ATOM 28705 O O . GLY A 1 130 ? 16.872 -5.202 -6.881 1.00 0.00 106 GLY A O 15
ATOM 28709 N N . PHE A 1 131 ? 19.060 -4.684 -7.196 1.00 0.00 107 PHE A N 15
ATOM 28710 C CA . PHE A 1 131 ? 18.817 -3.758 -8.309 1.00 0.00 107 PHE A CA 15
ATOM 28711 C C . PHE A 1 131 ? 18.795 -4.573 -9.612 1.00 0.00 107 PHE A C 15
ATOM 28712 O O . PHE A 1 131 ? 19.842 -4.831 -10.224 1.00 0.00 107 PHE A O 15
ATOM 28729 N N . LYS A 1 132 ? 17.604 -5.044 -9.977 1.00 0.00 108 LYS A N 15
ATOM 28730 C CA . LYS A 1 132 ? 17.372 -5.753 -11.245 1.00 0.00 108 LYS A CA 15
ATOM 28731 C C . LYS A 1 132 ? 16.348 -4.975 -12.065 1.00 0.00 108 LYS A C 15
ATOM 28732 O O . LYS A 1 132 ? 15.150 -5.061 -11.785 1.00 0.00 108 LYS A O 15
ATOM 28751 N N . GLU A 1 133 ? 16.825 -4.201 -13.062 1.00 0.00 109 GLU A N 15
ATOM 28752 C CA . GLU A 1 133 ? 15.959 -3.429 -13.978 1.00 0.00 109 GLU A CA 15
ATOM 28753 C C . GLU A 1 133 ? 14.951 -4.347 -14.699 1.00 0.00 109 GLU A C 15
ATOM 28754 O O . GLU A 1 133 ? 13.795 -3.960 -14.931 1.00 0.00 109 GLU A O 15
ATOM 28766 N N . ASP A 1 134 ? 15.393 -5.582 -15.001 1.00 0.00 110 ASP A N 15
ATOM 28767 C CA . ASP A 1 134 ? 14.596 -6.540 -15.776 1.00 0.00 110 ASP A CA 15
ATOM 28768 C C . ASP A 1 134 ? 13.426 -7.061 -14.927 1.00 0.00 110 ASP A C 15
ATOM 28769 O O . ASP A 1 134 ? 12.292 -7.121 -15.408 1.00 0.00 110 ASP A O 15
ATOM 28778 N N . GLN A 1 135 ? 13.715 -7.428 -13.659 1.00 0.00 111 GLN A N 15
ATOM 28779 C CA . GLN A 1 135 ? 12.683 -7.760 -12.667 1.00 0.00 111 GLN A CA 15
ATOM 28780 C C . GLN A 1 135 ? 11.729 -6.582 -12.419 1.00 0.00 111 GLN A C 15
ATOM 28781 O O . GLN A 1 135 ? 10.529 -6.785 -12.358 1.00 0.00 111 GLN A O 15
ATOM 28795 N N . TYR A 1 136 ? 12.274 -5.358 -12.283 1.00 0.00 112 TYR A N 15
ATOM 28796 C CA . TYR A 1 136 ? 11.468 -4.155 -11.989 1.00 0.00 112 TYR A CA 15
ATOM 28797 C C . TYR A 1 136 ? 10.417 -3.916 -13.088 1.00 0.00 112 TYR A C 15
ATOM 28798 O O . TYR A 1 136 ? 9.252 -3.634 -12.791 1.00 0.00 112 TYR A O 15
ATOM 28816 N N . LYS A 1 137 ? 10.836 -4.072 -14.358 1.00 0.00 113 LYS A N 15
ATOM 28817 C CA . LYS A 1 137 ? 9.945 -3.853 -15.512 1.00 0.00 113 LYS A CA 15
ATOM 28818 C C . LYS A 1 137 ? 8.990 -5.037 -15.719 1.00 0.00 113 LYS A C 15
ATOM 28819 O O . LYS A 1 137 ? 7.902 -4.870 -16.277 1.00 0.00 113 LYS A O 15
ATOM 28838 N N . GLU A 1 138 ? 9.418 -6.231 -15.285 1.00 0.00 114 GLU A N 15
ATOM 28839 C CA . GLU A 1 138 ? 8.636 -7.467 -15.442 1.00 0.00 114 GLU A CA 15
ATOM 28840 C C . GLU A 1 138 ? 7.539 -7.577 -14.359 1.00 0.00 114 GLU A C 15
ATOM 28841 O O . GLU A 1 138 ? 6.451 -8.110 -14.607 1.00 0.00 114 GLU A O 15
ATOM 28853 N N . THR A 1 139 ? 7.842 -7.050 -13.163 1.00 0.00 115 THR A N 15
ATOM 28854 C CA . THR A 1 139 ? 7.020 -7.220 -11.953 1.00 0.00 115 THR A CA 15
ATOM 28855 C C . THR A 1 139 ? 6.127 -5.990 -11.693 1.00 0.00 115 THR A C 15
ATOM 28856 O O . THR A 1 139 ? 4.906 -6.125 -11.520 1.00 0.00 115 THR A O 15
ATOM 28867 N N . TRP A 1 140 ? 6.752 -4.797 -11.649 1.00 0.00 116 TRP A N 15
ATOM 28868 C CA . TRP A 1 140 ? 6.049 -3.546 -11.299 1.00 0.00 116 TRP A CA 15
ATOM 28869 C C . TRP A 1 140 ? 5.483 -2.887 -12.563 1.00 0.00 116 TRP A C 15
ATOM 28870 O O . TRP A 1 140 ? 4.284 -2.622 -12.660 1.00 0.00 116 TRP A O 15
ATOM 28891 N N . LEU A 1 141 ? 6.377 -2.668 -13.535 1.00 0.00 117 LEU A N 15
ATOM 28892 C CA . LEU A 1 141 ? 6.132 -1.786 -14.697 1.00 0.00 117 LEU A CA 15
ATOM 28893 C C . LEU A 1 141 ? 5.481 -2.537 -15.872 1.00 0.00 117 LEU A C 15
ATOM 28894 O O . LEU A 1 141 ? 5.084 -3.697 -15.726 1.00 0.00 117 LEU A O 15
ATOM 28910 N N . ALA A 1 142 ? 5.395 -1.838 -17.029 1.00 0.00 118 ALA A N 15
ATOM 28911 C CA . ALA A 1 142 ? 4.877 -2.377 -18.300 1.00 0.00 118 ALA A CA 15
ATOM 28912 C C . ALA A 1 142 ? 3.411 -2.876 -18.143 1.00 0.00 118 ALA A C 15
ATOM 28913 O O . ALA A 1 142 ? 3.170 -4.105 -18.098 1.00 0.00 118 ALA A O 15
ATOM 28921 N N . MET A 1 25 ? 1.040 -1.043 -0.104 1.00 0.00 1 MET A N 16
ATOM 28922 C CA . MET A 1 25 ? 1.812 -0.878 -1.363 1.00 0.00 1 MET A CA 16
ATOM 28923 C C . MET A 1 25 ? 3.051 -1.793 -1.366 1.00 0.00 1 MET A C 16
ATOM 28924 O O . MET A 1 25 ? 3.193 -2.657 -0.490 1.00 0.00 1 MET A O 16
ATOM 28938 N N . ILE A 1 26 ? 3.924 -1.611 -2.380 1.00 0.00 2 ILE A N 16
ATOM 28939 C CA . ILE A 1 26 ? 5.143 -2.421 -2.555 1.00 0.00 2 ILE A CA 16
ATOM 28940 C C . ILE A 1 26 ? 6.089 -2.251 -1.348 1.00 0.00 2 ILE A C 16
ATOM 28941 O O . ILE A 1 26 ? 6.631 -1.173 -1.135 1.00 0.00 2 ILE A O 16
ATOM 28957 N N . LYS A 1 27 ? 6.240 -3.321 -0.560 1.00 0.00 3 LYS A N 16
ATOM 28958 C CA . LYS A 1 27 ? 7.182 -3.360 0.579 1.00 0.00 3 LYS A CA 16
ATOM 28959 C C . LYS A 1 27 ? 8.629 -3.415 0.050 1.00 0.00 3 LYS A C 16
ATOM 28960 O O . LYS A 1 27 ? 9.183 -4.497 -0.188 1.00 0.00 3 LYS A O 16
ATOM 28979 N N . PHE A 1 28 ? 9.201 -2.235 -0.181 1.00 0.00 4 PHE A N 16
ATOM 28980 C CA . PHE A 1 28 ? 10.573 -2.085 -0.683 1.00 0.00 4 PHE A CA 16
ATOM 28981 C C . PHE A 1 28 ? 11.560 -2.140 0.495 1.00 0.00 4 PHE A C 16
ATOM 28982 O O . PHE A 1 28 ? 11.784 -1.141 1.190 1.00 0.00 4 PHE A O 16
ATOM 28999 N N . TYR A 1 29 ? 12.115 -3.334 0.737 1.00 0.00 5 TYR A N 16
ATOM 29000 C CA . TYR A 1 29 ? 13.119 -3.540 1.782 1.00 0.00 5 TYR A CA 16
ATOM 29001 C C . TYR A 1 29 ? 14.497 -3.098 1.279 1.00 0.00 5 TYR A C 16
ATOM 29002 O O . TYR A 1 29 ? 14.882 -3.378 0.134 1.00 0.00 5 TYR A O 16
ATOM 29020 N N . GLN A 1 30 ? 15.222 -2.392 2.153 1.00 0.00 6 GLN A N 16
ATOM 29021 C CA . GLN A 1 30 ? 16.530 -1.807 1.838 1.00 0.00 6 GLN A CA 16
ATOM 29022 C C . GLN A 1 30 ? 17.311 -1.559 3.132 1.00 0.00 6 GLN A C 16
ATOM 29023 O O . GLN A 1 30 ? 16.813 -1.851 4.207 1.00 0.00 6 GLN A O 16
ATOM 29037 N N . TYR A 1 31 ? 18.533 -1.022 3.022 1.00 0.00 7 TYR A N 16
ATOM 29038 C CA . TYR A 1 31 ? 19.324 -0.590 4.196 1.00 0.00 7 TYR A CA 16
ATOM 29039 C C . TYR A 1 31 ? 20.508 0.276 3.736 1.00 0.00 7 TYR A C 16
ATOM 29040 O O . TYR A 1 31 ? 20.886 0.230 2.555 1.00 0.00 7 TYR A O 16
ATOM 29058 N N . LYS A 1 32 ? 21.065 1.063 4.689 1.00 0.00 8 LYS A N 16
ATOM 29059 C CA . LYS A 1 32 ? 22.205 1.988 4.475 1.00 0.00 8 LYS A CA 16
ATOM 29060 C C . LYS A 1 32 ? 21.808 3.203 3.614 1.00 0.00 8 LYS A C 16
ATOM 29061 O O . LYS A 1 32 ? 20.664 3.311 3.146 1.00 0.00 8 LYS A O 16
ATOM 29080 N N . ASN A 1 33 ? 22.757 4.141 3.453 1.00 0.00 9 ASN A N 16
ATOM 29081 C CA . ASN A 1 33 ? 22.539 5.374 2.681 1.00 0.00 9 ASN A CA 16
ATOM 29082 C C . ASN A 1 33 ? 23.006 5.145 1.231 1.00 0.00 9 ASN A C 16
ATOM 29083 O O . ASN A 1 33 ? 22.183 4.913 0.361 1.00 0.00 9 ASN A O 16
ATOM 29094 N N . CYS A 1 34 ? 24.331 5.183 0.990 1.00 0.00 10 CYS A N 16
ATOM 29095 C CA . CYS A 1 34 ? 24.919 5.058 -0.364 1.00 0.00 10 CYS A CA 16
ATOM 29096 C C . CYS A 1 34 ? 24.971 3.569 -0.787 1.00 0.00 10 CYS A C 16
ATOM 29097 O O . CYS A 1 34 ? 26.018 2.912 -0.715 1.00 0.00 10 CYS A O 16
ATOM 29105 N N . THR A 1 35 ? 23.799 3.041 -1.181 1.00 0.00 11 THR A N 16
ATOM 29106 C CA . THR A 1 35 ? 23.572 1.608 -1.475 1.00 0.00 11 THR A CA 16
ATOM 29107 C C . THR A 1 35 ? 22.476 1.482 -2.580 1.00 0.00 11 THR A C 16
ATOM 29108 O O . THR A 1 35 ? 21.933 2.503 -3.031 1.00 0.00 11 THR A O 16
ATOM 29119 N N . THR A 1 36 ? 22.196 0.232 -3.041 1.00 0.00 12 THR A N 16
ATOM 29120 C CA . THR A 1 36 ? 21.071 -0.106 -3.955 1.00 0.00 12 THR A CA 16
ATOM 29121 C C . THR A 1 36 ? 19.736 0.572 -3.551 1.00 0.00 12 THR A C 16
ATOM 29122 O O . THR A 1 36 ? 18.898 0.857 -4.410 1.00 0.00 12 THR A O 16
ATOM 29133 N N . CYS A 1 37 ? 19.572 0.812 -2.230 1.00 0.00 13 CYS A N 16
ATOM 29134 C CA . CYS A 1 37 ? 18.429 1.544 -1.645 1.00 0.00 13 CYS A CA 16
ATOM 29135 C C . CYS A 1 37 ? 18.100 2.823 -2.447 1.00 0.00 13 CYS A C 16
ATOM 29136 O O . CYS A 1 37 ? 16.964 3.008 -2.878 1.00 0.00 13 CYS A O 16
ATOM 29144 N N . LYS A 1 38 ? 19.134 3.645 -2.709 1.00 0.00 14 LYS A N 16
ATOM 29145 C CA . LYS A 1 38 ? 19.002 4.904 -3.473 1.00 0.00 14 LYS A CA 16
ATOM 29146 C C . LYS A 1 38 ? 18.563 4.636 -4.920 1.00 0.00 14 LYS A C 16
ATOM 29147 O O . LYS A 1 38 ? 17.578 5.202 -5.381 1.00 0.00 14 LYS A O 16
ATOM 29166 N N . LYS A 1 39 ? 19.294 3.739 -5.600 1.00 0.00 15 LYS A N 16
ATOM 29167 C CA . LYS A 1 39 ? 19.146 3.480 -7.052 1.00 0.00 15 LYS A CA 16
ATOM 29168 C C . LYS A 1 39 ? 17.750 2.924 -7.405 1.00 0.00 15 LYS A C 16
ATOM 29169 O O . LYS A 1 39 ? 17.075 3.413 -8.325 1.00 0.00 15 LYS A O 16
ATOM 29188 N N . ALA A 1 40 ? 17.336 1.909 -6.641 1.00 0.00 16 ALA A N 16
ATOM 29189 C CA . ALA A 1 40 ? 16.048 1.230 -6.823 1.00 0.00 16 ALA A CA 16
ATOM 29190 C C . ALA A 1 40 ? 14.883 2.151 -6.420 1.00 0.00 16 ALA A C 16
ATOM 29191 O O . ALA A 1 40 ? 13.864 2.207 -7.117 1.00 0.00 16 ALA A O 16
ATOM 29198 N N . ALA A 1 41 ? 15.060 2.902 -5.309 1.00 0.00 17 ALA A N 16
ATOM 29199 C CA . ALA A 1 41 ? 14.063 3.898 -4.854 1.00 0.00 17 ALA A CA 16
ATOM 29200 C C . ALA A 1 41 ? 13.942 5.066 -5.844 1.00 0.00 17 ALA A C 16
ATOM 29201 O O . ALA A 1 41 ? 12.883 5.659 -5.956 1.00 0.00 17 ALA A O 16
ATOM 29208 N N . LYS A 1 42 ? 15.043 5.371 -6.558 1.00 0.00 18 LYS A N 16
ATOM 29209 C CA . LYS A 1 42 ? 15.093 6.478 -7.537 1.00 0.00 18 LYS A CA 16
ATOM 29210 C C . LYS A 1 42 ? 14.290 6.077 -8.787 1.00 0.00 18 LYS A C 16
ATOM 29211 O O . LYS A 1 42 ? 13.554 6.878 -9.329 1.00 0.00 18 LYS A O 16
ATOM 29230 N N . PHE A 1 43 ? 14.470 4.826 -9.219 1.00 0.00 19 PHE A N 16
ATOM 29231 C CA . PHE A 1 43 ? 13.733 4.222 -10.351 1.00 0.00 19 PHE A CA 16
ATOM 29232 C C . PHE A 1 43 ? 12.208 4.225 -10.075 1.00 0.00 19 PHE A C 16
ATOM 29233 O O . PHE A 1 43 ? 11.390 4.653 -10.917 1.00 0.00 19 PHE A O 16
ATOM 29250 N N . LEU A 1 44 ? 11.857 3.771 -8.863 1.00 0.00 20 LEU A N 16
ATOM 29251 C CA . LEU A 1 44 ? 10.473 3.742 -8.367 1.00 0.00 20 LEU A CA 16
ATOM 29252 C C . LEU A 1 44 ? 9.918 5.177 -8.180 1.00 0.00 20 LEU A C 16
ATOM 29253 O O . LEU A 1 44 ? 8.747 5.431 -8.444 1.00 0.00 20 LEU A O 16
ATOM 29269 N N . ASP A 1 45 ? 10.778 6.120 -7.755 1.00 0.00 21 ASP A N 16
ATOM 29270 C CA . ASP A 1 45 ? 10.401 7.551 -7.595 1.00 0.00 21 ASP A CA 16
ATOM 29271 C C . ASP A 1 45 ? 10.216 8.222 -8.967 1.00 0.00 21 ASP A C 16
ATOM 29272 O O . ASP A 1 45 ? 9.348 9.086 -9.136 1.00 0.00 21 ASP A O 16
ATOM 29281 N N . GLU A 1 46 ? 11.032 7.779 -9.935 1.00 0.00 22 GLU A N 16
ATOM 29282 C CA . GLU A 1 46 ? 11.072 8.319 -11.303 1.00 0.00 22 GLU A CA 16
ATOM 29283 C C . GLU A 1 46 ? 9.714 8.099 -11.983 1.00 0.00 22 GLU A C 16
ATOM 29284 O O . GLU A 1 46 ? 9.084 9.047 -12.465 1.00 0.00 22 GLU A O 16
ATOM 29296 N N . TYR A 1 47 ? 9.249 6.835 -11.948 1.00 0.00 23 TYR A N 16
ATOM 29297 C CA . TYR A 1 47 ? 7.919 6.444 -12.473 1.00 0.00 23 TYR A CA 16
ATOM 29298 C C . TYR A 1 47 ? 6.765 6.928 -11.558 1.00 0.00 23 TYR A C 16
ATOM 29299 O O . TYR A 1 47 ? 5.617 7.034 -12.005 1.00 0.00 23 TYR A O 16
ATOM 29317 N N . GLY A 1 48 ? 7.083 7.228 -10.286 1.00 0.00 24 GLY A N 16
ATOM 29318 C CA . GLY A 1 48 ? 6.088 7.716 -9.318 1.00 0.00 24 GLY A CA 16
ATOM 29319 C C . GLY A 1 48 ? 5.252 6.591 -8.712 1.00 0.00 24 GLY A C 16
ATOM 29320 O O . GLY A 1 48 ? 4.065 6.769 -8.430 1.00 0.00 24 GLY A O 16
ATOM 29324 N N . VAL A 1 49 ? 5.893 5.434 -8.532 1.00 0.00 25 VAL A N 16
ATOM 29325 C CA . VAL A 1 49 ? 5.273 4.199 -8.013 1.00 0.00 25 VAL A CA 16
ATOM 29326 C C . VAL A 1 49 ? 4.998 4.310 -6.502 1.00 0.00 25 VAL A C 16
ATOM 29327 O O . VAL A 1 49 ? 5.744 4.979 -5.785 1.00 0.00 25 VAL A O 16
ATOM 29340 N N . SER A 1 50 ? 3.923 3.658 -6.035 1.00 0.00 26 SER A N 16
ATOM 29341 C CA . SER A 1 50 ? 3.649 3.497 -4.606 1.00 0.00 26 SER A CA 16
ATOM 29342 C C . SER A 1 50 ? 4.556 2.389 -4.028 1.00 0.00 26 SER A C 16
ATOM 29343 O O . SER A 1 50 ? 4.312 1.194 -4.242 1.00 0.00 26 SER A O 16
ATOM 29351 N N . TYR A 1 51 ? 5.620 2.808 -3.332 1.00 0.00 27 TYR A N 16
ATOM 29352 C CA . TYR A 1 51 ? 6.600 1.899 -2.713 1.00 0.00 27 TYR A CA 16
ATOM 29353 C C . TYR A 1 51 ? 6.901 2.376 -1.284 1.00 0.00 27 TYR A C 16
ATOM 29354 O O . TYR A 1 51 ? 6.795 3.573 -0.980 1.00 0.00 27 TYR A O 16
ATOM 29372 N N . GLU A 1 52 ? 7.301 1.437 -0.427 1.00 0.00 28 GLU A N 16
ATOM 29373 C CA . GLU A 1 52 ? 7.514 1.665 1.004 1.00 0.00 28 GLU A CA 16
ATOM 29374 C C . GLU A 1 52 ? 8.971 1.311 1.359 1.00 0.00 28 GLU A C 16
ATOM 29375 O O . GLU A 1 52 ? 9.284 0.125 1.476 1.00 0.00 28 GLU A O 16
ATOM 29387 N N . PRO A 1 53 ? 9.896 2.328 1.481 1.00 0.00 29 PRO A N 16
ATOM 29388 C CA . PRO A 1 53 ? 11.304 2.092 1.854 1.00 0.00 29 PRO A CA 16
ATOM 29389 C C . PRO A 1 53 ? 11.429 1.760 3.354 1.00 0.00 29 PRO A C 16
ATOM 29390 O O . PRO A 1 53 ? 11.515 2.659 4.199 1.00 0.00 29 PRO A O 16
ATOM 29401 N N . ILE A 1 54 ? 11.363 0.466 3.673 1.00 0.00 30 ILE A N 16
ATOM 29402 C CA . ILE A 1 54 ? 11.511 -0.045 5.051 1.00 0.00 30 ILE A CA 16
ATOM 29403 C C . ILE A 1 54 ? 12.813 -0.851 5.167 1.00 0.00 30 ILE A C 16
ATOM 29404 O O . ILE A 1 54 ? 13.178 -1.599 4.261 1.00 0.00 30 ILE A O 16
ATOM 29420 N N . ASP A 1 55 ? 13.529 -0.643 6.280 1.00 0.00 31 ASP A N 16
ATOM 29421 C CA . ASP A 1 55 ? 14.828 -1.294 6.540 1.00 0.00 31 ASP A CA 16
ATOM 29422 C C . ASP A 1 55 ? 14.664 -2.812 6.699 1.00 0.00 31 ASP A C 16
ATOM 29423 O O . ASP A 1 55 ? 13.765 -3.268 7.389 1.00 0.00 31 ASP A O 16
ATOM 29432 N N . ILE A 1 56 ? 15.568 -3.577 6.082 1.00 0.00 32 ILE A N 16
ATOM 29433 C CA . ILE A 1 56 ? 15.517 -5.049 6.071 1.00 0.00 32 ILE A CA 16
ATOM 29434 C C . ILE A 1 56 ? 15.859 -5.634 7.462 1.00 0.00 32 ILE A C 16
ATOM 29435 O O . ILE A 1 56 ? 15.368 -6.696 7.831 1.00 0.00 32 ILE A O 16
ATOM 29451 N N . VAL A 1 57 ? 16.724 -4.930 8.219 1.00 0.00 33 VAL A N 16
ATOM 29452 C CA . VAL A 1 57 ? 17.191 -5.382 9.555 1.00 0.00 33 VAL A CA 16
ATOM 29453 C C . VAL A 1 57 ? 16.468 -4.639 10.704 1.00 0.00 33 VAL A C 16
ATOM 29454 O O . VAL A 1 57 ? 16.393 -5.146 11.827 1.00 0.00 33 VAL A O 16
ATOM 29467 N N . GLN A 1 58 ? 15.933 -3.441 10.411 1.00 0.00 34 GLN A N 16
ATOM 29468 C CA . GLN A 1 58 ? 15.246 -2.596 11.422 1.00 0.00 34 GLN A CA 16
ATOM 29469 C C . GLN A 1 58 ? 13.706 -2.746 11.291 1.00 0.00 34 GLN A C 16
ATOM 29470 O O . GLN A 1 58 ? 12.946 -2.204 12.096 1.00 0.00 34 GLN A O 16
ATOM 29484 N N . HIS A 1 59 ? 13.265 -3.487 10.246 1.00 0.00 35 HIS A N 16
ATOM 29485 C CA . HIS A 1 59 ? 11.843 -3.854 10.019 1.00 0.00 35 HIS A CA 16
ATOM 29486 C C . HIS A 1 59 ? 11.784 -5.303 9.475 1.00 0.00 35 HIS A C 16
ATOM 29487 O O . HIS A 1 59 ? 10.965 -5.608 8.597 1.00 0.00 35 HIS A O 16
ATOM 29502 N N . THR A 1 60 ? 12.635 -6.189 10.041 1.00 0.00 36 THR A N 16
ATOM 29503 C CA . THR A 1 60 ? 12.790 -7.586 9.574 1.00 0.00 36 THR A CA 16
ATOM 29504 C C . THR A 1 60 ? 11.447 -8.355 9.645 1.00 0.00 36 THR A C 16
ATOM 29505 O O . THR A 1 60 ? 10.837 -8.408 10.726 1.00 0.00 36 THR A O 16
ATOM 29516 N N . PRO A 1 61 ? 10.945 -8.921 8.490 1.00 0.00 37 PRO A N 16
ATOM 29517 C CA . PRO A 1 61 ? 9.685 -9.703 8.458 1.00 0.00 37 PRO A CA 16
ATOM 29518 C C . PRO A 1 61 ? 9.729 -10.931 9.391 1.00 0.00 37 PRO A C 16
ATOM 29519 O O . PRO A 1 61 ? 10.805 -11.489 9.655 1.00 0.00 37 PRO A O 16
ATOM 29530 N N . THR A 1 62 ? 8.548 -11.330 9.884 1.00 0.00 38 THR A N 16
ATOM 29531 C CA . THR A 1 62 ? 8.385 -12.541 10.705 1.00 0.00 38 THR A CA 16
ATOM 29532 C C . THR A 1 62 ? 8.461 -13.788 9.806 1.00 0.00 38 THR A C 16
ATOM 29533 O O . THR A 1 62 ? 8.445 -13.676 8.571 1.00 0.00 38 THR A O 16
ATOM 29544 N N . ILE A 1 63 ? 8.536 -14.971 10.430 1.00 0.00 39 ILE A N 16
ATOM 29545 C CA . ILE A 1 63 ? 8.536 -16.264 9.713 1.00 0.00 39 ILE A CA 16
ATOM 29546 C C . ILE A 1 63 ? 7.220 -16.407 8.915 1.00 0.00 39 ILE A C 16
ATOM 29547 O O . ILE A 1 63 ? 7.212 -16.920 7.791 1.00 0.00 39 ILE A O 16
ATOM 29563 N N . ASN A 1 64 ? 6.135 -15.882 9.520 1.00 0.00 40 ASN A N 16
ATOM 29564 C CA . ASN A 1 64 ? 4.787 -15.835 8.924 1.00 0.00 40 ASN A CA 16
ATOM 29565 C C . ASN A 1 64 ? 4.791 -14.954 7.657 1.00 0.00 40 ASN A C 16
ATOM 29566 O O . ASN A 1 64 ? 4.306 -15.374 6.609 1.00 0.00 40 ASN A O 16
ATOM 29577 N N . GLU A 1 65 ? 5.382 -13.744 7.772 1.00 0.00 41 GLU A N 16
ATOM 29578 C CA . GLU A 1 65 ? 5.445 -12.759 6.671 1.00 0.00 41 GLU A CA 16
ATOM 29579 C C . GLU A 1 65 ? 6.217 -13.327 5.467 1.00 0.00 41 GLU A C 16
ATOM 29580 O O . GLU A 1 65 ? 5.736 -13.263 4.331 1.00 0.00 41 GLU A O 16
ATOM 29592 N N . PHE A 1 66 ? 7.397 -13.911 5.748 1.00 0.00 42 PHE A N 16
ATOM 29593 C CA . PHE A 1 66 ? 8.240 -14.546 4.725 1.00 0.00 42 PHE A CA 16
ATOM 29594 C C . PHE A 1 66 ? 7.479 -15.681 4.008 1.00 0.00 42 PHE A C 16
ATOM 29595 O O . PHE A 1 66 ? 7.316 -15.634 2.793 1.00 0.00 42 PHE A O 16
ATOM 29612 N N . LYS A 1 67 ? 6.959 -16.666 4.766 1.00 0.00 43 LYS A N 16
ATOM 29613 C CA . LYS A 1 67 ? 6.294 -17.845 4.162 1.00 0.00 43 LYS A CA 16
ATOM 29614 C C . LYS A 1 67 ? 5.042 -17.451 3.356 1.00 0.00 43 LYS A C 16
ATOM 29615 O O . LYS A 1 67 ? 4.710 -18.119 2.374 1.00 0.00 43 LYS A O 16
ATOM 29634 N N . THR A 1 68 ? 4.384 -16.344 3.761 1.00 0.00 44 THR A N 16
ATOM 29635 C CA . THR A 1 68 ? 3.232 -15.789 3.031 1.00 0.00 44 THR A CA 16
ATOM 29636 C C . THR A 1 68 ? 3.682 -15.261 1.656 1.00 0.00 44 THR A C 16
ATOM 29637 O O . THR A 1 68 ? 3.145 -15.689 0.621 1.00 0.00 44 THR A O 16
ATOM 29648 N N . ILE A 1 69 ? 4.713 -14.376 1.646 1.00 0.00 45 ILE A N 16
ATOM 29649 C CA . ILE A 1 69 ? 5.175 -13.732 0.403 1.00 0.00 45 ILE A CA 16
ATOM 29650 C C . ILE A 1 69 ? 5.680 -14.788 -0.597 1.00 0.00 45 ILE A C 16
ATOM 29651 O O . ILE A 1 69 ? 5.444 -14.670 -1.772 1.00 0.00 45 ILE A O 16
ATOM 29667 N N . ILE A 1 70 ? 6.301 -15.858 -0.091 1.00 0.00 46 ILE A N 16
ATOM 29668 C CA . ILE A 1 70 ? 6.848 -16.950 -0.922 1.00 0.00 46 ILE A CA 16
ATOM 29669 C C . ILE A 1 70 ? 5.725 -17.851 -1.474 1.00 0.00 46 ILE A C 16
ATOM 29670 O O . ILE A 1 70 ? 5.783 -18.292 -2.626 1.00 0.00 46 ILE A O 16
ATOM 29686 N N . ALA A 1 71 ? 4.695 -18.083 -0.644 1.00 0.00 47 ALA A N 16
ATOM 29687 C CA . ALA A 1 71 ? 3.515 -18.888 -1.023 1.00 0.00 47 ALA A CA 16
ATOM 29688 C C . ALA A 1 71 ? 2.714 -18.219 -2.166 1.00 0.00 47 ALA A C 16
ATOM 29689 O O . ALA A 1 71 ? 2.150 -18.906 -3.025 1.00 0.00 47 ALA A O 16
ATOM 29696 N N . ASN A 1 72 ? 2.672 -16.872 -2.163 1.00 0.00 48 ASN A N 16
ATOM 29697 C CA . ASN A 1 72 ? 1.909 -16.094 -3.164 1.00 0.00 48 ASN A CA 16
ATOM 29698 C C . ASN A 1 72 ? 2.759 -15.742 -4.416 1.00 0.00 48 ASN A C 16
ATOM 29699 O O . ASN A 1 72 ? 2.291 -15.916 -5.547 1.00 0.00 48 ASN A O 16
ATOM 29710 N N . THR A 1 73 ? 3.995 -15.244 -4.212 1.00 0.00 49 THR A N 16
ATOM 29711 C CA . THR A 1 73 ? 4.872 -14.782 -5.325 1.00 0.00 49 THR A CA 16
ATOM 29712 C C . THR A 1 73 ? 5.506 -15.971 -6.071 1.00 0.00 49 THR A C 16
ATOM 29713 O O . THR A 1 73 ? 5.759 -15.899 -7.282 1.00 0.00 49 THR A O 16
ATOM 29724 N N . GLY A 1 74 ? 5.765 -17.054 -5.320 1.00 0.00 50 GLY A N 16
ATOM 29725 C CA . GLY A 1 74 ? 6.451 -18.233 -5.848 1.00 0.00 50 GLY A CA 16
ATOM 29726 C C . GLY A 1 74 ? 7.950 -18.007 -6.011 1.00 0.00 50 GLY A C 16
ATOM 29727 O O . GLY A 1 74 ? 8.561 -18.523 -6.954 1.00 0.00 50 GLY A O 16
ATOM 29731 N N . VAL A 1 75 ? 8.544 -17.226 -5.088 1.00 0.00 51 VAL A N 16
ATOM 29732 C CA . VAL A 1 75 ? 9.990 -16.929 -5.110 1.00 0.00 51 VAL A CA 16
ATOM 29733 C C . VAL A 1 75 ? 10.768 -18.074 -4.443 1.00 0.00 51 VAL A C 16
ATOM 29734 O O . VAL A 1 75 ? 10.212 -18.804 -3.614 1.00 0.00 51 VAL A O 16
ATOM 29747 N N . GLU A 1 76 ? 12.035 -18.260 -4.843 1.00 0.00 52 GLU A N 16
ATOM 29748 C CA . GLU A 1 76 ? 12.952 -19.152 -4.136 1.00 0.00 52 GLU A CA 16
ATOM 29749 C C . GLU A 1 76 ? 13.234 -18.590 -2.729 1.00 0.00 52 GLU A C 16
ATOM 29750 O O . GLU A 1 76 ? 13.568 -17.407 -2.575 1.00 0.00 52 GLU A O 16
ATOM 29762 N N . ILE A 1 77 ? 13.076 -19.445 -1.717 1.00 0.00 53 ILE A N 16
ATOM 29763 C CA . ILE A 1 77 ? 13.321 -19.085 -0.312 1.00 0.00 53 ILE A CA 16
ATOM 29764 C C . ILE A 1 77 ? 14.851 -18.958 -0.080 1.00 0.00 53 ILE A C 16
ATOM 29765 O O . ILE A 1 77 ? 15.311 -18.108 0.688 1.00 0.00 53 ILE A O 16
ATOM 29781 N N . ASN A 1 78 ? 15.622 -19.779 -0.816 1.00 0.00 54 ASN A N 16
ATOM 29782 C CA . ASN A 1 78 ? 17.091 -19.819 -0.723 1.00 0.00 54 ASN A CA 16
ATOM 29783 C C . ASN A 1 78 ? 17.725 -18.502 -1.236 1.00 0.00 54 ASN A C 16
ATOM 29784 O O . ASN A 1 78 ? 18.715 -18.028 -0.665 1.00 0.00 54 ASN A O 16
ATOM 29795 N N . LYS A 1 79 ? 17.139 -17.903 -2.307 1.00 0.00 55 LYS A N 16
ATOM 29796 C CA . LYS A 1 79 ? 17.677 -16.648 -2.897 1.00 0.00 55 LYS A CA 16
ATOM 29797 C C . LYS A 1 79 ? 17.381 -15.415 -2.013 1.00 0.00 55 LYS A C 16
ATOM 29798 O O . LYS A 1 79 ? 17.910 -14.329 -2.277 1.00 0.00 55 LYS A O 16
ATOM 29817 N N . LEU A 1 80 ? 16.514 -15.570 -0.992 1.00 0.00 56 LEU A N 16
ATOM 29818 C CA . LEU A 1 80 ? 16.246 -14.488 -0.021 1.00 0.00 56 LEU A CA 16
ATOM 29819 C C . LEU A 1 80 ? 17.440 -14.292 0.918 1.00 0.00 56 LEU A C 16
ATOM 29820 O O . LEU A 1 80 ? 17.568 -13.242 1.531 1.00 0.00 56 LEU A O 16
ATOM 29836 N N . PHE A 1 81 ? 18.298 -15.321 1.026 1.00 0.00 57 PHE A N 16
ATOM 29837 C CA . PHE A 1 81 ? 19.557 -15.234 1.779 1.00 0.00 57 PHE A CA 16
ATOM 29838 C C . PHE A 1 81 ? 20.594 -14.364 1.046 1.00 0.00 57 PHE A C 16
ATOM 29839 O O . PHE A 1 81 ? 20.538 -14.212 -0.178 1.00 0.00 57 PHE A O 16
ATOM 29856 N N . ASN A 1 82 ? 21.539 -13.834 1.846 1.00 0.00 58 ASN A N 16
ATOM 29857 C CA . ASN A 1 82 ? 22.662 -12.975 1.410 1.00 0.00 58 ASN A CA 16
ATOM 29858 C C . ASN A 1 82 ? 23.722 -13.753 0.576 1.00 0.00 58 ASN A C 16
ATOM 29859 O O . ASN A 1 82 ? 24.898 -13.821 0.932 1.00 0.00 58 ASN A O 16
ATOM 29870 N N . THR A 1 83 ? 23.288 -14.269 -0.580 1.00 0.00 59 THR A N 16
ATOM 29871 C CA . THR A 1 83 ? 24.088 -15.158 -1.444 1.00 0.00 59 THR A CA 16
ATOM 29872 C C . THR A 1 83 ? 25.192 -14.364 -2.198 1.00 0.00 59 THR A C 16
ATOM 29873 O O . THR A 1 83 ? 25.078 -13.139 -2.351 1.00 0.00 59 THR A O 16
ATOM 29884 N N . HIS A 1 84 ? 26.250 -15.089 -2.646 1.00 0.00 60 HIS A N 16
ATOM 29885 C CA . HIS A 1 84 ? 27.459 -14.525 -3.298 1.00 0.00 60 HIS A CA 16
ATOM 29886 C C . HIS A 1 84 ? 28.289 -13.765 -2.254 1.00 0.00 60 HIS A C 16
ATOM 29887 O O . HIS A 1 84 ? 28.060 -12.573 -2.008 1.00 0.00 60 HIS A O 16
ATOM 29902 N N . GLY A 1 85 ? 29.219 -14.491 -1.613 1.00 0.00 61 GLY A N 16
ATOM 29903 C CA . GLY A 1 85 ? 30.019 -13.945 -0.518 1.00 0.00 61 GLY A CA 16
ATOM 29904 C C . GLY A 1 85 ? 29.197 -13.789 0.757 1.00 0.00 61 GLY A C 16
ATOM 29905 O O . GLY A 1 85 ? 28.365 -14.663 1.062 1.00 0.00 61 GLY A O 16
ATOM 29909 N N . ALA A 1 86 ? 29.458 -12.690 1.500 1.00 0.00 62 ALA A N 16
ATOM 29910 C CA . ALA A 1 86 ? 28.715 -12.309 2.717 1.00 0.00 62 ALA A CA 16
ATOM 29911 C C . ALA A 1 86 ? 28.776 -13.405 3.815 1.00 0.00 62 ALA A C 16
ATOM 29912 O O . ALA A 1 86 ? 29.656 -14.284 3.790 1.00 0.00 62 ALA A O 16
ATOM 29919 N N . LYS A 1 87 ? 27.854 -13.331 4.795 1.00 0.00 63 LYS A N 16
ATOM 29920 C CA . LYS A 1 87 ? 27.778 -14.292 5.913 1.00 0.00 63 LYS A CA 16
ATOM 29921 C C . LYS A 1 87 ? 27.283 -15.672 5.443 1.00 0.00 63 LYS A C 16
ATOM 29922 O O . LYS A 1 87 ? 27.498 -16.671 6.118 1.00 0.00 63 LYS A O 16
ATOM 29941 N N . TYR A 1 88 ? 26.614 -15.693 4.288 1.00 0.00 64 TYR A N 16
ATOM 29942 C CA . TYR A 1 88 ? 26.158 -16.935 3.612 1.00 0.00 64 TYR A CA 16
ATOM 29943 C C . TYR A 1 88 ? 27.283 -18.000 3.502 1.00 0.00 64 TYR A C 16
ATOM 29944 O O . TYR A 1 88 ? 27.023 -19.206 3.639 1.00 0.00 64 TYR A O 16
ATOM 29962 N N . ARG A 1 89 ? 28.532 -17.534 3.275 1.00 0.00 65 ARG A N 16
ATOM 29963 C CA . ARG A 1 89 ? 29.710 -18.418 3.093 1.00 0.00 65 ARG A CA 16
ATOM 29964 C C . ARG A 1 89 ? 30.625 -18.374 4.337 1.00 0.00 65 ARG A C 16
ATOM 29965 O O . ARG A 1 89 ? 31.325 -19.350 4.629 1.00 0.00 65 ARG A O 16
ATOM 29986 N N . GLU A 1 90 ? 30.616 -17.217 5.045 1.00 0.00 66 GLU A N 16
ATOM 29987 C CA . GLU A 1 90 ? 31.387 -17.013 6.294 1.00 0.00 66 GLU A CA 16
ATOM 29988 C C . GLU A 1 90 ? 30.935 -18.021 7.363 1.00 0.00 66 GLU A C 16
ATOM 29989 O O . GLU A 1 90 ? 31.748 -18.745 7.945 1.00 0.00 66 GLU A O 16
ATOM 30001 N N . LEU A 1 91 ? 29.618 -18.046 7.596 1.00 0.00 67 LEU A N 16
ATOM 30002 C CA . LEU A 1 91 ? 28.959 -19.009 8.499 1.00 0.00 67 LEU A CA 16
ATOM 30003 C C . LEU A 1 91 ? 28.877 -20.393 7.822 1.00 0.00 67 LEU A C 16
ATOM 30004 O O . LEU A 1 91 ? 28.751 -21.423 8.503 1.00 0.00 67 LEU A O 16
ATOM 30020 N N . ASP A 1 92 ? 28.944 -20.370 6.466 1.00 0.00 68 ASP A N 16
ATOM 30021 C CA . ASP A 1 92 ? 28.809 -21.547 5.594 1.00 0.00 68 ASP A CA 16
ATOM 30022 C C . ASP A 1 92 ? 27.411 -22.155 5.783 1.00 0.00 68 ASP A C 16
ATOM 30023 O O . ASP A 1 92 ? 27.238 -23.363 5.998 1.00 0.00 68 ASP A O 16
ATOM 30032 N N . LEU A 1 93 ? 26.402 -21.259 5.717 1.00 0.00 69 LEU A N 16
ATOM 30033 C CA . LEU A 1 93 ? 24.998 -21.624 5.907 1.00 0.00 69 LEU A CA 16
ATOM 30034 C C . LEU A 1 93 ? 24.533 -22.625 4.851 1.00 0.00 69 LEU A C 16
ATOM 30035 O O . LEU A 1 93 ? 23.748 -23.487 5.174 1.00 0.00 69 LEU A O 16
ATOM 30051 N N . LYS A 1 94 ? 25.036 -22.510 3.608 1.00 0.00 70 LYS A N 16
ATOM 30052 C CA . LYS A 1 94 ? 24.592 -23.364 2.483 1.00 0.00 70 LYS A CA 16
ATOM 30053 C C . LYS A 1 94 ? 24.694 -24.877 2.823 1.00 0.00 70 LYS A C 16
ATOM 30054 O O . LYS A 1 94 ? 23.819 -25.676 2.437 1.00 0.00 70 LYS A O 16
ATOM 30073 N N . ASN A 1 95 ? 25.742 -25.223 3.596 1.00 0.00 71 ASN A N 16
ATOM 30074 C CA . ASN A 1 95 ? 25.985 -26.588 4.113 1.00 0.00 71 ASN A CA 16
ATOM 30075 C C . ASN A 1 95 ? 24.757 -27.106 4.898 1.00 0.00 71 ASN A C 16
ATOM 30076 O O . ASN A 1 95 ? 24.276 -28.218 4.651 1.00 0.00 71 ASN A O 16
ATOM 30087 N N . LYS A 1 96 ? 24.244 -26.285 5.840 1.00 0.00 72 LYS A N 16
ATOM 30088 C CA . LYS A 1 96 ? 23.060 -26.653 6.642 1.00 0.00 72 LYS A CA 16
ATOM 30089 C C . LYS A 1 96 ? 21.764 -26.446 5.831 1.00 0.00 72 LYS A C 16
ATOM 30090 O O . LYS A 1 96 ? 20.848 -27.243 5.956 1.00 0.00 72 LYS A O 16
ATOM 30109 N N . LEU A 1 97 ? 21.730 -25.414 4.946 1.00 0.00 73 LEU A N 16
ATOM 30110 C CA . LEU A 1 97 ? 20.500 -24.984 4.234 1.00 0.00 73 LEU A CA 16
ATOM 30111 C C . LEU A 1 97 ? 19.978 -26.075 3.288 1.00 0.00 73 LEU A C 16
ATOM 30112 O O . LEU A 1 97 ? 18.763 -26.288 3.182 1.00 0.00 73 LEU A O 16
ATOM 30128 N N . GLN A 1 98 ? 20.911 -26.773 2.628 1.00 0.00 74 GLN A N 16
ATOM 30129 C CA . GLN A 1 98 ? 20.587 -27.835 1.660 1.00 0.00 74 GLN A CA 16
ATOM 30130 C C . GLN A 1 98 ? 19.890 -29.050 2.328 1.00 0.00 74 GLN A C 16
ATOM 30131 O O . GLN A 1 98 ? 19.198 -29.822 1.652 1.00 0.00 74 GLN A O 16
ATOM 30145 N N . THR A 1 99 ? 20.050 -29.194 3.666 1.00 0.00 75 THR A N 16
ATOM 30146 C CA . THR A 1 99 ? 19.609 -30.397 4.399 1.00 0.00 75 THR A CA 16
ATOM 30147 C C . THR A 1 99 ? 18.585 -30.095 5.530 1.00 0.00 75 THR A C 16
ATOM 30148 O O . THR A 1 99 ? 17.923 -31.028 6.006 1.00 0.00 75 THR A O 16
ATOM 30159 N N . LEU A 1 100 ? 18.437 -28.818 5.971 1.00 0.00 76 LEU A N 16
ATOM 30160 C CA . LEU A 1 100 ? 17.396 -28.452 6.979 1.00 0.00 76 LEU A CA 16
ATOM 30161 C C . LEU A 1 100 ? 16.008 -28.270 6.322 1.00 0.00 76 LEU A C 16
ATOM 30162 O O . LEU A 1 100 ? 15.858 -28.447 5.108 1.00 0.00 76 LEU A O 16
ATOM 30178 N N . SER A 1 101 ? 15.006 -27.899 7.139 1.00 0.00 77 SER A N 16
ATOM 30179 C CA . SER A 1 101 ? 13.644 -27.592 6.671 1.00 0.00 77 SER A CA 16
ATOM 30180 C C . SER A 1 101 ? 13.606 -26.167 6.079 1.00 0.00 77 SER A C 16
ATOM 30181 O O . SER A 1 101 ? 14.311 -25.281 6.567 1.00 0.00 77 SER A O 16
ATOM 30189 N N . ASP A 1 102 ? 12.766 -25.937 5.058 1.00 0.00 78 ASP A N 16
ATOM 30190 C CA . ASP A 1 102 ? 12.592 -24.590 4.461 1.00 0.00 78 ASP A CA 16
ATOM 30191 C C . ASP A 1 102 ? 11.998 -23.603 5.480 1.00 0.00 78 ASP A C 16
ATOM 30192 O O . ASP A 1 102 ? 12.169 -22.393 5.340 1.00 0.00 78 ASP A O 16
ATOM 30201 N N . ASP A 1 103 ? 11.340 -24.143 6.525 1.00 0.00 79 ASP A N 16
ATOM 30202 C CA . ASP A 1 103 ? 10.825 -23.341 7.649 1.00 0.00 79 ASP A CA 16
ATOM 30203 C C . ASP A 1 103 ? 11.982 -22.845 8.539 1.00 0.00 79 ASP A C 16
ATOM 30204 O O . ASP A 1 103 ? 11.931 -21.736 9.062 1.00 0.00 79 ASP A O 16
ATOM 30213 N N . GLU A 1 104 ? 13.031 -23.683 8.684 1.00 0.00 80 GLU A N 16
ATOM 30214 C CA . GLU A 1 104 ? 14.257 -23.319 9.429 1.00 0.00 80 GLU A CA 16
ATOM 30215 C C . GLU A 1 104 ? 15.022 -22.192 8.706 1.00 0.00 80 GLU A C 16
ATOM 30216 O O . GLU A 1 104 ? 15.646 -21.339 9.352 1.00 0.00 80 GLU A O 16
ATOM 30228 N N . LYS A 1 105 ? 14.961 -22.201 7.359 1.00 0.00 81 LYS A N 16
ATOM 30229 C CA . LYS A 1 105 ? 15.486 -21.095 6.534 1.00 0.00 81 LYS A CA 16
ATOM 30230 C C . LYS A 1 105 ? 14.739 -19.783 6.853 1.00 0.00 81 LYS A C 16
ATOM 30231 O O . LYS A 1 105 ? 15.361 -18.734 7.066 1.00 0.00 81 LYS A O 16
ATOM 30250 N N . LEU A 1 106 ? 13.396 -19.884 6.875 1.00 0.00 82 LEU A N 16
ATOM 30251 C CA . LEU A 1 106 ? 12.488 -18.769 7.206 1.00 0.00 82 LEU A CA 16
ATOM 30252 C C . LEU A 1 106 ? 12.818 -18.176 8.593 1.00 0.00 82 LEU A C 16
ATOM 30253 O O . LEU A 1 106 ? 12.772 -16.955 8.778 1.00 0.00 82 LEU A O 16
ATOM 30269 N N . GLU A 1 107 ? 13.172 -19.067 9.547 1.00 0.00 83 GLU A N 16
ATOM 30270 C CA . GLU A 1 107 ? 13.584 -18.670 10.902 1.00 0.00 83 GLU A CA 16
ATOM 30271 C C . GLU A 1 107 ? 14.877 -17.833 10.862 1.00 0.00 83 GLU A C 16
ATOM 30272 O O . GLU A 1 107 ? 14.933 -16.766 11.461 1.00 0.00 83 GLU A O 16
ATOM 30284 N N . LEU A 1 108 ? 15.906 -18.339 10.142 1.00 0.00 84 LEU A N 16
ATOM 30285 C CA . LEU A 1 108 ? 17.238 -17.680 10.026 1.00 0.00 84 LEU A CA 16
ATOM 30286 C C . LEU A 1 108 ? 17.120 -16.254 9.438 1.00 0.00 84 LEU A C 16
ATOM 30287 O O . LEU A 1 108 ? 17.769 -15.305 9.915 1.00 0.00 84 LEU A O 16
ATOM 30303 N N . LEU A 1 109 ? 16.267 -16.122 8.409 1.00 0.00 85 LEU A N 16
ATOM 30304 C CA . LEU A 1 109 ? 15.955 -14.827 7.782 1.00 0.00 85 LEU A CA 16
ATOM 30305 C C . LEU A 1 109 ? 15.281 -13.871 8.799 1.00 0.00 85 LEU A C 16
ATOM 30306 O O . LEU A 1 109 ? 15.641 -12.696 8.905 1.00 0.00 85 LEU A O 16
ATOM 30322 N N . SER A 1 110 ? 14.301 -14.406 9.549 1.00 0.00 86 SER A N 16
ATOM 30323 C CA . SER A 1 110 ? 13.573 -13.655 10.589 1.00 0.00 86 SER A CA 16
ATOM 30324 C C . SER A 1 110 ? 14.440 -13.397 11.841 1.00 0.00 86 SER A C 16
ATOM 30325 O O . SER A 1 110 ? 14.075 -12.573 12.685 1.00 0.00 86 SER A O 16
ATOM 30333 N N . SER A 1 111 ? 15.563 -14.126 11.962 1.00 0.00 87 SER A N 16
ATOM 30334 C CA . SER A 1 111 ? 16.543 -13.930 13.044 1.00 0.00 87 SER A CA 16
ATOM 30335 C C . SER A 1 111 ? 17.493 -12.777 12.699 1.00 0.00 87 SER A C 16
ATOM 30336 O O . SER A 1 111 ? 17.936 -12.047 13.594 1.00 0.00 87 SER A O 16
ATOM 30344 N N . ASP A 1 112 ? 17.812 -12.615 11.393 1.00 0.00 88 ASP A N 16
ATOM 30345 C CA . ASP A 1 112 ? 18.801 -11.612 10.951 1.00 0.00 88 ASP A CA 16
ATOM 30346 C C . ASP A 1 112 ? 18.417 -11.001 9.584 1.00 0.00 88 ASP A C 16
ATOM 30347 O O . ASP A 1 112 ? 18.281 -11.723 8.595 1.00 0.00 88 ASP A O 16
ATOM 30356 N N . GLY A 1 113 ? 18.304 -9.656 9.543 1.00 0.00 89 GLY A N 16
ATOM 30357 C CA . GLY A 1 113 ? 17.970 -8.923 8.313 1.00 0.00 89 GLY A CA 16
ATOM 30358 C C . GLY A 1 113 ? 19.142 -8.781 7.344 1.00 0.00 89 GLY A C 16
ATOM 30359 O O . GLY A 1 113 ? 18.933 -8.546 6.153 1.00 0.00 89 GLY A O 16
ATOM 30363 N N . MET A 1 114 ? 20.377 -8.893 7.863 1.00 0.00 90 MET A N 16
ATOM 30364 C CA . MET A 1 114 ? 21.601 -8.920 7.030 1.00 0.00 90 MET A CA 16
ATOM 30365 C C . MET A 1 114 ? 21.794 -10.321 6.407 1.00 0.00 90 MET A C 16
ATOM 30366 O O . MET A 1 114 ? 22.513 -10.465 5.414 1.00 0.00 90 MET A O 16
ATOM 30380 N N . LEU A 1 115 ? 21.173 -11.357 7.029 1.00 0.00 91 LEU A N 16
ATOM 30381 C CA . LEU A 1 115 ? 21.066 -12.703 6.424 1.00 0.00 91 LEU A CA 16
ATOM 30382 C C . LEU A 1 115 ? 20.092 -12.688 5.243 1.00 0.00 91 LEU A C 16
ATOM 30383 O O . LEU A 1 115 ? 20.214 -13.513 4.342 1.00 0.00 91 LEU A O 16
ATOM 30399 N N . VAL A 1 116 ? 19.117 -11.768 5.281 1.00 0.00 92 VAL A N 16
ATOM 30400 C CA . VAL A 1 116 ? 18.226 -11.517 4.135 1.00 0.00 92 VAL A CA 16
ATOM 30401 C C . VAL A 1 116 ? 18.925 -10.539 3.172 1.00 0.00 92 VAL A C 16
ATOM 30402 O O . VAL A 1 116 ? 19.836 -9.796 3.577 1.00 0.00 92 VAL A O 16
ATOM 30415 N N . LYS A 1 117 ? 18.522 -10.559 1.895 1.00 0.00 93 LYS A N 16
ATOM 30416 C CA . LYS A 1 117 ? 18.991 -9.589 0.905 1.00 0.00 93 LYS A CA 16
ATOM 30417 C C . LYS A 1 117 ? 18.452 -8.195 1.260 1.00 0.00 93 LYS A C 16
ATOM 30418 O O . LYS A 1 117 ? 17.231 -8.008 1.340 1.00 0.00 93 LYS A O 16
ATOM 30437 N N . ARG A 1 118 ? 19.381 -7.245 1.508 1.00 0.00 94 ARG A N 16
ATOM 30438 C CA . ARG A 1 118 ? 19.037 -5.831 1.717 1.00 0.00 94 ARG A CA 16
ATOM 30439 C C . ARG A 1 118 ? 18.232 -5.281 0.512 1.00 0.00 94 ARG A C 16
ATOM 30440 O O . ARG A 1 118 ? 17.192 -4.684 0.738 1.00 0.00 94 ARG A O 16
ATOM 30461 N N . PRO A 1 119 ? 18.670 -5.478 -0.790 1.00 0.00 95 PRO A N 16
ATOM 30462 C CA . PRO A 1 119 ? 17.826 -5.132 -1.955 1.00 0.00 95 PRO A CA 16
ATOM 30463 C C . PRO A 1 119 ? 16.715 -6.177 -2.174 1.00 0.00 95 PRO A C 16
ATOM 30464 O O . PRO A 1 119 ? 16.967 -7.270 -2.708 1.00 0.00 95 PRO A O 16
ATOM 30475 N N . LEU A 1 120 ? 15.506 -5.849 -1.702 1.00 0.00 96 LEU A N 16
ATOM 30476 C CA . LEU A 1 120 ? 14.295 -6.650 -1.931 1.00 0.00 96 LEU A CA 16
ATOM 30477 C C . LEU A 1 120 ? 13.115 -5.680 -2.067 1.00 0.00 96 LEU A C 16
ATOM 30478 O O . LEU A 1 120 ? 13.095 -4.622 -1.454 1.00 0.00 96 LEU A O 16
ATOM 30494 N N . ALA A 1 121 ? 12.165 -6.037 -2.911 1.00 0.00 97 ALA A N 16
ATOM 30495 C CA . ALA A 1 121 ? 10.892 -5.334 -3.040 1.00 0.00 97 ALA A CA 16
ATOM 30496 C C . ALA A 1 121 ? 9.832 -6.401 -3.276 1.00 0.00 97 ALA A C 16
ATOM 30497 O O . ALA A 1 121 ? 9.996 -7.223 -4.173 1.00 0.00 97 ALA A O 16
ATOM 30504 N N . VAL A 1 122 ? 8.794 -6.436 -2.440 1.00 0.00 98 VAL A N 16
ATOM 30505 C CA . VAL A 1 122 ? 7.735 -7.454 -2.521 1.00 0.00 98 VAL A CA 16
ATOM 30506 C C . VAL A 1 122 ? 6.347 -6.796 -2.463 1.00 0.00 98 VAL A C 16
ATOM 30507 O O . VAL A 1 122 ? 6.178 -5.714 -1.901 1.00 0.00 98 VAL A O 16
ATOM 30520 N N . MET A 1 123 ? 5.377 -7.457 -3.080 1.00 0.00 99 MET A N 16
ATOM 30521 C CA . MET A 1 123 ? 3.958 -7.078 -3.060 1.00 0.00 99 MET A CA 16
ATOM 30522 C C . MET A 1 123 ? 3.144 -8.368 -2.783 1.00 0.00 99 MET A C 16
ATOM 30523 O O . MET A 1 123 ? 3.724 -9.361 -2.318 1.00 0.00 99 MET A O 16
ATOM 30537 N N . GLY A 1 124 ? 1.822 -8.366 -3.059 1.00 0.00 100 GLY A N 16
ATOM 30538 C CA . GLY A 1 124 ? 0.975 -9.548 -2.843 1.00 0.00 100 GLY A CA 16
ATOM 30539 C C . GLY A 1 124 ? 1.475 -10.803 -3.564 1.00 0.00 100 GLY A C 16
ATOM 30540 O O . GLY A 1 124 ? 1.826 -11.789 -2.916 1.00 0.00 100 GLY A O 16
ATOM 30544 N N . ASP A 1 125 ? 1.542 -10.753 -4.907 1.00 0.00 101 ASP A N 16
ATOM 30545 C CA . ASP A 1 125 ? 1.983 -11.903 -5.743 1.00 0.00 101 ASP A CA 16
ATOM 30546 C C . ASP A 1 125 ? 3.224 -11.548 -6.596 1.00 0.00 101 ASP A C 16
ATOM 30547 O O . ASP A 1 125 ? 3.688 -12.371 -7.392 1.00 0.00 101 ASP A O 16
ATOM 30556 N N . LYS A 1 126 ? 3.758 -10.326 -6.416 1.00 0.00 102 LYS A N 16
ATOM 30557 C CA . LYS A 1 126 ? 4.931 -9.814 -7.177 1.00 0.00 102 LYS A CA 16
ATOM 30558 C C . LYS A 1 126 ? 6.157 -9.688 -6.240 1.00 0.00 102 LYS A C 16
ATOM 30559 O O . LYS A 1 126 ? 5.981 -9.434 -5.052 1.00 0.00 102 LYS A O 16
ATOM 30578 N N . ILE A 1 127 ? 7.393 -9.856 -6.774 1.00 0.00 103 ILE A N 16
ATOM 30579 C CA . ILE A 1 127 ? 8.646 -9.685 -5.980 1.00 0.00 103 ILE A CA 16
ATOM 30580 C C . ILE A 1 127 ? 9.889 -9.530 -6.899 1.00 0.00 103 ILE A C 16
ATOM 30581 O O . ILE A 1 127 ? 9.912 -10.052 -8.022 1.00 0.00 103 ILE A O 16
ATOM 30597 N N . THR A 1 128 ? 10.911 -8.796 -6.401 1.00 0.00 104 THR A N 16
ATOM 30598 C CA . THR A 1 128 ? 12.214 -8.586 -7.066 1.00 0.00 104 THR A CA 16
ATOM 30599 C C . THR A 1 128 ? 13.347 -8.656 -6.016 1.00 0.00 104 THR A C 16
ATOM 30600 O O . THR A 1 128 ? 13.221 -8.066 -4.932 1.00 0.00 104 THR A O 16
ATOM 30611 N N . LEU A 1 129 ? 14.429 -9.400 -6.333 1.00 0.00 105 LEU A N 16
ATOM 30612 C CA . LEU A 1 129 ? 15.638 -9.521 -5.470 1.00 0.00 105 LEU A CA 16
ATOM 30613 C C . LEU A 1 129 ? 16.877 -8.963 -6.199 1.00 0.00 105 LEU A C 16
ATOM 30614 O O . LEU A 1 129 ? 17.043 -9.185 -7.406 1.00 0.00 105 LEU A O 16
ATOM 30630 N N . GLY A 1 130 ? 17.747 -8.259 -5.437 1.00 0.00 106 GLY A N 16
ATOM 30631 C CA . GLY A 1 130 ? 18.966 -7.637 -5.979 1.00 0.00 106 GLY A CA 16
ATOM 30632 C C . GLY A 1 130 ? 18.675 -6.444 -6.892 1.00 0.00 106 GLY A C 16
ATOM 30633 O O . GLY A 1 130 ? 17.516 -6.217 -7.277 1.00 0.00 106 GLY A O 16
ATOM 30637 N N . PHE A 1 131 ? 19.716 -5.651 -7.242 1.00 0.00 107 PHE A N 16
ATOM 30638 C CA . PHE A 1 131 ? 19.557 -4.567 -8.223 1.00 0.00 107 PHE A CA 16
ATOM 30639 C C . PHE A 1 131 ? 19.489 -5.169 -9.630 1.00 0.00 107 PHE A C 16
ATOM 30640 O O . PHE A 1 131 ? 20.518 -5.493 -10.234 1.00 0.00 107 PHE A O 16
ATOM 30657 N N . LYS A 1 132 ? 18.266 -5.378 -10.102 1.00 0.00 108 LYS A N 16
ATOM 30658 C CA . LYS A 1 132 ? 17.979 -5.649 -11.507 1.00 0.00 108 LYS A CA 16
ATOM 30659 C C . LYS A 1 132 ? 16.877 -4.687 -11.932 1.00 0.00 108 LYS A C 16
ATOM 30660 O O . LYS A 1 132 ? 15.701 -4.927 -11.647 1.00 0.00 108 LYS A O 16
ATOM 30679 N N . GLU A 1 133 ? 17.280 -3.567 -12.557 1.00 0.00 109 GLU A N 16
ATOM 30680 C CA . GLU A 1 133 ? 16.352 -2.563 -13.117 1.00 0.00 109 GLU A CA 16
ATOM 30681 C C . GLU A 1 133 ? 15.384 -3.221 -14.123 1.00 0.00 109 GLU A C 16
ATOM 30682 O O . GLU A 1 133 ? 14.231 -2.796 -14.265 1.00 0.00 109 GLU A O 16
ATOM 30694 N N . ASP A 1 134 ? 15.875 -4.289 -14.778 1.00 0.00 110 ASP A N 16
ATOM 30695 C CA . ASP A 1 134 ? 15.102 -5.071 -15.746 1.00 0.00 110 ASP A CA 16
ATOM 30696 C C . ASP A 1 134 ? 13.933 -5.787 -15.046 1.00 0.00 110 ASP A C 16
ATOM 30697 O O . ASP A 1 134 ? 12.802 -5.726 -15.515 1.00 0.00 110 ASP A O 16
ATOM 30706 N N . GLN A 1 135 ? 14.221 -6.464 -13.916 1.00 0.00 111 GLN A N 16
ATOM 30707 C CA . GLN A 1 135 ? 13.192 -7.137 -13.108 1.00 0.00 111 GLN A CA 16
ATOM 30708 C C . GLN A 1 135 ? 12.247 -6.118 -12.443 1.00 0.00 111 GLN A C 16
ATOM 30709 O O . GLN A 1 135 ? 11.056 -6.389 -12.318 1.00 0.00 111 GLN A O 16
ATOM 30723 N N . TYR A 1 136 ? 12.786 -4.952 -12.026 1.00 0.00 112 TYR A N 16
ATOM 30724 C CA . TYR A 1 136 ? 11.979 -3.883 -11.398 1.00 0.00 112 TYR A CA 16
ATOM 30725 C C . TYR A 1 136 ? 10.890 -3.396 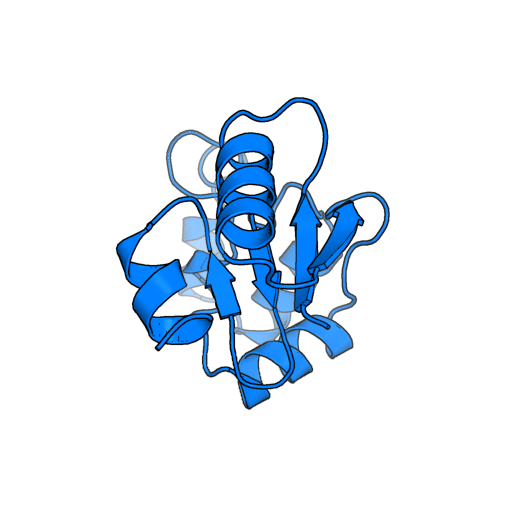-12.375 1.00 0.00 112 TYR A C 16
ATOM 30726 O O . TYR A 1 136 ? 9.711 -3.327 -12.022 1.00 0.00 112 TYR A O 16
ATOM 30744 N N . LYS A 1 137 ? 11.283 -3.103 -13.625 1.00 0.00 113 LYS A N 16
ATOM 30745 C CA . LYS A 1 137 ? 10.320 -2.668 -14.645 1.00 0.00 113 LYS A CA 16
ATOM 30746 C C . LYS A 1 137 ? 9.406 -3.837 -15.059 1.00 0.00 113 LYS A C 16
ATOM 30747 O O . LYS A 1 137 ? 8.229 -3.646 -15.269 1.00 0.00 113 LYS A O 16
ATOM 30766 N N . GLU A 1 138 ? 9.948 -5.057 -15.111 1.00 0.00 114 GLU A N 16
ATOM 30767 C CA . GLU A 1 138 ? 9.209 -6.228 -15.616 1.00 0.00 114 GLU A CA 16
ATOM 30768 C C . GLU A 1 138 ? 8.115 -6.696 -14.624 1.00 0.00 114 GLU A C 16
ATOM 30769 O O . GLU A 1 138 ? 7.059 -7.183 -15.041 1.00 0.00 114 GLU A O 16
ATOM 30781 N N . THR A 1 139 ? 8.365 -6.515 -13.319 1.00 0.00 115 THR A N 16
ATOM 30782 C CA . THR A 1 139 ? 7.488 -7.040 -12.254 1.00 0.00 115 THR A CA 16
ATOM 30783 C C . THR A 1 139 ? 6.534 -5.949 -11.710 1.00 0.00 115 THR A C 16
ATOM 30784 O O . THR A 1 139 ? 5.387 -6.246 -11.366 1.00 0.00 115 THR A O 16
ATOM 30795 N N . TRP A 1 140 ? 7.013 -4.688 -11.639 1.00 0.00 116 TRP A N 16
ATOM 30796 C CA . TRP A 1 140 ? 6.228 -3.565 -11.063 1.00 0.00 116 TRP A CA 16
ATOM 30797 C C . TRP A 1 140 ? 5.554 -2.719 -12.164 1.00 0.00 116 TRP A C 16
ATOM 30798 O O . TRP A 1 140 ? 4.464 -2.174 -11.956 1.00 0.00 116 TRP A O 16
ATOM 30819 N N . LEU A 1 141 ? 6.220 -2.604 -13.337 1.00 0.00 117 LEU A N 16
ATOM 30820 C CA . LEU A 1 141 ? 5.862 -1.608 -14.378 1.00 0.00 117 LEU A CA 16
ATOM 30821 C C . LEU A 1 141 ? 5.478 -2.303 -15.715 1.00 0.00 117 LEU A C 16
ATOM 30822 O O . LEU A 1 141 ? 4.357 -2.810 -15.840 1.00 0.00 117 LEU A O 16
ATOM 30838 N N . ALA A 1 142 ? 6.421 -2.349 -16.690 1.00 0.00 118 ALA A N 16
ATOM 30839 C CA . ALA A 1 142 ? 6.235 -2.977 -18.003 1.00 0.00 118 ALA A CA 16
ATOM 30840 C C . ALA A 1 142 ? 7.630 -3.244 -18.622 1.00 0.00 118 ALA A C 16
ATOM 30841 O O . ALA A 1 142 ? 8.017 -4.420 -18.799 1.00 0.00 118 ALA A O 16
ATOM 30849 N N . MET A 1 25 ? 1.486 -1.896 0.038 1.00 0.00 1 MET A N 17
ATOM 30850 C CA . MET A 1 25 ? 2.272 -1.522 -1.161 1.00 0.00 1 MET A CA 17
ATOM 30851 C C . MET A 1 25 ? 3.570 -2.343 -1.219 1.00 0.00 1 MET A C 17
ATOM 30852 O O . MET A 1 25 ? 3.728 -3.309 -0.454 1.00 0.00 1 MET A O 17
ATOM 30866 N N . ILE A 1 26 ? 4.479 -1.981 -2.151 1.00 0.00 2 ILE A N 17
ATOM 30867 C CA . ILE A 1 26 ? 5.790 -2.640 -2.283 1.00 0.00 2 ILE A CA 17
ATOM 30868 C C . ILE A 1 26 ? 6.606 -2.458 -1.000 1.00 0.00 2 ILE A C 17
ATOM 30869 O O . ILE A 1 26 ? 7.052 -1.360 -0.712 1.00 0.00 2 ILE A O 17
ATOM 30885 N N . LYS A 1 27 ? 6.740 -3.527 -0.223 1.00 0.00 3 LYS A N 17
ATOM 30886 C CA . LYS A 1 27 ? 7.664 -3.590 0.916 1.00 0.00 3 LYS A CA 17
ATOM 30887 C C . LYS A 1 27 ? 9.110 -3.503 0.393 1.00 0.00 3 LYS A C 17
ATOM 30888 O O . LYS A 1 27 ? 9.742 -4.523 0.087 1.00 0.00 3 LYS A O 17
ATOM 30907 N N . PHE A 1 28 ? 9.584 -2.260 0.232 1.00 0.00 4 PHE A N 17
ATOM 30908 C CA . PHE A 1 28 ? 10.901 -1.966 -0.337 1.00 0.00 4 PHE A CA 17
ATOM 30909 C C . PHE A 1 28 ? 11.925 -1.957 0.801 1.00 0.00 4 PHE A C 17
ATOM 30910 O O . PHE A 1 28 ? 12.162 -0.920 1.449 1.00 0.00 4 PHE A O 17
ATOM 30927 N N . TYR A 1 29 ? 12.473 -3.142 1.088 1.00 0.00 5 TYR A N 17
ATOM 30928 C CA . TYR A 1 29 ? 13.472 -3.302 2.139 1.00 0.00 5 TYR A CA 17
ATOM 30929 C C . TYR A 1 29 ? 14.817 -2.735 1.680 1.00 0.00 5 TYR A C 17
ATOM 30930 O O . TYR A 1 29 ? 15.203 -2.862 0.501 1.00 0.00 5 TYR A O 17
ATOM 30948 N N . GLN A 1 30 ? 15.518 -2.135 2.641 1.00 0.00 6 GLN A N 17
ATOM 30949 C CA . GLN A 1 30 ? 16.766 -1.404 2.424 1.00 0.00 6 GLN A CA 17
ATOM 30950 C C . GLN A 1 30 ? 17.526 -1.327 3.753 1.00 0.00 6 GLN A C 17
ATOM 30951 O O . GLN A 1 30 ? 17.024 -1.805 4.773 1.00 0.00 6 GLN A O 17
ATOM 30965 N N . TYR A 1 31 ? 18.736 -0.737 3.736 1.00 0.00 7 TYR A N 17
ATOM 30966 C CA . TYR A 1 31 ? 19.476 -0.413 4.971 1.00 0.00 7 TYR A CA 17
ATOM 30967 C C . TYR A 1 31 ? 20.704 0.458 4.641 1.00 0.00 7 TYR A C 17
ATOM 30968 O O . TYR A 1 31 ? 21.663 -0.025 4.016 1.00 0.00 7 TYR A O 17
ATOM 30986 N N . LYS A 1 32 ? 20.613 1.753 5.026 1.00 0.00 8 LYS A N 17
ATOM 30987 C CA . LYS A 1 32 ? 21.714 2.747 4.966 1.00 0.00 8 LYS A CA 17
ATOM 30988 C C . LYS A 1 32 ? 22.048 3.145 3.492 1.00 0.00 8 LYS A C 17
ATOM 30989 O O . LYS A 1 32 ? 21.384 2.680 2.553 1.00 0.00 8 LYS A O 17
ATOM 31008 N N . ASN A 1 33 ? 23.023 4.076 3.316 1.00 0.00 9 ASN A N 17
ATOM 31009 C CA . ASN A 1 33 ? 23.497 4.575 2.002 1.00 0.00 9 ASN A CA 17
ATOM 31010 C C . ASN A 1 33 ? 23.890 3.419 1.052 1.00 0.00 9 ASN A C 17
ATOM 31011 O O . ASN A 1 33 ? 24.990 2.860 1.153 1.00 0.00 9 ASN A O 17
ATOM 31022 N N . CYS A 1 34 ? 22.948 3.042 0.175 1.00 0.00 10 CYS A N 17
ATOM 31023 C CA . CYS A 1 34 ? 23.159 2.040 -0.880 1.00 0.00 10 CYS A CA 17
ATOM 31024 C C . CYS A 1 34 ? 22.653 2.621 -2.209 1.00 0.00 10 CYS A C 17
ATOM 31025 O O . CYS A 1 34 ? 21.491 3.033 -2.294 1.00 0.00 10 CYS A O 17
ATOM 31033 N N . THR A 1 35 ? 23.521 2.665 -3.238 1.00 0.00 11 THR A N 17
ATOM 31034 C CA . THR A 1 35 ? 23.178 3.258 -4.549 1.00 0.00 11 THR A CA 17
ATOM 31035 C C . THR A 1 35 ? 22.146 2.391 -5.312 1.00 0.00 11 THR A C 17
ATOM 31036 O O . THR A 1 35 ? 21.437 2.896 -6.184 1.00 0.00 11 THR A O 17
ATOM 31047 N N . THR A 1 36 ? 22.083 1.084 -4.972 1.00 0.00 12 THR A N 17
ATOM 31048 C CA . THR A 1 36 ? 21.005 0.188 -5.421 1.00 0.00 12 THR A CA 17
ATOM 31049 C C . THR A 1 36 ? 19.649 0.702 -4.907 1.00 0.00 12 THR A C 17
ATOM 31050 O O . THR A 1 36 ? 18.711 0.868 -5.682 1.00 0.00 12 THR A O 17
ATOM 31061 N N . CYS A 1 37 ? 19.590 0.966 -3.586 1.00 0.00 13 CYS A N 17
ATOM 31062 C CA . CYS A 1 37 ? 18.389 1.503 -2.916 1.00 0.00 13 CYS A CA 17
ATOM 31063 C C . CYS A 1 37 ? 17.984 2.866 -3.513 1.00 0.00 13 CYS A C 17
ATOM 31064 O O . CYS A 1 37 ? 16.801 3.129 -3.701 1.00 0.00 13 CYS A O 17
ATOM 31072 N N . LYS A 1 38 ? 18.988 3.702 -3.836 1.00 0.00 14 LYS A N 17
ATOM 31073 C CA . LYS A 1 38 ? 18.772 5.041 -4.421 1.00 0.00 14 LYS A CA 17
ATOM 31074 C C . LYS A 1 38 ? 18.111 4.957 -5.814 1.00 0.00 14 LYS A C 17
ATOM 31075 O O . LYS A 1 38 ? 17.072 5.576 -6.046 1.00 0.00 14 LYS A O 17
ATOM 31094 N N . LYS A 1 39 ? 18.714 4.162 -6.714 1.00 0.00 15 LYS A N 17
ATOM 31095 C CA . LYS A 1 39 ? 18.281 4.070 -8.128 1.00 0.00 15 LYS A CA 17
ATOM 31096 C C . LYS A 1 39 ? 16.962 3.290 -8.276 1.00 0.00 15 LYS A C 17
ATOM 31097 O O . LYS A 1 39 ? 16.132 3.632 -9.119 1.00 0.00 15 LYS A O 17
ATOM 31116 N N . ALA A 1 40 ? 16.796 2.240 -7.456 1.00 0.00 16 ALA A N 17
ATOM 31117 C CA . ALA A 1 40 ? 15.579 1.400 -7.454 1.00 0.00 16 ALA A CA 17
ATOM 31118 C C . ALA A 1 40 ? 14.382 2.200 -6.924 1.00 0.00 16 ALA A C 17
ATOM 31119 O O . ALA A 1 40 ? 13.290 2.158 -7.503 1.00 0.00 16 ALA A O 17
ATOM 31126 N N . ALA A 1 41 ? 14.618 2.954 -5.831 1.00 0.00 17 ALA A N 17
ATOM 31127 C CA . ALA A 1 41 ? 13.616 3.873 -5.257 1.00 0.00 17 ALA A CA 17
ATOM 31128 C C . ALA A 1 41 ? 13.255 4.978 -6.252 1.00 0.00 17 ALA A C 17
ATOM 31129 O O . ALA A 1 41 ? 12.100 5.351 -6.367 1.00 0.00 17 ALA A O 17
ATOM 31136 N N . LYS A 1 42 ? 14.277 5.480 -6.968 1.00 0.00 18 LYS A N 17
ATOM 31137 C CA . LYS A 1 42 ? 14.125 6.546 -7.975 1.00 0.00 18 LYS A CA 17
ATOM 31138 C C . LYS A 1 42 ? 13.324 6.048 -9.192 1.00 0.00 18 LYS A C 17
ATOM 31139 O O . LYS A 1 42 ? 12.542 6.789 -9.748 1.00 0.00 18 LYS A O 17
ATOM 31158 N N . PHE A 1 43 ? 13.527 4.777 -9.568 1.00 0.00 19 PHE A N 17
ATOM 31159 C CA . PHE A 1 43 ? 12.895 4.148 -10.750 1.00 0.00 19 PHE A CA 17
ATOM 31160 C C . PHE A 1 43 ? 11.384 3.950 -10.490 1.00 0.00 19 PHE A C 17
ATOM 31161 O O . PHE A 1 43 ? 10.528 4.290 -11.330 1.00 0.00 19 PHE A O 17
ATOM 31178 N N . LEU A 1 44 ? 11.094 3.433 -9.285 1.00 0.00 20 LEU A N 17
ATOM 31179 C CA . LEU A 1 44 ? 9.728 3.267 -8.765 1.00 0.00 20 LEU A CA 17
ATOM 31180 C C . LEU A 1 44 ? 9.027 4.642 -8.654 1.00 0.00 20 LEU A C 17
ATOM 31181 O O . LEU A 1 44 ? 7.968 4.854 -9.239 1.00 0.00 20 LEU A O 17
ATOM 31197 N N . ASP A 1 45 ? 9.687 5.581 -7.957 1.00 0.00 21 ASP A N 17
ATOM 31198 C CA . ASP A 1 45 ? 9.210 6.979 -7.759 1.00 0.00 21 ASP A CA 17
ATOM 31199 C C . ASP A 1 45 ? 9.022 7.726 -9.101 1.00 0.00 21 ASP A C 17
ATOM 31200 O O . ASP A 1 45 ? 8.140 8.585 -9.224 1.00 0.00 21 ASP A O 17
ATOM 31209 N N . GLU A 1 46 ? 9.855 7.373 -10.095 1.00 0.00 22 GLU A N 17
ATOM 31210 C CA . GLU A 1 46 ? 9.818 7.964 -11.447 1.00 0.00 22 GLU A CA 17
ATOM 31211 C C . GLU A 1 46 ? 8.490 7.623 -12.132 1.00 0.00 22 GLU A C 17
ATOM 31212 O O . GLU A 1 46 ? 7.769 8.509 -12.608 1.00 0.00 22 GLU A O 17
ATOM 31224 N N . TYR A 1 47 ? 8.165 6.323 -12.131 1.00 0.00 23 TYR A N 17
ATOM 31225 C CA . TYR A 1 47 ? 6.898 5.802 -12.686 1.00 0.00 23 TYR A CA 17
ATOM 31226 C C . TYR A 1 47 ? 5.700 6.010 -11.725 1.00 0.00 23 TYR A C 17
ATOM 31227 O O . TYR A 1 47 ? 4.576 5.598 -12.036 1.00 0.00 23 TYR A O 17
ATOM 31245 N N . GLY A 1 48 ? 5.952 6.655 -10.563 1.00 0.00 24 GLY A N 17
ATOM 31246 C CA . GLY A 1 48 ? 4.896 7.007 -9.606 1.00 0.00 24 GLY A CA 17
ATOM 31247 C C . GLY A 1 48 ? 4.280 5.791 -8.923 1.00 0.00 24 GLY A C 17
ATOM 31248 O O . GLY A 1 48 ? 3.064 5.724 -8.723 1.00 0.00 24 GLY A O 17
ATOM 31252 N N . VAL A 1 49 ? 5.137 4.823 -8.590 1.00 0.00 25 VAL A N 17
ATOM 31253 C CA . VAL A 1 49 ? 4.749 3.536 -7.993 1.00 0.00 25 VAL A CA 17
ATOM 31254 C C . VAL A 1 49 ? 4.960 3.565 -6.470 1.00 0.00 25 VAL A C 17
ATOM 31255 O O . VAL A 1 49 ? 5.999 4.040 -5.990 1.00 0.00 25 VAL A O 17
ATOM 31268 N N . SER A 1 50 ? 3.964 3.053 -5.732 1.00 0.00 26 SER A N 17
ATOM 31269 C CA . SER A 1 50 ? 3.971 3.037 -4.265 1.00 0.00 26 SER A CA 17
ATOM 31270 C C . SER A 1 50 ? 4.949 1.979 -3.714 1.00 0.00 26 SER A C 17
ATOM 31271 O O . SER A 1 50 ? 4.706 0.777 -3.831 1.00 0.00 26 SER A O 17
ATOM 31279 N N . TYR A 1 51 ? 6.062 2.448 -3.133 1.00 0.00 27 TYR A N 17
ATOM 31280 C CA . TYR A 1 51 ? 7.021 1.595 -2.409 1.00 0.00 27 TYR A CA 17
ATOM 31281 C C . TYR A 1 51 ? 7.147 2.080 -0.950 1.00 0.00 27 TYR A C 17
ATOM 31282 O O . TYR A 1 51 ? 6.841 3.237 -0.632 1.00 0.00 27 TYR A O 17
ATOM 31300 N N . GLU A 1 52 ? 7.629 1.191 -0.084 1.00 0.00 28 GLU A N 17
ATOM 31301 C CA . GLU A 1 52 ? 7.692 1.395 1.369 1.00 0.00 28 GLU A CA 17
ATOM 31302 C C . GLU A 1 52 ? 9.151 1.243 1.822 1.00 0.00 28 GLU A C 17
ATOM 31303 O O . GLU A 1 52 ? 9.622 0.112 1.938 1.00 0.00 28 GLU A O 17
ATOM 31315 N N . PRO A 1 53 ? 9.909 2.374 2.014 1.00 0.00 29 PRO A N 17
ATOM 31316 C CA . PRO A 1 53 ? 11.321 2.335 2.463 1.00 0.00 29 PRO A CA 17
ATOM 31317 C C . PRO A 1 53 ? 11.439 1.895 3.937 1.00 0.00 29 PRO A C 17
ATOM 31318 O O . PRO A 1 53 ? 11.268 2.705 4.857 1.00 0.00 29 PRO A O 17
ATOM 31329 N N . ILE A 1 54 ? 11.691 0.591 4.150 1.00 0.00 30 ILE A N 17
ATOM 31330 C CA . ILE A 1 54 ? 11.781 -0.017 5.496 1.00 0.00 30 ILE A CA 17
ATOM 31331 C C . ILE A 1 54 ? 13.129 -0.731 5.671 1.00 0.00 30 ILE A C 17
ATOM 31332 O O . ILE A 1 54 ? 13.639 -1.354 4.739 1.00 0.00 30 ILE A O 17
ATOM 31348 N N . ASP A 1 55 ? 13.710 -0.603 6.875 1.00 0.00 31 ASP A N 17
ATOM 31349 C CA . ASP A 1 55 ? 14.992 -1.239 7.225 1.00 0.00 31 ASP A CA 17
ATOM 31350 C C . ASP A 1 55 ? 14.814 -2.760 7.312 1.00 0.00 31 ASP A C 17
ATOM 31351 O O . ASP A 1 55 ? 13.885 -3.240 7.961 1.00 0.00 31 ASP A O 17
ATOM 31360 N N . ILE A 1 56 ? 15.732 -3.494 6.674 1.00 0.00 32 ILE A N 17
ATOM 31361 C CA . ILE A 1 56 ? 15.666 -4.962 6.549 1.00 0.00 32 ILE A CA 17
ATOM 31362 C C . ILE A 1 56 ? 15.916 -5.663 7.902 1.00 0.00 32 ILE A C 17
ATOM 31363 O O . ILE A 1 56 ? 15.363 -6.730 8.161 1.00 0.00 32 ILE A O 17
ATOM 31379 N N . VAL A 1 57 ? 16.768 -5.048 8.751 1.00 0.00 33 VAL A N 17
ATOM 31380 C CA . VAL A 1 57 ? 17.202 -5.644 10.041 1.00 0.00 33 VAL A CA 17
ATOM 31381 C C . VAL A 1 57 ? 16.466 -5.019 11.243 1.00 0.00 33 VAL A C 17
ATOM 31382 O O . VAL A 1 57 ? 16.172 -5.703 12.230 1.00 0.00 33 VAL A O 17
ATOM 31395 N N . GLN A 1 58 ? 16.173 -3.713 11.152 1.00 0.00 34 GLN A N 17
ATOM 31396 C CA . GLN A 1 58 ? 15.484 -2.968 12.223 1.00 0.00 34 GLN A CA 17
ATOM 31397 C C . GLN A 1 58 ? 13.981 -3.309 12.199 1.00 0.00 34 GLN A C 17
ATOM 31398 O O . GLN A 1 58 ? 13.335 -3.445 13.247 1.00 0.00 34 GLN A O 17
ATOM 31412 N N . HIS A 1 59 ? 13.448 -3.453 10.973 1.00 0.00 35 HIS A N 17
ATOM 31413 C CA . HIS A 1 59 ? 12.046 -3.829 10.723 1.00 0.00 35 HIS A CA 17
ATOM 31414 C C . HIS A 1 59 ? 12.024 -5.175 9.961 1.00 0.00 35 HIS A C 17
ATOM 31415 O O . HIS A 1 59 ? 11.437 -5.275 8.876 1.00 0.00 35 HIS A O 17
ATOM 31430 N N . THR A 1 60 ? 12.711 -6.204 10.515 1.00 0.00 36 THR A N 17
ATOM 31431 C CA . THR A 1 60 ? 12.679 -7.567 9.947 1.00 0.00 36 THR A CA 17
ATOM 31432 C C . THR A 1 60 ? 11.280 -8.176 10.193 1.00 0.00 36 THR A C 17
ATOM 31433 O O . THR A 1 60 ? 10.814 -8.167 11.341 1.00 0.00 36 THR A O 17
ATOM 31444 N N . PRO A 1 61 ? 10.571 -8.677 9.140 1.00 0.00 37 PRO A N 17
ATOM 31445 C CA . PRO A 1 61 ? 9.256 -9.325 9.315 1.00 0.00 37 PRO A CA 17
ATOM 31446 C C . PRO A 1 61 ? 9.395 -10.739 9.923 1.00 0.00 37 PRO A C 17
ATOM 31447 O O . PRO A 1 61 ? 10.505 -11.300 9.973 1.00 0.00 37 PRO A O 17
ATOM 31458 N N . THR A 1 62 ? 8.271 -11.291 10.405 1.00 0.00 38 THR A N 17
ATOM 31459 C CA . THR A 1 62 ? 8.237 -12.621 11.041 1.00 0.00 38 THR A CA 17
ATOM 31460 C C . THR A 1 62 ? 8.397 -13.747 10.003 1.00 0.00 38 THR A C 17
ATOM 31461 O O . THR A 1 62 ? 8.314 -13.514 8.786 1.00 0.00 38 THR A O 17
ATOM 31472 N N . ILE A 1 63 ? 8.597 -14.973 10.521 1.00 0.00 39 ILE A N 17
ATOM 31473 C CA . ILE A 1 63 ? 8.595 -16.221 9.720 1.00 0.00 39 ILE A CA 17
ATOM 31474 C C . ILE A 1 63 ? 7.262 -16.344 8.950 1.00 0.00 39 ILE A C 17
ATOM 31475 O O . ILE A 1 63 ? 7.223 -16.827 7.816 1.00 0.00 39 ILE A O 17
ATOM 31491 N N . ASN A 1 64 ? 6.188 -15.847 9.605 1.00 0.00 40 ASN A N 17
ATOM 31492 C CA . ASN A 1 64 ? 4.807 -15.840 9.082 1.00 0.00 40 ASN A CA 17
ATOM 31493 C C . ASN A 1 64 ? 4.740 -14.995 7.796 1.00 0.00 40 ASN A C 17
ATOM 31494 O O . ASN A 1 64 ? 4.206 -15.433 6.770 1.00 0.00 40 ASN A O 17
ATOM 31505 N N . GLU A 1 65 ? 5.313 -13.782 7.872 1.00 0.00 41 GLU A N 17
ATOM 31506 C CA . GLU A 1 65 ? 5.316 -12.824 6.757 1.00 0.00 41 GLU A CA 17
ATOM 31507 C C . GLU A 1 65 ? 6.113 -13.367 5.564 1.00 0.00 41 GLU A C 17
ATOM 31508 O O . GLU A 1 65 ? 5.630 -13.334 4.429 1.00 0.00 41 GLU A O 17
ATOM 31520 N N . PHE A 1 66 ? 7.327 -13.880 5.850 1.00 0.00 42 PHE A N 17
ATOM 31521 C CA . PHE A 1 66 ? 8.205 -14.462 4.826 1.00 0.00 42 PHE A CA 17
ATOM 31522 C C . PHE A 1 66 ? 7.494 -15.628 4.087 1.00 0.00 42 PHE A C 17
ATOM 31523 O O . PHE A 1 66 ? 7.373 -15.591 2.864 1.00 0.00 42 PHE A O 17
ATOM 31540 N N . LYS A 1 67 ? 6.954 -16.616 4.834 1.00 0.00 43 LYS A N 17
ATOM 31541 C CA . LYS A 1 67 ? 6.308 -17.806 4.212 1.00 0.00 43 LYS A CA 17
ATOM 31542 C C . LYS A 1 67 ? 5.087 -17.412 3.359 1.00 0.00 43 LYS A C 17
ATOM 31543 O O . LYS A 1 67 ? 4.835 -18.032 2.316 1.00 0.00 43 LYS A O 17
ATOM 31562 N N . THR A 1 68 ? 4.361 -16.362 3.798 1.00 0.00 44 THR A N 17
ATOM 31563 C CA . THR A 1 68 ? 3.225 -15.816 3.041 1.00 0.00 44 THR A CA 17
ATOM 31564 C C . THR A 1 68 ? 3.701 -15.270 1.678 1.00 0.00 44 THR A C 17
ATOM 31565 O O . THR A 1 68 ? 3.262 -15.750 0.631 1.00 0.00 44 THR A O 17
ATOM 31576 N N . ILE A 1 69 ? 4.664 -14.322 1.714 1.00 0.00 45 ILE A N 17
ATOM 31577 C CA . ILE A 1 69 ? 5.115 -13.596 0.512 1.00 0.00 45 ILE A CA 17
ATOM 31578 C C . ILE A 1 69 ? 5.775 -14.543 -0.507 1.00 0.00 45 ILE A C 17
ATOM 31579 O O . ILE A 1 69 ? 5.720 -14.284 -1.680 1.00 0.00 45 ILE A O 17
ATOM 31595 N N . ILE A 1 70 ? 6.372 -15.650 -0.038 1.00 0.00 46 ILE A N 17
ATOM 31596 C CA . ILE A 1 70 ? 7.025 -16.653 -0.916 1.00 0.00 46 ILE A CA 17
ATOM 31597 C C . ILE A 1 70 ? 5.996 -17.606 -1.546 1.00 0.00 46 ILE A C 17
ATOM 31598 O O . ILE A 1 70 ? 6.152 -18.021 -2.696 1.00 0.00 46 ILE A O 17
ATOM 31614 N N . ALA A 1 71 ? 4.941 -17.942 -0.790 1.00 0.00 47 ALA A N 17
ATOM 31615 C CA . ALA A 1 71 ? 3.821 -18.758 -1.316 1.00 0.00 47 ALA A CA 17
ATOM 31616 C C . ALA A 1 71 ? 2.943 -17.937 -2.290 1.00 0.00 47 ALA A C 17
ATOM 31617 O O . ALA A 1 71 ? 2.253 -18.504 -3.144 1.00 0.00 47 ALA A O 17
ATOM 31624 N N . ASN A 1 72 ? 2.981 -16.598 -2.143 1.00 0.00 48 ASN A N 17
ATOM 31625 C CA . ASN A 1 72 ? 2.197 -15.658 -2.971 1.00 0.00 48 ASN A CA 17
ATOM 31626 C C . ASN A 1 72 ? 2.969 -15.254 -4.249 1.00 0.00 48 ASN A C 17
ATOM 31627 O O . ASN A 1 72 ? 2.405 -15.282 -5.349 1.00 0.00 48 ASN A O 17
ATOM 31638 N N . THR A 1 73 ? 4.256 -14.874 -4.100 1.00 0.00 49 THR A N 17
ATOM 31639 C CA . THR A 1 73 ? 5.110 -14.471 -5.241 1.00 0.00 49 THR A CA 17
ATOM 31640 C C . THR A 1 73 ? 5.599 -15.695 -6.016 1.00 0.00 49 THR A C 17
ATOM 31641 O O . THR A 1 73 ? 5.645 -15.692 -7.255 1.00 0.00 49 THR A O 17
ATOM 31652 N N . GLY A 1 74 ? 5.942 -16.747 -5.265 1.00 0.00 50 GLY A N 17
ATOM 31653 C CA . GLY A 1 74 ? 6.628 -17.911 -5.807 1.00 0.00 50 GLY A CA 17
ATOM 31654 C C . GLY A 1 74 ? 8.105 -17.629 -6.033 1.00 0.00 50 GLY A C 17
ATOM 31655 O O . GLY A 1 74 ? 8.692 -18.105 -7.016 1.00 0.00 50 GLY A O 17
ATOM 31659 N N . VAL A 1 75 ? 8.706 -16.826 -5.127 1.00 0.00 51 VAL A N 17
ATOM 31660 C CA . VAL A 1 75 ? 10.135 -16.476 -5.202 1.00 0.00 51 VAL A CA 17
ATOM 31661 C C . VAL A 1 75 ? 10.982 -17.615 -4.620 1.00 0.00 51 VAL A C 17
ATOM 31662 O O . VAL A 1 75 ? 10.488 -18.422 -3.819 1.00 0.00 51 VAL A O 17
ATOM 31675 N N . GLU A 1 76 ? 12.239 -17.695 -5.065 1.00 0.00 52 GLU A N 17
ATOM 31676 C CA . GLU A 1 76 ? 13.237 -18.584 -4.477 1.00 0.00 52 GLU A CA 17
ATOM 31677 C C . GLU A 1 76 ? 13.567 -18.083 -3.049 1.00 0.00 52 GLU A C 17
ATOM 31678 O O . GLU A 1 76 ? 14.010 -16.939 -2.885 1.00 0.00 52 GLU A O 17
ATOM 31690 N N . ILE A 1 77 ? 13.319 -18.925 -2.030 1.00 0.00 53 ILE A N 17
ATOM 31691 C CA . ILE A 1 77 ? 13.608 -18.587 -0.615 1.00 0.00 53 ILE A CA 17
ATOM 31692 C C . ILE A 1 77 ? 15.150 -18.455 -0.426 1.00 0.00 53 ILE A C 17
ATOM 31693 O O . ILE A 1 77 ? 15.627 -17.665 0.394 1.00 0.00 53 ILE A O 17
ATOM 31709 N N . ASN A 1 78 ? 15.909 -19.203 -1.253 1.00 0.00 54 ASN A N 17
ATOM 31710 C CA . ASN A 1 78 ? 17.381 -19.225 -1.207 1.00 0.00 54 ASN A CA 17
ATOM 31711 C C . ASN A 1 78 ? 17.996 -17.851 -1.574 1.00 0.00 54 ASN A C 17
ATOM 31712 O O . ASN A 1 78 ? 18.925 -17.398 -0.899 1.00 0.00 54 ASN A O 17
ATOM 31723 N N . LYS A 1 79 ? 17.470 -17.188 -2.637 1.00 0.00 55 LYS A N 17
ATOM 31724 C CA . LYS A 1 79 ? 18.013 -15.876 -3.104 1.00 0.00 55 LYS A CA 17
ATOM 31725 C C . LYS A 1 79 ? 17.678 -14.728 -2.130 1.00 0.00 55 LYS A C 17
ATOM 31726 O O . LYS A 1 79 ? 18.251 -13.635 -2.242 1.00 0.00 55 LYS A O 17
ATOM 31745 N N . LEU A 1 80 ? 16.739 -14.978 -1.189 1.00 0.00 56 LEU A N 17
ATOM 31746 C CA . LEU A 1 80 ? 16.394 -14.006 -0.135 1.00 0.00 56 LEU A CA 17
ATOM 31747 C C . LEU A 1 80 ? 17.547 -13.862 0.866 1.00 0.00 56 LEU A C 17
ATOM 31748 O O . LEU A 1 80 ? 17.682 -12.827 1.503 1.00 0.00 56 LEU A O 17
ATOM 31764 N N . PHE A 1 81 ? 18.358 -14.933 1.010 1.00 0.00 57 PHE A N 17
ATOM 31765 C CA . PHE A 1 81 ? 19.617 -14.888 1.787 1.00 0.00 57 PHE A CA 17
ATOM 31766 C C . PHE A 1 81 ? 20.588 -13.869 1.177 1.00 0.00 57 PHE A C 17
ATOM 31767 O O . PHE A 1 81 ? 20.456 -13.497 0.011 1.00 0.00 57 PHE A O 17
ATOM 31784 N N . ASN A 1 82 ? 21.610 -13.493 1.963 1.00 0.00 58 ASN A N 17
ATOM 31785 C CA . ASN A 1 82 ? 22.534 -12.367 1.669 1.00 0.00 58 ASN A CA 17
ATOM 31786 C C . ASN A 1 82 ? 23.596 -12.731 0.573 1.00 0.00 58 ASN A C 17
ATOM 31787 O O . ASN A 1 82 ? 24.688 -12.136 0.529 1.00 0.00 58 ASN A O 17
ATOM 31798 N N . THR A 1 83 ? 23.233 -13.679 -0.344 1.00 0.00 59 THR A N 17
ATOM 31799 C CA . THR A 1 83 ? 24.112 -14.227 -1.408 1.00 0.00 59 THR A CA 17
ATOM 31800 C C . THR A 1 83 ? 25.468 -14.681 -0.827 1.00 0.00 59 THR A C 17
ATOM 31801 O O . THR A 1 83 ? 25.544 -14.962 0.363 1.00 0.00 59 THR A O 17
ATOM 31812 N N . HIS A 1 84 ? 26.532 -14.776 -1.637 1.00 0.00 60 HIS A N 17
ATOM 31813 C CA . HIS A 1 84 ? 27.887 -15.114 -1.120 1.00 0.00 60 HIS A CA 17
ATOM 31814 C C . HIS A 1 84 ? 28.585 -13.853 -0.544 1.00 0.00 60 HIS A C 17
ATOM 31815 O O . HIS A 1 84 ? 29.781 -13.624 -0.763 1.00 0.00 60 HIS A O 17
ATOM 31830 N N . GLY A 1 85 ? 27.820 -13.071 0.255 1.00 0.00 61 GLY A N 17
ATOM 31831 C CA . GLY A 1 85 ? 28.312 -11.858 0.896 1.00 0.00 61 GLY A CA 17
ATOM 31832 C C . GLY A 1 85 ? 28.929 -12.154 2.254 1.00 0.00 61 GLY A C 17
ATOM 31833 O O . GLY A 1 85 ? 28.361 -11.784 3.293 1.00 0.00 61 GLY A O 17
ATOM 31837 N N . ALA A 1 86 ? 30.074 -12.877 2.211 1.00 0.00 62 ALA A N 17
ATOM 31838 C CA . ALA A 1 86 ? 30.919 -13.229 3.380 1.00 0.00 62 ALA A CA 17
ATOM 31839 C C . ALA A 1 86 ? 30.257 -14.270 4.319 1.00 0.00 62 ALA A C 17
ATOM 31840 O O . ALA A 1 86 ? 30.659 -15.435 4.346 1.00 0.00 62 ALA A O 17
ATOM 31847 N N . LYS A 1 87 ? 29.222 -13.832 5.051 1.00 0.00 63 LYS A N 17
ATOM 31848 C CA . LYS A 1 87 ? 28.622 -14.587 6.167 1.00 0.00 63 LYS A CA 17
ATOM 31849 C C . LYS A 1 87 ? 27.987 -15.918 5.726 1.00 0.00 63 LYS A C 17
ATOM 31850 O O . LYS A 1 87 ? 28.088 -16.893 6.431 1.00 0.00 63 LYS A O 17
ATOM 31869 N N . TYR A 1 88 ? 27.344 -15.944 4.555 1.00 0.00 64 TYR A N 17
ATOM 31870 C CA . TYR A 1 88 ? 26.636 -17.148 4.028 1.00 0.00 64 TYR A CA 17
ATOM 31871 C C . TYR A 1 88 ? 27.531 -18.418 4.018 1.00 0.00 64 TYR A C 17
ATOM 31872 O O . TYR A 1 88 ? 27.051 -19.537 4.267 1.00 0.00 64 TYR A O 17
ATOM 31890 N N . ARG A 1 89 ? 28.842 -18.224 3.755 1.00 0.00 65 ARG A N 17
ATOM 31891 C CA . ARG A 1 89 ? 29.847 -19.317 3.763 1.00 0.00 65 ARG A CA 17
ATOM 31892 C C . ARG A 1 89 ? 30.566 -19.375 5.127 1.00 0.00 65 ARG A C 17
ATOM 31893 O O . ARG A 1 89 ? 31.027 -20.444 5.552 1.00 0.00 65 ARG A O 17
ATOM 31914 N N . GLU A 1 90 ? 30.661 -18.202 5.793 1.00 0.00 66 GLU A N 17
ATOM 31915 C CA . GLU A 1 90 ? 31.332 -18.040 7.103 1.00 0.00 66 GLU A CA 17
ATOM 31916 C C . GLU A 1 90 ? 30.621 -18.881 8.179 1.00 0.00 66 GLU A C 17
ATOM 31917 O O . GLU A 1 90 ? 31.265 -19.530 9.006 1.00 0.00 66 GLU A O 17
ATOM 31929 N N . LEU A 1 91 ? 29.284 -18.843 8.143 1.00 0.00 67 LEU A N 17
ATOM 31930 C CA . LEU A 1 91 ? 28.413 -19.633 9.019 1.00 0.00 67 LEU A CA 17
ATOM 31931 C C . LEU A 1 91 ? 28.309 -21.066 8.458 1.00 0.00 67 LEU A C 17
ATOM 31932 O O . LEU A 1 91 ? 28.076 -22.020 9.209 1.00 0.00 67 LEU A O 17
ATOM 31948 N N . ASP A 1 92 ? 28.490 -21.167 7.110 1.00 0.00 68 ASP A N 17
ATOM 31949 C CA . ASP A 1 92 ? 28.366 -22.414 6.326 1.00 0.00 68 ASP A CA 17
ATOM 31950 C C . ASP A 1 92 ? 26.899 -22.868 6.353 1.00 0.00 68 ASP A C 17
ATOM 31951 O O . ASP A 1 92 ? 26.572 -24.036 6.623 1.00 0.00 68 ASP A O 17
ATOM 31960 N N . LEU A 1 93 ? 26.009 -21.887 6.058 1.00 0.00 69 LEU A N 17
ATOM 31961 C CA . LEU A 1 93 ? 24.563 -22.102 6.036 1.00 0.00 69 LEU A CA 17
ATOM 31962 C C . LEU A 1 93 ? 24.172 -23.065 4.922 1.00 0.00 69 LEU A C 17
ATOM 31963 O O . LEU A 1 93 ? 23.395 -23.949 5.159 1.00 0.00 69 LEU A O 17
ATOM 31979 N N . LYS A 1 94 ? 24.721 -22.891 3.711 1.00 0.00 70 LYS A N 17
ATOM 31980 C CA . LYS A 1 94 ? 24.309 -23.670 2.509 1.00 0.00 70 LYS A CA 17
ATOM 31981 C C . LYS A 1 94 ? 24.351 -25.205 2.764 1.00 0.00 70 LYS A C 17
ATOM 31982 O O . LYS A 1 94 ? 23.451 -25.964 2.341 1.00 0.00 70 LYS A O 17
ATOM 32001 N N . ASN A 1 95 ? 25.387 -25.609 3.513 1.00 0.00 71 ASN A N 17
ATOM 32002 C CA . ASN A 1 95 ? 25.633 -27.005 3.920 1.00 0.00 71 ASN A CA 17
ATOM 32003 C C . ASN A 1 95 ? 24.484 -27.531 4.820 1.00 0.00 71 ASN A C 17
ATOM 32004 O O . ASN A 1 95 ? 24.069 -28.693 4.685 1.00 0.00 71 ASN A O 17
ATOM 32015 N N . LYS A 1 96 ? 23.972 -26.680 5.736 1.00 0.00 72 LYS A N 17
ATOM 32016 C CA . LYS A 1 96 ? 22.808 -27.040 6.579 1.00 0.00 72 LYS A CA 17
ATOM 32017 C C . LYS A 1 96 ? 21.484 -26.804 5.814 1.00 0.00 72 LYS A C 17
ATOM 32018 O O . LYS A 1 96 ? 20.533 -27.536 6.038 1.00 0.00 72 LYS A O 17
ATOM 32037 N N . LEU A 1 97 ? 21.451 -25.834 4.857 1.00 0.00 73 LEU A N 17
ATOM 32038 C CA . LEU A 1 97 ? 20.199 -25.402 4.171 1.00 0.00 73 LEU A CA 17
ATOM 32039 C C . LEU A 1 97 ? 19.639 -26.512 3.286 1.00 0.00 73 LEU A C 17
ATOM 32040 O O . LEU A 1 97 ? 18.419 -26.698 3.203 1.00 0.00 73 LEU A O 17
ATOM 32056 N N . GLN A 1 98 ? 20.553 -27.239 2.628 1.00 0.00 74 GLN A N 17
ATOM 32057 C CA . GLN A 1 98 ? 20.198 -28.365 1.740 1.00 0.00 74 GLN A CA 17
ATOM 32058 C C . GLN A 1 98 ? 19.507 -29.520 2.507 1.00 0.00 74 GLN A C 17
ATOM 32059 O O . GLN A 1 98 ? 18.696 -30.254 1.926 1.00 0.00 74 GLN A O 17
ATOM 32073 N N . THR A 1 99 ? 19.818 -29.663 3.818 1.00 0.00 75 THR A N 17
ATOM 32074 C CA . THR A 1 99 ? 19.320 -30.789 4.636 1.00 0.00 75 THR A CA 17
ATOM 32075 C C . THR A 1 99 ? 18.197 -30.356 5.610 1.00 0.00 75 THR A C 17
ATOM 32076 O O . THR A 1 99 ? 17.478 -31.215 6.135 1.00 0.00 75 THR A O 17
ATOM 32087 N N . LEU A 1 100 ? 18.034 -29.030 5.858 1.00 0.00 76 LEU A N 17
ATOM 32088 C CA . LEU A 1 100 ? 16.882 -28.516 6.638 1.00 0.00 76 LEU A CA 17
ATOM 32089 C C . LEU A 1 100 ? 15.746 -28.055 5.711 1.00 0.00 76 LEU A C 17
ATOM 32090 O O . LEU A 1 100 ? 15.930 -27.933 4.491 1.00 0.00 76 LEU A O 17
ATOM 32106 N N . SER A 1 101 ? 14.583 -27.772 6.316 1.00 0.00 77 SER A N 17
ATOM 32107 C CA . SER A 1 101 ? 13.365 -27.366 5.596 1.00 0.00 77 SER A CA 17
ATOM 32108 C C . SER A 1 101 ? 13.408 -25.873 5.232 1.00 0.00 77 SER A C 17
ATOM 32109 O O . SER A 1 101 ? 14.179 -25.107 5.816 1.00 0.00 77 SER A O 17
ATOM 32117 N N . ASP A 1 102 ? 12.564 -25.458 4.275 1.00 0.00 78 ASP A N 17
ATOM 32118 C CA . ASP A 1 102 ? 12.472 -24.043 3.860 1.00 0.00 78 ASP A CA 17
ATOM 32119 C C . ASP A 1 102 ? 11.974 -23.162 5.014 1.00 0.00 78 ASP A C 17
ATOM 32120 O O . ASP A 1 102 ? 12.313 -21.985 5.078 1.00 0.00 78 ASP A O 17
ATOM 32129 N N . ASP A 1 103 ? 11.202 -23.769 5.941 1.00 0.00 79 ASP A N 17
ATOM 32130 C CA . ASP A 1 103 ? 10.699 -23.090 7.155 1.00 0.00 79 ASP A CA 17
ATOM 32131 C C . ASP A 1 103 ? 11.858 -22.676 8.088 1.00 0.00 79 ASP A C 17
ATOM 32132 O O . ASP A 1 103 ? 11.815 -21.622 8.719 1.00 0.00 79 ASP A O 17
ATOM 32141 N N . GLU A 1 104 ? 12.898 -23.522 8.144 1.00 0.00 80 GLU A N 17
ATOM 32142 C CA . GLU A 1 104 ? 14.100 -23.288 8.971 1.00 0.00 80 GLU A CA 17
ATOM 32143 C C . GLU A 1 104 ? 15.009 -22.218 8.335 1.00 0.00 80 GLU A C 17
ATOM 32144 O O . GLU A 1 104 ? 15.684 -21.444 9.044 1.00 0.00 80 GLU A O 17
ATOM 32156 N N . LYS A 1 105 ? 14.986 -22.158 6.988 1.00 0.00 81 LYS A N 17
ATOM 32157 C CA . LYS A 1 105 ? 15.631 -21.074 6.221 1.00 0.00 81 LYS A CA 17
ATOM 32158 C C . LYS A 1 105 ? 14.967 -19.721 6.568 1.00 0.00 81 LYS A C 17
ATOM 32159 O O . LYS A 1 105 ? 15.647 -18.702 6.757 1.00 0.00 81 LYS A O 17
ATOM 32178 N N . LEU A 1 106 ? 13.622 -19.755 6.656 1.00 0.00 82 LEU A N 17
ATOM 32179 C CA . LEU A 1 106 ? 12.791 -18.598 7.043 1.00 0.00 82 LEU A CA 17
ATOM 32180 C C . LEU A 1 106 ? 13.144 -18.121 8.457 1.00 0.00 82 LEU A C 17
ATOM 32181 O O . LEU A 1 106 ? 13.224 -16.917 8.697 1.00 0.00 82 LEU A O 17
ATOM 32197 N N . GLU A 1 107 ? 13.350 -19.092 9.380 1.00 0.00 83 GLU A N 17
ATOM 32198 C CA . GLU A 1 107 ? 13.748 -18.801 10.774 1.00 0.00 83 GLU A CA 17
ATOM 32199 C C . GLU A 1 107 ? 15.064 -18.002 10.810 1.00 0.00 83 GLU A C 17
ATOM 32200 O O . GLU A 1 107 ? 15.166 -17.012 11.526 1.00 0.00 83 GLU A O 17
ATOM 32212 N N . LEU A 1 108 ? 16.046 -18.431 9.996 1.00 0.00 84 LEU A N 17
ATOM 32213 C CA . LEU A 1 108 ? 17.358 -17.746 9.882 1.00 0.00 84 LEU A CA 17
ATOM 32214 C C . LEU A 1 108 ? 17.199 -16.287 9.376 1.00 0.00 84 LEU A C 17
ATOM 32215 O O . LEU A 1 108 ? 17.790 -15.352 9.945 1.00 0.00 84 LEU A O 17
ATOM 32231 N N . LEU A 1 109 ? 16.359 -16.109 8.333 1.00 0.00 85 LEU A N 17
ATOM 32232 C CA . LEU A 1 109 ? 16.076 -14.781 7.735 1.00 0.00 85 LEU A CA 17
ATOM 32233 C C . LEU A 1 109 ? 15.336 -13.849 8.728 1.00 0.00 85 LEU A C 17
ATOM 32234 O O . LEU A 1 109 ? 15.581 -12.642 8.770 1.00 0.00 85 LEU A O 17
ATOM 32250 N N . SER A 1 110 ? 14.425 -14.435 9.522 1.00 0.00 86 SER A N 17
ATOM 32251 C CA . SER A 1 110 ? 13.583 -13.696 10.482 1.00 0.00 86 SER A CA 17
ATOM 32252 C C . SER A 1 110 ? 14.379 -13.308 11.736 1.00 0.00 86 SER A C 17
ATOM 32253 O O . SER A 1 110 ? 14.122 -12.266 12.349 1.00 0.00 86 SER A O 17
ATOM 32261 N N . SER A 1 111 ? 15.337 -14.171 12.109 1.00 0.00 87 SER A N 17
ATOM 32262 C CA . SER A 1 111 ? 16.228 -13.936 13.252 1.00 0.00 87 SER A CA 17
ATOM 32263 C C . SER A 1 111 ? 17.259 -12.858 12.920 1.00 0.00 87 SER A C 17
ATOM 32264 O O . SER A 1 111 ? 17.658 -12.087 13.803 1.00 0.00 87 SER A O 17
ATOM 32272 N N . ASP A 1 112 ? 17.692 -12.809 11.642 1.00 0.00 88 ASP A N 17
ATOM 32273 C CA . ASP A 1 112 ? 18.754 -11.892 11.218 1.00 0.00 88 ASP A CA 17
ATOM 32274 C C . ASP A 1 112 ? 18.391 -11.221 9.877 1.00 0.00 88 ASP A C 17
ATOM 32275 O O . ASP A 1 112 ? 18.372 -11.882 8.833 1.00 0.00 88 ASP A O 17
ATOM 32284 N N . GLY A 1 113 ? 18.121 -9.901 9.921 1.00 0.00 89 GLY A N 17
ATOM 32285 C CA . GLY A 1 113 ? 17.835 -9.116 8.717 1.00 0.00 89 GLY A CA 17
ATOM 32286 C C . GLY A 1 113 ? 19.056 -8.881 7.827 1.00 0.00 89 GLY A C 17
ATOM 32287 O O . GLY A 1 113 ? 18.910 -8.558 6.648 1.00 0.00 89 GLY A O 17
ATOM 32291 N N . MET A 1 114 ? 20.267 -9.034 8.396 1.00 0.00 90 MET A N 17
ATOM 32292 C CA . MET A 1 114 ? 21.526 -8.952 7.626 1.00 0.00 90 MET A CA 17
ATOM 32293 C C . MET A 1 114 ? 21.786 -10.272 6.877 1.00 0.00 90 MET A C 17
ATOM 32294 O O . MET A 1 114 ? 22.571 -10.301 5.926 1.00 0.00 90 MET A O 17
ATOM 32308 N N . LEU A 1 115 ? 21.155 -11.368 7.348 1.00 0.00 91 LEU A N 17
ATOM 32309 C CA . LEU A 1 115 ? 21.128 -12.657 6.622 1.00 0.00 91 LEU A CA 17
ATOM 32310 C C . LEU A 1 115 ? 20.206 -12.584 5.403 1.00 0.00 91 LEU A C 17
ATOM 32311 O O . LEU A 1 115 ? 20.343 -13.389 4.484 1.00 0.00 91 LEU A O 17
ATOM 32327 N N . VAL A 1 116 ? 19.258 -11.632 5.418 1.00 0.00 92 VAL A N 17
ATOM 32328 C CA . VAL A 1 116 ? 18.434 -11.314 4.231 1.00 0.00 92 VAL A CA 17
ATOM 32329 C C . VAL A 1 116 ? 19.190 -10.277 3.363 1.00 0.00 92 VAL A C 17
ATOM 32330 O O . VAL A 1 116 ? 20.091 -9.577 3.859 1.00 0.00 92 VAL A O 17
ATOM 32343 N N . LYS A 1 117 ? 18.844 -10.207 2.065 1.00 0.00 93 LYS A N 17
ATOM 32344 C CA . LYS A 1 117 ? 19.324 -9.142 1.174 1.00 0.00 93 LYS A CA 17
ATOM 32345 C C . LYS A 1 117 ? 18.790 -7.789 1.665 1.00 0.00 93 LYS A C 17
ATOM 32346 O O . LYS A 1 117 ? 17.567 -7.628 1.805 1.00 0.00 93 LYS A O 17
ATOM 32365 N N . ARG A 1 118 ? 19.707 -6.847 1.955 1.00 0.00 94 ARG A N 17
ATOM 32366 C CA . ARG A 1 118 ? 19.336 -5.459 2.272 1.00 0.00 94 ARG A CA 17
ATOM 32367 C C . ARG A 1 118 ? 18.477 -4.840 1.132 1.00 0.00 94 ARG A C 17
ATOM 32368 O O . ARG A 1 118 ? 17.406 -4.336 1.427 1.00 0.00 94 ARG A O 17
ATOM 32389 N N . PRO A 1 119 ? 18.893 -4.891 -0.190 1.00 0.00 95 PRO A N 17
ATOM 32390 C CA . PRO A 1 119 ? 18.004 -4.470 -1.293 1.00 0.00 95 PRO A CA 17
ATOM 32391 C C . PRO A 1 119 ? 17.007 -5.590 -1.715 1.00 0.00 95 PRO A C 17
ATOM 32392 O O . PRO A 1 119 ? 17.378 -6.580 -2.374 1.00 0.00 95 PRO A O 17
ATOM 32403 N N . LEU A 1 120 ? 15.746 -5.427 -1.286 1.00 0.00 96 LEU A N 17
ATOM 32404 C CA . LEU A 1 120 ? 14.618 -6.304 -1.671 1.00 0.00 96 LEU A CA 17
ATOM 32405 C C . LEU A 1 120 ? 13.367 -5.428 -1.828 1.00 0.00 96 LEU A C 17
ATOM 32406 O O . LEU A 1 120 ? 13.266 -4.360 -1.224 1.00 0.00 96 LEU A O 17
ATOM 32422 N N . ALA A 1 121 ? 12.438 -5.873 -2.672 1.00 0.00 97 ALA A N 17
ATOM 32423 C CA . ALA A 1 121 ? 11.154 -5.200 -2.898 1.00 0.00 97 ALA A CA 17
ATOM 32424 C C . ALA A 1 121 ? 10.085 -6.273 -3.140 1.00 0.00 97 ALA A C 17
ATOM 32425 O O . ALA A 1 121 ? 10.151 -6.963 -4.142 1.00 0.00 97 ALA A O 17
ATOM 32432 N N . VAL A 1 122 ? 9.130 -6.449 -2.208 1.00 0.00 98 VAL A N 17
ATOM 32433 C CA . VAL A 1 122 ? 8.082 -7.502 -2.322 1.00 0.00 98 VAL A CA 17
ATOM 32434 C C . VAL A 1 122 ? 6.672 -6.884 -2.191 1.00 0.00 98 VAL A C 17
ATOM 32435 O O . VAL A 1 122 ? 6.454 -6.005 -1.371 1.00 0.00 98 VAL A O 17
ATOM 32448 N N . MET A 1 123 ? 5.727 -7.348 -3.028 1.00 0.00 99 MET A N 17
ATOM 32449 C CA . MET A 1 123 ? 4.363 -6.798 -3.105 1.00 0.00 99 MET A CA 17
ATOM 32450 C C . MET A 1 123 ? 3.381 -7.888 -3.564 1.00 0.00 99 MET A C 17
ATOM 32451 O O . MET A 1 123 ? 3.186 -8.079 -4.773 1.00 0.00 99 MET A O 17
ATOM 32465 N N . GLY A 1 124 ? 2.801 -8.616 -2.597 1.00 0.00 100 GLY A N 17
ATOM 32466 C CA . GLY A 1 124 ? 1.810 -9.658 -2.889 1.00 0.00 100 GLY A CA 17
ATOM 32467 C C . GLY A 1 124 ? 2.363 -10.811 -3.731 1.00 0.00 100 GLY A C 17
ATOM 32468 O O . GLY A 1 124 ? 2.991 -11.723 -3.192 1.00 0.00 100 GLY A O 17
ATOM 32472 N N . ASP A 1 125 ? 2.156 -10.743 -5.066 1.00 0.00 101 ASP A N 17
ATOM 32473 C CA . ASP A 1 125 ? 2.591 -11.792 -6.022 1.00 0.00 101 ASP A CA 17
ATOM 32474 C C . ASP A 1 125 ? 3.861 -11.371 -6.790 1.00 0.00 101 ASP A C 17
ATOM 32475 O O . ASP A 1 125 ? 4.487 -12.191 -7.463 1.00 0.00 101 ASP A O 17
ATOM 32484 N N . LYS A 1 126 ? 4.234 -10.092 -6.673 1.00 0.00 102 LYS A N 17
ATOM 32485 C CA . LYS A 1 126 ? 5.368 -9.497 -7.397 1.00 0.00 102 LYS A CA 17
ATOM 32486 C C . LYS A 1 126 ? 6.557 -9.309 -6.432 1.00 0.00 102 LYS A C 17
ATOM 32487 O O . LYS A 1 126 ? 6.339 -9.016 -5.260 1.00 0.00 102 LYS A O 17
ATOM 32506 N N . ILE A 1 127 ? 7.808 -9.462 -6.924 1.00 0.00 103 ILE A N 17
ATOM 32507 C CA . ILE A 1 127 ? 9.025 -9.276 -6.083 1.00 0.00 103 ILE A CA 17
ATOM 32508 C C . ILE A 1 127 ? 10.297 -9.085 -6.959 1.00 0.00 103 ILE A C 17
ATOM 32509 O O . ILE A 1 127 ? 10.389 -9.651 -8.055 1.00 0.00 103 ILE A O 17
ATOM 32525 N N . THR A 1 128 ? 11.253 -8.263 -6.475 1.00 0.00 104 THR A N 17
ATOM 32526 C CA . THR A 1 128 ? 12.580 -8.061 -7.090 1.00 0.00 104 THR A CA 17
ATOM 32527 C C . THR A 1 128 ? 13.677 -8.106 -5.999 1.00 0.00 104 THR A C 17
ATOM 32528 O O . THR A 1 128 ? 13.492 -7.551 -4.911 1.00 0.00 104 THR A O 17
ATOM 32539 N N . LEU A 1 129 ? 14.809 -8.782 -6.305 1.00 0.00 105 LEU A N 17
ATOM 32540 C CA . LEU A 1 129 ? 15.986 -8.882 -5.399 1.00 0.00 105 LEU A CA 17
ATOM 32541 C C . LEU A 1 129 ? 17.203 -8.178 -6.024 1.00 0.00 105 LEU A C 17
ATOM 32542 O O . LEU A 1 129 ? 17.358 -8.173 -7.257 1.00 0.00 105 LEU A O 17
ATOM 32558 N N . GLY A 1 130 ? 18.066 -7.610 -5.151 1.00 0.00 106 GLY A N 17
ATOM 32559 C CA . GLY A 1 130 ? 19.323 -6.979 -5.567 1.00 0.00 106 GLY A CA 17
ATOM 32560 C C . GLY A 1 130 ? 19.106 -5.741 -6.431 1.00 0.00 106 GLY A C 17
ATOM 32561 O O . GLY A 1 130 ? 18.340 -4.848 -6.050 1.00 0.00 106 GLY A O 17
ATOM 32565 N N . PHE A 1 131 ? 19.770 -5.697 -7.603 1.00 0.00 107 PHE A N 17
ATOM 32566 C CA . PHE A 1 131 ? 19.631 -4.591 -8.565 1.00 0.00 107 PHE A CA 17
ATOM 32567 C C . PHE A 1 131 ? 19.614 -5.145 -9.995 1.00 0.00 107 PHE A C 17
ATOM 32568 O O . PHE A 1 131 ? 20.669 -5.434 -10.571 1.00 0.00 107 PHE A O 17
ATOM 32585 N N . LYS A 1 132 ? 18.410 -5.332 -10.541 1.00 0.00 108 LYS A N 17
ATOM 32586 C CA . LYS A 1 132 ? 18.206 -5.689 -11.953 1.00 0.00 108 LYS A CA 17
ATOM 32587 C C . LYS A 1 132 ? 17.106 -4.796 -12.522 1.00 0.00 108 LYS A C 17
ATOM 32588 O O . LYS A 1 132 ? 15.926 -5.062 -12.291 1.00 0.00 108 LYS A O 17
ATOM 32607 N N . GLU A 1 133 ? 17.505 -3.727 -13.244 1.00 0.00 109 GLU A N 17
ATOM 32608 C CA . GLU A 1 133 ? 16.567 -2.774 -13.889 1.00 0.00 109 GLU A CA 17
ATOM 32609 C C . GLU A 1 133 ? 15.554 -3.519 -14.787 1.00 0.00 109 GLU A C 17
ATOM 32610 O O . GLU A 1 133 ? 14.399 -3.094 -14.922 1.00 0.00 109 GLU A O 17
ATOM 32622 N N . ASP A 1 134 ? 16.010 -4.659 -15.359 1.00 0.00 110 ASP A N 17
ATOM 32623 C CA . ASP A 1 134 ? 15.171 -5.557 -16.167 1.00 0.00 110 ASP A CA 17
ATOM 32624 C C . ASP A 1 134 ? 14.004 -6.089 -15.320 1.00 0.00 110 ASP A C 17
ATOM 32625 O O . ASP A 1 134 ? 12.846 -5.901 -15.675 1.00 0.00 110 ASP A O 17
ATOM 32634 N N . GLN A 1 135 ? 14.336 -6.720 -14.183 1.00 0.00 111 GLN A N 17
ATOM 32635 C CA . GLN A 1 135 ? 13.344 -7.267 -13.254 1.00 0.00 111 GLN A CA 17
ATOM 32636 C C . GLN A 1 135 ? 12.428 -6.175 -12.668 1.00 0.00 111 GLN A C 17
ATOM 32637 O O . GLN A 1 135 ? 11.247 -6.420 -12.466 1.00 0.00 111 GLN A O 17
ATOM 32651 N N . TYR A 1 136 ? 12.963 -4.962 -12.426 1.00 0.00 112 TYR A N 17
ATOM 32652 C CA . TYR A 1 136 ? 12.163 -3.842 -11.877 1.00 0.00 112 TYR A CA 17
ATOM 32653 C C . TYR A 1 136 ? 11.059 -3.393 -12.880 1.00 0.00 112 TYR A C 17
ATOM 32654 O O . TYR A 1 136 ? 9.886 -3.255 -12.495 1.00 0.00 112 TYR A O 17
ATOM 32672 N N . LYS A 1 137 ? 11.415 -3.230 -14.175 1.00 0.00 113 LYS A N 17
ATOM 32673 C CA . LYS A 1 137 ? 10.423 -2.860 -15.221 1.00 0.00 113 LYS A CA 17
ATOM 32674 C C . LYS A 1 137 ? 9.511 -4.050 -15.586 1.00 0.00 113 LYS A C 17
ATOM 32675 O O . LYS A 1 1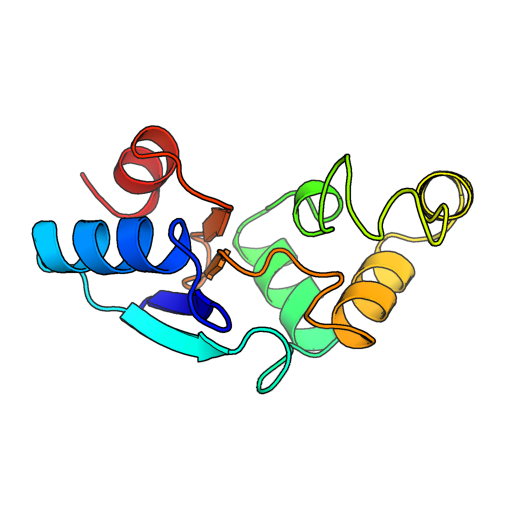37 ? 8.384 -3.863 -16.048 1.00 0.00 113 LYS A O 17
ATOM 32694 N N . GLU A 1 138 ? 10.026 -5.270 -15.375 1.00 0.00 114 GLU A N 17
ATOM 32695 C CA . GLU A 1 138 ? 9.325 -6.523 -15.722 1.00 0.00 114 GLU A CA 17
ATOM 32696 C C . GLU A 1 138 ? 8.185 -6.792 -14.733 1.00 0.00 114 GLU A C 17
ATOM 32697 O O . GLU A 1 138 ? 7.055 -7.117 -15.116 1.00 0.00 114 GLU A O 17
ATOM 32709 N N . THR A 1 139 ? 8.513 -6.604 -13.455 1.00 0.00 115 THR A N 17
ATOM 32710 C CA . THR A 1 139 ? 7.691 -7.041 -12.326 1.00 0.00 115 THR A CA 17
ATOM 32711 C C . THR A 1 139 ? 6.709 -5.937 -11.880 1.00 0.00 115 THR A C 17
ATOM 32712 O O . THR A 1 139 ? 5.534 -6.212 -11.624 1.00 0.00 115 THR A O 17
ATOM 32723 N N . TRP A 1 140 ? 7.195 -4.684 -11.805 1.00 0.00 116 TRP A N 17
ATOM 32724 C CA . TRP A 1 140 ? 6.406 -3.560 -11.260 1.00 0.00 116 TRP A CA 17
ATOM 32725 C C . TRP A 1 140 ? 5.695 -2.774 -12.374 1.00 0.00 116 TRP A C 17
ATOM 32726 O O . TRP A 1 140 ? 4.578 -2.281 -12.188 1.00 0.00 116 TRP A O 17
ATOM 32747 N N . LEU A 1 141 ? 6.364 -2.661 -13.532 1.00 0.00 117 LEU A N 17
ATOM 32748 C CA . LEU A 1 141 ? 6.009 -1.685 -14.588 1.00 0.00 117 LEU A CA 17
ATOM 32749 C C . LEU A 1 141 ? 5.523 -2.396 -15.868 1.00 0.00 117 LEU A C 17
ATOM 32750 O O . LEU A 1 141 ? 5.178 -3.582 -15.822 1.00 0.00 117 LEU A O 17
ATOM 32766 N N . ALA A 1 142 ? 5.482 -1.624 -16.988 1.00 0.00 118 ALA A N 17
ATOM 32767 C CA . ALA A 1 142 ? 5.150 -2.103 -18.344 1.00 0.00 118 ALA A CA 17
ATOM 32768 C C . ALA A 1 142 ? 3.655 -2.505 -18.458 1.00 0.00 118 ALA A C 17
ATOM 32769 O O . ALA A 1 142 ? 2.818 -1.612 -18.726 1.00 0.00 118 ALA A O 17
ATOM 32777 N N . MET A 1 25 ? 2.305 0.231 1.276 1.00 0.00 1 MET A N 18
ATOM 32778 C CA . MET A 1 25 ? 2.565 0.071 -0.178 1.00 0.00 1 MET A CA 18
ATOM 32779 C C . MET A 1 25 ? 3.663 -0.989 -0.409 1.00 0.00 1 MET A C 18
ATOM 32780 O O . MET A 1 25 ? 3.932 -1.791 0.492 1.00 0.00 1 MET A O 18
ATOM 32794 N N . ILE A 1 26 ? 4.247 -1.021 -1.635 1.00 0.00 2 ILE A N 18
ATOM 32795 C CA . ILE A 1 26 ? 5.289 -2.004 -2.023 1.00 0.00 2 ILE A CA 18
ATOM 32796 C C . ILE A 1 26 ? 6.466 -1.990 -1.031 1.00 0.00 2 ILE A C 18
ATOM 32797 O O . ILE A 1 26 ? 7.240 -1.041 -1.014 1.00 0.00 2 ILE A O 18
ATOM 32813 N N . LYS A 1 27 ? 6.563 -3.054 -0.223 1.00 0.00 3 LYS A N 18
ATOM 32814 C CA . LYS A 1 27 ? 7.564 -3.187 0.854 1.00 0.00 3 LYS A CA 18
ATOM 32815 C C . LYS A 1 27 ? 8.991 -3.225 0.281 1.00 0.00 3 LYS A C 18
ATOM 32816 O O . LYS A 1 27 ? 9.539 -4.297 -0.012 1.00 0.00 3 LYS A O 18
ATOM 32835 N N . PHE A 1 28 ? 9.554 -2.034 0.094 1.00 0.00 4 PHE A N 18
ATOM 32836 C CA . PHE A 1 28 ? 10.917 -1.852 -0.403 1.00 0.00 4 PHE A CA 18
ATOM 32837 C C . PHE A 1 28 ? 11.878 -1.941 0.794 1.00 0.00 4 PHE A C 18
ATOM 32838 O O . PHE A 1 28 ? 12.196 -0.932 1.443 1.00 0.00 4 PHE A O 18
ATOM 32855 N N . TYR A 1 29 ? 12.275 -3.175 1.129 1.00 0.00 5 TYR A N 18
ATOM 32856 C CA . TYR A 1 29 ? 13.233 -3.424 2.207 1.00 0.00 5 TYR A CA 18
ATOM 32857 C C . TYR A 1 29 ? 14.631 -2.982 1.754 1.00 0.00 5 TYR A C 18
ATOM 32858 O O . TYR A 1 29 ? 14.997 -3.150 0.578 1.00 0.00 5 TYR A O 18
ATOM 32876 N N . GLN A 1 30 ? 15.389 -2.398 2.696 1.00 0.00 6 GLN A N 18
ATOM 32877 C CA . GLN A 1 30 ? 16.732 -1.840 2.445 1.00 0.00 6 GLN A CA 18
ATOM 32878 C C . GLN A 1 30 ? 17.462 -1.614 3.779 1.00 0.00 6 GLN A C 18
ATOM 32879 O O . GLN A 1 30 ? 16.838 -1.657 4.825 1.00 0.00 6 GLN A O 18
ATOM 32893 N N . TYR A 1 31 ? 18.782 -1.374 3.733 1.00 0.00 7 TYR A N 18
ATOM 32894 C CA . TYR A 1 31 ? 19.564 -0.944 4.921 1.00 0.00 7 TYR A CA 18
ATOM 32895 C C . TYR A 1 31 ? 20.946 -0.443 4.484 1.00 0.00 7 TYR A C 18
ATOM 32896 O O . TYR A 1 31 ? 21.482 -0.929 3.478 1.00 0.00 7 TYR A O 18
ATOM 32914 N N . LYS A 1 32 ? 21.485 0.545 5.248 1.00 0.00 8 LYS A N 18
ATOM 32915 C CA . LYS A 1 32 ? 22.808 1.178 5.016 1.00 0.00 8 LYS A CA 18
ATOM 32916 C C . LYS A 1 32 ? 22.798 2.054 3.729 1.00 0.00 8 LYS A C 18
ATOM 32917 O O . LYS A 1 32 ? 21.992 1.817 2.827 1.00 0.00 8 LYS A O 18
ATOM 32936 N N . ASN A 1 33 ? 23.663 3.092 3.660 1.00 0.00 9 ASN A N 18
ATOM 32937 C CA . ASN A 1 33 ? 23.788 3.939 2.445 1.00 0.00 9 ASN A CA 18
ATOM 32938 C C . ASN A 1 33 ? 24.336 3.097 1.275 1.00 0.00 9 ASN A C 18
ATOM 32939 O O . ASN A 1 33 ? 25.546 2.846 1.185 1.00 0.00 9 ASN A O 18
ATOM 32950 N N . CYS A 1 34 ? 23.411 2.627 0.421 1.00 0.00 10 CYS A N 18
ATOM 32951 C CA . CYS A 1 34 ? 23.705 1.740 -0.713 1.00 0.00 10 CYS A CA 18
ATOM 32952 C C . CYS A 1 34 ? 23.255 2.395 -2.025 1.00 0.00 10 CYS A C 18
ATOM 32953 O O . CYS A 1 34 ? 22.116 2.872 -2.120 1.00 0.00 10 CYS A O 18
ATOM 32961 N N . THR A 1 35 ? 24.152 2.377 -3.029 1.00 0.00 11 THR A N 18
ATOM 32962 C CA . THR A 1 35 ? 23.893 2.903 -4.386 1.00 0.00 11 THR A CA 18
ATOM 32963 C C . THR A 1 35 ? 22.707 2.171 -5.045 1.00 0.00 11 THR A C 18
ATOM 32964 O O . THR A 1 35 ? 21.931 2.775 -5.787 1.00 0.00 11 THR A O 18
ATOM 32975 N N . THR A 1 36 ? 22.598 0.864 -4.740 1.00 0.00 12 THR A N 18
ATOM 32976 C CA . THR A 1 36 ? 21.496 -0.004 -5.180 1.00 0.00 12 THR A CA 18
ATOM 32977 C C . THR A 1 36 ? 20.138 0.581 -4.770 1.00 0.00 12 THR A C 18
ATOM 32978 O O . THR A 1 36 ? 19.272 0.800 -5.615 1.00 0.00 12 THR A O 18
ATOM 32989 N N . CYS A 1 37 ? 20.008 0.867 -3.463 1.00 0.00 13 CYS A N 18
ATOM 32990 C CA . CYS A 1 37 ? 18.770 1.395 -2.862 1.00 0.00 13 CYS A CA 18
ATOM 32991 C C . CYS A 1 37 ? 18.398 2.758 -3.463 1.00 0.00 13 CYS A C 18
ATOM 32992 O O . CYS A 1 37 ? 17.221 3.041 -3.675 1.00 0.00 13 CYS A O 18
ATOM 33000 N N . LYS A 1 38 ? 19.426 3.571 -3.773 1.00 0.00 14 LYS A N 18
ATOM 33001 C CA . LYS A 1 38 ? 19.234 4.919 -4.329 1.00 0.00 14 LYS A CA 18
ATOM 33002 C C . LYS A 1 38 ? 18.646 4.860 -5.748 1.00 0.00 14 LYS A C 18
ATOM 33003 O O . LYS A 1 38 ? 17.663 5.538 -6.037 1.00 0.00 14 LYS A O 18
ATOM 33022 N N . LYS A 1 39 ? 19.262 4.039 -6.615 1.00 0.00 15 LYS A N 18
ATOM 33023 C CA . LYS A 1 39 ? 18.871 3.915 -8.038 1.00 0.00 15 LYS A CA 18
ATOM 33024 C C . LYS A 1 39 ? 17.535 3.170 -8.191 1.00 0.00 15 LYS A C 18
ATOM 33025 O O . LYS A 1 39 ? 16.757 3.473 -9.095 1.00 0.00 15 LYS A O 18
ATOM 33044 N N . ALA A 1 40 ? 17.302 2.194 -7.299 1.00 0.00 16 ALA A N 18
ATOM 33045 C CA . ALA A 1 40 ? 16.068 1.386 -7.281 1.00 0.00 16 ALA A CA 18
ATOM 33046 C C . ALA A 1 40 ? 14.873 2.258 -6.888 1.00 0.00 16 ALA A C 18
ATOM 33047 O O . ALA A 1 40 ? 13.851 2.269 -7.572 1.00 0.00 16 ALA A O 18
ATOM 33054 N N . ALA A 1 41 ? 15.047 3.015 -5.795 1.00 0.00 17 ALA A N 18
ATOM 33055 C CA . ALA A 1 41 ? 14.019 3.940 -5.278 1.00 0.00 17 ALA A CA 18
ATOM 33056 C C . ALA A 1 41 ? 13.800 5.129 -6.235 1.00 0.00 17 ALA A C 18
ATOM 33057 O O . ALA A 1 41 ? 12.701 5.659 -6.309 1.00 0.00 17 ALA A O 18
ATOM 33064 N N . LYS A 1 42 ? 14.867 5.523 -6.952 1.00 0.00 18 LYS A N 18
ATOM 33065 C CA . LYS A 1 42 ? 14.819 6.576 -7.998 1.00 0.00 18 LYS A CA 18
ATOM 33066 C C . LYS A 1 42 ? 13.987 6.091 -9.202 1.00 0.00 18 LYS A C 18
ATOM 33067 O O . LYS A 1 42 ? 13.172 6.833 -9.733 1.00 0.00 18 LYS A O 18
ATOM 33086 N N . PHE A 1 43 ? 14.205 4.828 -9.593 1.00 0.00 19 PHE A N 18
ATOM 33087 C CA . PHE A 1 43 ? 13.512 4.168 -10.723 1.00 0.00 19 PHE A CA 18
ATOM 33088 C C . PHE A 1 43 ? 11.998 4.089 -10.436 1.00 0.00 19 PHE A C 18
ATOM 33089 O O . PHE A 1 43 ? 11.155 4.482 -11.262 1.00 0.00 19 PHE A O 18
ATOM 33106 N N . LEU A 1 44 ? 11.692 3.612 -9.221 1.00 0.00 20 LEU A N 18
ATOM 33107 C CA . LEU A 1 44 ? 10.322 3.468 -8.719 1.00 0.00 20 LEU A CA 18
ATOM 33108 C C . LEU A 1 44 ? 9.644 4.852 -8.586 1.00 0.00 20 LEU A C 18
ATOM 33109 O O . LEU A 1 44 ? 8.512 5.028 -9.021 1.00 0.00 20 LEU A O 18
ATOM 33125 N N . ASP A 1 45 ? 10.379 5.844 -8.045 1.00 0.00 21 ASP A N 18
ATOM 33126 C CA . ASP A 1 45 ? 9.903 7.251 -7.929 1.00 0.00 21 ASP A CA 18
ATOM 33127 C C . ASP A 1 45 ? 9.601 7.853 -9.316 1.00 0.00 21 ASP A C 18
ATOM 33128 O O . ASP A 1 45 ? 8.592 8.545 -9.500 1.00 0.00 21 ASP A O 18
ATOM 33137 N N . GLU A 1 46 ? 10.481 7.545 -10.283 1.00 0.00 22 GLU A N 18
ATOM 33138 C CA . GLU A 1 46 ? 10.436 8.094 -11.651 1.00 0.00 22 GLU A CA 18
ATOM 33139 C C . GLU A 1 46 ? 9.151 7.664 -12.378 1.00 0.00 22 GLU A C 18
ATOM 33140 O O . GLU A 1 46 ? 8.478 8.483 -13.014 1.00 0.00 22 GLU A O 18
ATOM 33152 N N . TYR A 1 47 ? 8.806 6.378 -12.249 1.00 0.00 23 TYR A N 18
ATOM 33153 C CA . TYR A 1 47 ? 7.579 5.811 -12.851 1.00 0.00 23 TYR A CA 18
ATOM 33154 C C . TYR A 1 47 ? 6.325 6.025 -11.963 1.00 0.00 23 TYR A C 18
ATOM 33155 O O . TYR A 1 47 ? 5.242 5.525 -12.296 1.00 0.00 23 TYR A O 18
ATOM 33173 N N . GLY A 1 48 ? 6.477 6.765 -10.842 1.00 0.00 24 GLY A N 18
ATOM 33174 C CA . GLY A 1 48 ? 5.351 7.087 -9.947 1.00 0.00 24 GLY A CA 18
ATOM 33175 C C . GLY A 1 48 ? 4.854 5.882 -9.144 1.00 0.00 24 GLY A C 18
ATOM 33176 O O . GLY A 1 48 ? 3.707 5.845 -8.692 1.00 0.00 24 GLY A O 18
ATOM 33180 N N . VAL A 1 49 ? 5.730 4.885 -9.005 1.00 0.00 25 VAL A N 18
ATOM 33181 C CA . VAL A 1 49 ? 5.473 3.641 -8.265 1.00 0.00 25 VAL A CA 18
ATOM 33182 C C . VAL A 1 49 ? 5.676 3.883 -6.758 1.00 0.00 25 VAL A C 18
ATOM 33183 O O . VAL A 1 49 ? 6.791 4.214 -6.322 1.00 0.00 25 VAL A O 18
ATOM 33196 N N . SER A 1 50 ? 4.591 3.740 -5.981 1.00 0.00 26 SER A N 18
ATOM 33197 C CA . SER A 1 50 ? 4.621 3.913 -4.525 1.00 0.00 26 SER A CA 18
ATOM 33198 C C . SER A 1 50 ? 5.365 2.743 -3.848 1.00 0.00 26 SER A C 18
ATOM 33199 O O . SER A 1 50 ? 4.834 1.632 -3.721 1.00 0.00 26 SER A O 18
ATOM 33207 N N . TYR A 1 51 ? 6.619 3.010 -3.474 1.00 0.00 27 TYR A N 18
ATOM 33208 C CA . TYR A 1 51 ? 7.475 2.070 -2.735 1.00 0.00 27 TYR A CA 18
ATOM 33209 C C . TYR A 1 51 ? 7.492 2.455 -1.243 1.00 0.00 27 TYR A C 18
ATOM 33210 O O . TYR A 1 51 ? 7.148 3.591 -0.877 1.00 0.00 27 TYR A O 18
ATOM 33228 N N . GLU A 1 52 ? 7.916 1.516 -0.394 1.00 0.00 28 GLU A N 18
ATOM 33229 C CA . GLU A 1 52 ? 7.938 1.683 1.067 1.00 0.00 28 GLU A CA 18
ATOM 33230 C C . GLU A 1 52 ? 9.359 1.375 1.570 1.00 0.00 28 GLU A C 18
ATOM 33231 O O . GLU A 1 52 ? 9.659 0.215 1.845 1.00 0.00 28 GLU A O 18
ATOM 33243 N N . PRO A 1 53 ? 10.278 2.395 1.630 1.00 0.00 29 PRO A N 18
ATOM 33244 C CA . PRO A 1 53 ? 11.684 2.176 2.024 1.00 0.00 29 PRO A CA 18
ATOM 33245 C C . PRO A 1 53 ? 11.824 1.908 3.541 1.00 0.00 29 PRO A C 18
ATOM 33246 O O . PRO A 1 53 ? 12.110 2.812 4.335 1.00 0.00 29 PRO A O 18
ATOM 33257 N N . ILE A 1 54 ? 11.596 0.644 3.930 1.00 0.00 30 ILE A N 18
ATOM 33258 C CA . ILE A 1 54 ? 11.673 0.186 5.334 1.00 0.00 30 ILE A CA 18
ATOM 33259 C C . ILE A 1 54 ? 12.951 -0.638 5.542 1.00 0.00 30 ILE A C 18
ATOM 33260 O O . ILE A 1 54 ? 13.427 -1.310 4.626 1.00 0.00 30 ILE A O 18
ATOM 33276 N N . ASP A 1 55 ? 13.523 -0.536 6.746 1.00 0.00 31 ASP A N 18
ATOM 33277 C CA . ASP A 1 55 ? 14.803 -1.178 7.082 1.00 0.00 31 ASP A CA 18
ATOM 33278 C C . ASP A 1 55 ? 14.626 -2.687 7.277 1.00 0.00 31 ASP A C 18
ATOM 33279 O O . ASP A 1 55 ? 13.777 -3.112 8.048 1.00 0.00 31 ASP A O 18
ATOM 33288 N N . ILE A 1 56 ? 15.459 -3.480 6.583 1.00 0.00 32 ILE A N 18
ATOM 33289 C CA . ILE A 1 56 ? 15.354 -4.952 6.541 1.00 0.00 32 ILE A CA 18
ATOM 33290 C C . ILE A 1 56 ? 15.664 -5.598 7.914 1.00 0.00 32 ILE A C 18
ATOM 33291 O O . ILE A 1 56 ? 15.063 -6.610 8.261 1.00 0.00 32 ILE A O 18
ATOM 33307 N N . VAL A 1 57 ? 16.597 -4.998 8.689 1.00 0.00 33 VAL A N 18
ATOM 33308 C CA . VAL A 1 57 ? 17.042 -5.565 9.997 1.00 0.00 33 VAL A CA 18
ATOM 33309 C C . VAL A 1 57 ? 16.304 -4.915 11.187 1.00 0.00 33 VAL A C 18
ATOM 33310 O O . VAL A 1 57 ? 16.237 -5.495 12.281 1.00 0.00 33 VAL A O 18
ATOM 33323 N N . GLN A 1 58 ? 15.754 -3.711 10.967 1.00 0.00 34 GLN A N 18
ATOM 33324 C CA . GLN A 1 58 ? 15.006 -2.957 11.997 1.00 0.00 34 GLN A CA 18
ATOM 33325 C C . GLN A 1 58 ? 13.514 -3.351 11.955 1.00 0.00 34 GLN A C 18
ATOM 33326 O O . GLN A 1 58 ? 12.812 -3.303 12.969 1.00 0.00 34 GLN A O 18
ATOM 33340 N N . HIS A 1 59 ? 13.055 -3.736 10.751 1.00 0.00 35 HIS A N 18
ATOM 33341 C CA . HIS A 1 59 ? 11.657 -4.131 10.477 1.00 0.00 35 HIS A CA 18
ATOM 33342 C C . HIS A 1 59 ? 11.622 -5.554 9.892 1.00 0.00 35 HIS A C 18
ATOM 33343 O O . HIS A 1 59 ? 10.812 -5.842 9.000 1.00 0.00 35 HIS A O 18
ATOM 33358 N N . THR A 1 60 ? 12.496 -6.446 10.423 1.00 0.00 36 THR A N 18
ATOM 33359 C CA . THR A 1 60 ? 12.584 -7.843 9.964 1.00 0.00 36 THR A CA 18
ATOM 33360 C C . THR A 1 60 ? 11.244 -8.568 10.216 1.00 0.00 36 THR A C 18
ATOM 33361 O O . THR A 1 60 ? 10.823 -8.665 11.375 1.00 0.00 36 THR A O 18
ATOM 33372 N N . PRO A 1 61 ? 10.541 -9.051 9.146 1.00 0.00 37 PRO A N 18
ATOM 33373 C CA . PRO A 1 61 ? 9.269 -9.782 9.302 1.00 0.00 37 PRO A CA 18
ATOM 33374 C C . PRO A 1 61 ? 9.500 -11.205 9.857 1.00 0.00 37 PRO A C 18
ATOM 33375 O O . PRO A 1 61 ? 10.633 -11.713 9.834 1.00 0.00 37 PRO A O 18
ATOM 33386 N N . THR A 1 62 ? 8.427 -11.832 10.371 1.00 0.00 38 THR A N 18
ATOM 33387 C CA . THR A 1 62 ? 8.515 -13.163 11.000 1.00 0.00 38 THR A CA 18
ATOM 33388 C C . THR A 1 62 ? 8.551 -14.273 9.936 1.00 0.00 38 THR A C 18
ATOM 33389 O O . THR A 1 62 ? 8.393 -14.013 8.731 1.00 0.00 38 THR A O 18
ATOM 33400 N N . ILE A 1 63 ? 8.725 -15.514 10.427 1.00 0.00 39 ILE A N 18
ATOM 33401 C CA . ILE A 1 63 ? 8.706 -16.750 9.616 1.00 0.00 39 ILE A CA 18
ATOM 33402 C C . ILE A 1 63 ? 7.405 -16.827 8.780 1.00 0.00 39 ILE A C 18
ATOM 33403 O O . ILE A 1 63 ? 7.413 -17.307 7.643 1.00 0.00 39 ILE A O 18
ATOM 33419 N N . ASN A 1 64 ? 6.315 -16.287 9.372 1.00 0.00 40 ASN A N 18
ATOM 33420 C CA . ASN A 1 64 ? 4.977 -16.237 8.766 1.00 0.00 40 ASN A CA 18
ATOM 33421 C C . ASN A 1 64 ? 4.953 -15.316 7.533 1.00 0.00 40 ASN A C 18
ATOM 33422 O O . ASN A 1 64 ? 4.608 -15.775 6.447 1.00 0.00 40 ASN A O 18
ATOM 33433 N N . GLU A 1 65 ? 5.345 -14.027 7.698 1.00 0.00 41 GLU A N 18
ATOM 33434 C CA . GLU A 1 65 ? 5.309 -13.041 6.585 1.00 0.00 41 GLU A CA 18
ATOM 33435 C C . GLU A 1 65 ? 6.204 -13.482 5.420 1.00 0.00 41 GLU A C 18
ATOM 33436 O O . GLU A 1 65 ? 5.835 -13.300 4.259 1.00 0.00 41 GLU A O 18
ATOM 33448 N N . PHE A 1 66 ? 7.373 -14.074 5.743 1.00 0.00 42 PHE A N 18
ATOM 33449 C CA . PHE A 1 66 ? 8.272 -14.639 4.727 1.00 0.00 42 PHE A CA 18
ATOM 33450 C C . PHE A 1 66 ? 7.553 -15.757 3.937 1.00 0.00 42 PHE A C 18
ATOM 33451 O O . PHE A 1 66 ? 7.348 -15.612 2.734 1.00 0.00 42 PHE A O 18
ATOM 33468 N N . LYS A 1 67 ? 7.101 -16.835 4.619 1.00 0.00 43 LYS A N 18
ATOM 33469 C CA . LYS A 1 67 ? 6.469 -17.998 3.926 1.00 0.00 43 LYS A CA 18
ATOM 33470 C C . LYS A 1 67 ? 5.196 -17.588 3.149 1.00 0.00 43 LYS A C 18
ATOM 33471 O O . LYS A 1 67 ? 4.856 -18.216 2.137 1.00 0.00 43 LYS A O 18
ATOM 33490 N N . THR A 1 68 ? 4.541 -16.507 3.612 1.00 0.00 44 THR A N 18
ATOM 33491 C CA . THR A 1 68 ? 3.364 -15.933 2.948 1.00 0.00 44 THR A CA 18
ATOM 33492 C C . THR A 1 68 ? 3.759 -15.307 1.597 1.00 0.00 44 THR A C 18
ATOM 33493 O O . THR A 1 68 ? 3.221 -15.700 0.563 1.00 0.00 44 THR A O 18
ATOM 33504 N N . ILE A 1 69 ? 4.745 -14.379 1.607 1.00 0.00 45 ILE A N 18
ATOM 33505 C CA . ILE A 1 69 ? 5.171 -13.661 0.381 1.00 0.00 45 ILE A CA 18
ATOM 33506 C C . ILE A 1 69 ? 5.779 -14.637 -0.645 1.00 0.00 45 ILE A C 18
ATOM 33507 O O . ILE A 1 69 ? 5.718 -14.394 -1.826 1.00 0.00 45 ILE A O 18
ATOM 33523 N N . ILE A 1 70 ? 6.331 -15.750 -0.164 1.00 0.00 46 ILE A N 18
ATOM 33524 C CA . ILE A 1 70 ? 6.903 -16.813 -1.016 1.00 0.00 46 ILE A CA 18
ATOM 33525 C C . ILE A 1 70 ? 5.785 -17.662 -1.650 1.00 0.00 46 ILE A C 18
ATOM 33526 O O . ILE A 1 70 ? 5.873 -18.049 -2.819 1.00 0.00 46 ILE A O 18
ATOM 33542 N N . ALA A 1 71 ? 4.724 -17.910 -0.871 1.00 0.00 47 ALA A N 18
ATOM 33543 C CA . ALA A 1 71 ? 3.522 -18.631 -1.345 1.00 0.00 47 ALA A CA 18
ATOM 33544 C C . ALA A 1 71 ? 2.711 -17.775 -2.346 1.00 0.00 47 ALA A C 18
ATOM 33545 O O . ALA A 1 71 ? 2.078 -18.300 -3.268 1.00 0.00 47 ALA A O 18
ATOM 33552 N N . ASN A 1 72 ? 2.764 -16.446 -2.154 1.00 0.00 48 ASN A N 18
ATOM 33553 C CA . ASN A 1 72 ? 1.940 -15.478 -2.903 1.00 0.00 48 ASN A CA 18
ATOM 33554 C C . ASN A 1 72 ? 2.641 -15.015 -4.197 1.00 0.00 48 ASN A C 18
ATOM 33555 O O . ASN A 1 72 ? 2.048 -15.068 -5.276 1.00 0.00 48 ASN A O 18
ATOM 33566 N N . THR A 1 73 ? 3.902 -14.570 -4.084 1.00 0.00 49 THR A N 18
ATOM 33567 C CA . THR A 1 73 ? 4.681 -14.055 -5.235 1.00 0.00 49 THR A CA 18
ATOM 33568 C C . THR A 1 73 ? 5.319 -15.204 -6.033 1.00 0.00 49 THR A C 18
ATOM 33569 O O . THR A 1 73 ? 5.619 -15.050 -7.224 1.00 0.00 49 THR A O 18
ATOM 33580 N N . GLY A 1 74 ? 5.527 -16.352 -5.358 1.00 0.00 50 GLY A N 18
ATOM 33581 C CA . GLY A 1 74 ? 6.171 -17.519 -5.968 1.00 0.00 50 GLY A CA 18
ATOM 33582 C C . GLY A 1 74 ? 7.677 -17.347 -6.120 1.00 0.00 50 GLY A C 18
ATOM 33583 O O . GLY A 1 74 ? 8.266 -17.832 -7.091 1.00 0.00 50 GLY A O 18
ATOM 33587 N N . VAL A 1 75 ? 8.300 -16.643 -5.158 1.00 0.00 51 VAL A N 18
ATOM 33588 C CA . VAL A 1 75 ? 9.749 -16.368 -5.174 1.00 0.00 51 VAL A CA 18
ATOM 33589 C C . VAL A 1 75 ? 10.527 -17.538 -4.548 1.00 0.00 51 VAL A C 18
ATOM 33590 O O . VAL A 1 75 ? 9.967 -18.309 -3.757 1.00 0.00 51 VAL A O 18
ATOM 33603 N N . GLU A 1 76 ? 11.805 -17.687 -4.935 1.00 0.00 52 GLU A N 18
ATOM 33604 C CA . GLU A 1 76 ? 12.729 -18.612 -4.278 1.00 0.00 52 GLU A CA 18
ATOM 33605 C C . GLU A 1 76 ? 13.033 -18.120 -2.854 1.00 0.00 52 GLU A C 18
ATOM 33606 O O . GLU A 1 76 ? 13.350 -16.944 -2.644 1.00 0.00 52 GLU A O 18
ATOM 33618 N N . ILE A 1 77 ? 12.911 -19.032 -1.894 1.00 0.00 53 ILE A N 18
ATOM 33619 C CA . ILE A 1 77 ? 13.168 -18.759 -0.473 1.00 0.00 53 ILE A CA 18
ATOM 33620 C C . ILE A 1 77 ? 14.701 -18.647 -0.238 1.00 0.00 53 ILE A C 18
ATOM 33621 O O . ILE A 1 77 ? 15.161 -17.868 0.600 1.00 0.00 53 ILE A O 18
ATOM 33637 N N . ASN A 1 78 ? 15.477 -19.391 -1.045 1.00 0.00 54 ASN A N 18
ATOM 33638 C CA . ASN A 1 78 ? 16.945 -19.457 -0.927 1.00 0.00 54 ASN A CA 18
ATOM 33639 C C . ASN A 1 78 ? 17.617 -18.158 -1.437 1.00 0.00 54 ASN A C 18
ATOM 33640 O O . ASN A 1 78 ? 18.662 -17.757 -0.909 1.00 0.00 54 ASN A O 18
ATOM 33651 N N . LYS A 1 79 ? 17.008 -17.491 -2.458 1.00 0.00 55 LYS A N 18
ATOM 33652 C CA . LYS A 1 79 ? 17.541 -16.203 -2.987 1.00 0.00 55 LYS A CA 18
ATOM 33653 C C . LYS A 1 79 ? 17.295 -15.041 -2.000 1.00 0.00 55 LYS A C 18
ATOM 33654 O O . LYS A 1 79 ? 17.889 -13.971 -2.158 1.00 0.00 55 LYS A O 18
ATOM 33673 N N . LEU A 1 80 ? 16.397 -15.254 -1.005 1.00 0.00 56 LEU A N 18
ATOM 33674 C CA . LEU A 1 80 ? 16.122 -14.246 0.042 1.00 0.00 56 LEU A CA 18
ATOM 33675 C C . LEU A 1 80 ? 17.316 -14.112 0.993 1.00 0.00 56 LEU A C 18
ATOM 33676 O O . LEU A 1 80 ? 17.432 -13.114 1.689 1.00 0.00 56 LEU A O 18
ATOM 33692 N N . PHE A 1 81 ? 18.179 -15.142 1.038 1.00 0.00 57 PHE A N 18
ATOM 33693 C CA . PHE A 1 81 ? 19.454 -15.079 1.775 1.00 0.00 57 PHE A CA 18
ATOM 33694 C C . PHE A 1 81 ? 20.429 -14.115 1.101 1.00 0.00 57 PHE A C 18
ATOM 33695 O O . PHE A 1 81 ? 20.365 -13.900 -0.116 1.00 0.00 57 PHE A O 18
ATOM 33712 N N . ASN A 1 82 ? 21.336 -13.562 1.923 1.00 0.00 58 ASN A N 18
ATOM 33713 C CA . ASN A 1 82 ? 22.481 -12.777 1.462 1.00 0.00 58 ASN A CA 18
ATOM 33714 C C . ASN A 1 82 ? 23.316 -13.592 0.450 1.00 0.00 58 ASN A C 18
ATOM 33715 O O . ASN A 1 82 ? 24.131 -14.444 0.827 1.00 0.00 58 ASN A O 18
ATOM 33726 N N . THR A 1 83 ? 23.026 -13.372 -0.851 1.00 0.00 59 THR A N 18
ATOM 33727 C CA . THR A 1 83 ? 23.690 -14.066 -1.957 1.00 0.00 59 THR A CA 18
ATOM 33728 C C . THR A 1 83 ? 25.198 -13.735 -1.947 1.00 0.00 59 THR A C 18
ATOM 33729 O O . THR A 1 83 ? 25.597 -12.596 -2.229 1.00 0.00 59 THR A O 18
ATOM 33740 N N . HIS A 1 84 ? 26.008 -14.753 -1.589 1.00 0.00 60 HIS A N 18
ATOM 33741 C CA . HIS A 1 84 ? 27.435 -14.607 -1.232 1.00 0.00 60 HIS A CA 18
ATOM 33742 C C . HIS A 1 84 ? 27.543 -13.801 0.090 1.00 0.00 60 HIS A C 18
ATOM 33743 O O . HIS A 1 84 ? 27.726 -14.392 1.154 1.00 0.00 60 HIS A O 18
ATOM 33758 N N . GLY A 1 85 ? 27.432 -12.453 -0.004 1.00 0.00 61 GLY A N 18
ATOM 33759 C CA . GLY A 1 85 ? 27.238 -11.548 1.149 1.00 0.00 61 GLY A CA 18
ATOM 33760 C C . GLY A 1 85 ? 28.202 -11.700 2.344 1.00 0.00 61 GLY A C 18
ATOM 33761 O O . GLY A 1 85 ? 27.899 -11.178 3.421 1.00 0.00 61 GLY A O 18
ATOM 33765 N N . ALA A 1 86 ? 29.340 -12.407 2.140 1.00 0.00 62 ALA A N 18
ATOM 33766 C CA . ALA A 1 86 ? 30.334 -12.773 3.184 1.00 0.00 62 ALA A CA 18
ATOM 33767 C C . ALA A 1 86 ? 29.775 -13.788 4.221 1.00 0.00 62 ALA A C 18
ATOM 33768 O O . ALA A 1 86 ? 30.274 -14.909 4.322 1.00 0.00 62 ALA A O 18
ATOM 33775 N N . LYS A 1 87 ? 28.725 -13.396 4.966 1.00 0.00 63 LYS A N 18
ATOM 33776 C CA . LYS A 1 87 ? 28.198 -14.173 6.108 1.00 0.00 63 LYS A CA 18
ATOM 33777 C C . LYS A 1 87 ? 27.634 -15.549 5.705 1.00 0.00 63 LYS A C 18
ATOM 33778 O O . LYS A 1 87 ? 27.691 -16.490 6.486 1.00 0.00 63 LYS A O 18
ATOM 33797 N N . TYR A 1 88 ? 27.095 -15.645 4.489 1.00 0.00 64 TYR A N 18
ATOM 33798 C CA . TYR A 1 88 ? 26.538 -16.903 3.926 1.00 0.00 64 TYR A CA 18
ATOM 33799 C C . TYR A 1 88 ? 27.578 -18.066 3.949 1.00 0.00 64 TYR A C 18
ATOM 33800 O O . TYR A 1 88 ? 27.204 -19.244 4.037 1.00 0.00 64 TYR A O 18
ATOM 33818 N N . ARG A 1 89 ? 28.889 -17.712 3.909 1.00 0.00 65 ARG A N 18
ATOM 33819 C CA . ARG A 1 89 ? 30.011 -18.688 4.000 1.00 0.00 65 ARG A CA 18
ATOM 33820 C C . ARG A 1 89 ? 30.747 -18.562 5.350 1.00 0.00 65 ARG A C 18
ATOM 33821 O O . ARG A 1 89 ? 31.412 -19.506 5.784 1.00 0.00 65 ARG A O 18
ATOM 33842 N N . GLU A 1 90 ? 30.623 -17.384 6.003 1.00 0.00 66 GLU A N 18
ATOM 33843 C CA . GLU A 1 90 ? 31.230 -17.116 7.332 1.00 0.00 66 GLU A CA 18
ATOM 33844 C C . GLU A 1 90 ? 30.557 -17.979 8.417 1.00 0.00 66 GLU A C 18
ATOM 33845 O O . GLU A 1 90 ? 31.197 -18.396 9.389 1.00 0.00 66 GLU A O 18
ATOM 33857 N N . LEU A 1 91 ? 29.256 -18.227 8.229 1.00 0.00 67 LEU A N 18
ATOM 33858 C CA . LEU A 1 91 ? 28.451 -19.120 9.083 1.00 0.00 67 LEU A CA 18
ATOM 33859 C C . LEU A 1 91 ? 28.359 -20.521 8.438 1.00 0.00 67 LEU A C 18
ATOM 33860 O O . LEU A 1 91 ? 27.773 -21.438 9.019 1.00 0.00 67 LEU A O 18
ATOM 33876 N N . ASP A 1 92 ? 28.922 -20.628 7.207 1.00 0.00 68 ASP A N 18
ATOM 33877 C CA . ASP A 1 92 ? 28.864 -21.808 6.309 1.00 0.00 68 ASP A CA 18
ATOM 33878 C C . ASP A 1 92 ? 27.435 -22.353 6.153 1.00 0.00 68 ASP A C 18
ATOM 33879 O O . ASP A 1 92 ? 27.231 -23.568 6.030 1.00 0.00 68 ASP A O 18
ATOM 33888 N N . LEU A 1 93 ? 26.456 -21.410 6.052 1.00 0.00 69 LEU A N 18
ATOM 33889 C CA . LEU A 1 93 ? 25.018 -21.738 6.023 1.00 0.00 69 LEU A CA 18
ATOM 33890 C C . LEU A 1 93 ? 24.679 -22.734 4.912 1.00 0.00 69 LEU A C 18
ATOM 33891 O O . LEU A 1 93 ? 23.879 -23.615 5.134 1.00 0.00 69 LEU A O 18
ATOM 33907 N N . LYS A 1 94 ? 25.323 -22.602 3.739 1.00 0.00 70 LYS A N 18
ATOM 33908 C CA . LYS A 1 94 ? 25.024 -23.434 2.546 1.00 0.00 70 LYS A CA 18
ATOM 33909 C C . LYS A 1 94 ? 25.085 -24.958 2.867 1.00 0.00 70 LYS A C 18
ATOM 33910 O O . LYS A 1 94 ? 24.247 -25.748 2.376 1.00 0.00 70 LYS A O 18
ATOM 33929 N N . ASN A 1 95 ? 26.046 -25.325 3.753 1.00 0.00 71 ASN A N 18
ATOM 33930 C CA . ASN A 1 95 ? 26.247 -26.710 4.238 1.00 0.00 71 ASN A CA 18
ATOM 33931 C C . ASN A 1 95 ? 24.980 -27.250 4.928 1.00 0.00 71 ASN A C 18
ATOM 33932 O O . ASN A 1 95 ? 24.585 -28.403 4.707 1.00 0.00 71 ASN A O 18
ATOM 33943 N N . LYS A 1 96 ? 24.350 -26.418 5.778 1.00 0.00 72 LYS A N 18
ATOM 33944 C CA . LYS A 1 96 ? 23.116 -26.808 6.478 1.00 0.00 72 LYS A CA 18
ATOM 33945 C C . LYS A 1 96 ? 21.885 -26.591 5.573 1.00 0.00 72 LYS A C 18
ATOM 33946 O O . LYS A 1 96 ? 20.967 -27.388 5.627 1.00 0.00 72 LYS A O 18
ATOM 33965 N N . LEU A 1 97 ? 21.909 -25.560 4.683 1.00 0.00 73 LEU A N 18
ATOM 33966 C CA . LEU A 1 97 ? 20.719 -25.153 3.876 1.00 0.00 73 LEU A CA 18
ATOM 33967 C C . LEU A 1 97 ? 20.310 -26.244 2.879 1.00 0.00 73 LEU A C 18
ATOM 33968 O O . LEU A 1 97 ? 19.119 -26.404 2.572 1.00 0.00 73 LEU A O 18
ATOM 33984 N N . GLN A 1 98 ? 21.308 -26.989 2.387 1.00 0.00 74 GLN A N 18
ATOM 33985 C CA . GLN A 1 98 ? 21.088 -28.108 1.449 1.00 0.00 74 GLN A CA 18
ATOM 33986 C C . GLN A 1 98 ? 20.402 -29.327 2.128 1.00 0.00 74 GLN A C 18
ATOM 33987 O O . GLN A 1 98 ? 19.893 -30.207 1.426 1.00 0.00 74 GLN A O 18
ATOM 34001 N N . THR A 1 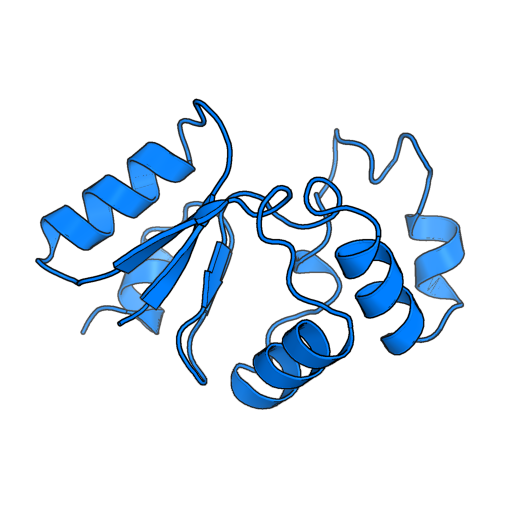99 ? 20.375 -29.373 3.485 1.00 0.00 75 THR A N 18
ATOM 34002 C CA . THR A 1 99 ? 19.892 -30.564 4.228 1.00 0.00 75 THR A CA 18
ATOM 34003 C C . THR A 1 99 ? 18.746 -30.261 5.235 1.00 0.00 75 THR A C 18
ATOM 34004 O O . THR A 1 99 ? 18.028 -31.189 5.628 1.00 0.00 75 THR A O 18
ATOM 34015 N N . LEU A 1 100 ? 18.548 -28.986 5.653 1.00 0.00 76 LEU A N 18
ATOM 34016 C CA . LEU A 1 100 ? 17.440 -28.622 6.589 1.00 0.00 76 LEU A CA 18
ATOM 34017 C C . LEU A 1 100 ? 16.081 -28.454 5.851 1.00 0.00 76 LEU A C 18
ATOM 34018 O O . LEU A 1 100 ? 15.979 -28.732 4.648 1.00 0.00 76 LEU A O 18
ATOM 34034 N N . SER A 1 101 ? 15.047 -28.010 6.594 1.00 0.00 77 SER A N 18
ATOM 34035 C CA . SER A 1 101 ? 13.706 -27.703 6.047 1.00 0.00 77 SER A CA 18
ATOM 34036 C C . SER A 1 101 ? 13.628 -26.232 5.586 1.00 0.00 77 SER A C 18
ATOM 34037 O O . SER A 1 101 ? 14.428 -25.394 6.024 1.00 0.00 77 SER A O 18
ATOM 34045 N N . ASP A 1 102 ? 12.648 -25.910 4.715 1.00 0.00 78 ASP A N 18
ATOM 34046 C CA . ASP A 1 102 ? 12.418 -24.521 4.252 1.00 0.00 78 ASP A CA 18
ATOM 34047 C C . ASP A 1 102 ? 12.073 -23.604 5.430 1.00 0.00 78 ASP A C 18
ATOM 34048 O O . ASP A 1 102 ? 12.442 -22.437 5.421 1.00 0.00 78 ASP A O 18
ATOM 34057 N N . ASP A 1 103 ? 11.383 -24.169 6.445 1.00 0.00 79 ASP A N 18
ATOM 34058 C CA . ASP A 1 103 ? 11.016 -23.458 7.686 1.00 0.00 79 ASP A CA 18
ATOM 34059 C C . ASP A 1 103 ? 12.248 -22.992 8.466 1.00 0.00 79 ASP A C 18
ATOM 34060 O O . ASP A 1 103 ? 12.222 -21.929 9.074 1.00 0.00 79 ASP A O 18
ATOM 34069 N N . GLU A 1 104 ? 13.325 -23.785 8.419 1.00 0.00 80 GLU A N 18
ATOM 34070 C CA . GLU A 1 104 ? 14.586 -23.470 9.113 1.00 0.00 80 GLU A CA 18
ATOM 34071 C C . GLU A 1 104 ? 15.372 -22.373 8.372 1.00 0.00 80 GLU A C 18
ATOM 34072 O O . GLU A 1 104 ? 16.062 -21.558 9.004 1.00 0.00 80 GLU A O 18
ATOM 34084 N N . LYS A 1 105 ? 15.243 -22.345 7.032 1.00 0.00 81 LYS A N 18
ATOM 34085 C CA . LYS A 1 105 ? 15.759 -21.234 6.206 1.00 0.00 81 LYS A CA 18
ATOM 34086 C C . LYS A 1 105 ? 15.000 -19.931 6.538 1.00 0.00 81 LYS A C 18
ATOM 34087 O O . LYS A 1 105 ? 15.613 -18.875 6.754 1.00 0.00 81 LYS A O 18
ATOM 34106 N N . LEU A 1 106 ? 13.662 -20.053 6.602 1.00 0.00 82 LEU A N 18
ATOM 34107 C CA . LEU A 1 106 ? 12.747 -18.970 7.015 1.00 0.00 82 LEU A CA 18
ATOM 34108 C C . LEU A 1 106 ? 13.120 -18.434 8.411 1.00 0.00 82 LEU A C 18
ATOM 34109 O O . LEU A 1 106 ? 13.095 -17.227 8.631 1.00 0.00 82 LEU A O 18
ATOM 34125 N N . GLU A 1 107 ? 13.489 -19.355 9.329 1.00 0.00 83 GLU A N 18
ATOM 34126 C CA . GLU A 1 107 ? 13.913 -19.013 10.703 1.00 0.00 83 GLU A CA 18
ATOM 34127 C C . GLU A 1 107 ? 15.179 -18.143 10.692 1.00 0.00 83 GLU A C 18
ATOM 34128 O O . GLU A 1 107 ? 15.197 -17.106 11.331 1.00 0.00 83 GLU A O 18
ATOM 34140 N N . LEU A 1 108 ? 16.216 -18.566 9.945 1.00 0.00 84 LEU A N 18
ATOM 34141 C CA . LEU A 1 108 ? 17.497 -17.817 9.838 1.00 0.00 84 LEU A CA 18
ATOM 34142 C C . LEU A 1 108 ? 17.269 -16.377 9.316 1.00 0.00 84 LEU A C 18
ATOM 34143 O O . LEU A 1 108 ? 17.825 -15.404 9.857 1.00 0.00 84 LEU A O 18
ATOM 34159 N N . LEU A 1 109 ? 16.403 -16.265 8.293 1.00 0.00 85 LEU A N 18
ATOM 34160 C CA . LEU A 1 109 ? 15.991 -14.970 7.714 1.00 0.00 85 LEU A CA 18
ATOM 34161 C C . LEU A 1 109 ? 15.240 -14.098 8.750 1.00 0.00 85 LEU A C 18
ATOM 34162 O O . LEU A 1 109 ? 15.472 -12.892 8.854 1.00 0.00 85 LEU A O 18
ATOM 34178 N N . SER A 1 110 ? 14.339 -14.734 9.515 1.00 0.00 86 SER A N 18
ATOM 34179 C CA . SER A 1 110 ? 13.487 -14.051 10.510 1.00 0.00 86 SER A CA 18
ATOM 34180 C C . SER A 1 110 ? 14.264 -13.728 11.795 1.00 0.00 86 SER A C 18
ATOM 34181 O O . SER A 1 110 ? 13.828 -12.895 12.597 1.00 0.00 86 SER A O 18
ATOM 34189 N N . SER A 1 111 ? 15.400 -14.419 11.990 1.00 0.00 87 SER A N 18
ATOM 34190 C CA . SER A 1 111 ? 16.297 -14.204 13.130 1.00 0.00 87 SER A CA 18
ATOM 34191 C C . SER A 1 111 ? 17.247 -13.034 12.848 1.00 0.00 87 SER A C 18
ATOM 34192 O O . SER A 1 111 ? 17.643 -12.315 13.777 1.00 0.00 87 SER A O 18
ATOM 34200 N N . ASP A 1 112 ? 17.609 -12.836 11.561 1.00 0.00 88 ASP A N 18
ATOM 34201 C CA . ASP A 1 112 ? 18.508 -11.736 11.168 1.00 0.00 88 ASP A CA 18
ATOM 34202 C C . ASP A 1 112 ? 18.110 -11.137 9.810 1.00 0.00 88 ASP A C 18
ATOM 34203 O O . ASP A 1 112 ? 18.120 -11.837 8.791 1.00 0.00 88 ASP A O 18
ATOM 34212 N N . GLY A 1 113 ? 17.788 -9.829 9.812 1.00 0.00 89 GLY A N 18
ATOM 34213 C CA . GLY A 1 113 ? 17.466 -9.092 8.588 1.00 0.00 89 GLY A CA 18
ATOM 34214 C C . GLY A 1 113 ? 18.679 -8.844 7.698 1.00 0.00 89 GLY A C 18
ATOM 34215 O O . GLY A 1 113 ? 18.531 -8.599 6.503 1.00 0.00 89 GLY A O 18
ATOM 34219 N N . MET A 1 114 ? 19.883 -8.899 8.285 1.00 0.00 90 MET A N 18
ATOM 34220 C CA . MET A 1 114 ? 21.139 -8.786 7.523 1.00 0.00 90 MET A CA 18
ATOM 34221 C C . MET A 1 114 ? 21.458 -10.123 6.812 1.00 0.00 90 MET A C 18
ATOM 34222 O O . MET A 1 114 ? 22.216 -10.153 5.839 1.00 0.00 90 MET A O 18
ATOM 34236 N N . LEU A 1 115 ? 20.903 -11.240 7.347 1.00 0.00 91 LEU A N 18
ATOM 34237 C CA . LEU A 1 115 ? 20.934 -12.563 6.679 1.00 0.00 91 LEU A CA 18
ATOM 34238 C C . LEU A 1 115 ? 19.994 -12.591 5.470 1.00 0.00 91 LEU A C 18
ATOM 34239 O O . LEU A 1 115 ? 20.163 -13.425 4.573 1.00 0.00 91 LEU A O 18
ATOM 34255 N N . VAL A 1 116 ? 18.995 -11.700 5.478 1.00 0.00 92 VAL A N 18
ATOM 34256 C CA . VAL A 1 116 ? 18.142 -11.452 4.306 1.00 0.00 92 VAL A CA 18
ATOM 34257 C C . VAL A 1 116 ? 18.858 -10.454 3.370 1.00 0.00 92 VAL A C 18
ATOM 34258 O O . VAL A 1 116 ? 19.755 -9.708 3.805 1.00 0.00 92 VAL A O 18
ATOM 34271 N N . LYS A 1 117 ? 18.478 -10.475 2.085 1.00 0.00 93 LYS A N 18
ATOM 34272 C CA . LYS A 1 117 ? 18.897 -9.466 1.115 1.00 0.00 93 LYS A CA 18
ATOM 34273 C C . LYS A 1 117 ? 18.393 -8.091 1.574 1.00 0.00 93 LYS A C 18
ATOM 34274 O O . LYS A 1 117 ? 17.175 -7.898 1.717 1.00 0.00 93 LYS A O 18
ATOM 34293 N N . ARG A 1 118 ? 19.340 -7.174 1.844 1.00 0.00 94 ARG A N 18
ATOM 34294 C CA . ARG A 1 118 ? 19.026 -5.780 2.176 1.00 0.00 94 ARG A CA 18
ATOM 34295 C C . ARG A 1 118 ? 18.177 -5.151 1.043 1.00 0.00 94 ARG A C 18
ATOM 34296 O O . ARG A 1 118 ? 17.070 -4.734 1.328 1.00 0.00 94 ARG A O 18
ATOM 34317 N N . PRO A 1 119 ? 18.620 -5.153 -0.275 1.00 0.00 95 PRO A N 18
ATOM 34318 C CA . PRO A 1 119 ? 17.745 -4.713 -1.372 1.00 0.00 95 PRO A CA 18
ATOM 34319 C C . PRO A 1 119 ? 16.712 -5.809 -1.743 1.00 0.00 95 PRO A C 18
ATOM 34320 O O . PRO A 1 119 ? 17.048 -6.839 -2.342 1.00 0.00 95 PRO A O 18
ATOM 34331 N N . LEU A 1 120 ? 15.475 -5.590 -1.305 1.00 0.00 96 LEU A N 18
ATOM 34332 C CA . LEU A 1 120 ? 14.311 -6.416 -1.657 1.00 0.00 96 LEU A CA 18
ATOM 34333 C C . LEU A 1 120 ? 13.114 -5.470 -1.823 1.00 0.00 96 LEU A C 18
ATOM 34334 O O . LEU A 1 120 ? 13.015 -4.461 -1.135 1.00 0.00 96 LEU A O 18
ATOM 34350 N N . ALA A 1 121 ? 12.227 -5.792 -2.757 1.00 0.00 97 ALA A N 18
ATOM 34351 C CA . ALA A 1 121 ? 10.960 -5.081 -2.947 1.00 0.00 97 ALA A CA 18
ATOM 34352 C C . ALA A 1 121 ? 9.875 -6.129 -3.163 1.00 0.00 97 ALA A C 18
ATOM 34353 O O . ALA A 1 121 ? 9.946 -6.878 -4.127 1.00 0.00 97 ALA A O 18
ATOM 34360 N N . VAL A 1 122 ? 8.915 -6.223 -2.240 1.00 0.00 98 VAL A N 18
ATOM 34361 C CA . VAL A 1 122 ? 7.819 -7.206 -2.315 1.00 0.00 98 VAL A CA 18
ATOM 34362 C C . VAL A 1 122 ? 6.471 -6.494 -2.177 1.00 0.00 98 VAL A C 18
ATOM 34363 O O . VAL A 1 122 ? 6.381 -5.415 -1.595 1.00 0.00 98 VAL A O 18
ATOM 34376 N N . MET A 1 123 ? 5.434 -7.102 -2.741 1.00 0.00 99 MET A N 18
ATOM 34377 C CA . MET A 1 123 ? 4.047 -6.645 -2.612 1.00 0.00 99 MET A CA 18
ATOM 34378 C C . MET A 1 123 ? 3.202 -7.888 -2.234 1.00 0.00 99 MET A C 18
ATOM 34379 O O . MET A 1 123 ? 3.694 -8.758 -1.500 1.00 0.00 99 MET A O 18
ATOM 34393 N N . GLY A 1 124 ? 1.939 -7.974 -2.706 1.00 0.00 100 GLY A N 18
ATOM 34394 C CA . GLY A 1 124 ? 1.120 -9.167 -2.507 1.00 0.00 100 GLY A CA 18
ATOM 34395 C C . GLY A 1 124 ? 1.606 -10.346 -3.344 1.00 0.00 100 GLY A C 18
ATOM 34396 O O . GLY A 1 124 ? 2.145 -11.314 -2.811 1.00 0.00 100 GLY A O 18
ATOM 34400 N N . ASP A 1 125 ? 1.439 -10.240 -4.672 1.00 0.00 101 ASP A N 18
ATOM 34401 C CA . ASP A 1 125 ? 1.741 -11.329 -5.630 1.00 0.00 101 ASP A CA 18
ATOM 34402 C C . ASP A 1 125 ? 2.951 -10.991 -6.540 1.00 0.00 101 ASP A C 18
ATOM 34403 O O . ASP A 1 125 ? 3.261 -11.753 -7.465 1.00 0.00 101 ASP A O 18
ATOM 34412 N N . LYS A 1 126 ? 3.647 -9.865 -6.264 1.00 0.00 102 LYS A N 18
ATOM 34413 C CA . LYS A 1 126 ? 4.818 -9.397 -7.069 1.00 0.00 102 LYS A CA 18
ATOM 34414 C C . LYS A 1 126 ? 6.052 -9.168 -6.166 1.00 0.00 102 LYS A C 18
ATOM 34415 O O . LYS A 1 126 ? 5.892 -8.832 -4.992 1.00 0.00 102 LYS A O 18
ATOM 34434 N N . ILE A 1 127 ? 7.280 -9.329 -6.731 1.00 0.00 103 ILE A N 18
ATOM 34435 C CA . ILE A 1 127 ? 8.548 -9.208 -5.958 1.00 0.00 103 ILE A CA 18
ATOM 34436 C C . ILE A 1 127 ? 9.779 -9.045 -6.902 1.00 0.00 103 ILE A C 18
ATOM 34437 O O . ILE A 1 127 ? 9.737 -9.467 -8.065 1.00 0.00 103 ILE A O 18
ATOM 34453 N N . THR A 1 128 ? 10.855 -8.413 -6.378 1.00 0.00 104 THR A N 18
ATOM 34454 C CA . THR A 1 128 ? 12.174 -8.277 -7.039 1.00 0.00 104 THR A CA 18
ATOM 34455 C C . THR A 1 128 ? 13.286 -8.341 -5.964 1.00 0.00 104 THR A C 18
ATOM 34456 O O . THR A 1 128 ? 13.169 -7.690 -4.917 1.00 0.00 104 THR A O 18
ATOM 34467 N N . LEU A 1 129 ? 14.353 -9.137 -6.216 1.00 0.00 105 LEU A N 18
ATOM 34468 C CA . LEU A 1 129 ? 15.503 -9.284 -5.277 1.00 0.00 105 LEU A CA 18
ATOM 34469 C C . LEU A 1 129 ? 16.776 -8.664 -5.865 1.00 0.00 105 LEU A C 18
ATOM 34470 O O . LEU A 1 129 ? 17.192 -9.022 -6.968 1.00 0.00 105 LEU A O 18
ATOM 34486 N N . GLY A 1 130 ? 17.412 -7.780 -5.078 1.00 0.00 106 GLY A N 18
ATOM 34487 C CA . GLY A 1 130 ? 18.607 -7.046 -5.502 1.00 0.00 106 GLY A CA 18
ATOM 34488 C C . GLY A 1 130 ? 18.315 -5.993 -6.565 1.00 0.00 106 GLY A C 18
ATOM 34489 O O . GLY A 1 130 ? 17.146 -5.719 -6.872 1.00 0.00 106 GLY A O 18
ATOM 34493 N N . PHE A 1 131 ? 19.384 -5.387 -7.129 1.00 0.00 107 PHE A N 18
ATOM 34494 C CA . PHE A 1 131 ? 19.244 -4.443 -8.248 1.00 0.00 107 PHE A CA 18
ATOM 34495 C C . PHE A 1 131 ? 18.984 -5.231 -9.537 1.00 0.00 107 PHE A C 18
ATOM 34496 O O . PHE A 1 131 ? 19.917 -5.746 -10.169 1.00 0.00 107 PHE A O 18
ATOM 34513 N N . LYS A 1 132 ? 17.708 -5.382 -9.868 1.00 0.00 108 LYS A N 18
ATOM 34514 C CA . LYS A 1 132 ? 17.263 -6.029 -11.099 1.00 0.00 108 LYS A CA 18
ATOM 34515 C C . LYS A 1 132 ? 16.405 -5.032 -11.868 1.00 0.00 108 LYS A C 18
ATOM 34516 O O . LYS A 1 132 ? 15.190 -5.044 -11.724 1.00 0.00 108 LYS A O 18
ATOM 34535 N N . GLU A 1 133 ? 17.048 -4.129 -12.634 1.00 0.00 109 GLU A N 18
ATOM 34536 C CA . GLU A 1 133 ? 16.342 -3.084 -13.410 1.00 0.00 109 GLU A CA 18
ATOM 34537 C C . GLU A 1 133 ? 15.387 -3.720 -14.439 1.00 0.00 109 GLU A C 18
ATOM 34538 O O . GLU A 1 133 ? 14.268 -3.224 -14.665 1.00 0.00 109 GLU A O 18
ATOM 34550 N N . ASP A 1 134 ? 15.837 -4.846 -15.027 1.00 0.00 110 ASP A N 18
ATOM 34551 C CA . ASP A 1 134 ? 15.039 -5.612 -15.995 1.00 0.00 110 ASP A CA 18
ATOM 34552 C C . ASP A 1 134 ? 13.804 -6.222 -15.299 1.00 0.00 110 ASP A C 18
ATOM 34553 O O . ASP A 1 134 ? 12.698 -6.109 -15.817 1.00 0.00 110 ASP A O 18
ATOM 34562 N N . GLN A 1 135 ? 13.992 -6.840 -14.108 1.00 0.00 111 GLN A N 18
ATOM 34563 C CA . GLN A 1 135 ? 12.865 -7.358 -13.307 1.00 0.00 111 GLN A CA 18
ATOM 34564 C C . GLN A 1 135 ? 12.014 -6.227 -12.699 1.00 0.00 111 GLN A C 18
ATOM 34565 O O . GLN A 1 135 ? 10.861 -6.457 -12.394 1.00 0.00 111 GLN A O 18
ATOM 34579 N N . TYR A 1 136 ? 12.571 -5.009 -12.527 1.00 0.00 112 TYR A N 18
ATOM 34580 C CA . TYR A 1 136 ? 11.790 -3.857 -12.016 1.00 0.00 112 TYR A CA 18
ATOM 34581 C C . TYR A 1 136 ? 10.744 -3.457 -13.068 1.00 0.00 112 TYR A C 18
ATOM 34582 O O . TYR A 1 136 ? 9.565 -3.259 -12.748 1.00 0.00 112 TYR A O 18
ATOM 34600 N N . LYS A 1 137 ? 11.183 -3.381 -14.341 1.00 0.00 113 LYS A N 18
ATOM 34601 C CA . LYS A 1 137 ? 10.287 -3.049 -15.463 1.00 0.00 113 LYS A CA 18
ATOM 34602 C C . LYS A 1 137 ? 9.407 -4.257 -15.862 1.00 0.00 113 LYS A C 18
ATOM 34603 O O . LYS A 1 137 ? 8.332 -4.079 -16.429 1.00 0.00 113 LYS A O 18
ATOM 34622 N N . GLU A 1 138 ? 9.884 -5.484 -15.580 1.00 0.00 114 GLU A N 18
ATOM 34623 C CA . GLU A 1 138 ? 9.178 -6.728 -15.970 1.00 0.00 114 GLU A CA 18
ATOM 34624 C C . GLU A 1 138 ? 8.089 -7.091 -14.941 1.00 0.00 114 GLU A C 18
ATOM 34625 O O . GLU A 1 138 ? 7.058 -7.678 -15.294 1.00 0.00 114 GLU A O 18
ATOM 34637 N N . THR A 1 139 ? 8.335 -6.739 -13.666 1.00 0.00 115 THR A N 18
ATOM 34638 C CA . THR A 1 139 ? 7.426 -7.058 -12.546 1.00 0.00 115 THR A CA 18
ATOM 34639 C C . THR A 1 139 ? 6.505 -5.865 -12.239 1.00 0.00 115 THR A C 18
ATOM 34640 O O . THR A 1 139 ? 5.287 -5.979 -12.371 1.00 0.00 115 THR A O 18
ATOM 34651 N N . TRP A 1 140 ? 7.101 -4.710 -11.869 1.00 0.00 116 TRP A N 18
ATOM 34652 C CA . TRP A 1 140 ? 6.341 -3.544 -11.349 1.00 0.00 116 TRP A CA 18
ATOM 34653 C C . TRP A 1 140 ? 5.707 -2.728 -12.489 1.00 0.00 116 TRP A C 18
ATOM 34654 O O . TRP A 1 140 ? 4.707 -2.043 -12.279 1.00 0.00 116 TRP A O 18
ATOM 34675 N N . LEU A 1 141 ? 6.314 -2.798 -13.689 1.00 0.00 117 LEU A N 18
ATOM 34676 C CA . LEU A 1 141 ? 5.954 -1.930 -14.837 1.00 0.00 117 LEU A CA 18
ATOM 34677 C C . LEU A 1 141 ? 5.505 -2.777 -16.039 1.00 0.00 117 LEU A C 18
ATOM 34678 O O . LEU A 1 141 ? 5.185 -3.961 -15.868 1.00 0.00 117 LEU A O 18
ATOM 34694 N N . ALA A 1 142 ? 5.484 -2.140 -17.244 1.00 0.00 118 ALA A N 18
ATOM 34695 C CA . ALA A 1 142 ? 5.056 -2.756 -18.512 1.00 0.00 118 ALA A CA 18
ATOM 34696 C C . ALA A 1 142 ? 3.535 -3.062 -18.472 1.00 0.00 118 ALA A C 18
ATOM 34697 O O . ALA A 1 142 ? 2.734 -2.120 -18.664 1.00 0.00 118 ALA A O 18
ATOM 34705 N N . MET A 1 25 ? 1.827 -0.363 0.813 1.00 0.00 1 MET A N 19
ATOM 34706 C CA . MET A 1 25 ? 2.248 -0.381 -0.610 1.00 0.00 1 MET A CA 19
ATOM 34707 C C . MET A 1 25 ? 3.402 -1.384 -0.823 1.00 0.00 1 MET A C 19
ATOM 34708 O O . MET A 1 25 ? 3.661 -2.222 0.049 1.00 0.00 1 MET A O 19
ATOM 34722 N N . ILE A 1 26 ? 4.060 -1.316 -2.006 1.00 0.00 2 ILE A N 19
ATOM 34723 C CA . ILE A 1 26 ? 5.179 -2.214 -2.381 1.00 0.00 2 ILE A CA 19
ATOM 34724 C C . ILE A 1 26 ? 6.315 -2.149 -1.346 1.00 0.00 2 ILE A C 19
ATOM 34725 O O . ILE A 1 26 ? 7.066 -1.183 -1.316 1.00 0.00 2 ILE A O 19
ATOM 34741 N N . LYS A 1 27 ? 6.402 -3.189 -0.505 1.00 0.00 3 LYS A N 19
ATOM 34742 C CA . LYS A 1 27 ? 7.359 -3.273 0.617 1.00 0.00 3 LYS A CA 19
ATOM 34743 C C . LYS A 1 27 ? 8.813 -3.297 0.115 1.00 0.00 3 LYS A C 19
ATOM 34744 O O . LYS A 1 27 ? 9.383 -4.363 -0.141 1.00 0.00 3 LYS A O 19
ATOM 34763 N N . PHE A 1 28 ? 9.373 -2.096 -0.053 1.00 0.00 4 PHE A N 19
ATOM 34764 C CA . PHE A 1 28 ? 10.740 -1.903 -0.535 1.00 0.00 4 PHE A CA 19
ATOM 34765 C C . PHE A 1 28 ? 11.705 -2.005 0.655 1.00 0.00 4 PHE A C 19
ATOM 34766 O O . PHE A 1 28 ? 11.932 -1.027 1.385 1.00 0.00 4 PHE A O 19
ATOM 34783 N N . TYR A 1 29 ? 12.228 -3.213 0.871 1.00 0.00 5 TYR A N 19
ATOM 34784 C CA . TYR A 1 29 ? 13.211 -3.460 1.919 1.00 0.00 5 TYR A CA 19
ATOM 34785 C C . TYR A 1 29 ? 14.596 -2.999 1.448 1.00 0.00 5 TYR A C 19
ATOM 34786 O O . TYR A 1 29 ? 14.979 -3.198 0.287 1.00 0.00 5 TYR A O 19
ATOM 34804 N N . GLN A 1 30 ? 15.316 -2.341 2.359 1.00 0.00 6 GLN A N 19
ATOM 34805 C CA . GLN A 1 30 ? 16.667 -1.812 2.121 1.00 0.00 6 GLN A CA 19
ATOM 34806 C C . GLN A 1 30 ? 17.420 -1.755 3.455 1.00 0.00 6 GLN A C 19
ATOM 34807 O O . GLN A 1 30 ? 16.886 -2.176 4.466 1.00 0.00 6 GLN A O 19
ATOM 34821 N N . TYR A 1 31 ? 18.668 -1.281 3.451 1.00 0.00 7 TYR A N 19
ATOM 34822 C CA . TYR A 1 31 ? 19.391 -0.948 4.695 1.00 0.00 7 TYR A CA 19
ATOM 34823 C C . TYR A 1 31 ? 20.602 -0.087 4.338 1.00 0.00 7 TYR A C 19
ATOM 34824 O O . TYR A 1 31 ? 21.519 -0.566 3.649 1.00 0.00 7 TYR A O 19
ATOM 34842 N N . LYS A 1 32 ? 20.585 1.170 4.835 1.00 0.00 8 LYS A N 19
ATOM 34843 C CA . LYS A 1 32 ? 21.517 2.249 4.442 1.00 0.00 8 LYS A CA 19
ATOM 34844 C C . LYS A 1 32 ? 21.263 2.639 2.977 1.00 0.00 8 LYS A C 19
ATOM 34845 O O . LYS A 1 32 ? 21.478 1.840 2.062 1.00 0.00 8 LYS A O 19
ATOM 34864 N N . ASN A 1 33 ? 20.766 3.868 2.786 1.00 0.00 9 ASN A N 19
ATOM 34865 C CA . ASN A 1 33 ? 20.391 4.401 1.472 1.00 0.00 9 ASN A CA 19
ATOM 34866 C C . ASN A 1 33 ? 21.658 4.734 0.664 1.00 0.00 9 ASN A C 19
ATOM 34867 O O . ASN A 1 33 ? 22.064 5.896 0.549 1.00 0.00 9 ASN A O 19
ATOM 34878 N N . CYS A 1 34 ? 22.297 3.663 0.146 1.00 0.00 10 CYS A N 19
ATOM 34879 C CA . CYS A 1 34 ? 23.612 3.716 -0.501 1.00 0.00 10 CYS A CA 19
ATOM 34880 C C . CYS A 1 34 ? 23.585 2.907 -1.809 1.00 0.00 10 CYS A C 19
ATOM 34881 O O . CYS A 1 34 ? 23.249 1.715 -1.793 1.00 0.00 10 CYS A O 19
ATOM 34889 N N . THR A 1 35 ? 23.898 3.599 -2.917 1.00 0.00 11 THR A N 19
ATOM 34890 C CA . THR A 1 35 ? 24.074 3.027 -4.267 1.00 0.00 11 THR A CA 19
ATOM 34891 C C . THR A 1 35 ? 22.846 2.202 -4.739 1.00 0.00 11 THR A C 19
ATOM 34892 O O . THR A 1 35 ? 21.960 2.760 -5.363 1.00 0.00 11 THR A O 19
ATOM 34903 N N . THR A 1 36 ? 22.782 0.898 -4.375 1.00 0.00 12 THR A N 19
ATOM 34904 C CA . THR A 1 36 ? 21.724 -0.036 -4.832 1.00 0.00 12 THR A CA 19
ATOM 34905 C C . THR A 1 36 ? 20.333 0.438 -4.371 1.00 0.00 12 THR A C 19
ATOM 34906 O O . THR A 1 36 ? 19.374 0.449 -5.152 1.00 0.00 12 THR A O 19
ATOM 34917 N N . CYS A 1 37 ? 20.269 0.853 -3.092 1.00 0.00 13 CYS A N 19
ATOM 34918 C CA . CYS A 1 37 ? 19.040 1.386 -2.471 1.00 0.00 13 CYS A CA 19
ATOM 34919 C C . CYS A 1 37 ? 18.598 2.687 -3.173 1.00 0.00 13 CYS A C 19
ATOM 34920 O O . CYS A 1 37 ? 17.411 2.887 -3.424 1.00 0.00 13 CYS A O 19
ATOM 34928 N N . LYS A 1 38 ? 19.582 3.541 -3.523 1.00 0.00 14 LYS A N 19
ATOM 34929 C CA . LYS A 1 38 ? 19.332 4.832 -4.199 1.00 0.00 14 LYS A CA 19
ATOM 34930 C C . LYS A 1 38 ? 18.899 4.637 -5.664 1.00 0.00 14 LYS A C 19
ATOM 34931 O O . LYS A 1 38 ? 18.085 5.403 -6.169 1.00 0.00 14 LYS A O 19
ATOM 34950 N N . LYS A 1 39 ? 19.451 3.611 -6.328 1.00 0.00 15 LYS A N 19
ATOM 34951 C CA . LYS A 1 39 ? 19.170 3.305 -7.747 1.00 0.00 15 LYS A CA 19
ATOM 34952 C C . LYS A 1 39 ? 17.756 2.733 -7.905 1.00 0.00 15 LYS A C 19
ATOM 34953 O O . LYS A 1 39 ? 17.013 3.105 -8.826 1.00 0.00 15 LYS A O 19
ATOM 34972 N N . ALA A 1 40 ? 17.413 1.824 -6.990 1.00 0.00 16 ALA A N 19
ATOM 34973 C CA . ALA A 1 40 ? 16.096 1.183 -6.939 1.00 0.00 16 ALA A CA 19
ATOM 34974 C C . ALA A 1 40 ? 15.011 2.220 -6.608 1.00 0.00 16 ALA A C 19
ATOM 34975 O O . ALA A 1 40 ? 13.991 2.310 -7.302 1.00 0.00 16 ALA A O 19
ATOM 34982 N N . ALA A 1 41 ? 15.291 3.039 -5.573 1.00 0.00 17 ALA A N 19
ATOM 34983 C CA . ALA A 1 41 ? 14.393 4.129 -5.129 1.00 0.00 17 ALA A CA 19
ATOM 34984 C C . ALA A 1 41 ? 14.208 5.191 -6.232 1.00 0.00 17 ALA A C 19
ATOM 34985 O O . ALA A 1 41 ? 13.125 5.741 -6.372 1.00 0.00 17 ALA A O 19
ATOM 34992 N N . LYS A 1 42 ? 15.286 5.448 -7.004 1.00 0.00 18 LYS A N 19
ATOM 34993 C CA . LYS A 1 42 ? 15.271 6.383 -8.157 1.00 0.00 18 LYS A CA 19
ATOM 34994 C C . LYS A 1 42 ? 14.300 5.888 -9.240 1.00 0.00 18 LYS A C 19
ATOM 34995 O O . LYS A 1 42 ? 13.412 6.618 -9.641 1.00 0.00 18 LYS A O 19
ATOM 35014 N N . PHE A 1 43 ? 14.477 4.632 -9.673 1.00 0.00 19 PHE A N 19
ATOM 35015 C CA . PHE A 1 43 ? 13.721 4.036 -10.795 1.00 0.00 19 PHE A CA 19
ATOM 35016 C C . PHE A 1 43 ? 12.206 3.992 -10.476 1.00 0.00 19 PHE A C 19
ATOM 35017 O O . PHE A 1 43 ? 11.357 4.403 -11.299 1.00 0.00 19 PHE A O 19
ATOM 35034 N N . LEU A 1 44 ? 11.899 3.530 -9.250 1.00 0.00 20 LEU A N 19
ATOM 35035 C CA . LEU A 1 44 ? 10.526 3.473 -8.726 1.00 0.00 20 LEU A CA 19
ATOM 35036 C C . LEU A 1 44 ? 9.919 4.897 -8.642 1.00 0.00 20 LEU A C 19
ATOM 35037 O O . LEU A 1 44 ? 8.823 5.134 -9.131 1.00 0.00 20 LEU A O 19
ATOM 35053 N N . ASP A 1 45 ? 10.686 5.854 -8.090 1.00 0.00 21 ASP A N 19
ATOM 35054 C CA . ASP A 1 45 ? 10.242 7.271 -7.937 1.00 0.00 21 ASP A CA 19
ATOM 35055 C C . ASP A 1 45 ? 10.050 7.960 -9.307 1.00 0.00 21 ASP A C 19
ATOM 35056 O O . ASP A 1 45 ? 9.164 8.806 -9.468 1.00 0.00 21 ASP A O 19
ATOM 35065 N N . GLU A 1 46 ? 10.869 7.547 -10.288 1.00 0.00 22 GLU A N 19
ATOM 35066 C CA . GLU A 1 46 ? 10.876 8.105 -11.653 1.00 0.00 22 GLU A CA 19
ATOM 35067 C C . GLU A 1 46 ? 9.546 7.798 -12.360 1.00 0.00 22 GLU A C 19
ATOM 35068 O O . GLU A 1 46 ? 8.919 8.683 -12.954 1.00 0.00 22 GLU A O 19
ATOM 35080 N N . TYR A 1 47 ? 9.120 6.531 -12.260 1.00 0.00 23 TYR A N 19
ATOM 35081 C CA . TYR A 1 47 ? 7.831 6.067 -12.815 1.00 0.00 23 TYR A CA 19
ATOM 35082 C C . TYR A 1 47 ? 6.642 6.373 -11.869 1.00 0.00 23 TYR A C 19
ATOM 35083 O O . TYR A 1 47 ? 5.485 6.115 -12.226 1.00 0.00 23 TYR A O 19
ATOM 35101 N N . GLY A 1 48 ? 6.931 6.921 -10.675 1.00 0.00 24 GLY A N 19
ATOM 35102 C CA . GLY A 1 48 ? 5.887 7.302 -9.711 1.00 0.00 24 GLY A CA 19
ATOM 35103 C C . GLY A 1 48 ? 5.256 6.103 -8.994 1.00 0.00 24 GLY A C 19
ATOM 35104 O O . GLY A 1 48 ? 4.107 6.164 -8.543 1.00 0.00 24 GLY A O 19
ATOM 35108 N N . VAL A 1 49 ? 6.024 5.011 -8.907 1.00 0.00 25 VAL A N 19
ATOM 35109 C CA . VAL A 1 49 ? 5.636 3.765 -8.229 1.00 0.00 25 VAL A CA 19
ATOM 35110 C C . VAL A 1 49 ? 5.585 3.981 -6.702 1.00 0.00 25 VAL A C 19
ATOM 35111 O O . VAL A 1 49 ? 6.559 4.471 -6.112 1.00 0.00 25 VAL A O 19
ATOM 35124 N N . SER A 1 50 ? 4.449 3.627 -6.082 1.00 0.00 26 SER A N 19
ATOM 35125 C CA . SER A 1 50 ? 4.272 3.706 -4.628 1.00 0.00 26 SER A CA 19
ATOM 35126 C C . SER A 1 50 ? 5.080 2.585 -3.944 1.00 0.00 26 SER A C 19
ATOM 35127 O O . SER A 1 50 ? 4.668 1.418 -3.947 1.00 0.00 26 SER A O 19
ATOM 35135 N N . TYR A 1 51 ? 6.249 2.949 -3.409 1.00 0.00 27 TYR A N 19
ATOM 35136 C CA . TYR A 1 51 ? 7.162 2.009 -2.738 1.00 0.00 27 TYR A CA 19
ATOM 35137 C C . TYR A 1 51 ? 7.236 2.348 -1.235 1.00 0.00 27 TYR A C 19
ATOM 35138 O O . TYR A 1 51 ? 7.008 3.498 -0.833 1.00 0.00 27 TYR A O 19
ATOM 35156 N N . GLU A 1 52 ? 7.595 1.349 -0.428 1.00 0.00 28 GLU A N 19
ATOM 35157 C CA . GLU A 1 52 ? 7.559 1.414 1.044 1.00 0.00 28 GLU A CA 19
ATOM 35158 C C . GLU A 1 52 ? 9.002 1.254 1.570 1.00 0.00 28 GLU A C 19
ATOM 35159 O O . GLU A 1 52 ? 9.433 0.123 1.796 1.00 0.00 28 GLU A O 19
ATOM 35171 N N . PRO A 1 53 ? 9.803 2.363 1.695 1.00 0.00 29 PRO A N 19
ATOM 35172 C CA . PRO A 1 53 ? 11.221 2.282 2.119 1.00 0.00 29 PRO A CA 19
ATOM 35173 C C . PRO A 1 53 ? 11.376 1.920 3.616 1.00 0.00 29 PRO A C 19
ATOM 35174 O O . PRO A 1 53 ? 11.439 2.791 4.494 1.00 0.00 29 PRO A O 19
ATOM 35185 N N . ILE A 1 54 ? 11.384 0.609 3.893 1.00 0.00 30 ILE A N 19
ATOM 35186 C CA . ILE A 1 54 ? 11.540 0.055 5.248 1.00 0.00 30 ILE A CA 19
ATOM 35187 C C . ILE A 1 54 ? 12.849 -0.750 5.317 1.00 0.00 30 ILE A C 19
ATOM 35188 O O . ILE A 1 54 ? 13.227 -1.423 4.356 1.00 0.00 30 ILE A O 19
ATOM 35204 N N . ASP A 1 55 ? 13.570 -0.621 6.436 1.00 0.00 31 ASP A N 19
ATOM 35205 C CA . ASP A 1 55 ? 14.866 -1.289 6.633 1.00 0.00 31 ASP A CA 19
ATOM 35206 C C . ASP A 1 55 ? 14.677 -2.777 6.948 1.00 0.00 31 ASP A C 19
ATOM 35207 O O . ASP A 1 55 ? 13.768 -3.143 7.678 1.00 0.00 31 ASP A O 19
ATOM 35216 N N . ILE A 1 56 ? 15.582 -3.611 6.422 1.00 0.00 32 ILE A N 19
ATOM 35217 C CA . ILE A 1 56 ? 15.421 -5.076 6.380 1.00 0.00 32 ILE A CA 19
ATOM 35218 C C . ILE A 1 56 ? 15.618 -5.720 7.768 1.00 0.00 32 ILE A C 19
ATOM 35219 O O . ILE A 1 56 ? 14.919 -6.671 8.110 1.00 0.00 32 ILE A O 19
ATOM 35235 N N . VAL A 1 57 ? 16.574 -5.193 8.563 1.00 0.00 33 VAL A N 19
ATOM 35236 C CA . VAL A 1 57 ? 16.891 -5.741 9.906 1.00 0.00 33 VAL A CA 19
ATOM 35237 C C . VAL A 1 57 ? 16.139 -4.968 11.006 1.00 0.00 33 VAL A C 19
ATOM 35238 O O . VAL A 1 57 ? 15.795 -5.531 12.054 1.00 0.00 33 VAL A O 19
ATOM 35251 N N . GLN A 1 58 ? 15.876 -3.678 10.741 1.00 0.00 34 GLN A N 19
ATOM 35252 C CA . GLN A 1 58 ? 15.098 -2.806 11.642 1.00 0.00 34 GLN A CA 19
ATOM 35253 C C . GLN A 1 58 ? 13.606 -3.211 11.606 1.00 0.00 34 GLN A C 19
ATOM 35254 O O . GLN A 1 58 ? 12.876 -3.063 12.594 1.00 0.00 34 GLN A O 19
ATOM 35268 N N . HIS A 1 59 ? 13.180 -3.739 10.446 1.00 0.00 35 HIS A N 19
ATOM 35269 C CA . HIS A 1 59 ? 11.795 -4.172 10.185 1.00 0.00 35 HIS A CA 19
ATOM 35270 C C . HIS A 1 59 ? 11.811 -5.598 9.593 1.00 0.00 35 HIS A C 19
ATOM 35271 O O . HIS A 1 59 ? 11.262 -5.834 8.512 1.00 0.00 35 HIS A O 19
ATOM 35286 N N . THR A 1 60 ? 12.454 -6.553 10.299 1.00 0.00 36 THR A N 19
ATOM 35287 C CA . THR A 1 60 ? 12.490 -7.962 9.859 1.00 0.00 36 THR A CA 19
ATOM 35288 C C . THR A 1 60 ? 11.128 -8.642 10.137 1.00 0.00 36 THR A C 19
ATOM 35289 O O . THR A 1 60 ? 10.690 -8.664 11.295 1.00 0.00 36 THR A O 19
ATOM 35300 N N . PRO A 1 61 ? 10.422 -9.167 9.084 1.00 0.00 37 PRO A N 19
ATOM 35301 C CA . PRO A 1 61 ? 9.143 -9.914 9.252 1.00 0.00 37 PRO A CA 19
ATOM 35302 C C . PRO A 1 61 ? 9.313 -11.216 10.072 1.00 0.00 37 PRO A C 19
ATOM 35303 O O . PRO A 1 61 ? 10.433 -11.730 10.204 1.00 0.00 37 PRO A O 19
ATOM 35314 N N . THR A 1 62 ? 8.197 -11.733 10.626 1.00 0.00 38 THR A N 19
ATOM 35315 C CA . THR A 1 62 ? 8.170 -13.044 11.316 1.00 0.00 38 THR A CA 19
ATOM 35316 C C . THR A 1 62 ? 8.305 -14.192 10.294 1.00 0.00 38 THR A C 19
ATOM 35317 O O . THR A 1 62 ? 8.193 -13.973 9.080 1.00 0.00 38 THR A O 19
ATOM 35328 N N . ILE A 1 63 ? 8.527 -15.417 10.805 1.00 0.00 39 ILE A N 19
ATOM 35329 C CA . ILE A 1 63 ? 8.611 -16.649 9.981 1.00 0.00 39 ILE A CA 19
ATOM 35330 C C . ILE A 1 63 ? 7.301 -16.841 9.183 1.00 0.00 39 ILE A C 19
ATOM 35331 O O . ILE A 1 63 ? 7.325 -17.270 8.026 1.00 0.00 39 ILE A O 19
ATOM 35347 N N . ASN A 1 64 ? 6.169 -16.483 9.835 1.00 0.00 40 ASN A N 19
ATOM 35348 C CA . ASN A 1 64 ? 4.824 -16.489 9.223 1.00 0.00 40 ASN A CA 19
ATOM 35349 C C . ASN A 1 64 ? 4.751 -15.510 8.037 1.00 0.00 40 ASN A C 19
ATOM 35350 O O . ASN A 1 64 ? 4.329 -15.893 6.947 1.00 0.00 40 ASN A O 19
ATOM 35361 N N . GLU A 1 65 ? 5.177 -14.254 8.263 1.00 0.00 41 GLU A N 19
ATOM 35362 C CA . GLU A 1 65 ? 5.142 -13.193 7.232 1.00 0.00 41 GLU A CA 19
ATOM 35363 C C . GLU A 1 65 ? 6.041 -13.537 6.027 1.00 0.00 41 GLU A C 19
ATOM 35364 O O . GLU A 1 65 ? 5.690 -13.227 4.884 1.00 0.00 41 GLU A O 19
ATOM 35376 N N . PHE A 1 66 ? 7.194 -14.177 6.300 1.00 0.00 42 PHE A N 19
ATOM 35377 C CA . PHE A 1 66 ? 8.110 -14.645 5.251 1.00 0.00 42 PHE A CA 19
ATOM 35378 C C . PHE A 1 66 ? 7.424 -15.715 4.382 1.00 0.00 42 PHE A C 19
ATOM 35379 O O . PHE A 1 66 ? 7.270 -15.516 3.180 1.00 0.00 42 PHE A O 19
ATOM 35396 N N . LYS A 1 67 ? 6.955 -16.820 4.998 1.00 0.00 43 LYS A N 19
ATOM 35397 C CA . LYS A 1 67 ? 6.325 -17.930 4.237 1.00 0.00 43 LYS A CA 19
ATOM 35398 C C . LYS A 1 67 ? 5.041 -17.467 3.510 1.00 0.00 43 LYS A C 19
ATOM 35399 O O . LYS A 1 67 ? 4.672 -18.038 2.480 1.00 0.00 43 LYS A O 19
ATOM 35418 N N . THR A 1 68 ? 4.409 -16.397 4.038 1.00 0.00 44 THR A N 19
ATOM 35419 C CA . THR A 1 68 ? 3.271 -15.726 3.386 1.00 0.00 44 THR A CA 19
ATOM 35420 C C . THR A 1 68 ? 3.712 -15.094 2.050 1.00 0.00 44 THR A C 19
ATOM 35421 O O . THR A 1 68 ? 3.246 -15.515 0.988 1.00 0.00 44 THR A O 19
ATOM 35432 N N . ILE A 1 69 ? 4.664 -14.126 2.104 1.00 0.00 45 ILE A N 19
ATOM 35433 C CA . ILE A 1 69 ? 5.088 -13.357 0.909 1.00 0.00 45 ILE A CA 19
ATOM 35434 C C . ILE A 1 69 ? 5.668 -14.292 -0.176 1.00 0.00 45 ILE A C 19
ATOM 35435 O O . ILE A 1 69 ? 5.471 -14.060 -1.351 1.00 0.00 45 ILE A O 19
ATOM 35451 N N . ILE A 1 70 ? 6.318 -15.379 0.263 1.00 0.00 46 ILE A N 19
ATOM 35452 C CA . ILE A 1 70 ? 6.958 -16.373 -0.625 1.00 0.00 46 ILE A CA 19
ATOM 35453 C C . ILE A 1 70 ? 5.913 -17.296 -1.284 1.00 0.00 46 ILE A C 19
ATOM 35454 O O . ILE A 1 70 ? 6.073 -17.687 -2.444 1.00 0.00 46 ILE A O 19
ATOM 35470 N N . ALA A 1 71 ? 4.833 -17.619 -0.547 1.00 0.00 47 ALA A N 19
ATOM 35471 C CA . ALA A 1 71 ? 3.708 -18.416 -1.093 1.00 0.00 47 ALA A CA 19
ATOM 35472 C C . ALA A 1 71 ? 2.919 -17.611 -2.146 1.00 0.00 47 ALA A C 19
ATOM 35473 O O . ALA A 1 71 ? 2.548 -18.137 -3.202 1.00 0.00 47 ALA A O 19
ATOM 35480 N N . ASN A 1 72 ? 2.687 -16.323 -1.844 1.00 0.00 48 ASN A N 19
ATOM 35481 C CA . ASN A 1 72 ? 1.860 -15.430 -2.673 1.00 0.00 48 ASN A CA 19
ATOM 35482 C C . ASN A 1 72 ? 2.606 -14.959 -3.948 1.00 0.00 48 ASN A C 19
ATOM 35483 O O . ASN A 1 72 ? 2.012 -14.927 -5.038 1.00 0.00 48 ASN A O 19
ATOM 35494 N N . THR A 1 73 ? 3.903 -14.607 -3.819 1.00 0.00 49 THR A N 19
ATOM 35495 C CA . THR A 1 73 ? 4.714 -14.122 -4.966 1.00 0.00 49 THR A CA 19
ATOM 35496 C C . THR A 1 73 ? 5.305 -15.289 -5.769 1.00 0.00 49 THR A C 19
ATOM 35497 O O . THR A 1 73 ? 5.438 -15.211 -7.002 1.00 0.00 49 THR A O 19
ATOM 35508 N N . GLY A 1 74 ? 5.661 -16.364 -5.053 1.00 0.00 50 GLY A N 19
ATOM 35509 C CA . GLY A 1 74 ? 6.329 -17.515 -5.653 1.00 0.00 50 GLY A CA 19
ATOM 35510 C C . GLY A 1 74 ? 7.827 -17.298 -5.836 1.00 0.00 50 GLY A C 19
ATOM 35511 O O . GLY A 1 74 ? 8.404 -17.733 -6.845 1.00 0.00 50 GLY A O 19
ATOM 35515 N N . VAL A 1 75 ? 8.471 -16.609 -4.870 1.00 0.00 51 VAL A N 19
ATOM 35516 C CA . VAL A 1 75 ? 9.922 -16.327 -4.931 1.00 0.00 51 VAL A CA 19
ATOM 35517 C C . VAL A 1 75 ? 10.722 -17.496 -4.330 1.00 0.00 51 VAL A C 19
ATOM 35518 O O . VAL A 1 75 ? 10.224 -18.223 -3.466 1.00 0.00 51 VAL A O 19
ATOM 35531 N N . GLU A 1 76 ? 11.948 -17.681 -4.826 1.00 0.00 52 GLU A N 19
ATOM 35532 C CA . GLU A 1 76 ? 12.907 -18.634 -4.269 1.00 0.00 52 GLU A CA 19
ATOM 35533 C C . GLU A 1 76 ? 13.390 -18.113 -2.896 1.00 0.00 52 GLU A C 19
ATOM 35534 O O . GLU A 1 76 ? 13.917 -17.000 -2.801 1.00 0.00 52 GLU A O 19
ATOM 35546 N N . ILE A 1 77 ? 13.181 -18.917 -1.848 1.00 0.00 53 ILE A N 19
ATOM 35547 C CA . ILE A 1 77 ? 13.571 -18.581 -0.462 1.00 0.00 53 ILE A CA 19
ATOM 35548 C C . ILE A 1 77 ? 15.127 -18.514 -0.338 1.00 0.00 53 ILE A C 19
ATOM 35549 O O . ILE A 1 77 ? 15.666 -17.774 0.490 1.00 0.00 53 ILE A O 19
ATOM 35565 N N . ASN A 1 78 ? 15.828 -19.264 -1.215 1.00 0.00 54 ASN A N 19
ATOM 35566 C CA . ASN A 1 78 ? 17.307 -19.334 -1.230 1.00 0.00 54 ASN A CA 19
ATOM 35567 C C . ASN A 1 78 ? 17.948 -17.990 -1.661 1.00 0.00 54 ASN A C 19
ATOM 35568 O O . ASN A 1 78 ? 18.931 -17.558 -1.053 1.00 0.00 54 ASN A O 19
ATOM 35579 N N . LYS A 1 79 ? 17.388 -17.331 -2.705 1.00 0.00 55 LYS A N 19
ATOM 35580 C CA . LYS A 1 79 ? 17.915 -16.027 -3.194 1.00 0.00 55 LYS A CA 19
ATOM 35581 C C . LYS A 1 79 ? 17.570 -14.867 -2.243 1.00 0.00 55 LYS A C 19
ATOM 35582 O O . LYS A 1 79 ? 17.984 -13.728 -2.491 1.00 0.00 55 LYS A O 19
ATOM 35601 N N . LEU A 1 80 ? 16.780 -15.149 -1.189 1.00 0.00 56 LEU A N 19
ATOM 35602 C CA . LEU A 1 80 ? 16.504 -14.175 -0.124 1.00 0.00 56 LEU A CA 19
ATOM 35603 C C . LEU A 1 80 ? 17.674 -14.123 0.873 1.00 0.00 56 LEU A C 19
ATOM 35604 O O . LEU A 1 80 ? 17.754 -13.206 1.668 1.00 0.00 56 LEU A O 19
ATOM 35620 N N . PHE A 1 81 ? 18.552 -15.141 0.846 1.00 0.00 57 PHE A N 19
ATOM 35621 C CA . PHE A 1 81 ? 19.814 -15.129 1.616 1.00 0.00 57 PHE A CA 19
ATOM 35622 C C . PHE A 1 81 ? 20.864 -14.251 0.907 1.00 0.00 57 PHE A C 19
ATOM 35623 O O . PHE A 1 81 ? 20.858 -14.141 -0.330 1.00 0.00 57 PHE A O 19
ATOM 35640 N N . ASN A 1 82 ? 21.761 -13.655 1.718 1.00 0.00 58 ASN A N 19
ATOM 35641 C CA . ASN A 1 82 ? 22.850 -12.783 1.244 1.00 0.00 58 ASN A CA 19
ATOM 35642 C C . ASN A 1 82 ? 23.734 -13.535 0.212 1.00 0.00 58 ASN A C 19
ATOM 35643 O O . ASN A 1 82 ? 24.393 -14.523 0.535 1.00 0.00 58 ASN A O 19
ATOM 35654 N N . THR A 1 83 ? 23.679 -13.069 -1.053 1.00 0.00 59 THR A N 19
ATOM 35655 C CA . THR A 1 83 ? 24.214 -13.808 -2.219 1.00 0.00 59 THR A CA 19
ATOM 35656 C C . THR A 1 83 ? 25.741 -13.668 -2.361 1.00 0.00 59 THR A C 19
ATOM 35657 O O . THR A 1 83 ? 26.383 -14.487 -3.033 1.00 0.00 59 THR A O 19
ATOM 35668 N N . HIS A 1 84 ? 26.309 -12.619 -1.743 1.00 0.00 60 HIS A N 19
ATOM 35669 C CA . HIS A 1 84 ? 27.761 -12.379 -1.749 1.00 0.00 60 HIS A CA 19
ATOM 35670 C C . HIS A 1 84 ? 28.468 -13.307 -0.746 1.00 0.00 60 HIS A C 19
ATOM 35671 O O . HIS A 1 84 ? 27.815 -13.968 0.078 1.00 0.00 60 HIS A O 19
ATOM 35686 N N . GLY A 1 85 ? 29.811 -13.360 -0.846 1.00 0.00 61 GLY A N 19
ATOM 35687 C CA . GLY A 1 85 ? 30.642 -14.163 0.057 1.00 0.00 61 GLY A CA 19
ATOM 35688 C C . GLY A 1 85 ? 30.744 -13.545 1.446 1.00 0.00 61 GLY A C 19
ATOM 35689 O O . GLY A 1 85 ? 31.811 -13.070 1.855 1.00 0.00 61 GLY A O 19
ATOM 35693 N N . ALA A 1 86 ? 29.617 -13.572 2.166 1.00 0.00 62 ALA A N 19
ATOM 35694 C CA . ALA A 1 86 ? 29.448 -12.922 3.472 1.00 0.00 62 ALA A CA 19
ATOM 35695 C C . ALA A 1 86 ? 29.002 -13.983 4.507 1.00 0.00 62 ALA A C 19
ATOM 35696 O O . ALA A 1 86 ? 29.565 -15.080 4.520 1.00 0.00 62 ALA A O 19
ATOM 35703 N N . LYS A 1 87 ? 27.982 -13.684 5.352 1.00 0.00 63 LYS A N 19
ATOM 35704 C CA . LYS A 1 87 ? 27.526 -14.596 6.433 1.00 0.00 63 LYS A CA 19
ATOM 35705 C C . LYS A 1 87 ? 26.959 -15.938 5.909 1.00 0.00 63 LYS A C 19
ATOM 35706 O O . LYS A 1 87 ? 26.924 -16.924 6.643 1.00 0.00 63 LYS A O 19
ATOM 35725 N N . TYR A 1 88 ? 26.547 -15.962 4.639 1.00 0.00 64 TYR A N 19
ATOM 35726 C CA . TYR A 1 88 ? 26.055 -17.183 3.945 1.00 0.00 64 TYR A CA 19
ATOM 35727 C C . TYR A 1 88 ? 27.125 -18.303 3.957 1.00 0.00 64 TYR A C 19
ATOM 35728 O O . TYR A 1 88 ? 26.797 -19.496 3.947 1.00 0.00 64 TYR A O 19
ATOM 35746 N N . ARG A 1 89 ? 28.403 -17.888 4.002 1.00 0.00 65 ARG A N 19
ATOM 35747 C CA . ARG A 1 89 ? 29.564 -18.797 3.998 1.00 0.00 65 ARG A CA 19
ATOM 35748 C C . ARG A 1 89 ? 30.430 -18.601 5.261 1.00 0.00 65 ARG A C 19
ATOM 35749 O O . ARG A 1 89 ? 31.253 -19.464 5.588 1.00 0.00 65 ARG A O 19
ATOM 35770 N N . GLU A 1 90 ? 30.236 -17.461 5.961 1.00 0.00 66 GLU A N 19
ATOM 35771 C CA . GLU A 1 90 ? 30.961 -17.148 7.218 1.00 0.00 66 GLU A CA 19
ATOM 35772 C C . GLU A 1 90 ? 30.438 -18.044 8.342 1.00 0.00 66 GLU A C 19
ATOM 35773 O O . GLU A 1 90 ? 31.208 -18.663 9.087 1.00 0.00 66 GLU A O 19
ATOM 35785 N N . LEU A 1 91 ? 29.104 -18.105 8.430 1.00 0.00 67 LEU A N 19
ATOM 35786 C CA . LEU A 1 91 ? 28.384 -19.025 9.321 1.00 0.00 67 LEU A CA 19
ATOM 35787 C C . LEU A 1 91 ? 28.381 -20.444 8.712 1.00 0.00 67 LEU A C 19
ATOM 35788 O O . LEU A 1 91 ? 28.053 -21.422 9.395 1.00 0.00 67 LEU A O 19
ATOM 35804 N N . ASP A 1 92 ? 28.737 -20.501 7.399 1.00 0.00 68 ASP A N 19
ATOM 35805 C CA . ASP A 1 92 ? 28.731 -21.713 6.566 1.00 0.00 68 ASP A CA 19
ATOM 35806 C C . ASP A 1 92 ? 27.304 -22.273 6.519 1.00 0.00 68 ASP A C 19
ATOM 35807 O O . ASP A 1 92 ? 27.050 -23.455 6.781 1.00 0.00 68 ASP A O 19
ATOM 35816 N N . LEU A 1 93 ? 26.357 -21.362 6.181 1.00 0.00 69 LEU A N 19
ATOM 35817 C CA . LEU A 1 93 ? 24.933 -21.680 6.118 1.00 0.00 69 LEU A CA 19
ATOM 35818 C C . LEU A 1 93 ? 24.658 -22.702 5.026 1.00 0.00 69 LEU A C 19
ATOM 35819 O O . LEU A 1 93 ? 23.836 -23.563 5.218 1.00 0.00 69 LEU A O 19
ATOM 35835 N N . LYS A 1 94 ? 25.360 -22.597 3.887 1.00 0.00 70 LYS A N 19
ATOM 35836 C CA . LYS A 1 94 ? 25.132 -23.479 2.721 1.00 0.00 70 LYS A CA 19
ATOM 35837 C C . LYS A 1 94 ? 25.194 -24.984 3.116 1.00 0.00 70 LYS A C 19
ATOM 35838 O O . LYS A 1 94 ? 24.401 -25.803 2.619 1.00 0.00 70 LYS A O 19
ATOM 35857 N N . ASN A 1 95 ? 26.110 -25.291 4.057 1.00 0.00 71 ASN A N 19
ATOM 35858 C CA . ASN A 1 95 ? 26.314 -26.645 4.623 1.00 0.00 71 ASN A CA 19
ATOM 35859 C C . ASN A 1 95 ? 25.009 -27.176 5.249 1.00 0.00 71 ASN A C 19
ATOM 35860 O O . ASN A 1 95 ? 24.587 -28.304 4.959 1.00 0.00 71 ASN A O 19
ATOM 35871 N N . LYS A 1 96 ? 24.369 -26.354 6.101 1.00 0.00 72 LYS A N 19
ATOM 35872 C CA . LYS A 1 96 ? 23.099 -26.733 6.742 1.00 0.00 72 LYS A CA 19
ATOM 35873 C C . LYS A 1 96 ? 21.931 -26.606 5.741 1.00 0.00 72 LYS A C 19
ATOM 35874 O O . LYS A 1 96 ? 21.053 -27.446 5.746 1.00 0.00 72 LYS A O 19
ATOM 35893 N N . LEU A 1 97 ? 21.975 -25.607 4.831 1.00 0.00 73 LEU A N 19
ATOM 35894 C CA . LEU A 1 97 ? 20.832 -25.255 3.945 1.00 0.00 73 LEU A CA 19
ATOM 35895 C C . LEU A 1 97 ? 20.528 -26.359 2.927 1.00 0.00 73 LEU A C 19
ATOM 35896 O O . LEU A 1 97 ? 19.370 -26.540 2.537 1.00 0.00 73 LEU A O 19
ATOM 35912 N N . GLN A 1 98 ? 21.573 -27.093 2.507 1.00 0.00 74 GLN A N 19
ATOM 35913 C CA . GLN A 1 98 ? 21.436 -28.188 1.525 1.00 0.00 74 GLN A CA 19
ATOM 35914 C C . GLN A 1 98 ? 20.803 -29.461 2.151 1.00 0.00 74 GLN A C 19
ATOM 35915 O O . GLN A 1 98 ? 20.436 -30.386 1.420 1.00 0.00 74 GLN A O 19
ATOM 35929 N N . THR A 1 99 ? 20.671 -29.505 3.506 1.00 0.00 75 THR A N 19
ATOM 35930 C CA . THR A 1 99 ? 20.149 -30.694 4.224 1.00 0.00 75 THR A CA 19
ATOM 35931 C C . THR A 1 99 ? 18.849 -30.394 5.012 1.00 0.00 75 THR A C 19
ATOM 35932 O O . THR A 1 99 ? 18.025 -31.302 5.191 1.00 0.00 75 THR A O 19
ATOM 35943 N N . LEU A 1 100 ? 18.644 -29.133 5.474 1.00 0.00 76 LEU A N 19
ATOM 35944 C CA . LEU A 1 100 ? 17.438 -28.769 6.273 1.00 0.00 76 LEU A CA 19
ATOM 35945 C C . LEU A 1 100 ? 16.199 -28.497 5.390 1.00 0.00 76 LEU A C 19
ATOM 35946 O O . LEU A 1 100 ? 16.250 -28.606 4.158 1.00 0.00 76 LEU A O 19
ATOM 35962 N N . SER A 1 101 ? 15.092 -28.122 6.054 1.00 0.00 77 SER A N 19
ATOM 35963 C CA . SER A 1 101 ? 13.817 -27.776 5.400 1.00 0.00 77 SER A CA 19
ATOM 35964 C C . SER A 1 101 ? 13.739 -26.263 5.149 1.00 0.00 77 SER A C 19
ATOM 35965 O O . SER A 1 101 ? 14.406 -25.480 5.839 1.00 0.00 77 SER A O 19
ATOM 35973 N N . ASP A 1 102 ? 12.882 -25.854 4.198 1.00 0.00 78 ASP A N 19
ATOM 35974 C CA . ASP A 1 102 ? 12.690 -24.431 3.847 1.00 0.00 78 ASP A CA 19
ATOM 35975 C C . ASP A 1 102 ? 12.155 -23.604 5.036 1.00 0.00 78 ASP A C 19
ATOM 35976 O O . ASP A 1 102 ? 12.295 -22.382 5.045 1.00 0.00 78 ASP A O 19
ATOM 35985 N N . ASP A 1 103 ? 11.566 -24.292 6.039 1.00 0.00 79 ASP A N 19
ATOM 35986 C CA . ASP A 1 103 ? 11.091 -23.665 7.289 1.00 0.00 79 ASP A CA 19
ATOM 35987 C C . ASP A 1 103 ? 12.261 -23.082 8.100 1.00 0.00 79 ASP A C 19
ATOM 35988 O O . ASP A 1 103 ? 12.196 -21.949 8.573 1.00 0.00 79 ASP A O 19
ATOM 35997 N N . GLU A 1 104 ? 13.327 -23.880 8.236 1.00 0.00 80 GLU A N 19
ATOM 35998 C CA . GLU A 1 104 ? 14.550 -23.493 8.961 1.00 0.00 80 GLU A CA 19
ATOM 35999 C C . GLU A 1 104 ? 15.233 -22.288 8.275 1.00 0.00 80 GLU A C 19
ATOM 36000 O O . GLU A 1 104 ? 15.804 -21.420 8.942 1.00 0.00 80 GLU A O 19
ATOM 36012 N N . LYS A 1 105 ? 15.148 -22.259 6.932 1.00 0.00 81 LYS A N 19
ATOM 36013 C CA . LYS A 1 105 ? 15.657 -21.141 6.107 1.00 0.00 81 LYS A CA 19
ATOM 36014 C C . LYS A 1 105 ? 14.928 -19.823 6.465 1.00 0.00 81 LYS A C 19
ATOM 36015 O O . LYS A 1 105 ? 15.556 -18.764 6.625 1.00 0.00 81 LYS A O 19
ATOM 36034 N N . LEU A 1 106 ? 13.592 -19.930 6.594 1.00 0.00 82 LEU A N 19
ATOM 36035 C CA . LEU A 1 106 ? 12.709 -18.819 7.009 1.00 0.00 82 LEU A CA 19
ATOM 36036 C C . LEU A 1 106 ? 13.098 -18.306 8.408 1.00 0.00 82 LEU A C 19
ATOM 36037 O O . LEU A 1 106 ? 13.125 -17.094 8.648 1.00 0.00 82 LEU A O 19
ATOM 36053 N N . GLU A 1 107 ? 13.401 -19.259 9.316 1.00 0.00 83 GLU A N 19
ATOM 36054 C CA . GLU A 1 107 ? 13.791 -18.959 10.707 1.00 0.00 83 GLU A CA 19
ATOM 36055 C C . GLU A 1 107 ? 15.113 -18.168 10.761 1.00 0.00 83 GLU A C 19
ATOM 36056 O O . GLU A 1 107 ? 15.244 -17.236 11.556 1.00 0.00 83 GLU A O 19
ATOM 36068 N N . LEU A 1 108 ? 16.075 -18.554 9.904 1.00 0.00 84 LEU A N 19
ATOM 36069 C CA . LEU A 1 108 ? 17.377 -17.865 9.785 1.00 0.00 84 LEU A CA 19
ATOM 36070 C C . LEU A 1 108 ? 17.187 -16.404 9.329 1.00 0.00 84 LEU A C 19
ATOM 36071 O O . LEU A 1 108 ? 17.779 -15.474 9.906 1.00 0.00 84 LEU A O 19
ATOM 36087 N N . LEU A 1 109 ? 16.330 -16.222 8.305 1.00 0.00 85 LEU A N 19
ATOM 36088 C CA . LEU A 1 109 ? 16.005 -14.889 7.766 1.00 0.00 85 LEU A CA 19
ATOM 36089 C C . LEU A 1 109 ? 15.276 -14.015 8.820 1.00 0.00 85 LEU A C 19
ATOM 36090 O O . LEU A 1 109 ? 15.466 -12.801 8.865 1.00 0.00 85 LEU A O 19
ATOM 36106 N N . SER A 1 110 ? 14.438 -14.656 9.656 1.00 0.00 86 SER A N 19
ATOM 36107 C CA . SER A 1 110 ? 13.673 -13.969 10.712 1.00 0.00 86 SER A CA 19
ATOM 36108 C C . SER A 1 110 ? 14.582 -13.575 11.891 1.00 0.00 86 SER A C 19
ATOM 36109 O O . SER A 1 110 ? 14.381 -12.522 12.513 1.00 0.00 86 SER A O 19
ATOM 36117 N N . SER A 1 111 ? 15.587 -14.424 12.178 1.00 0.00 87 SER A N 19
ATOM 36118 C CA . SER A 1 111 ? 16.552 -14.187 13.265 1.00 0.00 87 SER A CA 19
ATOM 36119 C C . SER A 1 111 ? 17.466 -13.002 12.928 1.00 0.00 87 SER A C 19
ATOM 36120 O O . SER A 1 111 ? 17.799 -12.201 13.815 1.00 0.00 87 SER A O 19
ATOM 36128 N N . ASP A 1 112 ? 17.870 -12.894 11.642 1.00 0.00 88 ASP A N 19
ATOM 36129 C CA . ASP A 1 112 ? 18.739 -11.803 11.165 1.00 0.00 88 ASP A CA 19
ATOM 36130 C C . ASP A 1 112 ? 18.205 -11.258 9.835 1.00 0.00 88 ASP A C 19
ATOM 36131 O O . ASP A 1 112 ? 18.218 -11.968 8.824 1.00 0.00 88 ASP A O 19
ATOM 36140 N N . GLY A 1 113 ? 17.733 -9.997 9.848 1.00 0.00 89 GLY A N 19
ATOM 36141 C CA . GLY A 1 113 ? 17.427 -9.266 8.612 1.00 0.00 89 GLY A CA 19
ATOM 36142 C C . GLY A 1 113 ? 18.667 -9.000 7.756 1.00 0.00 89 GLY A C 19
ATOM 36143 O O . GLY A 1 113 ? 18.561 -8.705 6.569 1.00 0.00 89 GLY A O 19
ATOM 36147 N N . MET A 1 114 ? 19.851 -9.101 8.383 1.00 0.00 90 MET A N 19
ATOM 36148 C CA . MET A 1 114 ? 21.148 -8.997 7.695 1.00 0.00 90 MET A CA 19
ATOM 36149 C C . MET A 1 114 ? 21.470 -10.282 6.906 1.00 0.00 90 MET A C 19
ATOM 36150 O O . MET A 1 114 ? 22.271 -10.251 5.956 1.00 0.00 90 MET A O 19
ATOM 36164 N N . LEU A 1 115 ? 20.870 -11.420 7.323 1.00 0.00 91 LEU A N 19
ATOM 36165 C CA . LEU A 1 115 ? 20.924 -12.675 6.553 1.00 0.00 91 LEU A CA 19
ATOM 36166 C C . LEU A 1 115 ? 20.067 -12.566 5.295 1.00 0.00 91 LEU A C 19
ATOM 36167 O O . LEU A 1 115 ? 20.382 -13.195 4.275 1.00 0.00 91 LEU A O 19
ATOM 36183 N N . VAL A 1 116 ? 18.990 -11.770 5.385 1.00 0.00 92 VAL A N 19
ATOM 36184 C CA . VAL A 1 116 ? 18.136 -11.473 4.234 1.00 0.00 92 VAL A CA 19
ATOM 36185 C C . VAL A 1 116 ? 18.853 -10.457 3.322 1.00 0.00 92 VAL A C 19
ATOM 36186 O O . VAL A 1 116 ? 19.696 -9.663 3.785 1.00 0.00 92 VAL A O 19
ATOM 36199 N N . LYS A 1 117 ? 18.531 -10.517 2.029 1.00 0.00 93 LYS A N 19
ATOM 36200 C CA . LYS A 1 117 ? 18.999 -9.553 1.041 1.00 0.00 93 LYS A CA 19
ATOM 36201 C C . LYS A 1 117 ? 18.436 -8.174 1.386 1.00 0.00 93 LYS A C 19
ATOM 36202 O O . LYS A 1 117 ? 17.213 -7.980 1.357 1.00 0.00 93 LYS A O 19
ATOM 36221 N N . ARG A 1 118 ? 19.339 -7.258 1.775 1.00 0.00 94 ARG A N 19
ATOM 36222 C CA . ARG A 1 118 ? 18.991 -5.870 2.076 1.00 0.00 94 ARG A CA 19
ATOM 36223 C C . ARG A 1 118 ? 18.234 -5.220 0.885 1.00 0.00 94 ARG A C 19
ATOM 36224 O O . ARG A 1 118 ? 17.148 -4.713 1.103 1.00 0.00 94 ARG A O 19
ATOM 36245 N N . PRO A 1 119 ? 18.745 -5.274 -0.408 1.00 0.00 95 PRO A N 19
ATOM 36246 C CA . PRO A 1 119 ? 17.961 -4.809 -1.562 1.00 0.00 95 PRO A CA 19
ATOM 36247 C C . PRO A 1 119 ? 16.876 -5.851 -1.948 1.00 0.00 95 PRO A C 19
ATOM 36248 O O . PRO A 1 119 ? 17.194 -6.924 -2.481 1.00 0.00 95 PRO A O 19
ATOM 36259 N N . LEU A 1 120 ? 15.620 -5.545 -1.593 1.00 0.00 96 LEU A N 19
ATOM 36260 C CA . LEU A 1 120 ? 14.440 -6.368 -1.920 1.00 0.00 96 LEU A CA 19
ATOM 36261 C C . LEU A 1 120 ? 13.218 -5.438 -2.054 1.00 0.00 96 LEU A C 19
ATOM 36262 O O . LEU A 1 120 ? 13.161 -4.381 -1.434 1.00 0.00 96 LEU A O 19
ATOM 36278 N N . ALA A 1 121 ? 12.256 -5.836 -2.886 1.00 0.00 97 ALA A N 19
ATOM 36279 C CA . ALA A 1 121 ? 10.967 -5.146 -3.033 1.00 0.00 97 ALA A CA 19
ATOM 36280 C C . ALA A 1 121 ? 9.891 -6.210 -3.261 1.00 0.00 97 ALA A C 19
ATOM 36281 O O . ALA A 1 121 ? 9.949 -6.930 -4.249 1.00 0.00 97 ALA A O 19
ATOM 36288 N N . VAL A 1 122 ? 8.947 -6.335 -2.320 1.00 0.00 98 VAL A N 19
ATOM 36289 C CA . VAL A 1 122 ? 7.887 -7.368 -2.362 1.00 0.00 98 VAL A CA 19
ATOM 36290 C C . VAL A 1 122 ? 6.500 -6.711 -2.251 1.00 0.00 98 VAL A C 19
ATOM 36291 O O . VAL A 1 122 ? 6.343 -5.664 -1.636 1.00 0.00 98 VAL A O 19
ATOM 36304 N N . MET A 1 123 ? 5.508 -7.338 -2.878 1.00 0.00 99 MET A N 19
ATOM 36305 C CA . MET A 1 123 ? 4.093 -6.950 -2.791 1.00 0.00 99 MET A CA 19
ATOM 36306 C C . MET A 1 123 ? 3.285 -8.245 -2.513 1.00 0.00 99 MET A C 19
ATOM 36307 O O . MET A 1 123 ? 3.860 -9.225 -2.009 1.00 0.00 99 MET A O 19
ATOM 36321 N N . GLY A 1 124 ? 1.963 -8.253 -2.803 1.00 0.00 100 GLY A N 19
ATOM 36322 C CA . GLY A 1 124 ? 1.152 -9.468 -2.707 1.00 0.00 100 GLY A CA 19
ATOM 36323 C C . GLY A 1 124 ? 1.671 -10.602 -3.595 1.00 0.00 100 GLY A C 19
ATOM 36324 O O . GLY A 1 124 ? 2.245 -11.566 -3.093 1.00 0.00 100 GLY A O 19
ATOM 36328 N N . ASP A 1 125 ? 1.514 -10.460 -4.921 1.00 0.00 101 ASP A N 19
ATOM 36329 C CA . ASP A 1 125 ? 1.888 -11.507 -5.904 1.00 0.00 101 ASP A CA 19
ATOM 36330 C C . ASP A 1 125 ? 3.164 -11.132 -6.702 1.00 0.00 101 ASP A C 19
ATOM 36331 O O . ASP A 1 125 ? 3.698 -11.962 -7.449 1.00 0.00 101 ASP A O 19
ATOM 36340 N N . LYS A 1 126 ? 3.642 -9.891 -6.530 1.00 0.00 102 LYS A N 19
ATOM 36341 C CA . LYS A 1 126 ? 4.802 -9.345 -7.278 1.00 0.00 102 LYS A CA 19
ATOM 36342 C C . LYS A 1 126 ? 6.042 -9.254 -6.364 1.00 0.00 102 LYS A C 19
ATOM 36343 O O . LYS A 1 126 ? 5.896 -8.965 -5.179 1.00 0.00 102 LYS A O 19
ATOM 36362 N N . ILE A 1 127 ? 7.259 -9.480 -6.921 1.00 0.00 103 ILE A N 19
ATOM 36363 C CA . ILE A 1 127 ? 8.527 -9.345 -6.149 1.00 0.00 103 ILE A CA 19
ATOM 36364 C C . ILE A 1 127 ? 9.757 -9.191 -7.086 1.00 0.00 103 ILE A C 19
ATOM 36365 O O . ILE A 1 127 ? 9.772 -9.728 -8.200 1.00 0.00 103 ILE A O 19
ATOM 36381 N N . THR A 1 128 ? 10.769 -8.440 -6.603 1.00 0.00 104 THR A N 19
ATOM 36382 C CA . THR A 1 128 ? 12.069 -8.244 -7.267 1.00 0.00 104 THR A CA 19
ATOM 36383 C C . THR A 1 128 ? 13.194 -8.243 -6.204 1.00 0.00 104 THR A C 19
ATOM 36384 O O . THR A 1 128 ? 13.059 -7.594 -5.160 1.00 0.00 104 THR A O 19
ATOM 36395 N N . LEU A 1 129 ? 14.286 -8.986 -6.468 1.00 0.00 105 LEU A N 19
ATOM 36396 C CA . LEU A 1 129 ? 15.470 -9.052 -5.568 1.00 0.00 105 LEU A CA 19
ATOM 36397 C C . LEU A 1 129 ? 16.650 -8.282 -6.176 1.00 0.00 105 LEU A C 19
ATOM 36398 O O . LEU A 1 129 ? 16.981 -8.477 -7.347 1.00 0.00 105 LEU A O 19
ATOM 36414 N N . GLY A 1 130 ? 17.304 -7.444 -5.347 1.00 0.00 106 GLY A N 19
ATOM 36415 C CA . GLY A 1 130 ? 18.436 -6.608 -5.779 1.00 0.00 106 GLY A CA 19
ATOM 36416 C C . GLY A 1 130 ? 18.028 -5.506 -6.754 1.00 0.00 106 GLY A C 19
ATOM 36417 O O . GLY A 1 130 ? 16.837 -5.351 -7.054 1.00 0.00 106 GLY A O 19
ATOM 36421 N N . PHE A 1 131 ? 19.012 -4.728 -7.254 1.00 0.00 107 PHE A N 19
ATOM 36422 C CA . PHE A 1 131 ? 18.766 -3.773 -8.347 1.00 0.00 107 PHE A CA 19
ATOM 36423 C C . PHE A 1 131 ? 18.701 -4.549 -9.670 1.00 0.00 107 PHE A C 19
ATOM 36424 O O . PHE A 1 131 ? 19.709 -4.744 -10.357 1.00 0.00 107 PHE A O 19
ATOM 36441 N N . LYS A 1 132 ? 17.517 -5.075 -9.960 1.00 0.00 108 LYS A N 19
ATOM 36442 C CA . LYS A 1 132 ? 17.218 -5.708 -11.239 1.00 0.00 108 LYS A CA 19
ATOM 36443 C C . LYS A 1 132 ? 16.239 -4.805 -11.983 1.00 0.00 108 LYS A C 19
ATOM 36444 O O . LYS A 1 132 ? 15.034 -4.906 -11.783 1.00 0.00 108 LYS A O 19
ATOM 36463 N N . GLU A 1 133 ? 16.784 -3.880 -12.795 1.00 0.00 109 GLU A N 19
ATOM 36464 C CA . GLU A 1 133 ? 15.993 -2.890 -13.551 1.00 0.00 109 GLU A CA 19
ATOM 36465 C C . GLU A 1 133 ? 15.066 -3.584 -14.565 1.00 0.00 109 GLU A C 19
ATOM 36466 O O . GLU A 1 133 ? 13.919 -3.164 -14.770 1.00 0.00 109 GLU A O 19
ATOM 36478 N N . ASP A 1 134 ? 15.590 -4.654 -15.187 1.00 0.00 110 ASP A N 19
ATOM 36479 C CA . ASP A 1 134 ? 14.820 -5.528 -16.085 1.00 0.00 110 ASP A CA 19
ATOM 36480 C C . ASP A 1 134 ? 13.606 -6.122 -15.340 1.00 0.00 110 ASP A C 19
ATOM 36481 O O . ASP A 1 134 ? 12.471 -5.995 -15.806 1.00 0.00 110 ASP A O 19
ATOM 36490 N N . GLN A 1 135 ? 13.857 -6.723 -14.157 1.00 0.00 111 GLN A N 19
ATOM 36491 C CA . GLN A 1 135 ? 12.790 -7.268 -13.303 1.00 0.00 111 GLN A CA 19
ATOM 36492 C C . GLN A 1 135 ? 11.825 -6.171 -12.806 1.00 0.00 111 GLN A C 19
ATOM 36493 O O . GLN A 1 135 ? 10.647 -6.443 -12.621 1.00 0.00 111 GLN A O 19
ATOM 36507 N N . TYR A 1 136 ? 12.323 -4.935 -12.588 1.00 0.00 112 TYR A N 19
ATOM 36508 C CA . TYR A 1 136 ? 11.482 -3.809 -12.112 1.00 0.00 112 TYR A CA 19
ATOM 36509 C C . TYR A 1 136 ? 10.429 -3.435 -13.171 1.00 0.00 112 TYR A C 19
ATOM 36510 O O . TYR A 1 136 ? 9.228 -3.343 -12.867 1.00 0.00 112 TYR A O 19
ATOM 36528 N N . LYS A 1 137 ? 10.889 -3.250 -14.421 1.00 0.00 113 LYS A N 19
ATOM 36529 C CA . LYS A 1 137 ? 10.009 -2.893 -15.543 1.00 0.00 113 LYS A CA 19
ATOM 36530 C C . LYS A 1 137 ? 9.136 -4.097 -15.978 1.00 0.00 113 LYS A C 19
ATOM 36531 O O . LYS A 1 137 ? 8.098 -3.922 -16.618 1.00 0.00 113 LYS A O 19
ATOM 36550 N N . GLU A 1 138 ? 9.590 -5.314 -15.631 1.00 0.00 114 GLU A N 19
ATOM 36551 C CA . GLU A 1 138 ? 8.891 -6.569 -15.973 1.00 0.00 114 GLU A CA 19
ATOM 36552 C C . GLU A 1 138 ? 7.752 -6.869 -14.971 1.00 0.00 114 GLU A C 19
ATOM 36553 O O . GLU A 1 138 ? 6.650 -7.270 -15.368 1.00 0.00 114 GLU A O 19
ATOM 36565 N N . THR A 1 139 ? 8.028 -6.638 -13.675 1.00 0.00 115 THR A N 19
ATOM 36566 C CA . THR A 1 139 ? 7.165 -7.089 -12.561 1.00 0.00 115 THR A CA 19
ATOM 36567 C C . THR A 1 139 ? 6.220 -5.962 -12.084 1.00 0.00 115 THR A C 19
ATOM 36568 O O . THR A 1 139 ? 5.008 -6.178 -11.947 1.00 0.00 115 THR A O 19
ATOM 36579 N N . TRP A 1 140 ? 6.778 -4.757 -11.843 1.00 0.00 116 TRP A N 19
ATOM 36580 C CA . TRP A 1 140 ? 6.000 -3.609 -11.314 1.00 0.00 116 TRP A CA 19
ATOM 36581 C C . TRP A 1 140 ? 5.323 -2.836 -12.460 1.00 0.00 116 TRP A C 19
ATOM 36582 O O . TRP A 1 140 ? 4.146 -2.469 -12.379 1.00 0.00 116 TRP A O 19
ATOM 36603 N N . LEU A 1 141 ? 6.099 -2.604 -13.529 1.00 0.00 117 LEU A N 19
ATOM 36604 C CA . LEU A 1 141 ? 5.705 -1.749 -14.673 1.00 0.00 117 LEU A CA 19
ATOM 36605 C C . LEU A 1 141 ? 5.247 -2.608 -15.867 1.00 0.00 117 LEU A C 19
ATOM 36606 O O . LEU A 1 141 ? 5.148 -3.839 -15.738 1.00 0.00 117 LEU A O 19
ATOM 36622 N N . ALA A 1 142 ? 4.984 -1.931 -17.019 1.00 0.00 118 ALA A N 19
ATOM 36623 C CA . ALA A 1 142 ? 4.467 -2.550 -18.262 1.00 0.00 118 ALA A CA 19
ATOM 36624 C C . ALA A 1 142 ? 3.012 -3.072 -18.071 1.00 0.00 118 ALA A C 19
ATOM 36625 O O . ALA A 1 142 ? 2.814 -4.148 -17.458 1.00 0.00 118 ALA A O 19
ATOM 36633 N N . MET A 1 25 ? 0.900 -0.245 -1.451 1.00 0.00 1 MET A N 20
ATOM 36634 C CA . MET A 1 25 ? 2.216 0.073 -2.063 1.00 0.00 1 MET A CA 20
ATOM 36635 C C . MET A 1 25 ? 3.209 -1.074 -1.835 1.00 0.00 1 MET A C 20
ATOM 36636 O O . MET A 1 25 ? 2.993 -1.925 -0.963 1.00 0.00 1 MET A O 20
ATOM 36650 N N . ILE A 1 26 ? 4.289 -1.085 -2.640 1.00 0.00 2 ILE A N 20
ATOM 36651 C CA . ILE A 1 26 ? 5.389 -2.058 -2.507 1.00 0.00 2 ILE A CA 20
ATOM 36652 C C . ILE A 1 26 ? 6.071 -1.915 -1.134 1.00 0.00 2 ILE A C 20
ATOM 36653 O O . ILE A 1 26 ? 6.269 -0.806 -0.662 1.00 0.00 2 ILE A O 20
ATOM 36669 N N . LYS A 1 27 ? 6.387 -3.041 -0.499 1.00 0.00 3 LYS A N 20
ATOM 36670 C CA . LYS A 1 27 ? 7.214 -3.087 0.714 1.00 0.00 3 LYS A CA 20
ATOM 36671 C C . LYS A 1 27 ? 8.691 -3.167 0.303 1.00 0.00 3 LYS A C 20
ATOM 36672 O O . LYS A 1 27 ? 9.220 -4.255 0.026 1.00 0.00 3 LYS A O 20
ATOM 36691 N N . PHE A 1 28 ? 9.321 -1.990 0.202 1.00 0.00 4 PHE A N 20
ATOM 36692 C CA . PHE A 1 28 ? 10.722 -1.864 -0.229 1.00 0.00 4 PHE A CA 20
ATOM 36693 C C . PHE A 1 28 ? 11.634 -1.945 1.002 1.00 0.00 4 PHE A C 20
ATOM 36694 O O . PHE A 1 28 ? 11.855 -0.947 1.706 1.00 0.00 4 PHE A O 20
ATOM 36711 N N . TYR A 1 29 ? 12.111 -3.156 1.285 1.00 0.00 5 TYR A N 20
ATOM 36712 C CA . TYR A 1 29 ? 13.062 -3.387 2.370 1.00 0.00 5 TYR A CA 20
ATOM 36713 C C . TYR A 1 29 ? 14.457 -2.889 1.958 1.00 0.00 5 TYR A C 20
ATOM 36714 O O . TYR A 1 29 ? 14.873 -3.048 0.798 1.00 0.00 5 TYR A O 20
ATOM 36732 N N . GLN A 1 30 ? 15.145 -2.276 2.926 1.00 0.00 6 GLN A N 20
ATOM 36733 C CA . GLN A 1 30 ? 16.490 -1.708 2.777 1.00 0.00 6 GLN A CA 20
ATOM 36734 C C . GLN A 1 30 ? 17.070 -1.435 4.168 1.00 0.00 6 GLN A C 20
ATOM 36735 O O . GLN A 1 30 ? 16.335 -1.422 5.153 1.00 0.00 6 GLN A O 20
ATOM 36749 N N . TYR A 1 31 ? 18.387 -1.229 4.238 1.00 0.00 7 TYR A N 20
ATOM 36750 C CA . TYR A 1 31 ? 19.083 -0.824 5.471 1.00 0.00 7 TYR A CA 20
ATOM 36751 C C . TYR A 1 31 ? 20.508 -0.418 5.113 1.00 0.00 7 TYR A C 20
ATOM 36752 O O . TYR A 1 31 ? 21.161 -1.134 4.344 1.00 0.00 7 TYR A O 20
ATOM 36770 N N . LYS A 1 32 ? 20.965 0.720 5.683 1.00 0.00 8 LYS A N 20
ATOM 36771 C CA . LYS A 1 32 ? 22.307 1.290 5.452 1.00 0.00 8 LYS A CA 20
ATOM 36772 C C . LYS A 1 32 ? 22.463 1.678 3.958 1.00 0.00 8 LYS A C 20
ATOM 36773 O O . LYS A 1 32 ? 22.650 0.812 3.093 1.00 0.00 8 LYS A O 20
ATOM 36792 N N . ASN A 1 33 ? 22.348 2.992 3.696 1.00 0.00 9 ASN A N 20
ATOM 36793 C CA . ASN A 1 33 ? 22.227 3.580 2.342 1.00 0.00 9 ASN A CA 20
ATOM 36794 C C . ASN A 1 33 ? 23.386 3.141 1.420 1.00 0.00 9 ASN A C 20
ATOM 36795 O O . ASN A 1 33 ? 24.558 3.293 1.778 1.00 0.00 9 ASN A O 20
ATOM 36806 N N . CYS A 1 34 ? 23.035 2.573 0.249 1.00 0.00 10 CYS A N 20
ATOM 36807 C CA . CYS A 1 34 ? 24.007 2.088 -0.753 1.00 0.00 10 CYS A CA 20
ATOM 36808 C C . CYS A 1 34 ? 23.767 2.772 -2.114 1.00 0.00 10 CYS A C 20
ATOM 36809 O O . CYS A 1 34 ? 22.775 3.490 -2.302 1.00 0.00 10 CYS A O 20
ATOM 36817 N N . THR A 1 35 ? 24.693 2.535 -3.062 1.00 0.00 11 THR A N 20
ATOM 36818 C CA . THR A 1 35 ? 24.560 2.967 -4.470 1.00 0.00 11 THR A CA 20
ATOM 36819 C C . THR A 1 35 ? 23.314 2.319 -5.126 1.00 0.00 11 THR A C 20
ATOM 36820 O O . THR A 1 35 ? 22.638 2.927 -5.972 1.00 0.00 11 THR A O 20
ATOM 36831 N N . THR A 1 36 ? 23.023 1.079 -4.683 1.00 0.00 12 THR A N 20
ATOM 36832 C CA . THR A 1 36 ? 21.819 0.319 -5.055 1.00 0.00 12 THR A CA 20
ATOM 36833 C C . THR A 1 36 ? 20.534 1.107 -4.717 1.00 0.00 12 THR A C 20
ATOM 36834 O O . THR A 1 36 ? 19.615 1.204 -5.538 1.00 0.00 12 THR A O 20
ATOM 36845 N N . CYS A 1 37 ? 20.527 1.701 -3.504 1.00 0.00 13 CYS A N 20
ATOM 36846 C CA . CYS A 1 37 ? 19.377 2.450 -2.959 1.00 0.00 13 CYS A CA 20
ATOM 36847 C C . CYS A 1 37 ? 19.043 3.682 -3.815 1.00 0.00 13 CYS A C 20
ATOM 36848 O O . CYS A 1 37 ? 17.870 3.988 -4.016 1.00 0.00 13 CYS A O 20
ATOM 36856 N N . LYS A 1 38 ? 20.093 4.367 -4.322 1.00 0.00 14 LYS A N 20
ATOM 36857 C CA . LYS A 1 38 ? 19.939 5.575 -5.159 1.00 0.00 14 LYS A CA 20
ATOM 36858 C C . LYS A 1 38 ? 19.114 5.277 -6.425 1.00 0.00 14 LYS A C 20
ATOM 36859 O O . LYS A 1 38 ? 18.045 5.863 -6.634 1.00 0.00 14 LYS A O 20
ATOM 36878 N N . LYS A 1 39 ? 19.600 4.315 -7.226 1.00 0.00 15 LYS A N 20
ATOM 36879 C CA . LYS A 1 39 ? 19.018 3.997 -8.545 1.00 0.00 15 LYS A CA 20
ATOM 36880 C C . LYS A 1 39 ? 17.659 3.275 -8.415 1.00 0.00 15 LYS A C 20
ATOM 36881 O O . LYS A 1 39 ? 16.777 3.485 -9.243 1.00 0.00 15 LYS A O 20
ATOM 36900 N N . ALA A 1 40 ? 17.508 2.435 -7.366 1.00 0.00 16 ALA A N 20
ATOM 36901 C CA . ALA A 1 40 ? 16.254 1.683 -7.106 1.00 0.00 16 ALA A CA 20
ATOM 36902 C C . ALA A 1 40 ? 15.112 2.637 -6.736 1.00 0.00 16 ALA A C 20
ATOM 36903 O O . ALA A 1 40 ? 14.034 2.601 -7.344 1.00 0.00 16 ALA A O 20
ATOM 36910 N N . ALA A 1 41 ? 15.392 3.518 -5.757 1.00 0.00 17 ALA A N 20
ATOM 36911 C CA . ALA A 1 41 ? 14.428 4.519 -5.274 1.00 0.00 17 ALA A CA 20
ATOM 36912 C C . ALA A 1 41 ? 14.060 5.511 -6.388 1.00 0.00 17 ALA A C 20
ATOM 36913 O O . ALA A 1 41 ? 12.900 5.910 -6.501 1.00 0.00 17 ALA A O 20
ATOM 36920 N N . LYS A 1 42 ? 15.062 5.883 -7.213 1.00 0.00 18 LYS A N 20
ATOM 36921 C CA . LYS A 1 42 ? 14.879 6.835 -8.327 1.00 0.00 18 LYS A CA 20
ATOM 36922 C C . LYS A 1 42 ? 14.072 6.211 -9.482 1.00 0.00 18 LYS A C 20
ATOM 36923 O O . LYS A 1 42 ? 13.310 6.911 -10.134 1.00 0.00 18 LYS A O 20
ATOM 36942 N N . PHE A 1 43 ? 14.260 4.902 -9.718 1.00 0.00 19 PHE A N 20
ATOM 36943 C CA . PHE A 1 43 ? 13.594 4.161 -10.817 1.00 0.00 19 PHE A CA 20
ATOM 36944 C C . PHE A 1 43 ? 12.086 4.019 -10.526 1.00 0.00 19 PHE A C 20
ATOM 36945 O O . PHE A 1 43 ? 11.223 4.298 -11.381 1.00 0.00 19 PHE A O 20
ATOM 36962 N N . LEU A 1 44 ? 11.802 3.617 -9.277 1.00 0.00 20 LEU A N 20
ATOM 36963 C CA . LEU A 1 44 ? 10.437 3.528 -8.741 1.00 0.00 20 LEU A CA 20
ATOM 36964 C C . LEU A 1 44 ? 9.770 4.923 -8.712 1.00 0.00 20 LEU A C 20
ATOM 36965 O O . LEU A 1 44 ? 8.612 5.062 -9.096 1.00 0.00 20 LEU A O 20
ATOM 36981 N N . ASP A 1 45 ? 10.537 5.956 -8.307 1.00 0.00 21 ASP A N 20
ATOM 36982 C CA . ASP A 1 45 ? 10.056 7.364 -8.299 1.00 0.00 21 ASP A CA 20
ATOM 36983 C C . ASP A 1 45 ? 9.811 7.878 -9.733 1.00 0.00 21 ASP A C 20
ATOM 36984 O O . ASP A 1 45 ? 8.874 8.652 -9.963 1.00 0.00 21 ASP A O 20
ATOM 36993 N N . GLU A 1 46 ? 10.646 7.422 -10.684 1.00 0.00 22 GLU A N 20
ATOM 36994 C CA . GLU A 1 46 ? 10.579 7.837 -12.103 1.00 0.00 22 GLU A CA 20
ATOM 36995 C C . GLU A 1 46 ? 9.244 7.410 -12.725 1.00 0.00 22 GLU A C 20
ATOM 36996 O O . GLU A 1 46 ? 8.555 8.212 -13.361 1.00 0.00 22 GLU A O 20
ATOM 37008 N N . TYR A 1 47 ? 8.874 6.142 -12.486 1.00 0.00 23 TYR A N 20
ATOM 37009 C CA . TYR A 1 47 ? 7.606 5.577 -12.980 1.00 0.00 23 TYR A CA 20
ATOM 37010 C C . TYR A 1 47 ? 6.418 5.887 -12.029 1.00 0.00 23 TYR A C 20
ATOM 37011 O O . TYR A 1 47 ? 5.305 5.411 -12.263 1.00 0.00 23 TYR A O 20
ATOM 37029 N N . GLY A 1 48 ? 6.672 6.677 -10.962 1.00 0.00 24 GLY A N 20
ATOM 37030 C CA . GLY A 1 48 ? 5.619 7.138 -10.036 1.00 0.00 24 GLY A CA 20
ATOM 37031 C C . GLY A 1 48 ? 5.131 6.070 -9.061 1.00 0.00 24 GLY A C 20
ATOM 37032 O O . GLY A 1 48 ? 4.133 6.268 -8.359 1.00 0.00 24 GLY A O 20
ATOM 37036 N N . VAL A 1 49 ? 5.850 4.950 -9.019 1.00 0.00 25 VAL A N 20
ATOM 37037 C CA . VAL A 1 49 ? 5.510 3.776 -8.209 1.00 0.00 25 VAL A CA 20
ATOM 37038 C C . VAL A 1 49 ? 5.811 4.025 -6.724 1.00 0.00 25 VAL A C 20
ATOM 37039 O O . VAL A 1 49 ? 6.965 4.272 -6.353 1.00 0.00 25 VAL A O 20
ATOM 37052 N N . SER A 1 50 ? 4.763 3.964 -5.894 1.00 0.00 26 SER A N 20
ATOM 37053 C CA . SER A 1 50 ? 4.881 4.124 -4.444 1.00 0.00 26 SER A CA 20
ATOM 37054 C C . SER A 1 50 ? 5.520 2.872 -3.809 1.00 0.00 26 SER A C 20
ATOM 37055 O O . SER A 1 50 ? 5.026 1.746 -3.977 1.00 0.00 26 SER A O 20
ATOM 37063 N N . TYR A 1 51 ? 6.642 3.088 -3.117 1.00 0.00 27 TYR A N 20
ATOM 37064 C CA . TYR A 1 51 ? 7.368 2.045 -2.381 1.00 0.00 27 TYR A CA 20
ATOM 37065 C C . TYR A 1 51 ? 7.422 2.437 -0.889 1.00 0.00 27 TYR A C 20
ATOM 37066 O O . TYR A 1 51 ? 7.332 3.621 -0.553 1.00 0.00 27 TYR A O 20
ATOM 37084 N N . GLU A 1 52 ? 7.577 1.443 -0.006 1.00 0.00 28 GLU A N 20
ATOM 37085 C CA . GLU A 1 52 ? 7.601 1.643 1.456 1.00 0.00 28 GLU A CA 20
ATOM 37086 C C . GLU A 1 52 ? 9.023 1.366 1.973 1.00 0.00 28 GLU A C 20
ATOM 37087 O O . GLU A 1 52 ? 9.410 0.205 2.058 1.00 0.00 28 GLU A O 20
ATOM 37099 N N . PRO A 1 53 ? 9.833 2.429 2.284 1.00 0.00 29 PRO A N 20
ATOM 37100 C CA . PRO A 1 53 ? 11.219 2.270 2.776 1.00 0.00 29 PRO A CA 20
ATOM 37101 C C . PRO A 1 53 ? 11.237 1.784 4.245 1.00 0.00 29 PRO A C 20
ATOM 37102 O O . PRO A 1 53 ? 11.072 2.584 5.173 1.00 0.00 29 PRO A O 20
ATOM 37113 N N . ILE A 1 54 ? 11.379 0.466 4.440 1.00 0.00 30 ILE A N 20
ATOM 37114 C CA . ILE A 1 54 ? 11.411 -0.159 5.783 1.00 0.00 30 ILE A CA 20
ATOM 37115 C C . ILE A 1 54 ? 12.715 -0.939 5.978 1.00 0.00 30 ILE A C 20
ATOM 37116 O O . ILE A 1 54 ? 13.259 -1.500 5.030 1.00 0.00 30 ILE A O 20
ATOM 37132 N N . ASP A 1 55 ? 13.202 -0.949 7.227 1.00 0.00 31 ASP A N 20
ATOM 37133 C CA . ASP A 1 55 ? 14.478 -1.578 7.602 1.00 0.00 31 ASP A CA 20
ATOM 37134 C C . ASP A 1 55 ? 14.376 -3.102 7.497 1.00 0.00 31 ASP A C 20
ATOM 37135 O O . ASP A 1 55 ? 13.459 -3.690 8.053 1.00 0.00 31 ASP A O 20
ATOM 37144 N N . ILE A 1 56 ? 15.321 -3.731 6.794 1.00 0.00 32 ILE A N 20
ATOM 37145 C CA . ILE A 1 56 ? 15.335 -5.197 6.636 1.00 0.00 32 ILE A CA 20
ATOM 37146 C C . ILE A 1 56 ? 15.684 -5.909 7.971 1.00 0.00 32 ILE A C 20
ATOM 37147 O O . ILE A 1 56 ? 15.184 -6.999 8.234 1.00 0.00 32 ILE A O 20
ATOM 37163 N N . VAL A 1 57 ? 16.539 -5.275 8.813 1.00 0.00 33 VAL A N 20
ATOM 37164 C CA . VAL A 1 57 ? 17.037 -5.892 10.080 1.00 0.00 33 VAL A CA 20
ATOM 37165 C C . VAL A 1 57 ? 16.243 -5.417 11.318 1.00 0.00 33 VAL A C 20
ATOM 37166 O O . VAL A 1 57 ? 16.180 -6.134 12.324 1.00 0.00 33 VAL A O 20
ATOM 37179 N N . GLN A 1 58 ? 15.638 -4.220 11.246 1.00 0.00 34 GLN A N 20
ATOM 37180 C CA . GLN A 1 58 ? 14.813 -3.689 12.352 1.00 0.00 34 GLN A CA 20
ATOM 37181 C C . GLN A 1 58 ? 13.366 -4.179 12.157 1.00 0.00 34 GLN A C 20
ATOM 37182 O O . GLN A 1 58 ? 12.768 -4.754 13.070 1.00 0.00 34 GLN A O 20
ATOM 37196 N N . HIS A 1 59 ? 12.831 -3.974 10.938 1.00 0.00 35 HIS A N 20
ATOM 37197 C CA . HIS A 1 59 ? 11.463 -4.407 10.565 1.00 0.00 35 HIS A CA 20
ATOM 37198 C C . HIS A 1 59 ? 11.505 -5.783 9.855 1.00 0.00 35 HIS A C 20
ATOM 37199 O O . HIS A 1 59 ? 10.789 -6.003 8.868 1.00 0.00 35 HIS A O 20
ATOM 37214 N N . THR A 1 60 ? 12.317 -6.723 10.394 1.00 0.00 36 THR A N 20
ATOM 37215 C CA . THR A 1 60 ? 12.445 -8.080 9.829 1.00 0.00 36 THR A CA 20
ATOM 37216 C C . THR A 1 60 ? 11.109 -8.837 9.977 1.00 0.00 36 THR A C 20
ATOM 37217 O O . THR A 1 60 ? 10.595 -8.920 11.095 1.00 0.00 36 THR A O 20
ATOM 37228 N N . PRO A 1 61 ? 10.506 -9.363 8.863 1.00 0.00 37 PRO A N 20
ATOM 37229 C CA . PRO A 1 61 ? 9.270 -10.180 8.936 1.00 0.00 37 PRO A CA 20
ATOM 37230 C C . PRO A 1 61 ? 9.463 -11.460 9.791 1.00 0.00 37 PRO A C 20
ATOM 37231 O O . PRO A 1 61 ? 10.588 -11.955 9.933 1.00 0.00 37 PRO A O 20
ATOM 37242 N N . THR A 1 62 ? 8.360 -11.973 10.375 1.00 0.00 38 THR A N 20
ATOM 37243 C CA . THR A 1 62 ? 8.355 -13.287 11.053 1.00 0.00 38 THR A CA 20
ATOM 37244 C C . THR A 1 62 ? 8.386 -14.416 10.010 1.00 0.00 38 THR A C 20
ATOM 37245 O O . THR A 1 62 ? 8.262 -14.165 8.807 1.00 0.00 38 THR A O 20
ATOM 37256 N N . ILE A 1 63 ? 8.531 -15.655 10.503 1.00 0.00 39 ILE A N 20
ATOM 37257 C CA . ILE A 1 63 ? 8.481 -16.887 9.682 1.00 0.00 39 ILE A CA 20
ATOM 37258 C C . ILE A 1 63 ? 7.163 -16.950 8.881 1.00 0.00 39 ILE A C 20
ATOM 37259 O O . ILE A 1 63 ? 7.157 -17.332 7.709 1.00 0.00 39 ILE A O 20
ATOM 37275 N N . ASN A 1 64 ? 6.066 -16.537 9.545 1.00 0.00 40 ASN A N 20
ATOM 37276 C CA . ASN A 1 64 ? 4.717 -16.474 8.956 1.00 0.00 40 ASN A CA 20
ATOM 37277 C C . ASN A 1 64 ? 4.654 -15.441 7.820 1.00 0.00 40 ASN A C 20
ATOM 37278 O O . ASN A 1 64 ? 4.180 -15.753 6.730 1.00 0.00 40 ASN A O 20
ATOM 37289 N N . GLU A 1 65 ? 5.156 -14.215 8.085 1.00 0.00 41 GLU A N 20
ATOM 37290 C CA . GLU A 1 65 ? 5.127 -13.108 7.103 1.00 0.00 41 GLU A CA 20
ATOM 37291 C C . GLU A 1 65 ? 5.940 -13.463 5.842 1.00 0.00 41 GLU A C 20
ATOM 37292 O O . GLU A 1 65 ? 5.484 -13.245 4.708 1.00 0.00 41 GLU A O 20
ATOM 37304 N N . PHE A 1 66 ? 7.138 -14.035 6.073 1.00 0.00 42 PHE A N 20
ATOM 37305 C CA . PHE A 1 66 ? 8.011 -14.523 5.004 1.00 0.00 42 PHE A CA 20
ATOM 37306 C C . PHE A 1 66 ? 7.280 -15.590 4.159 1.00 0.00 42 PHE A C 20
ATOM 37307 O O . PHE A 1 66 ? 7.092 -15.395 2.964 1.00 0.00 42 PHE A O 20
ATOM 37324 N N . LYS A 1 67 ? 6.825 -16.693 4.787 1.00 0.00 43 LYS A N 20
ATOM 37325 C CA . LYS A 1 67 ? 6.199 -17.815 4.042 1.00 0.00 43 LYS A CA 20
ATOM 37326 C C . LYS A 1 67 ? 4.903 -17.380 3.321 1.00 0.00 43 LYS A C 20
ATOM 37327 O O . LYS A 1 67 ? 4.529 -17.981 2.315 1.00 0.00 43 LYS A O 20
ATOM 37346 N N . THR A 1 68 ? 4.250 -16.316 3.824 1.00 0.00 44 THR A N 20
ATOM 37347 C CA . THR A 1 68 ? 3.069 -15.732 3.171 1.00 0.00 44 THR A CA 20
ATOM 37348 C C . THR A 1 68 ? 3.465 -15.063 1.842 1.00 0.00 44 THR A C 20
ATOM 37349 O O . THR A 1 68 ? 2.911 -15.401 0.791 1.00 0.00 44 THR A O 20
ATOM 37360 N N . ILE A 1 69 ? 4.459 -14.144 1.893 1.00 0.00 45 ILE A N 20
ATOM 37361 C CA . ILE A 1 69 ? 4.891 -13.395 0.695 1.00 0.00 45 ILE A CA 20
ATOM 37362 C C . ILE A 1 69 ? 5.506 -14.351 -0.350 1.00 0.00 45 ILE A C 20
ATOM 37363 O O . ILE A 1 69 ? 5.351 -14.142 -1.535 1.00 0.00 45 ILE A O 20
ATOM 37379 N N . ILE A 1 70 ? 6.153 -15.423 0.128 1.00 0.00 46 ILE A N 20
ATOM 37380 C CA . ILE A 1 70 ? 6.786 -16.456 -0.724 1.00 0.00 46 ILE A CA 20
ATOM 37381 C C . ILE A 1 70 ? 5.721 -17.357 -1.373 1.00 0.00 46 ILE A C 20
ATOM 37382 O O . ILE A 1 70 ? 5.881 -17.778 -2.518 1.00 0.00 46 ILE A O 20
ATOM 37398 N N . ALA A 1 71 ? 4.633 -17.632 -0.633 1.00 0.00 47 ALA A N 20
ATOM 37399 C CA . ALA A 1 71 ? 3.487 -18.405 -1.155 1.00 0.00 47 ALA A CA 20
ATOM 37400 C C . ALA A 1 71 ? 2.762 -17.626 -2.267 1.00 0.00 47 ALA A C 20
ATOM 37401 O O . ALA A 1 71 ? 2.375 -18.193 -3.293 1.00 0.00 47 ALA A O 20
ATOM 37408 N N . ASN A 1 72 ? 2.625 -16.309 -2.052 1.00 0.00 48 ASN A N 20
ATOM 37409 C CA . ASN A 1 72 ? 1.848 -15.417 -2.929 1.00 0.00 48 ASN A CA 20
ATOM 37410 C C . ASN A 1 72 ? 2.645 -15.015 -4.194 1.00 0.00 48 ASN A C 20
ATOM 37411 O O . ASN A 1 72 ? 2.080 -14.975 -5.291 1.00 0.00 48 ASN A O 20
ATOM 37422 N N . THR A 1 73 ? 3.952 -14.723 -4.043 1.00 0.00 49 THR A N 20
ATOM 37423 C CA . THR A 1 73 ? 4.825 -14.314 -5.171 1.00 0.00 49 THR A CA 20
ATOM 37424 C C . THR A 1 73 ? 5.375 -15.538 -5.920 1.00 0.00 49 THR A C 20
ATOM 37425 O O . THR A 1 73 ? 5.497 -15.527 -7.151 1.00 0.00 49 THR A O 20
ATOM 37436 N N . GLY A 1 74 ? 5.698 -16.583 -5.151 1.00 0.00 50 GLY A N 20
ATOM 37437 C CA . GLY A 1 74 ? 6.394 -17.756 -5.667 1.00 0.00 50 GLY A CA 20
ATOM 37438 C C . GLY A 1 74 ? 7.894 -17.526 -5.783 1.00 0.00 50 GLY A C 20
ATOM 37439 O O . GLY A 1 74 ? 8.551 -18.112 -6.653 1.00 0.00 50 GLY A O 20
ATOM 37443 N N . VAL A 1 75 ? 8.440 -16.661 -4.896 1.00 0.00 51 VAL A N 20
ATOM 37444 C CA . VAL A 1 75 ? 9.879 -16.343 -4.889 1.00 0.00 51 VAL A CA 20
ATOM 37445 C C . VAL A 1 75 ? 10.663 -17.482 -4.220 1.00 0.00 51 VAL A C 20
ATOM 37446 O O . VAL A 1 75 ? 10.120 -18.205 -3.370 1.00 0.00 51 VAL A O 20
ATOM 37459 N N . GLU A 1 76 ? 11.922 -17.664 -4.635 1.00 0.00 52 GLU A N 20
ATOM 37460 C CA . GLU A 1 76 ? 12.822 -18.618 -4.004 1.00 0.00 52 GLU A CA 20
ATOM 37461 C C . GLU A 1 76 ? 13.190 -18.127 -2.597 1.00 0.00 52 GLU A C 20
ATOM 37462 O O . GLU A 1 76 ? 13.708 -17.023 -2.420 1.00 0.00 52 GLU A O 20
ATOM 37474 N N . ILE A 1 77 ? 12.870 -18.962 -1.611 1.00 0.00 53 ILE A N 20
ATOM 37475 C CA . ILE A 1 77 ? 13.164 -18.711 -0.191 1.00 0.00 53 ILE A CA 20
ATOM 37476 C C . ILE A 1 77 ? 14.702 -18.634 0.016 1.00 0.00 53 ILE A C 2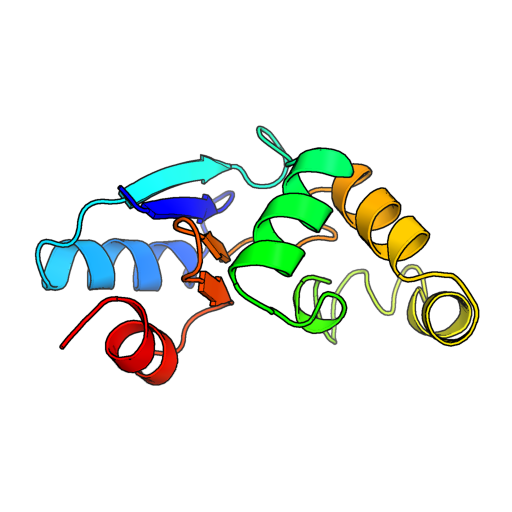0
ATOM 37477 O O . ILE A 1 77 ? 15.202 -17.873 0.852 1.00 0.00 53 ILE A O 20
ATOM 37493 N N . ASN A 1 78 ? 15.424 -19.395 -0.821 1.00 0.00 54 ASN A N 20
ATOM 37494 C CA . ASN A 1 78 ? 16.879 -19.519 -0.758 1.00 0.00 54 ASN A CA 20
ATOM 37495 C C . ASN A 1 78 ? 17.579 -18.271 -1.353 1.00 0.00 54 ASN A C 20
ATOM 37496 O O . ASN A 1 78 ? 18.674 -17.912 -0.896 1.00 0.00 54 ASN A O 20
ATOM 37507 N N . LYS A 1 79 ? 16.942 -17.591 -2.355 1.00 0.00 55 LYS A N 20
ATOM 37508 C CA . LYS A 1 79 ? 17.519 -16.345 -2.936 1.00 0.00 55 LYS A CA 20
ATOM 37509 C C . LYS A 1 79 ? 17.318 -15.137 -2.004 1.00 0.00 55 LYS A C 20
ATOM 37510 O O . LYS A 1 79 ? 17.897 -14.071 -2.243 1.00 0.00 55 LYS A O 20
ATOM 37529 N N . LEU A 1 80 ? 16.471 -15.293 -0.967 1.00 0.00 56 LEU A N 20
ATOM 37530 C CA . LEU A 1 80 ? 16.264 -14.237 0.039 1.00 0.00 56 LEU A CA 20
ATOM 37531 C C . LEU A 1 80 ? 17.507 -14.088 0.927 1.00 0.00 56 LEU A C 20
ATOM 37532 O O . LEU A 1 80 ? 17.706 -13.046 1.522 1.00 0.00 56 LEU A O 20
ATOM 37548 N N . PHE A 1 81 ? 18.331 -15.147 1.000 1.00 0.00 57 PHE A N 20
ATOM 37549 C CA . PHE A 1 81 ? 19.672 -15.075 1.613 1.00 0.00 57 PHE A CA 20
ATOM 37550 C C . PHE A 1 81 ? 20.618 -14.241 0.735 1.00 0.00 57 PHE A C 20
ATOM 37551 O O . PHE A 1 81 ? 20.375 -14.074 -0.473 1.00 0.00 57 PHE A O 20
ATOM 37568 N N . ASN A 1 82 ? 21.701 -13.732 1.351 1.00 0.00 58 ASN A N 20
ATOM 37569 C CA . ASN A 1 82 ? 22.728 -12.945 0.650 1.00 0.00 58 ASN A CA 20
ATOM 37570 C C . ASN A 1 82 ? 23.485 -13.845 -0.368 1.00 0.00 58 ASN A C 20
ATOM 37571 O O . ASN A 1 82 ? 24.456 -14.523 -0.015 1.00 0.00 58 ASN A O 20
ATOM 37582 N N . THR A 1 83 ? 22.985 -13.869 -1.619 1.00 0.00 59 THR A N 20
ATOM 37583 C CA . THR A 1 83 ? 23.546 -14.692 -2.722 1.00 0.00 59 THR A CA 20
ATOM 37584 C C . THR A 1 83 ? 24.943 -14.186 -3.156 1.00 0.00 59 THR A C 20
ATOM 37585 O O . THR A 1 83 ? 25.740 -14.937 -3.738 1.00 0.00 59 THR A O 20
ATOM 37596 N N . HIS A 1 84 ? 25.239 -12.911 -2.819 1.00 0.00 60 HIS A N 20
ATOM 37597 C CA . HIS A 1 84 ? 26.550 -12.273 -3.069 1.00 0.00 60 HIS A CA 20
ATOM 37598 C C . HIS A 1 84 ? 27.683 -12.997 -2.290 1.00 0.00 60 HIS A C 20
ATOM 37599 O O . HIS A 1 84 ? 28.863 -12.872 -2.634 1.00 0.00 60 HIS A O 20
ATOM 37614 N N . GLY A 1 85 ? 27.291 -13.751 -1.246 1.00 0.00 61 GLY A N 20
ATOM 37615 C CA . GLY A 1 85 ? 28.214 -14.548 -0.443 1.00 0.00 61 GLY A CA 20
ATOM 37616 C C . GLY A 1 85 ? 28.539 -13.855 0.860 1.00 0.00 61 GLY A C 20
ATOM 37617 O O . GLY A 1 85 ? 27.630 -13.627 1.665 1.00 0.00 61 GLY A O 20
ATOM 37621 N N . ALA A 1 86 ? 29.832 -13.517 1.053 1.00 0.00 62 ALA A N 20
ATOM 37622 C CA . ALA A 1 86 ? 30.351 -12.812 2.241 1.00 0.00 62 ALA A CA 20
ATOM 37623 C C . ALA A 1 86 ? 30.048 -13.584 3.544 1.00 0.00 62 ALA A C 20
ATOM 37624 O O . ALA A 1 86 ? 30.871 -14.374 3.996 1.00 0.00 62 ALA A O 20
ATOM 37631 N N . LYS A 1 87 ? 28.838 -13.388 4.105 1.00 0.00 63 LYS A N 20
ATOM 37632 C CA . LYS A 1 87 ? 28.404 -14.065 5.341 1.00 0.00 63 LYS A CA 20
ATOM 37633 C C . LYS A 1 87 ? 27.782 -15.432 5.032 1.00 0.00 63 LYS A C 20
ATOM 37634 O O . LYS A 1 87 ? 27.909 -16.350 5.819 1.00 0.00 63 LYS A O 20
ATOM 37653 N N . TYR A 1 88 ? 27.143 -15.563 3.864 1.00 0.00 64 TYR A N 20
ATOM 37654 C CA . TYR A 1 88 ? 26.550 -16.838 3.401 1.00 0.00 64 TYR A CA 20
ATOM 37655 C C . TYR A 1 88 ? 27.612 -17.976 3.382 1.00 0.00 64 TYR A C 20
ATOM 37656 O O . TYR A 1 88 ? 27.291 -19.151 3.612 1.00 0.00 64 TYR A O 20
ATOM 37674 N N . ARG A 1 89 ? 28.880 -17.580 3.139 1.00 0.00 65 ARG A N 20
ATOM 37675 C CA . ARG A 1 89 ? 30.037 -18.497 3.143 1.00 0.00 65 ARG A CA 20
ATOM 37676 C C . ARG A 1 89 ? 30.729 -18.477 4.531 1.00 0.00 65 ARG A C 20
ATOM 37677 O O . ARG A 1 89 ? 31.254 -19.493 4.979 1.00 0.00 65 ARG A O 20
ATOM 37698 N N . GLU A 1 90 ? 30.701 -17.295 5.202 1.00 0.00 66 GLU A N 20
ATOM 37699 C CA . GLU A 1 90 ? 31.389 -17.047 6.498 1.00 0.00 66 GLU A CA 20
ATOM 37700 C C . GLU A 1 90 ? 30.773 -17.888 7.629 1.00 0.00 66 GLU A C 20
ATOM 37701 O O . GLU A 1 90 ? 31.457 -18.286 8.574 1.00 0.00 66 GLU A O 20
ATOM 37713 N N . LEU A 1 91 ? 29.456 -18.110 7.525 1.00 0.00 67 LEU A N 20
ATOM 37714 C CA . LEU A 1 91 ? 28.679 -18.923 8.479 1.00 0.00 67 LEU A CA 20
ATOM 37715 C C . LEU A 1 91 ? 28.524 -20.368 7.946 1.00 0.00 67 LEU A C 20
ATOM 37716 O O . LEU A 1 91 ? 27.996 -21.237 8.641 1.00 0.00 67 LEU A O 20
ATOM 37732 N N . ASP A 1 92 ? 28.968 -20.566 6.682 1.00 0.00 68 ASP A N 20
ATOM 37733 C CA . ASP A 1 92 ? 28.778 -21.793 5.864 1.00 0.00 68 ASP A CA 20
ATOM 37734 C C . ASP A 1 92 ? 27.329 -22.307 5.937 1.00 0.00 68 ASP A C 20
ATOM 37735 O O . ASP A 1 92 ? 27.073 -23.500 6.107 1.00 0.00 68 ASP A O 20
ATOM 37744 N N . LEU A 1 93 ? 26.372 -21.361 5.751 1.00 0.00 69 LEU A N 20
ATOM 37745 C CA . LEU A 1 93 ? 24.934 -21.666 5.800 1.00 0.00 69 LEU A CA 20
ATOM 37746 C C . LEU A 1 93 ? 24.546 -22.707 4.751 1.00 0.00 69 LEU A C 20
ATOM 37747 O O . LEU A 1 93 ? 23.763 -23.584 5.055 1.00 0.00 69 LEU A O 20
ATOM 37763 N N . LYS A 1 94 ? 25.125 -22.617 3.536 1.00 0.00 70 LYS A N 20
ATOM 37764 C CA . LYS A 1 94 ? 24.783 -23.515 2.406 1.00 0.00 70 LYS A CA 20
ATOM 37765 C C . LYS A 1 94 ? 24.882 -25.015 2.800 1.00 0.00 70 LYS A C 20
ATOM 37766 O O . LYS A 1 94 ? 24.035 -25.831 2.400 1.00 0.00 70 LYS A O 20
ATOM 37785 N N . ASN A 1 95 ? 25.901 -25.319 3.628 1.00 0.00 71 ASN A N 20
ATOM 37786 C CA . ASN A 1 95 ? 26.133 -26.658 4.216 1.00 0.00 71 ASN A CA 20
ATOM 37787 C C . ASN A 1 95 ? 24.886 -27.189 4.954 1.00 0.00 71 ASN A C 20
ATOM 37788 O O . ASN A 1 95 ? 24.455 -28.324 4.722 1.00 0.00 71 ASN A O 20
ATOM 37799 N N . LYS A 1 96 ? 24.315 -26.361 5.849 1.00 0.00 72 LYS A N 20
ATOM 37800 C CA . LYS A 1 96 ? 23.119 -26.744 6.618 1.00 0.00 72 LYS A CA 20
ATOM 37801 C C . LYS A 1 96 ? 21.840 -26.567 5.771 1.00 0.00 72 LYS A C 20
ATOM 37802 O O . LYS A 1 96 ? 20.923 -27.359 5.913 1.00 0.00 72 LYS A O 20
ATOM 37821 N N . LEU A 1 97 ? 21.818 -25.581 4.838 1.00 0.00 73 LEU A N 20
ATOM 37822 C CA . LEU A 1 97 ? 20.592 -25.216 4.070 1.00 0.00 73 LEU A CA 20
ATOM 37823 C C . LEU A 1 97 ? 20.161 -26.337 3.118 1.00 0.00 73 LEU A C 20
ATOM 37824 O O . LEU A 1 97 ? 18.957 -26.559 2.906 1.00 0.00 73 LEU A O 20
ATOM 37840 N N . GLN A 1 98 ? 21.156 -27.037 2.555 1.00 0.00 74 GLN A N 20
ATOM 37841 C CA . GLN A 1 98 ? 20.917 -28.138 1.603 1.00 0.00 74 GLN A CA 20
ATOM 37842 C C . GLN A 1 98 ? 20.375 -29.411 2.305 1.00 0.00 74 GLN A C 20
ATOM 37843 O O . GLN A 1 98 ? 19.944 -30.350 1.627 1.00 0.00 74 GLN A O 20
ATOM 37857 N N . THR A 1 99 ? 20.397 -29.441 3.660 1.00 0.00 75 THR A N 20
ATOM 37858 C CA . THR A 1 99 ? 19.951 -30.617 4.446 1.00 0.00 75 THR A CA 20
ATOM 37859 C C . THR A 1 99 ? 18.777 -30.280 5.406 1.00 0.00 75 THR A C 20
ATOM 37860 O O . THR A 1 99 ? 18.084 -31.202 5.850 1.00 0.00 75 THR A O 20
ATOM 37871 N N . LEU A 1 100 ? 18.553 -28.984 5.749 1.00 0.00 76 LEU A N 20
ATOM 37872 C CA . LEU A 1 100 ? 17.362 -28.581 6.555 1.00 0.00 76 LEU A CA 20
ATOM 37873 C C . LEU A 1 100 ? 16.161 -28.251 5.652 1.00 0.00 76 LEU A C 20
ATOM 37874 O O . LEU A 1 100 ? 16.273 -28.261 4.419 1.00 0.00 76 LEU A O 20
ATOM 37890 N N . SER A 1 101 ? 15.013 -27.951 6.287 1.00 0.00 77 SER A N 20
ATOM 37891 C CA . SER A 1 101 ? 13.775 -27.583 5.578 1.00 0.00 77 SER A CA 20
ATOM 37892 C C . SER A 1 101 ? 13.751 -26.079 5.253 1.00 0.00 77 SER A C 20
ATOM 37893 O O . SER A 1 101 ? 14.422 -25.281 5.913 1.00 0.00 77 SER A O 20
ATOM 37901 N N . ASP A 1 102 ? 12.926 -25.696 4.263 1.00 0.00 78 ASP A N 20
ATOM 37902 C CA . ASP A 1 102 ? 12.736 -24.283 3.860 1.00 0.00 78 ASP A CA 20
ATOM 37903 C C . ASP A 1 102 ? 12.156 -23.434 5.006 1.00 0.00 78 ASP A C 20
ATOM 37904 O O . ASP A 1 102 ? 12.300 -22.211 5.009 1.00 0.00 78 ASP A O 20
ATOM 37913 N N . ASP A 1 103 ? 11.527 -24.105 5.985 1.00 0.00 79 ASP A N 20
ATOM 37914 C CA . ASP A 1 103 ? 10.997 -23.454 7.193 1.00 0.00 79 ASP A CA 20
ATOM 37915 C C . ASP A 1 103 ? 12.133 -22.974 8.117 1.00 0.00 79 ASP A C 20
ATOM 37916 O O . ASP A 1 103 ? 12.043 -21.900 8.712 1.00 0.00 79 ASP A O 20
ATOM 37925 N N . GLU A 1 104 ? 13.203 -23.774 8.211 1.00 0.00 80 GLU A N 20
ATOM 37926 C CA . GLU A 1 104 ? 14.388 -23.438 9.027 1.00 0.00 80 GLU A CA 20
ATOM 37927 C C . GLU A 1 104 ? 15.218 -22.323 8.360 1.00 0.00 80 GLU A C 20
ATOM 37928 O O . GLU A 1 104 ? 15.878 -21.523 9.046 1.00 0.00 80 GLU A O 20
ATOM 37940 N N . LYS A 1 105 ? 15.138 -22.257 7.018 1.00 0.00 81 LYS A N 20
ATOM 37941 C CA . LYS A 1 105 ? 15.665 -21.125 6.237 1.00 0.00 81 LYS A CA 20
ATOM 37942 C C . LYS A 1 105 ? 14.903 -19.826 6.602 1.00 0.00 81 LYS A C 20
ATOM 37943 O O . LYS A 1 105 ? 15.521 -18.779 6.824 1.00 0.00 81 LYS A O 20
ATOM 37962 N N . LEU A 1 106 ? 13.553 -19.937 6.676 1.00 0.00 82 LEU A N 20
ATOM 37963 C CA . LEU A 1 106 ? 12.661 -18.834 7.108 1.00 0.00 82 LEU A CA 20
ATOM 37964 C C . LEU A 1 106 ? 13.058 -18.316 8.499 1.00 0.00 82 LEU A C 20
ATOM 37965 O O . LEU A 1 106 ? 13.082 -17.108 8.726 1.00 0.00 82 LEU A O 20
ATOM 37981 N N . GLU A 1 107 ? 13.372 -19.261 9.412 1.00 0.00 83 GLU A N 20
ATOM 37982 C CA . GLU A 1 107 ? 13.796 -18.946 10.787 1.00 0.00 83 GLU A CA 20
ATOM 37983 C C . GLU A 1 107 ? 15.065 -18.076 10.788 1.00 0.00 83 GLU A C 20
ATOM 37984 O O . GLU A 1 107 ? 15.091 -17.033 11.432 1.00 0.00 83 GLU A O 20
ATOM 37996 N N . LEU A 1 108 ? 16.096 -18.521 10.041 1.00 0.00 84 LEU A N 20
ATOM 37997 C CA . LEU A 1 108 ? 17.390 -17.798 9.917 1.00 0.00 84 LEU A CA 20
ATOM 37998 C C . LEU A 1 108 ? 17.196 -16.354 9.404 1.00 0.00 84 LEU A C 20
ATOM 37999 O O . LEU A 1 108 ? 17.781 -15.399 9.947 1.00 0.00 84 LEU A O 20
ATOM 38015 N N . LEU A 1 109 ? 16.347 -16.217 8.376 1.00 0.00 85 LEU A N 20
ATOM 38016 C CA . LEU A 1 109 ? 16.001 -14.915 7.783 1.00 0.00 85 LEU A CA 20
ATOM 38017 C C . LEU A 1 109 ? 15.278 -14.004 8.807 1.00 0.00 85 LEU A C 20
ATOM 38018 O O . LEU A 1 109 ? 15.559 -12.807 8.887 1.00 0.00 85 LEU A O 20
ATOM 38034 N N . SER A 1 110 ? 14.351 -14.597 9.581 1.00 0.00 86 SER A N 20
ATOM 38035 C CA . SER A 1 110 ? 13.570 -13.879 10.607 1.00 0.00 86 SER A CA 20
ATOM 38036 C C . SER A 1 110 ? 14.450 -13.490 11.812 1.00 0.00 86 SER A C 20
ATOM 38037 O O . SER A 1 110 ? 14.191 -12.489 12.489 1.00 0.00 86 SER A O 20
ATOM 38045 N N . SER A 1 111 ? 15.502 -14.292 12.054 1.00 0.00 87 SER A N 20
ATOM 38046 C CA . SER A 1 111 ? 16.438 -14.085 13.167 1.00 0.00 87 SER A CA 20
ATOM 38047 C C . SER A 1 111 ? 17.453 -12.979 12.845 1.00 0.00 87 SER A C 20
ATOM 38048 O O . SER A 1 111 ? 17.910 -12.266 13.751 1.00 0.00 87 SER A O 20
ATOM 38056 N N . ASP A 1 112 ? 17.796 -12.834 11.552 1.00 0.00 88 ASP A N 20
ATOM 38057 C CA . ASP A 1 112 ? 18.779 -11.834 11.105 1.00 0.00 88 ASP A CA 20
ATOM 38058 C C . ASP A 1 112 ? 18.348 -11.231 9.755 1.00 0.00 88 ASP A C 20
ATOM 38059 O O . ASP A 1 112 ? 18.271 -11.942 8.748 1.00 0.00 88 ASP A O 20
ATOM 38068 N N . GLY A 1 113 ? 18.084 -9.911 9.749 1.00 0.00 89 GLY A N 20
ATOM 38069 C CA . GLY A 1 113 ? 17.732 -9.182 8.529 1.00 0.00 89 GLY A CA 20
ATOM 38070 C C . GLY A 1 113 ? 18.936 -8.884 7.648 1.00 0.00 89 GLY A C 20
ATOM 38071 O O . GLY A 1 113 ? 18.779 -8.557 6.471 1.00 0.00 89 GLY A O 20
ATOM 38075 N N . MET A 1 114 ? 20.147 -8.976 8.227 1.00 0.00 90 MET A N 20
ATOM 38076 C CA . MET A 1 114 ? 21.405 -8.851 7.469 1.00 0.00 90 MET A CA 20
ATOM 38077 C C . MET A 1 114 ? 21.683 -10.154 6.694 1.00 0.00 90 MET A C 20
ATOM 38078 O O . MET A 1 114 ? 22.446 -10.150 5.719 1.00 0.00 90 MET A O 20
ATOM 38092 N N . LEU A 1 115 ? 21.075 -11.268 7.169 1.00 0.00 91 LEU A N 20
ATOM 38093 C CA . LEU A 1 115 ? 21.071 -12.558 6.450 1.00 0.00 91 LEU A CA 20
ATOM 38094 C C . LEU A 1 115 ? 20.173 -12.488 5.215 1.00 0.00 91 LEU A C 20
ATOM 38095 O O . LEU A 1 115 ? 20.479 -13.099 4.178 1.00 0.00 91 LEU A O 20
ATOM 38111 N N . VAL A 1 116 ? 19.072 -11.735 5.339 1.00 0.00 92 VAL A N 20
ATOM 38112 C CA . VAL A 1 116 ? 18.184 -11.453 4.203 1.00 0.00 92 VAL A CA 20
ATOM 38113 C C . VAL A 1 116 ? 18.853 -10.413 3.290 1.00 0.00 92 VAL A C 20
ATOM 38114 O O . VAL A 1 116 ? 19.741 -9.663 3.728 1.00 0.00 92 VAL A O 20
ATOM 38127 N N . LYS A 1 117 ? 18.434 -10.381 2.019 1.00 0.00 93 LYS A N 20
ATOM 38128 C CA . LYS A 1 117 ? 18.842 -9.340 1.084 1.00 0.00 93 LYS A CA 20
ATOM 38129 C C . LYS A 1 117 ? 18.322 -7.996 1.588 1.00 0.00 93 LYS A C 20
ATOM 38130 O O . LYS A 1 117 ? 17.102 -7.805 1.706 1.00 0.00 93 LYS A O 20
ATOM 38149 N N . ARG A 1 118 ? 19.263 -7.112 1.929 1.00 0.00 94 ARG A N 20
ATOM 38150 C CA . ARG A 1 118 ? 18.969 -5.739 2.340 1.00 0.00 94 ARG A CA 20
ATOM 38151 C C . ARG A 1 118 ? 18.097 -5.021 1.277 1.00 0.00 94 ARG A C 20
ATOM 38152 O O . ARG A 1 118 ? 17.041 -4.534 1.643 1.00 0.00 94 ARG A O 20
ATOM 38173 N N . PRO A 1 119 ? 18.475 -4.981 -0.058 1.00 0.00 95 PRO A N 20
ATOM 38174 C CA . PRO A 1 119 ? 17.550 -4.498 -1.098 1.00 0.00 95 PRO A CA 20
ATOM 38175 C C . PRO A 1 119 ? 16.567 -5.617 -1.543 1.00 0.00 95 PRO A C 20
ATOM 38176 O O . PRO A 1 119 ? 16.958 -6.592 -2.200 1.00 0.00 95 PRO A O 20
ATOM 38187 N N . LEU A 1 120 ? 15.312 -5.488 -1.098 1.00 0.00 96 LEU A N 20
ATOM 38188 C CA . LEU A 1 120 ? 14.182 -6.350 -1.514 1.00 0.00 96 LEU A CA 20
ATOM 38189 C C . LEU A 1 120 ? 12.951 -5.450 -1.693 1.00 0.00 96 LEU A C 20
ATOM 38190 O O . LEU A 1 120 ? 12.837 -4.415 -1.040 1.00 0.00 96 LEU A O 20
ATOM 38206 N N . ALA A 1 121 ? 12.054 -5.832 -2.608 1.00 0.00 97 ALA A N 20
ATOM 38207 C CA . ALA A 1 121 ? 10.805 -5.114 -2.863 1.00 0.00 97 ALA A CA 20
ATOM 38208 C C . ALA A 1 121 ? 9.697 -6.138 -3.123 1.00 0.00 97 ALA A C 20
ATOM 38209 O O . ALA A 1 121 ? 9.718 -6.793 -4.150 1.00 0.00 97 ALA A O 20
ATOM 38216 N N . VAL A 1 122 ? 8.751 -6.301 -2.177 1.00 0.00 98 VAL A N 20
ATOM 38217 C CA . VAL A 1 122 ? 7.658 -7.304 -2.298 1.00 0.00 98 VAL A CA 20
ATOM 38218 C C . VAL A 1 122 ? 6.277 -6.619 -2.255 1.00 0.00 98 VAL A C 20
ATOM 38219 O O . VAL A 1 122 ? 6.074 -5.680 -1.489 1.00 0.00 98 VAL A O 20
ATOM 38232 N N . MET A 1 123 ? 5.344 -7.098 -3.095 1.00 0.00 99 MET A N 20
ATOM 38233 C CA . MET A 1 123 ? 4.011 -6.505 -3.253 1.00 0.00 99 MET A CA 20
ATOM 38234 C C . MET A 1 123 ? 3.008 -7.593 -3.671 1.00 0.00 99 MET A C 20
ATOM 38235 O O . MET A 1 123 ? 2.779 -7.820 -4.868 1.00 0.00 99 MET A O 20
ATOM 38249 N N . GLY A 1 124 ? 2.461 -8.300 -2.665 1.00 0.00 100 GLY A N 20
ATOM 38250 C CA . GLY A 1 124 ? 1.449 -9.334 -2.884 1.00 0.00 100 GLY A CA 20
ATOM 38251 C C . GLY A 1 124 ? 1.969 -10.527 -3.684 1.00 0.00 100 GLY A C 20
ATOM 38252 O O . GLY A 1 124 ? 2.615 -11.415 -3.126 1.00 0.00 100 GLY A O 20
ATOM 38256 N N . ASP A 1 125 ? 1.711 -10.513 -5.006 1.00 0.00 101 ASP A N 20
ATOM 38257 C CA . ASP A 1 125 ? 2.087 -11.606 -5.934 1.00 0.00 101 ASP A CA 20
ATOM 38258 C C . ASP A 1 125 ? 3.338 -11.247 -6.761 1.00 0.00 101 ASP A C 20
ATOM 38259 O O . ASP A 1 125 ? 3.790 -12.045 -7.594 1.00 0.00 101 ASP A O 20
ATOM 38268 N N . LYS A 1 126 ? 3.893 -10.052 -6.522 1.00 0.00 102 LYS A N 20
ATOM 38269 C CA . LYS A 1 126 ? 5.048 -9.520 -7.265 1.00 0.00 102 LYS A CA 20
ATOM 38270 C C . LYS A 1 126 ? 6.224 -9.287 -6.301 1.00 0.00 102 LYS A C 20
ATOM 38271 O O . LYS A 1 126 ? 5.998 -8.992 -5.133 1.00 0.00 102 LYS A O 20
ATOM 38290 N N . ILE A 1 127 ? 7.478 -9.427 -6.791 1.00 0.00 103 ILE A N 20
ATOM 38291 C CA . ILE A 1 127 ? 8.684 -9.211 -5.957 1.00 0.00 103 ILE A CA 20
ATOM 38292 C C . ILE A 1 127 ? 9.949 -9.036 -6.839 1.00 0.00 103 ILE A C 20
ATOM 38293 O O . ILE A 1 127 ? 10.052 -9.625 -7.922 1.00 0.00 103 ILE A O 20
ATOM 38309 N N . THR A 1 128 ? 10.898 -8.199 -6.373 1.00 0.00 104 THR A N 20
ATOM 38310 C CA . THR A 1 128 ? 12.225 -8.009 -6.992 1.00 0.00 104 THR A CA 20
ATOM 38311 C C . THR A 1 128 ? 13.313 -8.035 -5.901 1.00 0.00 104 THR A C 20
ATOM 38312 O O . THR A 1 128 ? 13.151 -7.411 -4.845 1.00 0.00 104 THR A O 20
ATOM 38323 N N . LEU A 1 129 ? 14.407 -8.777 -6.159 1.00 0.00 105 LEU A N 20
ATOM 38324 C CA . LEU A 1 129 ? 15.565 -8.879 -5.233 1.00 0.00 105 LEU A CA 20
ATOM 38325 C C . LEU A 1 129 ? 16.774 -8.115 -5.802 1.00 0.00 105 LEU A C 20
ATOM 38326 O O . LEU A 1 129 ? 16.998 -8.116 -7.024 1.00 0.00 105 LEU A O 20
ATOM 38342 N N . GLY A 1 130 ? 17.545 -7.483 -4.890 1.00 0.00 106 GLY A N 20
ATOM 38343 C CA . GLY A 1 130 ? 18.684 -6.643 -5.254 1.00 0.00 106 GLY A CA 20
ATOM 38344 C C . GLY A 1 130 ? 18.268 -5.424 -6.068 1.00 0.00 106 GLY A C 20
ATOM 38345 O O . GLY A 1 130 ? 17.254 -4.784 -5.764 1.00 0.00 106 GLY A O 20
ATOM 38349 N N . PHE A 1 131 ? 19.064 -5.102 -7.094 1.00 0.00 107 PHE A N 20
ATOM 38350 C CA . PHE A 1 131 ? 18.670 -4.170 -8.153 1.00 0.00 107 PHE A CA 20
ATOM 38351 C C . PHE A 1 131 ? 18.876 -4.876 -9.491 1.00 0.00 107 PHE A C 20
ATOM 38352 O O . PHE A 1 131 ? 19.958 -4.830 -10.085 1.00 0.00 107 PHE A O 20
ATOM 38369 N N . LYS A 1 132 ? 17.854 -5.626 -9.901 1.00 0.00 108 LYS A N 20
ATOM 38370 C CA . LYS A 1 132 ? 17.777 -6.203 -11.244 1.00 0.00 108 LYS A CA 20
ATOM 38371 C C . LYS A 1 132 ? 16.752 -5.398 -12.028 1.00 0.00 108 LYS A C 20
ATOM 38372 O O . LYS A 1 132 ? 15.556 -5.669 -11.919 1.00 0.00 108 LYS A O 20
ATOM 38391 N N . GLU A 1 133 ? 17.225 -4.401 -12.790 1.00 0.00 109 GLU A N 20
ATOM 38392 C CA . GLU A 1 133 ? 16.358 -3.501 -13.577 1.00 0.00 109 GLU A CA 20
ATOM 38393 C C . GLU A 1 133 ? 15.452 -4.293 -14.545 1.00 0.00 109 GLU A C 20
ATOM 38394 O O . GLU A 1 133 ? 14.339 -3.854 -14.855 1.00 0.00 109 GLU A O 20
ATOM 38406 N N . ASP A 1 134 ? 15.933 -5.488 -14.961 1.00 0.00 110 ASP A N 20
ATOM 38407 C CA . ASP A 1 134 ? 15.159 -6.421 -15.795 1.00 0.00 110 ASP A CA 20
ATOM 38408 C C . ASP A 1 134 ? 13.909 -6.881 -15.039 1.00 0.00 110 ASP A C 20
ATOM 38409 O O . ASP A 1 134 ? 12.797 -6.741 -15.541 1.00 0.00 110 ASP A O 20
ATOM 38418 N N . GLN A 1 135 ? 14.118 -7.404 -13.816 1.00 0.00 111 GLN A N 20
ATOM 38419 C CA . GLN A 1 135 ? 13.027 -7.807 -12.922 1.00 0.00 111 GLN A CA 20
ATOM 38420 C C . GLN A 1 135 ? 12.120 -6.613 -12.566 1.00 0.00 111 GLN A C 20
ATOM 38421 O O . GLN A 1 135 ? 10.920 -6.761 -12.549 1.00 0.00 111 GLN A O 20
ATOM 38435 N N . TYR A 1 136 ? 12.714 -5.426 -12.318 1.00 0.00 112 TYR A N 20
ATOM 38436 C CA . TYR A 1 136 ? 11.961 -4.217 -11.907 1.00 0.00 112 TYR A CA 20
ATOM 38437 C C . TYR A 1 136 ? 10.918 -3.808 -12.971 1.00 0.00 112 TYR A C 20
ATOM 38438 O O . TYR A 1 136 ? 9.755 -3.563 -12.635 1.00 0.00 112 TYR A O 20
ATOM 38456 N N . LYS A 1 137 ? 11.314 -3.772 -14.259 1.00 0.00 113 LYS A N 20
ATOM 38457 C CA . LYS A 1 137 ? 10.361 -3.453 -15.340 1.00 0.00 113 LYS A CA 20
ATOM 38458 C C . LYS A 1 137 ? 9.391 -4.633 -15.588 1.00 0.00 113 LYS A C 20
ATOM 38459 O O . LYS A 1 137 ? 8.199 -4.421 -15.776 1.00 0.00 113 LYS A O 20
ATOM 38478 N N . GLU A 1 138 ? 9.911 -5.869 -15.489 1.00 0.00 114 GLU A N 20
ATOM 38479 C CA . GLU A 1 138 ? 9.157 -7.101 -15.826 1.00 0.00 114 GLU A CA 20
ATOM 38480 C C . GLU A 1 138 ? 8.039 -7.375 -14.795 1.00 0.00 114 GLU A C 20
ATOM 38481 O O . GLU A 1 138 ? 6.961 -7.868 -15.135 1.00 0.00 114 GLU A O 20
ATOM 38493 N N . THR A 1 139 ? 8.326 -7.028 -13.536 1.00 0.00 115 THR A N 20
ATOM 38494 C CA . THR A 1 139 ? 7.486 -7.349 -12.373 1.00 0.00 115 THR A CA 20
ATOM 38495 C C . THR A 1 139 ? 6.543 -6.181 -12.044 1.00 0.00 115 THR A C 20
ATOM 38496 O O . THR A 1 139 ? 5.341 -6.390 -11.814 1.00 0.00 115 THR A O 20
ATOM 38507 N N . TRP A 1 140 ? 7.089 -4.949 -12.026 1.00 0.00 116 TRP A N 20
ATOM 38508 C CA . TRP A 1 140 ? 6.325 -3.757 -11.605 1.00 0.00 116 TRP A CA 20
ATOM 38509 C C . TRP A 1 140 ? 5.697 -3.031 -12.815 1.00 0.00 116 TRP A C 20
ATOM 38510 O O . TRP A 1 140 ? 4.484 -2.801 -12.852 1.00 0.00 116 TRP A O 20
ATOM 38531 N N . LEU A 1 141 ? 6.543 -2.707 -13.812 1.00 0.00 117 LEU A N 20
ATOM 38532 C CA . LEU A 1 141 ? 6.261 -1.625 -14.792 1.00 0.00 117 LEU A CA 20
ATOM 38533 C C . LEU A 1 141 ? 5.661 -2.161 -16.114 1.00 0.00 117 LEU A C 20
ATOM 38534 O O . LEU A 1 141 ? 4.440 -2.159 -16.289 1.00 0.00 117 LEU A O 20
ATOM 38550 N N . ALA A 1 142 ? 6.529 -2.625 -17.029 1.00 0.00 118 ALA A N 20
ATOM 38551 C CA . ALA A 1 142 ? 6.140 -3.117 -18.364 1.00 0.00 118 ALA A CA 20
ATOM 38552 C C . ALA A 1 142 ? 6.877 -4.451 -18.656 1.00 0.00 118 ALA A C 20
ATOM 38553 O O . ALA A 1 142 ? 6.254 -5.531 -18.537 1.00 0.00 118 ALA A O 20
#

Nearest PDB structures (foldseek):
  2m46-assembly1_A  TM=9.819E-01  e=4.881E-20  Staphylococcus aureus subsp. aureus COL
  3fz4-assembly1_A  TM=8.723E-01  e=6.062E-10  Streptococcus mutans UA159
  3gkx-assembly3_B  TM=8.819E-01  e=3.091E-09  Bacteroides fragilis NCTC 9343
  3gkx-assembly2_A  TM=8.769E-01  e=6.156E-09  Bacteroides fragilis NCTC 9343
  2mu0-assembly1_A  TM=5.256E-01  e=5.426E-05  Brucella abortus 2308

Secondary structure (DSSP, 8-state):
-EEEEE-SS-HHHHHHHHHHHHTT--EEEEETTTT---HHHHHHHHHHH---TTTTB--TTSHHHHTTTHHHHTTS-HHHHHHHHHH-TTTB-SSEEEETTEEEESS-HHHHHHHT--

CATH classification: 3.40.30.10

Organism: Staphylococcus aureus (strain COL) (NCBI:txid93062)

Solvent-accessible surface area: 6990 Å² total; per-residue (Å²): 130,5,84,2,28,48,68,151,136,25,112,39,4,137,102,2,16,99,28,1,84,113,131,69,39,72,64,48,84,33,32,0,54,131,104,39,10,80,58,88,85,1,91,64,27,31,87,78,29,56,13,96,18,88,68,0,1,30,68,174,46,32,65,28,169,138,93,85,12,124,104,90,11,131,108,35,63,83,59,71,31,14,67,32,0,30,94,38,0,37,12,0,36,62,21,3,3,6,71,51,84,92,20,3,19,13,100,128,113,80,58,4,91,119,30,31,25,163

InterPro domains:
  IPR006504 Transcriptional regulator Spx/MgsR [TIGR01617] (2-116)
  IPR006660 Arsenate reductase-like [PF03960] (5-114)
  IPR006660 Arsenate reductase-like [PS51353] (1-118)
  IPR006660 Arsenate reductase-like [PTHR30041] (1-116)
  IPR036249 Thioredoxin-like superfamily [SSF52833] (1-116)